Protein 4KSA (pdb70)

GO terms:
  GO:0042802 identical protein binding (F, IPI)

Structure (mmCIF, N/CA/C/O backbone):
data_4KSA
#
_entry.id   4KSA
#
_cell.length_a   141.505
_cell.length_b   159.765
_cell.length_c   108.622
_cell.angle_alpha   90.000
_cell.angle_beta   90.000
_cell.angle_gamma   90.000
#
_symmetry.space_group_name_H-M   'P 21 21 2'
#
loop_
_entity.id
_entity.type
_entity.pdbx_description
1 polymer 'Malonyl-CoA decarboxylase'
2 non-polymer 'MAGNESIUM ION'
3 water water
#
loop_
_atom_site.group_PDB
_atom_site.id
_atom_site.type_symbol
_atom_site.label_atom_id
_atom_site.label_alt_id
_atom_site.label_comp_id
_atom_site.label_asym_id
_atom_site.label_entity_id
_atom_site.label_seq_id
_atom_site.pdbx_PDB_ins_code
_atom_site.Cartn_x
_atom_site.Cartn_y
_atom_site.Cartn_z
_atom_site.occupancy
_atom_site.B_iso_or_equiv
_atom_site.auth_seq_id
_atom_site.auth_comp_id
_atom_site.auth_asym_id
_atom_site.auth_atom_id
_atom_site.pdbx_PDB_model_num
ATOM 1 N N . THR A 1 2 ? -6.151 -56.686 55.944 1.00 101.51 8 THR A N 1
ATOM 2 C CA . THR A 1 2 ? -5.235 -55.532 55.700 1.00 101.47 8 THR A CA 1
ATOM 3 C C . THR A 1 2 ? -4.625 -55.075 57.033 1.00 101.48 8 THR A C 1
ATOM 4 O O . THR A 1 2 ? -4.844 -53.941 57.475 1.00 101.99 8 THR A O 1
ATOM 8 N N . THR A 1 3 ? -3.874 -55.967 57.677 1.00 99.95 9 THR A N 1
ATOM 9 C CA . THR A 1 3 ? -3.231 -55.650 58.950 1.00 98.98 9 THR A CA 1
ATOM 10 C C . THR A 1 3 ? -1.824 -56.220 58.988 1.00 97.69 9 THR A C 1
ATOM 11 O O . THR A 1 3 ? -0.922 -55.636 59.580 1.00 97.42 9 THR A O 1
ATOM 15 N N . ALA A 1 4 ? -1.639 -57.371 58.360 1.00 97.22 10 ALA A N 1
ATOM 16 C CA . ALA A 1 4 ? -0.324 -57.993 58.315 1.00 96.39 10 ALA A CA 1
ATOM 17 C C . ALA A 1 4 ? 0.416 -57.383 57.129 1.00 95.00 10 ALA A C 1
ATOM 18 O O . ALA A 1 4 ? 1.624 -57.147 57.186 1.00 94.08 10 ALA A O 1
ATOM 20 N N . ASP A 1 5 ? -0.338 -57.116 56.064 1.00 93.99 11 ASP A N 1
ATOM 21 C CA . ASP A 1 5 ? 0.202 -56.536 54.839 1.00 92.68 11 ASP A CA 1
ATOM 22 C C . ASP A 1 5 ? 0.093 -55.011 54.854 1.00 89.79 11 ASP A C 1
ATOM 23 O O . ASP A 1 5 ? 0.864 -54.314 54.188 1.00 89.00 11 ASP A O 1
ATOM 28 N N . ARG A 1 6 ? -0.874 -54.509 55.619 1.00 86.17 12 ARG A N 1
ATOM 29 C CA . ARG A 1 6 ? -1.111 -53.075 55.769 1.00 81.63 12 ARG A CA 1
ATOM 30 C C . ARG A 1 6 ? 0.018 -52.473 56.600 1.00 78.86 12 ARG A C 1
ATOM 31 O O . ARG A 1 6 ? 0.572 -51.430 56.262 1.00 77.81 12 ARG A O 1
ATOM 39 N N . ALA A 1 7 ? 0.359 -53.148 57.689 1.00 76.42 13 ALA A N 1
ATOM 40 C CA . ALA A 1 7 ? 1.419 -52.685 58.570 1.00 74.78 13 ALA A CA 1
ATOM 41 C C . ALA A 1 7 ? 2.768 -52.711 57.863 1.00 73.70 13 ALA A C 1
ATOM 42 O O . ALA A 1 7 ? 3.704 -52.012 58.260 1.00 72.41 13 ALA A O 1
ATOM 44 N N . SER A 1 8 ? 2.867 -53.527 56.819 1.00 72.65 14 SER A N 1
ATOM 45 C CA . SER A 1 8 ? 4.105 -53.631 56.057 1.00 72.31 14 SER A CA 1
ATOM 46 C C . SER A 1 8 ? 4.139 -52.511 55.026 1.00 70.17 14 SER A C 1
ATOM 47 O O . SER A 1 8 ? 5.189 -51.918 54.773 1.00 67.16 14 SER A O 1
ATOM 50 N N . GLU A 1 9 ? 2.979 -52.232 54.436 1.00 70.22 15 GLU A N 1
ATOM 51 C CA . GLU A 1 9 ? 2.853 -51.150 53.467 1.00 70.43 15 GLU A CA 1
ATOM 52 C C . GLU A 1 9 ? 3.270 -49.906 54.242 1.00 68.99 15 GLU A C 1
ATOM 53 O O . GLU A 1 9 ? 4.221 -49.214 53.868 1.00 68.45 15 GLU A O 1
ATOM 59 N N . PHE A 1 10 ? 2.566 -49.654 55.346 1.00 67.36 16 PHE A N 1
ATOM 60 C CA . PHE A 1 10 ? 2.842 -48.505 56.189 1.00 66.24 16 PHE A CA 1
ATOM 61 C C . PHE A 1 10 ? 4.301 -48.406 56.616 1.00 65.70 16 PHE A C 1
ATOM 62 O O . PHE A 1 10 ? 4.963 -47.417 56.314 1.00 67.27 16 PHE A O 1
ATOM 70 N N . LEU A 1 11 ? 4.807 -49.416 57.320 1.00 63.85 17 LEU A N 1
ATOM 71 C CA . LEU A 1 11 ? 6.202 -49.395 57.763 1.00 62.69 17 LEU A CA 1
ATOM 72 C C . LEU A 1 11 ? 7.193 -49.153 56.618 1.00 61.05 17 LEU A C 1
ATOM 73 O O . LEU A 1 11 ? 8.135 -48.370 56.761 1.00 59.70 17 LEU A O 1
ATOM 78 N N . GLY A 1 12 ? 6.984 -49.819 55.486 1.00 60.02 18 GLY A N 1
ATOM 79 C CA . GLY A 1 12 ? 7.875 -49.628 54.358 1.00 56.91 18 GLY A CA 1
ATOM 80 C C . GLY A 1 12 ? 7.914 -48.162 53.983 1.00 56.31 18 GLY A C 1
ATOM 81 O O . GLY A 1 12 ? 8.996 -47.584 53.795 1.00 53.50 18 GLY A O 1
ATOM 82 N N . GLY A 1 13 ? 6.724 -47.561 53.895 1.00 54.86 19 GLY A N 1
ATOM 83 C CA . GLY A 1 13 ? 6.608 -46.152 53.548 1.00 54.25 19 GLY A CA 1
ATOM 84 C C . GLY A 1 13 ? 7.362 -45.212 54.476 1.00 55.43 19 GLY A C 1
ATOM 85 O O . GLY A 1 13 ? 8.246 -44.472 54.037 1.00 54.90 19 GLY A O 1
ATOM 86 N N . LEU A 1 14 ? 7.009 -45.241 55.760 1.00 55.58 20 LEU A N 1
ATOM 87 C CA . LEU A 1 14 ? 7.650 -44.401 56.764 1.00 56.75 20 LEU A CA 1
ATOM 88 C C . LEU A 1 14 ? 9.154 -44.571 56.723 1.00 57.80 20 LEU A C 1
ATOM 89 O O . LEU A 1 14 ? 9.897 -43.602 56.823 1.00 57.47 20 LEU A O 1
ATOM 94 N N . PHE A 1 15 ? 9.600 -45.813 56.585 1.00 60.25 21 PHE A N 1
ATOM 95 C CA . PHE A 1 15 ? 11.024 -46.088 56.534 1.00 62.70 21 PHE A CA 1
ATOM 96 C C . PHE A 1 15 ? 11.670 -45.393 55.345 1.00 64.43 21 PHE A C 1
ATOM 97 O O . P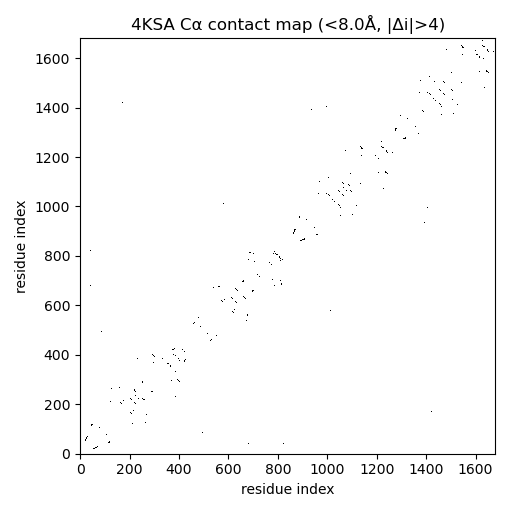HE A 1 15 ? 12.781 -44.886 55.464 1.00 65.99 21 PHE A O 1
ATOM 105 N N . ASN A 1 16 ? 10.974 -45.349 54.210 1.00 65.48 22 ASN A N 1
ATOM 106 C CA . ASN A 1 16 ? 11.504 -44.696 53.010 1.00 66.30 22 ASN A CA 1
ATOM 107 C C . ASN A 1 16 ? 11.721 -43.207 53.251 1.00 65.10 22 ASN A C 1
ATOM 108 O O . ASN A 1 16 ? 12.649 -42.607 52.718 1.00 64.21 22 ASN A O 1
ATOM 113 N N . SER A 1 17 ? 10.848 -42.612 54.051 1.00 64.78 23 SER A N 1
ATOM 114 C CA . SER A 1 17 ? 10.967 -41.203 54.392 1.00 65.39 23 SER A CA 1
ATOM 115 C C . SER A 1 17 ? 12.218 -41.010 55.261 1.00 66.26 23 SER A C 1
ATOM 116 O O . SER A 1 17 ? 13.042 -40.136 54.998 1.00 65.54 23 SER A O 1
ATOM 119 N N . LEU A 1 18 ? 12.350 -41.845 56.292 1.00 67.86 24 LEU A N 1
ATOM 120 C CA . LEU A 1 18 ? 13.485 -41.796 57.218 1.00 69.06 24 LEU A CA 1
ATOM 121 C C . LEU A 1 18 ? 14.795 -42.147 56.509 1.00 68.93 24 LEU A C 1
ATOM 122 O O . LEU A 1 18 ? 15.884 -41.949 57.058 1.00 68.53 24 LEU A O 1
ATOM 127 N N . THR A 1 19 ? 14.686 -42.688 55.301 1.00 68.82 25 THR A N 1
ATOM 128 C CA . THR A 1 19 ? 15.867 -43.059 54.543 1.00 70.73 25 THR A CA 1
ATOM 129 C C . THR A 1 19 ? 16.357 -41.859 53.763 1.00 72.33 25 THR A C 1
ATOM 130 O O . THR A 1 19 ? 17.528 -41.494 53.862 1.00 72.34 25 THR A O 1
ATOM 134 N N . GLU A 1 20 ? 15.472 -41.240 52.986 1.00 75.04 26 GLU A N 1
ATOM 135 C CA . GLU A 1 20 ? 15.886 -40.067 52.232 1.00 78.22 26 GLU A CA 1
ATOM 136 C C . GLU A 1 20 ? 16.279 -38.962 53.201 1.00 78.12 26 GLU A C 1
ATOM 137 O O . GLU A 1 20 ? 17.225 -38.218 52.943 1.00 79.44 26 GLU A O 1
ATOM 143 N N . ARG A 1 21 ? 15.573 -38.861 54.324 1.00 77.75 27 ARG A N 1
ATOM 144 C CA . ARG A 1 21 ? 15.920 -37.854 55.326 1.00 78.41 27 ARG A CA 1
ATOM 145 C C . ARG A 1 21 ? 17.368 -38.116 55.747 1.00 79.81 27 ARG A C 1
ATOM 146 O O . ARG A 1 21 ? 18.185 -37.194 55.832 1.00 80.23 27 ARG A O 1
ATOM 154 N N . GLY A 1 22 ? 17.671 -39.393 55.992 1.00 80.68 28 GLY A N 1
ATOM 155 C CA . GLY A 1 22 ? 19.006 -39.797 56.403 1.00 80.45 28 GLY A CA 1
ATOM 156 C C . GLY A 1 22 ? 20.013 -39.835 55.269 1.00 80.16 28 GLY A C 1
ATOM 157 O O . GLY A 1 22 ? 21.200 -40.066 55.493 1.00 80.65 28 GLY A O 1
ATOM 158 N N . ARG A 1 23 ? 19.537 -39.621 54.049 1.00 79.65 29 ARG A N 1
ATOM 159 C CA . ARG A 1 23 ? 20.402 -39.613 52.880 1.00 79.56 29 ARG A CA 1
ATOM 160 C C . ARG A 1 23 ? 20.796 -38.172 52.562 1.00 79.05 29 ARG A C 1
ATOM 161 O O . ARG A 1 23 ? 20.466 -37.252 53.315 1.00 78.44 29 ARG A O 1
ATOM 169 N N . SER A 1 31 ? 33.858 -29.292 63.474 1.00 91.17 37 SER A N 1
ATOM 170 C CA . SER A 1 31 ? 34.530 -30.549 63.759 1.00 91.59 37 SER A CA 1
ATOM 171 C C . SER A 1 31 ? 36.043 -30.379 63.909 1.00 91.71 37 SER A C 1
ATOM 172 O O . SER A 1 31 ? 36.813 -30.768 63.027 1.00 92.02 37 SER A O 1
ATOM 175 N N . GLN A 1 32 ? 36.464 -29.796 65.029 1.00 91.56 38 GLN A N 1
ATOM 176 C CA . GLN A 1 32 ? 37.888 -29.589 65.301 1.00 91.81 38 GLN A CA 1
ATOM 177 C C . GLN A 1 32 ? 38.344 -30.626 66.339 1.00 90.97 38 GLN A C 1
ATOM 178 O O . GLN A 1 32 ? 37.510 -31.256 66.993 1.00 90.32 38 GLN A O 1
ATOM 184 N N . PRO A 1 33 ? 39.671 -30.822 66.495 1.00 90.23 39 PRO A N 1
ATOM 185 C CA . PRO A 1 33 ? 40.219 -31.787 67.457 1.00 89.50 39 PRO A CA 1
ATOM 186 C C . PRO A 1 33 ? 40.174 -31.289 68.900 1.00 88.39 39 PRO A C 1
ATOM 187 O O . PRO A 1 33 ? 40.634 -30.191 69.208 1.00 87.83 39 PRO A O 1
ATOM 199 N N . SER A 1 35 ? 40.649 -32.225 73.251 1.00 79.58 41 SER A N 1
ATOM 200 C CA . SER A 1 35 ? 41.406 -33.016 74.193 1.00 76.94 41 SER A CA 1
ATOM 201 C C . SER A 1 35 ? 40.408 -33.797 75.029 1.00 75.19 41 SER A C 1
ATOM 202 O O . SER A 1 35 ? 39.236 -33.439 75.102 1.00 74.97 41 SER A O 1
ATOM 205 N N . GLY A 1 36 ? 40.869 -34.864 75.661 1.00 73.35 42 GLY A N 1
ATOM 206 C CA . GLY A 1 36 ? 39.975 -35.646 76.481 1.00 71.93 42 GLY A CA 1
ATOM 207 C C . GLY A 1 36 ? 39.219 -34.762 77.455 1.00 72.08 42 GLY A C 1
ATOM 208 O O . GLY A 1 36 ? 38.018 -34.952 77.669 1.00 71.82 42 GLY A O 1
ATOM 209 N N . ASP A 1 37 ? 39.914 -33.783 78.034 1.00 71.13 43 ASP A N 1
ATOM 210 C CA . ASP A 1 37 ? 39.310 -32.877 79.009 1.00 70.10 43 ASP A CA 1
ATOM 211 C C . ASP A 1 37 ? 38.172 -32.037 78.439 1.00 67.70 43 ASP A C 1
ATOM 212 O O . ASP A 1 37 ? 37.094 -31.947 79.038 1.00 67.59 43 ASP A O 1
ATOM 217 N N . GLU A 1 38 ? 38.405 -31.418 77.288 1.00 63.69 44 GLU A N 1
ATOM 218 C CA . GLU A 1 38 ? 37.368 -30.616 76.662 1.00 61.61 44 GLU A CA 1
ATOM 219 C C . GLU A 1 38 ? 36.119 -31.474 76.422 1.00 59.22 44 GLU A C 1
ATOM 220 O O . GLU A 1 38 ? 35.009 -31.072 76.784 1.00 57.96 44 GLU A O 1
ATOM 226 N N . LEU A 1 39 ? 36.312 -32.653 75.817 1.00 55.84 45 LEU A N 1
ATOM 227 C CA . LEU A 1 39 ? 35.215 -33.585 75.527 1.00 51.08 45 LEU A CA 1
ATOM 228 C C . LEU A 1 39 ? 34.455 -33.929 76.804 1.00 50.56 45 LEU A C 1
ATOM 229 O O . LEU A 1 39 ? 33.225 -34.011 76.808 1.00 51.79 45 LEU A O 1
ATOM 234 N N . ILE A 1 40 ? 35.184 -34.127 77.893 1.00 47.96 46 ILE A N 1
ATOM 235 C CA . ILE A 1 40 ? 34.543 -34.440 79.154 1.00 46.72 46 ILE A CA 1
ATOM 236 C C . ILE A 1 40 ? 33.770 -33.210 79.639 1.00 46.93 46 ILE A C 1
ATOM 237 O O . ILE A 1 40 ? 32.638 -33.321 80.107 1.00 46.39 46 ILE A O 1
ATOM 242 N N . ALA A 1 41 ? 34.379 -32.037 79.529 1.00 46.36 47 ALA A N 1
ATOM 243 C CA . ALA A 1 41 ? 33.711 -30.814 79.952 1.00 46.26 47 ALA A CA 1
ATOM 244 C C . ALA A 1 41 ? 32.405 -30.671 79.184 1.00 46.80 47 ALA A C 1
ATOM 245 O O . ALA A 1 41 ? 31.357 -30.379 79.757 1.00 45.62 47 ALA A O 1
ATOM 247 N N . LEU A 1 42 ? 32.490 -30.884 77.873 1.00 47.97 48 LEU A N 1
ATOM 248 C CA . LEU A 1 42 ? 31.342 -30.795 76.973 1.00 46.45 48 LEU A CA 1
ATOM 249 C C . LEU A 1 42 ? 30.223 -31.740 77.412 1.00 45.11 48 LEU A C 1
ATOM 250 O O . LEU A 1 42 ? 29.065 -31.353 77.486 1.00 42.02 48 LEU A O 1
ATOM 255 N N . SER A 1 43 ? 30.582 -32.983 77.700 1.00 45.10 49 SER A N 1
ATOM 256 C CA . SER A 1 43 ? 29.604 -33.959 78.154 1.00 48.80 49 SER A CA 1
ATOM 257 C C . SER A 1 43 ? 28.823 -33.369 79.336 1.00 49.81 49 SER A C 1
ATOM 258 O O . SER A 1 43 ? 27.626 -33.612 79.489 1.00 51.67 49 SER A O 1
ATOM 261 N N . GLU A 1 44 ? 29.516 -32.595 80.165 1.00 50.21 50 GLU A N 1
ATOM 262 C CA . GLU A 1 44 ? 28.916 -31.971 81.337 1.00 49.69 50 GLU A CA 1
ATOM 263 C C . GLU A 1 44 ? 27.912 -30.874 80.969 1.00 49.51 50 GLU A C 1
ATOM 264 O O . GLU A 1 44 ? 26.870 -30.741 81.617 1.00 48.15 50 GLU A O 1
ATOM 270 N N . THR A 1 45 ? 28.237 -30.088 79.945 1.00 47.58 51 THR A N 1
ATOM 271 C CA . THR A 1 45 ? 27.344 -29.039 79.489 1.00 49.04 51 THR A CA 1
ATOM 272 C C . THR A 1 45 ? 26.102 -29.752 78.941 1.00 50.42 51 THR A C 1
ATOM 273 O O . THR A 1 45 ? 24.986 -29.514 79.399 1.00 52.98 51 THR A O 1
ATOM 277 N N . LEU A 1 46 ? 26.312 -30.636 77.969 1.00 50.33 52 LEU A N 1
ATOM 278 C CA . LEU A 1 46 ? 25.232 -31.399 77.352 1.00 48.81 52 LEU A CA 1
ATOM 279 C C . LEU A 1 46 ? 24.311 -32.032 78.388 1.00 47.77 52 LEU A C 1
ATOM 280 O O . LEU A 1 46 ? 23.091 -31.907 78.312 1.00 46.89 52 LEU A O 1
ATOM 285 N N . LEU A 1 47 ? 24.894 -32.714 79.363 1.00 47.52 53 LEU A N 1
ATOM 286 C CA . LEU A 1 47 ? 24.100 -33.354 80.400 1.00 48.17 53 LEU A CA 1
ATOM 287 C C . LEU A 1 47 ? 23.187 -32.401 81.173 1.00 50.30 53 LEU A C 1
ATOM 288 O O . LEU A 1 47 ? 22.091 -32.780 81.572 1.00 49.48 53 LEU A O 1
ATOM 293 N N . SER A 1 48 ? 23.637 -31.166 81.380 1.00 53.65 54 SER A N 1
ATOM 294 C CA . SER A 1 48 ? 22.866 -30.183 82.145 1.00 56.01 54 SER A CA 1
ATOM 295 C C . SER A 1 48 ? 21.938 -29.343 81.281 1.00 57.50 54 SER A C 1
ATOM 296 O O . SER A 1 48 ? 21.034 -28.676 81.792 1.00 58.43 54 SER A O 1
ATOM 299 N N . ARG A 1 49 ? 22.171 -29.366 79.975 1.00 58.03 55 ARG A N 1
ATOM 300 C CA . ARG A 1 49 ? 21.358 -28.598 79.053 1.00 58.24 55 ARG A CA 1
ATOM 301 C C . ARG A 1 49 ? 19.864 -28.898 79.179 1.00 59.22 55 ARG A C 1
ATOM 302 O O . ARG A 1 49 ? 19.469 -29.996 79.586 1.00 59.23 55 ARG A O 1
ATOM 310 N N . ARG A 1 50 ? 19.042 -27.912 78.826 1.00 60.39 56 ARG A N 1
ATOM 311 C CA . ARG A 1 50 ? 17.592 -28.051 78.883 1.00 62.21 56 ARG A CA 1
ATOM 312 C C . ARG A 1 50 ? 16.917 -27.817 77.525 1.00 61.79 56 ARG A C 1
ATOM 313 O O . ARG A 1 50 ? 15.902 -28.439 77.209 1.00 62.06 56 ARG A O 1
ATOM 321 N N . GLY A 1 51 ? 17.485 -26.925 76.724 1.00 60.81 57 GLY A N 1
ATOM 322 C CA . GLY A 1 51 ? 16.910 -26.641 75.427 1.00 60.95 57 GLY A CA 1
ATOM 323 C C . GLY A 1 51 ? 17.248 -27.678 74.375 1.00 60.64 57 GLY A C 1
ATOM 324 O O . GLY A 1 51 ? 18.396 -28.077 74.238 1.00 61.32 57 GLY A O 1
ATOM 325 N N . GLU A 1 52 ? 16.242 -28.104 73.621 1.00 60.57 58 GLU A N 1
ATOM 326 C CA . GLU A 1 52 ? 16.425 -29.095 72.569 1.00 60.68 58 GLU A CA 1
ATOM 327 C C . GLU A 1 52 ? 17.414 -28.657 71.490 1.00 60.65 58 GLU A C 1
ATOM 328 O O . GLU A 1 52 ? 18.257 -29.444 71.041 1.00 58.82 58 GLU A O 1
ATOM 334 N N . ALA A 1 53 ? 17.310 -27.400 71.075 1.00 60.39 59 ALA A N 1
ATOM 335 C CA . ALA A 1 53 ? 18.183 -26.879 70.034 1.00 59.29 59 ALA A CA 1
ATOM 336 C C . ALA A 1 53 ? 19.656 -26.913 70.432 1.00 58.35 59 ALA A C 1
ATOM 337 O O . ALA A 1 53 ? 20.521 -27.304 69.633 1.00 59.04 59 ALA A O 1
ATOM 339 N N . SER A 1 54 ? 19.945 -26.505 71.663 1.00 55.52 60 SER A N 1
ATOM 340 C CA . SER A 1 54 ? 21.323 -26.496 72.132 1.00 53.43 60 SER A CA 1
ATOM 341 C C . SER A 1 54 ? 21.775 -27.916 72.465 1.00 51.75 60 SER A C 1
ATOM 342 O O . SER A 1 54 ? 22.944 -28.267 72.299 1.00 52.10 60 SER A O 1
ATOM 345 N N . GLY A 1 55 ? 20.846 -28.739 72.924 1.00 49.50 61 GLY A N 1
ATOM 346 C CA . GLY A 1 55 ? 21.204 -30.104 73.237 1.00 48.00 61 GLY A CA 1
ATOM 347 C C . GLY A 1 55 ? 21.827 -30.704 71.998 1.00 47.85 61 GLY A C 1
ATOM 348 O O . GLY A 1 55 ? 22.996 -31.092 71.999 1.00 48.95 61 GLY A O 1
ATOM 349 N N . VAL A 1 56 ? 21.041 -30.754 70.927 1.00 46.03 62 VAL A N 1
ATOM 350 C CA . VAL A 1 56 ? 21.484 -31.298 69.652 1.00 42.47 62 VAL A CA 1
ATOM 351 C C . VAL A 1 56 ? 22.803 -30.676 69.208 1.00 42.34 62 VAL A C 1
ATOM 352 O O . VAL A 1 56 ? 23.742 -31.374 68.842 1.00 41.83 62 VAL A O 1
ATOM 356 N N . ALA A 1 57 ? 22.873 -29.354 69.231 1.00 43.82 63 ALA A N 1
ATOM 357 C CA . ALA A 1 57 ? 24.088 -28.673 68.804 1.00 44.74 63 ALA A CA 1
ATOM 358 C C . ALA A 1 57 ? 25.309 -29.174 69.592 1.00 46.02 63 ALA A C 1
ATOM 359 O O . ALA A 1 57 ? 26.361 -29.488 69.013 1.00 43.58 63 ALA A O 1
ATOM 361 N N . LEU A 1 58 ? 25.156 -29.250 70.913 1.00 46.49 64 LEU A N 1
ATOM 362 C CA . LEU A 1 58 ? 26.231 -29.698 71.781 1.00 49.86 64 LEU A CA 1
ATOM 363 C C . LEU A 1 58 ? 26.634 -31.129 71.464 1.00 51.48 64 LEU A C 1
ATOM 364 O O . LEU A 1 58 ? 27.821 -31.418 71.235 1.00 51.81 64 LEU A O 1
ATOM 369 N N . ALA A 1 59 ? 25.640 -32.017 71.451 1.00 51.48 65 ALA A N 1
ATOM 370 C CA . ALA A 1 59 ? 25.863 -33.422 71.154 1.00 49.69 65 ALA A CA 1
ATOM 371 C C . ALA A 1 59 ? 26.537 -33.535 69.789 1.00 47.81 65 ALA A C 1
ATOM 372 O O . ALA A 1 59 ? 27.555 -34.209 69.627 1.00 47.53 65 ALA A O 1
ATOM 374 N N . ALA A 1 60 ? 25.976 -32.864 68.803 1.00 47.08 66 ALA A N 1
ATOM 375 C CA . ALA A 1 60 ? 26.563 -32.916 67.481 1.00 48.77 66 ALA A CA 1
ATOM 376 C C . ALA A 1 60 ? 28.028 -32.495 67.594 1.00 50.26 66 ALA A C 1
ATOM 377 O O . ALA A 1 60 ? 28.904 -33.066 66.946 1.00 50.53 66 ALA A O 1
ATOM 379 N N . SER A 1 61 ? 28.280 -31.511 68.454 1.00 52.36 67 SER A N 1
ATOM 380 C CA . SER A 1 61 ? 29.614 -30.977 68.667 1.00 53.11 67 SER A CA 1
ATOM 381 C C . SER A 1 61 ? 30.525 -32.017 69.322 1.00 53.74 67 SER A C 1
ATOM 382 O O . SER A 1 61 ? 31.637 -32.257 68.847 1.00 54.07 67 SER A O 1
ATOM 385 N N . LEU A 1 62 ? 30.047 -32.636 70.403 1.00 53.20 68 LEU A N 1
ATOM 386 C CA . LEU A 1 62 ? 30.816 -33.648 71.133 1.00 51.49 68 LEU A CA 1
ATOM 387 C C . LEU A 1 62 ? 31.218 -34.828 70.243 1.00 50.52 68 LEU A C 1
ATOM 388 O O . LEU A 1 62 ? 32.360 -35.293 70.293 1.00 50.43 68 LEU A O 1
ATOM 393 N N . LEU A 1 63 ? 30.281 -35.308 69.431 1.00 48.55 69 LEU A N 1
ATOM 394 C CA . LEU A 1 63 ? 30.551 -36.426 68.539 1.00 46.30 69 LEU A CA 1
ATOM 395 C C . LEU A 1 63 ? 31.618 -36.077 67.524 1.00 46.69 69 LEU A C 1
ATOM 396 O O . LEU A 1 63 ? 32.511 -36.892 67.248 1.00 48.03 69 LEU A O 1
ATOM 401 N N . ALA A 1 64 ? 31.529 -34.875 66.962 1.00 45.21 70 ALA A N 1
ATOM 402 C CA . ALA A 1 64 ? 32.510 -34.433 65.974 1.00 44.61 70 ALA A CA 1
ATOM 403 C C . ALA A 1 64 ? 33.885 -34.326 66.637 1.00 44.88 70 ALA A C 1
ATOM 404 O O . ALA A 1 64 ? 34.907 -34.713 66.059 1.00 43.68 70 ALA A O 1
ATOM 406 N N . GLY A 1 65 ? 33.892 -33.800 67.859 1.00 44.94 71 GLY A N 1
ATOM 407 C CA . GLY A 1 65 ? 35.123 -33.649 68.599 1.00 44.70 71 GLY A CA 1
ATOM 408 C C . GLY A 1 65 ? 35.757 -34.992 68.861 1.00 45.10 71 GLY A C 1
ATOM 409 O O . GLY A 1 65 ? 36.958 -35.168 68.654 1.00 47.67 71 GLY A O 1
ATOM 410 N N . TYR A 1 66 ? 34.948 -35.940 69.318 1.00 44.21 72 TYR A N 1
ATOM 411 C CA . TYR A 1 66 ? 35.429 -37.281 69.597 1.00 43.99 72 TYR A CA 1
ATOM 412 C C . TYR A 1 66 ? 36.058 -37.892 68.355 1.00 45.77 72 TYR A C 1
ATOM 413 O O . TYR A 1 66 ? 37.162 -38.429 68.402 1.00 47.46 72 TYR A O 1
ATOM 422 N N . GLU A 1 67 ? 35.349 -37.795 67.242 1.00 49.45 73 GLU A N 1
ATOM 423 C CA . GLU A 1 67 ? 35.804 -38.346 65.972 1.00 53.77 73 GLU A CA 1
ATOM 424 C C . GLU A 1 67 ? 37.202 -37.839 65.601 1.00 55.19 73 GLU A C 1
ATOM 425 O O . GLU A 1 67 ? 38.093 -38.616 65.234 1.00 54.77 73 GLU A O 1
ATOM 431 N N . ALA A 1 68 ? 37.387 -36.531 65.719 1.00 55.97 74 ALA A N 1
ATOM 432 C CA . ALA A 1 68 ? 38.645 -35.897 65.375 1.00 57.88 74 ALA A CA 1
ATOM 433 C C . ALA A 1 68 ? 39.726 -36.002 66.448 1.00 59.90 74 ALA A C 1
ATOM 434 O O . ALA A 1 68 ? 40.901 -35.751 66.177 1.00 61.40 74 ALA A O 1
ATOM 436 N N . ALA A 1 69 ? 39.342 -36.370 67.662 1.00 60.02 75 ALA A N 1
ATOM 437 C CA . ALA A 1 69 ? 40.314 -36.465 68.745 1.00 60.84 75 ALA A CA 1
ATOM 438 C C . ALA A 1 69 ? 41.433 -37.487 68.524 1.00 60.33 75 ALA A C 1
ATOM 439 O O . ALA A 1 69 ? 41.313 -38.408 67.721 1.00 59.13 75 ALA A O 1
ATOM 441 N N . ASP A 1 70 ? 42.525 -37.294 69.258 1.00 61.59 76 ASP A N 1
ATOM 442 C CA . ASP A 1 70 ? 43.696 -38.160 69.202 1.00 63.31 76 ASP A CA 1
ATOM 443 C C . ASP A 1 70 ? 43.258 -39.497 69.799 1.00 63.52 76 ASP A C 1
ATOM 444 O O . ASP A 1 70 ? 42.276 -39.551 70.533 1.00 63.94 76 ASP A O 1
ATOM 449 N N . GLU A 1 71 ? 43.969 -40.576 69.487 1.00 63.39 77 GLU A N 1
ATOM 450 C CA . GLU A 1 71 ? 43.603 -41.875 70.026 1.00 63.85 77 GLU A CA 1
ATOM 451 C C . GLU A 1 71 ? 43.697 -41.849 71.548 1.00 63.95 77 GLU A C 1
ATOM 452 O O . GLU A 1 71 ? 42.921 -42.502 72.248 1.00 63.52 77 GLU A O 1
ATOM 458 N N . ASP A 1 72 ? 44.665 -41.094 72.050 1.00 63.33 78 ASP A N 1
ATOM 459 C CA . ASP A 1 72 ? 44.861 -40.953 73.477 1.00 62.31 78 ASP A CA 1
ATOM 460 C C . ASP A 1 72 ? 43.687 -40.165 74.033 1.00 61.18 78 ASP A C 1
ATOM 461 O O . ASP A 1 72 ? 43.157 -40.499 75.087 1.00 62.93 78 ASP A O 1
ATOM 466 N N . ASP A 1 73 ? 43.277 -39.113 73.330 1.00 58.10 79 ASP A N 1
ATOM 467 C CA . ASP A 1 73 ? 42.166 -38.306 73.818 1.00 57.30 79 ASP A CA 1
ATOM 468 C C . ASP A 1 73 ? 40.840 -39.065 73.752 1.00 55.98 79 ASP A C 1
ATOM 469 O O . ASP A 1 73 ? 39.980 -38.883 74.613 1.00 57.29 79 ASP A O 1
ATOM 474 N N . LYS A 1 74 ? 40.667 -39.915 72.741 1.00 52.99 80 LYS A N 1
ATOM 475 C CA . LYS A 1 74 ? 39.447 -40.716 72.650 1.00 48.92 80 LYS A CA 1
ATOM 476 C C . LYS A 1 74 ? 39.425 -41.586 73.891 1.00 46.54 80 LYS A C 1
ATOM 477 O O . LYS A 1 74 ? 38.497 -41.546 74.696 1.00 44.77 80 LYS A O 1
ATOM 483 N N . LEU A 1 75 ? 40.495 -42.350 74.035 1.00 45.43 81 LEU A N 1
ATOM 484 C CA . LEU A 1 75 ? 40.649 -43.269 75.135 1.00 46.60 81 LEU A CA 1
ATOM 485 C C . LEU A 1 75 ? 40.433 -42.622 76.500 1.00 45.56 81 LEU A C 1
ATOM 486 O O . LEU A 1 75 ? 39.787 -43.206 77.368 1.00 44.96 81 LEU A O 1
ATOM 491 N N . ALA A 1 76 ? 40.952 -41.417 76.700 1.00 45.00 82 ALA A N 1
ATOM 492 C CA . ALA A 1 76 ? 40.785 -40.770 77.996 1.00 42.82 82 ALA A CA 1
ATOM 493 C C . ALA A 1 76 ? 39.307 -40.545 78.239 1.00 42.30 82 ALA A C 1
ATOM 494 O O . ALA A 1 76 ? 38.811 -40.797 79.338 1.00 41.98 82 ALA A O 1
ATOM 496 N N . PHE A 1 77 ? 38.607 -40.092 77.199 1.00 42.26 83 PHE A N 1
ATOM 497 C CA . PHE A 1 77 ? 37.174 -39.824 77.287 1.00 43.13 83 PHE A CA 1
ATOM 498 C C . PHE A 1 77 ? 36.367 -41.082 77.627 1.00 42.63 83 PHE A C 1
ATOM 499 O O . PHE A 1 77 ? 35.461 -41.054 78.474 1.00 40.22 83 PHE A O 1
ATOM 507 N N . LEU A 1 78 ? 36.695 -42.185 76.965 1.00 41.94 84 LEU A N 1
ATOM 508 C CA . LEU A 1 78 ? 36.005 -43.429 77.233 1.00 40.68 84 LEU A CA 1
ATOM 509 C C . LEU A 1 78 ? 36.231 -43.771 78.695 1.00 41.78 84 LEU A C 1
ATOM 510 O O . LEU A 1 78 ? 35.296 -44.158 79.384 1.00 42.68 84 LEU A O 1
ATOM 515 N N . ASP A 1 79 ? 37.467 -43.618 79.178 1.00 43.67 85 ASP A N 1
ATOM 516 C CA . ASP A 1 79 ? 37.766 -43.913 80.579 1.00 43.45 85 ASP A CA 1
ATOM 517 C C . ASP A 1 79 ? 36.977 -42.973 81.475 1.00 43.05 85 ASP A C 1
ATOM 518 O O . ASP A 1 79 ? 36.499 -43.367 82.527 1.00 42.73 85 ASP A O 1
ATOM 523 N N . ALA A 1 80 ? 36.835 -41.727 81.038 1.00 43.95 86 ALA A N 1
ATOM 524 C CA . ALA A 1 80 ? 36.078 -40.725 81.779 1.00 43.48 86 ALA A CA 1
ATOM 525 C C . ALA A 1 80 ? 34.628 -41.205 81.930 1.00 45.20 86 ALA A C 1
ATOM 526 O O . ALA A 1 80 ? 33.986 -40.930 82.949 1.00 46.69 86 ALA A O 1
ATOM 528 N N . LEU A 1 81 ? 34.109 -41.913 80.925 1.00 43.20 87 LEU A N 1
ATOM 529 C CA . LEU A 1 81 ? 32.744 -42.398 81.018 1.00 43.40 87 LEU A CA 1
ATOM 530 C C . LEU A 1 81 ? 32.654 -43.394 82.157 1.00 43.96 87 LEU A C 1
ATOM 531 O O . LEU A 1 81 ? 31.611 -43.519 82.795 1.00 43.99 87 LEU A O 1
ATOM 536 N N . ALA A 1 82 ? 33.753 -44.088 82.431 1.00 44.98 88 ALA A N 1
ATOM 537 C CA . ALA A 1 82 ? 33.743 -45.086 83.491 1.00 47.84 88 ALA A CA 1
ATOM 538 C C . ALA A 1 82 ? 33.850 -44.525 84.901 1.00 50.68 88 ALA A C 1
ATOM 539 O O . ALA A 1 82 ? 33.066 -44.919 85.777 1.00 51.78 88 ALA A O 1
ATOM 541 N N . GLU A 1 83 ? 34.791 -43.608 85.133 1.00 53.14 89 GLU A N 1
ATOM 542 C CA . GLU A 1 83 ? 34.953 -43.063 86.475 1.00 57.11 89 GLU A CA 1
ATOM 543 C C . GLU A 1 83 ? 34.142 -41.811 86.796 1.00 55.83 89 GLU A C 1
ATOM 544 O O . GLU A 1 83 ? 33.576 -41.702 87.884 1.00 55.89 89 GLU A O 1
ATOM 550 N N . GLN A 1 84 ? 34.058 -40.872 85.867 1.00 53.37 90 GLN A N 1
ATOM 551 C CA . GLN A 1 84 ? 33.306 -39.664 86.155 1.00 53.18 90 GLN A CA 1
ATOM 552 C C . GLN A 1 84 ? 31.798 -39.716 85.904 1.00 51.94 90 GLN A C 1
ATOM 553 O O . GLN A 1 84 ? 31.016 -39.157 86.674 1.00 52.98 90 GLN A O 1
ATOM 559 N N . PHE A 1 85 ? 31.380 -40.413 84.855 1.00 48.91 91 PHE A N 1
ATOM 560 C CA . PHE A 1 85 ? 29.971 -40.469 84.526 1.00 45.38 91 PHE A CA 1
ATOM 561 C C . PHE A 1 85 ? 29.187 -41.683 84.986 1.00 44.98 91 PHE A C 1
ATOM 562 O O . PHE A 1 85 ? 28.259 -42.133 84.313 1.00 44.09 91 PHE A O 1
ATOM 570 N N . GLY A 1 86 ? 29.551 -42.208 86.145 1.00 45.47 92 GLY A N 1
ATOM 571 C CA . GLY A 1 86 ? 28.823 -43.341 86.684 1.00 46.92 92 GLY A CA 1
ATOM 572 C C . GLY A 1 86 ? 27.708 -42.777 87.550 1.00 47.86 92 GLY A C 1
ATOM 573 O O . GLY A 1 86 ? 27.415 -41.575 87.476 1.00 48.30 92 GLY A O 1
ATOM 574 N N . PRO A 1 87 ? 27.059 -43.602 88.379 1.00 48.73 93 PRO A N 1
ATOM 575 C CA . PRO A 1 87 ? 25.982 -43.072 89.226 1.00 50.46 93 PRO A CA 1
ATOM 576 C C . PRO A 1 87 ? 26.544 -42.192 90.323 1.00 51.84 93 PRO A C 1
ATOM 577 O O . PRO A 1 87 ? 27.678 -42.396 90.744 1.00 52.85 93 PRO A O 1
ATOM 581 N N . ASP A 1 88 ? 25.782 -41.206 90.783 1.00 53.63 94 ASP A N 1
ATOM 582 C CA . ASP A 1 88 ? 26.275 -40.390 91.892 1.00 55.69 94 ASP A CA 1
ATOM 583 C C . ASP A 1 88 ? 26.262 -41.269 93.154 1.00 56.02 94 ASP A C 1
ATOM 584 O O . ASP A 1 88 ? 25.198 -41.567 93.711 1.00 55.15 94 ASP A O 1
ATOM 589 N N . LEU A 1 89 ? 27.455 -41.666 93.599 1.00 55.57 95 LEU A N 1
ATOM 590 C CA . LEU A 1 89 ? 27.630 -42.527 94.765 1.00 53.56 95 LEU A CA 1
ATOM 591 C C . LEU A 1 89 ? 27.040 -42.003 96.092 1.00 51.64 95 LEU A C 1
ATOM 592 O O . LEU A 1 89 ? 26.642 -42.790 96.956 1.00 48.68 95 LEU A O 1
ATOM 597 N N . ALA A 1 90 ? 26.986 -40.684 96.254 1.00 49.88 96 ALA A N 1
ATOM 598 C CA . ALA A 1 90 ? 26.445 -40.099 97.475 1.00 50.46 96 ALA A CA 1
ATOM 599 C C . ALA A 1 90 ? 24.967 -40.398 97.596 1.00 51.67 96 ALA A C 1
ATOM 600 O O . ALA A 1 90 ? 24.535 -41.108 98.514 1.00 51.53 96 ALA A O 1
ATOM 602 N N . GLU A 1 91 ? 24.188 -39.852 96.665 1.00 51.78 97 GLU A N 1
ATOM 603 C CA . GLU A 1 91 ? 22.756 -40.067 96.695 1.00 52.42 97 GLU A CA 1
ATOM 604 C C . GLU A 1 91 ? 22.374 -41.527 96.549 1.00 51.13 97 GLU A C 1
ATOM 605 O O . GLU A 1 91 ? 21.375 -41.968 97.103 1.00 52.55 97 GLU A O 1
ATOM 611 N N . LEU A 1 92 ? 23.163 -42.298 95.826 1.00 50.48 98 LEU A N 1
ATOM 612 C CA . LEU A 1 92 ? 22.831 -43.699 95.725 1.00 51.82 98 LEU A CA 1
ATOM 613 C C . LEU A 1 92 ? 22.791 -44.273 97.155 1.00 53.09 98 LEU A C 1
ATOM 614 O O . LEU A 1 92 ? 21.823 -44.936 97.547 1.00 53.44 98 LEU A O 1
ATOM 619 N N . ASN A 1 93 ? 23.823 -44.004 97.949 1.00 54.74 99 ASN A N 1
ATOM 620 C CA . ASN A 1 93 ? 23.842 -44.510 99.320 1.00 57.10 99 ASN A CA 1
ATOM 621 C C . ASN A 1 93 ? 22.686 -43.944 100.136 1.00 56.61 99 ASN A C 1
ATOM 622 O O . ASN A 1 93 ? 22.082 -44.647 100.949 1.00 57.07 99 ASN A O 1
ATOM 627 N N . THR A 1 94 ? 22.386 -42.668 99.916 1.00 54.38 100 THR A N 1
ATOM 628 C CA . THR A 1 94 ? 21.277 -42.016 100.593 1.00 51.54 100 THR A CA 1
ATOM 629 C C . THR A 1 94 ? 20.024 -42.849 100.333 1.00 51.14 100 THR A C 1
ATOM 630 O O . THR A 1 94 ? 19.296 -43.216 101.256 1.00 50.48 100 THR A O 1
ATOM 634 N N . ALA A 1 95 ? 19.791 -43.143 99.057 1.00 50.67 101 ALA A N 1
ATOM 635 C CA . ALA A 1 95 ? 18.627 -43.905 98.639 1.00 50.82 101 ALA A CA 1
ATOM 636 C C . ALA A 1 95 ? 18.646 -45.322 99.162 1.00 51.99 101 ALA A C 1
ATOM 637 O O . ALA A 1 95 ? 17.586 -45.919 99.362 1.00 51.20 101 ALA A O 1
ATOM 639 N N . ILE A 1 96 ? 19.842 -45.869 99.373 1.00 54.36 102 ILE A N 1
ATOM 640 C CA . ILE A 1 96 ? 19.954 -47.231 99.894 1.00 56.81 102 ILE A CA 1
ATOM 641 C C . ILE A 1 96 ? 19.512 -47.231 101.350 1.00 58.27 102 ILE A C 1
ATOM 642 O O . ILE A 1 96 ? 18.831 -48.153 101.809 1.00 59.15 102 ILE A O 1
ATOM 647 N N . GLU A 1 97 ? 19.906 -46.190 102.076 1.00 58.55 103 GLU A N 1
ATOM 648 C CA . GLU A 1 97 ? 19.553 -46.094 103.480 1.00 58.92 103 GLU A CA 1
ATOM 649 C C . GLU A 1 97 ? 18.052 -45.801 103.647 1.00 58.19 103 GLU A C 1
ATOM 650 O O . GLU A 1 97 ? 17.423 -46.292 104.595 1.00 59.53 103 GLU A O 1
ATOM 656 N N . ALA A 1 98 ? 17.478 -45.018 102.730 1.00 55.08 104 ALA A N 1
ATOM 657 C CA . ALA A 1 98 ? 16.048 -44.709 102.787 1.00 51.95 104 ALA A CA 1
ATOM 658 C C . ALA A 1 98 ? 15.242 -46.005 102.622 1.00 51.40 104 ALA A C 1
ATOM 659 O O . ALA A 1 98 ? 14.291 -46.265 103.366 1.00 52.77 104 ALA A O 1
ATOM 661 N N . PHE A 1 99 ? 15.637 -46.824 101.653 1.00 49.96 105 PHE A N 1
ATOM 662 C CA . PHE A 1 99 ? 14.966 -48.092 101.391 1.00 48.35 105 PHE A CA 1
ATOM 663 C C . PHE A 1 99 ? 15.212 -49.161 102.471 1.00 49.17 105 PHE A C 1
ATOM 664 O O . PHE A 1 99 ? 14.360 -50.028 102.707 1.00 49.59 105 PHE A O 1
ATOM 672 N N . ARG A 1 100 ? 16.372 -49.119 103.122 1.00 50.09 106 ARG A N 1
ATOM 673 C CA . ARG A 1 100 ? 16.670 -50.102 104.160 1.00 49.88 106 ARG A CA 1
ATOM 674 C C . ARG A 1 100 ? 15.839 -49.736 105.398 1.00 49.93 106 ARG A C 1
ATOM 675 O O . ARG A 1 100 ? 15.423 -50.615 106.170 1.00 49.19 106 ARG A O 1
ATOM 683 N N . ALA A 1 101 ? 15.575 -48.434 105.544 1.00 47.70 107 ALA A N 1
ATOM 684 C CA . ALA A 1 101 ? 14.771 -47.882 106.634 1.00 48.77 107 ALA A CA 1
ATOM 685 C C . ALA A 1 101 ? 13.273 -48.237 106.482 1.00 50.64 107 ALA A C 1
ATOM 686 O O . ALA A 1 101 ? 12.547 -48.439 107.462 1.00 49.63 107 ALA A O 1
ATOM 688 N N . ASP A 1 102 ? 12.826 -48.299 105.233 1.00 52.08 108 ASP A N 1
ATOM 689 C CA . ASP A 1 102 ? 11.447 -48.612 104.904 1.00 51.93 108 ASP A CA 1
ATOM 690 C C . ASP A 1 102 ? 11.397 -48.804 103.392 1.00 51.18 108 ASP A C 1
ATOM 691 O O . ASP A 1 102 ? 11.520 -47.837 102.636 1.00 50.79 108 ASP A O 1
ATOM 696 N N . ALA A 1 103 ? 11.228 -50.049 102.958 1.00 49.87 109 ALA A N 1
ATOM 697 C CA . ALA A 1 103 ? 11.169 -50.370 101.536 1.00 50.81 109 ALA A CA 1
ATOM 698 C C . ALA A 1 103 ? 9.847 -49.938 100.885 1.00 52.17 109 ALA A C 1
ATOM 699 O O . ALA A 1 103 ? 9.042 -50.775 100.467 1.00 52.26 109 ALA A O 1
ATOM 701 N N . SER A 1 104 ? 9.636 -48.629 100.801 1.00 51.88 110 SER A N 1
ATOM 702 C CA . SER A 1 104 ? 8.431 -48.082 100.212 1.00 53.22 110 SER A CA 1
ATOM 703 C C . SER A 1 104 ? 8.552 -47.979 98.694 1.00 56.50 110 SER A C 1
ATOM 704 O O . SER A 1 104 ? 9.650 -48.055 98.138 1.00 59.23 110 SER A O 1
ATOM 707 N N . ALA A 1 105 ? 7.424 -47.790 98.018 1.00 56.88 111 ALA A N 1
ATOM 708 C CA . ALA A 1 105 ? 7.419 -47.676 96.567 1.00 55.99 111 ALA A CA 1
ATOM 709 C C . ALA A 1 105 ? 8.248 -46.465 96.137 1.00 56.22 111 ALA A C 1
ATOM 710 O O . ALA A 1 105 ? 8.927 -46.488 95.111 1.00 56.39 111 ALA A O 1
ATOM 712 N N . GLU A 1 106 ? 8.198 -45.411 96.935 1.00 57.12 112 GLU A N 1
ATOM 713 C CA . GLU A 1 106 ? 8.939 -44.205 96.620 1.00 59.56 112 GLU A CA 1
ATOM 714 C C . GLU A 1 106 ? 10.432 -44.462 96.833 1.00 59.87 112 GLU A C 1
ATOM 715 O O . GLU A 1 106 ? 11.294 -43.804 96.229 1.00 59.22 112 GLU A O 1
ATOM 721 N N . ALA A 1 107 ? 10.724 -45.429 97.701 1.00 57.75 113 ALA A N 1
ATOM 722 C CA . ALA A 1 107 ? 12.096 -45.770 98.036 1.00 55.65 113 ALA A CA 1
ATOM 723 C C . ALA A 1 107 ? 12.773 -46.563 96.947 1.00 54.29 113 ALA A C 1
ATOM 724 O O . ALA A 1 107 ? 13.943 -46.326 96.637 1.00 53.52 113 ALA A O 1
ATOM 726 N N . THR A 1 108 ? 12.045 -47.516 96.376 1.00 52.66 114 THR A N 1
ATOM 727 C CA . THR A 1 108 ? 12.614 -48.342 95.324 1.00 51.90 114 THR A CA 1
ATOM 728 C C . THR A 1 108 ? 12.584 -47.564 94.023 1.00 50.54 114 THR A C 1
ATOM 729 O O . THR A 1 108 ? 13.339 -47.858 93.097 1.00 50.86 114 THR A O 1
ATOM 733 N N . GLY A 1 109 ? 11.714 -46.564 93.956 1.00 48.62 115 GLY A N 1
ATOM 734 C CA . GLY A 1 109 ? 11.637 -45.759 92.756 1.00 48.07 115 GLY A CA 1
ATOM 735 C C . GLY A 1 109 ? 12.885 -44.907 92.675 1.00 49.77 115 GLY A C 1
ATOM 736 O O . GLY A 1 109 ? 13.518 -44.807 91.629 1.00 50.71 115 GLY A O 1
ATOM 737 N N . GLU A 1 110 ? 13.240 -44.294 93.801 1.00 51.47 116 GLU A N 1
ATOM 738 C CA . GLU A 1 110 ? 14.416 -43.430 93.897 1.00 51.10 116 GLU A CA 1
ATOM 739 C C . GLU A 1 110 ? 15.708 -44.239 93.798 1.00 48.37 116 GLU A C 1
ATOM 740 O O . GLU A 1 110 ? 16.694 -43.787 93.210 1.00 45.75 116 GLU A O 1
ATOM 746 N N . LEU A 1 111 ? 15.704 -45.428 94.388 1.00 45.23 117 LEU A N 1
ATOM 747 C CA . LEU A 1 111 ? 16.866 -46.304 94.322 1.00 45.00 117 LEU A CA 1
ATOM 748 C C . LEU A 1 111 ? 17.187 -46.546 92.840 1.00 44.54 117 LEU A C 1
ATOM 749 O O . LEU A 1 111 ? 18.329 -46.375 92.402 1.00 45.54 117 LEU A O 1
ATOM 754 N N . LEU A 1 112 ? 16.163 -46.932 92.077 1.00 42.30 118 LEU A N 1
ATOM 755 C CA . LEU A 1 112 ? 16.290 -47.179 90.643 1.00 40.14 118 LEU A CA 1
ATOM 756 C C . LEU A 1 112 ? 16.798 -45.920 89.945 1.00 39.70 118 LEU A C 1
ATOM 757 O O . LEU A 1 112 ? 17.610 -45.994 89.041 1.00 41.45 118 LEU A O 1
ATOM 762 N N . ARG A 1 113 ? 16.320 -44.764 90.366 1.00 39.17 119 ARG A N 1
ATOM 763 C CA . ARG A 1 113 ? 16.770 -43.513 89.777 1.00 42.09 119 ARG A CA 1
ATOM 764 C C . ARG A 1 113 ? 18.243 -43.304 90.161 1.00 42.69 119 ARG A C 1
ATOM 765 O O . ARG A 1 113 ? 19.088 -43.011 89.322 1.00 41.38 119 ARG A O 1
ATOM 773 N N . ALA A 1 114 ? 18.540 -43.488 91.443 1.00 43.32 120 ALA A N 1
ATOM 774 C CA . ALA A 1 114 ? 19.877 -43.312 91.975 1.00 42.54 120 ALA A CA 1
ATOM 775 C C . ALA A 1 114 ? 20.938 -44.230 91.364 1.00 43.97 120 ALA A C 1
ATOM 776 O O . ALA A 1 114 ? 22.090 -43.826 91.217 1.00 43.69 120 ALA A O 1
ATOM 778 N N . ALA A 1 115 ? 20.563 -45.452 91.003 1.00 43.00 121 ALA A N 1
ATOM 779 C CA . ALA A 1 115 ? 21.542 -46.382 90.474 1.00 44.33 121 ALA A CA 1
ATOM 780 C C . ALA A 1 115 ? 21.950 -46.164 89.029 1.00 46.73 121 ALA A C 1
ATOM 781 O O . ALA A 1 115 ? 23.023 -46.587 88.618 1.00 47.33 121 ALA A O 1
ATOM 783 N N . GLU A 1 116 ? 21.104 -45.508 88.249 1.00 49.00 122 GLU A N 1
ATOM 784 C CA . GLU A 1 116 ? 21.418 -45.289 86.844 1.00 47.95 122 GLU A CA 1
ATOM 785 C C . GLU A 1 116 ? 22.551 -44.298 86.662 1.00 46.25 122 GLU A C 1
ATOM 786 O O . GLU A 1 116 ? 22.443 -43.137 87.054 1.00 46.65 122 GLU A O 1
ATOM 792 N N . PRO A 1 117 ? 23.660 -44.750 86.062 1.00 44.68 123 PRO A N 1
ATOM 793 C CA . PRO A 1 117 ? 24.824 -43.899 85.817 1.00 42.61 123 PRO A CA 1
ATOM 794 C C . PRO A 1 117 ? 24.511 -42.805 84.810 1.00 43.13 123 PRO A C 1
ATOM 795 O O . PRO A 1 117 ? 23.674 -42.977 83.914 1.00 44.61 123 PRO A O 1
ATOM 799 N N . ARG A 1 118 ? 25.198 -41.682 84.956 1.00 42.08 124 ARG A N 1
ATOM 800 C CA . ARG A 1 118 ? 25.011 -40.551 84.070 1.00 41.83 124 ARG A CA 1
ATOM 801 C C . ARG A 1 118 ? 25.390 -40.854 82.618 1.00 42.10 124 ARG A C 1
ATOM 802 O O . ARG A 1 118 ? 25.079 -40.067 81.716 1.00 42.96 124 ARG A O 1
ATOM 810 N N . ARG A 1 119 ? 26.070 -41.979 82.405 1.00 40.22 125 ARG A N 1
ATOM 811 C CA . ARG A 1 119 ? 26.494 -42.409 81.075 1.00 39.80 125 ARG A CA 1
ATOM 812 C C . ARG A 1 119 ? 25.284 -42.546 80.166 1.00 40.41 125 ARG A C 1
ATOM 813 O O . ARG A 1 119 ? 25.296 -42.133 79.009 1.00 41.89 125 ARG A O 1
ATOM 821 N N . GLN A 1 120 ? 24.246 -43.172 80.698 1.00 38.94 126 GLN A N 1
ATOM 822 C CA . GLN A 1 120 ? 23.030 -43.392 79.953 1.00 38.40 126 GLN A CA 1
ATOM 823 C C . GLN A 1 120 ? 22.418 -42.102 79.391 1.00 38.47 126 GLN A C 1
ATOM 824 O O . GLN A 1 120 ? 22.200 -41.978 78.182 1.00 38.76 126 GLN A O 1
ATOM 830 N N . GLU A 1 121 ? 22.135 -41.146 80.265 1.00 36.71 127 GLU A N 1
ATOM 831 C CA . GLU A 1 121 ? 21.549 -39.904 79.821 1.00 35.54 127 GLU A CA 1
ATOM 832 C C . GLU A 1 121 ? 22.446 -39.243 78.781 1.00 35.03 127 GLU A C 1
ATOM 833 O O . GLU A 1 121 ? 21.950 -38.620 77.841 1.00 35.46 127 GLU A O 1
ATOM 839 N N . LEU A 1 122 ? 23.762 -39.381 78.949 1.00 32.72 128 LEU A N 1
ATOM 840 C CA . LEU A 1 122 ? 24.723 -38.799 78.018 1.00 32.88 128 LEU A CA 1
ATOM 841 C C . LEU A 1 122 ? 24.649 -39.459 76.630 1.00 36.75 128 LEU A C 1
ATOM 842 O O . LEU A 1 122 ? 24.733 -38.774 75.591 1.00 36.17 128 LEU A O 1
ATOM 847 N N . ILE A 1 123 ? 24.524 -40.790 76.613 1.00 36.81 129 ILE A N 1
ATOM 848 C CA . ILE A 1 123 ? 24.427 -41.515 75.357 1.00 36.22 129 ILE A CA 1
ATOM 849 C C . ILE A 1 123 ? 23.076 -41.191 74.701 1.00 36.40 129 ILE A C 1
ATOM 850 O O . ILE A 1 123 ? 23.012 -40.910 73.492 1.00 33.36 129 ILE A O 1
ATOM 855 N N . ARG A 1 124 ? 22.005 -41.206 75.501 1.00 37.44 130 ARG A N 1
ATOM 856 C CA . ARG A 1 124 ? 20.664 -40.907 74.980 1.00 36.92 130 ARG A CA 1
ATOM 857 C C . ARG A 1 124 ? 20.628 -39.567 74.298 1.00 38.76 130 ARG A C 1
ATOM 858 O O . ARG A 1 124 ? 19.968 -39.411 73.269 1.00 42.12 130 ARG A O 1
ATOM 866 N N . ARG A 1 125 ? 21.339 -38.597 74.857 1.00 39.46 131 ARG A N 1
ATOM 867 C CA . ARG A 1 125 ? 21.360 -37.278 74.262 1.00 41.07 131 ARG A CA 1
ATOM 868 C C . ARG A 1 125 ? 22.224 -37.228 73.017 1.00 42.08 131 ARG A C 1
ATOM 869 O O . ARG A 1 125 ? 21.868 -36.568 72.047 1.00 46.37 131 ARG A O 1
ATOM 877 N N . LEU A 1 126 ? 23.352 -37.928 73.030 1.00 42.62 132 LEU A N 1
ATOM 878 C CA . LEU A 1 126 ? 24.249 -37.940 71.877 1.00 41.82 132 LEU A CA 1
ATOM 879 C C . LEU A 1 126 ? 23.583 -38.597 70.693 1.00 42.30 132 LEU A C 1
ATOM 880 O O . LEU A 1 126 ? 23.995 -38.412 69.558 1.00 41.93 132 LEU A O 1
ATOM 885 N N . ASN A 1 127 ? 22.542 -39.369 70.976 1.00 43.61 133 ASN A N 1
ATOM 886 C CA . ASN A 1 127 ? 21.815 -40.081 69.944 1.00 42.22 133 ASN A CA 1
ATOM 887 C C . ASN A 1 127 ? 20.888 -39.176 69.165 1.00 41.88 133 ASN A C 1
ATOM 888 O O . ASN A 1 127 ? 20.310 -39.589 68.167 1.00 43.45 133 ASN A O 1
ATOM 893 N N . HIS A 1 128 ? 20.753 -37.935 69.609 1.00 42.62 134 HIS A N 1
ATOM 894 C CA . HIS A 1 128 ? 19.883 -36.996 68.914 1.00 43.60 134 HIS A CA 1
ATOM 895 C C . HIS A 1 128 ? 20.653 -36.194 67.872 1.00 42.28 134 HIS A C 1
ATOM 896 O O . HIS A 1 128 ? 20.076 -35.498 67.047 1.00 43.26 134 HIS A O 1
ATOM 903 N N . ALA A 1 129 ? 21.967 -36.307 67.902 1.00 40.55 135 ALA A N 1
ATOM 904 C CA . ALA A 1 129 ? 22.775 -35.601 66.938 1.00 39.54 135 ALA A CA 1
ATOM 905 C C . ALA A 1 129 ? 22.614 -36.323 65.612 1.00 39.19 135 ALA A C 1
ATOM 906 O O . ALA A 1 129 ? 22.509 -37.547 65.570 1.00 40.93 135 ALA A O 1
ATOM 908 N N . PRO A 1 130 ? 22.550 -35.577 64.503 1.00 39.87 136 PRO A N 1
ATOM 909 C CA . PRO A 1 130 ? 22.405 -36.357 63.268 1.00 39.02 136 PRO A CA 1
ATOM 910 C C . PRO A 1 130 ? 23.613 -37.275 63.076 1.00 38.89 136 PRO A C 1
ATOM 911 O O . PRO A 1 130 ? 24.748 -36.880 63.320 1.00 38.86 136 PRO A O 1
ATOM 915 N N . GLY A 1 131 ? 23.356 -38.513 62.666 1.00 39.49 137 GLY A N 1
ATOM 916 C CA . GLY A 1 131 ? 24.431 -39.469 62.495 1.00 38.15 137 GLY A CA 1
ATOM 917 C C . GLY A 1 131 ? 24.832 -39.990 63.863 1.00 38.35 137 GLY A C 1
ATOM 918 O O . GLY A 1 131 ? 25.845 -40.677 64.020 1.00 35.83 137 GLY A O 1
ATOM 919 N N . GLY A 1 132 ? 24.010 -39.656 64.860 1.00 38.48 138 GLY A N 1
ATOM 920 C CA . GLY A 1 132 ? 24.270 -40.069 66.233 1.00 39.22 138 GLY A CA 1
ATOM 921 C C . GLY A 1 132 ? 24.420 -41.563 66.492 1.00 38.74 138 GLY A C 1
ATOM 922 O O . GLY A 1 132 ? 25.430 -42.010 67.041 1.00 34.92 138 GLY A O 1
ATOM 923 N N . THR A 1 133 ? 23.409 -42.335 66.099 1.00 38.99 139 THR A N 1
ATOM 924 C CA . THR A 1 133 ? 23.431 -43.772 66.313 1.00 38.75 139 THR A CA 1
ATOM 925 C C . THR A 1 133 ? 24.656 -44.422 65.697 1.00 39.52 139 THR A C 1
ATOM 926 O O . THR A 1 133 ? 25.317 -45.248 66.329 1.00 40.20 139 THR A O 1
ATOM 930 N N . ALA A 1 134 ? 24.962 -44.050 64.460 1.00 39.02 140 ALA A N 1
ATOM 931 C CA . ALA A 1 134 ? 26.113 -44.618 63.770 1.00 37.52 140 ALA A CA 1
ATOM 932 C C . ALA A 1 134 ? 27.388 -44.295 64.546 1.00 35.55 140 ALA A C 1
ATOM 933 O O . ALA A 1 134 ? 28.250 -45.146 64.735 1.00 35.01 140 ALA A O 1
ATOM 935 N N . ALA A 1 135 ? 27.497 -43.056 64.999 1.00 34.47 141 ALA A N 1
ATOM 936 C CA . ALA A 1 135 ? 28.661 -42.638 65.756 1.00 32.56 141 ALA A CA 1
ATOM 937 C C . ALA A 1 135 ? 28.727 -43.425 67.077 1.00 32.71 141 ALA A C 1
ATOM 938 O O . ALA A 1 135 ? 29.804 -43.846 67.501 1.00 31.99 141 ALA A O 1
ATOM 940 N N . LEU A 1 136 ? 27.579 -43.631 67.723 1.00 32.29 142 LEU A N 1
ATOM 941 C CA . LEU A 1 136 ? 27.562 -44.374 68.971 1.00 33.04 142 LEU A CA 1
ATOM 942 C C . LEU A 1 136 ? 27.974 -45.818 68.767 1.00 33.38 142 LEU A C 1
ATOM 943 O O . LEU A 1 136 ? 28.567 -46.424 69.651 1.00 36.12 142 LEU A O 1
ATOM 948 N N . VAL A 1 137 ? 27.659 -46.383 67.613 1.00 32.18 143 VAL A N 1
ATOM 949 C CA . VAL A 1 137 ? 28.036 -47.762 67.359 1.00 32.57 143 VAL A CA 1
ATOM 950 C C . VAL A 1 137 ? 29.545 -47.826 67.214 1.00 32.78 143 VAL A C 1
ATOM 951 O O . VAL A 1 137 ? 30.196 -48.741 67.736 1.00 31.79 143 VAL A O 1
ATOM 955 N N . LYS A 1 138 ? 30.096 -46.844 66.505 1.00 34.48 144 LYS A N 1
ATOM 956 C CA . LYS A 1 138 ? 31.532 -46.775 66.282 1.00 35.50 144 LYS A CA 1
ATOM 957 C C . LYS A 1 138 ? 32.225 -46.577 67.612 1.00 35.47 144 LYS A C 1
ATOM 958 O O . LYS A 1 138 ? 33.271 -47.158 67.856 1.00 35.04 144 LYS A O 1
ATOM 972 N N . ARG A 1 140 ? 31.026 -47.524 70.547 1.00 36.70 146 ARG A N 1
ATOM 973 C CA . ARG A 1 140 ? 30.896 -48.731 71.322 1.00 37.79 146 ARG A CA 1
ATOM 974 C C . ARG A 1 140 ? 31.941 -49.733 70.834 1.00 37.20 146 ARG A C 1
ATOM 975 O O . ARG A 1 140 ? 32.473 -50.527 71.600 1.00 38.08 146 ARG A O 1
ATOM 983 N N . GLU A 1 141 ? 32.236 -49.692 69.545 1.00 38.56 147 GLU A N 1
ATOM 984 C CA . GLU A 1 141 ? 33.244 -50.588 68.980 1.00 40.19 147 GLU A CA 1
ATOM 985 C C . GLU A 1 141 ? 34.586 -50.325 69.685 1.00 39.59 147 GLU A C 1
ATOM 986 O O . GLU A 1 141 ? 35.326 -51.256 70.002 1.00 36.51 147 GLU A O 1
ATOM 992 N N . ALA A 1 142 ? 34.869 -49.044 69.933 1.00 38.99 148 ALA A N 1
ATOM 993 C CA . ALA A 1 142 ? 36.083 -48.606 70.606 1.00 39.27 148 ALA A CA 1
ATOM 994 C C . ALA A 1 142 ? 36.150 -49.123 72.035 1.00 40.34 148 ALA A C 1
ATOM 995 O O . ALA A 1 142 ? 37.167 -49.669 72.452 1.00 40.04 148 ALA A O 1
ATOM 997 N N . VAL A 1 143 ? 35.076 -48.958 72.798 1.00 40.82 149 VAL A N 1
ATOM 998 C CA . VAL A 1 143 ? 35.134 -49.448 74.160 1.00 41.94 149 VAL A CA 1
ATOM 999 C C . VAL A 1 143 ? 35.262 -50.974 74.131 1.00 43.39 149 VAL A C 1
ATOM 1000 O O . VAL A 1 143 ? 35.919 -51.553 74.987 1.00 44.83 149 VAL A O 1
ATOM 1004 N N . LEU A 1 144 ? 34.660 -51.630 73.141 1.00 42.45 150 LEU A N 1
ATOM 1005 C CA . LEU A 1 144 ? 34.774 -53.084 73.071 1.00 40.75 150 LEU A CA 1
ATOM 1006 C C . LEU A 1 144 ? 36.218 -53.472 72.826 1.00 40.51 150 LEU A C 1
ATOM 1007 O O . LEU A 1 144 ? 36.705 -54.457 73.377 1.00 41.65 150 LEU A O 1
ATOM 1012 N N . ALA A 1 145 ? 36.906 -52.691 72.006 1.00 39.11 151 ALA A N 1
ATOM 1013 C CA . ALA A 1 145 ? 38.292 -52.970 71.681 1.00 39.03 151 ALA A CA 1
ATOM 1014 C C . ALA A 1 145 ? 39.212 -52.689 72.865 1.00 41.69 151 ALA A C 1
ATOM 1015 O O . ALA A 1 145 ? 40.339 -53.173 72.911 1.00 42.81 151 ALA A O 1
ATOM 1017 N N . ARG A 1 146 ? 38.731 -51.933 73.842 1.00 44.82 152 ARG A N 1
ATOM 1018 C CA . ARG A 1 146 ? 39.574 -51.605 74.977 1.00 47.08 152 ARG A CA 1
ATOM 1019 C C . ARG A 1 146 ? 39.302 -52.276 76.323 1.00 46.29 152 ARG A C 1
ATOM 1020 O O . ARG A 1 146 ? 39.965 -51.964 77.309 1.00 45.95 152 ARG A O 1
ATOM 1028 N N . ILE A 1 147 ? 38.370 -53.220 76.363 1.00 46.02 153 ILE A N 1
ATOM 1029 C CA . ILE A 1 147 ? 38.049 -53.898 77.617 1.00 48.16 153 ILE A CA 1
ATOM 1030 C C . ILE A 1 147 ? 39.210 -54.749 78.137 1.00 50.01 153 ILE A C 1
ATOM 1031 O O . ILE A 1 147 ? 39.326 -54.977 79.342 1.00 50.79 153 ILE A O 1
ATOM 1036 N N . ALA A 1 148 ? 40.063 -55.232 77.240 1.00 51.78 154 ALA A N 1
ATOM 1037 C CA . ALA A 1 148 ? 41.196 -56.054 77.668 1.00 53.06 154 ALA A CA 1
ATOM 1038 C C . ALA A 1 148 ? 42.184 -55.199 78.456 1.00 53.94 154 ALA A C 1
ATOM 1039 O O . ALA A 1 148 ? 42.434 -55.429 79.637 1.00 53.27 154 ALA A O 1
ATOM 1041 N N . ALA A 1 149 ? 42.734 -54.201 77.781 1.00 55.79 155 ALA A N 1
ATOM 1042 C CA . ALA A 1 149 ? 43.690 -53.295 78.389 1.00 57.06 155 ALA A CA 1
ATOM 1043 C C . ALA A 1 149 ? 43.034 -52.364 79.405 1.00 57.91 155 ALA A C 1
ATOM 1044 O O . ALA A 1 149 ? 43.727 -51.677 80.150 1.00 60.92 155 ALA A O 1
ATOM 1046 N N . HIS A 1 150 ? 41.706 -52.328 79.435 1.00 56.18 156 HIS A N 1
ATOM 1047 C CA . HIS A 1 150 ? 41.005 -51.459 80.369 1.00 55.24 156 HIS A CA 1
ATOM 1048 C C . HIS A 1 150 ? 39.716 -52.114 80.822 1.00 54.73 156 HIS A C 1
ATOM 1049 O O . HIS A 1 150 ? 38.631 -51.745 80.403 1.00 53.57 156 HIS A O 1
ATOM 1056 N N . PRO A 1 151 ? 39.822 -53.081 81.725 1.00 55.36 157 PRO A N 1
ATOM 1057 C CA . PRO A 1 151 ? 38.665 -53.811 82.246 1.00 56.02 157 PRO A CA 1
ATOM 1058 C C . PRO A 1 151 ? 37.546 -52.992 82.899 1.00 55.80 157 PRO A C 1
ATOM 1059 O O . PRO A 1 151 ? 36.450 -53.510 83.118 1.00 56.44 157 PRO A O 1
ATOM 1063 N N . GLN A 1 152 ? 37.806 -51.726 83.205 1.00 55.82 158 GLN A N 1
ATOM 1064 C CA . GLN A 1 152 ? 36.789 -50.894 83.848 1.00 57.29 158 GLN A CA 1
ATOM 1065 C C . GLN A 1 152 ? 35.731 -50.413 82.877 1.00 56.54 158 GLN A C 1
ATOM 1066 O O . GLN A 1 152 ? 34.626 -50.056 83.288 1.00 56.93 158 GLN A O 1
ATOM 1072 N N . LEU A 1 153 ? 36.074 -50.400 81.593 1.00 55.35 159 LEU A N 1
ATOM 1073 C CA . LEU A 1 153 ? 35.154 -49.965 80.553 1.00 54.45 159 LEU A CA 1
ATOM 1074 C C . LEU A 1 153 ? 34.041 -50.991 80.327 1.00 55.14 159 LEU A C 1
ATOM 1075 O O . LEU A 1 153 ? 33.128 -50.756 79.545 1.00 55.45 159 LEU A O 1
ATOM 1080 N N . ARG A 1 154 ? 34.118 -52.131 81.003 1.00 54.52 160 ARG A N 1
ATOM 1081 C CA . ARG A 1 154 ? 33.104 -53.154 80.837 1.00 54.84 160 ARG A CA 1
ATOM 1082 C C . ARG A 1 154 ? 31.748 -52.640 81.317 1.00 55.02 160 ARG A C 1
ATOM 1083 O O . ARG A 1 154 ? 30.702 -52.995 80.770 1.00 54.64 160 ARG A O 1
ATOM 1091 N N . HIS A 1 155 ? 31.773 -51.778 82.326 1.00 54.01 161 HIS A N 1
ATOM 1092 C CA . HIS A 1 155 ? 30.543 -51.237 82.875 1.00 53.77 161 HIS A CA 1
ATOM 1093 C C . HIS A 1 155 ? 30.022 -50.089 82.036 1.00 51.75 161 HIS A C 1
ATOM 1094 O O . HIS A 1 155 ? 28.926 -49.571 82.264 1.00 52.44 161 HIS A O 1
ATOM 1101 N N . VAL A 1 156 ? 30.814 -49.695 81.051 1.00 49.22 162 VAL A N 1
ATOM 1102 C CA . VAL A 1 156 ? 30.389 -48.658 80.134 1.00 47.85 162 VAL A CA 1
ATOM 1103 C C . VAL A 1 156 ? 29.662 -49.423 79.035 1.00 48.01 162 VAL A C 1
ATOM 1104 O O . VAL A 1 156 ? 28.613 -49.006 78.554 1.00 49.70 162 VAL A O 1
ATOM 1108 N N . ASP A 1 157 ? 30.218 -50.568 78.663 1.00 47.08 163 ASP A N 1
ATOM 1109 C CA . ASP A 1 157 ? 29.624 -51.377 77.626 1.00 47.81 163 ASP A CA 1
ATOM 1110 C C . ASP A 1 157 ? 28.234 -51.848 78.033 1.00 48.68 163 ASP A C 1
ATOM 1111 O O . ASP A 1 157 ? 27.346 -51.983 77.189 1.00 47.56 163 ASP A O 1
ATOM 1116 N N . ASP A 1 158 ? 28.047 -52.102 79.323 1.00 48.15 164 ASP A N 1
ATOM 1117 C CA . ASP A 1 158 ? 26.754 -52.565 79.801 1.00 48.77 164 ASP A CA 1
ATOM 1118 C C . ASP A 1 158 ? 25.676 -51.510 79.599 1.00 48.56 164 ASP A C 1
ATOM 1119 O O . ASP A 1 158 ? 24.512 -51.843 79.374 1.00 49.43 164 ASP A O 1
ATOM 1124 N N . ASP A 1 159 ? 26.050 -50.240 79.667 1.00 47.09 165 ASP A N 1
ATOM 1125 C CA . ASP A 1 159 ? 25.061 -49.193 79.472 1.00 49.41 165 ASP A CA 1
ATOM 1126 C C . ASP A 1 159 ? 24.714 -49.048 77.996 1.00 48.87 165 ASP A C 1
ATOM 1127 O O . ASP A 1 159 ? 23.566 -48.759 77.643 1.00 49.92 165 ASP A O 1
ATOM 1132 N N . PHE A 1 160 ? 25.706 -49.256 77.136 1.00 45.66 166 PHE A N 1
ATOM 1133 C CA . PHE A 1 160 ? 25.488 -49.169 75.702 1.00 43.27 166 PHE A CA 1
ATOM 1134 C C . PHE A 1 160 ? 24.508 -50.248 75.275 1.00 41.15 166 PHE A C 1
ATOM 1135 O O . PHE A 1 160 ? 23.601 -49.996 74.493 1.00 41.19 166 PHE A O 1
ATOM 1143 N N . VAL A 1 161 ? 24.703 -51.453 75.796 1.00 39.48 167 VAL A N 1
ATOM 1144 C CA . VAL A 1 161 ? 23.846 -52.577 75.465 1.00 37.67 167 VAL A CA 1
ATOM 1145 C C . VAL A 1 161 ? 22.408 -52.329 75.929 1.00 38.96 167 VAL A C 1
ATOM 1146 O O . VAL A 1 161 ? 21.467 -52.681 75.230 1.00 40.72 167 VAL A O 1
ATOM 1150 N N . HIS A 1 162 ? 22.221 -51.707 77.084 1.00 38.38 168 HIS A N 1
ATOM 1151 C CA . HIS A 1 162 ? 20.863 -51.454 77.533 1.00 39.21 168 HIS A CA 1
ATOM 1152 C C . HIS A 1 162 ? 20.128 -50.531 76.556 1.00 38.39 168 HIS A C 1
ATOM 1153 O O . HIS A 1 162 ? 18.970 -50.770 76.228 1.00 39.34 168 HIS A O 1
ATOM 1160 N N . LEU A 1 163 ? 20.797 -49.484 76.088 1.00 37.30 169 LEU A N 1
ATOM 1161 C CA . LEU A 1 163 ? 20.164 -48.547 75.159 1.00 37.50 169 LEU A CA 1
ATOM 1162 C C . LEU A 1 163 ? 20.030 -49.105 73.734 1.00 37.44 169 LEU A C 1
ATOM 1163 O O . LEU A 1 163 ? 18.941 -49.023 73.152 1.00 38.72 169 LEU A O 1
ATOM 1168 N N . PHE A 1 164 ? 21.112 -49.674 73.191 1.00 35.23 170 PHE A N 1
ATOM 1169 C CA . PHE A 1 164 ? 21.108 -50.268 71.850 1.00 35.24 170 PHE A CA 1
ATOM 1170 C C . PHE A 1 164 ? 20.017 -51.328 71.748 1.00 38.02 170 PHE A C 1
ATOM 1171 O O . PHE A 1 164 ? 19.317 -51.433 70.733 1.00 38.14 170 PHE A O 1
ATOM 1179 N N . THR A 1 165 ? 19.889 -52.130 72.798 1.00 39.09 171 THR A N 1
ATOM 1180 C CA . THR A 1 165 ? 18.880 -53.171 72.817 1.00 40.91 171 THR A CA 1
ATOM 1181 C C . THR A 1 165 ? 17.504 -52.552 72.625 1.00 43.66 171 THR A C 1
ATOM 1182 O O . THR A 1 165 ? 16.692 -53.042 71.829 1.00 44.94 171 THR A O 1
ATOM 1186 N N . SER A 1 166 ? 17.244 -51.462 73.341 1.00 44.53 172 SER A N 1
ATOM 1187 C CA . SER A 1 166 ? 15.959 -50.808 73.222 1.00 43.95 172 SER A CA 1
ATOM 1188 C C . SER A 1 166 ? 15.788 -50.102 71.881 1.00 43.76 172 SER A C 1
ATOM 1189 O O . SER A 1 166 ? 14.675 -50.008 71.369 1.00 46.17 172 SER A O 1
ATOM 1192 N N . TRP A 1 167 ? 16.877 -49.612 71.302 1.00 41.03 173 TRP A N 1
ATOM 1193 C CA . TRP A 1 167 ? 16.769 -48.919 70.026 1.00 41.25 173 TRP A CA 1
ATOM 1194 C C . TRP A 1 167 ? 16.656 -49.849 68.829 1.00 40.87 173 TRP A C 1
ATOM 1195 O O . TRP A 1 167 ? 15.871 -49.594 67.923 1.00 41.97 173 TRP A O 1
ATOM 1206 N N . PHE A 1 168 ? 17.460 -50.904 68.800 1.00 38.89 174 PHE A N 1
ATOM 1207 C CA . PHE A 1 168 ? 17.398 -51.815 67.678 1.00 36.34 174 PHE A CA 1
ATOM 1208 C C . PHE A 1 168 ? 16.393 -52.915 67.909 1.00 35.82 174 PHE A C 1
ATOM 1209 O O . PHE A 1 168 ? 16.758 -54.081 67.989 1.00 39.12 174 PHE A O 1
ATOM 1217 N N . ASN A 1 169 ? 15.125 -52.539 68.011 1.00 35.12 175 ASN A N 1
ATOM 1218 C CA . ASN A 1 169 ? 14.041 -53.497 68.201 1.00 36.19 175 ASN A CA 1
ATOM 1219 C C . ASN A 1 169 ? 13.902 -54.396 66.964 1.00 36.72 175 ASN A C 1
ATOM 1220 O O . ASN A 1 169 ? 13.901 -53.902 65.833 1.00 36.67 175 ASN A O 1
ATOM 1225 N N . ARG A 1 170 ? 13.776 -55.707 67.169 1.00 37.07 176 ARG A N 1
ATOM 1226 C CA . ARG A 1 170 ? 13.648 -56.632 66.036 1.00 37.08 176 ARG A CA 1
ATOM 1227 C C . ARG A 1 170 ? 12.438 -56.344 65.137 1.00 36.60 176 ARG A C 1
ATOM 1228 O O . ARG A 1 170 ? 12.458 -56.642 63.945 1.00 36.26 176 ARG A O 1
ATOM 1236 N N . GLY A 1 171 ? 11.393 -55.750 65.704 1.00 37.61 177 GLY A N 1
ATOM 1237 C CA . GLY A 1 171 ? 10.206 -55.427 64.926 1.00 37.44 177 GLY A CA 1
ATOM 1238 C C . GLY A 1 171 ? 10.430 -54.597 63.667 1.00 37.36 177 GLY A C 1
ATOM 1239 O O . GLY A 1 171 ? 9.680 -54.719 62.702 1.00 36.12 177 GLY A O 1
ATOM 1240 N N . PHE A 1 172 ? 11.447 -53.741 63.656 1.00 38.12 178 PHE A N 1
ATOM 1241 C CA . PHE A 1 172 ? 11.690 -52.923 62.470 1.00 37.40 178 PHE A CA 1
ATOM 1242 C C . PHE A 1 172 ? 12.801 -53.470 61.626 1.00 37.22 178 PHE A C 1
ATOM 1243 O O . PHE A 1 172 ? 13.253 -52.794 60.701 1.00 39.30 178 PHE A O 1
ATOM 1251 N N . LEU A 1 173 ? 13.262 -54.679 61.934 1.00 37.67 179 LEU A N 1
ATOM 1252 C CA . LEU A 1 173 ? 14.343 -55.265 61.142 1.00 36.69 179 LEU A CA 1
ATOM 1253 C C . LEU A 1 173 ? 13.720 -55.699 59.821 1.00 35.06 179 LEU A C 1
ATOM 1254 O O . LEU A 1 173 ? 12.661 -56.307 59.805 1.00 36.31 179 LEU A O 1
ATOM 1259 N N . VAL A 1 174 ? 14.364 -55.369 58.713 1.00 33.54 180 VAL A N 1
ATOM 1260 C CA . VAL A 1 174 ? 13.825 -55.710 57.409 1.00 32.89 180 VAL A CA 1
ATOM 1261 C C . VAL A 1 174 ? 14.838 -56.425 56.546 1.00 33.99 180 VAL A C 1
ATOM 1262 O O . VAL A 1 174 ? 15.998 -56.024 56.478 1.00 34.04 180 VAL A O 1
ATOM 1266 N N . LEU A 1 175 ? 14.385 -57.495 55.892 1.00 34.34 181 LEU A N 1
ATOM 1267 C CA . LEU A 1 175 ? 15.241 -58.282 55.024 1.00 32.39 181 LEU A CA 1
ATOM 1268 C C . LEU A 1 175 ? 15.140 -57.764 53.595 1.00 33.19 181 LEU A C 1
ATOM 1269 O O . LEU A 1 175 ? 14.066 -57.434 53.116 1.00 32.79 181 LEU A O 1
ATOM 1274 N N . GLN A 1 176 ? 16.268 -57.673 52.919 1.00 34.49 182 GLN A N 1
ATOM 1275 C CA . GLN A 1 176 ? 16.279 -57.191 51.554 1.00 39.16 182 GLN A CA 1
ATOM 1276 C C . GLN A 1 176 ? 17.230 -58.045 50.741 1.00 40.80 182 GLN A C 1
ATOM 1277 O O . GLN A 1 176 ? 18.285 -58.445 51.232 1.00 42.62 182 GLN A O 1
ATOM 1283 N N . ARG A 1 177 ? 16.865 -58.344 49.502 1.00 40.37 183 ARG A N 1
ATOM 1284 C CA . ARG A 1 177 ? 17.766 -59.120 48.696 1.00 40.49 183 ARG A CA 1
ATOM 1285 C C . ARG A 1 177 ? 18.784 -58.112 48.233 1.00 39.17 183 ARG A C 1
ATOM 1286 O O . ARG A 1 177 ? 18.448 -56.949 48.025 1.00 40.82 183 ARG A O 1
ATOM 1294 N N . ILE A 1 178 ? 20.026 -58.546 48.095 1.00 36.20 184 ILE A N 1
ATOM 1295 C CA . ILE A 1 178 ? 21.079 -57.660 47.654 1.00 34.80 184 ILE A CA 1
ATOM 1296 C C . ILE A 1 178 ? 21.567 -58.139 46.298 1.00 37.33 184 ILE A C 1
ATOM 1297 O O . ILE A 1 178 ? 22.018 -59.280 46.139 1.00 39.11 184 ILE A O 1
ATOM 1302 N N . ASP A 1 179 ? 21.449 -57.269 45.309 1.00 36.03 185 ASP A N 1
ATOM 1303 C CA . ASP A 1 179 ? 21.862 -57.611 43.972 1.00 36.26 185 ASP A CA 1
ATOM 1304 C C . ASP A 1 179 ? 22.247 -56.345 43.227 1.00 36.79 185 ASP A C 1
ATOM 1305 O O . ASP A 1 179 ? 22.422 -55.289 43.840 1.00 37.31 185 ASP A O 1
ATOM 1310 N N . TRP A 1 180 ? 22.376 -56.469 41.911 1.00 35.53 186 TRP A N 1
ATOM 1311 C CA . TRP A 1 180 ? 22.767 -55.375 41.041 1.00 36.18 186 TRP A CA 1
ATOM 1312 C C . TRP A 1 180 ? 21.727 -54.248 40.981 1.00 35.58 186 TRP A C 1
ATOM 1313 O O . TRP A 1 180 ? 22.030 -53.136 40.513 1.00 34.85 186 TRP A O 1
ATOM 1324 N N . THR A 1 181 ? 20.507 -54.516 41.441 1.00 32.43 187 THR A N 1
ATOM 1325 C CA . THR A 1 181 ? 19.516 -53.455 41.446 1.00 33.66 187 THR A CA 1
ATOM 1326 C C . THR A 1 181 ? 19.538 -52.756 42.788 1.00 34.62 187 THR A C 1
ATOM 1327 O O . THR A 1 181 ? 18.746 -51.833 43.021 1.00 37.49 187 THR A O 1
ATOM 1331 N N . THR A 1 182 ? 20.425 -53.199 43.677 1.00 33.35 188 THR A N 1
ATOM 1332 C CA . THR A 1 182 ? 20.550 -52.568 44.987 1.00 32.55 188 THR A CA 1
ATOM 1333 C C . THR A 1 182 ? 21.289 -51.249 44.785 1.00 30.10 188 THR A C 1
ATOM 1334 O O . THR A 1 182 ? 22.103 -51.135 43.878 1.00 29.36 188 THR A O 1
ATOM 1338 N N . PRO A 1 183 ? 20.991 -50.229 45.610 1.00 30.79 189 PRO A N 1
ATOM 1339 C CA . PRO A 1 183 ? 21.666 -48.928 45.485 1.00 31.37 189 PRO A CA 1
ATOM 1340 C C . PRO A 1 183 ? 23.186 -49.044 45.623 1.00 31.52 189 PRO A C 1
ATOM 1341 O O . PRO A 1 183 ? 23.683 -49.736 46.504 1.00 31.55 189 PRO A O 1
ATOM 1345 N N . ALA A 1 184 ? 23.912 -48.360 44.750 1.00 33.53 190 ALA A N 1
ATOM 1346 C CA . ALA A 1 184 ? 25.372 -48.366 44.774 1.00 36.45 190 ALA A CA 1
ATOM 1347 C C . ALA A 1 184 ? 25.966 -48.088 46.162 1.00 39.09 190 ALA A C 1
ATOM 1348 O O . ALA A 1 184 ? 26.851 -48.819 46.619 1.00 40.41 190 ALA A O 1
ATOM 1350 N N . ASN A 1 185 ? 25.495 -47.032 46.831 1.00 38.99 191 ASN A N 1
ATOM 1351 C CA . ASN A 1 185 ? 26.027 -46.709 48.147 1.00 37.26 191 ASN A CA 1
ATOM 1352 C C . ASN A 1 185 ? 25.953 -47.905 49.098 1.00 37.12 191 ASN A C 1
ATOM 1353 O O . ASN A 1 185 ? 26.839 -48.104 49.927 1.00 36.36 191 ASN A O 1
ATOM 1358 N N . ILE A 1 186 ? 24.907 -48.713 48.977 1.00 36.62 192 ILE A N 1
ATOM 1359 C CA . ILE A 1 186 ? 24.815 -49.893 49.829 1.00 36.51 192 ILE A CA 1
ATOM 1360 C C . ILE A 1 186 ? 25.780 -50.942 49.274 1.00 38.67 192 ILE A C 1
ATOM 1361 O O . ILE A 1 186 ? 26.476 -51.607 50.028 1.00 38.73 192 ILE A O 1
ATOM 1366 N N . LEU A 1 187 ? 25.838 -51.077 47.952 1.00 40.01 193 LEU A N 1
ATOM 1367 C CA . LEU A 1 187 ? 26.741 -52.052 47.359 1.00 42.19 193 LEU A CA 1
ATOM 1368 C C . LEU A 1 187 ? 28.189 -51.736 47.681 1.00 42.96 193 LEU A C 1
ATOM 1369 O O . LEU A 1 187 ? 29.008 -52.637 47.813 1.00 43.57 193 LEU A O 1
ATOM 1374 N N . GLU A 1 188 ? 28.494 -50.455 47.819 1.00 44.55 194 GLU A N 1
ATOM 1375 C CA . GLU A 1 188 ? 29.852 -50.021 48.124 1.00 47.14 194 GLU A CA 1
ATOM 1376 C C . GLU A 1 188 ? 30.264 -50.576 49.482 1.00 47.85 194 GLU A C 1
ATOM 1377 O O . GLU A 1 188 ? 31.355 -51.120 49.637 1.00 47.83 194 GLU A O 1
ATOM 1383 N N . LYS A 1 189 ? 29.381 -50.445 50.466 1.00 48.51 195 LYS A N 1
ATOM 1384 C CA . LYS A 1 189 ? 29.658 -50.960 51.795 1.00 48.22 195 LYS A CA 1
ATOM 1385 C C . LYS A 1 189 ? 29.843 -52.471 51.708 1.00 51.74 195 LYS A C 1
ATOM 1386 O O . LYS A 1 189 ? 30.732 -53.020 52.342 1.00 53.03 195 LYS A O 1
ATOM 1392 N N . ILE A 1 190 ? 29.004 -53.136 50.917 1.00 55.96 196 ILE A N 1
ATOM 1393 C CA . ILE A 1 190 ? 29.076 -54.589 50.754 1.00 59.88 196 ILE A CA 1
ATOM 1394 C C . ILE A 1 190 ? 30.438 -55.034 50.218 1.00 62.54 196 ILE A C 1
ATOM 1395 O O . ILE A 1 190 ? 30.930 -56.101 50.564 1.00 62.65 196 ILE A O 1
ATOM 1400 N N . ILE A 1 191 ? 31.047 -54.214 49.373 1.00 66.56 197 ILE A N 1
ATOM 1401 C CA . ILE A 1 191 ? 32.349 -54.550 48.812 1.00 70.72 197 ILE A CA 1
ATOM 1402 C C . ILE A 1 191 ? 33.398 -54.589 49.920 1.00 73.59 197 ILE A C 1
ATOM 1403 O O . ILE A 1 191 ? 34.497 -55.084 49.724 1.00 75.78 197 ILE A O 1
ATOM 1408 N N . ARG A 1 192 ? 33.054 -54.075 51.092 1.00 76.87 198 ARG A N 1
ATOM 1409 C CA . ARG A 1 192 ? 33.982 -54.069 52.211 1.00 79.55 198 ARG A CA 1
ATOM 1410 C C . ARG A 1 192 ? 33.652 -55.156 53.232 1.00 80.78 198 ARG A C 1
ATOM 1411 O O . ARG A 1 192 ? 34.544 -55.673 53.897 1.00 81.36 198 ARG A O 1
ATOM 1419 N N . TYR A 1 193 ? 32.371 -55.509 53.329 1.00 82.70 199 TYR A N 1
ATOM 1420 C CA . TYR A 1 193 ? 31.886 -56.529 54.267 1.00 84.68 199 TYR A CA 1
ATOM 1421 C C . TYR A 1 193 ? 31.896 -57.961 53.697 1.00 87.99 199 TYR A C 1
ATOM 1422 O O . TYR A 1 193 ? 31.567 -58.913 54.412 1.00 87.95 199 TYR A O 1
ATOM 1431 N N . GLU A 1 194 ? 32.244 -58.118 52.422 1.00 91.38 200 GLU A N 1
ATOM 1432 C CA . GLU A 1 194 ? 32.256 -59.444 51.807 1.00 95.13 200 GLU A CA 1
ATOM 1433 C C . GLU A 1 194 ? 33.209 -60.382 52.546 1.00 97.50 200 GLU A C 1
ATOM 1434 O O . GLU A 1 194 ? 34.380 -60.045 52.756 1.00 97.92 200 GLU A O 1
ATOM 1440 N N . GLN A 1 195 ? 32.695 -61.555 52.927 1.00 99.49 201 GLN A N 1
ATOM 1441 C CA . GLN A 1 195 ? 33.469 -62.568 53.657 1.00 101.26 201 GLN A CA 1
ATOM 1442 C C . GLN A 1 195 ? 34.181 -63.579 52.756 1.00 102.02 201 GLN A C 1
ATOM 1443 O O . GLN A 1 195 ? 35.376 -63.454 52.487 1.00 101.29 201 GLN A O 1
ATOM 1449 N N . VAL A 1 196 ? 33.445 -64.587 52.305 1.00 103.55 202 VAL A N 1
ATOM 1450 C CA . VAL A 1 196 ? 34.010 -65.603 51.424 1.00 105.05 202 VAL A CA 1
ATOM 1451 C C . VAL A 1 196 ? 34.663 -64.982 50.186 1.00 106.36 202 VAL A C 1
ATOM 1452 O O . VAL A 1 196 ? 35.855 -64.668 50.195 1.00 106.93 202 VAL A O 1
ATOM 1456 N N . HIS A 1 197 ? 33.872 -64.801 49.130 1.00 107.26 203 HIS A N 1
ATOM 1457 C CA . HIS A 1 197 ? 34.350 -64.239 47.863 1.00 108.02 203 HIS A CA 1
ATOM 1458 C C . HIS A 1 197 ? 35.338 -63.081 47.997 1.00 108.12 203 HIS A C 1
ATOM 1459 O O . HIS A 1 197 ? 35.339 -62.360 48.997 1.00 108.39 203 HIS A O 1
ATOM 1466 N N . THR A 1 198 ? 36.178 -62.919 46.976 1.00 108.26 204 THR A N 1
ATOM 1467 C CA . THR A 1 198 ? 37.178 -61.850 46.937 1.00 108.14 204 THR A CA 1
ATOM 1468 C C . THR A 1 198 ? 36.656 -60.737 46.036 1.00 107.61 204 THR A C 1
ATOM 1469 O O . THR A 1 198 ? 36.256 -60.988 44.899 1.00 107.00 204 THR A O 1
ATOM 1473 N N . ILE A 1 199 ? 36.660 -59.506 46.535 1.00 107.60 205 ILE A N 1
ATOM 1474 C CA . ILE A 1 199 ? 36.162 -58.398 45.734 1.00 108.05 205 ILE A CA 1
ATOM 1475 C C . ILE A 1 199 ? 37.039 -57.146 45.805 1.00 107.87 205 ILE A C 1
ATOM 1476 O O . ILE A 1 199 ? 37.425 -56.698 46.891 1.00 107.22 205 ILE A O 1
ATOM 1481 N N . HIS A 1 200 ? 37.353 -56.610 44.622 1.00 107.80 206 HIS A N 1
ATOM 1482 C CA . HIS A 1 200 ? 38.181 -55.411 44.454 1.00 106.95 206 HIS A CA 1
ATOM 1483 C C . HIS A 1 200 ? 37.342 -54.206 44.027 1.00 104.84 206 HIS A C 1
ATOM 1484 O O . HIS A 1 200 ? 36.967 -53.384 44.861 1.00 103.77 206 HIS A O 1
ATOM 1491 N N . ASP A 1 201 ? 37.069 -54.082 42.731 1.00 103.02 207 ASP A N 1
ATOM 1492 C CA . ASP A 1 201 ? 36.245 -52.974 42.264 1.00 101.45 207 ASP A CA 1
ATOM 1493 C C . ASP A 1 201 ? 34.820 -53.462 42.019 1.00 100.56 207 ASP A C 1
ATOM 1494 O O . ASP A 1 201 ? 34.390 -54.465 42.591 1.00 99.64 207 ASP A O 1
ATOM 1499 N N . TRP A 1 202 ? 34.088 -52.761 41.165 1.00 99.90 208 TRP A N 1
ATOM 1500 C CA . TRP A 1 202 ? 32.713 -53.136 40.885 1.00 99.34 208 TRP A CA 1
ATOM 1501 C C . TRP A 1 202 ? 32.538 -54.332 39.948 1.00 99.20 208 TRP A C 1
ATOM 1502 O O . TRP A 1 202 ? 31.491 -54.982 39.950 1.00 98.68 208 TRP A O 1
ATOM 1513 N N . ASP A 1 203 ? 33.567 -54.627 39.161 1.00 99.17 209 ASP A N 1
ATOM 1514 C CA . ASP A 1 203 ? 33.525 -55.755 38.237 1.00 98.96 209 ASP A CA 1
ATOM 1515 C C . ASP A 1 203 ? 33.464 -57.056 39.035 1.00 98.23 209 ASP A C 1
ATOM 1516 O O . ASP A 1 203 ? 32.839 -58.030 38.611 1.00 98.25 209 ASP A O 1
ATOM 1521 N N . ASP A 1 204 ? 34.118 -57.058 40.193 1.00 96.80 210 ASP A N 1
ATOM 1522 C CA . ASP A 1 204 ? 34.143 -58.221 41.075 1.00 95.36 210 ASP A CA 1
ATOM 1523 C C . ASP A 1 204 ? 32.773 -58.420 41.704 1.00 93.97 210 ASP A C 1
ATOM 1524 O O . ASP A 1 204 ? 32.189 -59.501 41.625 1.00 94.49 210 ASP A O 1
ATOM 1529 N N . LEU A 1 205 ? 32.279 -57.362 42.340 1.00 91.64 211 LEU A N 1
ATOM 1530 C CA . LEU A 1 205 ? 30.983 -57.382 43.007 1.00 88.87 211 LEU A CA 1
ATOM 1531 C C . LEU A 1 205 ? 29.892 -57.744 41.997 1.00 87.07 211 LEU A C 1
ATOM 1532 O O . LEU A 1 205 ? 29.090 -58.649 42.245 1.00 85.45 211 LEU A O 1
ATOM 1537 N N . ARG A 1 206 ? 29.868 -57.047 40.859 1.00 85.66 212 ARG A N 1
ATOM 1538 C CA . ARG A 1 206 ? 28.866 -57.330 39.831 1.00 84.18 212 ARG A CA 1
ATOM 1539 C C . ARG A 1 206 ? 28.997 -58.781 39.389 1.00 82.64 212 ARG A C 1
ATOM 1540 O O . ARG A 1 206 ? 27.994 -59.476 39.190 1.00 81.82 212 ARG A O 1
ATOM 1548 N N . ALA A 1 207 ? 30.243 -59.227 39.241 1.00 80.17 213 ALA A N 1
ATOM 1549 C CA . ALA A 1 207 ? 30.520 -60.597 38.842 1.00 77.55 213 ALA A CA 1
ATOM 1550 C C . ALA A 1 207 ? 30.033 -61.536 39.944 1.00 76.39 213 ALA A C 1
ATOM 1551 O O . ALA A 1 207 ? 29.229 -62.435 39.697 1.00 76.59 213 ALA A O 1
ATOM 1553 N N . ARG A 1 208 ? 30.513 -61.309 41.164 1.00 73.57 214 ARG A N 1
ATOM 1554 C CA . ARG A 1 208 ? 30.136 -62.133 42.302 1.00 70.96 214 ARG A CA 1
ATOM 1555 C C . ARG A 1 208 ? 28.628 -62.219 42.531 1.00 68.75 214 ARG A C 1
ATOM 1556 O O . ARG A 1 208 ? 28.156 -63.181 43.127 1.00 69.33 214 ARG A O 1
ATOM 1564 N N . LEU A 1 209 ? 27.868 -61.233 42.059 1.00 66.04 215 LEU A N 1
ATOM 1565 C CA . LEU A 1 209 ? 26.416 -61.258 42.247 1.00 63.98 215 LEU A CA 1
ATOM 1566 C C . LEU A 1 209 ? 25.643 -61.701 41.018 1.00 63.90 215 LEU A C 1
ATOM 1567 O O . LEU A 1 209 ? 24.456 -61.989 41.109 1.00 64.23 215 LEU A O 1
ATOM 1572 N N . ALA A 1 210 ? 26.313 -61.743 39.874 1.00 64.15 216 ALA A N 1
ATOM 1573 C CA . ALA A 1 210 ? 25.684 -62.139 38.614 1.00 65.19 216 ALA A CA 1
ATOM 1574 C C . ALA A 1 210 ? 25.118 -63.569 38.548 1.00 66.59 216 ALA A C 1
ATOM 1575 O O . ALA A 1 210 ? 23.941 -63.762 38.235 1.00 67.15 216 ALA A O 1
ATOM 1577 N N . PRO A 1 211 ? 25.944 -64.586 38.850 1.00 67.51 217 PRO A N 1
ATOM 1578 C CA . PRO A 1 211 ? 25.492 -65.984 38.807 1.00 66.99 217 PRO A CA 1
ATOM 1579 C C . PRO A 1 211 ? 24.081 -66.189 39.309 1.00 66.45 217 PRO A C 1
ATOM 1580 O O . PRO A 1 211 ? 23.729 -65.757 40.400 1.00 65.99 217 PRO A O 1
ATOM 1584 N N . PRO A 1 212 ? 23.251 -66.863 38.509 1.00 67.30 218 PRO A N 1
ATOM 1585 C CA . PRO A 1 212 ? 21.857 -67.134 38.863 1.00 66.91 218 PRO A CA 1
ATOM 1586 C C . PRO A 1 212 ? 21.699 -68.194 39.943 1.00 66.47 218 PRO A C 1
ATOM 1587 O O . PRO A 1 212 ? 20.579 -68.493 40.363 1.00 67.60 218 PRO A O 1
ATOM 1591 N N . ASP A 1 213 ? 22.814 -68.767 40.389 1.00 65.59 219 ASP A N 1
ATOM 1592 C CA . ASP A 1 213 ? 22.759 -69.778 41.435 1.00 65.59 219 ASP A CA 1
ATOM 1593 C C . ASP A 1 213 ? 23.339 -69.237 42.746 1.00 64.55 219 ASP A C 1
ATOM 1594 O O . ASP A 1 213 ? 23.631 -69.990 43.679 1.00 64.49 219 ASP A O 1
ATOM 1599 N N . ARG A 1 214 ? 23.490 -67.914 42.802 1.00 63.20 220 ARG A N 1
ATOM 1600 C CA . ARG A 1 214 ? 23.998 -67.210 43.982 1.00 60.69 220 ARG A CA 1
ATOM 1601 C C . ARG A 1 214 ? 22.981 -66.137 44.376 1.00 59.38 220 ARG A C 1
ATOM 1602 O O . ARG A 1 214 ? 22.384 -65.508 43.513 1.00 58.59 220 ARG A O 1
ATOM 1610 N N . ARG A 1 215 ? 22.780 -65.951 45.680 1.00 58.93 221 ARG A N 1
ATOM 1611 C CA . ARG A 1 215 ? 21.837 -64.964 46.206 1.00 58.47 221 ARG A CA 1
ATOM 1612 C C . ARG A 1 215 ? 22.226 -64.552 47.609 1.00 57.90 221 ARG A C 1
ATOM 1613 O O . ARG A 1 215 ? 22.328 -65.405 48.479 1.00 60.51 221 ARG A O 1
ATOM 1621 N N . CYS A 1 216 ? 22.439 -63.264 47.851 1.00 56.80 222 CYS A N 1
ATOM 1622 C CA . CYS A 1 216 ? 22.754 -62.829 49.212 1.00 55.99 222 CYS A CA 1
ATOM 1623 C C . CYS A 1 216 ? 21.706 -61.856 49.698 1.00 52.98 222 CYS A C 1
ATOM 1624 O O . CYS A 1 216 ? 21.121 -61.100 48.922 1.00 53.99 222 CYS A O 1
ATOM 1627 N N . TYR A 1 217 ? 21.461 -61.898 50.995 1.00 49.49 223 TYR A N 1
ATOM 1628 C CA . TYR A 1 217 ? 20.463 -61.057 51.604 1.00 46.51 223 TYR A CA 1
ATOM 1629 C C . TYR A 1 217 ? 21.060 -60.150 52.666 1.00 46.67 223 TYR A C 1
ATOM 1630 O O . TYR A 1 217 ? 22.210 -60.328 53.102 1.00 45.60 223 TYR A O 1
ATOM 1639 N N . GLY A 1 218 ? 20.277 -59.153 53.062 1.00 44.14 224 GLY A N 1
ATOM 1640 C CA . GLY A 1 218 ? 20.734 -58.232 54.072 1.00 40.15 224 GLY A CA 1
ATOM 1641 C C . GLY A 1 218 ? 19.615 -57.899 55.023 1.00 39.51 224 GLY A C 1
ATOM 1642 O O . GLY A 1 218 ? 18.443 -57.935 54.648 1.00 39.17 224 GLY A O 1
ATOM 1643 N N . PHE A 1 219 ? 19.977 -57.608 56.269 1.00 38.55 225 PHE A N 1
ATOM 1644 C CA . PHE A 1 219 ? 19.000 -57.208 57.273 1.00 38.49 225 PHE A CA 1
ATOM 1645 C C . PHE A 1 219 ? 19.257 -55.741 57.581 1.00 37.62 225 PHE A C 1
ATOM 1646 O O . PHE A 1 219 ? 20.377 -55.344 57.906 1.00 38.58 225 PHE A O 1
ATOM 1654 N N . PHE A 1 220 ? 18.217 -54.934 57.435 1.00 34.37 226 PHE A N 1
ATOM 1655 C CA . PHE A 1 220 ? 18.335 -53.510 57.647 1.00 32.43 226 PHE A CA 1
ATOM 1656 C C . PHE A 1 220 ? 17.435 -53.072 58.769 1.00 33.11 226 PHE A C 1
ATOM 1657 O O . PHE A 1 220 ? 16.365 -53.636 58.974 1.00 35.35 226 PHE A O 1
ATOM 1665 N N . HIS A 1 221 ? 17.885 -52.073 59.515 1.00 33.02 227 HIS A N 1
ATOM 1666 C CA . HIS A 1 221 ? 17.077 -51.506 60.578 1.00 31.20 227 HIS A CA 1
ATOM 1667 C C . HIS A 1 221 ? 17.111 -49.987 60.369 1.00 30.08 227 HIS A C 1
ATOM 1668 O O . HIS A 1 221 ? 18.140 -49.415 60.031 1.00 25.26 227 HIS A O 1
ATOM 1675 N N . PRO A 1 222 ? 15.966 -49.323 60.538 1.00 31.90 228 PRO A N 1
ATOM 1676 C CA . PRO A 1 222 ? 15.908 -47.868 60.356 1.00 31.76 228 PRO A CA 1
ATOM 1677 C C . PRO A 1 222 ? 16.905 -47.047 61.192 1.00 33.79 228 PRO A C 1
ATOM 1678 O O . PRO A 1 222 ? 17.235 -45.930 60.805 1.00 35.06 228 PRO A O 1
ATOM 1682 N N . ARG A 1 223 ? 17.387 -47.586 62.321 1.00 34.94 229 ARG A N 1
ATOM 1683 C CA . ARG A 1 223 ? 18.341 -46.858 63.172 1.00 34.82 229 ARG A CA 1
ATOM 1684 C C . ARG A 1 223 ? 19.642 -46.566 62.454 1.00 33.53 229 ARG A C 1
ATOM 1685 O O . ARG A 1 223 ? 20.279 -45.563 62.730 1.00 35.74 229 ARG A O 1
ATOM 1693 N N . LEU A 1 224 ? 20.046 -47.463 61.564 1.00 33.18 230 LEU A N 1
ATOM 1694 C CA . LEU A 1 224 ? 21.265 -47.303 60.802 1.00 34.98 230 LEU A CA 1
ATOM 1695 C C . LEU A 1 224 ? 20.906 -47.403 59.338 1.00 38.07 230 LEU A C 1
ATOM 1696 O O . LEU A 1 224 ? 21.053 -48.449 58.706 1.00 38.31 230 LEU A O 1
ATOM 1701 N N . VAL A 1 225 ? 20.417 -46.288 58.822 1.00 40.02 231 VAL A N 1
ATOM 1702 C CA . VAL A 1 225 ? 20.004 -46.158 57.443 1.00 40.96 231 VAL A CA 1
ATOM 1703 C C . VAL A 1 225 ? 21.038 -46.620 56.422 1.00 39.52 231 VAL A C 1
ATOM 1704 O O . VAL A 1 225 ? 22.214 -46.311 56.545 1.00 36.32 231 VAL A O 1
ATOM 1708 N N . ASP A 1 226 ? 20.559 -47.363 55.424 1.00 39.20 232 ASP A N 1
ATOM 1709 C CA . ASP A 1 226 ? 21.373 -47.894 54.345 1.00 40.32 232 ASP A CA 1
ATOM 1710 C C . ASP A 1 226 ? 22.448 -48.843 54.805 1.00 38.32 232 ASP A C 1
ATOM 1711 O O . ASP A 1 226 ? 23.346 -49.165 54.051 1.00 40.98 232 ASP A O 1
ATOM 1716 N N . GLU A 1 227 ? 22.360 -49.316 56.033 1.00 37.22 233 GLU A N 1
ATOM 1717 C CA . GLU A 1 227 ? 23.409 -50.177 56.537 1.00 36.81 233 GLU A CA 1
ATOM 1718 C C . GLU A 1 227 ? 23.007 -51.647 56.744 1.00 36.44 233 GLU A C 1
ATOM 1719 O O . GLU A 1 227 ? 22.145 -51.961 57.574 1.00 33.78 233 GLU A O 1
ATOM 1725 N N . PRO A 1 228 ? 23.613 -52.570 55.968 1.00 37.00 234 PRO A N 1
ATOM 1726 C CA . PRO A 1 228 ? 23.277 -53.996 56.125 1.00 38.43 234 PRO A CA 1
ATOM 1727 C C . PRO A 1 228 ? 23.929 -54.572 57.402 1.00 38.69 234 PRO A C 1
ATOM 1728 O O . PRO A 1 228 ? 25.140 -54.760 57.459 1.00 38.91 234 PRO A O 1
ATOM 1732 N N . LEU A 1 229 ? 23.116 -54.825 58.425 1.00 37.75 235 LEU A N 1
ATOM 1733 C CA . LEU A 1 229 ? 23.612 -55.336 59.694 1.00 38.15 235 LEU A CA 1
ATOM 1734 C C . LEU A 1 229 ? 24.090 -56.788 59.605 1.00 41.07 235 LEU A C 1
ATOM 1735 O O . LEU A 1 229 ? 25.212 -57.127 60.016 1.00 41.16 235 LEU A O 1
ATOM 1740 N N . ILE A 1 230 ? 23.223 -57.640 59.079 1.00 40.87 236 ILE A N 1
ATOM 1741 C CA . ILE A 1 230 ? 23.530 -59.042 58.908 1.00 39.95 236 ILE A CA 1
ATOM 1742 C C . ILE A 1 230 ? 23.458 -59.322 57.425 1.00 40.90 236 ILE A C 1
ATOM 1743 O O . ILE A 1 230 ? 22.434 -59.060 56.793 1.00 40.50 236 ILE A O 1
ATOM 1748 N N . PHE A 1 231 ? 24.555 -59.852 56.887 1.00 41.69 237 PHE A N 1
ATOM 1749 C CA . PHE A 1 231 ? 24.695 -60.192 55.468 1.00 40.93 237 PHE A CA 1
ATOM 1750 C C . PHE A 1 231 ? 24.716 -61.717 55.309 1.00 41.94 237 PHE A C 1
ATOM 1751 O O . PHE A 1 231 ? 25.611 -62.384 55.825 1.00 42.11 237 PHE A O 1
ATOM 1759 N N . VAL A 1 232 ? 23.732 -62.257 54.591 1.00 42.06 238 VAL A N 1
ATOM 1760 C CA . VAL A 1 232 ? 23.617 -63.697 54.375 1.00 42.25 238 VAL A CA 1
ATOM 1761 C C . VAL A 1 232 ? 23.863 -64.131 52.926 1.00 42.69 238 VAL A C 1
ATOM 1762 O O . VAL A 1 232 ? 23.146 -63.732 52.023 1.00 43.62 238 VAL A O 1
ATOM 1766 N N . GLU A 1 233 ? 24.876 -64.960 52.709 1.00 45.27 239 GLU A N 1
ATOM 1767 C CA . GLU A 1 233 ? 25.198 -65.443 51.365 1.00 47.38 239 GLU A CA 1
ATOM 1768 C C . GLU A 1 233 ? 24.672 -66.865 51.132 1.00 48.05 239 GLU A C 1
ATOM 1769 O O . GLU A 1 233 ? 24.850 -67.754 51.960 1.00 47.58 239 GLU A O 1
ATOM 1775 N N . VAL A 1 234 ? 24.014 -67.068 49.998 1.00 50.31 240 VAL A N 1
ATOM 1776 C CA . VAL A 1 234 ? 23.427 -68.366 49.673 1.00 51.90 240 VAL A CA 1
ATOM 1777 C C . VAL A 1 234 ? 23.828 -68.881 48.292 1.00 53.73 240 VAL A C 1
ATOM 1778 O O . VAL A 1 234 ? 24.142 -68.104 47.391 1.00 54.43 240 VAL A O 1
ATOM 1782 N N . ALA A 1 235 ? 23.820 -70.204 48.140 1.00 56.43 241 ALA A N 1
ATOM 1783 C CA . ALA A 1 235 ? 24.139 -70.855 46.866 1.00 55.91 241 ALA A CA 1
ATOM 1784 C C . ALA A 1 235 ? 22.979 -71.770 46.466 1.00 55.10 241 ALA A C 1
ATOM 1785 O O . ALA A 1 235 ? 22.509 -72.566 47.277 1.00 52.43 241 ALA A O 1
ATOM 1787 N N . LEU A 1 236 ? 22.502 -71.625 45.230 1.00 56.32 242 LEU A N 1
ATOM 1788 C CA . LEU A 1 236 ? 21.417 -72.464 44.722 1.00 59.03 242 LEU A CA 1
ATOM 1789 C C . LEU A 1 236 ? 22.012 -73.747 44.147 1.00 60.94 242 LEU A C 1
ATOM 1790 O O . LEU A 1 236 ? 22.865 -73.701 43.251 1.00 60.57 242 LEU A O 1
ATOM 1795 N N . THR A 1 237 ? 21.565 -74.891 44.660 1.00 62.28 243 THR A N 1
ATOM 1796 C CA . THR A 1 237 ? 22.110 -76.170 44.207 1.00 64.77 243 THR A CA 1
ATOM 1797 C C . THR A 1 237 ? 21.117 -77.336 44.151 1.00 67.44 243 THR A C 1
ATOM 1798 O O . THR A 1 237 ? 19.920 -77.187 44.430 1.00 66.83 243 THR A O 1
ATOM 1802 N N . LYS A 1 238 ? 21.644 -78.509 43.800 1.00 70.30 244 LYS A N 1
ATOM 1803 C CA . LYS A 1 238 ? 20.845 -79.732 43.697 1.00 71.71 244 LYS A CA 1
ATOM 1804 C C . LYS A 1 238 ? 21.279 -80.809 44.706 1.00 71.86 244 LYS A C 1
ATOM 1805 O O . LYS A 1 238 ? 20.946 -81.985 44.552 1.00 73.29 244 LYS A O 1
ATOM 1811 N N . ASP A 1 239 ? 22.000 -80.397 45.749 1.00 71.95 245 ASP A N 1
ATOM 1812 C CA . ASP A 1 239 ? 22.489 -81.318 46.775 1.00 70.23 245 ASP A CA 1
ATOM 1813 C C . ASP A 1 239 ? 23.126 -80.527 47.917 1.00 68.42 245 ASP A C 1
ATOM 1814 O O . ASP A 1 239 ? 23.763 -79.505 47.682 1.00 67.82 245 ASP A O 1
ATOM 1819 N N . SER A 1 240 ? 22.975 -81.022 49.140 1.00 65.98 246 SER A N 1
ATOM 1820 C CA . SER A 1 240 ? 23.546 -80.391 50.327 1.00 65.10 246 SER A CA 1
ATOM 1821 C C . SER A 1 240 ? 25.040 -80.744 50.465 1.00 64.65 246 SER A C 1
ATOM 1822 O O . SER A 1 240 ? 25.380 -81.748 51.075 1.00 65.82 246 SER A O 1
ATOM 1825 N N . PRO A 1 241 ? 25.950 -79.902 49.941 1.00 63.47 247 PRO A N 1
ATOM 1826 C CA . PRO A 1 241 ? 27.396 -80.167 50.016 1.00 62.38 247 PRO A CA 1
ATOM 1827 C C . PRO A 1 241 ? 28.056 -80.477 51.359 1.00 61.10 247 PRO A C 1
ATOM 1828 O O . PRO A 1 241 ? 27.480 -80.312 52.439 1.00 60.08 247 PRO A O 1
ATOM 1832 N N . ALA A 1 242 ? 29.296 -80.930 51.264 1.00 60.03 248 ALA A N 1
ATOM 1833 C CA . ALA A 1 242 ? 30.056 -81.274 52.443 1.00 60.71 248 ALA A CA 1
ATOM 1834 C C . ALA A 1 242 ? 31.395 -80.544 52.413 1.00 61.38 248 ALA A C 1
ATOM 1835 O O . ALA A 1 242 ? 32.167 -80.615 53.366 1.00 62.82 248 ALA A O 1
ATOM 1837 N N . ALA A 1 243 ? 31.668 -79.837 51.322 1.00 61.36 249 ALA A N 1
ATOM 1838 C CA . ALA A 1 243 ? 32.914 -79.089 51.204 1.00 62.89 249 ALA A CA 1
ATOM 1839 C C . ALA A 1 243 ? 32.673 -77.773 50.462 1.00 63.58 249 ALA A C 1
ATOM 1840 O O . ALA A 1 243 ? 31.927 -77.740 49.485 1.00 62.42 249 ALA A O 1
ATOM 1842 N N . ILE A 1 244 ? 33.302 -76.696 50.935 1.00 64.47 250 ILE A N 1
ATOM 1843 C CA . ILE A 1 244 ? 33.136 -75.378 50.324 1.00 66.22 250 ILE A CA 1
ATOM 1844 C C . ILE A 1 244 ? 33.890 -75.173 49.023 1.00 67.41 250 ILE A C 1
ATOM 1845 O O . ILE A 1 244 ? 33.370 -74.551 48.097 1.00 66.94 250 ILE A O 1
ATOM 1850 N N . ALA A 1 245 ? 35.114 -75.687 48.954 1.00 69.56 251 ALA A N 1
ATOM 1851 C CA . ALA A 1 245 ? 35.939 -75.529 47.760 1.00 71.20 251 ALA A CA 1
ATOM 1852 C C . ALA A 1 245 ? 35.118 -75.487 46.472 1.00 72.40 251 ALA A C 1
ATOM 1853 O O . ALA A 1 245 ? 35.210 -74.526 45.706 1.00 72.07 251 ALA A O 1
ATOM 1855 N N . PRO A 1 246 ? 34.298 -76.522 46.215 1.00 73.90 252 PRO A N 1
ATOM 1856 C CA . PRO A 1 246 ? 33.496 -76.506 44.986 1.00 75.55 252 PRO A CA 1
ATOM 1857 C C . PRO A 1 246 ? 32.586 -75.272 44.845 1.00 77.18 252 PRO A C 1
ATOM 1858 O O . PRO A 1 246 ? 32.701 -74.528 43.866 1.00 78.25 252 PRO A O 1
ATOM 1862 N N . LEU A 1 247 ? 31.698 -75.046 45.812 1.00 77.82 253 LEU A N 1
ATOM 1863 C CA . LEU A 1 247 ? 30.809 -73.891 45.758 1.00 78.02 253 LEU A CA 1
ATOM 1864 C C . LEU A 1 247 ? 31.567 -72.632 45.365 1.00 79.89 253 LEU A C 1
ATOM 1865 O O . LEU A 1 247 ? 31.151 -71.889 44.483 1.00 80.45 253 LEU A O 1
ATOM 1870 N N . LEU A 1 248 ? 32.693 -72.401 46.021 1.00 82.46 254 LEU A N 1
ATOM 1871 C CA . LEU A 1 248 ? 33.487 -71.212 45.758 1.00 85.73 254 LEU A CA 1
ATOM 1872 C C . LEU A 1 248 ? 34.298 -71.256 44.467 1.00 87.62 254 LEU A C 1
ATOM 1873 O O . LEU A 1 248 ? 34.803 -70.225 44.029 1.00 87.78 254 LEU A O 1
ATOM 1878 N N . ASP A 1 249 ? 34.428 -72.433 43.856 1.00 90.42 255 ASP A N 1
ATOM 1879 C CA . ASP A 1 249 ? 35.210 -72.550 42.624 1.00 93.35 255 ASP A CA 1
ATOM 1880 C C . ASP A 1 249 ? 34.622 -71.751 41.469 1.00 94.78 255 ASP A C 1
ATOM 1881 O O . ASP A 1 249 ? 33.558 -72.085 40.939 1.00 94.15 255 ASP A O 1
ATOM 1886 N N . LEU A 1 250 ? 35.332 -70.694 41.084 1.00 96.22 256 LEU A N 1
ATOM 1887 C CA . LEU A 1 250 ? 34.892 -69.832 39.997 1.00 97.99 256 LEU A CA 1
ATOM 1888 C C . LEU A 1 250 ? 34.871 -70.585 38.683 1.00 98.54 256 LEU A C 1
ATOM 1889 O O . LEU A 1 250 ? 34.050 -70.300 37.809 1.00 98.72 256 LEU A O 1
ATOM 1894 N N . GLU A 1 251 ? 35.778 -71.545 38.541 1.00 98.95 257 GLU A N 1
ATOM 1895 C CA . GLU A 1 251 ? 35.820 -72.348 37.330 1.00 98.63 257 GLU A CA 1
ATOM 1896 C C . GLU A 1 251 ? 34.801 -73.484 37.414 1.00 97.34 257 GLU A C 1
ATOM 1897 O O . GLU A 1 251 ? 35.097 -74.621 37.053 1.00 97.97 257 GLU A O 1
ATOM 1903 N N . ARG A 1 252 ? 33.606 -73.170 37.912 1.00 95.54 258 ARG A N 1
ATOM 1904 C CA . ARG A 1 252 ? 32.525 -74.149 38.015 1.00 94.27 258 ARG A CA 1
ATOM 1905 C C . ARG A 1 252 ? 31.461 -73.693 37.022 1.00 93.91 258 ARG A C 1
ATOM 1906 O O . ARG A 1 252 ? 31.500 -72.558 36.545 1.00 93.80 258 ARG A O 1
ATOM 1914 N N . GLU A 1 253 ? 30.508 -74.560 36.711 1.00 92.84 259 GLU A N 1
ATOM 1915 C CA . GLU A 1 253 ? 29.454 -74.167 35.789 1.00 91.91 259 GLU A CA 1
ATOM 1916 C C . GLU A 1 253 ? 28.147 -73.979 36.552 1.00 91.64 259 GLU A C 1
ATOM 1917 O O . GLU A 1 253 ? 27.566 -74.943 37.063 1.00 90.90 259 GLU A O 1
ATOM 1923 N N . PRO A 1 254 ? 27.674 -72.720 36.642 1.00 91.12 260 PRO A N 1
ATOM 1924 C CA . PRO A 1 254 ? 26.437 -72.349 37.339 1.00 90.00 260 PRO A CA 1
ATOM 1925 C C . PRO A 1 254 ? 25.227 -73.099 36.815 1.00 88.71 260 PRO A C 1
ATOM 1926 O O . PRO A 1 254 ? 25.293 -73.748 35.775 1.00 89.54 260 PRO A O 1
ATOM 1930 N N . ILE A 1 255 ? 24.122 -73.011 37.542 1.00 87.05 261 ILE A N 1
ATOM 1931 C CA . ILE A 1 255 ? 22.900 -73.681 37.132 1.00 86.29 261 ILE A CA 1
ATOM 1932 C C . ILE A 1 255 ? 21.752 -72.689 37.222 1.00 86.00 261 ILE A C 1
ATOM 1933 O O . ILE A 1 255 ? 21.790 -71.768 38.030 1.00 86.58 261 ILE A O 1
ATOM 1938 N N . ALA A 1 256 ? 20.741 -72.859 36.380 1.00 85.41 262 ALA A N 1
ATOM 1939 C CA . ALA A 1 256 ? 19.603 -71.960 36.407 1.00 84.42 262 ALA A CA 1
ATOM 1940 C C . ALA A 1 256 ? 18.969 -72.101 37.779 1.00 84.29 262 ALA A C 1
ATOM 1941 O O . ALA A 1 256 ? 18.826 -73.209 38.292 1.00 84.30 262 ALA A O 1
ATOM 1943 N N . ALA A 1 257 ? 18.603 -70.969 38.370 1.00 83.93 263 ALA A N 1
ATOM 1944 C CA . ALA A 1 257 ? 18.003 -70.936 39.698 1.00 82.85 263 ALA A CA 1
ATOM 1945 C C . ALA A 1 257 ? 16.728 -71.758 39.782 1.00 81.76 263 ALA A C 1
ATOM 1946 O O . ALA A 1 257 ? 16.369 -72.264 40.848 1.00 80.73 263 ALA A O 1
ATOM 1948 N N . SER A 1 258 ? 16.039 -71.883 38.655 1.00 81.22 264 SER A N 1
ATOM 1949 C CA . SER A 1 258 ? 14.800 -72.643 38.616 1.00 80.77 264 SER A CA 1
ATOM 1950 C C . SER A 1 258 ? 15.086 -74.139 38.695 1.00 80.73 264 SER A C 1
ATOM 1951 O O . SER A 1 258 ? 14.250 -74.909 39.164 1.00 80.84 264 SER A O 1
ATOM 1954 N N . ASP A 1 259 ? 16.275 -74.538 38.243 1.00 80.40 265 ASP A N 1
ATOM 1955 C CA . ASP A 1 259 ? 16.698 -75.943 38.259 1.00 79.72 265 ASP A CA 1
ATOM 1956 C C . ASP A 1 259 ? 17.106 -76.416 39.653 1.00 78.27 265 ASP A C 1
ATOM 1957 O O . ASP A 1 259 ? 16.992 -77.596 39.982 1.00 77.88 265 ASP A O 1
ATOM 1962 N N . ALA A 1 260 ? 17.594 -75.491 40.469 1.00 76.32 266 ALA A N 1
ATOM 1963 C CA . ALA A 1 260 ? 18.035 -75.832 41.812 1.00 74.26 266 ALA A CA 1
ATOM 1964 C C . ALA A 1 260 ? 16.910 -76.363 42.690 1.00 71.62 266 ALA A C 1
ATOM 1965 O O . ALA A 1 260 ? 15.742 -76.045 42.478 1.00 70.65 266 ALA A O 1
ATOM 1967 N N . THR A 1 261 ? 17.284 -77.177 43.673 1.00 69.51 267 THR A N 1
ATOM 1968 C CA . THR A 1 261 ? 16.338 -77.763 44.618 1.00 68.17 267 THR A CA 1
ATOM 1969 C C . THR A 1 261 ? 16.761 -77.453 46.037 1.00 67.26 267 THR A C 1
ATOM 1970 O O . THR A 1 261 ? 15.946 -77.489 46.968 1.00 67.26 267 THR A O 1
ATOM 1974 N N . THR A 1 262 ? 18.052 -77.176 46.195 1.00 65.85 268 THR A N 1
ATOM 1975 C CA . THR A 1 262 ? 18.626 -76.877 47.503 1.00 64.21 268 THR A CA 1
ATOM 1976 C C . THR A 1 262 ? 19.132 -75.445 47.633 1.00 61.44 268 THR A C 1
ATOM 1977 O O . THR A 1 262 ? 19.713 -74.868 46.701 1.00 60.47 268 THR A O 1
ATOM 1981 N N . ALA A 1 263 ? 18.905 -74.888 48.813 1.00 57.41 269 ALA A N 1
ATOM 1982 C CA . ALA A 1 263 ? 19.367 -73.553 49.132 1.00 53.99 269 ALA A CA 1
ATOM 1983 C C . ALA A 1 263 ? 20.439 -73.758 50.199 1.00 51.60 269 ALA A C 1
ATOM 1984 O O . ALA A 1 263 ? 20.152 -74.295 51.275 1.00 49.86 269 ALA A O 1
ATOM 1986 N N . VAL A 1 264 ? 21.674 -73.365 49.909 1.00 48.11 270 VAL A N 1
ATOM 1987 C CA . VAL A 1 264 ? 22.705 -73.543 50.906 1.00 48.43 270 VAL A CA 1
ATOM 1988 C C . VAL A 1 264 ? 23.422 -72.275 51.438 1.00 48.87 270 VAL A C 1
ATOM 1989 O O . VAL A 1 264 ? 24.182 -71.587 50.742 1.00 47.66 270 VAL A O 1
ATOM 1993 N N . PHE A 1 265 ? 23.143 -71.978 52.701 1.00 47.76 271 PHE A N 1
ATOM 1994 C CA . PHE A 1 265 ? 23.731 -70.847 53.388 1.00 46.49 271 PHE A CA 1
ATOM 1995 C C . PHE A 1 265 ? 25.183 -71.201 53.576 1.00 46.72 271 PHE A C 1
ATOM 1996 O O . PHE A 1 265 ? 25.492 -72.248 54.131 1.00 48.60 271 PHE A O 1
ATOM 2004 N N . TYR A 1 266 ? 26.087 -70.355 53.117 1.00 45.83 272 TYR A N 1
ATOM 2005 C CA . TYR A 1 266 ? 27.480 -70.698 53.284 1.00 47.78 272 TYR A CA 1
ATOM 2006 C C . TYR A 1 266 ? 28.282 -69.563 53.873 1.00 48.70 272 TYR A C 1
ATOM 2007 O O . TYR A 1 266 ? 29.504 -69.656 54.017 1.00 48.85 272 TYR A O 1
ATOM 2016 N N . SER A 1 267 ? 27.573 -68.493 54.225 1.00 50.45 273 SER A N 1
ATOM 2017 C CA . SER A 1 267 ? 28.184 -67.308 54.834 1.00 50.36 273 SER A CA 1
ATOM 2018 C C . SER A 1 267 ? 27.155 -66.451 55.539 1.00 48.39 273 SER A C 1
ATOM 2019 O O . SER A 1 267 ? 26.182 -66.030 54.928 1.00 48.58 273 SER A O 1
ATOM 2022 N N . ILE A 1 268 ? 27.361 -66.206 56.826 1.00 46.65 274 ILE A N 1
ATOM 2023 C CA . ILE A 1 268 ? 26.448 -65.362 57.593 1.00 46.56 274 ILE A CA 1
ATOM 2024 C C . ILE A 1 268 ? 27.317 -64.434 58.409 1.00 45.12 274 ILE A C 1
ATOM 2025 O O . ILE A 1 268 ? 28.110 -64.910 59.211 1.00 46.90 274 ILE A O 1
ATOM 2030 N N . SER A 1 269 ? 27.184 -63.123 58.216 1.00 42.66 275 SER A N 1
ATOM 2031 C CA . SER A 1 269 ? 28.038 -62.188 58.946 1.00 41.86 275 SER A CA 1
ATOM 2032 C C . SER A 1 269 ? 27.387 -60.970 59.568 1.00 41.31 275 SER A C 1
ATOM 2033 O O . SER A 1 269 ? 26.461 -60.400 58.999 1.00 42.50 275 SER A O 1
ATOM 2036 N N . ASN A 1 270 ? 27.871 -60.597 60.757 1.00 41.45 276 ASN A N 1
ATOM 2037 C CA . ASN A 1 270 ? 27.390 -59.416 61.475 1.00 41.31 276 ASN A CA 1
ATOM 2038 C C . ASN A 1 270 ? 28.345 -58.315 61.040 1.00 41.18 276 ASN A C 1
ATOM 2039 O O . ASN A 1 270 ? 29.530 -58.394 61.336 1.00 43.26 276 ASN A O 1
ATOM 2044 N N . THR A 1 271 ? 27.844 -57.277 60.371 1.00 38.48 277 THR A N 1
ATOM 2045 C CA . THR A 1 271 ? 28.735 -56.252 59.836 1.00 36.31 277 THR A CA 1
ATOM 2046 C C . THR A 1 271 ? 29.210 -55.123 60.704 1.00 35.40 277 THR A C 1
ATOM 2047 O O . THR A 1 271 ? 30.178 -54.456 60.362 1.00 37.08 277 THR A O 1
ATOM 2051 N N . GLN A 1 272 ? 28.543 -54.893 61.817 1.00 36.17 278 GLN A N 1
ATOM 2052 C CA . GLN A 1 272 ? 28.933 -53.796 62.685 1.00 37.49 278 GLN A CA 1
ATOM 2053 C C . GLN A 1 272 ? 29.546 -54.266 63.990 1.00 38.23 278 GLN A C 1
ATOM 2054 O O . GLN A 1 272 ? 28.839 -54.723 64.888 1.00 39.18 278 GLN A O 1
ATOM 2060 N N . GLN A 1 273 ? 30.867 -54.145 64.085 1.00 41.07 279 GLN A N 1
ATOM 2061 C CA . GLN A 1 273 ? 31.611 -54.508 65.287 1.00 42.34 279 GLN A CA 1
ATOM 2062 C C . GLN A 1 273 ? 30.920 -54.001 66.560 1.00 42.29 279 GLN A C 1
ATOM 2063 O O . GLN A 1 273 ? 30.787 -54.749 67.534 1.00 41.33 279 GLN A O 1
ATOM 2069 N N . GLY A 1 274 ? 30.477 -52.737 66.531 1.00 39.88 280 GLY A N 1
ATOM 2070 C CA . GLY A 1 274 ? 29.802 -52.130 67.662 1.00 36.60 280 GLY A CA 1
ATOM 2071 C C . GLY A 1 274 ? 28.427 -52.695 67.980 1.00 37.91 280 GLY A C 1
ATOM 2072 O O . GLY A 1 274 ? 27.783 -52.264 68.945 1.00 36.37 280 GLY A O 1
ATOM 2073 N N . LEU A 1 275 ? 27.958 -53.645 67.174 1.00 37.30 281 LEU A N 1
ATOM 2074 C CA . LEU A 1 275 ? 26.654 -54.237 67.426 1.00 38.75 281 LEU A CA 1
ATOM 2075 C C . LEU A 1 275 ? 26.803 -55.623 68.009 1.00 40.10 281 LEU A C 1
ATOM 2076 O O . LEU A 1 275 ? 25.820 -56.263 68.364 1.00 40.71 281 LEU A O 1
ATOM 2081 N N . ALA A 1 276 ? 28.045 -56.078 68.127 1.00 41.62 282 ALA A N 1
ATOM 2082 C CA . ALA A 1 276 ? 28.318 -57.388 68.704 1.00 41.99 282 ALA A CA 1
ATOM 2083 C C . ALA A 1 276 ? 27.553 -57.574 70.007 1.00 43.23 282 ALA A C 1
ATOM 2084 O O . ALA A 1 276 ? 27.545 -56.696 70.873 1.00 43.33 282 ALA A O 1
ATOM 2086 N N . GLY A 1 277 ? 26.892 -58.716 70.135 1.00 44.43 283 GLY A N 1
ATOM 2087 C CA . GLY A 1 277 ? 26.156 -58.988 71.351 1.00 46.47 283 GLY A CA 1
ATOM 2088 C C . GLY A 1 277 ? 24.761 -58.412 71.422 1.00 48.14 283 GLY A C 1
ATOM 2089 O O . GLY A 1 277 ? 24.117 -58.493 72.470 1.00 49.18 283 GLY A O 1
ATOM 2090 N N . ILE A 1 278 ? 24.291 -57.811 70.334 1.00 48.69 284 ILE A N 1
ATOM 2091 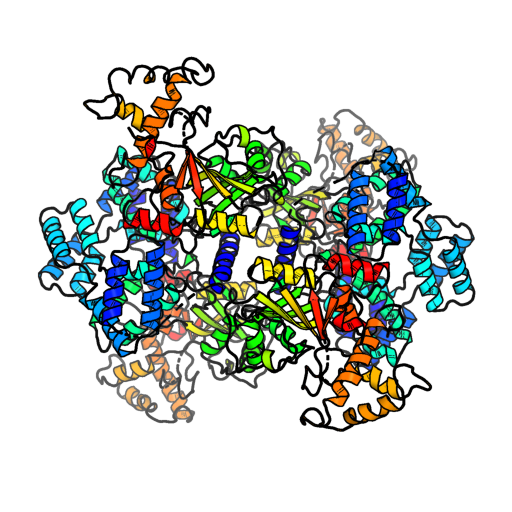C CA . ILE A 1 278 ? 22.943 -57.260 70.324 1.00 50.23 284 ILE A CA 1
ATOM 2092 C C . ILE A 1 278 ? 22.112 -58.247 69.529 1.00 52.12 284 ILE A C 1
ATOM 2093 O O . ILE A 1 278 ? 22.486 -58.606 68.412 1.00 53.62 284 ILE A O 1
ATOM 2098 N N . SER A 1 279 ? 21.005 -58.697 70.118 1.00 53.19 285 SER A N 1
ATOM 2099 C CA . SER A 1 279 ? 20.115 -59.665 69.483 1.00 53.31 285 SER A CA 1
ATOM 2100 C C . SER A 1 279 ? 19.131 -59.041 68.514 1.00 52.52 285 SER A C 1
ATOM 2101 O O . SER A 1 279 ? 18.578 -57.983 68.774 1.00 51.96 285 SER A O 1
ATOM 2104 N N . PHE A 1 280 ? 18.914 -59.720 67.395 1.00 52.34 286 PHE A N 1
ATOM 2105 C CA . PHE A 1 280 ? 17.981 -59.255 66.384 1.00 51.70 286 PHE A CA 1
ATOM 2106 C C . PHE A 1 280 ? 16.908 -60.304 66.197 1.00 50.24 286 PHE A C 1
ATOM 2107 O O . PHE A 1 280 ? 16.208 -60.335 65.190 1.00 51.45 286 PHE A O 1
ATOM 2115 N N . GLY A 1 281 ? 16.772 -61.155 67.201 1.00 48.92 287 GLY A N 1
ATOM 2116 C CA . GLY A 1 281 ? 15.789 -62.206 67.130 1.00 47.58 287 GLY A CA 1
ATOM 2117 C C . GLY A 1 281 ? 16.448 -63.515 66.751 1.00 47.23 287 GLY A C 1
ATOM 2118 O O . GLY A 1 281 ? 17.562 -63.565 66.215 1.00 45.00 287 GLY A O 1
ATOM 2119 N N . ASN A 1 282 ? 15.725 -64.591 67.011 1.00 47.03 288 ASN A N 1
ATOM 2120 C CA . ASN A 1 282 ? 16.218 -65.915 66.726 1.00 45.28 288 ASN A CA 1
ATOM 2121 C C . ASN A 1 282 ? 15.688 -66.462 65.423 1.00 45.16 288 ASN A C 1
ATOM 2122 O O . ASN A 1 282 ? 16.180 -67.469 64.912 1.00 46.31 288 ASN A O 1
ATOM 2127 N N . PHE A 1 283 ? 14.714 -65.769 64.854 1.00 43.33 289 PHE A N 1
ATOM 2128 C CA . PHE A 1 283 ? 14.113 -66.243 63.623 1.00 41.16 289 PHE A CA 1
ATOM 2129 C C . PHE A 1 283 ? 14.539 -65.477 62.389 1.00 41.33 289 PHE A C 1
ATOM 2130 O O . PHE A 1 283 ? 13.725 -65.100 61.550 1.00 41.93 289 PHE A O 1
ATOM 2138 N N . LEU A 1 284 ? 15.844 -65.276 62.280 1.00 41.23 290 LEU A N 1
ATOM 2139 C CA . LEU A 1 284 ? 16.402 -64.571 61.147 1.00 41.45 290 LEU A CA 1
ATOM 2140 C C . LEU A 1 284 ? 16.435 -65.460 59.927 1.00 40.76 290 LEU A C 1
ATOM 2141 O O . LEU A 1 284 ? 15.913 -65.097 58.881 1.00 43.45 290 LEU A O 1
ATOM 2146 N N . ILE A 1 285 ? 17.053 -66.626 60.053 1.00 40.44 291 ILE A N 1
ATOM 2147 C CA . ILE A 1 285 ? 17.141 -67.543 58.925 1.00 40.16 291 ILE A CA 1
ATOM 2148 C C . ILE A 1 285 ? 15.739 -67.960 58.453 1.00 40.29 291 ILE A C 1
ATOM 2149 O O . ILE A 1 285 ? 15.505 -68.222 57.270 1.00 36.56 291 ILE A O 1
ATOM 2154 N N . LYS A 1 286 ? 14.803 -67.991 59.387 1.00 41.26 292 LYS A N 1
ATOM 2155 C CA . LYS A 1 286 ? 13.430 -68.329 59.065 1.00 45.41 292 LYS A CA 1
ATOM 2156 C C . LYS A 1 286 ? 12.977 -67.399 57.935 1.00 47.48 292 LYS A C 1
ATOM 2157 O O . LYS A 1 286 ? 12.502 -67.840 56.884 1.00 49.42 292 LYS A O 1
ATOM 2163 N N . GLN A 1 287 ? 13.156 -66.103 58.147 1.00 47.32 293 GLN A N 1
ATOM 2164 C CA . GLN A 1 287 ? 12.762 -65.132 57.152 1.00 47.72 293 GLN A CA 1
ATOM 2165 C C . GLN A 1 287 ? 13.468 -65.321 55.815 1.00 47.57 293 GLN A C 1
ATOM 2166 O O . GLN A 1 287 ? 12.836 -65.251 54.766 1.00 48.26 293 GLN A O 1
ATOM 2172 N N . VAL A 1 288 ? 14.774 -65.559 55.843 1.00 46.87 294 VAL A N 1
ATOM 2173 C CA . VAL A 1 288 ? 15.518 -65.756 54.606 1.00 46.33 294 VAL A CA 1
ATOM 2174 C C . VAL A 1 288 ? 15.028 -66.997 53.872 1.00 48.48 294 VAL A C 1
ATOM 2175 O O . VAL A 1 288 ? 15.027 -67.032 52.642 1.00 49.33 294 VAL A O 1
ATOM 2179 N N . VAL A 1 289 ? 14.601 -68.017 54.612 1.00 50.32 295 VAL A N 1
ATOM 2180 C CA . VAL A 1 289 ? 14.123 -69.239 53.964 1.00 51.51 295 VAL A CA 1
ATOM 2181 C C . VAL A 1 289 ? 12.757 -69.013 53.340 1.00 52.92 295 VAL A C 1
ATOM 2182 O O . VAL A 1 289 ? 12.540 -69.361 52.177 1.00 51.63 295 VAL A O 1
ATOM 2186 N N . GLU A 1 290 ? 11.843 -68.427 54.113 1.00 55.19 296 GLU A N 1
ATOM 2187 C CA . GLU A 1 290 ? 10.499 -68.152 53.616 1.00 56.58 296 GLU A CA 1
ATOM 2188 C C . GLU A 1 290 ? 10.608 -67.270 52.378 1.00 57.02 296 GLU A C 1
ATOM 2189 O O . GLU A 1 290 ? 9.786 -67.374 51.467 1.00 58.74 296 GLU A O 1
ATOM 2195 N N . GLU A 1 291 ? 11.634 -66.425 52.322 1.00 57.21 297 GLU A N 1
ATOM 2196 C CA . GLU A 1 291 ? 11.811 -65.560 51.162 1.00 58.79 297 GLU A CA 1
ATOM 2197 C C . GLU A 1 291 ? 12.212 -66.359 49.929 1.00 59.34 297 GLU A C 1
ATOM 2198 O O . GLU A 1 291 ? 11.569 -66.262 48.888 1.00 60.08 297 GLU A O 1
ATOM 2204 N N . ILE A 1 292 ? 13.276 -67.143 50.044 1.00 59.88 298 ILE A N 1
ATOM 2205 C CA . ILE A 1 292 ? 13.738 -67.950 48.923 1.00 59.14 298 ILE A CA 1
ATOM 2206 C C . ILE A 1 292 ? 12.596 -68.835 48.422 1.00 59.92 298 ILE A C 1
ATOM 2207 O O . ILE A 1 292 ? 12.347 -68.919 47.220 1.00 59.21 298 ILE A O 1
ATOM 2212 N N . LYS A 1 293 ? 11.884 -69.469 49.346 1.00 60.23 299 LYS A N 1
ATOM 2213 C CA . LYS A 1 293 ? 10.799 -70.355 48.968 1.00 62.70 299 LYS A CA 1
ATOM 2214 C C . LYS A 1 293 ? 9.735 -69.681 48.113 1.00 64.72 299 LYS A C 1
ATOM 2215 O O . LYS A 1 293 ? 9.284 -70.245 47.114 1.00 65.15 299 LYS A O 1
ATOM 2221 N N . ARG A 1 294 ? 9.326 -68.474 48.484 1.00 66.69 300 ARG A N 1
ATOM 2222 C CA . ARG A 1 294 ? 8.293 -67.813 47.704 1.00 67.21 300 ARG A CA 1
ATOM 2223 C C . ARG A 1 294 ? 8.801 -67.356 46.340 1.00 65.76 300 ARG A C 1
ATOM 2224 O O . ARG A 1 294 ? 8.030 -67.262 45.386 1.00 65.93 300 ARG A O 1
ATOM 2232 N N . GLU A 1 295 ? 10.090 -67.067 46.235 1.00 64.34 301 GLU A N 1
ATOM 2233 C CA . GLU A 1 295 ? 10.625 -66.665 44.943 1.00 64.34 301 GLU A CA 1
ATOM 2234 C C . GLU A 1 295 ? 10.858 -67.908 44.075 1.00 65.77 301 GLU A C 1
ATOM 2235 O O . GLU A 1 295 ? 10.509 -67.916 42.891 1.00 66.34 301 GLU A O 1
ATOM 2241 N N . LEU A 1 296 ? 11.457 -68.947 44.665 1.00 66.02 302 LEU A N 1
ATOM 2242 C CA . LEU A 1 296 ? 11.754 -70.198 43.953 1.00 65.80 302 LEU A CA 1
ATOM 2243 C C . LEU A 1 296 ? 11.173 -71.404 44.688 1.00 67.30 302 LEU A C 1
ATOM 2244 O O . LEU A 1 296 ? 11.885 -72.091 45.422 1.00 67.09 302 LEU A O 1
ATOM 2249 N N . PRO A 1 297 ? 9.875 -71.684 44.491 1.00 69.66 303 PRO A N 1
ATOM 2250 C CA . PRO A 1 297 ? 9.213 -72.821 45.153 1.00 70.19 303 PRO A CA 1
ATOM 2251 C C . PRO A 1 297 ? 9.818 -74.160 44.761 1.00 70.26 303 PRO A C 1
ATOM 2252 O O . PRO A 1 297 ? 9.447 -75.202 45.304 1.00 69.07 303 PRO A O 1
ATOM 2256 N N . ASN A 1 298 ? 10.751 -74.104 43.810 1.00 70.74 304 ASN A N 1
ATOM 2257 C CA . ASN A 1 298 ? 11.461 -75.271 43.294 1.00 71.51 304 ASN A CA 1
ATOM 2258 C C . ASN A 1 298 ? 12.623 -75.691 44.197 1.00 71.78 304 ASN A C 1
ATOM 2259 O O . ASN A 1 298 ? 13.501 -76.449 43.775 1.00 71.51 304 ASN A O 1
ATOM 2264 N N . VAL A 1 299 ? 12.618 -75.196 45.435 1.00 72.37 305 VAL A N 1
ATOM 2265 C CA . VAL A 1 299 ? 13.660 -75.490 46.419 1.00 71.15 305 VAL A CA 1
ATOM 2266 C C . VAL A 1 299 ? 13.020 -76.067 47.678 1.00 71.26 305 VAL A C 1
ATOM 2267 O O . VAL A 1 299 ? 12.325 -75.357 48.398 1.00 70.38 305 VAL A O 1
ATOM 2271 N N . GLN A 1 300 ? 13.264 -77.353 47.940 1.00 72.32 306 GLN A N 1
ATOM 2272 C CA . GLN A 1 300 ? 12.677 -78.043 49.100 1.00 73.00 306 GLN A CA 1
ATOM 2273 C C . GLN A 1 300 ? 13.572 -78.147 50.330 1.00 71.59 306 GLN A C 1
ATOM 2274 O O . GLN A 1 300 ? 13.089 -78.106 51.461 1.00 69.82 306 GLN A O 1
ATOM 2280 N N . THR A 1 301 ? 14.872 -78.313 50.114 1.00 71.00 307 THR A N 1
ATOM 2281 C CA . THR A 1 301 ? 15.792 -78.444 51.240 1.00 70.43 307 THR A CA 1
ATOM 2282 C C . THR A 1 301 ? 16.571 -77.169 51.578 1.00 66.93 307 THR A C 1
ATOM 2283 O O . THR A 1 301 ? 17.176 -76.528 50.703 1.00 64.87 307 THR A O 1
ATOM 2287 N N . PHE A 1 302 ? 16.544 -76.816 52.861 1.00 62.58 308 PHE A N 1
ATOM 2288 C CA . PHE A 1 302 ? 17.244 -75.638 53.349 1.00 59.48 308 PHE A CA 1
ATOM 2289 C C . PHE A 1 302 ? 18.314 -76.052 54.351 1.00 56.53 308 PHE A C 1
ATOM 2290 O O . PHE A 1 302 ? 18.031 -76.380 55.507 1.00 55.98 308 PHE A O 1
ATOM 2298 N N . VAL A 1 303 ? 19.554 -76.022 53.878 1.00 53.49 309 VAL A N 1
ATOM 2299 C CA . VAL A 1 303 ? 20.700 -76.460 54.664 1.00 53.07 309 VAL A CA 1
ATOM 2300 C C . VAL A 1 303 ? 21.877 -75.492 54.611 1.00 52.69 309 VAL A C 1
ATOM 2301 O O . VAL A 1 303 ? 22.007 -74.725 53.663 1.00 55.27 309 VAL A O 1
ATOM 2305 N N . THR A 1 304 ? 22.755 -75.544 55.607 1.00 51.34 310 THR A N 1
ATOM 2306 C CA . THR A 1 304 ? 23.926 -74.664 55.601 1.00 52.57 310 THR A CA 1
ATOM 2307 C C . THR A 1 304 ? 25.203 -75.471 55.389 1.00 51.26 310 THR A C 1
ATOM 2308 O O . THR A 1 304 ? 25.161 -76.686 55.273 1.00 53.12 310 THR A O 1
ATOM 2312 N N . LEU A 1 305 ? 26.329 -74.778 55.313 1.00 50.04 311 LEU A N 1
ATOM 2313 C CA . LEU A 1 305 ? 27.641 -75.408 55.183 1.00 49.24 311 LEU A CA 1
ATOM 2314 C C . LEU A 1 305 ? 28.497 -74.511 56.063 1.00 49.72 311 LEU A C 1
ATOM 2315 O O . LEU A 1 305 ? 29.306 -73.707 55.590 1.00 50.77 311 LEU A O 1
ATOM 2320 N N . SER A 1 306 ? 28.277 -74.659 57.360 1.00 48.51 312 SER A N 1
ATOM 2321 C CA . SER A 1 306 ? 28.935 -73.866 58.376 1.00 49.78 312 SER A CA 1
ATOM 2322 C C . SER A 1 306 ? 30.341 -74.276 58.798 1.00 49.90 312 SER A C 1
ATOM 2323 O O . SER A 1 306 ? 30.827 -75.359 58.473 1.00 50.21 312 SER A O 1
ATOM 2326 N N . PRO A 1 307 ? 31.036 -73.367 59.487 1.00 49.43 313 PRO A N 1
ATOM 2327 C CA . PRO A 1 307 ? 32.386 -73.613 59.987 1.00 48.89 313 PRO A CA 1
ATOM 2328 C C . PRO A 1 307 ? 32.205 -73.996 61.451 1.00 48.71 313 PRO A C 1
ATOM 2329 O O . PRO A 1 307 ? 31.093 -73.919 61.977 1.00 46.44 313 PRO A O 1
ATOM 2333 N N . VAL A 1 308 ? 33.278 -74.424 62.103 1.00 49.01 314 VAL A N 1
ATOM 2334 C CA . VAL A 1 308 ? 33.185 -74.804 63.505 1.00 49.53 314 VAL A CA 1
ATOM 2335 C C . VAL A 1 308 ? 34.349 -74.149 64.204 1.00 52.52 314 VAL A C 1
ATOM 2336 O O . VAL A 1 308 ? 35.237 -74.822 64.717 1.00 52.37 314 VAL A O 1
ATOM 2340 N N . PRO A 1 309 ? 34.362 -72.807 64.229 1.00 56.58 315 PRO A N 1
ATOM 2341 C CA . PRO A 1 309 ? 35.457 -72.092 64.884 1.00 56.59 315 PRO A CA 1
ATOM 2342 C C . PRO A 1 309 ? 35.455 -72.479 66.350 1.00 56.56 315 PRO A C 1
ATOM 2343 O O . PRO A 1 309 ? 34.399 -72.626 66.958 1.00 56.77 315 PRO A O 1
ATOM 2347 N N . GLY A 1 310 ? 36.625 -72.687 66.922 1.00 56.94 316 GLY A N 1
ATOM 2348 C CA . GLY A 1 310 ? 36.630 -73.052 68.321 1.00 57.70 316 GLY A CA 1
ATOM 2349 C C . GLY A 1 310 ? 36.624 -74.540 68.588 1.00 57.38 316 GLY A C 1
ATOM 2350 O O . GLY A 1 310 ? 36.654 -74.941 69.753 1.00 57.47 316 GLY A O 1
ATOM 2351 N N . PHE A 1 311 ? 36.556 -75.361 67.536 1.00 56.90 317 PHE A N 1
ATOM 2352 C CA . PHE A 1 311 ? 36.607 -76.816 67.724 1.00 55.23 317 PHE A CA 1
ATOM 2353 C C . PHE A 1 311 ? 38.066 -77.134 68.002 1.00 54.74 317 PHE A C 1
ATOM 2354 O O . PHE A 1 311 ? 38.380 -77.858 68.945 1.00 53.75 317 PHE A O 1
ATOM 2362 N N . ALA A 1 312 ? 38.951 -76.570 67.183 1.00 54.43 318 ALA A N 1
ATOM 2363 C CA . ALA A 1 312 ? 40.381 -76.784 67.352 1.00 56.45 318 ALA A CA 1
ATOM 2364 C C . ALA A 1 312 ? 40.824 -76.393 68.760 1.00 57.96 318 ALA A C 1
ATOM 2365 O O . ALA A 1 312 ? 41.521 -77.152 69.447 1.00 58.04 318 ALA A O 1
ATOM 2367 N N . LYS A 1 313 ? 40.412 -75.205 69.187 1.00 59.37 319 LYS A N 1
ATOM 2368 C CA . LYS A 1 313 ? 40.776 -74.712 70.504 1.00 60.34 319 LYS A CA 1
ATOM 2369 C C . LYS A 1 313 ? 40.295 -75.678 71.574 1.00 58.83 319 LYS A C 1
ATOM 2370 O O . LYS A 1 313 ? 41.021 -75.996 72.519 1.00 58.93 319 LYS A O 1
ATOM 2376 N N . TRP A 1 314 ? 39.066 -76.147 71.419 1.00 57.29 320 TRP A N 1
ATOM 2377 C CA . TRP A 1 314 ? 38.485 -77.071 72.378 1.00 56.93 320 TRP A CA 1
ATOM 2378 C C . TRP A 1 314 ? 39.249 -78.386 72.430 1.00 58.48 320 TRP A C 1
ATOM 2379 O O . TRP A 1 314 ? 39.530 -78.891 73.511 1.00 57.52 320 TRP A O 1
ATOM 2390 N N . LEU A 1 315 ? 39.568 -78.936 71.255 1.00 60.97 321 LEU A N 1
ATOM 2391 C CA . LEU A 1 315 ? 40.291 -80.208 71.142 1.00 62.33 321 LEU A CA 1
ATOM 2392 C C . LEU A 1 315 ? 41.640 -80.130 71.829 1.00 63.28 321 LEU A C 1
ATOM 2393 O O . LEU A 1 315 ? 42.078 -81.088 72.457 1.00 62.77 321 LEU A O 1
ATOM 2398 N N . LYS A 1 316 ? 42.290 -78.978 71.680 1.00 65.66 322 LYS A N 1
ATOM 2399 C CA . LYS A 1 316 ? 43.587 -78.692 72.293 1.00 66.70 322 LYS A CA 1
ATOM 2400 C C . LYS A 1 316 ? 43.442 -78.863 73.796 1.00 67.48 322 LYS A C 1
ATOM 2401 O O . LYS A 1 316 ? 44.168 -79.619 74.426 1.00 68.88 322 LYS A O 1
ATOM 2407 N N . ARG A 1 317 ? 42.483 -78.144 74.358 1.00 68.10 323 ARG A N 1
ATOM 2408 C CA . ARG A 1 317 ? 42.204 -78.191 75.782 1.00 68.12 323 ARG A CA 1
ATOM 2409 C C . ARG A 1 317 ? 41.911 -79.618 76.250 1.00 66.64 323 ARG A C 1
ATOM 2410 O O . ARG A 1 317 ? 42.269 -80.004 77.357 1.00 66.29 323 ARG A O 1
ATOM 2418 N N . GLU A 1 318 ? 41.260 -80.398 75.400 1.00 65.55 324 GLU A N 1
ATOM 2419 C CA . GLU A 1 318 ? 40.898 -81.763 75.753 1.00 65.31 324 GLU A CA 1
ATOM 2420 C C . GLU A 1 318 ? 42.120 -82.672 75.770 1.00 65.76 324 GLU A C 1
ATOM 2421 O O . GLU A 1 318 ? 42.198 -83.623 76.550 1.00 65.34 324 GLU A O 1
ATOM 2427 N N . ARG A 1 319 ? 43.071 -82.378 74.896 1.00 65.92 325 ARG A N 1
ATOM 2428 C CA . ARG A 1 319 ? 44.284 -83.163 74.820 1.00 65.82 325 ARG A CA 1
ATOM 2429 C C . ARG A 1 319 ? 45.178 -82.811 75.995 1.00 67.67 325 ARG A C 1
ATOM 2430 O O . ARG A 1 319 ? 45.567 -83.695 76.772 1.00 68.74 325 ARG A O 1
ATOM 2438 N N . ASP A 1 320 ? 45.481 -81.519 76.135 1.00 68.97 326 ASP A N 1
ATOM 2439 C CA . ASP A 1 320 ? 46.330 -81.025 77.222 1.00 69.34 326 ASP A CA 1
ATOM 2440 C C . ASP A 1 320 ? 45.802 -81.433 78.591 1.00 70.45 326 ASP A C 1
ATOM 2441 O O . ASP A 1 320 ? 46.507 -81.343 79.599 1.00 70.82 326 ASP A O 1
ATOM 2446 N N . ASN A 1 321 ? 44.552 -81.877 78.620 1.00 71.35 327 ASN A N 1
ATOM 2447 C CA . ASN A 1 321 ? 43.948 -82.333 79.856 1.00 71.85 327 ASN A CA 1
ATOM 2448 C C . ASN A 1 321 ? 44.386 -83.778 80.000 1.00 73.13 327 ASN A C 1
ATOM 2449 O O . ASN A 1 321 ? 43.920 -84.651 79.274 1.00 74.16 327 ASN A O 1
ATOM 2454 N N . PRO A 1 322 ? 45.296 -84.052 80.938 1.00 74.57 328 PRO A N 1
ATOM 2455 C CA . PRO A 1 322 ? 45.796 -85.412 81.163 1.00 74.77 328 PRO A CA 1
ATOM 2456 C C . PRO A 1 322 ? 44.700 -86.383 81.609 1.00 75.02 328 PRO A C 1
ATOM 2457 O O . PRO A 1 322 ? 44.852 -87.604 81.514 1.00 75.22 328 PRO A O 1
ATOM 2461 N N . ASP A 1 323 ? 43.590 -85.824 82.080 1.00 74.97 329 ASP A N 1
ATOM 2462 C CA . ASP A 1 323 ? 42.469 -86.615 82.562 1.00 74.36 329 ASP A CA 1
ATOM 2463 C C . ASP A 1 323 ? 41.258 -86.539 81.653 1.00 73.50 329 ASP A C 1
ATOM 2464 O O . ASP A 1 323 ? 40.152 -86.853 82.084 1.00 73.41 329 ASP A O 1
ATOM 2469 N N . SER A 1 324 ? 41.460 -86.124 80.407 1.00 72.65 330 SER A N 1
ATOM 2470 C CA . SER A 1 324 ? 40.365 -86.010 79.448 1.00 73.91 330 SER A CA 1
ATOM 2471 C C . SER A 1 324 ? 39.252 -87.045 79.637 1.00 76.17 330 SER A C 1
ATOM 2472 O O . SER A 1 324 ? 39.503 -88.233 79.836 1.00 76.15 330 SER A O 1
ATOM 2475 N N . THR A 1 325 ? 38.014 -86.573 79.559 1.00 78.93 331 THR A N 1
ATOM 2476 C CA . THR A 1 325 ? 36.844 -87.427 79.733 1.00 80.41 331 THR A CA 1
ATOM 2477 C C . THR A 1 325 ? 36.833 -88.607 78.759 1.00 79.02 331 THR A C 1
ATOM 2478 O O . THR A 1 325 ? 36.606 -89.739 79.167 1.00 78.36 331 THR A O 1
ATOM 2482 N N . LEU A 1 326 ? 37.055 -88.346 77.473 1.00 77.83 332 LEU A N 1
ATOM 2483 C CA . LEU A 1 326 ? 37.054 -89.433 76.508 1.00 78.47 332 LEU A CA 1
ATOM 2484 C C . LEU A 1 326 ? 38.172 -89.354 75.484 1.00 77.73 332 LEU A C 1
ATOM 2485 O O . LEU A 1 326 ? 37.979 -88.966 74.332 1.00 76.87 332 LEU A O 1
ATOM 2490 N N . LEU A 1 327 ? 39.351 -89.734 75.948 1.00 77.58 333 LEU A N 1
ATOM 2491 C CA . LEU A 1 327 ? 40.552 -89.802 75.145 1.00 76.01 333 LEU A CA 1
ATOM 2492 C C . LEU A 1 327 ? 41.355 -90.929 75.766 1.00 76.14 333 LEU A C 1
ATOM 2493 O O . LEU A 1 327 ? 42.047 -90.731 76.770 1.00 77.02 333 LEU A O 1
ATOM 2498 N N . ASP A 1 328 ? 41.220 -92.122 75.194 1.00 75.52 334 ASP A N 1
ATOM 2499 C CA . ASP A 1 328 ? 41.958 -93.279 75.680 1.00 73.84 334 ASP A CA 1
ATOM 2500 C C . ASP A 1 328 ? 43.343 -93.279 75.024 1.00 72.36 334 ASP A C 1
ATOM 2501 O O . ASP A 1 328 ? 43.657 -92.401 74.210 1.00 71.30 334 ASP A O 1
ATOM 2506 N N . ALA A 1 329 ? 44.174 -94.249 75.384 1.00 70.53 335 ALA A N 1
ATOM 2507 C CA . ALA A 1 329 ? 45.516 -94.329 74.822 1.00 68.90 335 ALA A CA 1
ATOM 2508 C C . ALA A 1 329 ? 45.519 -94.297 73.279 1.00 66.77 335 ALA A C 1
ATOM 2509 O O . ALA A 1 329 ? 46.344 -93.619 72.664 1.00 64.50 335 ALA A O 1
ATOM 2511 N N . SER A 1 330 ? 44.588 -95.024 72.665 1.00 65.39 336 SER A N 1
ATOM 2512 C CA . SER A 1 330 ? 44.477 -95.083 71.205 1.00 64.90 336 SER A CA 1
ATOM 2513 C C . SER A 1 330 ? 44.261 -93.689 70.620 1.00 64.34 336 SER A C 1
ATOM 2514 O O . SER A 1 330 ? 45.082 -93.180 69.839 1.00 61.75 336 SER A O 1
ATOM 2517 N N . ALA A 1 331 ? 43.133 -93.092 71.006 1.00 63.60 337 ALA A N 1
ATOM 2518 C CA . ALA A 1 331 ? 42.750 -91.758 70.563 1.00 62.69 337 ALA A CA 1
ATOM 2519 C C . ALA A 1 331 ? 43.931 -90.815 70.633 1.00 61.94 337 ALA A C 1
ATOM 2520 O O . ALA A 1 331 ? 44.326 -90.218 69.640 1.00 62.25 337 ALA A O 1
ATOM 2522 N N . ARG A 1 332 ? 44.493 -90.681 71.821 1.00 62.24 338 ARG A N 1
ATOM 2523 C CA . ARG A 1 332 ? 45.634 -89.810 72.005 1.00 63.99 338 ARG A CA 1
ATOM 2524 C C . ARG A 1 332 ? 46.709 -90.130 70.974 1.00 65.52 338 ARG A C 1
ATOM 2525 O O . ARG A 1 332 ? 47.270 -89.228 70.343 1.00 65.88 338 ARG A O 1
ATOM 2533 N N . THR A 1 333 ? 46.973 -91.418 70.785 1.00 66.95 339 THR A N 1
ATOM 2534 C CA . THR A 1 333 ? 47.984 -91.855 69.832 1.00 68.11 339 THR A CA 1
ATOM 2535 C C . THR A 1 333 ? 47.667 -91.421 68.402 1.00 67.16 339 THR A C 1
ATOM 2536 O O . THR A 1 333 ? 48.527 -90.871 67.717 1.00 66.18 339 THR A O 1
ATOM 2540 N N . ALA A 1 334 ? 46.434 -91.669 67.960 1.00 66.76 340 ALA A N 1
ATOM 2541 C CA . ALA A 1 334 ? 45.989 -91.295 66.609 1.00 66.60 340 ALA A CA 1
ATOM 2542 C C . ALA A 1 334 ? 45.972 -89.775 66.376 1.00 65.54 340 ALA A C 1
ATOM 2543 O O . ALA A 1 334 ? 46.454 -89.274 65.362 1.00 64.01 340 ALA A O 1
ATOM 2545 N N . LEU A 1 335 ? 45.404 -89.050 67.328 1.00 65.86 341 LEU A N 1
ATOM 2546 C CA . LEU A 1 335 ? 45.322 -87.601 67.246 1.00 67.13 341 LEU A CA 1
ATOM 2547 C C . LEU A 1 335 ? 46.655 -86.944 66.902 1.00 68.24 341 LEU A C 1
ATOM 2548 O O . LEU A 1 335 ? 46.681 -85.915 66.227 1.00 66.78 341 LEU A O 1
ATOM 2553 N N . GLU A 1 336 ? 47.755 -87.533 67.369 1.00 71.61 342 GLU A N 1
ATOM 2554 C CA . GLU A 1 336 ? 49.090 -86.984 67.111 1.00 75.28 342 GLU A CA 1
ATOM 2555 C C . GLU A 1 336 ? 49.294 -86.710 65.628 1.00 76.29 342 GLU A C 1
ATOM 2556 O O . GLU A 1 336 ? 50.195 -85.964 65.238 1.00 75.82 342 GLU A O 1
ATOM 2562 N N . ALA A 1 337 ? 48.452 -87.330 64.808 1.00 78.22 343 ALA A N 1
ATOM 2563 C CA . ALA A 1 337 ? 48.512 -87.160 63.364 1.00 80.14 343 ALA A CA 1
ATOM 2564 C C . ALA A 1 337 ? 48.163 -85.718 62.998 1.00 81.78 343 ALA A C 1
ATOM 2565 O O . ALA A 1 337 ? 48.762 -85.130 62.096 1.00 81.53 343 ALA A O 1
ATOM 2567 N N . LEU A 1 338 ? 47.195 -85.151 63.711 1.00 83.38 344 LEU A N 1
ATOM 2568 C CA . LEU A 1 338 ? 46.765 -83.783 63.463 1.00 85.20 344 LEU A CA 1
ATOM 2569 C C . LEU A 1 338 ? 47.916 -82.795 63.585 1.00 86.91 344 LEU A C 1
ATOM 2570 O O . LEU A 1 338 ? 47.857 -81.696 63.040 1.00 86.87 344 LEU A O 1
ATOM 2575 N N . ASP A 1 339 ? 48.968 -83.198 64.290 1.00 89.56 345 ASP A N 1
ATOM 2576 C CA . ASP A 1 339 ? 50.131 -82.340 64.495 1.00 92.25 345 ASP A CA 1
ATOM 2577 C C . ASP A 1 339 ? 51.219 -82.528 63.434 1.00 93.34 345 ASP A C 1
ATOM 2578 O O . ASP A 1 339 ? 52.390 -82.724 63.766 1.00 94.09 345 ASP A O 1
ATOM 2583 N N . THR A 1 340 ? 50.835 -82.464 62.163 1.00 93.99 346 THR A N 1
ATOM 2584 C CA . THR A 1 340 ? 51.787 -82.626 61.069 1.00 94.69 346 THR A CA 1
ATOM 2585 C C . THR A 1 340 ? 51.424 -81.705 59.911 1.00 95.51 346 THR A C 1
ATOM 2586 O O . THR A 1 340 ? 50.266 -81.334 59.746 1.00 96.12 346 THR A O 1
ATOM 2590 N N . PRO A 1 341 ? 52.415 -81.347 59.079 1.00 96.16 347 PRO A N 1
ATOM 2591 C CA . PRO A 1 341 ? 52.264 -80.466 57.917 1.00 95.20 347 PRO A CA 1
ATOM 2592 C C . PRO A 1 341 ? 50.947 -80.567 57.161 1.00 93.89 347 PRO A C 1
ATOM 2593 O O . PRO A 1 341 ? 50.095 -79.687 57.269 1.00 94.57 347 PRO A O 1
ATOM 2597 N N . ASN A 1 342 ? 50.782 -81.634 56.389 1.00 91.52 348 ASN A N 1
ATOM 2598 C CA . ASN A 1 342 ? 49.567 -81.789 55.607 1.00 89.51 348 ASN A CA 1
ATOM 2599 C C . ASN A 1 342 ? 48.972 -83.175 55.731 1.00 87.72 348 ASN A C 1
ATOM 2600 O O . ASN A 1 342 ? 48.685 -83.811 54.720 1.00 88.15 348 ASN A O 1
ATOM 2605 N N . TRP A 1 343 ? 48.772 -83.647 56.956 1.00 85.44 349 TRP A N 1
ATOM 2606 C CA . TRP A 1 343 ? 48.206 -84.977 57.145 1.00 83.56 349 TRP A CA 1
ATOM 2607 C C . TRP A 1 343 ? 47.034 -85.242 56.200 1.00 83.89 349 TRP A C 1
ATOM 2608 O O . TRP A 1 343 ? 46.849 -86.366 55.734 1.00 84.41 349 TRP A O 1
ATOM 2619 N N . PHE A 1 344 ? 46.251 -84.206 55.911 1.00 84.16 350 PHE A N 1
ATOM 2620 C CA . PHE A 1 344 ? 45.105 -84.350 55.019 1.00 84.54 350 PHE A CA 1
ATOM 2621 C C . PHE A 1 344 ? 45.510 -84.785 53.606 1.00 84.25 350 PHE A C 1
ATOM 2622 O O . PHE A 1 344 ? 44.681 -85.270 52.834 1.00 83.68 350 PHE A O 1
ATOM 2630 N N . ASP A 1 345 ? 46.785 -84.622 53.270 1.00 83.94 351 ASP A N 1
ATOM 2631 C CA . ASP A 1 345 ? 47.262 -85.021 51.957 1.00 84.39 351 ASP A CA 1
ATOM 2632 C C . ASP A 1 345 ? 47.633 -86.511 51.887 1.00 84.43 351 ASP A C 1
ATOM 2633 O O . ASP A 1 345 ? 48.305 -86.949 50.958 1.00 84.61 351 ASP A O 1
ATOM 2638 N N . ASP A 1 346 ? 47.190 -87.287 52.871 1.00 84.57 352 ASP A N 1
ATOM 2639 C CA . ASP A 1 346 ? 47.457 -88.721 52.895 1.00 84.32 352 ASP A CA 1
ATOM 2640 C C . ASP A 1 346 ? 46.173 -89.492 53.178 1.00 83.70 352 ASP A C 1
ATOM 2641 O O . ASP A 1 346 ? 45.859 -89.777 54.329 1.00 82.94 352 ASP A O 1
ATOM 2646 N N . ALA A 1 347 ? 45.442 -89.828 52.120 1.00 83.39 353 ALA A N 1
ATOM 2647 C CA . ALA A 1 347 ? 44.189 -90.566 52.232 1.00 83.17 353 ALA A CA 1
ATOM 2648 C C . ALA A 1 347 ? 44.181 -91.509 53.423 1.00 83.40 353 ALA A C 1
ATOM 2649 O O . ALA A 1 347 ? 43.190 -91.610 54.139 1.00 83.76 353 ALA A O 1
ATOM 2651 N N . ASP A 1 348 ? 45.296 -92.195 53.636 1.00 83.96 354 ASP A N 1
ATOM 2652 C CA . ASP A 1 348 ? 45.404 -93.139 54.733 1.00 84.47 354 ASP A CA 1
ATOM 2653 C C . ASP A 1 348 ? 45.331 -92.480 56.096 1.00 83.75 354 ASP A C 1
ATOM 2654 O O . ASP A 1 348 ? 44.601 -92.944 56.969 1.00 84.20 354 ASP A O 1
ATOM 2659 N N . THR A 1 349 ? 46.088 -91.403 56.284 1.00 83.36 355 THR A N 1
ATOM 2660 C CA . THR A 1 349 ? 46.090 -90.688 57.564 1.00 82.72 355 THR A CA 1
ATOM 2661 C C . THR A 1 349 ? 44.712 -90.092 57.834 1.00 82.24 355 THR A C 1
ATOM 2662 O O . THR A 1 349 ? 44.253 -90.036 58.975 1.00 82.22 355 THR A O 1
ATOM 2666 N N . ALA A 1 350 ? 44.062 -89.652 56.763 1.00 81.73 356 ALA A N 1
ATOM 2667 C CA . ALA A 1 350 ? 42.740 -89.052 56.834 1.00 81.94 356 ALA A CA 1
ATOM 2668 C C . ALA A 1 350 ? 41.695 -90.030 57.351 1.00 82.33 356 ALA A C 1
ATOM 2669 O O . ALA A 1 350 ? 41.108 -89.822 58.415 1.00 82.46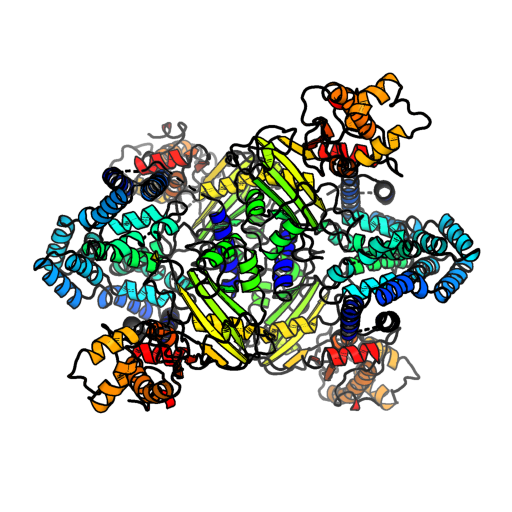 356 ALA A O 1
ATOM 2671 N N . ASP A 1 351 ? 41.464 -91.094 56.590 1.00 82.75 357 ASP A N 1
ATOM 2672 C CA . ASP A 1 351 ? 40.478 -92.099 56.960 1.00 83.02 357 ASP A CA 1
ATOM 2673 C C . ASP A 1 351 ? 40.724 -92.675 58.334 1.00 81.69 357 ASP A C 1
ATOM 2674 O O . ASP A 1 351 ? 39.810 -93.190 58.971 1.00 82.18 357 ASP A O 1
ATOM 2679 N N . ARG A 1 352 ? 41.964 -92.591 58.790 1.00 80.26 358 ARG A N 1
ATOM 2680 C CA . ARG A 1 352 ? 42.314 -93.108 60.100 1.00 79.46 358 ARG A CA 1
ATOM 2681 C C . ARG A 1 352 ? 41.781 -92.146 61.165 1.00 77.51 358 ARG A C 1
ATOM 2682 O O . ARG A 1 352 ? 41.260 -92.566 62.204 1.00 76.94 358 ARG A O 1
ATOM 2690 N N . LEU A 1 353 ? 41.920 -90.851 60.882 1.00 74.76 359 LEU A N 1
ATOM 2691 C CA . LEU A 1 353 ? 41.481 -89.775 61.771 1.00 70.51 359 LEU A CA 1
ATOM 2692 C C . LEU A 1 353 ? 39.973 -89.564 61.804 1.00 68.38 359 LEU A C 1
ATOM 2693 O O . LEU A 1 353 ? 39.384 -89.423 62.878 1.00 66.83 359 LEU A O 1
ATOM 2698 N N . LYS A 1 354 ? 39.365 -89.531 60.617 1.00 66.56 360 LYS A N 1
ATOM 2699 C CA . LYS A 1 354 ? 37.926 -89.300 60.466 1.00 65.06 360 LYS A CA 1
ATOM 2700 C C . LYS A 1 354 ? 37.031 -89.908 61.550 1.00 64.68 360 LYS A C 1
ATOM 2701 O O . LYS A 1 354 ? 36.156 -89.235 62.080 1.00 64.73 360 LYS A O 1
ATOM 2707 N N . PRO A 1 355 ? 37.229 -91.189 61.893 1.00 65.02 361 PRO A N 1
ATOM 2708 C CA . PRO A 1 355 ? 36.370 -91.766 62.932 1.00 64.29 361 PRO A CA 1
ATOM 2709 C C . PRO A 1 355 ? 36.584 -91.162 64.317 1.00 63.25 361 PRO A C 1
ATOM 2710 O O . PRO A 1 355 ? 35.620 -90.847 65.012 1.00 64.01 361 PRO A O 1
ATOM 2714 N N . ILE A 1 356 ? 37.836 -91.001 64.727 1.00 61.63 362 ILE A N 1
ATOM 2715 C CA . ILE A 1 356 ? 38.087 -90.435 66.041 1.00 61.37 362 ILE A CA 1
ATOM 2716 C C . ILE A 1 356 ? 37.654 -88.966 66.128 1.00 60.16 362 ILE A C 1
ATOM 2717 O O . ILE A 1 356 ? 37.003 -88.565 67.098 1.00 59.61 362 ILE A O 1
ATOM 2722 N N . VAL A 1 357 ? 37.994 -88.165 65.121 1.00 58.11 363 VAL A N 1
ATOM 2723 C CA . VAL A 1 357 ? 37.618 -86.757 65.143 1.00 56.30 363 VAL A CA 1
ATOM 2724 C C . VAL A 1 357 ? 36.105 -86.558 65.143 1.00 57.11 363 VAL A C 1
ATOM 2725 O O . VAL A 1 357 ? 35.558 -85.951 66.065 1.00 57.31 363 VAL A O 1
ATOM 2729 N N . LEU A 1 358 ? 35.424 -87.071 64.126 1.00 57.14 364 LEU A N 1
ATOM 2730 C CA . LEU A 1 358 ? 33.974 -86.928 64.052 1.00 58.47 364 LEU A CA 1
ATOM 2731 C C . LEU A 1 358 ? 33.298 -87.295 65.361 1.00 59.81 364 LEU A C 1
ATOM 2732 O O . LEU A 1 358 ? 32.290 -86.710 65.733 1.00 61.83 364 LEU A O 1
ATOM 2737 N N . GLN A 1 359 ? 33.850 -88.270 66.065 1.00 61.64 365 GLN A N 1
ATOM 2738 C CA . GLN A 1 359 ? 33.255 -88.687 67.320 1.00 62.82 365 GLN A CA 1
ATOM 2739 C C . GLN A 1 359 ? 33.539 -87.684 68.432 1.00 61.98 365 GLN A C 1
ATOM 2740 O O . GLN A 1 359 ? 32.739 -87.524 69.348 1.00 62.81 365 GLN A O 1
ATOM 2746 N N . LEU A 1 360 ? 34.687 -87.023 68.363 1.00 60.65 366 LEU A N 1
ATOM 2747 C CA . LEU A 1 360 ? 35.029 -86.022 69.360 1.00 59.53 366 LEU A CA 1
ATOM 2748 C C . LEU A 1 360 ? 34.166 -84.794 69.073 1.00 59.68 366 LEU A C 1
ATOM 2749 O O . LEU A 1 360 ? 33.644 -84.146 69.994 1.00 60.38 366 LEU A O 1
ATOM 2754 N N . ALA A 1 361 ? 34.007 -84.491 67.787 1.00 57.27 367 ALA A N 1
ATOM 2755 C CA . ALA A 1 361 ? 33.201 -83.357 67.371 1.00 55.19 367 ALA A CA 1
ATOM 2756 C C . ALA A 1 361 ? 31.792 -83.493 67.938 1.00 54.76 367 ALA A C 1
ATOM 2757 O O . ALA A 1 361 ? 31.218 -82.524 68.426 1.00 55.57 367 ALA A O 1
ATOM 2759 N N . ALA A 1 362 ? 31.241 -84.700 67.887 1.00 53.23 368 ALA A N 1
ATOM 2760 C CA . ALA A 1 362 ? 29.898 -84.941 68.401 1.00 52.24 368 ALA A CA 1
ATOM 2761 C C . ALA A 1 362 ? 29.762 -84.594 69.890 1.00 51.40 368 ALA A C 1
ATOM 2762 O O . ALA A 1 362 ? 28.769 -84.006 70.307 1.00 50.39 368 ALA A O 1
ATOM 2764 N N . ALA A 1 363 ? 30.750 -84.959 70.698 1.00 51.42 369 ALA A N 1
ATOM 2765 C CA . ALA A 1 363 ? 30.679 -84.648 72.119 1.00 51.96 369 ALA A CA 1
ATOM 2766 C C . ALA A 1 363 ? 30.813 -83.134 72.248 1.00 52.85 369 ALA A C 1
ATOM 2767 O O . ALA A 1 363 ? 30.180 -82.515 73.102 1.00 53.33 369 ALA A O 1
ATOM 2769 N N . TYR A 1 364 ? 31.643 -82.546 71.391 1.00 51.98 370 TYR A N 1
ATOM 2770 C CA . TYR A 1 364 ? 31.832 -81.101 71.383 1.00 51.51 370 TYR A CA 1
ATOM 2771 C C . TYR A 1 364 ? 30.451 -80.447 71.198 1.00 50.27 370 TYR A C 1
ATOM 2772 O O . TYR A 1 364 ? 29.929 -79.768 72.082 1.00 49.44 370 TYR A O 1
ATOM 2781 N N . PHE A 1 365 ? 29.860 -80.688 70.041 1.00 47.85 371 PHE A N 1
ATOM 2782 C CA . PHE A 1 365 ? 28.563 -80.145 69.720 1.00 48.30 371 PHE A CA 1
ATOM 2783 C C . PHE A 1 365 ? 27.461 -80.512 70.692 1.00 49.97 371 PHE A C 1
ATOM 2784 O O . PHE A 1 365 ? 26.724 -79.640 71.147 1.00 52.02 371 PHE A O 1
ATOM 2792 N N . LEU A 1 366 ? 27.336 -81.792 71.019 1.00 51.05 372 LEU A N 1
ATOM 2793 C CA . LEU A 1 366 ? 26.266 -82.215 71.911 1.00 53.31 372 LEU A CA 1
ATOM 2794 C C . LEU A 1 366 ? 26.515 -82.126 73.406 1.00 55.71 372 LEU A C 1
ATOM 2795 O O . LEU A 1 366 ? 25.558 -82.060 74.181 1.00 57.29 372 LEU A O 1
ATOM 2800 N N . GLN A 1 367 ? 27.777 -82.106 73.824 1.00 57.71 373 GLN A N 1
ATOM 2801 C CA . GLN A 1 367 ? 28.087 -82.063 75.253 1.00 60.07 373 GLN A CA 1
ATOM 2802 C C . GLN A 1 367 ? 28.810 -80.815 75.754 1.00 61.21 373 GLN A C 1
ATOM 2803 O O . GLN A 1 367 ? 28.567 -80.369 76.870 1.00 61.15 373 GLN A O 1
ATOM 2809 N N . ALA A 1 368 ? 29.694 -80.253 74.939 1.00 63.49 374 ALA A N 1
ATOM 2810 C CA . ALA A 1 368 ? 30.446 -79.059 75.334 1.00 66.57 374 ALA A CA 1
ATOM 2811 C C . ALA A 1 368 ? 29.574 -77.806 75.483 1.00 69.09 374 ALA A C 1
ATOM 2812 O O . ALA A 1 368 ? 28.996 -77.315 74.508 1.00 69.67 374 ALA A O 1
ATOM 2814 N N . LYS A 1 369 ? 29.484 -77.290 76.704 1.00 70.60 375 LYS A N 1
ATOM 2815 C CA . LYS A 1 369 ? 28.694 -76.093 76.954 1.00 73.81 375 LYS A CA 1
ATOM 2816 C C . LYS A 1 369 ? 29.588 -74.862 77.129 1.00 75.58 375 LYS A C 1
ATOM 2817 O O . LYS A 1 369 ? 30.812 -74.977 77.195 1.00 75.49 375 LYS A O 1
ATOM 2823 N N . GLY A 1 370 ? 28.969 -73.687 77.173 1.00 77.37 376 GLY A N 1
ATOM 2824 C CA . GLY A 1 370 ? 29.719 -72.461 77.357 1.00 80.14 376 GLY A CA 1
ATOM 2825 C C . GLY A 1 370 ? 29.754 -72.107 78.836 1.00 83.17 376 GLY A C 1
ATOM 2826 O O . GLY A 1 370 ? 29.241 -72.868 79.665 1.00 82.55 376 GLY A O 1
ATOM 2827 N N . PRO A 1 371 ? 30.356 -70.961 79.205 1.00 85.10 377 PRO A N 1
ATOM 2828 C CA . PRO A 1 371 ? 30.436 -70.537 80.607 1.00 85.62 377 PRO A CA 1
ATOM 2829 C C . PRO A 1 371 ? 29.060 -70.403 81.253 1.00 86.62 377 PRO A C 1
ATOM 2830 O O . PRO A 1 371 ? 28.958 -70.176 82.458 1.00 86.69 377 PRO A O 1
ATOM 2834 N N . ASN A 1 372 ? 28.009 -70.533 80.441 1.00 87.55 378 ASN A N 1
ATOM 2835 C CA . ASN A 1 372 ? 26.629 -70.450 80.926 1.00 87.74 378 ASN A CA 1
ATOM 2836 C C . ASN A 1 372 ? 26.014 -71.845 80.940 1.00 86.25 378 ASN A C 1
ATOM 2837 O O . ASN A 1 372 ? 25.887 -72.479 81.989 1.00 87.08 378 ASN A O 1
ATOM 2842 N N . GLY A 1 373 ? 25.640 -72.318 79.762 1.00 83.68 379 GLY A N 1
ATOM 2843 C CA . GLY A 1 373 ? 25.053 -73.635 79.648 1.00 79.57 379 GLY A CA 1
ATOM 2844 C C . GLY A 1 373 ? 24.649 -73.810 78.207 1.00 77.32 379 GLY A C 1
ATOM 2845 O O . GLY A 1 373 ? 23.975 -74.773 77.843 1.00 77.22 379 GLY A O 1
ATOM 2846 N N . ARG A 1 374 ? 25.071 -72.860 77.381 1.00 74.78 380 ARG A N 1
ATOM 2847 C CA . ARG A 1 374 ? 24.739 -72.889 75.969 1.00 73.31 380 ARG A CA 1
ATOM 2848 C C . ARG A 1 374 ? 25.796 -73.625 75.162 1.00 70.83 380 ARG A C 1
ATOM 2849 O O . ARG A 1 374 ? 26.968 -73.673 75.542 1.00 69.49 380 ARG A O 1
ATOM 2857 N N . PRO A 1 375 ? 25.391 -74.224 74.034 1.00 68.21 381 PRO A N 1
ATOM 2858 C CA . PRO A 1 375 ? 26.401 -74.920 73.245 1.00 67.03 381 PRO A CA 1
ATOM 2859 C C . PRO A 1 375 ? 27.617 -74.011 73.057 1.00 65.42 381 PRO A C 1
ATOM 2860 O O . PRO A 1 375 ? 27.502 -72.869 72.623 1.00 66.04 381 PRO A O 1
ATOM 2864 N N . LEU A 1 376 ? 28.777 -74.539 73.415 1.00 63.55 382 LEU A N 1
ATOM 2865 C CA . LEU A 1 376 ? 30.041 -73.827 73.342 1.00 60.81 382 LEU A CA 1
ATOM 2866 C C . LEU A 1 376 ? 30.384 -73.233 71.974 1.00 58.91 382 LEU A C 1
ATOM 2867 O O . LEU A 1 376 ? 30.890 -72.112 71.899 1.00 60.36 382 LEU A O 1
ATOM 2872 N N . ASP A 1 377 ? 30.129 -73.962 70.892 1.00 56.01 383 ASP A N 1
ATOM 2873 C CA . ASP A 1 377 ? 30.460 -73.428 69.571 1.00 54.83 383 ASP A CA 1
ATOM 2874 C C . ASP A 1 377 ? 29.530 -72.294 69.181 1.00 54.08 383 ASP A C 1
ATOM 2875 O O . ASP A 1 377 ? 28.314 -72.470 69.086 1.00 55.81 383 ASP A O 1
ATOM 2880 N N . PRO A 1 378 ? 30.097 -71.107 68.947 1.00 51.13 384 PRO A N 1
ATOM 2881 C CA . PRO A 1 378 ? 29.340 -69.913 68.559 1.00 49.78 384 PRO A CA 1
ATOM 2882 C C . PRO A 1 378 ? 28.445 -70.052 67.308 1.00 46.98 384 PRO A C 1
ATOM 2883 O O . PRO A 1 378 ? 27.348 -69.495 67.272 1.00 47.29 384 PRO A O 1
ATOM 2887 N N . VAL A 1 379 ? 28.902 -70.781 66.290 1.00 43.03 385 VAL A N 1
ATOM 2888 C CA . VAL A 1 379 ? 28.102 -70.942 65.077 1.00 39.90 385 VAL A CA 1
ATOM 2889 C C . VAL A 1 379 ? 26.947 -71.915 65.307 1.00 41.94 385 VAL A C 1
ATOM 2890 O O . VAL A 1 379 ? 25.913 -71.853 64.638 1.00 42.24 385 VAL A O 1
ATOM 2894 N N . ALA A 1 380 ? 27.115 -72.810 66.265 1.00 41.98 386 ALA A N 1
ATOM 2895 C CA . ALA A 1 380 ? 26.062 -73.753 66.554 1.00 44.04 386 ALA A CA 1
ATOM 2896 C C . ALA A 1 380 ? 25.004 -73.040 67.400 1.00 45.13 386 ALA A C 1
ATOM 2897 O O . ALA A 1 380 ? 23.799 -73.255 67.227 1.00 45.86 386 ALA A O 1
ATOM 2899 N N . ARG A 1 381 ? 25.451 -72.185 68.314 1.00 43.62 387 ARG A N 1
ATOM 2900 C CA . ARG A 1 381 ? 24.514 -71.464 69.153 1.00 43.35 387 ARG A CA 1
ATOM 2901 C C . ARG A 1 381 ? 23.570 -70.681 68.243 1.00 43.19 387 ARG A C 1
ATOM 2902 O O . ARG A 1 381 ? 22.364 -70.596 68.495 1.00 41.06 387 ARG A O 1
ATOM 2910 N N . PHE A 1 382 ? 24.137 -70.123 67.173 1.00 42.47 388 PHE A N 1
ATOM 2911 C CA . PHE A 1 382 ? 23.381 -69.340 66.199 1.00 42.21 388 PHE A CA 1
ATOM 2912 C C . PHE A 1 382 ? 22.344 -70.184 65.457 1.00 41.43 388 PHE A C 1
ATOM 2913 O O . PHE A 1 382 ? 21.149 -70.044 65.696 1.00 43.57 388 PHE A O 1
ATOM 2921 N N . HIS A 1 383 ? 22.805 -71.048 64.557 1.00 39.82 389 HIS A N 1
ATOM 2922 C CA . HIS A 1 383 ? 21.917 -71.915 63.786 1.00 39.02 389 HIS A CA 1
ATOM 2923 C C . HIS A 1 383 ? 20.960 -72.744 64.660 1.00 39.40 389 HIS A C 1
ATOM 2924 O O . HIS A 1 383 ? 19.783 -72.903 64.323 1.00 37.75 389 HIS A O 1
ATOM 2931 N N . LEU A 1 384 ? 21.437 -73.260 65.788 1.00 40.29 390 LEU A N 1
ATOM 2932 C CA . LEU A 1 384 ? 20.534 -74.034 66.630 1.00 42.92 390 LEU A CA 1
ATOM 2933 C C . LEU A 1 384 ? 19.453 -73.122 67.181 1.00 45.61 390 LEU A C 1
ATOM 2934 O O . LEU A 1 384 ? 18.283 -73.508 67.244 1.00 48.18 390 LEU A O 1
ATOM 2939 N N . GLY A 1 385 ? 19.848 -71.909 67.569 1.00 47.03 391 GLY A N 1
ATOM 2940 C CA . GLY A 1 385 ? 18.902 -70.934 68.089 1.00 44.73 391 GLY A CA 1
ATOM 2941 C C . GLY A 1 385 ? 17.923 -70.498 67.007 1.00 44.71 391 GLY A C 1
ATOM 2942 O O . GLY A 1 385 ? 16.780 -70.145 67.296 1.00 42.88 391 GLY A O 1
ATOM 2943 N N . ASN A 1 386 ? 18.364 -70.518 65.756 1.00 43.67 392 ASN A N 1
ATOM 2944 C CA . ASN A 1 386 ? 17.482 -70.145 64.670 1.00 47.57 392 ASN A CA 1
ATOM 2945 C C . ASN A 1 386 ? 16.586 -71.316 64.325 1.00 49.68 392 ASN A C 1
ATOM 2946 O O . ASN A 1 386 ? 16.070 -71.418 63.215 1.00 51.05 392 ASN A O 1
ATOM 2951 N N . GLY A 1 387 ? 16.415 -72.211 65.290 1.00 51.17 393 GLY A N 1
ATOM 2952 C CA . GLY A 1 387 ? 15.568 -73.373 65.091 1.00 52.36 393 GLY A CA 1
ATOM 2953 C C . GLY A 1 387 ? 16.093 -74.483 64.196 1.00 52.68 393 GLY A C 1
ATOM 2954 O O . GLY A 1 387 ? 15.337 -75.373 63.818 1.00 53.28 393 GLY A O 1
ATOM 2955 N N . ALA A 1 388 ? 17.374 -74.451 63.847 1.00 52.68 394 ALA A N 1
ATOM 2956 C CA . ALA A 1 388 ? 17.915 -75.496 62.994 1.00 50.87 394 ALA A CA 1
ATOM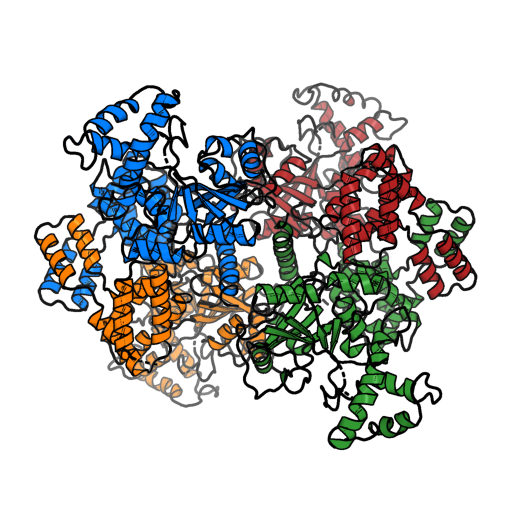 2957 C C . ALA A 1 388 ? 18.246 -76.752 63.781 1.00 51.17 394 ALA A C 1
ATOM 2958 O O . ALA A 1 388 ? 18.185 -76.769 65.019 1.00 47.58 394 ALA A O 1
ATOM 2960 N N . ARG A 1 389 ? 18.590 -77.790 63.018 1.00 53.57 395 ARG A N 1
ATOM 2961 C CA . ARG A 1 389 ? 18.951 -79.125 63.500 1.00 54.13 395 ARG A CA 1
ATOM 2962 C C . ARG A 1 389 ? 20.369 -79.433 63.034 1.00 54.19 395 ARG A C 1
ATOM 2963 O O . ARG A 1 389 ? 20.708 -79.161 61.883 1.00 52.82 395 ARG A O 1
ATOM 2971 N N . LEU A 1 390 ? 21.205 -79.974 63.921 1.00 54.11 396 LEU A N 1
ATOM 2972 C CA . LEU A 1 390 ? 22.567 -80.345 63.531 1.00 54.00 396 LEU A CA 1
ATOM 2973 C C . LEU A 1 390 ? 22.402 -81.622 62.691 1.00 53.76 396 LEU A C 1
ATOM 2974 O O . LEU A 1 390 ? 22.109 -82.682 63.227 1.00 53.18 396 LEU A O 1
ATOM 2979 N N . ASP A 1 391 ? 22.601 -81.509 61.382 1.00 52.90 397 ASP A N 1
ATOM 2980 C CA . ASP A 1 391 ? 22.367 -82.621 60.473 1.00 53.86 397 ASP A CA 1
ATOM 2981 C C . ASP A 1 391 ? 23.534 -83.502 60.001 1.00 55.39 397 ASP A C 1
ATOM 2982 O O . ASP A 1 391 ? 23.346 -84.697 59.786 1.00 57.19 397 ASP A O 1
ATOM 2987 N N . ARG A 1 392 ? 24.723 -82.946 59.821 1.00 54.54 398 ARG A N 1
ATOM 2988 C CA . ARG A 1 392 ? 25.842 -83.763 59.380 1.00 53.97 398 ARG A CA 1
ATOM 2989 C C . ARG A 1 392 ? 27.191 -83.128 59.646 1.00 53.93 398 ARG A C 1
ATOM 2990 O O . ARG A 1 392 ? 27.334 -81.923 59.553 1.00 54.19 398 ARG A O 1
ATOM 2998 N N . LEU A 1 393 ? 28.181 -83.956 59.963 1.00 55.03 399 LEU A N 1
ATOM 2999 C CA . LEU A 1 393 ? 29.534 -83.483 60.234 1.00 55.68 399 LEU A CA 1
ATOM 3000 C C . LEU A 1 393 ? 30.373 -83.761 58.996 1.00 56.34 399 LEU A C 1
ATOM 3001 O O . LEU A 1 393 ? 30.459 -84.894 58.551 1.00 58.86 399 LEU A O 1
ATOM 3006 N N . ASN A 1 394 ? 30.994 -82.733 58.435 1.00 57.38 400 ASN A N 1
ATOM 3007 C CA . ASN A 1 394 ? 31.772 -82.916 57.222 1.00 58.47 400 ASN A CA 1
ATOM 3008 C C . ASN A 1 394 ? 33.269 -82.932 57.430 1.00 60.52 400 ASN A C 1
ATOM 3009 O O . ASN A 1 394 ? 33.923 -81.897 57.317 1.00 61.60 400 ASN A O 1
ATOM 3014 N N . PHE A 1 395 ? 33.817 -84.111 57.710 1.00 62.29 401 PHE A N 1
ATOM 3015 C CA . PHE A 1 395 ? 35.254 -84.243 57.910 1.00 61.89 401 PHE A CA 1
ATOM 3016 C C . PHE A 1 395 ? 35.970 -83.688 56.676 1.00 61.60 401 PHE A C 1
ATOM 3017 O O . PHE A 1 395 ? 35.574 -83.966 55.543 1.00 61.43 401 PHE A O 1
ATOM 3025 N N . LEU A 1 396 ? 37.011 -82.893 56.905 1.00 61.23 402 LEU A N 1
ATOM 3026 C CA . LEU A 1 396 ? 37.790 -82.302 55.820 1.00 59.93 402 LEU A CA 1
ATOM 3027 C C . LEU A 1 396 ? 36.971 -81.550 54.773 1.00 59.52 402 LEU A C 1
ATOM 3028 O O . LEU A 1 396 ? 37.214 -81.671 53.577 1.00 57.09 402 LEU A O 1
ATOM 3033 N N . GLY A 1 397 ? 36.001 -80.767 55.229 1.00 60.67 403 GLY A N 1
ATOM 3034 C CA . GLY A 1 397 ? 35.196 -79.995 54.305 1.00 63.60 403 GLY A CA 1
ATOM 3035 C C . GLY A 1 397 ? 35.961 -78.768 53.830 1.00 65.59 403 GLY A C 1
ATOM 3036 O O . GLY A 1 397 ? 35.791 -78.315 52.696 1.00 66.30 403 GLY A O 1
ATOM 3037 N N . ASP A 1 398 ? 36.816 -78.229 54.692 1.00 66.19 404 ASP A N 1
ATOM 3038 C CA . ASP A 1 398 ? 37.594 -77.052 54.337 1.00 69.51 404 ASP A CA 1
ATOM 3039 C C . ASP A 1 398 ? 39.069 -77.219 54.692 1.00 71.47 404 ASP A C 1
ATOM 3040 O O . ASP A 1 398 ? 39.456 -77.123 55.857 1.00 70.76 404 ASP A O 1
ATOM 3045 N N . ARG A 1 399 ? 39.900 -77.474 53.691 1.00 73.75 405 ARG A N 1
ATOM 3046 C CA . ARG A 1 399 ? 41.314 -77.645 53.975 1.00 77.00 405 ARG A CA 1
ATOM 3047 C C . ARG A 1 399 ? 42.105 -76.374 53.756 1.00 77.26 405 ARG A C 1
ATOM 3048 O O . ARG A 1 399 ? 43.337 -76.396 53.670 1.00 78.41 405 ARG A O 1
ATOM 3056 N N . SER A 1 400 ? 41.389 -75.261 53.673 1.00 76.92 406 SER A N 1
ATOM 3057 C CA . SER A 1 400 ? 42.034 -73.972 53.501 1.00 76.26 406 SER A CA 1
ATOM 3058 C C . SER A 1 400 ? 42.871 -73.816 54.755 1.00 76.12 406 SER A C 1
ATOM 3059 O O . SER A 1 400 ? 42.461 -74.243 55.834 1.00 76.75 406 SER A O 1
ATOM 3062 N N . PRO A 1 401 ? 44.062 -73.226 54.637 1.00 75.49 407 PRO A N 1
ATOM 3063 C CA . PRO A 1 401 ? 44.869 -73.072 55.847 1.00 75.39 407 PRO A CA 1
ATOM 3064 C C . PRO A 1 401 ? 44.070 -72.525 57.036 1.00 75.76 407 PRO A C 1
ATOM 3065 O O . PRO A 1 401 ? 44.354 -72.857 58.188 1.00 75.81 407 PRO A O 1
ATOM 3069 N N . ASN A 1 402 ? 43.059 -71.707 56.756 1.00 76.04 408 ASN A N 1
ATOM 3070 C CA . ASN A 1 402 ? 42.233 -71.139 57.819 1.00 76.28 408 ASN A CA 1
ATOM 3071 C C . ASN A 1 402 ? 41.408 -72.190 58.538 1.00 75.63 408 ASN A C 1
ATOM 3072 O O . ASN A 1 402 ? 41.565 -72.401 59.741 1.00 75.21 408 ASN A O 1
ATOM 3077 N N . GLY A 1 403 ? 40.514 -72.834 57.795 1.00 75.63 409 GLY A N 1
ATOM 3078 C CA . GLY A 1 403 ? 39.661 -73.855 58.375 1.00 76.55 409 GLY A CA 1
ATOM 3079 C C . GLY A 1 403 ? 40.439 -74.883 59.170 1.00 77.78 409 GLY A C 1
ATOM 3080 O O . GLY A 1 403 ? 39.935 -75.455 60.140 1.00 77.86 409 GLY A O 1
ATOM 3089 N N . ARG A 1 405 ? 43.165 -74.364 61.058 1.00 75.40 411 ARG A N 1
ATOM 3090 C CA . ARG A 1 405 ? 43.524 -73.874 62.389 1.00 73.64 411 ARG A CA 1
ATOM 3091 C C . ARG A 1 405 ? 42.280 -73.689 63.237 1.00 71.63 411 ARG A C 1
ATOM 3092 O O . ARG A 1 405 ? 42.329 -73.713 64.466 1.00 71.44 411 ARG A O 1
ATOM 3100 N N . GLN A 1 406 ? 41.157 -73.516 62.557 1.00 69.85 412 GLN A N 1
ATOM 3101 C CA . GLN A 1 406 ? 39.879 -73.301 63.205 1.00 68.02 412 GLN A CA 1
ATOM 3102 C C . GLN A 1 406 ? 39.238 -74.585 63.749 1.00 67.26 412 GLN A C 1
ATOM 3103 O O . GLN A 1 406 ? 38.791 -74.629 64.899 1.00 66.83 412 GLN A O 1
ATOM 3109 N N . SER A 1 407 ? 39.214 -75.632 62.928 1.00 65.66 413 SER A N 1
ATOM 3110 C CA . SER A 1 407 ? 38.603 -76.897 63.322 1.00 63.87 413 SER A CA 1
ATOM 3111 C C . SER A 1 407 ? 39.186 -78.099 62.587 1.00 63.77 413 SER A C 1
ATOM 3112 O O . SER A 1 407 ? 38.498 -79.099 62.402 1.00 64.39 413 SER A O 1
ATOM 3115 N N . HIS A 1 408 ? 40.441 -78.008 62.163 1.00 62.99 414 HIS A N 1
ATOM 3116 C CA . HIS A 1 408 ? 41.085 -79.108 61.449 1.00 60.29 414 HIS A CA 1
ATOM 3117 C C . HIS A 1 408 ? 40.272 -79.522 60.214 1.00 59.56 414 HIS A C 1
ATOM 3118 O O . HIS A 1 408 ? 40.073 -80.710 59.956 1.00 58.99 414 HIS A O 1
ATOM 3125 N N . GLY A 1 409 ? 39.801 -78.525 59.461 1.00 58.46 415 GLY A N 1
ATOM 3126 C CA . GLY A 1 409 ? 39.029 -78.774 58.252 1.00 56.65 415 GLY A CA 1
ATOM 3127 C C . GLY A 1 409 ? 37.586 -79.217 58.448 1.00 56.02 415 GLY A C 1
ATOM 3128 O O . GLY A 1 409 ? 36.840 -79.365 57.481 1.00 54.94 415 GLY A O 1
ATOM 3129 N N . LEU A 1 410 ? 37.183 -79.413 59.697 1.00 55.18 416 LEU A N 1
ATOM 3130 C CA . LEU A 1 410 ? 35.839 -79.868 60.002 1.00 55.42 416 LEU A CA 1
ATOM 3131 C C . LEU A 1 410 ? 34.754 -78.815 59.794 1.00 57.15 416 LEU A C 1
ATOM 3132 O O . LEU A 1 410 ? 34.803 -77.732 60.371 1.00 57.47 416 LEU A O 1
ATOM 3145 N N . VAL A 1 412 ? 30.231 -78.437 58.895 1.00 53.30 418 VAL A N 1
ATOM 3146 C CA . VAL A 1 412 ? 28.976 -79.119 59.145 1.00 50.66 418 VAL A CA 1
ATOM 3147 C C . VAL A 1 412 ? 27.841 -78.492 58.362 1.00 50.02 418 VAL A C 1
ATOM 3148 O O . VAL A 1 412 ? 27.996 -77.447 57.736 1.00 50.57 418 VAL A O 1
ATOM 3152 N N . ASN A 1 413 ? 26.699 -79.163 58.383 1.00 48.42 419 ASN A N 1
ATOM 3153 C CA . ASN A 1 413 ? 25.515 -78.672 57.718 1.00 45.71 419 ASN A CA 1
ATOM 3154 C C . ASN A 1 413 ? 24.481 -78.634 58.815 1.00 45.76 419 ASN A C 1
ATOM 3155 O O . ASN A 1 413 ? 24.378 -79.573 59.606 1.00 45.91 419 ASN A O 1
ATOM 3160 N N . TYR A 1 414 ? 23.747 -77.534 58.904 1.00 44.66 420 TYR A N 1
ATOM 3161 C CA . TYR A 1 414 ? 22.674 -77.450 59.880 1.00 43.98 420 TYR A CA 1
ATOM 3162 C C . TYR A 1 414 ? 21.487 -77.566 58.933 1.00 44.21 420 TYR A C 1
ATOM 3163 O O . TYR A 1 414 ? 21.561 -77.123 57.788 1.00 44.32 420 TYR A O 1
ATOM 3172 N N . LEU A 1 415 ? 20.415 -78.203 59.380 1.00 45.60 421 LEU A N 1
ATOM 3173 C CA . LEU A 1 415 ? 19.263 -78.410 58.520 1.00 46.33 421 LEU A CA 1
ATOM 3174 C C . LEU A 1 415 ? 18.094 -77.550 58.967 1.00 46.94 421 LEU A C 1
ATOM 3175 O O . LEU A 1 415 ? 17.622 -77.653 60.107 1.00 45.52 421 LEU A O 1
ATOM 3180 N N . TYR A 1 416 ? 17.651 -76.678 58.066 1.00 47.50 422 TYR A N 1
ATOM 3181 C CA . TYR A 1 416 ? 16.527 -75.802 58.364 1.00 48.88 422 TYR A CA 1
ATOM 3182 C C . TYR A 1 416 ? 15.294 -76.374 57.704 1.00 49.32 422 TYR A C 1
ATOM 3183 O O . TYR A 1 416 ? 15.229 -76.508 56.479 1.00 49.11 422 TYR A O 1
ATOM 3192 N N . ALA A 1 417 ? 14.329 -76.738 58.535 1.00 50.51 423 ALA A N 1
ATOM 3193 C CA . ALA A 1 417 ? 13.076 -77.299 58.059 1.00 53.39 423 ALA A CA 1
ATOM 3194 C C . ALA A 1 417 ? 11.998 -76.329 58.479 1.00 55.15 423 ALA A C 1
ATOM 3195 O O . ALA A 1 417 ? 11.661 -76.230 59.664 1.00 54.21 423 ALA A O 1
ATOM 3197 N N . LEU A 1 418 ? 11.471 -75.614 57.494 1.00 56.89 424 LEU A N 1
ATOM 3198 C CA . LEU A 1 418 ? 10.445 -74.610 57.709 1.00 59.41 424 LEU A CA 1
ATOM 3199 C C . LEU A 1 418 ? 9.160 -75.167 58.320 1.00 62.20 424 LEU A C 1
ATOM 3200 O O . LEU A 1 418 ? 8.066 -74.700 58.007 1.00 64.26 424 LEU A O 1
ATOM 3205 N N . GLY A 1 419 ? 9.306 -76.165 59.189 1.00 63.25 425 GLY A N 1
ATOM 3206 C CA . GLY A 1 419 ? 8.171 -76.774 59.856 1.00 63.68 425 GLY A CA 1
ATOM 3207 C C . GLY A 1 419 ? 8.495 -77.072 61.312 1.00 65.16 425 GLY A C 1
ATOM 3208 O O . GLY A 1 419 ? 7.601 -77.275 62.144 1.00 64.66 425 GLY A O 1
ATOM 3209 N N . ASP A 1 420 ? 9.786 -77.107 61.626 1.00 65.69 426 ASP A N 1
ATOM 3210 C CA . ASP A 1 420 ? 10.214 -77.373 62.988 1.00 66.86 426 ASP A CA 1
ATOM 3211 C C . ASP A 1 420 ? 11.138 -76.299 63.562 1.00 65.29 426 ASP A C 1
ATOM 3212 O O . ASP A 1 420 ? 11.635 -76.450 64.681 1.00 65.16 426 ASP A O 1
ATOM 3217 N N . ILE A 1 421 ? 11.358 -75.219 62.808 1.00 62.69 427 ILE A N 1
ATOM 3218 C CA . ILE A 1 421 ? 12.207 -74.128 63.277 1.00 60.31 427 ILE A CA 1
ATOM 3219 C C . ILE A 1 421 ? 11.766 -73.719 64.676 1.00 60.83 427 ILE A C 1
ATOM 3220 O O . ILE A 1 421 ? 12.564 -73.689 65.609 1.00 61.21 427 ILE A O 1
ATOM 3225 N N . GLU A 1 422 ? 10.485 -73.409 64.827 1.00 61.07 428 GLU A N 1
ATOM 3226 C CA . GLU A 1 422 ? 9.976 -72.997 66.127 1.00 61.11 428 GLU A CA 1
ATOM 3227 C C . GLU A 1 422 ? 10.105 -74.094 67.161 1.00 60.24 428 GLU A C 1
ATOM 3228 O O . GLU A 1 422 ? 10.499 -73.836 68.298 1.00 59.82 428 GLU A O 1
ATOM 3234 N N . ALA A 1 423 ? 9.780 -75.319 66.762 1.00 59.03 429 ALA A N 1
ATOM 3235 C CA . ALA A 1 423 ? 9.867 -76.460 67.665 1.00 57.87 429 ALA A CA 1
ATOM 3236 C C . ALA A 1 423 ? 11.281 -76.583 68.261 1.00 56.64 429 ALA A C 1
ATOM 3237 O O . ALA A 1 423 ? 11.466 -76.604 69.491 1.00 54.93 429 ALA A O 1
ATOM 3239 N N . ASN A 1 424 ? 12.275 -76.658 67.381 1.00 54.28 430 ASN A N 1
ATOM 3240 C CA . ASN A 1 424 ? 13.656 -76.785 67.814 1.00 53.41 430 ASN A CA 1
ATOM 3241 C C . ASN A 1 424 ? 14.123 -75.606 68.665 1.00 53.70 430 ASN A C 1
ATOM 3242 O O . ASN A 1 424 ? 14.759 -75.806 69.707 1.00 54.61 430 ASN A O 1
ATOM 3247 N N . HIS A 1 425 ? 13.807 -74.386 68.229 1.00 51.29 431 HIS A N 1
ATOM 3248 C CA . HIS A 1 425 ? 14.198 -73.207 68.980 1.00 49.67 431 HIS A CA 1
ATOM 3249 C C . HIS A 1 425 ? 13.683 -73.314 70.401 1.00 49.37 431 HIS A C 1
ATOM 3250 O O . HIS A 1 425 ? 14.439 -73.118 71.348 1.00 50.27 431 HIS A O 1
ATOM 3257 N N . GLU A 1 426 ? 12.395 -73.617 70.542 1.00 50.03 432 GLU A N 1
ATOM 3258 C CA . GLU A 1 426 ? 11.762 -73.745 71.857 1.00 51.83 432 GLU A CA 1
ATOM 3259 C C . GLU A 1 426 ? 12.437 -74.808 72.728 1.00 53.90 432 GLU A C 1
ATOM 3260 O O . GLU A 1 426 ? 12.591 -74.629 73.947 1.00 52.38 432 GLU A O 1
ATOM 3266 N N . ALA A 1 427 ? 12.836 -75.910 72.090 1.00 56.09 433 ALA A N 1
ATOM 3267 C CA . ALA A 1 427 ? 13.500 -77.019 72.766 1.00 56.50 433 ALA A CA 1
ATOM 3268 C C . ALA A 1 427 ? 14.860 -76.599 73.310 1.00 57.36 433 ALA A C 1
ATOM 3269 O O . ALA A 1 427 ? 15.189 -76.880 74.467 1.00 57.96 433 ALA A O 1
ATOM 3271 N N . LEU A 1 428 ? 15.643 -75.921 72.474 1.00 56.31 434 LEU A N 1
ATOM 3272 C CA . LEU A 1 428 ? 16.973 -75.473 72.872 1.00 56.53 434 LEU A CA 1
ATOM 3273 C C . LEU A 1 428 ? 16.951 -74.397 73.941 1.00 56.63 434 LEU A C 1
ATOM 3274 O O . LEU A 1 428 ? 17.806 -74.381 74.823 1.00 57.58 434 LEU A O 1
ATOM 3279 N N . PHE A 1 429 ? 15.969 -73.507 73.873 1.00 56.70 435 PHE A N 1
ATOM 3280 C CA . PHE A 1 429 ? 15.875 -72.416 74.831 1.00 57.44 435 PHE A CA 1
ATOM 3281 C C . PHE A 1 429 ? 15.116 -72.738 76.097 1.00 58.81 435 PHE A C 1
ATOM 3282 O O . PHE A 1 429 ? 15.477 -72.277 77.175 1.00 59.65 435 PHE A O 1
ATOM 3290 N N . GLU A 1 430 ? 14.051 -73.517 75.965 1.00 61.15 436 GLU A N 1
ATOM 3291 C CA . GLU A 1 430 ? 13.240 -73.887 77.118 1.00 62.25 436 GLU A CA 1
ATOM 3292 C C . GLU A 1 430 ? 13.843 -75.052 77.905 1.00 63.79 436 GLU A C 1
ATOM 3293 O O . GLU A 1 430 ? 14.066 -74.938 79.111 1.00 63.42 436 GLU A O 1
ATOM 3299 N N . ARG A 1 431 ? 14.121 -76.157 77.208 1.00 65.50 437 ARG A N 1
ATOM 3300 C CA . ARG A 1 431 ? 14.667 -77.374 77.821 1.00 64.85 437 ARG A CA 1
ATOM 3301 C C . ARG A 1 431 ? 16.173 -77.559 77.695 1.00 63.41 437 ARG A C 1
ATOM 3302 O O . ARG A 1 431 ? 16.761 -78.322 78.449 1.00 63.45 437 ARG A O 1
ATOM 3310 N N . GLY A 1 432 ? 16.791 -76.873 76.743 1.00 62.94 438 GLY A N 1
ATOM 3311 C CA . GLY A 1 432 ? 18.224 -77.004 76.557 1.00 61.86 438 GLY A CA 1
ATOM 3312 C C . GLY A 1 432 ? 18.543 -78.188 75.667 1.00 61.83 438 GLY A C 1
ATOM 3313 O O . GLY A 1 432 ? 19.699 -78.576 75.523 1.00 62.03 438 GLY A O 1
ATOM 3314 N N . GLN A 1 433 ? 17.502 -78.750 75.062 1.00 61.66 439 GLN A N 1
ATOM 3315 C CA . GLN A 1 433 ? 17.618 -79.906 74.176 1.00 62.38 439 GLN A CA 1
ATOM 3316 C C . GLN A 1 433 ? 18.181 -79.558 72.801 1.00 60.28 439 GLN A C 1
ATOM 3317 O O . GLN A 1 433 ? 17.559 -78.821 72.048 1.00 61.22 439 GLN A O 1
ATOM 3323 N N . ILE A 1 434 ? 19.341 -80.099 72.457 1.00 57.76 440 ILE A N 1
ATOM 3324 C CA . ILE A 1 434 ? 19.910 -79.801 71.153 1.00 56.80 440 ILE A CA 1
ATOM 3325 C C . ILE A 1 434 ? 19.243 -80.614 70.053 1.00 56.78 440 ILE A C 1
ATOM 3326 O O . ILE A 1 434 ? 19.014 -81.808 70.211 1.00 58.18 440 ILE A O 1
ATOM 3331 N N . ALA A 1 435 ? 18.921 -79.965 68.940 1.00 55.62 441 ALA A N 1
ATOM 3332 C CA . ALA A 1 435 ? 18.277 -80.667 67.849 1.00 55.54 441 ALA A CA 1
ATOM 3333 C C . ALA A 1 435 ? 19.330 -81.194 66.893 1.00 57.64 441 ALA A C 1
ATOM 3334 O O . ALA A 1 435 ? 19.810 -80.489 65.994 1.00 57.31 441 ALA A O 1
ATOM 3336 N N . ALA A 1 436 ? 19.685 -82.456 67.108 1.00 59.48 442 ALA A N 1
ATOM 3337 C CA . ALA A 1 436 ? 20.679 -83.140 66.297 1.00 59.77 442 ALA A CA 1
ATOM 3338 C C . ALA A 1 436 ? 20.042 -84.349 65.645 1.00 60.32 442 ALA A C 1
ATOM 3339 O O . ALA A 1 436 ? 19.026 -84.851 66.124 1.00 60.80 442 ALA A O 1
ATOM 3341 N N . ALA A 1 437 ? 20.638 -84.805 64.548 1.00 60.92 443 ALA A N 1
ATOM 3342 C CA . ALA A 1 437 ? 20.157 -85.976 63.823 1.00 62.18 443 ALA A CA 1
ATOM 3343 C C . ALA A 1 437 ? 20.799 -87.214 64.453 1.00 65.03 443 ALA A C 1
ATOM 3344 O O . ALA A 1 437 ? 21.893 -87.125 65.013 1.00 64.54 443 ALA A O 1
ATOM 3346 N N . SER A 1 438 ? 20.127 -88.364 64.365 1.00 67.60 444 SER A N 1
ATOM 3347 C CA . SER A 1 438 ? 20.668 -89.612 64.929 1.00 67.63 444 SER A CA 1
ATOM 3348 C C . SER A 1 438 ? 22.072 -89.877 64.395 1.00 67.54 444 SER A C 1
ATOM 3349 O O . SER A 1 438 ? 22.991 -90.174 65.155 1.00 66.75 444 SER A O 1
ATOM 3352 N N . ALA A 1 439 ? 22.232 -89.752 63.084 1.00 68.30 445 ALA A N 1
ATOM 3353 C CA . ALA A 1 439 ? 23.519 -89.972 62.450 1.00 70.45 445 ALA A CA 1
ATOM 3354 C C . ALA A 1 439 ? 24.681 -89.314 63.206 1.00 72.10 445 ALA A C 1
ATOM 3355 O O . ALA A 1 439 ? 25.838 -89.704 63.037 1.00 73.97 445 ALA A O 1
ATOM 3357 N N . VAL A 1 440 ? 24.383 -88.322 64.040 1.00 72.32 446 VAL A N 1
ATOM 3358 C CA . VAL A 1 440 ? 25.434 -87.632 64.784 1.00 72.65 446 VAL A CA 1
ATOM 3359 C C . VAL A 1 440 ? 25.285 -87.824 66.289 1.00 73.42 446 VAL A C 1
ATOM 3360 O O . VAL A 1 440 ? 26.270 -87.878 67.025 1.00 72.34 446 VAL A O 1
ATOM 3364 N N . ARG A 1 441 ? 24.039 -87.936 66.730 1.00 76.01 447 ARG A N 1
ATOM 3365 C CA . ARG A 1 441 ? 23.712 -88.112 68.137 1.00 78.21 447 ARG A CA 1
ATOM 3366 C C . ARG A 1 441 ? 24.083 -89.523 68.577 1.00 79.04 447 ARG A C 1
ATOM 3367 O O . ARG A 1 441 ? 24.402 -89.750 69.741 1.00 79.75 447 ARG A O 1
ATOM 3375 N N . LYS A 1 442 ? 24.042 -90.474 67.647 1.00 79.72 448 LYS A N 1
ATOM 3376 C CA . LYS A 1 442 ? 24.404 -91.847 67.983 1.00 80.15 448 LYS A CA 1
ATOM 3377 C C . LYS A 1 442 ? 25.872 -92.076 67.641 1.00 80.15 448 LYS A C 1
ATOM 3378 O O . LYS A 1 442 ? 26.296 -93.195 67.380 1.00 81.17 448 LYS A O 1
ATOM 3384 N N . LEU A 1 443 ? 26.644 -90.998 67.669 1.00 79.74 449 LEU A N 1
ATOM 3385 C CA . LEU A 1 443 ? 28.059 -91.057 67.356 1.00 79.83 449 LEU A CA 1
ATOM 3386 C C . LEU A 1 443 ? 28.847 -90.580 68.564 1.00 80.71 449 LEU A C 1
ATOM 3387 O O . LEU A 1 443 ? 30.072 -90.468 68.520 1.00 80.18 449 LEU A O 1
ATOM 3392 N N . VAL A 1 444 ? 28.130 -90.304 69.647 1.00 82.10 450 VAL A N 1
ATOM 3393 C CA . VAL A 1 444 ? 28.765 -89.832 70.869 1.00 84.80 450 VAL A CA 1
ATOM 3394 C C . VAL A 1 444 ? 28.888 -90.965 71.861 1.00 86.85 450 VAL A C 1
ATOM 3395 O O . VAL A 1 444 ? 28.014 -91.829 71.942 1.00 86.78 450 VAL A O 1
ATOM 3399 N N . PRO A 1 445 ? 29.978 -90.972 72.642 1.00 89.40 451 PRO A N 1
ATOM 3400 C CA . PRO A 1 445 ? 30.214 -92.015 73.650 1.00 90.32 451 PRO A CA 1
ATOM 3401 C C . PRO A 1 445 ? 29.140 -92.036 74.744 1.00 90.61 451 PRO A C 1
ATOM 3402 O O . PRO A 1 445 ? 28.523 -93.107 74.935 1.00 90.73 451 PRO A O 1
ATOM 3406 N N . PRO B 1 33 ? -14.646 -66.119 79.760 1.00 93.66 39 PRO B N 1
ATOM 3407 C CA . PRO B 1 33 ? -13.650 -65.019 79.720 1.00 93.63 39 PRO B CA 1
ATOM 3408 C C . PRO B 1 33 ? -12.398 -65.391 80.502 1.00 92.98 39 PRO B C 1
ATOM 3409 O O . PRO B 1 33 ? -12.085 -66.576 80.650 1.00 93.22 39 PRO B O 1
ATOM 3421 N N . SER B 1 35 ? -10.125 -64.261 84.144 1.00 85.31 41 SER B N 1
ATOM 3422 C CA . SER B 1 35 ? -10.076 -63.516 85.400 1.00 83.07 41 SER B CA 1
ATOM 3423 C C . SER B 1 35 ? -8.737 -62.841 85.648 1.00 82.66 41 SER B C 1
ATOM 3424 O O . SER B 1 35 ? -7.702 -63.270 85.141 1.00 82.43 41 SER B O 1
ATOM 3427 N N . GLY B 1 36 ? -8.764 -61.786 86.451 1.00 82.30 42 GLY B N 1
ATOM 3428 C CA . GLY B 1 36 ? -7.543 -61.075 86.766 1.00 81.75 42 GLY B CA 1
ATOM 3429 C C . GLY B 1 36 ? -6.464 -62.018 87.263 1.00 80.90 42 GLY B C 1
ATOM 3430 O O . GLY B 1 36 ? -5.293 -61.874 86.918 1.00 81.60 42 GLY B O 1
ATOM 3431 N N . ASP B 1 37 ? -6.857 -62.996 88.068 1.00 79.56 43 ASP B N 1
ATOM 3432 C CA . ASP B 1 37 ? -5.903 -63.951 88.604 1.00 77.66 43 ASP B CA 1
ATOM 3433 C C . ASP B 1 37 ? -5.235 -64.781 87.520 1.00 75.51 43 ASP B C 1
ATOM 3434 O O . ASP B 1 37 ? -4.037 -65.039 87.591 1.00 75.79 43 ASP B O 1
ATOM 3439 N N . GLU B 1 38 ? -6.002 -65.201 86.520 1.00 72.91 44 GLU B N 1
ATOM 3440 C CA . GLU B 1 38 ? -5.440 -66.000 85.432 1.00 70.68 44 GLU B CA 1
ATOM 3441 C C . GLU B 1 38 ? -4.492 -65.158 84.579 1.00 66.84 44 GLU B C 1
ATOM 3442 O O . GLU B 1 38 ? -3.593 -65.678 83.921 1.00 65.27 44 GLU B O 1
ATOM 3448 N N . LEU B 1 39 ? -4.708 -63.849 84.600 1.00 62.57 45 LEU B N 1
ATOM 3449 C CA . LEU B 1 39 ? -3.872 -62.919 83.863 1.00 59.38 45 LEU B CA 1
ATOM 3450 C C . LEU B 1 39 ? -2.546 -62.779 84.601 1.00 58.80 45 LEU B C 1
ATOM 3451 O O . LEU B 1 39 ? -1.476 -62.837 83.997 1.00 60.03 45 LEU B O 1
ATOM 3456 N N . ILE B 1 40 ? -2.629 -62.591 85.914 1.00 57.37 46 ILE B N 1
ATOM 3457 C CA . ILE B 1 40 ? -1.450 -62.453 86.753 1.00 55.64 46 ILE B CA 1
ATOM 3458 C C . ILE B 1 40 ? -0.632 -63.732 86.710 1.00 56.06 46 ILE B C 1
ATOM 3459 O O . ILE B 1 40 ? 0.576 -63.721 86.904 1.00 55.91 46 ILE B O 1
ATOM 3464 N N . ALA B 1 41 ? -1.310 -64.841 86.450 1.00 57.28 47 ALA B N 1
ATOM 3465 C CA . ALA B 1 41 ? -0.660 -66.144 86.356 1.00 58.67 47 ALA B CA 1
ATOM 3466 C C . ALA B 1 41 ? 0.131 -66.208 85.055 1.00 59.05 47 ALA B C 1
ATOM 3467 O O . ALA B 1 41 ? 1.281 -66.658 85.025 1.00 60.23 47 ALA B O 1
ATOM 3469 N N . LEU B 1 42 ? -0.510 -65.757 83.979 1.00 58.12 48 LEU B N 1
ATOM 3470 C CA . LEU B 1 42 ? 0.092 -65.754 82.656 1.00 55.76 48 LEU B CA 1
ATOM 3471 C C . LEU B 1 42 ? 1.338 -64.869 82.639 1.00 54.39 48 LEU B C 1
ATOM 3472 O O . LEU B 1 42 ? 2.398 -65.294 82.171 1.00 51.38 48 LEU B O 1
ATOM 3477 N N . SER B 1 43 ? 1.200 -63.652 83.167 1.00 52.61 49 SER B N 1
ATOM 3478 C CA . SER B 1 43 ? 2.298 -62.701 83.230 1.00 53.43 49 SER B CA 1
ATOM 3479 C C . SER B 1 43 ? 3.533 -63.370 83.811 1.00 54.66 49 SER B C 1
ATOM 3480 O O . SER B 1 43 ? 4.641 -63.252 83.263 1.00 54.14 49 SER B O 1
ATOM 3483 N N . GLU B 1 44 ? 3.328 -64.068 84.927 1.00 54.83 50 GLU B N 1
ATOM 3484 C CA . GLU B 1 44 ? 4.399 -64.789 85.604 1.00 54.79 50 GLU B CA 1
ATOM 3485 C C . GLU B 1 44 ? 5.010 -65.831 84.668 1.00 53.39 50 GLU B C 1
ATOM 3486 O O . GLU B 1 44 ? 6.225 -66.037 84.663 1.00 54.93 50 GLU B O 1
ATOM 3492 N N . THR B 1 45 ? 4.177 -66.480 83.865 1.00 51.08 51 THR B N 1
ATOM 3493 C CA . THR B 1 45 ? 4.679 -67.476 82.920 1.00 50.57 51 THR B CA 1
ATOM 3494 C C . THR B 1 45 ? 5.464 -66.820 81.780 1.00 49.91 51 THR B C 1
ATOM 3495 O O . THR B 1 45 ? 6.389 -67.414 81.234 1.00 48.71 51 THR B O 1
ATOM 3499 N N . LEU B 1 46 ? 5.071 -65.597 81.428 1.00 50.26 52 LEU B N 1
ATOM 3500 C CA . LEU B 1 46 ? 5.717 -64.833 80.359 1.00 49.65 52 LEU B CA 1
ATOM 3501 C C . LEU B 1 46 ? 7.077 -64.298 80.829 1.00 49.09 52 LEU B C 1
ATOM 3502 O O . LEU B 1 46 ? 8.045 -64.263 80.061 1.00 47.27 52 LEU B O 1
ATOM 3507 N N . LEU B 1 47 ? 7.140 -63.882 82.091 1.00 46.62 53 LEU B N 1
ATOM 3508 C CA . LEU B 1 47 ? 8.376 -63.355 82.638 1.00 44.80 53 LEU B CA 1
ATOM 3509 C C . LEU B 1 47 ? 9.481 -64.405 82.689 1.00 47.17 53 LEU B C 1
ATOM 3510 O O . LEU B 1 47 ? 10.648 -64.092 82.476 1.00 48.54 53 LEU B O 1
ATOM 3515 N N . SER B 1 48 ? 9.119 -65.655 82.949 1.00 48.76 54 SER B N 1
ATOM 3516 C CA . SER B 1 48 ? 10.113 -66.714 83.022 1.00 48.26 54 SER B CA 1
ATOM 3517 C C . SER B 1 48 ? 10.309 -67.461 81.720 1.00 49.19 54 SER B C 1
ATOM 3518 O O . SER B 1 48 ? 11.128 -68.368 81.637 1.00 52.09 54 SER B O 1
ATOM 3521 N N . ARG B 1 49 ? 9.574 -67.077 80.691 1.00 50.15 55 ARG B N 1
ATOM 3522 C CA . ARG B 1 49 ? 9.697 -67.743 79.398 1.00 51.55 55 ARG B CA 1
ATOM 3523 C C . ARG B 1 49 ? 11.055 -67.476 78.751 1.00 51.75 55 ARG B C 1
ATOM 3524 O O . ARG B 1 49 ? 11.531 -66.343 78.765 1.00 53.60 55 ARG B O 1
ATOM 3532 N N . ARG B 1 50 ? 11.670 -68.505 78.173 1.00 50.97 56 ARG B N 1
ATOM 3533 C CA . ARG B 1 50 ? 12.968 -68.337 77.526 1.00 50.88 56 ARG B CA 1
ATOM 3534 C C . ARG B 1 50 ? 12.878 -68.410 76.012 1.00 50.19 56 ARG B C 1
ATOM 3535 O O . ARG B 1 50 ? 13.680 -67.786 75.303 1.00 49.50 56 ARG B O 1
ATOM 3543 N N . GLY B 1 51 ? 11.894 -69.167 75.524 1.00 48.86 57 GLY B N 1
ATOM 3544 C CA . GLY B 1 51 ? 11.687 -69.306 74.091 1.00 45.69 57 GLY B CA 1
ATOM 3545 C C . GLY B 1 51 ? 11.036 -68.070 73.494 1.00 44.04 57 GLY B C 1
ATOM 3546 O O . GLY B 1 51 ? 10.122 -67.486 74.073 1.00 41.76 57 GLY B O 1
ATOM 3547 N N . GLU B 1 52 ? 11.507 -67.668 72.325 1.00 43.60 58 GLU B N 1
ATOM 3548 C CA . GLU B 1 52 ? 10.974 -66.488 71.676 1.00 44.96 58 GLU B CA 1
ATOM 3549 C C . GLU B 1 52 ? 9.563 -66.724 71.140 1.00 45.63 58 GLU B C 1
ATOM 3550 O O . GLU B 1 52 ? 8.632 -66.017 71.509 1.00 45.23 58 GLU B O 1
ATOM 3556 N N . ALA B 1 53 ? 9.411 -67.732 70.285 1.00 46.56 59 ALA B N 1
ATOM 3557 C CA . ALA B 1 53 ? 8.126 -68.075 69.683 1.00 45.32 59 ALA B CA 1
ATOM 3558 C C . ALA B 1 53 ? 7.012 -68.235 70.701 1.00 46.81 59 ALA B C 1
ATOM 3559 O O . ALA B 1 53 ? 5.903 -67.721 70.505 1.00 50.22 59 ALA B O 1
ATOM 3561 N N . SER B 1 54 ? 7.288 -68.948 71.787 1.00 45.17 60 SER B N 1
ATOM 3562 C CA . SER B 1 54 ? 6.265 -69.147 72.795 1.00 45.09 60 SER B CA 1
ATOM 3563 C C . SER B 1 54 ? 6.162 -67.875 73.619 1.00 44.73 60 SER B C 1
ATOM 3564 O O . SER B 1 54 ? 5.150 -67.610 74.284 1.00 45.18 60 SER B O 1
ATOM 3567 N N . GLY B 1 55 ? 7.217 -67.077 73.560 1.00 42.56 61 GLY B N 1
ATOM 3568 C CA . GLY B 1 55 ? 7.214 -65.843 74.310 1.00 42.77 61 GLY B CA 1
ATOM 3569 C C . GLY B 1 55 ? 6.194 -64.880 73.749 1.00 42.68 61 GLY B C 1
ATOM 3570 O O . GLY B 1 55 ? 5.405 -64.302 74.498 1.00 43.16 61 GLY B O 1
ATOM 3571 N N . VAL B 1 56 ? 6.195 -64.707 72.431 1.00 41.79 62 VAL B N 1
ATOM 3572 C CA . VAL B 1 56 ? 5.256 -63.788 71.825 1.00 43.02 62 VAL B CA 1
ATOM 3573 C C . VAL B 1 56 ? 3.856 -64.383 71.836 1.00 44.83 62 VAL B C 1
ATOM 3574 O O . VAL B 1 56 ? 2.876 -63.642 71.848 1.00 45.20 62 VAL B O 1
ATOM 3578 N N . ALA B 1 57 ? 3.755 -65.711 71.858 1.00 45.48 63 ALA B N 1
ATOM 3579 C CA . ALA B 1 57 ? 2.439 -66.362 71.894 1.00 45.36 63 ALA B CA 1
ATOM 3580 C C . ALA B 1 57 ? 1.730 -66.076 73.221 1.00 45.45 63 ALA B C 1
ATOM 3581 O O . ALA B 1 57 ? 0.539 -65.758 73.246 1.00 44.02 63 ALA B O 1
ATOM 3583 N N . LEU B 1 58 ? 2.460 -66.196 74.328 1.00 45.96 64 LEU B N 1
ATOM 3584 C CA . LEU B 1 58 ? 1.876 -65.920 75.635 1.00 46.25 64 LEU B CA 1
ATOM 3585 C C . LEU B 1 58 ? 1.515 -64.449 75.711 1.00 47.14 64 LEU B C 1
ATOM 3586 O O . LEU B 1 58 ? 0.475 -64.079 76.247 1.00 48.14 64 LEU B O 1
ATOM 3591 N N . ALA B 1 59 ? 2.392 -63.610 75.173 1.00 48.18 65 ALA B N 1
ATOM 3592 C CA . ALA B 1 59 ? 2.175 -62.170 75.166 1.00 48.49 65 ALA B CA 1
ATOM 3593 C C . ALA B 1 59 ? 0.885 -61.790 74.422 1.00 47.44 65 ALA B C 1
ATOM 3594 O O . ALA B 1 59 ? 0.106 -60.958 74.892 1.00 46.05 65 ALA B O 1
ATOM 3596 N N . ALA B 1 60 ? 0.671 -62.400 73.262 1.00 46.24 66 ALA B N 1
ATOM 3597 C CA . ALA B 1 60 ? -0.525 -62.134 72.471 1.00 47.85 66 ALA B CA 1
ATOM 3598 C C . ALA B 1 60 ? -1.744 -62.574 73.281 1.00 50.00 66 ALA B C 1
ATOM 3599 O O . ALA B 1 60 ? -2.767 -61.869 73.350 1.00 49.01 66 ALA B O 1
ATOM 3601 N N . SER B 1 61 ? -1.602 -63.741 73.906 1.00 51.42 67 SER B N 1
ATOM 3602 C CA . SER B 1 61 ? -2.655 -64.335 74.707 1.00 52.99 67 SER B CA 1
ATOM 3603 C C . SER B 1 61 ? -2.972 -63.581 75.977 1.00 54.11 67 SER B C 1
ATOM 3604 O O . SER B 1 61 ? -4.043 -63.778 76.555 1.00 56.15 67 SER B O 1
ATOM 3607 N N . LEU B 1 62 ? -2.054 -62.731 76.428 1.00 53.00 68 LEU B N 1
ATOM 3608 C CA . LEU B 1 62 ? -2.311 -61.957 77.633 1.00 51.82 68 LEU B CA 1
ATOM 3609 C C . LEU B 1 62 ? -3.035 -60.687 77.195 1.00 51.52 68 LEU B C 1
ATOM 3610 O O . LEU B 1 62 ? -4.070 -60.317 77.753 1.00 50.17 68 LEU B O 1
ATOM 3615 N N . LEU B 1 63 ? -2.487 -60.030 76.177 1.00 52.03 69 LEU B N 1
ATOM 3616 C CA . LEU B 1 63 ? -3.084 -58.813 75.654 1.00 50.89 69 LEU B CA 1
ATOM 3617 C C . LEU B 1 63 ? -4.547 -59.066 75.359 1.00 51.64 69 LEU B C 1
ATOM 3618 O O . LEU B 1 63 ? -5.406 -58.285 75.757 1.00 52.71 69 LEU B O 1
ATOM 3623 N N . ALA B 1 64 ? -4.820 -60.168 74.665 1.00 51.53 70 ALA B N 1
ATOM 3624 C CA . ALA B 1 64 ? -6.183 -60.549 74.309 1.00 51.51 70 ALA B CA 1
ATOM 3625 C C . ALA B 1 64 ? -7.029 -60.850 75.550 1.00 52.34 70 ALA B C 1
ATOM 3626 O O . ALA B 1 64 ? -8.217 -60.519 75.602 1.00 52.52 70 ALA B O 1
ATOM 3628 N N . GLY B 1 65 ? -6.419 -61.483 76.546 1.00 53.52 71 GLY B N 1
ATOM 3629 C CA . GLY B 1 65 ? -7.143 -61.783 77.767 1.00 53.05 71 GLY B CA 1
ATOM 3630 C C . GLY B 1 65 ? -7.512 -60.492 78.474 1.00 53.15 71 GLY B C 1
ATOM 3631 O O . GLY B 1 65 ? -8.678 -60.240 78.756 1.00 53.62 71 GLY B O 1
ATOM 3632 N N . TYR B 1 66 ? -6.517 -59.659 78.747 1.00 53.72 72 TYR B N 1
ATOM 3633 C CA . TYR B 1 66 ? -6.770 -58.399 79.417 1.00 55.02 72 TYR B CA 1
ATOM 3634 C C . TYR B 1 66 ? -7.832 -57.630 78.675 1.00 57.97 72 TYR B C 1
ATOM 3635 O O . TYR B 1 66 ? -8.843 -57.240 79.249 1.00 59.76 72 TYR B O 1
ATOM 3644 N N . GLU B 1 67 ? -7.589 -57.417 77.390 1.00 61.71 73 GLU B N 1
ATOM 3645 C CA . GLU B 1 67 ? -8.503 -56.688 76.517 1.00 65.88 73 GLU B CA 1
ATOM 3646 C C . GLU B 1 67 ? -9.984 -57.040 76.725 1.00 67.89 73 GLU B C 1
ATOM 3647 O O . GLU B 1 67 ? -10.803 -56.177 77.063 1.00 68.08 73 GLU B O 1
ATOM 3653 N N . ALA B 1 68 ? -10.328 -58.306 76.530 1.00 68.71 74 ALA B N 1
ATOM 3654 C CA . ALA B 1 68 ? -11.710 -58.725 76.685 1.00 70.60 74 ALA B CA 1
ATOM 3655 C C . ALA B 1 68 ? -11.976 -59.400 78.015 1.00 72.00 74 ALA B C 1
ATOM 3656 O O . ALA B 1 68 ? -12.077 -60.622 78.089 1.00 72.75 74 ALA B O 1
ATOM 3658 N N . ALA B 1 69 ? -12.099 -58.604 79.069 1.00 73.50 75 ALA B N 1
ATOM 3659 C CA . ALA B 1 69 ? -12.364 -59.156 80.389 1.00 75.04 75 ALA B CA 1
ATOM 3660 C C . ALA B 1 69 ? -13.104 -58.127 81.222 1.00 76.41 75 ALA B C 1
ATOM 3661 O O . ALA B 1 69 ? -12.955 -56.926 81.010 1.00 76.50 75 ALA B O 1
ATOM 3663 N N . ASP B 1 70 ? -13.906 -58.601 82.168 1.00 78.35 76 ASP B N 1
ATOM 3664 C CA . ASP B 1 70 ? -14.673 -57.705 83.021 1.00 80.63 76 ASP B CA 1
ATOM 3665 C C . ASP B 1 70 ? -13.805 -56.602 83.592 1.00 81.23 76 ASP B C 1
ATOM 3666 O O . ASP B 1 70 ? -12.606 -56.777 83.760 1.00 82.20 76 ASP B O 1
ATOM 3671 N N . GLU B 1 71 ? -14.420 -55.467 83.894 1.00 82.29 77 GLU B N 1
ATOM 3672 C CA . GLU B 1 71 ? -13.698 -54.341 84.461 1.00 83.71 77 GLU B CA 1
ATOM 3673 C C . GLU B 1 71 ? -12.990 -54.746 85.745 1.00 83.55 77 GLU B C 1
ATOM 3674 O O . GLU B 1 71 ? -11.864 -54.329 85.998 1.00 83.76 77 GLU B O 1
ATOM 3680 N N . ASP B 1 72 ? -13.658 -55.560 86.554 1.00 83.81 78 ASP B N 1
ATOM 3681 C CA . ASP B 1 72 ? -13.094 -55.996 87.823 1.00 83.70 78 ASP B CA 1
ATOM 3682 C C . ASP B 1 72 ? -11.804 -56.792 87.669 1.00 82.01 78 ASP B C 1
ATOM 3683 O O . ASP B 1 72 ? -10.844 -56.559 88.406 1.00 81.11 78 ASP B O 1
ATOM 3688 N N . ASP B 1 73 ? -11.768 -57.730 86.728 1.00 79.88 79 ASP B N 1
ATOM 3689 C CA . ASP B 1 73 ? -10.550 -58.503 86.531 1.00 78.52 79 ASP B CA 1
ATOM 3690 C C . ASP B 1 73 ? -9.463 -57.528 86.087 1.00 77.56 79 ASP B C 1
ATOM 3691 O O . ASP B 1 73 ? -8.312 -57.621 86.515 1.00 76.87 79 ASP B O 1
ATOM 3696 N N . LYS B 1 74 ? -9.844 -56.585 85.232 1.00 75.60 80 LYS B N 1
ATOM 3697 C CA . LYS B 1 74 ? -8.912 -55.587 84.737 1.00 74.28 80 LYS B CA 1
ATOM 3698 C C . LYS B 1 74 ? -8.203 -54.880 85.886 1.00 73.86 80 LYS B C 1
ATOM 3699 O O . LYS B 1 74 ? -6.976 -54.887 85.965 1.00 75.11 80 LYS B O 1
ATOM 3705 N N . LEU B 1 75 ? -8.975 -54.258 86.772 1.00 72.44 81 LEU B N 1
ATOM 3706 C CA . LEU B 1 75 ? -8.395 -53.536 87.901 1.00 70.38 81 LEU B CA 1
ATOM 3707 C C . LEU B 1 75 ? -7.528 -54.467 88.718 1.00 68.73 81 LEU B C 1
ATOM 3708 O O . LEU B 1 75 ? -6.570 -54.032 89.354 1.00 69.18 81 LEU B O 1
ATOM 3713 N N . ALA B 1 76 ? -7.873 -55.750 88.709 1.00 66.26 82 ALA B N 1
ATOM 3714 C CA . ALA B 1 76 ? -7.109 -56.732 89.462 1.00 64.10 82 ALA B CA 1
ATOM 3715 C C . ALA B 1 76 ? -5.710 -56.733 88.890 1.00 62.81 82 ALA B C 1
ATOM 3716 O O . ALA B 1 76 ? -4.738 -56.402 89.564 1.00 62.16 82 ALA B O 1
ATOM 3718 N N . PHE B 1 77 ? -5.632 -57.095 87.620 1.00 61.43 83 PHE B N 1
ATOM 3719 C CA . PHE B 1 77 ? -4.375 -57.152 86.913 1.00 59.33 83 PHE B CA 1
ATOM 3720 C C . PHE B 1 77 ? -3.585 -55.864 87.051 1.00 58.98 83 PHE B C 1
ATOM 3721 O O . PHE B 1 77 ? -2.394 -55.904 87.343 1.00 60.49 83 PHE B O 1
ATOM 3729 N N . LEU B 1 78 ? -4.228 -54.720 86.850 1.00 57.87 84 LEU B N 1
ATOM 3730 C CA . LEU B 1 78 ? -3.491 -53.457 86.949 1.00 59.01 84 LEU B CA 1
ATOM 3731 C C . LEU B 1 78 ? -2.990 -53.178 88.363 1.00 59.43 84 LEU B C 1
ATOM 3732 O O . LEU B 1 78 ? -1.917 -52.597 88.544 1.00 59.48 84 LEU B O 1
ATOM 3737 N N . ASP B 1 79 ? -3.762 -53.586 89.366 1.00 59.21 85 ASP B N 1
ATOM 3738 C CA . ASP B 1 79 ? -3.340 -53.372 90.737 1.00 58.06 85 ASP B CA 1
ATOM 3739 C C . ASP B 1 79 ? -2.209 -54.354 91.038 1.00 56.95 85 ASP B C 1
ATOM 3740 O O . ASP B 1 79 ? -1.248 -54.010 91.732 1.00 56.84 85 ASP B O 1
ATOM 3745 N N . ALA B 1 80 ? -2.312 -55.570 90.506 1.00 54.40 86 ALA B N 1
ATOM 3746 C CA . ALA B 1 80 ? -1.264 -56.565 90.711 1.00 54.06 86 ALA B CA 1
ATOM 3747 C C . ALA B 1 80 ? 0.034 -55.986 90.155 1.00 54.39 86 ALA B C 1
ATOM 3748 O O . ALA B 1 80 ? 1.118 -56.181 90.704 1.00 55.82 86 ALA B O 1
ATOM 3750 N N . LEU B 1 81 ? -0.094 -55.262 89.055 1.00 53.63 87 LEU B N 1
ATOM 3751 C CA . LEU B 1 81 ? 1.046 -54.639 88.417 1.00 52.37 87 LEU B CA 1
ATOM 3752 C C . LEU B 1 81 ? 1.768 -53.675 89.354 1.00 53.36 87 LEU B C 1
ATOM 3753 O O . LEU B 1 81 ? 2.986 -53.552 89.308 1.00 54.05 87 LEU B O 1
ATOM 3758 N N . ALA B 1 82 ? 1.020 -52.984 90.202 1.00 55.15 88 ALA B N 1
ATOM 3759 C CA . ALA B 1 82 ? 1.632 -52.061 91.147 1.00 57.62 88 ALA B CA 1
ATOM 3760 C C . ALA B 1 82 ? 2.116 -52.844 92.367 1.00 59.75 88 ALA B C 1
ATOM 3761 O O . ALA B 1 82 ? 3.099 -52.466 93.011 1.00 61.05 88 ALA B O 1
ATOM 3763 N N . GLU B 1 83 ? 1.425 -53.947 92.658 1.00 60.92 89 GLU B N 1
ATOM 3764 C CA . GLU B 1 83 ? 1.735 -54.796 93.801 1.00 61.11 89 GLU B CA 1
ATOM 3765 C C . GLU B 1 83 ? 2.742 -55.910 93.558 1.00 59.75 89 GLU B C 1
ATOM 3766 O O . GLU B 1 83 ? 3.924 -55.769 93.877 1.00 61.12 89 GLU B O 1
ATOM 3772 N N . GLN B 1 84 ? 2.272 -57.020 93.004 1.00 56.78 90 GLN B N 1
ATOM 3773 C CA . GLN B 1 84 ? 3.130 -58.170 92.763 1.00 53.88 90 GLN B CA 1
ATOM 3774 C C . GLN B 1 84 ? 4.189 -58.023 91.695 1.00 52.42 90 GLN B C 1
ATOM 3775 O O . GLN B 1 84 ? 4.854 -59.001 91.382 1.00 52.44 90 GLN B O 1
ATOM 3781 N N . PHE B 1 85 ? 4.352 -56.845 91.111 1.00 50.59 91 PHE B N 1
ATOM 3782 C CA . PHE B 1 85 ? 5.337 -56.731 90.047 1.00 49.12 91 PHE B CA 1
ATOM 3783 C C . PHE B 1 85 ? 6.298 -55.561 90.143 1.00 49.39 91 PHE B C 1
ATOM 3784 O O . PHE B 1 85 ? 6.769 -55.033 89.130 1.00 49.38 91 PHE B O 1
ATOM 3792 N N . GLY B 1 86 ? 6.588 -55.160 91.373 1.00 48.35 92 GLY B N 1
ATOM 3793 C CA . GLY B 1 86 ? 7.553 -54.106 91.576 1.00 48.05 92 GLY B CA 1
ATOM 3794 C C . GLY B 1 86 ? 8.889 -54.827 91.549 1.00 48.28 92 GLY B C 1
ATOM 3795 O O . GLY B 1 86 ? 8.975 -55.956 91.058 1.00 45.98 92 GLY B O 1
ATOM 3796 N N . PRO B 1 87 ? 9.959 -54.217 92.060 1.00 50.24 93 PRO B N 1
ATOM 3797 C CA . PRO B 1 87 ? 11.222 -54.963 92.011 1.00 52.48 93 PRO B CA 1
ATOM 3798 C C . PRO B 1 87 ? 11.144 -56.228 92.865 1.00 54.75 93 PRO B C 1
ATOM 3799 O O . PRO B 1 87 ? 10.214 -56.390 93.658 1.00 56.71 93 PRO B O 1
ATOM 3803 N N . ASP B 1 88 ? 12.089 -57.140 92.678 1.00 56.84 94 ASP B N 1
ATOM 3804 C CA . ASP B 1 88 ? 12.110 -58.369 93.464 1.00 58.90 94 ASP B CA 1
ATOM 3805 C C . ASP B 1 88 ? 12.957 -58.078 94.701 1.00 58.94 94 ASP B C 1
ATOM 3806 O O . ASP B 1 88 ? 14.183 -58.090 94.638 1.00 58.20 94 ASP B O 1
ATOM 3811 N N . LEU B 1 89 ? 12.291 -57.808 95.821 1.00 59.87 95 LEU B N 1
ATOM 3812 C CA . LEU B 1 89 ? 12.968 -57.475 97.070 1.00 60.29 95 LEU B CA 1
ATOM 3813 C C . LEU B 1 89 ? 14.160 -58.355 97.392 1.00 61.04 95 LEU B C 1
ATOM 3814 O O . LEU B 1 89 ? 15.247 -57.840 97.661 1.00 61.23 95 LEU B O 1
ATOM 3819 N N . ALA B 1 90 ? 13.971 -59.669 97.353 1.00 62.19 96 ALA B N 1
ATOM 3820 C CA . ALA B 1 90 ? 15.070 -60.601 97.608 1.00 63.48 96 ALA B CA 1
ATOM 3821 C C . ALA B 1 90 ? 16.313 -60.146 96.835 1.00 63.64 96 ALA B C 1
ATOM 3822 O O . ALA B 1 90 ? 17.286 -59.661 97.422 1.00 64.59 96 ALA B O 1
ATOM 3824 N N . GLU B 1 91 ? 16.274 -60.292 95.516 1.00 62.93 97 GLU B N 1
ATOM 3825 C CA . GLU B 1 91 ? 17.399 -59.882 94.687 1.00 63.82 97 GLU B CA 1
ATOM 3826 C C . GLU B 1 91 ? 17.903 -58.457 94.999 1.00 63.16 97 GLU B C 1
ATOM 3827 O O . GLU B 1 91 ? 19.111 -58.223 95.037 1.00 63.54 97 GLU B O 1
ATOM 3833 N N . LEU B 1 92 ? 16.994 -57.511 95.236 1.00 61.35 98 LEU B N 1
ATOM 3834 C CA . LEU B 1 92 ? 17.399 -56.134 95.523 1.00 60.41 98 LEU B CA 1
ATOM 3835 C C . LEU B 1 92 ? 18.200 -56.030 96.827 1.00 61.33 98 LEU B C 1
ATOM 3836 O O . LEU B 1 92 ? 19.136 -55.237 96.937 1.00 57.98 98 LEU B O 1
ATOM 3841 N N . ASN B 1 93 ? 17.820 -56.825 97.820 1.00 63.63 99 ASN B N 1
ATOM 3842 C CA . ASN B 1 93 ? 18.525 -56.811 99.094 1.00 65.71 99 ASN B CA 1
ATOM 3843 C C . ASN B 1 93 ? 19.887 -57.462 98.948 1.00 66.11 99 ASN B C 1
ATOM 3844 O O . ASN B 1 93 ? 20.897 -56.942 99.438 1.00 66.31 99 ASN B O 1
ATOM 3849 N N . THR B 1 94 ? 19.911 -58.601 98.268 1.00 65.12 100 THR B N 1
ATOM 3850 C CA . THR B 1 94 ? 21.156 -59.302 98.038 1.00 65.15 100 THR B CA 1
ATOM 3851 C C . THR B 1 94 ? 22.098 -58.318 97.356 1.00 66.15 100 THR B C 1
ATOM 3852 O O . THR B 1 94 ? 23.264 -58.182 97.729 1.00 67.93 100 THR B O 1
ATOM 3856 N N . ALA B 1 95 ? 21.571 -57.619 96.358 1.00 66.17 101 ALA B N 1
ATOM 3857 C CA . ALA B 1 95 ? 22.348 -56.634 95.619 1.00 66.29 101 ALA B CA 1
ATOM 3858 C C . ALA B 1 95 ? 22.745 -55.458 96.514 1.00 65.53 101 ALA B C 1
ATOM 3859 O O . ALA B 1 95 ? 23.716 -54.751 96.226 1.00 65.49 101 ALA B O 1
ATOM 3861 N N . ILE B 1 96 ? 21.996 -55.243 97.591 1.00 64.61 102 ILE B N 1
ATOM 3862 C CA . ILE B 1 96 ? 22.312 -54.143 98.494 1.00 64.49 102 ILE B CA 1
ATOM 3863 C C . ILE B 1 96 ? 23.441 -54.553 99.408 1.00 62.87 102 ILE B C 1
ATOM 3864 O O . ILE B 1 96 ? 24.350 -53.775 99.661 1.00 63.12 102 ILE B O 1
ATOM 3869 N N . GLU B 1 97 ? 23.377 -55.775 99.915 1.00 62.39 103 GLU B N 1
ATOM 3870 C CA . GLU B 1 97 ? 24.428 -56.261 100.786 1.00 62.80 103 GLU B CA 1
ATOM 3871 C C . GLU B 1 97 ? 25.759 -56.108 100.077 1.00 62.36 103 GLU B C 1
ATOM 3872 O O . GLU B 1 97 ? 26.650 -55.407 100.561 1.00 61.89 103 GLU B O 1
ATOM 3878 N N . ALA B 1 98 ? 25.877 -56.747 98.917 1.00 61.35 104 ALA B N 1
ATOM 3879 C CA . ALA B 1 98 ? 27.095 -56.681 98.126 1.00 59.31 104 ALA B CA 1
ATOM 3880 C C . ALA B 1 98 ? 27.614 -55.247 97.976 1.00 59.46 104 ALA B C 1
ATOM 3881 O O . ALA B 1 98 ? 28.803 -54.989 98.163 1.00 59.48 104 ALA B O 1
ATOM 3883 N N . PHE B 1 99 ? 26.734 -54.309 97.645 1.00 58.86 105 PHE B N 1
ATOM 3884 C CA . PHE B 1 99 ? 27.169 -52.930 97.467 1.00 59.08 105 PHE B CA 1
ATOM 3885 C C . PHE B 1 99 ? 27.672 -52.306 98.767 1.00 60.28 105 PHE B C 1
ATOM 3886 O O . PHE B 1 99 ? 28.553 -51.447 98.759 1.00 58.36 105 PHE B O 1
ATOM 3894 N N . ARG B 1 100 ? 27.101 -52.731 99.886 1.00 63.62 106 ARG B N 1
ATOM 3895 C CA . ARG B 1 100 ? 27.519 -52.213 101.184 1.00 66.66 106 ARG B CA 1
ATOM 3896 C C . ARG B 1 100 ? 28.857 -52.878 101.571 1.00 67.34 106 ARG B C 1
ATOM 3897 O O . ARG B 1 100 ? 29.721 -52.266 102.216 1.00 66.20 106 ARG B O 1
ATOM 3905 N N . ALA B 1 101 ? 29.014 -54.130 101.147 1.00 66.82 107 ALA B N 1
ATOM 3906 C CA . ALA B 1 101 ? 30.211 -54.906 101.416 1.00 67.75 107 ALA B CA 1
ATOM 3907 C C . ALA B 1 101 ? 31.325 -54.598 100.418 1.00 70.01 107 ALA B C 1
ATOM 3908 O O . ALA B 1 101 ? 32.484 -54.931 100.660 1.00 72.06 107 ALA B O 1
ATOM 3910 N N . ASP B 1 102 ? 30.982 -53.966 99.299 1.00 71.19 108 ASP B N 1
ATOM 3911 C CA . ASP B 1 102 ? 31.974 -53.624 98.278 1.00 70.49 108 ASP B CA 1
ATOM 3912 C C . ASP B 1 102 ? 31.374 -52.712 97.190 1.00 69.08 108 ASP B C 1
ATOM 3913 O O . ASP B 1 102 ? 30.837 -53.194 96.188 1.00 67.69 108 ASP B O 1
ATOM 3918 N N . ALA B 1 103 ? 31.479 -51.398 97.395 1.00 66.34 109 ALA B N 1
ATOM 3919 C CA . ALA B 1 103 ? 30.939 -50.412 96.459 1.00 64.92 109 ALA B CA 1
ATOM 3920 C C . ALA B 1 103 ? 31.623 -50.403 95.084 1.00 64.24 109 ALA B C 1
ATOM 3921 O O . ALA B 1 103 ? 31.941 -49.345 94.539 1.00 63.57 109 ALA B O 1
ATOM 3923 N N . SER B 1 104 ? 31.823 -51.591 94.525 1.00 63.59 110 SER B N 1
ATOM 3924 C CA . SER B 1 104 ? 32.446 -51.756 93.216 1.00 63.04 110 SER B CA 1
ATOM 3925 C C . SER B 1 104 ? 31.462 -51.427 92.101 1.00 63.41 110 SER B C 1
ATOM 3926 O O . SER B 1 104 ? 30.253 -51.497 92.296 1.00 64.02 110 SER B O 1
ATOM 3929 N N . ALA B 1 105 ? 31.991 -51.093 90.928 1.00 63.74 111 ALA B N 1
ATOM 3930 C CA . ALA B 1 105 ? 31.161 -50.775 89.770 1.00 63.71 111 ALA B CA 1
ATOM 3931 C C . ALA B 1 105 ? 30.306 -51.986 89.393 1.00 63.57 111 ALA B C 1
ATOM 3932 O O . ALA B 1 105 ? 29.159 -51.847 88.974 1.00 64.32 111 ALA B O 1
ATOM 3934 N N . GLU B 1 106 ? 30.874 -53.172 89.550 1.00 63.87 112 GLU B N 1
ATOM 3935 C CA . GLU B 1 106 ? 30.173 -54.405 89.234 1.00 65.64 112 GLU B CA 1
ATOM 3936 C C . GLU B 1 106 ? 29.030 -54.648 90.227 1.00 65.44 112 GLU B C 1
ATOM 3937 O O . GLU B 1 106 ? 28.072 -55.370 89.931 1.00 63.21 112 GLU B O 1
ATOM 3943 N N . ALA B 1 107 ? 29.147 -54.051 91.412 1.00 65.07 113 ALA B N 1
ATOM 3944 C CA . ALA B 1 107 ? 28.128 -54.197 92.452 1.00 64.38 113 ALA B CA 1
ATOM 3945 C C . ALA B 1 107 ? 27.052 -53.133 92.237 1.00 64.35 113 ALA B C 1
ATOM 3946 O O . ALA B 1 107 ? 25.863 -53.353 92.517 1.00 62.71 113 ALA B O 1
ATOM 3948 N N . THR B 1 108 ? 27.495 -51.978 91.743 1.00 63.67 114 THR B N 1
ATOM 3949 C CA . THR B 1 108 ? 26.619 -50.858 91.440 1.00 62.78 114 THR B CA 1
ATOM 3950 C C . THR B 1 108 ? 25.703 -51.302 90.301 1.00 63.10 114 THR B C 1
ATOM 3951 O O . THR B 1 108 ? 24.496 -51.460 90.488 1.00 63.23 114 THR B O 1
ATOM 3955 N N . GLY B 1 109 ? 26.289 -51.527 89.130 1.00 61.82 115 GLY B N 1
ATOM 3956 C CA . GLY B 1 109 ? 25.508 -51.956 87.991 1.00 60.32 115 GLY B CA 1
ATOM 3957 C C . GLY B 1 109 ? 24.539 -53.074 88.324 1.00 59.98 115 GLY B C 1
ATOM 3958 O O . GLY B 1 109 ? 23.470 -53.179 87.725 1.00 60.72 115 GLY B O 1
ATOM 3959 N N . GLU B 1 110 ? 24.903 -53.917 89.279 1.00 59.01 116 GLU B N 1
ATOM 3960 C CA . GLU B 1 110 ? 24.044 -55.027 89.668 1.00 58.42 116 GLU B CA 1
ATOM 3961 C C . GLU B 1 110 ? 22.847 -54.567 90.507 1.00 56.75 116 GLU B C 1
ATOM 3962 O O . GLU B 1 110 ? 21.780 -55.185 90.491 1.00 55.77 116 GLU B O 1
ATOM 3968 N N . LEU B 1 111 ? 23.037 -53.478 91.239 1.00 53.39 117 LEU B N 1
ATOM 3969 C CA . LEU B 1 111 ? 21.989 -52.912 92.069 1.00 50.58 117 LEU B CA 1
ATOM 3970 C C . LEU B 1 111 ? 20.927 -52.323 91.129 1.00 50.14 117 LEU B C 1
ATOM 3971 O O . LEU B 1 111 ? 19.720 -52.556 91.291 1.00 48.35 117 LEU B O 1
ATOM 3976 N N . LEU B 1 112 ? 21.401 -51.577 90.133 1.00 48.70 118 LEU B N 1
ATOM 3977 C CA . LEU B 1 112 ? 20.540 -50.942 89.144 1.00 48.40 118 LEU B CA 1
ATOM 3978 C C . LEU B 1 112 ? 19.670 -52.024 88.523 1.00 49.46 118 LEU B C 1
ATOM 3979 O O . LEU B 1 112 ? 18.461 -51.870 88.419 1.00 49.54 118 LEU B O 1
ATOM 3984 N N . ARG B 1 113 ? 20.285 -53.129 88.124 1.00 50.92 119 ARG B N 1
ATOM 3985 C CA . ARG B 1 113 ? 19.528 -54.225 87.538 1.00 53.74 119 ARG B CA 1
ATOM 3986 C C . ARG B 1 113 ? 18.392 -54.677 88.452 1.00 53.10 119 ARG B C 1
ATOM 3987 O O . ARG B 1 113 ? 17.246 -54.807 88.012 1.00 54.01 119 ARG B O 1
ATOM 3995 N N . ALA B 1 114 ? 18.702 -54.897 89.727 1.00 52.30 120 ALA B N 1
ATOM 3996 C CA . ALA B 1 114 ? 17.693 -55.362 90.678 1.00 49.93 120 ALA B CA 1
ATOM 3997 C C . ALA B 1 114 ? 16.663 -54.322 91.136 1.00 47.62 120 ALA B C 1
ATOM 3998 O O . ALA B 1 114 ? 15.655 -54.675 91.726 1.00 47.12 120 ALA B O 1
ATOM 4000 N N . ALA B 1 115 ? 16.912 -53.046 90.875 1.00 46.02 121 ALA B N 1
ATOM 4001 C CA . ALA B 1 115 ? 15.964 -52.003 91.279 1.00 45.65 121 ALA B CA 1
ATOM 4002 C C . ALA B 1 115 ? 14.836 -51.838 90.238 1.00 46.22 121 ALA B C 1
ATOM 4003 O O . ALA B 1 115 ? 13.813 -51.193 90.500 1.00 45.01 121 ALA B O 1
ATOM 4005 N N . GLU B 1 116 ? 15.033 -52.430 89.062 1.00 45.75 122 GLU B N 1
ATOM 4006 C CA . GLU B 1 116 ? 14.053 -52.357 87.996 1.00 45.45 122 GLU B CA 1
ATOM 4007 C C . GLU B 1 116 ? 12.822 -53.206 88.347 1.00 44.55 122 GLU B C 1
ATOM 4008 O O . GLU B 1 116 ? 12.950 -54.401 88.619 1.00 44.43 122 GLU B O 1
ATOM 4014 N N . PRO B 1 117 ? 11.614 -52.595 88.342 1.00 41.63 123 PRO B N 1
ATOM 4015 C CA . PRO B 1 117 ? 10.363 -53.292 88.660 1.00 39.80 123 PRO B CA 1
ATOM 4016 C C . PRO B 1 117 ? 10.135 -54.370 87.621 1.00 40.41 123 PRO B C 1
ATOM 4017 O O . PRO B 1 117 ? 10.395 -54.138 86.442 1.00 40.66 123 PRO B O 1
ATOM 4021 N N . ARG B 1 118 ? 9.658 -55.542 88.022 1.00 39.39 124 ARG B N 1
ATOM 4022 C CA . ARG B 1 118 ? 9.427 -56.577 87.019 1.00 40.75 124 ARG B CA 1
ATOM 4023 C C . ARG B 1 118 ? 8.495 -56.104 85.893 1.00 40.10 124 ARG B C 1
ATOM 4024 O O . ARG B 1 118 ? 8.594 -56.592 84.761 1.00 37.98 124 ARG B O 1
ATOM 4032 N N . ARG B 1 119 ? 7.614 -55.148 86.215 1.00 39.42 125 ARG B N 1
ATOM 4033 C CA . ARG B 1 119 ? 6.667 -54.553 85.259 1.00 38.37 125 ARG B CA 1
ATOM 4034 C C . ARG B 1 119 ? 7.339 -54.261 83.909 1.00 37.91 125 ARG B C 1
ATOM 4035 O O . ARG B 1 119 ? 6.887 -54.684 82.841 1.00 36.93 125 ARG B O 1
ATOM 4043 N N . GLN B 1 120 ? 8.427 -53.518 83.960 1.00 35.62 126 GLN B N 1
ATOM 4044 C CA . GLN B 1 120 ? 9.108 -53.192 82.745 1.00 36.90 126 GLN B CA 1
ATOM 4045 C C . GLN B 1 120 ? 9.385 -54.355 81.828 1.00 37.96 126 GLN B C 1
ATOM 4046 O O . GLN B 1 120 ? 9.148 -54.239 80.628 1.00 40.57 126 GLN B O 1
ATOM 4052 N N . GLU B 1 121 ? 9.890 -55.466 82.364 1.00 38.27 127 GLU B N 1
ATOM 4053 C CA . GLU B 1 121 ? 10.189 -56.643 81.528 1.00 35.86 127 GLU B CA 1
ATOM 4054 C C . GLU B 1 121 ? 8.848 -57.161 81.007 1.00 34.27 127 GLU B C 1
ATOM 4055 O O . GLU B 1 121 ? 8.743 -57.597 79.851 1.00 31.44 127 GLU B O 1
ATOM 4061 N N . LEU B 1 122 ? 7.825 -57.106 81.867 1.00 32.10 128 LEU B N 1
ATOM 4062 C CA . LEU B 1 122 ? 6.494 -57.566 81.478 1.00 33.72 128 LEU B CA 1
ATOM 4063 C C . LEU B 1 122 ? 6.040 -56.766 80.249 1.00 36.50 128 LEU B C 1
ATOM 4064 O O . LEU B 1 122 ? 5.749 -57.345 79.203 1.00 36.30 128 LEU B O 1
ATOM 4069 N N . ILE B 1 123 ? 6.012 -55.439 80.381 1.00 37.00 129 ILE B N 1
ATOM 4070 C CA . ILE B 1 123 ? 5.611 -54.562 79.296 1.00 38.11 129 ILE B CA 1
ATOM 4071 C C . ILE B 1 123 ? 6.464 -54.883 78.074 1.00 38.32 129 ILE B C 1
ATOM 4072 O O . ILE B 1 123 ? 5.958 -55.260 77.019 1.00 40.68 129 ILE B O 1
ATOM 4077 N N . ARG B 1 124 ? 7.768 -54.728 78.229 1.00 37.85 130 ARG B N 1
ATOM 4078 C CA . ARG B 1 124 ? 8.694 -54.986 77.145 1.00 37.41 130 ARG B CA 1
ATOM 4079 C C . ARG B 1 124 ? 8.396 -56.287 76.430 1.00 35.42 130 ARG B C 1
ATOM 4080 O O . ARG B 1 124 ? 8.556 -56.381 75.226 1.00 34.88 130 ARG B O 1
ATOM 4088 N N . ARG B 1 125 ? 7.960 -57.294 77.169 1.00 36.13 131 ARG B N 1
ATOM 4089 C CA . ARG B 1 125 ? 7.659 -58.571 76.544 1.00 37.40 131 ARG B CA 1
ATOM 4090 C C . ARG B 1 125 ? 6.326 -58.538 75.791 1.00 37.93 131 ARG B C 1
ATOM 4091 O O . ARG B 1 125 ? 6.237 -58.982 74.643 1.00 36.70 131 ARG B O 1
ATOM 4099 N N . LEU B 1 126 ? 5.300 -57.993 76.430 1.00 39.24 132 LEU B N 1
ATOM 4100 C CA . LEU B 1 126 ? 3.997 -57.900 75.810 1.00 42.04 132 LEU B CA 1
ATOM 4101 C C . LEU B 1 126 ? 4.125 -57.142 74.495 1.00 44.18 132 LEU B C 1
ATOM 4102 O O . LEU B 1 126 ? 3.405 -57.423 73.540 1.00 45.45 132 LEU B O 1
ATOM 4107 N N . ASN B 1 127 ? 5.064 -56.205 74.432 1.00 44.02 133 ASN B N 1
ATOM 4108 C CA . ASN B 1 127 ? 5.246 -55.418 73.224 1.00 45.79 133 ASN B CA 1
ATOM 4109 C C . ASN B 1 127 ? 5.771 -56.187 72.005 1.00 47.97 133 ASN B C 1
ATOM 4110 O O . ASN B 1 127 ? 5.876 -55.621 70.918 1.00 49.99 133 ASN B O 1
ATOM 4115 N N . HIS B 1 128 ? 6.115 -57.461 72.170 1.00 49.45 134 HIS B N 1
ATOM 4116 C CA . HIS B 1 128 ? 6.601 -58.247 71.031 1.00 49.68 134 HIS B CA 1
ATOM 4117 C C . HIS B 1 128 ? 5.424 -58.915 70.355 1.00 49.19 134 HIS B C 1
ATOM 4118 O O . HIS B 1 128 ? 5.550 -59.493 69.278 1.00 49.90 134 HIS B O 1
ATOM 4125 N N . ALA B 1 129 ? 4.272 -58.849 71.007 1.00 47.75 135 ALA B N 1
ATOM 4126 C CA . ALA B 1 129 ? 3.080 -59.447 70.453 1.00 46.41 135 ALA B CA 1
ATOM 4127 C C . ALA B 1 129 ? 2.645 -58.593 69.274 1.00 46.01 135 ALA B C 1
ATOM 4128 O O . ALA B 1 129 ? 2.851 -57.379 69.269 1.00 46.24 135 ALA B O 1
ATOM 4130 N N . PRO B 1 130 ? 2.068 -59.219 68.241 1.00 45.29 136 PRO B N 1
ATOM 4131 C CA . PRO B 1 130 ? 1.614 -58.445 67.078 1.00 44.11 136 PRO B CA 1
ATOM 4132 C C . PRO B 1 130 ? 0.575 -57.444 67.554 1.00 42.93 136 PRO B C 1
ATOM 4133 O O . PRO B 1 130 ? -0.397 -57.838 68.186 1.00 44.12 136 PRO B O 1
ATOM 4137 N N . GLY B 1 131 ? 0.800 -56.157 67.283 1.00 42.34 137 GLY B N 1
ATOM 4138 C CA . GLY B 1 131 ? -0.122 -55.116 67.718 1.00 39.25 137 GLY B CA 1
ATOM 4139 C C . GLY B 1 131 ? 0.013 -54.759 69.193 1.00 39.33 137 GLY B C 1
ATOM 4140 O O . GLY B 1 131 ? -0.867 -54.121 69.767 1.00 39.95 137 GLY B O 1
ATOM 4141 N N . GLY B 1 132 ? 1.118 -55.168 69.815 1.00 38.70 138 GLY B N 1
ATOM 4142 C CA . GLY B 1 132 ? 1.333 -54.889 71.230 1.00 36.42 138 GLY B CA 1
ATOM 4143 C C . GLY B 1 132 ? 1.462 -53.421 71.603 1.00 35.95 138 GLY B C 1
ATOM 4144 O O . GLY B 1 132 ? 0.844 -52.973 72.568 1.00 38.25 138 GLY B O 1
ATOM 4145 N N . THR B 1 133 ? 2.275 -52.669 70.870 1.00 33.64 139 THR B N 1
ATOM 4146 C CA . THR B 1 133 ? 2.431 -51.251 71.154 1.00 34.39 139 THR B CA 1
ATOM 4147 C C . THR B 1 133 ? 1.057 -50.559 71.255 1.00 36.24 139 THR B C 1
ATOM 4148 O O . THR B 1 133 ? 0.829 -49.751 72.153 1.00 36.41 139 THR B O 1
ATOM 4152 N N . ALA B 1 134 ? 0.150 -50.868 70.325 1.00 35.59 140 ALA B N 1
ATOM 4153 C CA . ALA B 1 134 ? -1.187 -50.277 70.346 1.00 33.87 140 ALA B CA 1
ATOM 4154 C C . ALA B 1 134 ? -1.968 -50.771 71.566 1.00 32.79 140 ALA B C 1
ATOM 4155 O O . ALA B 1 134 ? -2.662 -50.000 72.218 1.00 32.33 140 ALA B O 1
ATOM 4157 N N . ALA B 1 135 ? -1.847 -52.062 71.861 1.00 32.90 141 ALA B N 1
ATOM 4158 C CA . ALA B 1 135 ? -2.524 -52.664 73.003 1.00 33.62 141 ALA B CA 1
ATOM 4159 C C . ALA B 1 135 ? -1.938 -52.079 74.278 1.00 35.60 141 ALA B C 1
ATOM 4160 O O . ALA B 1 135 ? -2.654 -51.824 75.251 1.00 36.97 141 ALA B O 1
ATOM 4162 N N . LEU B 1 136 ? -0.629 -51.857 74.267 1.00 35.61 142 LEU B N 1
ATOM 4163 C CA . LEU B 1 136 ? 0.040 -51.318 75.430 1.00 36.36 142 LEU B CA 1
ATOM 4164 C C . LEU B 1 136 ? -0.366 -49.862 75.665 1.00 38.22 142 LEU B C 1
ATOM 4165 O O . LEU B 1 136 ? -0.578 -49.445 76.802 1.00 39.76 142 LEU B O 1
ATOM 4170 N N . VAL B 1 137 ? -0.485 -49.095 74.588 1.00 38.73 143 VAL B N 1
ATOM 4171 C CA . VAL B 1 137 ? -0.880 -47.696 74.691 1.00 39.23 143 VAL B CA 1
ATOM 4172 C C . VAL B 1 137 ? -2.290 -47.595 75.267 1.00 40.46 143 VAL B C 1
ATOM 4173 O O . VAL B 1 137 ? -2.599 -46.677 76.027 1.00 36.83 143 VAL B O 1
ATOM 4177 N N . LYS B 1 138 ? -3.138 -48.549 74.897 1.00 43.27 144 LYS B N 1
ATOM 4178 C CA . LYS B 1 138 ? -4.507 -48.553 75.376 1.00 47.99 144 LYS B CA 1
ATOM 4179 C C . LYS B 1 138 ? -4.518 -48.890 76.857 1.00 49.35 144 LYS B C 1
ATOM 4180 O O . LYS B 1 138 ? -5.273 -48.294 77.629 1.00 50.08 144 LYS B O 1
ATOM 4194 N N . ARG B 1 140 ? -2.246 -48.240 79.061 1.00 51.27 146 ARG B N 1
ATOM 4195 C CA . ARG B 1 140 ? -1.769 -47.060 79.790 1.00 51.55 146 ARG B CA 1
ATOM 4196 C C . ARG B 1 140 ? -2.958 -46.133 80.014 1.00 52.76 146 ARG B C 1
ATOM 4197 O O . ARG B 1 140 ? -3.056 -45.467 81.038 1.00 53.59 146 ARG B O 1
ATOM 4205 N N . GLU B 1 141 ? -3.857 -46.078 79.036 1.00 54.03 147 GLU B N 1
ATOM 4206 C CA . GLU B 1 141 ? -5.040 -45.243 79.157 1.00 54.44 147 GLU B CA 1
ATOM 4207 C C . GLU B 1 141 ? -5.875 -45.785 80.305 1.00 53.41 147 GLU B C 1
ATOM 4208 O O . GLU B 1 141 ? -6.437 -45.027 81.095 1.00 52.40 147 GLU B O 1
ATOM 4214 N N . ALA B 1 142 ? -5.952 -47.107 80.386 1.00 51.52 148 ALA B N 1
ATOM 4215 C CA . ALA B 1 142 ? -6.710 -47.741 81.444 1.00 53.46 148 ALA B CA 1
ATOM 4216 C C . ALA B 1 142 ? -6.156 -47.320 82.804 1.00 54.74 148 ALA B C 1
ATOM 4217 O O . ALA B 1 142 ? -6.920 -46.950 83.694 1.00 55.70 148 ALA B O 1
ATOM 4219 N N . VAL B 1 143 ? -4.833 -47.362 82.970 1.00 52.61 149 VAL B N 1
ATOM 4220 C CA . VAL B 1 143 ? -4.270 -46.985 84.251 1.00 50.77 149 VAL B CA 1
ATOM 4221 C C . VAL B 1 143 ? -4.438 -45.489 84.467 1.00 49.35 149 VAL B C 1
ATOM 4222 O O . VAL B 1 143 ? -5.026 -45.065 85.456 1.00 47.33 149 VAL B O 1
ATOM 4226 N N . LEU B 1 144 ? -3.953 -44.690 83.529 1.00 49.95 150 LEU B N 1
ATOM 4227 C CA . LEU B 1 144 ? -4.073 -43.245 83.651 1.00 51.47 150 LEU B CA 1
ATOM 4228 C C . LEU B 1 144 ? -5.460 -42.871 84.142 1.00 53.55 150 LEU B C 1
ATOM 4229 O O . LEU B 1 144 ? -5.599 -42.098 85.082 1.00 54.46 150 LEU B O 1
ATOM 4234 N N . ALA B 1 145 ? -6.485 -43.444 83.515 1.00 55.47 151 ALA B N 1
ATOM 4235 C CA . ALA B 1 145 ? -7.873 -43.166 83.881 1.00 55.86 151 ALA B CA 1
ATOM 4236 C C . ALA B 1 145 ? -8.231 -43.584 85.311 1.00 57.06 151 ALA B C 1
ATOM 4237 O O . ALA B 1 145 ? -8.954 -42.866 86.004 1.00 56.74 151 ALA B O 1
ATOM 4239 N N . ARG B 1 146 ? -7.724 -44.736 85.751 1.00 57.07 152 ARG B N 1
ATOM 4240 C CA . ARG B 1 146 ? -8.010 -45.230 87.096 1.00 57.16 152 ARG B CA 1
ATOM 4241 C C . ARG B 1 146 ? -7.110 -44.663 88.205 1.00 56.11 152 ARG B C 1
ATOM 4242 O O . ARG B 1 146 ? -7.268 -45.007 89.370 1.00 55.69 152 ARG B O 1
ATOM 4250 N N . ILE B 1 147 ? -6.182 -43.783 87.864 1.00 55.17 153 ILE B N 1
ATOM 4251 C CA . ILE B 1 147 ? -5.299 -43.255 88.891 1.00 54.22 153 ILE B CA 1
ATOM 4252 C C . ILE B 1 147 ? -6.012 -42.504 90.007 1.00 54.62 153 ILE B C 1
ATOM 4253 O O . ILE B 1 147 ? -5.862 -42.862 91.170 1.00 55.46 153 ILE B O 1
ATOM 4258 N N . ALA B 1 148 ? -6.783 -41.473 89.675 1.00 55.98 154 ALA B N 1
ATOM 4259 C CA . ALA B 1 148 ? -7.494 -40.693 90.699 1.00 57.05 154 ALA B CA 1
ATOM 4260 C C . ALA B 1 148 ? -8.222 -41.566 91.733 1.00 58.37 154 ALA B C 1
ATOM 4261 O O . ALA B 1 148 ? -8.256 -41.223 92.918 1.00 59.85 154 ALA B O 1
ATOM 4263 N N . ALA B 1 149 ? -8.806 -42.679 91.284 1.00 58.25 155 ALA B N 1
ATOM 4264 C CA . ALA B 1 149 ? -9.518 -43.597 92.170 1.00 57.06 155 ALA B CA 1
ATOM 4265 C C . ALA B 1 149 ? -8.577 -44.613 92.806 1.00 57.69 155 ALA B C 1
ATOM 4266 O O . ALA B 1 149 ? -8.952 -45.317 93.740 1.00 58.17 155 ALA B O 1
ATOM 4268 N N . HIS B 1 150 ? -7.361 -44.705 92.280 1.00 58.42 156 HIS B N 1
ATOM 4269 C CA . HIS B 1 150 ? -6.374 -45.654 92.788 1.00 59.02 156 HIS B CA 1
ATOM 4270 C C . HIS B 1 150 ? -4.945 -45.158 92.554 1.00 57.38 156 HIS B C 1
ATOM 4271 O O . HIS B 1 150 ? -4.261 -45.607 91.625 1.00 58.06 156 HIS B O 1
ATOM 4278 N N . PRO B 1 151 ? -4.462 -44.252 93.418 1.00 54.61 157 PRO B N 1
ATOM 4279 C CA . PRO B 1 151 ? -3.113 -43.702 93.285 1.00 53.67 157 PRO B CA 1
ATOM 4280 C C . PRO B 1 151 ? -1.933 -44.689 93.260 1.00 53.11 157 PRO B C 1
ATOM 4281 O O . PRO B 1 151 ? -0.841 -44.305 92.836 1.00 51.44 157 PRO B O 1
ATOM 4285 N N . GLN B 1 152 ? -2.129 -45.937 93.703 1.00 52.58 158 GLN B N 1
ATOM 4286 C CA . GLN B 1 152 ? -1.022 -46.904 93.666 1.00 53.11 158 GLN B CA 1
ATOM 4287 C C . GLN B 1 152 ? -0.677 -47.255 92.213 1.00 53.23 158 GLN B C 1
ATOM 4288 O O . GLN B 1 152 ? 0.369 -47.825 91.934 1.00 51.65 158 GLN B O 1
ATOM 4294 N N . LEU B 1 153 ? -1.566 -46.906 91.289 1.00 54.20 159 LEU B N 1
ATOM 4295 C CA . LEU B 1 153 ? -1.342 -47.188 89.883 1.00 53.91 159 LEU B CA 1
ATOM 4296 C C . LEU B 1 153 ? -0.354 -46.179 89.295 1.00 56.12 159 LEU B C 1
ATOM 4297 O O . LEU B 1 153 ? 0.333 -46.470 88.302 1.00 56.62 159 LEU B O 1
ATOM 4302 N N . ARG B 1 154 ? -0.259 -44.998 89.903 1.00 56.08 160 ARG B N 1
ATOM 4303 C CA . ARG B 1 154 ? 0.664 -44.010 89.372 1.00 56.75 160 ARG B CA 1
ATOM 4304 C C . ARG B 1 154 ? 2.038 -44.649 89.170 1.00 57.49 160 ARG B C 1
ATOM 4305 O O . ARG B 1 154 ? 2.791 -44.270 88.274 1.00 57.18 160 ARG B O 1
ATOM 4313 N N . HIS B 1 155 ? 2.352 -45.639 89.997 1.00 58.76 161 HIS B N 1
ATOM 4314 C CA . HIS B 1 155 ? 3.634 -46.323 89.903 1.00 59.47 161 HIS B CA 1
ATOM 4315 C C . HIS B 1 155 ? 3.729 -47.143 88.623 1.00 58.74 161 HIS B C 1
ATOM 4316 O O . HIS B 1 155 ? 4.797 -47.228 88.003 1.00 59.54 161 HIS B O 1
ATOM 4323 N N . VAL B 1 156 ? 2.618 -47.745 88.217 1.00 56.13 162 VAL B N 1
ATOM 4324 C CA . VAL B 1 156 ? 2.623 -48.520 86.987 1.00 55.23 162 VAL B CA 1
ATOM 4325 C C . VAL B 1 156 ? 2.874 -47.543 85.840 1.00 54.61 162 VAL B C 1
ATOM 4326 O O . VAL B 1 156 ? 3.698 -47.783 84.968 1.00 51.68 162 VAL B O 1
ATOM 4330 N N . ASP B 1 157 ? 2.160 -46.426 85.876 1.00 55.96 163 ASP B N 1
ATOM 4331 C CA . ASP B 1 157 ? 2.286 -45.384 84.869 1.00 56.76 163 ASP B CA 1
ATOM 4332 C C . ASP B 1 157 ? 3.750 -45.046 84.635 1.00 56.53 163 ASP B C 1
ATOM 4333 O O . ASP B 1 157 ? 4.214 -44.991 83.494 1.00 57.65 163 ASP B O 1
ATOM 4338 N N . ASP B 1 158 ? 4.463 -44.819 85.731 1.00 55.66 164 ASP B N 1
ATOM 4339 C CA . ASP B 1 158 ? 5.878 -44.465 85.709 1.00 55.74 164 ASP B CA 1
ATOM 4340 C C . ASP B 1 158 ? 6.790 -45.343 84.854 1.00 52.61 164 ASP B C 1
ATOM 4341 O O . ASP B 1 158 ? 7.752 -44.846 84.285 1.00 52.78 164 ASP B O 1
ATOM 4346 N N . ASP B 1 159 ? 6.511 -46.636 84.766 1.00 50.12 165 ASP B N 1
ATOM 4347 C CA . ASP B 1 159 ? 7.354 -47.511 83.956 1.00 49.92 165 ASP B CA 1
ATOM 4348 C C . ASP B 1 159 ? 6.866 -47.535 82.514 1.00 48.96 165 ASP B C 1
ATOM 4349 O O . ASP B 1 159 ? 7.609 -47.868 81.594 1.00 49.82 165 ASP B O 1
ATOM 4354 N N . PHE B 1 160 ? 5.603 -47.168 82.328 1.00 47.04 166 PHE B N 1
ATOM 4355 C CA . PHE B 1 160 ? 5.010 -47.090 81.010 1.00 42.68 166 PHE B CA 1
ATOM 4356 C C . PHE B 1 160 ? 5.658 -45.885 80.361 1.00 41.21 166 PHE B C 1
ATOM 4357 O O . PHE B 1 160 ? 6.089 -45.944 79.222 1.00 43.11 166 PHE B O 1
ATOM 4365 N N . VAL B 1 161 ? 5.719 -44.787 81.097 1.00 38.67 167 VAL B N 1
ATOM 4366 C CA . VAL B 1 161 ? 6.317 -43.574 80.577 1.00 39.30 167 VAL B CA 1
ATOM 4367 C C . VAL B 1 161 ? 7.813 -43.769 80.341 1.00 41.37 167 VAL B C 1
ATOM 4368 O O . VAL B 1 161 ? 8.386 -43.168 79.421 1.00 41.36 167 VAL B O 1
ATOM 4372 N N . HIS B 1 162 ? 8.455 -44.611 81.148 1.00 41.54 168 HIS B N 1
ATOM 4373 C CA . HIS B 1 162 ? 9.887 -44.828 80.951 1.00 43.72 168 HIS B CA 1
ATOM 4374 C C . HIS B 1 162 ? 10.120 -45.491 79.605 1.00 42.39 168 HIS B C 1
ATOM 4375 O O . HIS B 1 162 ? 10.926 -45.014 78.808 1.00 42.77 168 HIS B O 1
ATOM 4382 N N . LEU B 1 163 ? 9.407 -46.589 79.370 1.00 41.53 169 LEU B N 1
ATOM 4383 C CA . LEU B 1 163 ? 9.498 -47.352 78.130 1.00 41.30 169 LEU B CA 1
ATOM 4384 C C . LEU B 1 163 ? 8.997 -46.595 76.893 1.00 40.31 169 LEU B C 1
ATOM 4385 O O . LEU B 1 163 ? 9.641 -46.649 75.850 1.00 40.38 169 LEU B O 1
ATOM 4390 N N . PHE B 1 164 ? 7.864 -45.896 76.996 1.00 38.95 170 PHE B N 1
ATOM 4391 C CA . PHE B 1 164 ? 7.322 -45.167 75.838 1.00 39.36 170 PHE B CA 1
ATOM 4392 C C . PHE B 1 164 ? 8.230 -44.045 75.353 1.00 40.27 170 PHE B C 1
ATOM 4393 O O . PHE B 1 164 ? 8.265 -43.723 74.164 1.00 40.59 170 PHE B O 1
ATOM 4401 N N . THR B 1 165 ? 8.958 -43.444 76.281 1.00 40.96 171 THR B N 1
ATOM 4402 C CA . THR B 1 165 ? 9.854 -42.363 75.933 1.00 40.10 171 THR B CA 1
ATOM 4403 C C . THR B 1 165 ? 10.938 -42.955 75.059 1.00 40.91 171 THR B C 1
ATOM 4404 O O . THR B 1 165 ? 11.338 -42.373 74.031 1.00 41.59 171 THR B O 1
ATOM 4408 N N . SER B 1 166 ? 11.393 -44.137 75.456 1.00 39.88 172 SER B N 1
ATOM 4409 C CA . SER B 1 166 ? 12.432 -44.818 74.711 1.00 39.80 172 SER B CA 1
ATOM 4410 C C . SER B 1 166 ? 11.930 -45.211 73.329 1.00 40.27 172 SER B C 1
ATOM 4411 O O . SER B 1 166 ? 12.566 -44.891 72.323 1.00 41.15 172 SER B O 1
ATOM 4414 N N . TRP B 1 167 ? 10.777 -45.883 73.293 1.00 38.63 173 TRP B N 1
ATOM 4415 C CA . TRP B 1 167 ? 10.170 -46.372 72.056 1.00 37.05 173 TRP B CA 1
ATOM 4416 C C . TRP B 1 167 ? 9.707 -45.350 71.031 1.00 36.76 173 TRP B C 1
ATOM 4417 O O . TRP B 1 167 ? 9.923 -45.525 69.832 1.00 36.75 173 TRP B O 1
ATOM 4428 N N . PHE B 1 168 ? 9.029 -44.309 71.492 1.00 35.71 174 PHE B N 1
ATOM 4429 C CA . PHE B 1 168 ? 8.554 -43.290 70.583 1.00 34.33 174 PHE B CA 1
ATOM 4430 C C . PHE B 1 168 ? 9.645 -42.266 70.360 1.00 34.56 174 PHE B C 1
ATOM 4431 O O . PHE B 1 168 ? 9.502 -41.107 70.718 1.00 37.59 174 PHE B O 1
ATOM 4439 N N . ASN B 1 169 ? 10.747 -42.709 69.768 1.00 35.10 175 ASN B N 1
ATOM 4440 C CA . ASN B 1 169 ? 11.874 -41.835 69.493 1.00 35.96 175 ASN B CA 1
ATOM 4441 C C . ASN B 1 169 ? 11.479 -40.765 68.473 1.00 37.90 175 ASN B C 1
ATOM 4442 O O . ASN B 1 169 ? 10.969 -41.061 67.379 1.00 37.94 175 ASN B O 1
ATOM 4447 N N . ARG B 1 170 ? 11.717 -39.512 68.831 1.00 38.51 176 ARG B N 1
ATOM 4448 C CA . ARG B 1 170 ? 11.333 -38.409 67.963 1.00 40.53 176 ARG B CA 1
ATOM 4449 C C . ARG B 1 170 ? 11.965 -38.451 66.576 1.00 39.52 176 ARG B C 1
ATOM 4450 O O . ARG B 1 170 ? 11.409 -37.932 65.611 1.00 40.53 176 ARG B O 1
ATOM 4458 N N . GLY B 1 171 ? 13.117 -39.083 66.461 1.00 39.61 177 GLY B N 1
ATOM 4459 C CA . GLY B 1 171 ? 13.754 -39.141 65.164 1.00 39.44 177 GLY B CA 1
ATOM 4460 C C . GLY B 1 171 ? 12.985 -39.934 64.125 1.00 40.80 177 GLY B C 1
ATOM 4461 O O . GLY B 1 171 ? 13.260 -39.807 62.937 1.00 43.03 177 GLY B O 1
ATOM 4462 N N . PHE B 1 172 ? 12.023 -40.750 64.546 1.00 41.21 178 PHE B N 1
ATOM 4463 C CA . PHE B 1 172 ? 11.266 -41.550 63.587 1.00 40.83 178 PHE B CA 1
ATOM 4464 C C . PHE B 1 172 ? 9.898 -40.979 63.294 1.00 41.12 178 PHE B C 1
ATOM 4465 O O . PHE B 1 172 ? 9.093 -41.590 62.598 1.00 39.94 178 PHE B O 1
ATOM 4473 N N . LEU B 1 173 ? 9.637 -39.803 63.843 1.00 42.25 179 LEU B N 1
ATOM 4474 C CA . LEU B 1 173 ? 8.370 -39.129 63.647 1.00 42.31 179 LEU B CA 1
ATOM 4475 C C . LEU B 1 173 ? 8.384 -38.619 62.214 1.00 42.63 179 LEU B C 1
ATOM 4476 O O . LEU B 1 173 ? 9.363 -38.040 61.768 1.00 44.30 179 LEU B O 1
ATOM 4481 N N . VAL B 1 174 ? 7.306 -38.841 61.482 1.00 43.96 180 VAL B N 1
ATOM 4482 C CA . VAL B 1 174 ? 7.261 -38.414 60.098 1.00 44.76 180 VAL B CA 1
ATOM 4483 C C . VAL B 1 174 ? 6.082 -37.508 59.799 1.00 46.58 180 VAL B C 1
ATOM 4484 O O . VAL B 1 174 ? 4.936 -37.818 60.133 1.00 47.32 180 VAL B O 1
ATOM 4488 N N . LEU B 1 175 ? 6.372 -36.377 59.165 1.00 48.30 181 LEU B N 1
ATOM 4489 C CA . LEU B 1 175 ? 5.330 -35.435 58.797 1.00 48.30 181 LEU B CA 1
ATOM 4490 C C . LEU B 1 175 ? 4.695 -35.879 57.477 1.00 48.61 181 LEU B C 1
ATOM 4491 O O . LEU B 1 175 ? 5.395 -36.199 56.504 1.00 45.49 181 LEU B O 1
ATOM 4496 N N . GLN B 1 176 ? 3.366 -35.918 57.470 1.00 48.28 182 GLN B N 1
ATOM 4497 C CA . GLN B 1 176 ? 2.626 -36.276 56.287 1.00 49.09 182 GLN B CA 1
ATOM 4498 C C . GLN B 1 176 ? 1.383 -35.431 56.080 1.00 49.34 182 GLN B C 1
ATOM 4499 O O . GLN B 1 176 ? 0.585 -35.210 57.001 1.00 46.83 182 GLN B O 1
ATOM 4505 N N . ARG B 1 177 ? 1.245 -34.957 54.845 1.00 51.19 183 ARG B N 1
ATOM 4506 C CA . ARG B 1 177 ? 0.109 -34.153 54.417 1.00 54.50 183 ARG B CA 1
ATOM 4507 C C . ARG B 1 177 ? -1.115 -35.061 54.461 1.00 54.50 183 ARG B C 1
ATOM 4508 O O . ARG B 1 177 ? -1.059 -36.194 54.004 1.00 55.39 183 ARG B O 1
ATOM 4516 N N . ILE B 1 178 ? -2.211 -34.572 55.022 1.00 54.07 184 ILE B N 1
ATOM 4517 C CA . ILE B 1 178 ? -3.420 -35.366 55.123 1.00 54.06 184 ILE B CA 1
ATOM 4518 C C . ILE B 1 178 ? -4.555 -34.675 54.386 1.00 56.16 184 ILE B C 1
ATOM 4519 O O . ILE B 1 178 ? -5.241 -33.811 54.949 1.00 58.94 184 ILE B O 1
ATOM 4524 N N . ASP B 1 179 ? -4.771 -35.054 53.133 1.00 54.57 185 ASP B N 1
ATOM 4525 C CA . ASP B 1 179 ? -5.841 -34.442 52.360 1.00 51.94 185 ASP B CA 1
ATOM 4526 C C . ASP B 1 179 ? -6.907 -35.466 52.023 1.00 49.11 185 ASP B C 1
ATOM 4527 O O . ASP B 1 179 ? -7.022 -36.492 52.684 1.00 48.99 185 ASP B O 1
ATOM 4532 N N . TRP B 1 180 ? -7.670 -35.193 50.977 1.00 47.49 186 TRP B N 1
ATOM 4533 C CA . TRP B 1 180 ? -8.762 -36.072 50.594 1.00 45.44 186 TRP B CA 1
ATOM 4534 C C . TRP B 1 180 ? -8.328 -37.366 49.902 1.00 44.05 186 TRP B C 1
ATOM 4535 O O . TRP B 1 180 ? -9.134 -38.281 49.716 1.00 40.64 186 TRP B O 1
ATOM 4546 N N . THR B 1 181 ? -7.053 -37.451 49.539 1.00 43.48 187 THR B N 1
ATOM 4547 C CA . THR B 1 181 ? -6.538 -38.659 48.903 1.00 43.80 187 THR B CA 1
ATOM 4548 C C . THR B 1 181 ? -5.899 -39.561 49.963 1.00 42.02 187 THR B C 1
ATOM 4549 O O . THR B 1 181 ? -5.175 -40.489 49.654 1.00 43.56 187 THR B O 1
ATOM 4553 N N . THR B 1 182 ? -6.185 -39.275 51.217 1.00 41.42 188 THR B N 1
ATOM 4554 C CA . THR B 1 182 ? -5.655 -40.034 52.329 1.00 42.36 188 THR B CA 1
ATOM 4555 C C . THR B 1 182 ? -6.541 -41.242 52.621 1.00 42.50 188 THR B C 1
ATOM 4556 O O . THR B 1 182 ? -7.764 -41.165 52.520 1.00 41.60 188 THR B O 1
ATOM 4560 N N . PRO B 1 183 ? -5.927 -42.380 52.992 1.00 42.52 189 PRO B N 1
ATOM 4561 C CA . PRO B 1 183 ? -6.659 -43.612 53.311 1.00 41.09 189 PRO B CA 1
ATOM 4562 C C . PRO B 1 183 ? -7.811 -43.327 54.259 1.00 42.15 189 PRO B C 1
ATOM 4563 O O . PRO B 1 183 ? -7.664 -42.581 55.221 1.00 43.90 189 PRO B O 1
ATOM 4567 N N . ALA B 1 184 ? -8.963 -43.915 53.976 1.00 44.38 190 ALA B N 1
ATOM 4568 C CA . ALA B 1 184 ? -10.153 -43.680 54.782 1.00 47.52 190 ALA B CA 1
ATOM 4569 C C . ALA B 1 184 ? -10.029 -43.982 56.267 1.00 48.61 190 ALA B C 1
ATOM 4570 O O . ALA B 1 184 ? -10.479 -43.183 57.108 1.00 48.90 190 ALA B O 1
ATOM 4572 N N . ASN B 1 185 ? -9.435 -45.126 56.594 1.00 48.72 191 ASN B N 1
ATOM 4573 C CA . ASN B 1 185 ? -9.304 -45.518 57.994 1.00 50.56 191 ASN B CA 1
ATOM 4574 C C . ASN B 1 185 ? -8.517 -44.483 58.805 1.00 49.37 191 ASN B C 1
ATOM 4575 O O . ASN B 1 185 ? -8.638 -44.394 60.023 1.00 47.34 191 ASN B O 1
ATOM 4580 N N . ILE B 1 186 ? -7.720 -43.688 58.119 1.00 47.84 192 ILE B N 1
ATOM 4581 C CA . ILE B 1 186 ? -6.959 -42.676 58.806 1.00 47.81 192 ILE B CA 1
ATOM 4582 C C . ILE B 1 186 ? -7.802 -41.416 58.945 1.00 50.51 192 ILE B C 1
ATOM 4583 O O . ILE B 1 186 ? -7.842 -40.802 60.015 1.00 52.13 192 ILE B O 1
ATOM 4588 N N . LEU B 1 187 ? -8.476 -41.024 57.865 1.00 51.01 193 LEU B N 1
ATOM 4589 C CA . LEU B 1 187 ? -9.294 -39.819 57.904 1.00 50.36 193 LEU B CA 1
ATOM 4590 C C . LEU B 1 187 ? -10.351 -40.004 58.974 1.00 51.03 193 LEU B C 1
ATOM 4591 O O . LEU B 1 187 ? -10.721 -39.062 59.676 1.00 51.30 193 LEU B O 1
ATOM 4596 N N . GLU B 1 188 ? -10.821 -41.235 59.110 1.00 51.57 194 GLU B N 1
ATOM 4597 C CA . GLU B 1 188 ? -11.830 -41.548 60.107 1.00 53.23 194 GLU B CA 1
ATOM 4598 C C . GLU B 1 188 ? -11.292 -41.114 61.461 1.00 54.66 194 GLU B C 1
ATOM 4599 O O . GLU B 1 188 ? -11.949 -40.393 62.216 1.00 54.94 194 GLU B O 1
ATOM 4605 N N . LYS B 1 189 ? -10.073 -41.554 61.748 1.00 55.05 195 LYS B N 1
ATOM 4606 C CA . LYS B 1 189 ? -9.409 -41.220 62.992 1.00 54.30 195 LYS B CA 1
ATOM 4607 C C . LYS B 1 189 ? -9.278 -39.714 63.165 1.00 56.51 195 LYS B C 1
ATOM 4608 O O . LYS B 1 189 ? -9.471 -39.214 64.272 1.00 57.54 195 LYS B O 1
ATOM 4614 N N . ILE B 1 190 ? -8.944 -38.988 62.091 1.00 57.39 196 ILE B N 1
ATOM 4615 C CA . ILE B 1 190 ? -8.816 -37.526 62.177 1.00 57.44 196 ILE B CA 1
ATOM 4616 C C . ILE B 1 190 ? -10.139 -36.947 62.669 1.00 58.77 196 ILE B C 1
ATOM 4617 O O . ILE B 1 190 ? -10.165 -36.004 63.464 1.00 58.29 196 ILE B O 1
ATOM 4622 N N . ILE B 1 191 ? -11.237 -37.520 62.187 1.00 59.88 197 ILE B N 1
ATOM 4623 C CA . ILE B 1 191 ? -12.562 -37.084 62.601 1.00 61.25 197 ILE B CA 1
ATOM 4624 C C . ILE B 1 191 ? -12.718 -37.372 64.090 1.00 62.01 197 ILE B C 1
ATOM 4625 O O . ILE B 1 191 ? -12.849 -36.458 64.897 1.00 62.99 197 ILE B O 1
ATOM 4630 N N . ARG B 1 192 ? -12.675 -38.647 64.442 1.00 62.13 198 ARG B N 1
ATOM 4631 C CA . ARG B 1 192 ? -12.810 -39.073 65.823 1.00 64.73 198 ARG B CA 1
ATOM 4632 C C . ARG B 1 192 ? -11.934 -38.305 66.833 1.00 65.67 198 ARG B C 1
ATOM 4633 O O . ARG B 1 192 ? -12.363 -38.032 67.961 1.00 64.28 198 ARG B O 1
ATOM 4641 N N . TYR B 1 193 ? -10.721 -37.937 66.426 1.00 67.25 199 TYR B N 1
ATOM 4642 C CA . TYR B 1 193 ? -9.796 -37.252 67.329 1.00 69.14 199 TYR B CA 1
ATOM 4643 C C . TYR B 1 193 ? -9.767 -35.727 67.344 1.00 71.11 199 TYR B C 1
ATOM 4644 O O . TYR B 1 193 ? -9.020 -35.142 68.127 1.00 72.62 199 TYR B O 1
ATOM 4653 N N . GLU B 1 194 ? -10.538 -35.061 66.498 1.00 73.34 200 GLU B N 1
ATOM 4654 C CA . GLU B 1 194 ? -10.504 -33.603 66.533 1.00 76.18 200 GLU B CA 1
ATOM 4655 C C . GLU B 1 194 ? -10.714 -33.188 67.988 1.00 77.73 200 GLU B C 1
ATOM 4656 O O . GLU B 1 194 ? -11.521 -33.800 68.700 1.00 77.38 200 GLU B O 1
ATOM 4662 N N . GLN B 1 195 ? -9.982 -32.168 68.433 1.00 79.33 201 GLN B N 1
ATOM 4663 C CA . GLN B 1 195 ? -10.106 -31.701 69.810 1.00 82.21 201 GLN B CA 1
ATOM 4664 C C . GLN B 1 195 ? -10.085 -30.174 69.959 1.00 83.41 201 GLN B C 1
ATOM 4665 O O . GLN B 1 195 ? -10.027 -29.660 71.078 1.00 83.19 201 GLN B O 1
ATOM 4671 N N . VAL B 1 196 ? -10.146 -29.454 68.839 1.00 84.71 202 VAL B N 1
ATOM 4672 C CA . VAL B 1 196 ? -10.127 -27.986 68.854 1.00 85.38 202 VAL B CA 1
ATOM 4673 C C . VAL B 1 196 ? -11.453 -27.393 68.341 1.00 85.44 202 VAL B C 1
ATOM 4674 O O . VAL B 1 196 ? -12.031 -26.502 68.969 1.00 85.40 202 VAL B O 1
ATOM 4678 N N . HIS B 1 197 ? -11.918 -27.889 67.195 1.00 85.51 203 HIS B N 1
ATOM 4679 C CA . HIS B 1 197 ? -13.176 -27.444 66.585 1.00 85.00 203 HIS B CA 1
ATOM 4680 C C . HIS B 1 197 ? -13.854 -28.656 65.948 1.00 85.11 203 HIS B C 1
ATOM 4681 O O . HIS B 1 197 ? -13.723 -28.903 64.747 1.00 85.08 203 HIS B O 1
ATOM 4688 N N . THR B 1 198 ? -14.570 -29.410 66.772 1.00 84.45 204 THR B N 1
ATOM 4689 C CA . THR B 1 198 ? -15.259 -30.616 66.342 1.00 84.15 204 THR B CA 1
ATOM 4690 C C . THR B 1 198 ? -15.698 -30.697 64.874 1.00 84.26 204 THR B C 1
ATOM 4691 O O . THR B 1 198 ? -16.180 -29.725 64.295 1.00 84.22 204 THR B O 1
ATOM 4695 N N . ILE B 1 199 ? -15.502 -31.876 64.285 1.00 84.40 205 ILE B N 1
ATOM 4696 C CA . ILE B 1 199 ? -15.891 -32.177 62.905 1.00 83.97 205 ILE B CA 1
ATOM 4697 C C . ILE B 1 199 ? -17.090 -33.089 63.119 1.00 84.46 205 ILE B C 1
ATOM 4698 O O . ILE B 1 199 ? -17.042 -33.948 64.001 1.00 85.25 205 ILE B O 1
ATOM 4703 N N . HIS B 1 200 ? -18.158 -32.923 62.339 1.00 84.71 206 HIS B N 1
ATOM 4704 C CA . HIS B 1 200 ? -19.347 -33.755 62.543 1.00 84.76 206 HIS B CA 1
ATOM 4705 C C . HIS B 1 200 ? -19.542 -34.946 61.595 1.00 83.91 206 HIS B C 1
ATOM 4706 O O . HIS B 1 200 ? -19.943 -36.033 62.022 1.00 83.79 206 HIS B O 1
ATOM 4713 N N . ASP B 1 201 ? -19.261 -34.752 60.316 1.00 83.06 207 ASP B N 1
ATOM 4714 C CA . ASP B 1 201 ? -19.393 -35.835 59.352 1.00 82.91 207 ASP B CA 1
ATOM 4715 C C . ASP B 1 201 ? -18.251 -35.722 58.357 1.00 81.68 207 ASP B C 1
ATOM 4716 O O . ASP B 1 201 ? -17.446 -34.799 58.440 1.00 81.46 207 ASP B O 1
ATOM 4721 N N . TRP B 1 202 ? -18.188 -36.650 57.411 1.00 80.25 208 TRP B N 1
ATOM 4722 C CA . TRP B 1 202 ? -17.123 -36.648 56.417 1.00 79.74 208 TRP B CA 1
ATOM 4723 C C . TRP B 1 202 ? -17.111 -35.465 55.462 1.00 80.66 208 TRP B C 1
ATOM 4724 O O . TRP B 1 202 ? -16.048 -34.996 55.040 1.00 80.78 208 TRP B O 1
ATOM 4735 N N . ASP B 1 203 ? -18.297 -34.997 55.109 1.00 81.03 209 ASP B N 1
ATOM 4736 C CA . ASP B 1 203 ? -18.435 -33.870 54.201 1.00 81.32 209 ASP B CA 1
ATOM 4737 C C . ASP B 1 203 ? -17.808 -32.649 54.868 1.00 80.04 209 ASP B C 1
ATOM 4738 O O . ASP B 1 203 ? -17.011 -31.927 54.263 1.00 79.98 209 ASP B O 1
ATOM 4743 N N . ASP B 1 204 ? -18.161 -32.443 56.131 1.00 78.47 210 ASP B N 1
ATOM 4744 C CA . ASP B 1 204 ? -17.625 -31.344 56.918 1.00 78.14 210 ASP B CA 1
ATOM 4745 C C . ASP B 1 204 ? -16.093 -31.507 56.919 1.00 77.42 210 ASP B C 1
ATOM 4746 O O . ASP B 1 204 ? -15.340 -30.538 56.784 1.00 76.28 210 ASP B O 1
ATOM 4751 N N . LEU B 1 205 ? -15.646 -32.754 57.061 1.00 76.37 211 LEU B N 1
ATOM 4752 C CA . LEU B 1 205 ? -14.223 -33.081 57.056 1.00 74.18 211 LEU B CA 1
ATOM 4753 C C . LEU B 1 205 ? -13.650 -32.747 55.686 1.00 74.67 211 LEU B C 1
ATOM 4754 O O . LEU B 1 205 ? -12.676 -32.002 55.579 1.00 74.45 211 LEU B O 1
ATOM 4759 N N . ARG B 1 206 ? -14.262 -33.306 54.642 1.00 74.71 212 ARG B N 1
ATOM 4760 C CA . ARG B 1 206 ? -13.822 -33.073 53.269 1.00 74.70 212 ARG B CA 1
ATOM 4761 C C . ARG B 1 206 ? -13.536 -31.585 53.112 1.00 76.12 212 ARG B C 1
ATOM 4762 O O . ARG B 1 206 ? -12.584 -31.185 52.433 1.00 75.65 212 ARG B O 1
ATOM 4770 N N . ALA B 1 207 ? -14.374 -30.783 53.770 1.00 77.39 213 ALA B N 1
ATOM 4771 C CA . ALA B 1 207 ? -14.281 -29.328 53.750 1.00 77.93 213 ALA B CA 1
ATOM 4772 C C . ALA B 1 207 ? -12.918 -28.779 54.187 1.00 78.92 213 ALA B C 1
ATOM 4773 O O . ALA B 1 207 ? -12.423 -27.814 53.594 1.00 79.33 213 ALA B O 1
ATOM 4775 N N . ARG B 1 208 ? -12.313 -29.377 55.216 1.00 79.07 214 ARG B N 1
ATOM 4776 C CA . ARG B 1 208 ? -11.010 -28.910 55.700 1.00 78.55 214 ARG B CA 1
ATOM 4777 C C . ARG B 1 208 ? -9.824 -29.541 54.972 1.00 79.09 214 ARG B C 1
ATOM 4778 O O . ARG B 1 208 ? -8.676 -29.174 55.219 1.00 80.42 214 ARG B O 1
ATOM 4786 N N . LEU B 1 209 ? -10.096 -30.475 54.065 1.00 78.37 215 LEU B N 1
ATOM 4787 C CA . LEU B 1 209 ? -9.028 -31.151 53.346 1.00 77.15 215 LEU B CA 1
ATOM 4788 C C . LEU B 1 209 ? -8.980 -30.865 51.856 1.00 77.35 215 LEU B C 1
ATOM 4789 O O . LEU B 1 209 ? -7.897 -30.733 51.288 1.00 76.80 215 LEU B O 1
ATOM 4794 N N . ALA B 1 210 ? -10.148 -30.779 51.225 1.00 77.72 216 ALA B N 1
ATOM 4795 C CA . ALA B 1 210 ? -10.223 -30.555 49.782 1.00 78.55 216 ALA B CA 1
ATOM 4796 C C . ALA B 1 210 ? -10.028 -29.108 49.309 1.00 79.00 216 ALA B C 1
ATOM 4797 O O . ALA B 1 210 ? -9.172 -28.845 48.462 1.00 78.43 216 ALA B O 1
ATOM 4799 N N . PRO B 1 211 ? -10.823 -28.154 49.836 1.00 79.61 217 PRO B N 1
ATOM 4800 C CA . PRO B 1 211 ? -10.683 -26.752 49.423 1.00 79.92 217 PRO B CA 1
ATOM 4801 C C . PRO B 1 211 ? -9.216 -26.320 49.345 1.00 80.36 217 PRO B C 1
ATOM 4802 O O . PRO B 1 211 ? -8.495 -26.388 50.340 1.00 80.92 217 PRO B O 1
ATOM 4806 N N . PRO B 1 212 ? -8.761 -25.859 48.164 1.00 80.80 218 PRO B N 1
ATOM 4807 C CA . PRO B 1 212 ? -7.376 -25.414 47.940 1.00 81.47 218 PRO B CA 1
ATOM 4808 C C . PRO B 1 212 ? -6.864 -24.355 48.925 1.00 81.45 218 PRO B C 1
ATOM 4809 O O . PRO B 1 212 ? -5.653 -24.171 49.077 1.00 81.22 218 PRO B O 1
ATOM 4813 N N . ASP B 1 213 ? -7.792 -23.669 49.587 1.00 81.49 219 ASP B N 1
ATOM 4814 C CA . ASP B 1 213 ? -7.464 -22.631 50.564 1.00 81.99 219 ASP B CA 1
ATOM 4815 C C . ASP B 1 213 ? -7.190 -23.279 51.918 1.00 81.92 219 ASP B C 1
ATOM 4816 O O . ASP B 1 213 ? -6.893 -22.598 52.902 1.00 81.90 219 ASP B O 1
ATOM 4821 N N . ARG B 1 214 ? -7.292 -24.605 51.951 1.00 80.94 220 ARG B N 1
ATOM 4822 C CA . ARG B 1 214 ? -7.102 -25.371 53.176 1.00 78.79 220 ARG B CA 1
ATOM 4823 C C . ARG B 1 214 ? -5.963 -26.401 53.071 1.00 77.37 220 ARG B C 1
ATOM 4824 O O . ARG B 1 214 ? -5.536 -26.779 51.972 1.00 76.93 220 ARG B O 1
ATOM 4832 N N . 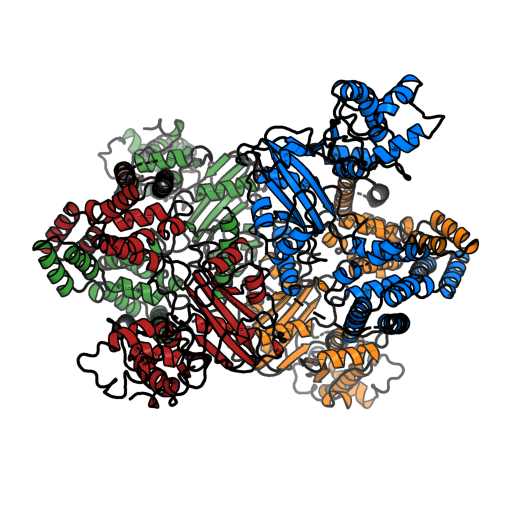ARG B 1 215 ? -5.472 -26.837 54.228 1.00 74.26 221 ARG B N 1
ATOM 4833 C CA . ARG B 1 215 ? -4.424 -27.846 54.295 1.00 72.06 221 ARG B CA 1
ATOM 4834 C C . ARG B 1 215 ? -4.405 -28.510 55.665 1.00 71.00 221 ARG B C 1
ATOM 4835 O O . ARG B 1 215 ? -4.971 -27.984 56.631 1.00 71.49 221 ARG B O 1
ATOM 4843 N N . CYS B 1 216 ? -3.770 -29.677 55.740 1.00 67.90 222 CYS B N 1
ATOM 4844 C CA . CYS B 1 216 ? -3.715 -30.436 56.979 1.00 65.01 222 CYS B CA 1
ATOM 4845 C C . CYS B 1 216 ? -2.522 -31.376 57.010 1.00 63.23 222 CYS B C 1
ATOM 4846 O O . CYS B 1 216 ? -2.213 -32.041 56.020 1.00 61.87 222 CYS B O 1
ATOM 4849 N N . TYR B 1 217 ? -1.852 -31.423 58.158 1.00 62.09 223 TYR B N 1
ATOM 4850 C CA . TYR B 1 217 ? -0.677 -32.271 58.329 1.00 59.45 223 TYR B CA 1
ATOM 4851 C C . TYR B 1 217 ? -0.771 -33.122 59.582 1.00 57.74 223 TYR B C 1
ATOM 4852 O O . TYR B 1 217 ? -1.311 -32.688 60.606 1.00 56.63 223 TYR B O 1
ATOM 4861 N N . GLY B 1 218 ? -0.246 -34.341 59.493 1.00 54.91 224 GLY B N 1
ATOM 4862 C CA . GLY B 1 218 ? -0.268 -35.235 60.635 1.00 50.29 224 GLY B CA 1
ATOM 4863 C C . GLY B 1 218 ? 1.125 -35.780 60.823 1.00 47.69 224 GLY B C 1
ATOM 4864 O O . GLY B 1 218 ? 1.900 -35.836 59.869 1.00 48.00 224 GLY B O 1
ATOM 4865 N N . PHE B 1 219 ? 1.457 -36.154 62.053 1.00 45.27 225 PHE B N 1
ATOM 4866 C CA . PHE B 1 219 ? 2.766 -36.728 62.364 1.00 41.76 225 PHE B CA 1
ATOM 4867 C C . PHE B 1 219 ? 2.573 -38.210 62.690 1.00 40.12 225 PHE B C 1
ATOM 4868 O O . PHE B 1 219 ? 1.808 -38.560 63.596 1.00 38.88 225 PHE B O 1
ATOM 4876 N N . PHE B 1 220 ? 3.259 -39.076 61.949 1.00 36.97 226 PHE B N 1
ATOM 4877 C CA . PHE B 1 220 ? 3.151 -40.520 62.156 1.00 34.99 226 PHE B CA 1
ATOM 4878 C C . PHE B 1 220 ? 4.446 -41.120 62.666 1.00 33.40 226 PHE B C 1
ATOM 4879 O O . PHE B 1 220 ? 5.530 -40.647 62.344 1.00 33.39 226 PHE B O 1
ATOM 4887 N N . HIS B 1 221 ? 4.328 -42.177 63.454 1.00 31.79 227 HIS B N 1
ATOM 4888 C CA . HIS B 1 221 ? 5.496 -42.863 63.992 1.00 31.82 227 HIS B CA 1
ATOM 4889 C C . HIS B 1 221 ? 5.386 -44.369 63.675 1.00 31.61 227 HIS B C 1
ATOM 4890 O O . HIS B 1 221 ? 4.311 -44.968 63.760 1.00 30.93 227 HIS B O 1
ATOM 4897 N N . PRO B 1 222 ? 6.497 -45.002 63.293 1.00 31.99 228 PRO B N 1
ATOM 4898 C CA . PRO B 1 222 ? 6.419 -46.433 62.986 1.00 32.78 228 PRO B CA 1
ATOM 4899 C C . PRO B 1 222 ? 5.851 -47.348 64.083 1.00 35.62 228 PRO B C 1
ATOM 4900 O O . PRO B 1 222 ? 5.423 -48.460 63.796 1.00 37.50 228 PRO B O 1
ATOM 4904 N N . ARG B 1 223 ? 5.842 -46.896 65.331 1.00 36.48 229 ARG B N 1
ATOM 4905 C CA . ARG B 1 223 ? 5.331 -47.726 66.417 1.00 38.99 229 ARG B CA 1
ATOM 4906 C C . ARG B 1 223 ? 3.816 -47.920 66.401 1.00 39.78 229 ARG B C 1
ATOM 4907 O O . ARG B 1 223 ? 3.308 -48.864 67.002 1.00 39.80 229 ARG B O 1
ATOM 4915 N N . LEU B 1 224 ? 3.098 -47.027 65.725 1.00 39.60 230 LEU B N 1
ATOM 4916 C CA . LEU B 1 224 ? 1.644 -47.105 65.645 1.00 39.99 230 LEU B CA 1
ATOM 4917 C C . LEU B 1 224 ? 1.219 -46.820 64.213 1.00 42.62 230 LEU B C 1
ATOM 4918 O O . LEU B 1 224 ? 1.130 -45.669 63.787 1.00 43.91 230 LEU B O 1
ATOM 4923 N N . VAL B 1 225 ? 0.962 -47.882 63.463 1.00 45.66 231 VAL B N 1
ATOM 4924 C CA . VAL B 1 225 ? 0.577 -47.745 62.063 1.00 47.78 231 VAL B CA 1
ATOM 4925 C C . VAL B 1 225 ? -0.725 -46.991 61.888 1.00 48.48 231 VAL B C 1
ATOM 4926 O O . VAL B 1 225 ? -1.625 -47.089 62.724 1.00 49.42 231 VAL B O 1
ATOM 4930 N N . ASP B 1 226 ? -0.804 -46.242 60.787 1.00 48.84 232 ASP B N 1
ATOM 4931 C CA . ASP B 1 226 ? -1.979 -45.446 60.415 1.00 48.56 232 ASP B CA 1
ATOM 4932 C C . ASP B 1 226 ? -2.528 -44.588 61.531 1.00 47.80 232 ASP B C 1
ATOM 4933 O O . ASP B 1 226 ? -3.619 -44.042 61.412 1.00 49.33 232 ASP B O 1
ATOM 4938 N N . GLU B 1 227 ? -1.787 -44.465 62.617 1.00 46.71 233 GLU B N 1
ATOM 4939 C CA . GLU B 1 227 ? -2.285 -43.668 63.711 1.00 47.21 233 GLU B CA 1
ATOM 4940 C C . GLU B 1 227 ? -1.618 -42.297 63.716 1.00 46.78 233 GLU B C 1
ATOM 4941 O O . GLU B 1 227 ? -0.418 -42.169 63.962 1.00 45.50 233 GLU B O 1
ATOM 4947 N N . PRO B 1 228 ? -2.393 -41.247 63.415 1.00 46.42 234 PRO B N 1
ATOM 4948 C CA . PRO B 1 228 ? -1.839 -39.888 63.405 1.00 47.05 234 PRO B CA 1
ATOM 4949 C C . PRO B 1 228 ? -1.642 -39.381 64.856 1.00 47.18 234 PRO B C 1
ATOM 4950 O O . PRO B 1 228 ? -2.599 -38.982 65.517 1.00 47.51 234 PRO B O 1
ATOM 4954 N N . LEU B 1 229 ? -0.409 -39.412 65.355 1.00 47.06 235 LEU B N 1
ATOM 4955 C CA . LEU B 1 229 ? -0.124 -38.969 66.722 1.00 46.43 235 LEU B CA 1
ATOM 4956 C C . LEU B 1 229 ? -0.503 -37.519 66.959 1.00 49.07 235 LEU B C 1
ATOM 4957 O O . LEU B 1 229 ? -1.193 -37.186 67.922 1.00 50.21 235 LEU B O 1
ATOM 4962 N N . ILE B 1 230 ? -0.022 -36.654 66.083 1.00 51.53 236 ILE B N 1
ATOM 4963 C CA . ILE B 1 230 ? -0.314 -35.235 66.168 1.00 53.41 236 ILE B CA 1
ATOM 4964 C C . ILE B 1 230 ? -0.749 -34.827 64.777 1.00 54.52 236 ILE B C 1
ATOM 4965 O O . ILE B 1 230 ? -0.162 -35.263 63.787 1.00 55.29 236 ILE B O 1
ATOM 4970 N N . PHE B 1 231 ? -1.786 -34.013 64.684 1.00 56.10 237 PHE B N 1
ATOM 4971 C CA . PHE B 1 231 ? -2.195 -33.536 63.375 1.00 57.56 237 PHE B CA 1
ATOM 4972 C C . PHE B 1 231 ? -2.654 -32.091 63.489 1.00 58.62 237 PHE B C 1
ATOM 4973 O O . PHE B 1 231 ? -3.345 -31.692 64.426 1.00 57.63 237 PHE B O 1
ATOM 4981 N N . VAL B 1 232 ? -2.209 -31.305 62.525 1.00 60.23 238 VAL B N 1
ATOM 4982 C CA . VAL B 1 232 ? -2.480 -29.892 62.486 1.00 61.61 238 VAL B CA 1
ATOM 4983 C C . VAL B 1 232 ? -3.404 -29.478 61.352 1.00 63.56 238 VAL B C 1
ATOM 4984 O O . VAL B 1 232 ? -3.328 -30.001 60.238 1.00 64.02 238 VAL B O 1
ATOM 4988 N N . GLU B 1 233 ? -4.284 -28.532 61.651 1.00 65.84 239 GLU B N 1
ATOM 4989 C CA . GLU B 1 233 ? -5.207 -28.002 60.661 1.00 68.56 239 GLU B CA 1
ATOM 4990 C C . GLU B 1 233 ? -4.892 -26.531 60.410 1.00 69.67 239 GLU B C 1
ATOM 4991 O O . GLU B 1 233 ? -5.086 -25.686 61.282 1.00 69.39 239 GLU B O 1
ATOM 4997 N N . VAL B 1 234 ? -4.376 -26.258 59.212 1.00 71.21 240 VAL B N 1
ATOM 4998 C CA . VAL B 1 234 ? -3.995 -24.918 58.785 1.00 73.85 240 VAL B CA 1
ATOM 4999 C C . VAL B 1 234 ? -4.955 -24.370 57.729 1.00 75.60 240 VAL B C 1
ATOM 5000 O O . VAL B 1 234 ? -5.376 -25.094 56.821 1.00 76.41 240 VAL B O 1
ATOM 5004 N N . ALA B 1 235 ? -5.291 -23.086 57.859 1.00 77.29 241 ALA B N 1
ATOM 5005 C CA . ALA B 1 235 ? -6.193 -22.398 56.931 1.00 77.68 241 ALA B CA 1
ATOM 5006 C C . ALA B 1 235 ? -5.413 -21.340 56.152 1.00 78.42 241 ALA B C 1
ATOM 5007 O O . ALA B 1 235 ? -5.246 -20.224 56.630 1.00 79.60 241 ALA B O 1
ATOM 5009 N N . LEU B 1 236 ? -4.924 -21.702 54.965 1.00 80.03 242 LEU B N 1
ATOM 5010 C CA . LEU B 1 236 ? -4.166 -20.783 54.114 1.00 81.70 242 LEU B CA 1
ATOM 5011 C C . LEU B 1 236 ? -4.978 -19.527 53.794 1.00 83.95 242 LEU B C 1
ATOM 5012 O O . LEU B 1 236 ? -6.068 -19.604 53.223 1.00 83.94 242 LEU B O 1
ATOM 5017 N N . THR B 1 237 ? -4.438 -18.368 54.155 1.00 86.21 243 THR B N 1
ATOM 5018 C CA . THR B 1 237 ? -5.139 -17.117 53.911 1.00 87.97 243 THR B CA 1
ATOM 5019 C C . THR B 1 237 ? -4.218 -15.985 53.457 1.00 89.48 243 THR B C 1
ATOM 5020 O O . THR B 1 237 ? -3.328 -16.173 52.624 1.00 88.77 243 THR B O 1
ATOM 5024 N N . LYS B 1 238 ? -4.455 -14.802 54.012 1.00 91.07 244 LYS B N 1
ATOM 5025 C CA . LYS B 1 238 ? -3.670 -13.625 53.686 1.00 92.55 244 LYS B CA 1
ATOM 5026 C C . LYS B 1 238 ? -3.963 -12.543 54.721 1.00 93.02 244 LYS B C 1
ATOM 5027 O O . LYS B 1 238 ? -4.266 -11.401 54.383 1.00 93.57 244 LYS B O 1
ATOM 5033 N N . ASP B 1 239 ? -3.874 -12.935 55.992 1.00 93.23 245 ASP B N 1
ATOM 5034 C CA . ASP B 1 239 ? -4.101 -12.046 57.137 1.00 91.93 245 ASP B CA 1
ATOM 5035 C C . ASP B 1 239 ? -3.859 -12.822 58.445 1.00 90.91 245 ASP B C 1
ATOM 5036 O O . ASP B 1 239 ? -3.111 -13.803 58.458 1.00 91.79 245 ASP B O 1
ATOM 5041 N N . SER B 1 240 ? -4.482 -12.390 59.538 1.00 88.45 246 SER B N 1
ATOM 5042 C CA . SER B 1 240 ? -4.307 -13.058 60.823 1.00 85.59 246 SER B CA 1
ATOM 5043 C C . SER B 1 240 ? -5.568 -12.920 61.669 1.00 84.79 246 SER B C 1
ATOM 5044 O O . SER B 1 240 ? -5.615 -12.115 62.597 1.00 84.27 246 SER B O 1
ATOM 5047 N N . PRO B 1 241 ? -6.602 -13.725 61.365 1.00 84.58 247 PRO B N 1
ATOM 5048 C CA . PRO B 1 241 ? -7.903 -13.753 62.047 1.00 84.55 247 PRO B CA 1
ATOM 5049 C C . PRO B 1 241 ? -7.898 -13.731 63.575 1.00 84.69 247 PRO B C 1
ATOM 5050 O O . PRO B 1 241 ? -6.882 -13.984 64.218 1.00 84.98 247 PRO B O 1
ATOM 5054 N N . ALA B 1 242 ? -9.056 -13.431 64.149 1.00 84.74 248 ALA B N 1
ATOM 5055 C CA . ALA B 1 242 ? -9.203 -13.352 65.591 1.00 84.91 248 ALA B CA 1
ATOM 5056 C C . ALA B 1 242 ? -10.455 -14.087 66.008 1.00 85.93 248 ALA B C 1
ATOM 5057 O O . ALA B 1 242 ? -10.870 -14.028 67.167 1.00 85.57 248 ALA B O 1
ATOM 5059 N N . ALA B 1 243 ? -11.067 -14.767 65.047 1.00 87.63 249 ALA B N 1
ATOM 5060 C CA . ALA B 1 243 ? -12.284 -15.526 65.304 1.00 89.29 249 ALA B CA 1
ATOM 5061 C C . ALA B 1 243 ? -12.332 -16.748 64.400 1.00 90.41 249 ALA B C 1
ATOM 5062 O O . ALA B 1 243 ? -11.889 -16.699 63.247 1.00 89.90 249 ALA B O 1
ATOM 5064 N N . ILE B 1 244 ? -12.873 -17.842 64.927 1.00 91.63 250 ILE B N 1
ATOM 5065 C CA . ILE B 1 244 ? -12.967 -19.084 64.170 1.00 92.97 250 ILE B CA 1
ATOM 5066 C C . ILE B 1 244 ? -14.177 -19.135 63.237 1.00 93.72 250 ILE B C 1
ATOM 5067 O O . ILE B 1 244 ? -14.118 -19.751 62.169 1.00 94.50 250 ILE B O 1
ATOM 5072 N N . ALA B 1 245 ? -15.265 -18.480 63.636 1.00 93.44 251 ALA B N 1
ATOM 5073 C CA . ALA B 1 245 ? -16.481 -18.457 62.835 1.00 92.58 251 ALA B CA 1
ATOM 5074 C C . ALA B 1 245 ? -16.203 -18.300 61.327 1.00 93.01 251 ALA B C 1
ATOM 5075 O O . ALA B 1 245 ? -16.644 -19.129 60.525 1.00 92.02 251 ALA B O 1
ATOM 5077 N N . PRO B 1 246 ? -15.457 -17.247 60.926 1.00 93.58 252 PRO B N 1
ATOM 5078 C CA . PRO B 1 246 ? -15.122 -16.982 59.519 1.00 94.21 252 PRO B CA 1
ATOM 5079 C C . PRO B 1 246 ? -14.129 -17.953 58.878 1.00 94.99 252 PRO B C 1
ATOM 5080 O O . PRO B 1 246 ? -13.717 -17.764 57.732 1.00 94.88 252 PRO B O 1
ATOM 5084 N N . LEU B 1 247 ? -13.736 -18.980 59.621 1.00 96.00 253 LEU B N 1
ATOM 5085 C CA . LEU B 1 247 ? -12.797 -19.971 59.111 1.00 96.22 253 LEU B CA 1
ATOM 5086 C C . LEU B 1 247 ? -13.519 -21.275 58.830 1.00 96.74 253 LEU B C 1
ATOM 5087 O O . LEU B 1 247 ? -13.438 -21.812 57.728 1.00 96.37 253 LEU B O 1
ATOM 5092 N N . LEU B 1 248 ? -14.231 -21.766 59.840 1.00 97.93 254 LEU B N 1
ATOM 5093 C CA . LEU B 1 248 ? -14.965 -23.025 59.758 1.00 100.31 254 LEU B CA 1
ATOM 5094 C C . LEU B 1 248 ? -16.298 -22.928 59.026 1.00 102.09 254 LEU B C 1
ATOM 5095 O O . LEU B 1 248 ? -17.016 -23.927 58.904 1.00 102.04 254 LEU B O 1
ATOM 5100 N N . ASP B 1 249 ? -16.628 -21.737 58.537 1.00 104.36 255 ASP B N 1
ATOM 5101 C CA . ASP B 1 249 ? -17.898 -21.524 57.845 1.00 106.17 255 ASP B CA 1
ATOM 5102 C C . ASP B 1 249 ? -17.953 -22.103 56.421 1.00 106.49 255 ASP B C 1
ATOM 5103 O O . ASP B 1 249 ? -17.172 -21.720 55.540 1.00 105.66 255 ASP B O 1
ATOM 5108 N N . LEU B 1 250 ? -18.888 -23.031 56.219 1.00 107.03 256 LEU B N 1
ATOM 5109 C CA . LEU B 1 250 ? -19.092 -23.697 54.933 1.00 107.90 256 LEU B CA 1
ATOM 5110 C C . LEU B 1 250 ? -19.363 -22.697 53.811 1.00 108.87 256 LEU B C 1
ATOM 5111 O O . LEU B 1 250 ? -18.917 -22.885 52.678 1.00 108.77 256 LEU B O 1
ATOM 5116 N N . GLU B 1 251 ? -20.108 -21.642 54.121 1.00 109.96 257 GLU B N 1
ATOM 5117 C CA . GLU B 1 251 ? -20.383 -20.613 53.128 1.00 111.09 257 GLU B CA 1
ATOM 5118 C C . GLU B 1 251 ? -19.155 -19.708 53.138 1.00 110.81 257 GLU B C 1
ATOM 5119 O O . GLU B 1 251 ? -18.954 -18.910 54.061 1.00 110.43 257 GLU B O 1
ATOM 5125 N N . ARG B 1 252 ? -18.328 -19.843 52.110 1.00 110.00 258 ARG B N 1
ATOM 5126 C CA . ARG B 1 252 ? -17.108 -19.064 52.027 1.00 109.99 258 ARG B CA 1
ATOM 5127 C C . ARG B 1 252 ? -16.522 -19.192 50.631 1.00 109.75 258 ARG B C 1
ATOM 5128 O O . ARG B 1 252 ? -16.809 -20.151 49.920 1.00 109.37 258 ARG B O 1
ATOM 5136 N N . GLU B 1 253 ? -15.706 -18.218 50.244 1.00 110.14 259 GLU B N 1
ATOM 5137 C CA . GLU B 1 253 ? -15.062 -18.232 48.937 1.00 110.97 259 GLU B CA 1
ATOM 5138 C C . GLU B 1 253 ? -13.636 -18.766 49.056 1.00 110.97 259 GLU B C 1
ATOM 5139 O O . GLU B 1 253 ? -12.831 -18.257 49.843 1.00 110.85 259 GLU B O 1
ATOM 5145 N N . PRO B 1 254 ? -13.304 -19.805 48.271 1.00 110.57 260 PRO B N 1
ATOM 5146 C CA . PRO B 1 254 ? -11.961 -20.387 48.312 1.00 109.90 260 PRO B CA 1
ATOM 5147 C C . PRO B 1 254 ? -10.913 -19.398 47.814 1.00 108.92 260 PRO B C 1
ATOM 5148 O O . PRO B 1 254 ? -11.240 -18.284 47.408 1.00 109.29 260 PRO B O 1
ATOM 5152 N N . ILE B 1 255 ? -9.651 -19.805 47.869 1.00 107.20 261 ILE B N 1
ATOM 5153 C CA . ILE B 1 255 ? -8.559 -18.963 47.414 1.00 105.73 261 ILE B CA 1
ATOM 5154 C C . ILE B 1 255 ? -7.443 -19.875 46.916 1.00 105.63 261 ILE B C 1
ATOM 5155 O O . ILE B 1 255 ? -7.124 -20.874 47.553 1.00 106.00 261 ILE B O 1
ATOM 5160 N N . ALA B 1 256 ? -6.858 -19.541 45.773 1.00 105.61 262 ALA B N 1
ATOM 5161 C CA . ALA B 1 256 ? -5.780 -20.352 45.214 1.00 105.38 262 ALA B CA 1
ATOM 5162 C C . ALA B 1 256 ? -4.585 -20.387 46.159 1.00 105.00 262 ALA B C 1
ATOM 5163 O O . ALA B 1 256 ? -4.393 -19.476 46.966 1.00 104.75 262 ALA B O 1
ATOM 5165 N N . ALA B 1 257 ? -3.784 -21.442 46.052 1.00 104.38 263 ALA B N 1
ATOM 5166 C CA . ALA B 1 257 ? -2.606 -21.595 46.902 1.00 103.85 263 ALA B CA 1
ATOM 5167 C C . ALA B 1 257 ? -1.731 -20.339 46.874 1.00 103.50 263 ALA B C 1
ATOM 5168 O O . ALA B 1 257 ? -1.516 -19.695 47.904 1.00 102.66 263 ALA B O 1
ATOM 5170 N N . SER B 1 258 ? -1.238 -19.996 45.687 1.00 103.33 264 SER B N 1
ATOM 5171 C CA . SER B 1 258 ? -0.383 -18.824 45.510 1.00 102.85 264 SER B CA 1
ATOM 5172 C C . SER B 1 258 ? -1.072 -17.507 45.868 1.00 102.03 264 SER B C 1
ATOM 5173 O O . SER B 1 258 ? -0.414 -16.476 45.982 1.00 102.07 264 SER B O 1
ATOM 5176 N N . ASP B 1 259 ? -2.390 -17.540 46.041 1.00 101.02 265 ASP B N 1
ATOM 5177 C CA . ASP B 1 259 ? -3.147 -16.340 46.393 1.00 99.98 265 ASP B CA 1
ATOM 5178 C C . ASP B 1 259 ? -3.126 -16.086 47.897 1.00 98.84 265 ASP B C 1
ATOM 5179 O O . ASP B 1 259 ? -3.911 -15.282 48.411 1.00 99.17 265 ASP B O 1
ATOM 5184 N N . ALA B 1 260 ? -2.232 -16.772 48.601 1.00 96.93 266 ALA B N 1
ATOM 5185 C CA . ALA B 1 260 ? -2.130 -16.619 50.045 1.00 94.41 266 ALA B CA 1
ATOM 5186 C C . ALA B 1 260 ? -0.754 -16.113 50.456 1.00 92.73 266 ALA B C 1
ATOM 5187 O O . ALA B 1 260 ? 0.254 -16.450 49.842 1.00 91.04 266 ALA B O 1
ATOM 5189 N N . THR B 1 261 ? -0.723 -15.293 51.496 1.00 91.89 267 THR B N 1
ATOM 5190 C CA . THR B 1 261 ? 0.531 -14.747 51.996 1.00 92.24 267 THR B CA 1
ATOM 5191 C C . THR B 1 261 ? 0.811 -15.327 53.379 1.00 92.03 267 THR B C 1
ATOM 5192 O O . THR B 1 261 ? 1.967 -15.439 53.808 1.00 91.52 267 THR B O 1
ATOM 5196 N N . THR B 1 262 ? -0.264 -15.701 54.068 1.00 90.84 268 THR B N 1
ATOM 5197 C CA . THR B 1 262 ? -0.161 -16.253 55.409 1.00 89.59 268 THR B CA 1
ATOM 5198 C C . THR B 1 262 ? -0.577 -17.732 55.500 1.00 88.70 268 THR B C 1
ATOM 5199 O O . THR B 1 262 ? -0.835 -18.396 54.488 1.00 88.71 268 THR B O 1
ATOM 5203 N N . ALA B 1 263 ? -0.627 -18.222 56.738 1.00 86.20 269 ALA B N 1
ATOM 5204 C CA . ALA B 1 263 ? -1.023 -19.585 57.067 1.00 82.30 269 ALA B CA 1
ATOM 5205 C C . ALA B 1 263 ? -1.577 -19.490 58.482 1.00 79.95 269 ALA B C 1
ATOM 5206 O O . ALA B 1 263 ? -0.930 -18.950 59.375 1.00 79.35 269 ALA B O 1
ATOM 5208 N N . VAL B 1 264 ? -2.773 -20.012 58.693 1.00 77.95 270 VAL B N 1
ATOM 5209 C CA . VAL B 1 264 ? -3.381 -19.928 60.010 1.00 76.86 270 VAL B CA 1
ATOM 5210 C C . VAL B 1 264 ? -3.683 -21.266 60.678 1.00 75.96 270 VAL B C 1
ATOM 5211 O O . VAL B 1 264 ? -4.643 -21.946 60.311 1.00 76.08 270 VAL B O 1
ATOM 5215 N N . PHE B 1 265 ? -2.871 -21.628 61.671 1.00 73.88 271 PHE B N 1
ATOM 5216 C CA . PHE B 1 265 ? -3.054 -22.880 62.416 1.00 71.40 271 PHE B CA 1
ATOM 5217 C C . PHE B 1 265 ? -4.266 -22.744 63.344 1.00 69.31 271 PHE B C 1
ATOM 5218 O O . PHE B 1 265 ? -4.129 -22.239 64.453 1.00 70.36 271 PHE B O 1
ATOM 5226 N N . TYR B 1 266 ? -5.444 -23.189 62.909 1.00 66.78 272 TYR B N 1
ATOM 5227 C CA . TYR B 1 266 ? -6.628 -23.069 63.759 1.00 65.77 272 TYR B CA 1
ATOM 5228 C C . TYR B 1 266 ? -6.909 -24.263 64.661 1.00 64.28 272 TYR B C 1
ATOM 5229 O O . TYR B 1 266 ? -7.571 -24.120 65.688 1.00 64.97 272 TYR B O 1
ATOM 5238 N N . SER B 1 267 ? -6.406 -25.437 64.293 1.00 63.07 273 SER B N 1
ATOM 5239 C CA . SER B 1 267 ? -6.618 -26.622 65.122 1.00 61.74 273 SER B CA 1
ATOM 5240 C C . SER B 1 267 ? -5.414 -27.553 65.217 1.00 59.63 273 SER B C 1
ATOM 5241 O O . SER B 1 267 ? -4.848 -27.947 64.202 1.00 59.18 273 SER B O 1
ATOM 5244 N N . ILE B 1 268 ? -5.035 -27.899 66.445 1.00 57.78 274 ILE B N 1
ATOM 5245 C CA . ILE B 1 268 ? -3.918 -28.811 66.699 1.00 55.35 274 ILE B CA 1
ATOM 5246 C C . ILE B 1 268 ? -4.349 -29.864 67.715 1.00 53.55 274 ILE B C 1
ATOM 5247 O O . ILE B 1 268 ? -4.797 -29.536 68.809 1.00 52.52 274 ILE B O 1
ATOM 5252 N N . SER B 1 269 ? -4.228 -31.132 67.346 1.00 52.80 275 SER B N 1
ATOM 5253 C CA . SER B 1 269 ? -4.648 -32.201 68.238 1.00 52.75 275 SER B CA 1
ATOM 5254 C C . SER B 1 269 ? -3.574 -33.235 68.521 1.00 51.42 275 SER B C 1
ATOM 5255 O O . SER B 1 269 ? -2.772 -33.581 67.648 1.00 50.98 275 SER B O 1
ATOM 5258 N N . ASN B 1 270 ? -3.585 -33.725 69.760 1.00 50.68 276 ASN B N 1
ATOM 5259 C CA . ASN B 1 270 ? -2.670 -34.756 70.231 1.00 48.77 276 ASN B CA 1
ATOM 5260 C C . ASN B 1 270 ? -3.613 -35.926 70.427 1.00 46.84 276 ASN B C 1
ATOM 5261 O O . ASN B 1 270 ? -4.340 -35.969 71.397 1.00 48.94 276 ASN B O 1
ATOM 5266 N N . THR B 1 271 ? -3.581 -36.876 69.503 1.00 45.72 277 THR B N 1
ATOM 5267 C CA . THR B 1 271 ? -4.496 -38.019 69.480 1.00 44.93 277 THR B CA 1
ATOM 5268 C C . THR B 1 271 ? -4.520 -39.182 70.466 1.00 44.88 277 THR B C 1
ATOM 5269 O O . THR B 1 271 ? -5.599 -39.690 70.792 1.00 43.72 277 THR B O 1
ATOM 5273 N N . GLN B 1 272 ? -3.362 -39.638 70.927 1.00 44.15 278 GLN B N 1
ATOM 5274 C CA . GLN B 1 272 ? -3.366 -40.796 71.801 1.00 42.12 278 GLN B CA 1
ATOM 5275 C C . GLN B 1 272 ? -3.415 -40.505 73.295 1.00 43.28 278 GLN B C 1
ATOM 5276 O O . GLN B 1 272 ? -2.448 -40.013 73.875 1.00 40.74 278 GLN B O 1
ATOM 5282 N N . GLN B 1 273 ? -4.550 -40.824 73.915 1.00 45.35 279 GLN B N 1
ATOM 5283 C CA . GLN B 1 273 ? -4.719 -40.613 75.347 1.00 47.03 279 GLN B CA 1
ATOM 5284 C C . GLN B 1 273 ? -3.545 -41.248 76.075 1.00 46.76 279 GLN B C 1
ATOM 5285 O O . GLN B 1 273 ? -2.916 -40.619 76.938 1.00 44.36 279 GLN B O 1
ATOM 5291 N N . GLY B 1 274 ? -3.264 -42.499 75.706 1.00 44.76 280 GLY B N 1
ATOM 5292 C CA . GLY B 1 274 ? -2.184 -43.247 76.315 1.00 43.82 280 GLY B CA 1
ATOM 5293 C C . GLY B 1 274 ? -0.789 -42.683 76.110 1.00 43.56 280 GLY B C 1
ATOM 5294 O O . GLY B 1 274 ? 0.149 -43.134 76.763 1.00 42.17 280 GLY B O 1
ATOM 5295 N N . LEU B 1 275 ? -0.642 -41.714 75.211 1.00 43.19 281 LEU B N 1
ATOM 5296 C CA . LEU B 1 275 ? 0.662 -41.116 74.946 1.00 45.02 281 LEU B CA 1
ATOM 5297 C C . LEU B 1 275 ? 0.776 -39.755 75.633 1.00 45.94 281 LEU B C 1
ATOM 5298 O O . LEU B 1 275 ? 1.649 -38.935 75.320 1.00 45.71 281 LEU B O 1
ATOM 5303 N N . ALA B 1 276 ? -0.121 -39.532 76.581 1.00 46.67 282 ALA B N 1
ATOM 5304 C CA . ALA B 1 276 ? -0.154 -38.282 77.313 1.00 48.12 282 ALA B CA 1
ATOM 5305 C C . ALA B 1 276 ? 1.112 -38.171 78.125 1.00 48.34 282 ALA B C 1
ATOM 5306 O O . ALA B 1 276 ? 1.494 -39.116 78.813 1.00 50.35 282 ALA B O 1
ATOM 5308 N N . GLY B 1 277 ? 1.769 -37.024 78.032 1.00 47.85 283 GLY B N 1
ATOM 5309 C CA . GLY B 1 277 ? 2.980 -36.815 78.795 1.00 47.19 283 GLY B CA 1
ATOM 5310 C C . GLY B 1 277 ? 4.252 -37.263 78.124 1.00 48.56 283 GLY B C 1
ATOM 5311 O O . GLY B 1 277 ? 5.325 -37.198 78.735 1.00 50.95 283 GLY B O 1
ATOM 5312 N N . ILE B 1 278 ? 4.151 -37.751 76.892 1.00 47.07 284 ILE B N 1
ATOM 5313 C CA . ILE B 1 278 ? 5.343 -38.156 76.165 1.00 46.23 284 ILE B CA 1
ATOM 5314 C C . ILE B 1 278 ? 5.616 -37.065 75.142 1.00 47.05 284 ILE B C 1
ATOM 5315 O O . ILE B 1 278 ? 4.719 -36.680 74.389 1.00 46.32 284 ILE B O 1
ATOM 5320 N N . SER B 1 279 ? 6.839 -36.550 75.118 1.00 47.66 285 SER B N 1
ATOM 5321 C CA . SER B 1 279 ? 7.161 -35.500 74.169 1.00 49.82 285 SER B CA 1
ATOM 5322 C C . SER B 1 279 ? 7.493 -36.045 72.789 1.00 51.27 285 SER B C 1
ATOM 5323 O O . SER B 1 279 ? 8.143 -37.085 72.668 1.00 52.54 285 SER B O 1
ATOM 5326 N N . PHE B 1 280 ? 7.047 -35.341 71.749 1.00 51.31 286 PHE B N 1
ATOM 5327 C CA . PHE B 1 280 ? 7.327 -35.760 70.380 1.00 52.03 286 PHE B CA 1
ATOM 5328 C C . PHE B 1 280 ? 8.266 -34.765 69.764 1.00 52.45 286 PHE B C 1
ATOM 5329 O O . PHE B 1 280 ? 8.482 -34.761 68.559 1.00 53.69 286 PHE B O 1
ATOM 5337 N N . GLY B 1 281 ? 8.828 -33.918 70.615 1.00 53.68 287 GLY B N 1
ATOM 5338 C CA . GLY B 1 281 ? 9.734 -32.892 70.146 1.00 53.37 287 GLY B CA 1
ATOM 5339 C C . GLY B 1 281 ? 9.158 -31.529 70.481 1.00 52.83 287 GLY B C 1
ATOM 5340 O O . GLY B 1 281 ? 8.076 -31.414 71.063 1.00 52.59 287 GLY B O 1
ATOM 5341 N N . ASN B 1 282 ? 9.893 -30.490 70.113 1.00 52.86 288 ASN B N 1
ATOM 5342 C CA . ASN B 1 282 ? 9.482 -29.126 70.376 1.00 51.92 288 ASN B CA 1
ATOM 5343 C C . ASN B 1 282 ? 9.578 -28.339 69.103 1.00 50.82 288 ASN B C 1
ATOM 5344 O O . ASN B 1 282 ? 9.472 -27.124 69.111 1.00 52.50 288 ASN B O 1
ATOM 5349 N N . PHE B 1 283 ? 9.808 -29.037 68.001 1.00 49.86 289 PHE B N 1
ATOM 5350 C CA . PHE B 1 283 ? 9.883 -28.365 66.725 1.00 48.72 289 PHE B CA 1
ATOM 5351 C C . PHE B 1 283 ? 8.921 -28.964 65.726 1.00 47.23 289 PHE B C 1
ATOM 5352 O O . PHE B 1 283 ? 9.215 -29.082 64.546 1.00 46.27 289 PHE B O 1
ATOM 5360 N N . LEU B 1 284 ? 7.744 -29.321 66.219 1.00 47.96 290 LEU B N 1
ATOM 5361 C CA . LEU B 1 284 ? 6.724 -29.878 65.361 1.00 50.55 290 LEU B CA 1
ATOM 5362 C C . LEU B 1 284 ? 6.262 -28.787 64.398 1.00 52.01 290 LEU B C 1
ATOM 5363 O O . LEU B 1 284 ? 6.278 -28.991 63.180 1.00 53.19 290 LEU B O 1
ATOM 5368 N N . ILE B 1 285 ? 5.886 -27.621 64.932 1.00 51.43 291 ILE B N 1
ATOM 5369 C CA . ILE B 1 285 ? 5.426 -26.526 64.086 1.00 50.52 291 ILE B CA 1
ATOM 5370 C C . ILE B 1 285 ? 6.493 -26.037 63.116 1.00 51.36 291 ILE B C 1
ATOM 5371 O O . ILE B 1 285 ? 6.200 -25.758 61.956 1.00 50.90 291 ILE B O 1
ATOM 5376 N N . LYS B 1 286 ? 7.729 -25.931 63.584 1.00 52.76 292 LYS B N 1
ATOM 5377 C CA . LYS B 1 286 ? 8.817 -25.485 62.716 1.00 55.68 292 LYS B CA 1
ATOM 5378 C C . LYS B 1 286 ? 8.904 -26.363 61.460 1.00 56.49 292 LYS B C 1
ATOM 5379 O O . LYS B 1 286 ? 9.374 -25.923 60.408 1.00 56.93 292 LYS B O 1
ATOM 5385 N N . GLN B 1 287 ? 8.450 -27.609 61.579 1.00 57.14 293 GLN B N 1
ATOM 5386 C CA . GLN B 1 287 ? 8.467 -28.548 60.460 1.00 56.41 293 GLN B CA 1
ATOM 5387 C C . GLN B 1 287 ? 7.323 -28.272 59.495 1.00 54.95 293 GLN B C 1
ATOM 5388 O O . GLN B 1 287 ? 7.509 -28.297 58.283 1.00 53.61 293 GLN B O 1
ATOM 5394 N N . VAL B 1 288 ? 6.140 -28.019 60.043 1.00 53.73 294 VAL B N 1
ATOM 5395 C CA . VAL B 1 288 ? 4.980 -27.726 59.217 1.00 54.91 294 VAL B CA 1
ATOM 5396 C C . VAL B 1 288 ? 5.181 -26.450 58.392 1.00 57.35 294 VAL B C 1
ATOM 5397 O O . VAL B 1 288 ? 5.028 -26.483 57.166 1.00 56.39 294 VAL B O 1
ATOM 5401 N N . VAL B 1 289 ? 5.528 -25.335 59.049 1.00 59.49 295 VAL B N 1
ATOM 5402 C CA . VAL B 1 289 ? 5.731 -24.083 58.315 1.00 62.56 295 VAL B CA 1
ATOM 5403 C C . VAL B 1 289 ? 6.828 -24.288 57.276 1.00 65.19 295 VAL B C 1
ATOM 5404 O O . VAL B 1 289 ? 6.744 -23.752 56.174 1.00 65.33 295 VAL B O 1
ATOM 5408 N N . GLU B 1 290 ? 7.849 -25.070 57.617 1.00 67.84 296 GLU B N 1
ATOM 5409 C CA . GLU B 1 290 ? 8.923 -25.332 56.666 1.00 71.60 296 GLU B CA 1
ATOM 5410 C C . GLU B 1 290 ? 8.380 -26.070 55.445 1.00 73.28 296 GLU B C 1
ATOM 5411 O O . GLU B 1 290 ? 8.921 -25.942 54.343 1.00 74.13 296 GLU B O 1
ATOM 5417 N N . GLU B 1 291 ? 7.313 -26.844 55.647 1.00 74.07 297 GLU B N 1
ATOM 5418 C CA . GLU B 1 291 ? 6.700 -27.598 54.561 1.00 75.26 297 GLU B CA 1
ATOM 5419 C C . GLU B 1 291 ? 5.731 -26.729 53.774 1.00 74.58 297 GLU B C 1
ATOM 5420 O O . GLU B 1 291 ? 5.698 -26.794 52.547 1.00 74.72 297 GLU B O 1
ATOM 5426 N N . ILE B 1 292 ? 4.943 -25.916 54.470 1.00 73.74 298 ILE B N 1
ATOM 5427 C CA . ILE B 1 292 ? 3.995 -25.048 53.782 1.00 73.36 298 ILE B CA 1
ATOM 5428 C C . ILE B 1 292 ? 4.705 -24.090 52.818 1.00 74.79 298 ILE B C 1
ATOM 5429 O O . ILE B 1 292 ? 4.303 -23.949 51.658 1.00 73.88 298 ILE B O 1
ATOM 5434 N N . LYS B 1 293 ? 5.774 -23.460 53.299 1.00 76.19 299 LYS B N 1
ATOM 5435 C CA . LYS B 1 293 ? 6.547 -22.510 52.507 1.00 78.55 299 LYS B CA 1
ATOM 5436 C C . LYS B 1 293 ? 7.340 -23.127 51.345 1.00 80.30 299 LYS B C 1
ATOM 5437 O O . LYS B 1 293 ? 7.528 -22.482 50.317 1.00 80.35 299 LYS B O 1
ATOM 5443 N N . ARG B 1 294 ? 7.823 -24.357 51.500 1.00 82.78 300 ARG B N 1
ATOM 5444 C CA . ARG B 1 294 ? 8.577 -24.997 50.419 1.00 84.67 300 ARG B CA 1
ATOM 5445 C C . ARG B 1 294 ? 7.634 -25.324 49.264 1.00 84.54 300 ARG B C 1
ATOM 5446 O O . ARG B 1 294 ? 8.060 -25.517 48.122 1.00 83.33 300 ARG B O 1
ATOM 5454 N N . GLU B 1 295 ? 6.347 -25.387 49.579 1.00 84.80 301 GLU B N 1
ATOM 5455 C CA . GLU B 1 295 ? 5.330 -25.676 48.584 1.00 85.72 301 GLU B CA 1
ATOM 5456 C C . GLU B 1 295 ? 4.772 -24.353 48.056 1.00 86.24 301 GLU B C 1
ATOM 5457 O O . GLU B 1 295 ? 4.719 -24.122 46.840 1.00 86.35 301 GLU B O 1
ATOM 5463 N N . LEU B 1 296 ? 4.361 -23.491 48.987 1.00 85.42 302 LEU B N 1
ATOM 5464 C CA . LEU B 1 296 ? 3.801 -22.182 48.665 1.00 83.81 302 LEU B CA 1
ATOM 5465 C C . LEU B 1 296 ? 4.739 -21.080 49.153 1.00 84.68 302 LEU B C 1
ATOM 5466 O O . LEU B 1 296 ? 4.452 -20.418 50.156 1.00 84.38 302 LEU B O 1
ATOM 5471 N N . PRO B 1 297 ? 5.867 -20.859 48.446 1.00 85.64 303 PRO B N 1
ATOM 5472 C CA . PRO B 1 297 ? 6.837 -19.826 48.836 1.00 86.17 303 PRO B CA 1
ATOM 5473 C C . PRO B 1 297 ? 6.226 -18.434 48.824 1.00 86.74 303 PRO B C 1
ATOM 5474 O O . PRO B 1 297 ? 6.920 -17.435 48.992 1.00 86.49 303 PRO B O 1
ATOM 5478 N N . ASN B 1 298 ? 4.915 -18.388 48.624 1.00 87.69 304 ASN B N 1
ATOM 5479 C CA . ASN B 1 298 ? 4.178 -17.137 48.608 1.00 88.48 304 ASN B CA 1
ATOM 5480 C C . ASN B 1 298 ? 3.672 -16.859 50.014 1.00 88.88 304 ASN B C 1
ATOM 5481 O O . ASN B 1 298 ? 2.993 -15.866 50.259 1.00 90.35 304 ASN B O 1
ATOM 5486 N N . VAL B 1 299 ? 3.989 -17.750 50.941 1.00 88.78 305 VAL B N 1
ATOM 5487 C CA . VAL B 1 299 ? 3.554 -17.553 52.313 1.00 89.05 305 VAL B CA 1
ATOM 5488 C C . VAL B 1 299 ? 4.765 -17.102 53.116 1.00 89.35 305 VAL B C 1
ATOM 5489 O O . VAL B 1 299 ? 5.790 -17.793 53.163 1.00 89.13 305 VAL B O 1
ATOM 5493 N N . GLN B 1 300 ? 4.653 -15.929 53.730 1.00 88.91 306 GLN B N 1
ATOM 5494 C CA . GLN B 1 300 ? 5.749 -15.398 54.525 1.00 88.41 306 GLN B CA 1
ATOM 5495 C C . GLN B 1 300 ? 5.293 -14.875 55.879 1.00 87.14 306 GLN B C 1
ATOM 5496 O O . GLN B 1 300 ? 5.860 -13.921 56.407 1.00 87.43 306 GLN B O 1
ATOM 5502 N N . THR B 1 301 ? 4.270 -15.508 56.439 1.00 84.59 307 THR B N 1
ATOM 5503 C CA . THR B 1 301 ? 3.755 -15.117 57.742 1.00 82.03 307 THR B CA 1
ATOM 5504 C C . THR B 1 301 ? 2.858 -16.221 58.290 1.00 80.95 307 THR B C 1
ATOM 5505 O O . THR B 1 301 ? 1.712 -16.386 57.863 1.00 81.80 307 THR B O 1
ATOM 5509 N N . PHE B 1 302 ? 3.395 -16.974 59.244 1.00 78.14 308 PHE B N 1
ATOM 5510 C CA . PHE B 1 302 ? 2.678 -18.089 59.852 1.00 74.41 308 PHE B CA 1
ATOM 5511 C C . PHE B 1 302 ? 2.214 -17.756 61.257 1.00 72.41 308 PHE B C 1
ATOM 5512 O O . PHE B 1 302 ? 3.027 -17.510 62.146 1.00 72.65 308 PHE B O 1
ATOM 5520 N N . VAL B 1 303 ? 0.905 -17.749 61.457 1.00 70.40 309 VAL B N 1
ATOM 5521 C CA . VAL B 1 303 ? 0.359 -17.451 62.767 1.00 70.12 309 VAL B CA 1
ATOM 5522 C C . VAL B 1 303 ? -0.714 -18.460 63.145 1.00 69.49 309 VAL B C 1
ATOM 5523 O O . VAL B 1 303 ? -1.248 -19.167 62.288 1.00 68.51 309 VAL B O 1
ATOM 5527 N N . THR B 1 304 ? -1.024 -18.516 64.435 1.00 69.72 310 THR B N 1
ATOM 5528 C CA . THR B 1 304 ? -2.034 -19.429 64.942 1.00 71.04 310 THR B CA 1
ATOM 5529 C C . THR B 1 304 ? -3.165 -18.634 65.556 1.00 71.58 310 THR B C 1
ATOM 5530 O O . THR B 1 304 ? -3.000 -17.455 65.881 1.00 72.35 310 THR B O 1
ATOM 5534 N N . LEU B 1 305 ? -4.303 -19.301 65.725 1.00 71.69 311 LEU B N 1
ATOM 5535 C CA . LEU B 1 305 ? -5.495 -18.713 66.320 1.00 72.06 311 LEU B CA 1
ATOM 5536 C C . LEU B 1 305 ? -5.959 -19.762 67.317 1.00 72.25 311 LEU B C 1
ATOM 5537 O O . LEU B 1 305 ? -7.005 -20.386 67.159 1.00 73.72 311 LEU B O 1
ATOM 5542 N N . SER B 1 306 ? -5.145 -19.946 68.347 1.00 73.72 312 SER B N 1
ATOM 5543 C CA . SER B 1 306 ? -5.370 -20.952 69.386 1.00 74.78 312 SER B CA 1
ATOM 5544 C C . SER B 1 306 ? -6.314 -20.559 70.523 1.00 75.46 312 SER B C 1
ATOM 5545 O O . SER B 1 306 ? -6.586 -19.374 70.737 1.00 75.81 312 SER B O 1
ATOM 5548 N N . PRO B 1 307 ? -6.828 -21.564 71.263 1.00 75.61 313 PRO B N 1
ATOM 5549 C CA . PRO B 1 307 ? -7.740 -21.393 72.399 1.00 76.47 313 PRO B CA 1
ATOM 5550 C C . PRO B 1 307 ? -6.965 -21.240 73.707 1.00 77.75 313 PRO B C 1
ATOM 5551 O O . PRO B 1 307 ? -5.737 -21.138 73.697 1.00 79.16 313 PRO B O 1
ATOM 5555 N N . VAL B 1 308 ? -7.677 -21.234 74.831 1.00 78.62 314 VAL B N 1
ATOM 5556 C CA . VAL B 1 308 ? -7.028 -21.094 76.135 1.00 79.63 314 VAL B CA 1
ATOM 5557 C C . VAL B 1 308 ? -7.771 -21.896 77.212 1.00 81.02 314 VAL B C 1
ATOM 5558 O O . VAL B 1 308 ? -8.329 -21.327 78.146 1.00 80.81 314 VAL B O 1
ATOM 5562 N N . PRO B 1 309 ? -7.759 -23.237 77.106 1.00 83.00 315 PRO B N 1
ATOM 5563 C CA . PRO B 1 309 ? -8.426 -24.143 78.051 1.00 84.66 315 PRO B CA 1
ATOM 5564 C C . PRO B 1 309 ? -8.118 -23.917 79.526 1.00 86.98 315 PRO B C 1
ATOM 5565 O O . PRO B 1 309 ? -8.860 -24.364 80.392 1.00 87.36 315 PRO B O 1
ATOM 5569 N N . GLY B 1 310 ? -7.025 -23.222 79.814 1.00 90.30 316 GLY B N 1
ATOM 5570 C CA . GLY B 1 310 ? -6.670 -22.972 81.199 1.00 94.01 316 GLY B CA 1
ATOM 5571 C C . GLY B 1 310 ? -7.149 -21.631 81.720 1.00 96.76 316 GLY B C 1
ATOM 5572 O O . GLY B 1 310 ? -6.601 -21.115 82.690 1.00 96.30 316 GLY B O 1
ATOM 5573 N N . PHE B 1 311 ? -8.174 -21.066 81.087 1.00 100.44 317 PHE B N 1
ATOM 5574 C CA . PHE B 1 311 ? -8.710 -19.769 81.503 1.00 103.62 317 PHE B CA 1
ATOM 5575 C C . PHE B 1 311 ? -9.980 -19.942 82.329 1.00 105.06 317 PHE B C 1
ATOM 5576 O O . PHE B 1 311 ? -10.238 -19.175 83.259 1.00 104.88 317 PHE B O 1
ATOM 5584 N N . ALA B 1 312 ? -10.768 -20.955 81.981 1.00 106.90 318 ALA B N 1
ATOM 5585 C CA . ALA B 1 312 ? -12.002 -21.242 82.694 1.00 109.05 318 ALA B CA 1
ATOM 5586 C C . ALA B 1 312 ? -11.692 -21.420 84.170 1.00 110.56 318 ALA B C 1
ATOM 5587 O O . ALA B 1 312 ? -11.824 -20.486 84.959 1.00 110.83 318 ALA B O 1
ATOM 5589 N N . LYS B 1 313 ? -11.258 -22.624 84.527 1.00 112.42 319 LYS B N 1
ATOM 5590 C CA . LYS B 1 313 ? -10.929 -22.967 85.908 1.00 114.33 319 LYS B CA 1
ATOM 5591 C C . LYS B 1 313 ? -10.007 -21.958 86.596 1.00 115.28 319 LYS B C 1
ATOM 5592 O O . LYS B 1 313 ? -9.861 -21.982 87.820 1.00 115.26 319 LYS B O 1
ATOM 5598 N N . TRP B 1 314 ? -9.380 -21.080 85.819 1.00 116.60 320 TRP B N 1
ATOM 5599 C CA . TRP B 1 314 ? -8.475 -20.089 86.392 1.00 118.33 320 TRP B CA 1
ATOM 5600 C C . TRP B 1 314 ? -9.241 -18.912 86.961 1.00 119.39 320 TRP B C 1
ATOM 5601 O O . TRP B 1 314 ? -9.037 -18.518 88.107 1.00 119.61 320 TRP B O 1
ATOM 5612 N N . LEU B 1 315 ? -10.115 -18.342 86.143 1.00 120.54 321 LEU B N 1
ATOM 5613 C CA . LEU B 1 315 ? -10.916 -17.212 86.572 1.00 122.04 321 LEU B CA 1
ATOM 5614 C C . LEU B 1 315 ? -12.001 -17.666 87.548 1.00 123.45 321 LEU B C 1
ATOM 5615 O O . LEU B 1 315 ? -12.422 -16.897 88.413 1.00 124.04 321 LEU B O 1
ATOM 5620 N N . LYS B 1 316 ? -12.446 -18.915 87.407 1.00 124.52 322 LYS B N 1
ATOM 5621 C CA . LYS B 1 316 ? -13.488 -19.474 88.274 1.00 125.31 322 LYS B CA 1
ATOM 5622 C C . LYS B 1 316 ? -12.936 -19.776 89.662 1.00 126.46 322 LYS B C 1
ATOM 5623 O O . LYS B 1 316 ? -13.684 -19.893 90.634 1.00 126.32 322 LYS B O 1
ATOM 5629 N N . ARG B 1 317 ? -11.618 -19.916 89.743 1.00 128.21 323 ARG B N 1
ATOM 5630 C CA . ARG B 1 317 ? -10.955 -20.185 91.010 1.00 129.60 323 ARG B CA 1
ATOM 5631 C C . ARG B 1 317 ? -10.381 -18.855 91.478 1.00 130.68 323 ARG B C 1
ATOM 5632 O O . ARG B 1 317 ? -10.057 -18.679 92.652 1.00 130.69 323 ARG B O 1
ATOM 5640 N N . GLU B 1 318 ? -10.266 -17.924 90.536 1.00 132.13 324 GLU B N 1
ATOM 5641 C CA . GLU B 1 318 ? -9.736 -16.593 90.805 1.00 133.95 324 GLU B CA 1
ATOM 5642 C C . GLU B 1 318 ? -10.613 -15.813 91.780 1.00 135.44 324 GLU B C 1
ATOM 5643 O O . GLU B 1 318 ? -10.124 -15.264 92.769 1.00 135.91 324 GLU B O 1
ATOM 5649 N N . ARG B 1 319 ? -11.912 -15.775 91.494 1.00 136.68 325 ARG B N 1
ATOM 5650 C CA . ARG B 1 319 ? -12.867 -15.042 92.320 1.00 137.50 325 ARG B CA 1
ATOM 5651 C C . ARG B 1 319 ? -13.163 -15.704 93.669 1.00 138.13 325 ARG B C 1
ATOM 5652 O O . ARG B 1 319 ? -14.140 -15.362 94.337 1.00 138.58 325 ARG B O 1
ATOM 5660 N N . ASP B 1 320 ? -12.314 -16.650 94.061 1.00 138.63 326 ASP B N 1
ATOM 5661 C CA . ASP B 1 320 ? -12.454 -17.348 95.337 1.00 139.16 326 ASP B CA 1
ATOM 5662 C C . ASP B 1 320 ? -11.160 -17.091 96.100 1.00 139.98 326 ASP B C 1
ATOM 5663 O O . ASP B 1 320 ? -10.782 -17.852 96.991 1.00 139.52 326 ASP B O 1
ATOM 5668 N N . ASN B 1 321 ? -10.490 -16.003 95.729 1.00 141.29 327 ASN B N 1
ATOM 5669 C CA . ASN B 1 321 ? -9.221 -15.620 96.332 1.00 143.00 327 ASN B CA 1
ATOM 5670 C C . ASN B 1 321 ? -9.374 -14.836 97.630 1.00 144.39 327 ASN B C 1
ATOM 5671 O O . ASN B 1 321 ? -10.237 -13.961 97.741 1.00 144.45 327 ASN B O 1
ATOM 5676 N N . PRO B 1 322 ? -8.544 -15.156 98.640 1.00 145.74 328 PRO B N 1
ATOM 5677 C CA . PRO B 1 322 ? -8.607 -14.448 99.925 1.00 146.33 328 PRO B CA 1
ATOM 5678 C C . PRO B 1 322 ? -8.103 -13.031 99.660 1.00 146.54 328 PRO B C 1
ATOM 5679 O O . PRO B 1 322 ? -8.549 -12.062 100.273 1.00 146.44 328 PRO B O 1
ATOM 5683 N N . ASP B 1 323 ? -7.164 -12.952 98.721 1.00 146.89 329 ASP B N 1
ATOM 5684 C CA . ASP B 1 323 ? -6.541 -11.710 98.278 1.00 147.14 329 ASP B CA 1
ATOM 5685 C C . ASP B 1 323 ? -5.977 -11.964 96.878 1.00 147.43 329 ASP B C 1
ATOM 5686 O O . ASP B 1 323 ? -5.533 -13.072 96.575 1.00 147.04 329 ASP B O 1
ATOM 5691 N N . SER B 1 324 ? -6.001 -10.942 96.028 1.00 147.90 330 SER B N 1
ATOM 5692 C CA . SER B 1 324 ? -5.503 -11.071 94.662 1.00 148.26 330 SER B CA 1
ATOM 5693 C C . SER B 1 324 ? -5.332 -9.693 94.022 1.00 148.57 330 SER B C 1
ATOM 5694 O O . SER B 1 324 ? -6.315 -9.058 93.641 1.00 148.82 330 SER B O 1
ATOM 5697 N N . THR B 1 325 ? -4.085 -9.238 93.903 1.00 148.84 331 THR B N 1
ATOM 5698 C CA . THR B 1 325 ? -3.790 -7.928 93.319 1.00 149.18 331 THR B CA 1
ATOM 5699 C C . THR B 1 325 ? -4.468 -7.737 91.971 1.00 149.91 331 THR B C 1
ATOM 5700 O O . THR B 1 325 ? -4.900 -6.634 91.634 1.00 150.02 331 THR B O 1
ATOM 5704 N N . LEU B 1 326 ? -4.556 -8.817 91.204 1.00 150.87 332 LEU B N 1
ATOM 5705 C CA . LEU B 1 326 ? -5.170 -8.769 89.884 1.00 151.89 332 LEU B CA 1
ATOM 5706 C C . LEU B 1 326 ? -6.700 -8.811 89.952 1.00 152.59 332 LEU B C 1
ATOM 5707 O O . LEU B 1 326 ? -7.372 -8.949 88.927 1.00 152.99 332 LEU B O 1
ATOM 5712 N N . LEU B 1 327 ? -7.245 -8.688 91.159 1.00 153.15 333 LEU B N 1
ATOM 5713 C CA . LEU B 1 327 ? -8.694 -8.702 91.350 1.00 153.67 333 LEU B CA 1
ATOM 5714 C C . LEU B 1 327 ? -9.147 -7.827 92.514 1.00 153.88 333 LEU B C 1
ATOM 5715 O O . LEU B 1 327 ? -9.148 -8.258 93.670 1.00 153.73 333 LEU B O 1
ATOM 5720 N N . ASP B 1 328 ? -9.539 -6.597 92.196 1.00 154.05 334 ASP B N 1
ATOM 5721 C CA . ASP B 1 328 ? -10.004 -5.655 93.204 1.00 154.11 334 ASP B CA 1
ATOM 5722 C C . ASP B 1 328 ? -11.522 -5.477 93.141 1.00 154.25 334 ASP B C 1
ATOM 5723 O O . ASP B 1 328 ? -12.208 -6.164 92.380 1.00 154.31 334 ASP B O 1
ATOM 5728 N N . ALA B 1 329 ? -12.038 -4.558 93.953 1.00 154.13 335 ALA B N 1
ATOM 5729 C CA . ALA B 1 329 ? -13.470 -4.289 94.008 1.00 153.69 335 ALA B CA 1
ATOM 5730 C C . ALA B 1 329 ? -13.980 -3.710 92.699 1.00 153.63 335 ALA B C 1
ATOM 5731 O O . ALA B 1 329 ? -14.981 -4.173 92.156 1.00 153.49 335 ALA B O 1
ATOM 5733 N N . SER B 1 330 ? -13.285 -2.695 92.197 1.00 153.85 336 SER B N 1
ATOM 5734 C CA . SER B 1 330 ? -13.664 -2.036 90.951 1.00 154.10 336 SER B CA 1
ATOM 5735 C C . SER B 1 330 ? -13.596 -2.985 89.756 1.00 154.40 336 SER B C 1
ATOM 5736 O O . SER B 1 330 ? -14.127 -2.688 88.683 1.00 154.38 336 SER B O 1
ATOM 5739 N N . ALA B 1 331 ? -12.941 -4.125 89.948 1.00 154.64 337 ALA B N 1
ATOM 5740 C CA . ALA B 1 331 ? -12.797 -5.113 88.889 1.00 154.60 337 ALA B CA 1
ATOM 5741 C C . ALA B 1 331 ? -13.802 -6.245 89.048 1.00 154.67 337 ALA B C 1
ATOM 5742 O O . ALA B 1 331 ? -14.608 -6.498 88.154 1.00 154.57 337 ALA B O 1
ATOM 5744 N N . ARG B 1 332 ? -13.751 -6.920 90.192 1.00 154.97 338 ARG B N 1
ATOM 5745 C CA . ARG B 1 332 ? -14.648 -8.036 90.465 1.00 155.54 338 ARG B CA 1
ATOM 5746 C C . ARG B 1 332 ? -16.117 -7.704 90.212 1.00 156.00 338 ARG B C 1
ATOM 5747 O O . ARG B 1 332 ? -16.974 -8.586 90.261 1.00 155.91 338 ARG B O 1
ATOM 5755 N N . THR B 1 333 ? -16.407 -6.434 89.943 1.00 156.59 339 THR B N 1
ATOM 5756 C CA . THR B 1 333 ? -17.777 -6.005 89.678 1.00 156.91 339 THR B CA 1
ATOM 5757 C C . THR B 1 333 ? -18.062 -6.000 88.181 1.00 157.16 339 THR B C 1
ATOM 5758 O O . THR B 1 333 ? -18.979 -6.678 87.715 1.00 157.15 339 THR B O 1
ATOM 5762 N N . ALA B 1 334 ? -17.274 -5.238 87.429 1.00 157.48 340 ALA B N 1
ATOM 5763 C CA . ALA B 1 334 ? -17.449 -5.153 85.983 1.00 157.80 340 ALA B CA 1
ATOM 5764 C C . ALA B 1 334 ? -17.182 -6.510 85.342 1.00 158.10 340 ALA B C 1
ATOM 5765 O O . ALA B 1 334 ? -17.302 -6.666 84.127 1.00 158.39 340 ALA B O 1
ATOM 5767 N N . LEU B 1 335 ? -16.826 -7.485 86.175 1.00 158.14 341 LEU B N 1
ATOM 5768 C CA . LEU B 1 335 ? -16.523 -8.841 85.720 1.00 158.10 341 LEU B CA 1
ATOM 5769 C C . LEU B 1 335 ? -17.705 -9.765 86.028 1.00 157.96 341 LEU B C 1
ATOM 5770 O O . LEU B 1 335 ? -17.733 -10.927 85.617 1.00 157.77 341 LEU B O 1
ATOM 5775 N N . GLU B 1 336 ? -18.685 -9.234 86.752 1.00 157.68 342 GLU B N 1
ATOM 5776 C CA . GLU B 1 336 ? -19.869 -10.000 87.118 1.00 157.25 342 GLU B CA 1
ATOM 5777 C C . GLU B 1 336 ? -20.719 -10.318 85.895 1.00 157.12 342 GLU B C 1
ATOM 5778 O O . GLU B 1 336 ? -21.463 -11.296 85.882 1.00 157.07 342 GLU B O 1
ATOM 5784 N N . ALA B 1 337 ? -20.595 -9.487 84.866 1.00 157.08 343 ALA B N 1
ATOM 5785 C CA . ALA B 1 337 ? -21.360 -9.657 83.636 1.00 157.37 343 ALA B CA 1
ATOM 5786 C C . ALA B 1 337 ? -21.235 -11.052 83.019 1.00 157.72 343 ALA B C 1
ATOM 5787 O O . ALA B 1 337 ? -22.218 -11.611 82.526 1.00 157.92 343 ALA B O 1
ATOM 5789 N N . LEU B 1 338 ? -20.029 -11.612 83.053 1.00 157.79 344 LEU B N 1
ATOM 5790 C CA . LEU B 1 338 ? -19.770 -12.933 82.480 1.00 157.36 344 LEU B CA 1
ATOM 5791 C C . LEU B 1 338 ? -20.597 -14.046 83.115 1.00 156.93 344 LEU B C 1
ATOM 5792 O O . LEU B 1 338 ? -20.770 -15.111 82.524 1.00 156.81 344 LEU B O 1
ATOM 5797 N N . ASP B 1 339 ? -21.104 -13.797 84.318 1.00 156.57 345 ASP B N 1
ATOM 5798 C CA . ASP B 1 339 ? -21.900 -14.783 85.038 1.00 156.14 345 ASP B CA 1
ATOM 5799 C C . ASP B 1 339 ? -23.210 -15.133 84.331 1.00 156.12 345 ASP B C 1
ATOM 5800 O O . ASP B 1 339 ? -23.686 -16.268 84.419 1.00 156.04 345 ASP B O 1
ATOM 5805 N N . THR B 1 340 ? -23.787 -14.160 83.630 1.00 155.88 346 THR B N 1
ATOM 5806 C CA . THR B 1 340 ? -25.038 -14.373 82.907 1.00 155.60 346 THR B CA 1
ATOM 5807 C C . THR B 1 340 ? -24.863 -15.487 81.883 1.00 155.60 346 THR B C 1
ATOM 5808 O O . THR B 1 340 ? -23.741 -15.812 81.499 1.00 155.81 346 THR B O 1
ATOM 5812 N N . PRO B 1 341 ? -25.973 -16.093 81.429 1.00 155.58 347 PRO B N 1
ATOM 5813 C CA . PRO B 1 341 ? -25.886 -17.172 80.440 1.00 155.49 347 PRO B CA 1
ATOM 5814 C C . PRO B 1 341 ? -25.411 -16.688 79.064 1.00 155.37 347 PRO B C 1
ATOM 5815 O O . PRO B 1 341 ? -24.351 -17.094 78.588 1.00 155.31 347 PRO B O 1
ATOM 5819 N N . ASN B 1 342 ? -26.193 -15.818 78.432 1.00 155.22 348 ASN B N 1
ATOM 5820 C CA . ASN B 1 342 ? -25.838 -15.287 77.119 1.00 155.22 348 ASN B CA 1
ATOM 5821 C C . ASN B 1 342 ? -25.585 -13.785 77.174 1.00 155.44 348 ASN B C 1
ATOM 5822 O O . ASN B 1 342 ? -26.515 -12.985 77.107 1.00 155.64 348 ASN B O 1
ATOM 5827 N N . TRP B 1 343 ? -24.320 -13.407 77.296 1.00 155.87 349 TRP B N 1
ATOM 5828 C CA . TRP B 1 343 ? -23.944 -12.000 77.349 1.00 156.65 349 TRP B CA 1
ATOM 5829 C C . TRP B 1 343 ? -23.124 -11.666 76.112 1.00 157.11 349 TRP B C 1
ATOM 5830 O O . TRP B 1 343 ? -22.835 -10.500 75.842 1.00 157.11 349 TRP B O 1
ATOM 5841 N N . PHE B 1 344 ? -22.742 -12.704 75.374 1.00 157.74 350 PHE B N 1
ATOM 5842 C CA . PHE B 1 344 ? -21.931 -12.551 74.168 1.00 158.37 350 PHE B CA 1
ATOM 5843 C C . PHE B 1 344 ? -22.741 -12.133 72.940 1.00 158.77 350 PHE B C 1
ATOM 5844 O O . PHE B 1 344 ? -22.174 -11.883 71.870 1.00 159.08 350 PHE B O 1
ATOM 5852 N N . ASP B 1 345 ? -24.062 -12.051 73.096 1.00 158.54 351 ASP B N 1
ATOM 5853 C CA . ASP B 1 345 ? -24.942 -11.666 71.995 1.00 157.75 351 ASP B CA 1
ATOM 5854 C C . ASP B 1 345 ? -25.527 -10.260 72.131 1.00 157.14 351 ASP B C 1
ATOM 5855 O O . ASP B 1 345 ? -26.485 -9.916 71.437 1.00 157.11 351 ASP B O 1
ATOM 5860 N N . ASP B 1 346 ? -24.952 -9.451 73.020 1.00 156.30 352 ASP B N 1
ATOM 5861 C CA . ASP B 1 346 ? -25.420 -8.081 73.217 1.00 155.17 352 ASP B CA 1
ATOM 5862 C C . ASP B 1 346 ? -24.255 -7.092 73.214 1.00 154.35 352 ASP B C 1
ATOM 5863 O O . ASP B 1 346 ? -23.390 -7.125 74.089 1.00 154.04 352 ASP B O 1
ATOM 5868 N N . ALA B 1 347 ? -24.236 -6.221 72.209 1.00 153.66 353 ALA B N 1
ATOM 5869 C CA . ALA B 1 347 ? -23.181 -5.222 72.075 1.00 153.16 353 ALA B CA 1
ATOM 5870 C C . ALA B 1 347 ? -23.020 -4.428 73.367 1.00 152.96 353 ALA B C 1
ATOM 5871 O O . ALA B 1 347 ? -21.936 -3.920 73.659 1.00 153.10 353 ALA B O 1
ATOM 5873 N N . ASP B 1 348 ? -24.104 -4.325 74.135 1.00 152.43 354 ASP B N 1
ATOM 5874 C CA . ASP B 1 348 ? -24.087 -3.598 75.402 1.00 151.58 354 ASP B CA 1
ATOM 5875 C C . ASP B 1 348 ? -23.053 -4.194 76.354 1.00 150.43 354 ASP B C 1
ATOM 5876 O O . ASP B 1 348 ? -21.867 -4.269 76.029 1.00 150.04 354 ASP B O 1
ATOM 5881 N N . THR B 1 349 ? -23.510 -4.606 77.533 1.00 149.00 355 THR B N 1
ATOM 5882 C CA . THR B 1 349 ? -22.634 -5.199 78.532 1.00 147.50 355 THR B CA 1
ATOM 5883 C C . THR B 1 349 ? -21.728 -6.235 77.872 1.00 146.40 355 THR B C 1
ATOM 5884 O O . THR B 1 349 ? -22.082 -7.409 77.758 1.00 146.54 355 THR B O 1
ATOM 5888 N N . ALA B 1 350 ? -20.558 -5.784 77.430 1.00 144.85 356 ALA B N 1
ATOM 5889 C CA . ALA B 1 350 ? -19.598 -6.653 76.766 1.00 143.42 356 ALA B CA 1
ATOM 5890 C C . ALA B 1 350 ? -18.302 -5.899 76.527 1.00 142.42 356 ALA B C 1
ATOM 5891 O O . ALA B 1 350 ? -17.225 -6.490 76.476 1.00 142.39 356 ALA B O 1
ATOM 5893 N N . ASP B 1 351 ? -18.418 -4.584 76.385 1.00 141.54 357 ASP B N 1
ATOM 5894 C CA . ASP B 1 351 ? -17.265 -3.728 76.135 1.00 140.60 357 ASP B CA 1
ATOM 5895 C C . ASP B 1 351 ? -16.525 -3.364 77.423 1.00 140.39 357 ASP B C 1
ATOM 5896 O O . ASP B 1 351 ? -15.490 -2.695 77.383 1.00 139.66 357 ASP B O 1
ATOM 5901 N N . ARG B 1 352 ? -17.063 -3.800 78.562 1.00 140.32 358 ARG B N 1
ATOM 5902 C CA . ARG B 1 352 ? -16.439 -3.539 79.860 1.00 140.13 358 ARG B CA 1
ATOM 5903 C C . ARG B 1 352 ? -15.670 -4.802 80.246 1.00 139.91 358 ARG B C 1
ATOM 5904 O O . ARG B 1 352 ? -14.745 -4.772 81.063 1.00 140.05 358 ARG B O 1
ATOM 5912 N N . LEU B 1 353 ? -16.077 -5.913 79.643 1.00 138.97 359 LEU B N 1
ATOM 5913 C CA . LEU B 1 353 ? -15.457 -7.205 79.884 1.00 137.80 359 LEU B CA 1
ATOM 5914 C C . LEU B 1 353 ? -14.295 -7.383 78.917 1.00 137.34 359 LEU B C 1
ATOM 5915 O O . LEU B 1 353 ? -13.601 -8.397 78.942 1.00 137.92 359 LEU B O 1
ATOM 5920 N N . LYS B 1 354 ? -14.090 -6.385 78.065 1.00 136.47 360 LYS B N 1
ATOM 5921 C CA . LYS B 1 354 ? -13.027 -6.425 77.069 1.00 135.36 360 LYS B CA 1
ATOM 5922 C C . LYS B 1 354 ? -11.673 -6.000 77.646 1.00 135.06 360 LYS B C 1
ATOM 5923 O O . LYS B 1 354 ? -10.652 -6.621 77.356 1.00 135.30 360 LYS B O 1
ATOM 5929 N N . PRO B 1 355 ? -11.644 -4.937 78.471 1.00 134.59 361 PRO B N 1
ATOM 5930 C CA . PRO B 1 355 ? -10.369 -4.494 79.045 1.00 133.97 361 PRO B CA 1
ATOM 5931 C C . PRO B 1 355 ? -9.983 -5.214 80.336 1.00 133.23 361 PRO B C 1
ATOM 5932 O O . PRO B 1 355 ? -8.797 -5.350 80.649 1.00 132.71 361 PRO B O 1
ATOM 5936 N N . ILE B 1 356 ? -10.987 -5.671 81.081 1.00 132.34 362 ILE B N 1
ATOM 5937 C CA . ILE B 1 356 ? -10.750 -6.360 82.347 1.00 131.41 362 ILE B CA 1
ATOM 5938 C C . ILE B 1 356 ? -10.257 -7.792 82.150 1.00 130.72 362 ILE B C 1
ATOM 5939 O O . ILE B 1 356 ? -9.463 -8.299 82.942 1.00 130.54 362 ILE B O 1
ATOM 5944 N N . VAL B 1 357 ? -10.732 -8.440 81.093 1.00 129.91 363 VAL B N 1
ATOM 5945 C CA . VAL B 1 357 ? -10.328 -9.806 80.797 1.00 128.49 363 VAL B CA 1
ATOM 5946 C C . VAL B 1 357 ? -8.949 -9.845 80.148 1.00 128.25 363 VAL B C 1
ATOM 5947 O O . VAL B 1 357 ? -8.110 -10.659 80.521 1.00 128.37 363 VAL B O 1
ATOM 5951 N N . LEU B 1 358 ? -8.714 -8.964 79.181 1.00 128.02 364 LEU B N 1
ATOM 5952 C CA . LEU B 1 358 ? -7.427 -8.915 78.495 1.00 127.93 364 LEU B CA 1
ATOM 5953 C C . LEU B 1 358 ? -6.274 -8.712 79.472 1.00 127.73 364 LEU B C 1
ATOM 5954 O O . LEU B 1 358 ? -5.193 -9.268 79.288 1.00 127.93 364 LEU B O 1
ATOM 5959 N N . GLN B 1 359 ? -6.507 -7.917 80.510 1.00 127.54 365 GLN B N 1
ATOM 5960 C CA . GLN B 1 359 ? -5.476 -7.645 81.505 1.00 127.33 365 GLN B CA 1
ATOM 5961 C C . GLN B 1 359 ? -5.234 -8.844 82.419 1.00 126.91 365 GLN B C 1
ATOM 5962 O O . GLN B 1 359 ? -4.144 -8.994 82.973 1.00 126.49 365 GLN B O 1
ATOM 5968 N N . LEU B 1 360 ? -6.253 -9.689 82.575 1.00 126.62 366 LEU B N 1
ATOM 5969 C CA . LEU B 1 360 ? -6.148 -10.889 83.409 1.00 126.13 366 LEU B CA 1
ATOM 5970 C C . LEU B 1 360 ? -5.573 -12.042 82.592 1.00 125.69 366 LEU B C 1
ATOM 5971 O O . LEU B 1 360 ? -4.899 -12.921 83.128 1.00 125.43 366 LEU B O 1
ATOM 5976 N N . ALA B 1 361 ? -5.860 -12.037 81.294 1.00 125.17 367 ALA B N 1
ATOM 5977 C CA . ALA B 1 361 ? -5.357 -13.065 80.397 1.00 124.60 367 ALA B CA 1
ATOM 5978 C C . ALA B 1 361 ? -3.875 -12.790 80.198 1.00 124.37 367 ALA B C 1
ATOM 5979 O O . ALA B 1 361 ? -3.048 -13.696 80.297 1.00 124.72 367 ALA B O 1
ATOM 5981 N N . ALA B 1 362 ? -3.545 -11.529 79.927 1.00 123.61 368 ALA B N 1
ATOM 5982 C CA . ALA B 1 362 ? -2.157 -11.129 79.729 1.00 122.69 368 ALA B CA 1
ATOM 5983 C C . ALA B 1 362 ? -1.370 -11.425 81.003 1.00 122.10 368 ALA B C 1
ATOM 5984 O O . ALA B 1 362 ? -0.155 -11.635 80.963 1.00 122.53 368 ALA B O 1
ATOM 5986 N N . ALA B 1 363 ? -2.074 -11.441 82.133 1.00 120.83 369 ALA B N 1
ATOM 5987 C CA . ALA B 1 363 ? -1.456 -11.728 83.421 1.00 119.55 369 ALA B CA 1
ATOM 5988 C C . ALA B 1 363 ? -1.315 -13.241 83.543 1.00 118.92 369 ALA B C 1
ATOM 5989 O O . ALA B 1 363 ? -0.212 -13.762 83.707 1.00 119.02 369 ALA B O 1
ATOM 5991 N N . TYR B 1 364 ? -2.445 -13.937 83.456 1.00 117.65 370 TYR B N 1
ATOM 5992 C CA . TYR B 1 364 ? -2.479 -15.397 83.531 1.00 116.42 370 TYR B CA 1
ATOM 5993 C C . TYR B 1 364 ? -1.337 -15.987 82.707 1.00 115.87 370 TYR B C 1
ATOM 5994 O O . TYR B 1 364 ? -0.647 -16.905 83.150 1.00 115.70 370 TYR B O 1
ATOM 6003 N N . PHE B 1 365 ? -1.136 -15.442 81.512 1.00 115.09 371 PHE B N 1
ATOM 6004 C CA . PHE B 1 365 ? -0.078 -15.907 80.625 1.00 114.50 371 PHE B CA 1
ATOM 6005 C C . PHE B 1 365 ? 1.312 -15.587 81.185 1.00 113.51 371 PHE B C 1
ATOM 6006 O O . PHE B 1 365 ? 1.973 -16.456 81.752 1.00 113.53 371 PHE B O 1
ATOM 6014 N N . LEU B 1 366 ? 1.746 -14.340 81.040 1.00 112.48 372 LEU B N 1
ATOM 6015 C CA . LEU B 1 366 ? 3.060 -13.927 81.526 1.00 111.92 372 LEU B CA 1
ATOM 6016 C C . LEU B 1 366 ? 3.329 -14.216 83.007 1.00 111.49 372 LEU B C 1
ATOM 6017 O O . LEU B 1 366 ? 4.482 -14.332 83.416 1.00 110.89 372 LEU B O 1
ATOM 6022 N N . GLN B 1 367 ? 2.274 -14.335 83.807 1.00 111.65 373 GLN B N 1
ATOM 6023 C CA . GLN B 1 367 ? 2.434 -14.607 85.236 1.00 112.06 373 GLN B CA 1
ATOM 6024 C C . GLN B 1 367 ? 2.135 -16.044 85.633 1.00 111.95 373 GLN B C 1
ATOM 6025 O O . GLN B 1 367 ? 3.041 -16.855 85.786 1.00 111.89 373 GLN B O 1
ATOM 6031 N N . ALA B 1 368 ? 0.850 -16.335 85.818 1.00 111.92 374 ALA B N 1
ATOM 6032 C CA . ALA B 1 368 ? 0.391 -17.656 86.226 1.00 111.91 374 ALA B CA 1
ATOM 6033 C C . ALA B 1 368 ? 1.255 -18.803 85.714 1.00 111.84 374 ALA B C 1
ATOM 6034 O O . ALA B 1 368 ? 1.701 -18.806 84.565 1.00 111.50 374 ALA B O 1
ATOM 6036 N N . LYS B 1 369 ? 1.487 -19.771 86.595 1.00 111.78 375 LYS B N 1
ATOM 6037 C CA . LYS B 1 369 ? 2.278 -20.959 86.290 1.00 111.78 375 LYS B CA 1
ATOM 6038 C C . LYS B 1 369 ? 1.620 -22.161 86.965 1.00 112.27 375 LYS B C 1
ATOM 6039 O O . LYS B 1 369 ? 0.743 -22.002 87.814 1.00 111.82 375 LYS B O 1
ATOM 6045 N N . GLY B 1 370 ? 2.046 -23.360 86.580 1.00 113.09 376 GLY B N 1
ATOM 6046 C CA . GLY B 1 370 ? 1.500 -24.570 87.168 1.00 113.40 376 GLY B CA 1
ATOM 6047 C C . GLY B 1 370 ? 2.454 -25.063 88.238 1.00 113.92 376 GLY B C 1
ATOM 6048 O O . GLY B 1 370 ? 3.226 -24.260 88.766 1.00 113.84 376 GLY B O 1
ATOM 6049 N N . PRO B 1 371 ? 2.434 -26.366 88.585 1.00 114.27 377 PRO B N 1
ATOM 6050 C CA . PRO B 1 371 ? 3.335 -26.905 89.613 1.00 114.51 377 PRO B CA 1
ATOM 6051 C C . PRO B 1 371 ? 4.831 -26.718 89.310 1.00 114.71 377 PRO B C 1
ATOM 6052 O O . PRO B 1 371 ? 5.689 -27.027 90.141 1.00 114.60 377 PRO B O 1
ATOM 6056 N N . ASN B 1 372 ? 5.137 -26.204 88.122 1.00 114.85 378 ASN B N 1
ATOM 6057 C CA . ASN B 1 372 ? 6.518 -25.947 87.720 1.00 114.45 378 ASN B CA 1
ATOM 6058 C C . ASN B 1 372 ? 6.627 -24.525 87.177 1.00 113.30 378 ASN B C 1
ATOM 6059 O O . ASN B 1 372 ? 5.612 -23.866 86.940 1.00 113.92 378 ASN B O 1
ATOM 6064 N N . GLY B 1 373 ? 7.853 -24.049 86.986 1.00 111.09 379 GLY B N 1
ATOM 6065 C CA . GLY B 1 373 ? 8.042 -22.701 86.485 1.00 108.58 379 GLY B CA 1
ATOM 6066 C C . GLY B 1 373 ? 7.476 -22.470 85.096 1.00 106.84 379 GLY B C 1
ATOM 6067 O O . GLY B 1 373 ? 7.651 -21.393 84.524 1.00 107.67 379 GLY B O 1
ATOM 6068 N N . ARG B 1 374 ? 6.790 -23.471 84.550 1.00 104.28 380 ARG B N 1
ATOM 6069 C CA . ARG B 1 374 ? 6.215 -23.362 83.210 1.00 101.29 380 ARG B CA 1
ATOM 6070 C C . ARG B 1 374 ? 4.818 -22.732 83.232 1.00 98.43 380 ARG B C 1
ATOM 6071 O O . ARG B 1 374 ? 4.110 -22.800 84.237 1.00 97.73 380 ARG B O 1
ATOM 6079 N N . PRO B 1 375 ? 4.409 -22.100 82.119 1.00 95.88 381 PRO B N 1
ATOM 6080 C CA . PRO B 1 375 ? 3.086 -21.472 82.038 1.00 93.83 381 PRO B CA 1
ATOM 6081 C C . PRO B 1 375 ? 1.985 -22.485 82.323 1.00 92.00 381 PRO B C 1
ATOM 6082 O O . PRO B 1 375 ? 2.108 -23.655 81.975 1.00 91.64 381 PRO B O 1
ATOM 6086 N N . LEU B 1 376 ? 0.910 -22.029 82.954 1.00 90.70 382 LEU B N 1
ATOM 6087 C CA . LEU B 1 376 ? -0.194 -22.912 83.302 1.00 89.71 382 LEU B CA 1
ATOM 6088 C C . LEU B 1 376 ? -0.986 -23.383 82.086 1.00 89.05 382 LEU B C 1
ATOM 6089 O O . LEU B 1 376 ? -1.465 -24.516 82.049 1.00 89.35 382 LEU B O 1
ATOM 6094 N N . ASP B 1 377 ? -1.123 -22.518 81.088 1.00 87.70 383 ASP B N 1
ATOM 6095 C CA . ASP B 1 377 ? -1.870 -22.877 79.888 1.00 86.59 383 ASP B CA 1
ATOM 6096 C C . ASP B 1 377 ? -1.201 -23.999 79.096 1.00 85.43 383 ASP B C 1
ATOM 6097 O O . ASP B 1 377 ? -0.073 -23.847 78.615 1.00 85.53 383 ASP B O 1
ATOM 6102 N N . PRO B 1 378 ? -1.893 -25.140 78.944 1.00 83.76 384 PRO B N 1
ATOM 6103 C CA . PRO B 1 378 ? -1.342 -26.269 78.192 1.00 82.02 384 PRO B CA 1
ATOM 6104 C C . PRO B 1 378 ? -1.096 -25.938 76.714 1.00 80.55 384 PRO B C 1
ATOM 6105 O O . PRO B 1 378 ? -0.240 -26.551 76.075 1.00 80.39 384 PRO B O 1
ATOM 6109 N N . VAL B 1 379 ? -1.845 -24.972 76.179 1.00 78.57 385 VAL B N 1
ATOM 6110 C CA . VAL B 1 379 ? -1.700 -24.567 74.779 1.00 76.33 385 VAL B CA 1
ATOM 6111 C C . VAL B 1 379 ? -0.562 -23.562 74.602 1.00 74.26 385 VAL B C 1
ATOM 6112 O O . VAL B 1 379 ? 0.098 -23.528 73.559 1.00 72.90 385 VAL B O 1
ATOM 6116 N N . ALA B 1 380 ? -0.331 -22.748 75.626 1.00 72.49 386 ALA B N 1
ATOM 6117 C CA . ALA B 1 380 ? 0.737 -21.761 75.572 1.00 71.18 386 ALA B CA 1
ATOM 6118 C C . ALA B 1 380 ? 2.083 -22.447 75.746 1.00 70.07 386 ALA B C 1
ATOM 6119 O O . ALA B 1 380 ? 3.063 -22.084 75.094 1.00 69.05 386 ALA B O 1
ATOM 6121 N N . ARG B 1 381 ? 2.128 -23.441 76.628 1.00 68.87 387 ARG B N 1
ATOM 6122 C CA . ARG B 1 381 ? 3.364 -24.167 76.871 1.00 69.11 387 ARG B CA 1
ATOM 6123 C C . ARG B 1 381 ? 3.779 -24.915 75.609 1.00 67.98 387 ARG B C 1
ATOM 6124 O O . ARG B 1 381 ? 4.972 -25.116 75.354 1.00 69.17 387 ARG B O 1
ATOM 6132 N N . PHE B 1 382 ? 2.785 -25.312 74.819 1.00 65.27 388 PHE B N 1
ATOM 6133 C CA . PHE B 1 382 ? 3.013 -26.032 73.571 1.00 61.84 388 PHE B CA 1
ATOM 6134 C C . PHE B 1 382 ? 3.598 -25.089 72.520 1.00 61.18 388 PHE B C 1
ATOM 6135 O O . PHE B 1 382 ? 4.686 -25.319 71.979 1.00 59.73 388 PHE B O 1
ATOM 6143 N N . HIS B 1 383 ? 2.866 -24.018 72.241 1.00 60.85 389 HIS B N 1
ATOM 6144 C CA . HIS B 1 383 ? 3.291 -23.046 71.239 1.00 61.00 389 HIS B CA 1
ATOM 6145 C C . HIS B 1 383 ? 4.566 -22.277 71.609 1.00 60.79 389 HIS B C 1
ATOM 6146 O O . HIS B 1 383 ? 5.449 -22.071 70.761 1.00 59.05 389 HIS B O 1
ATOM 6153 N N . LEU B 1 384 ? 4.670 -21.852 72.865 1.00 60.79 390 LEU B N 1
ATOM 6154 C CA . LEU B 1 384 ? 5.870 -21.135 73.297 1.00 61.04 390 LEU B CA 1
ATOM 6155 C C . LEU B 1 384 ? 7.014 -22.147 73.269 1.00 60.93 390 LEU B C 1
ATOM 6156 O O . LEU B 1 384 ? 8.090 -21.876 72.734 1.00 59.71 390 LEU B O 1
ATOM 6161 N N . GLY B 1 385 ? 6.758 -23.323 73.838 1.00 60.95 391 GLY B N 1
ATOM 6162 C CA . GLY B 1 385 ? 7.757 -24.368 73.835 1.00 60.25 391 GLY B CA 1
ATOM 6163 C C . GLY B 1 385 ? 8.174 -24.661 72.405 1.00 60.05 391 GLY B C 1
ATOM 6164 O O . GLY B 1 385 ? 9.290 -25.129 72.156 1.00 58.48 391 GLY B O 1
ATOM 6165 N N . ASN B 1 386 ? 7.278 -24.373 71.463 1.00 59.19 392 ASN B N 1
ATOM 6166 C CA . ASN B 1 386 ? 7.552 -24.607 70.058 1.00 59.37 392 ASN B CA 1
ATOM 6167 C C . ASN B 1 386 ? 8.230 -23.442 69.352 1.00 60.67 392 ASN B C 1
ATOM 6168 O O . ASN B 1 386 ? 8.447 -23.486 68.141 1.00 61.25 392 ASN B O 1
ATOM 6173 N N . GLY B 1 387 ? 8.563 -22.398 70.101 1.00 62.88 393 GLY B N 1
ATOM 6174 C CA . GLY B 1 387 ? 9.247 -21.259 69.507 1.00 65.51 393 GLY B CA 1
ATOM 6175 C C . GLY B 1 387 ? 8.387 -20.087 69.072 1.00 67.02 393 GLY B C 1
ATOM 6176 O O . GLY B 1 387 ? 8.865 -19.190 68.383 1.00 67.16 393 GLY B O 1
ATOM 6177 N N . ALA B 1 388 ? 7.122 -20.086 69.468 1.00 69.49 394 ALA B N 1
ATOM 6178 C CA . ALA B 1 388 ? 6.221 -19.004 69.097 1.00 72.31 394 ALA B CA 1
ATOM 6179 C C . ALA B 1 388 ? 6.189 -17.919 70.165 1.00 74.67 394 ALA B C 1
ATOM 6180 O O . ALA B 1 388 ? 6.559 -18.142 71.325 1.00 74.24 394 ALA B O 1
ATOM 6182 N N . ARG B 1 389 ? 5.718 -16.746 69.755 1.00 77.09 395 ARG B N 1
ATOM 6183 C CA . ARG B 1 389 ? 5.615 -15.588 70.630 1.00 78.01 395 ARG B CA 1
ATOM 6184 C C . ARG B 1 389 ? 4.175 -15.092 70.688 1.00 77.50 395 ARG B C 1
ATOM 6185 O O . ARG B 1 389 ? 3.575 -14.813 69.655 1.00 77.46 395 ARG B O 1
ATOM 6193 N N . LEU B 1 390 ? 3.627 -15.002 71.897 1.00 77.43 396 LEU B N 1
ATOM 6194 C CA . LEU B 1 390 ? 2.266 -14.514 72.115 1.00 78.38 396 LEU B CA 1
ATOM 6195 C C . LEU B 1 390 ? 2.150 -13.148 71.438 1.00 80.39 396 LEU B C 1
ATOM 6196 O O . LEU B 1 390 ? 2.776 -12.187 71.875 1.00 80.20 396 LEU B O 1
ATOM 6201 N N . ASP B 1 391 ? 1.341 -13.060 70.384 1.00 83.34 397 ASP B N 1
ATOM 6202 C CA . ASP B 1 391 ? 1.212 -11.819 69.625 1.00 86.36 397 ASP B CA 1
ATOM 6203 C C . ASP B 1 391 ? -0.084 -11.017 69.786 1.00 88.08 397 ASP B C 1
ATOM 6204 O O . ASP B 1 391 ? -0.107 -9.824 69.480 1.00 88.49 397 ASP B O 1
ATOM 6209 N N . ARG B 1 392 ? -1.151 -11.652 70.264 1.00 89.95 398 ARG B N 1
ATOM 6210 C CA . ARG B 1 392 ? -2.429 -10.957 70.440 1.00 92.62 398 ARG B CA 1
ATOM 6211 C C . ARG B 1 392 ? -3.446 -11.803 71.207 1.00 94.83 398 ARG B C 1
ATOM 6212 O O . ARG B 1 392 ? -3.432 -13.032 71.121 1.00 95.70 398 ARG B O 1
ATOM 6220 N N . LEU B 1 393 ? -4.339 -11.145 71.942 1.00 96.68 399 LEU B N 1
ATOM 6221 C CA . LEU B 1 393 ? -5.353 -11.854 72.715 1.00 98.64 399 LEU B CA 1
ATOM 6222 C C . LEU B 1 393 ? -6.761 -11.637 72.160 1.00 100.27 399 LEU B C 1
ATOM 6223 O O . LEU B 1 393 ? -7.649 -11.199 72.889 1.00 100.91 399 LEU B O 1
ATOM 6228 N N . ASN B 1 394 ? -6.959 -11.952 70.880 1.00 102.23 400 ASN B N 1
ATOM 6229 C CA . ASN B 1 394 ? -8.255 -11.796 70.216 1.00 104.04 400 ASN B CA 1
ATOM 6230 C C . ASN B 1 394 ? -9.418 -12.058 71.172 1.00 105.70 400 ASN B C 1
ATOM 6231 O O . ASN B 1 394 ? -9.775 -13.208 71.430 1.00 105.43 400 ASN B O 1
ATOM 6236 N N . PHE B 1 395 ? -10.011 -10.982 71.681 1.00 107.81 401 PHE B N 1
ATOM 6237 C CA . PHE B 1 395 ? -11.127 -11.068 72.619 1.00 109.23 401 PHE B CA 1
ATOM 6238 C C . PHE B 1 395 ? -12.357 -11.754 72.020 1.00 109.38 401 PHE B C 1
ATOM 6239 O O . PHE B 1 395 ? -12.725 -11.501 70.869 1.00 109.16 401 PHE B O 1
ATOM 6247 N N . LEU B 1 396 ? -12.984 -12.620 72.814 1.00 109.18 402 LEU B N 1
ATOM 6248 C CA . LEU B 1 396 ? -14.168 -13.357 72.385 1.00 109.43 402 LEU B CA 1
ATOM 6249 C C . LEU B 1 396 ? -14.088 -13.821 70.940 1.00 109.84 402 LEU B C 1
ATOM 6250 O O . LEU B 1 396 ? -14.976 -13.526 70.144 1.00 109.45 402 LEU B O 1
ATOM 6255 N N . GLY B 1 397 ? -13.023 -14.552 70.615 1.00 110.63 403 GLY B N 1
ATOM 6256 C CA . GLY B 1 397 ? -12.833 -15.057 69.265 1.00 111.16 403 GLY B CA 1
ATOM 6257 C C . GLY B 1 397 ? -13.568 -16.357 68.972 1.00 111.75 403 GLY B C 1
ATOM 6258 O O . GLY B 1 397 ? -13.631 -16.795 67.819 1.00 111.04 403 GLY B O 1
ATOM 6259 N N . ASP B 1 398 ? -14.116 -16.984 70.009 1.00 112.88 404 ASP B N 1
ATOM 6260 C CA . ASP B 1 398 ? -14.857 -18.228 69.839 1.00 115.07 404 ASP B CA 1
ATOM 6261 C C . ASP B 1 398 ? -16.216 -18.107 70.510 1.00 116.32 404 ASP B C 1
ATOM 6262 O O . ASP B 1 398 ? -16.309 -17.799 71.698 1.00 115.78 404 ASP B O 1
ATOM 6267 N N . ARG B 1 399 ? -17.267 -18.355 69.735 1.00 117.91 405 ARG B N 1
ATOM 6268 C CA . ARG B 1 399 ? -18.631 -18.267 70.236 1.00 119.59 405 ARG B CA 1
ATOM 6269 C C . ARG B 1 399 ? -19.165 -19.648 70.593 1.00 120.75 405 ARG B C 1
ATOM 6270 O O . ARG B 1 399 ? -20.209 -19.770 71.233 1.00 121.42 405 ARG B O 1
ATOM 6278 N N . SER B 1 400 ? -18.444 -20.683 70.173 1.00 121.71 406 SER B N 1
ATOM 6279 C CA . SER B 1 400 ? -18.836 -22.062 70.450 1.00 122.29 406 SER B CA 1
ATOM 6280 C C . SER B 1 400 ? -19.193 -22.231 71.923 1.00 123.25 406 SER B C 1
ATOM 6281 O O . SER B 1 400 ? -18.641 -21.546 72.786 1.00 122.58 406 SER B O 1
ATOM 6284 N N . PRO B 1 401 ? -20.133 -23.142 72.231 1.00 124.62 407 PRO B N 1
ATOM 6285 C CA . PRO B 1 401 ? -20.531 -23.369 73.626 1.00 125.85 407 PRO B CA 1
ATOM 6286 C C . PRO B 1 401 ? -19.341 -23.860 74.448 1.00 127.15 407 PRO B C 1
ATOM 6287 O O . PRO B 1 401 ? -19.223 -23.560 75.640 1.00 127.33 407 PRO B O 1
ATOM 6291 N N . ASN B 1 402 ? -18.461 -24.613 73.793 1.00 128.22 408 ASN B N 1
ATOM 6292 C CA . ASN B 1 402 ? -17.259 -25.142 74.426 1.00 129.39 408 ASN B CA 1
ATOM 6293 C C . ASN B 1 402 ? -16.247 -24.009 74.622 1.00 130.24 408 ASN B C 1
ATOM 6294 O O . ASN B 1 402 ? -15.509 -23.985 75.611 1.00 130.49 408 ASN B O 1
ATOM 6299 N N . GLY B 1 403 ? -16.222 -23.074 73.675 1.00 130.64 409 GLY B N 1
ATOM 6300 C CA . GLY B 1 403 ? -15.307 -21.948 73.758 1.00 130.50 409 GLY B CA 1
ATOM 6301 C C . GLY B 1 403 ? -15.526 -21.133 75.018 1.00 130.79 409 GLY B C 1
ATOM 6302 O O . GLY B 1 403 ? -14.580 -20.830 75.745 1.00 130.70 409 GLY B O 1
ATOM 6311 N N . ARG B 1 405 ? -17.010 -22.137 77.600 1.00 128.53 411 ARG B N 1
ATOM 6312 C CA . ARG B 1 405 ? -16.736 -23.087 78.677 1.00 127.18 411 ARG B CA 1
ATOM 6313 C C . ARG B 1 405 ? -15.346 -22.956 79.281 1.00 126.06 411 ARG B C 1
ATOM 6314 O O . ARG B 1 405 ? -15.163 -23.161 80.481 1.00 126.38 411 ARG B O 1
ATOM 6322 N N . GLN B 1 406 ? -14.366 -22.628 78.448 1.00 124.35 412 GLN B N 1
ATOM 6323 C CA . GLN B 1 406 ? -12.993 -22.515 78.920 1.00 122.51 412 GLN B CA 1
ATOM 6324 C C . GLN B 1 406 ? -12.449 -21.094 78.917 1.00 120.75 412 GLN B C 1
ATOM 6325 O O . GLN B 1 406 ? -12.351 -20.449 79.962 1.00 121.04 412 GLN B O 1
ATOM 6331 N N . SER B 1 407 ? -12.092 -20.610 77.735 1.00 118.11 413 SER B N 1
ATOM 6332 C CA . SER B 1 407 ? -11.533 -19.277 77.605 1.00 116.47 413 SER B CA 1
ATOM 6333 C C . SER B 1 407 ? -12.595 -18.186 77.572 1.00 115.35 413 SER B C 1
ATOM 6334 O O . SER B 1 407 ? -12.284 -17.018 77.337 1.00 114.70 413 SER B O 1
ATOM 6337 N N . HIS B 1 408 ? -13.844 -18.567 77.820 1.00 113.91 414 HIS B N 1
ATOM 6338 C CA . HIS B 1 408 ? -14.945 -17.612 77.796 1.00 111.88 414 HIS B CA 1
ATOM 6339 C C . HIS B 1 408 ? -15.000 -16.951 76.425 1.00 110.46 414 HIS B C 1
ATOM 6340 O O . HIS B 1 408 ? -15.181 -15.738 76.315 1.00 110.04 414 HIS B O 1
ATOM 6347 N N . GLY B 1 409 ? -14.830 -17.755 75.382 1.00 108.75 415 GLY B N 1
ATOM 6348 C CA . GLY B 1 409 ? -14.872 -17.228 74.032 1.00 106.99 415 GLY B CA 1
ATOM 6349 C C . GLY B 1 409 ? -13.567 -16.604 73.583 1.00 105.98 415 GLY B C 1
ATOM 6350 O O . GLY B 1 409 ? -13.387 -16.340 72.396 1.00 105.63 415 GLY B O 1
ATOM 6351 N N . LEU B 1 410 ? -12.659 -16.376 74.531 1.00 105.00 416 LEU B N 1
ATOM 6352 C CA . LEU B 1 410 ? -11.356 -15.772 74.244 1.00 103.36 416 LEU B CA 1
ATOM 6353 C C . LEU B 1 410 ? -10.406 -16.696 73.487 1.00 101.92 416 LEU B C 1
ATOM 6354 O O . LEU B 1 410 ? -10.387 -17.906 73.693 1.00 101.44 416 LEU B O 1
ATOM 6367 N N . VAL B 1 412 ? -6.266 -16.620 71.490 1.00 93.47 418 VAL B N 1
ATOM 6368 C CA . VAL B 1 412 ? -5.021 -15.884 71.403 1.00 91.31 418 VAL B CA 1
ATOM 6369 C C . VAL B 1 412 ? -4.322 -16.268 70.119 1.00 88.91 418 VAL B C 1
ATOM 6370 O O . VAL B 1 412 ? -4.695 -17.241 69.472 1.00 89.94 418 VAL B O 1
ATOM 6374 N N . ASN B 1 413 ? -3.322 -15.489 69.737 1.00 85.22 419 ASN B N 1
ATOM 6375 C CA . ASN B 1 413 ? -2.557 -15.795 68.544 1.00 81.97 419 ASN B CA 1
ATOM 6376 C C . ASN B 1 413 ? -1.147 -16.098 69.000 1.00 79.84 419 ASN B C 1
ATOM 6377 O O . ASN B 1 413 ? -0.732 -15.689 70.087 1.00 79.83 419 ASN B O 1
ATOM 6382 N N . TYR B 1 414 ? -0.422 -16.831 68.168 1.00 75.93 420 TYR B N 1
ATOM 6383 C CA . TYR B 1 414 ? 0.957 -17.183 68.446 1.00 71.67 420 TYR B CA 1
ATOM 6384 C C . TYR B 1 414 ? 1.655 -17.002 67.109 1.00 71.50 420 TYR B C 1
ATOM 6385 O O . TYR B 1 414 ? 1.184 -17.489 66.084 1.00 70.82 420 TYR B O 1
ATOM 6394 N N . LEU B 1 415 ? 2.763 -16.276 67.105 1.00 71.73 421 LEU B N 1
ATOM 6395 C CA . LEU B 1 415 ? 3.452 -16.021 65.851 1.00 72.97 421 LEU B CA 1
ATOM 6396 C C . LEU B 1 415 ? 4.706 -16.846 65.677 1.00 73.44 421 LEU B C 1
ATOM 6397 O O . LEU B 1 415 ? 5.617 -16.787 66.509 1.00 74.38 421 LEU B O 1
ATOM 6402 N N . TYR B 1 416 ? 4.750 -17.622 64.598 1.00 72.50 422 TYR B N 1
ATOM 6403 C CA . TYR B 1 416 ? 5.922 -18.437 64.324 1.00 73.25 422 TYR B CA 1
ATOM 6404 C C . TYR B 1 416 ? 6.743 -17.727 63.267 1.00 75.68 422 TYR B C 1
ATOM 6405 O O . TYR B 1 416 ? 6.192 -17.116 62.352 1.00 76.51 422 TYR B O 1
ATOM 6414 N N . ALA B 1 417 ? 8.060 -17.792 63.410 1.00 77.84 423 ALA B N 1
ATOM 6415 C CA . ALA B 1 417 ? 8.952 -17.157 62.459 1.00 80.62 423 ALA B CA 1
ATOM 6416 C C . ALA B 1 417 ? 10.194 -18.018 62.292 1.00 82.85 423 ALA B C 1
ATOM 6417 O O . ALA B 1 417 ? 10.813 -18.413 63.281 1.00 83.73 423 ALA B O 1
ATOM 6419 N N . LEU B 1 418 ? 10.556 -18.319 61.047 1.00 84.22 424 LEU B N 1
ATOM 6420 C CA . LEU B 1 418 ? 11.742 -19.129 60.798 1.00 85.86 424 LEU B CA 1
ATOM 6421 C C . LEU B 1 418 ? 12.999 -18.308 61.061 1.00 87.16 424 LEU B C 1
ATOM 6422 O O . LEU B 1 418 ? 13.899 -18.231 60.221 1.00 88.11 424 LEU B O 1
ATOM 6427 N N . GLY B 1 419 ? 13.045 -17.691 62.237 1.00 87.53 425 GLY B N 1
ATOM 6428 C CA . GLY B 1 419 ? 14.185 -16.884 62.621 1.00 87.89 425 GLY B CA 1
ATOM 6429 C C . GLY B 1 419 ? 14.289 -16.824 64.132 1.00 88.95 425 GLY B C 1
ATOM 6430 O O . GLY B 1 419 ? 15.391 -16.808 64.688 1.00 89.48 425 GLY B O 1
ATOM 6431 N N . ASP B 1 420 ? 13.139 -16.812 64.803 1.00 88.58 426 ASP B N 1
ATOM 6432 C CA . ASP B 1 420 ? 13.110 -16.740 66.260 1.00 87.85 426 ASP B CA 1
ATOM 6433 C C . ASP B 1 420 ? 12.680 -18.039 66.939 1.00 86.68 426 ASP B C 1
ATOM 6434 O O . ASP B 1 420 ? 12.838 -18.178 68.153 1.00 87.25 426 ASP B O 1
ATOM 6439 N N . ILE B 1 421 ? 12.139 -18.986 66.176 1.00 83.93 427 ILE B N 1
ATOM 6440 C CA . ILE B 1 421 ? 11.687 -20.237 66.772 1.00 80.95 427 ILE B CA 1
ATOM 6441 C C . ILE B 1 421 ? 12.717 -20.848 67.716 1.00 79.84 427 ILE B C 1
ATOM 6442 O O . ILE B 1 421 ? 12.442 -21.038 68.901 1.00 78.86 427 ILE B O 1
ATOM 6447 N N . GLU B 1 422 ? 13.906 -21.142 67.205 1.00 78.99 428 GLU B N 1
ATOM 6448 C CA . GLU B 1 422 ? 14.939 -21.735 68.043 1.00 78.75 428 GLU B CA 1
ATOM 6449 C C . GLU B 1 422 ? 15.341 -20.819 69.188 1.00 76.76 428 GLU B C 1
ATOM 6450 O O . GLU B 1 422 ? 15.530 -21.278 70.315 1.00 75.80 428 GLU B O 1
ATOM 6456 N N . ALA B 1 423 ? 15.456 -19.526 68.897 1.00 74.53 429 ALA B N 1
ATOM 6457 C CA . ALA B 1 423 ? 15.840 -18.538 69.904 1.00 72.19 429 ALA B CA 1
ATOM 6458 C C . ALA B 1 423 ? 14.835 -18.427 71.057 1.00 70.90 429 ALA B C 1
ATOM 6459 O O . ALA B 1 423 ? 15.223 -18.288 72.227 1.00 69.98 429 ALA B O 1
ATOM 6461 N N . ASN B 1 424 ? 13.547 -18.482 70.725 1.00 68.87 430 ASN B N 1
ATOM 6462 C CA . ASN B 1 424 ? 12.498 -18.389 71.731 1.00 67.59 430 ASN B CA 1
ATOM 6463 C C . ASN B 1 424 ? 12.482 -19.655 72.563 1.00 67.27 430 ASN B C 1
ATOM 6464 O O . ASN B 1 424 ? 12.396 -19.607 73.797 1.00 67.83 430 ASN B O 1
ATOM 6469 N N . HIS B 1 425 ? 12.571 -20.791 71.878 1.00 65.20 431 HIS B N 1
ATOM 6470 C CA . HIS B 1 425 ? 12.558 -22.076 72.545 1.00 62.50 431 HIS B CA 1
ATOM 6471 C C . HIS B 1 425 ? 13.588 -22.124 73.672 1.00 61.76 431 HIS B C 1
ATOM 6472 O O . HIS B 1 425 ? 13.250 -22.405 74.826 1.00 60.51 431 HIS B O 1
ATOM 6479 N N . GLU B 1 426 ? 14.841 -21.846 73.319 1.00 62.20 432 GLU B N 1
ATOM 6480 C CA . GLU B 1 426 ? 15.955 -21.855 74.265 1.00 63.81 432 GLU B CA 1
ATOM 6481 C C . GLU B 1 426 ? 15.703 -20.978 75.484 1.00 64.42 432 GLU B C 1
ATOM 6482 O O . GLU B 1 426 ? 15.866 -21.424 76.628 1.00 64.24 432 GLU B O 1
ATOM 6488 N N . ALA B 1 427 ? 15.310 -19.731 75.228 1.00 64.39 433 ALA B N 1
ATOM 6489 C CA . ALA B 1 427 ? 15.037 -18.767 76.284 1.00 62.54 433 ALA B CA 1
ATOM 6490 C C . ALA B 1 427 ? 14.001 -19.308 77.253 1.00 61.87 433 ALA B C 1
ATOM 6491 O O . ALA B 1 427 ? 14.115 -19.119 78.465 1.00 62.35 433 ALA B O 1
ATOM 6493 N N . LEU B 1 428 ? 12.989 -19.984 76.727 1.00 61.34 434 LEU B N 1
ATOM 6494 C CA . LEU B 1 428 ? 11.950 -20.531 77.588 1.00 62.15 434 LEU B CA 1
ATOM 6495 C C . LEU B 1 428 ? 12.403 -21.754 78.383 1.00 64.25 434 LEU B C 1
ATOM 6496 O O . LEU B 1 428 ? 12.002 -21.925 79.537 1.00 65.24 434 LEU B O 1
ATOM 6501 N N . PHE B 1 429 ? 13.223 -22.605 77.766 1.00 64.98 435 PHE B N 1
ATOM 6502 C CA . PHE B 1 429 ? 13.705 -23.821 78.417 1.00 65.87 435 PHE B CA 1
ATOM 6503 C C . PHE B 1 429 ? 14.934 -23.613 79.292 1.00 67.47 435 PHE B C 1
ATOM 6504 O O . PHE B 1 429 ? 15.039 -24.195 80.379 1.00 65.45 435 PHE B O 1
ATOM 6512 N N . GLU B 1 430 ? 15.870 -22.798 78.813 1.00 69.50 436 GLU B N 1
ATOM 6513 C CA . GLU B 1 430 ? 17.079 -22.517 79.579 1.00 72.22 436 GLU B CA 1
ATOM 6514 C C . GLU B 1 430 ? 16.766 -21.573 80.752 1.00 73.03 436 GLU B C 1
ATOM 6515 O O . GLU B 1 430 ? 17.172 -21.828 81.885 1.00 71.70 436 GLU B O 1
ATOM 6521 N N . ARG B 1 431 ? 16.017 -20.502 80.478 1.00 74.61 437 ARG B N 1
ATOM 6522 C CA . ARG B 1 431 ? 15.691 -19.510 81.501 1.00 75.39 437 ARG B CA 1
ATOM 6523 C C . ARG B 1 431 ? 14.222 -19.240 81.843 1.00 75.99 437 ARG B C 1
ATOM 6524 O O . ARG B 1 431 ? 13.945 -18.395 82.689 1.00 75.99 437 ARG B O 1
ATOM 6532 N N . GLY B 1 432 ? 13.284 -19.937 81.207 1.00 76.81 438 GLY B N 1
ATOM 6533 C CA . GLY B 1 432 ? 11.873 -19.717 81.512 1.00 76.03 438 GLY B CA 1
ATOM 6534 C C . GLY B 1 432 ? 11.349 -18.366 81.053 1.00 75.47 438 GLY B C 1
ATOM 6535 O O . GLY B 1 432 ? 10.374 -17.844 81.585 1.00 74.15 438 GLY B O 1
ATOM 6536 N N . GLN B 1 433 ? 12.013 -17.818 80.044 1.00 76.34 439 GLN B N 1
ATOM 6537 C CA . GLN B 1 433 ? 11.693 -16.529 79.450 1.00 77.57 439 GLN B CA 1
ATOM 6538 C C . GLN B 1 433 ? 10.574 -16.646 78.417 1.00 77.53 439 GLN B C 1
ATOM 6539 O O . GLN B 1 433 ? 10.801 -17.067 77.280 1.00 78.04 439 GLN B O 1
ATOM 6545 N N . ILE B 1 434 ? 9.369 -16.258 78.824 1.00 77.88 440 ILE B N 1
ATOM 6546 C CA . ILE B 1 434 ? 8.186 -16.327 77.972 1.00 77.73 440 ILE B CA 1
ATOM 6547 C C . ILE B 1 434 ? 8.128 -15.286 76.862 1.00 79.68 440 ILE B C 1
ATOM 6548 O O . ILE B 1 434 ? 7.724 -14.151 77.089 1.00 80.15 440 ILE B O 1
ATOM 6553 N N . ALA B 1 435 ? 8.515 -15.685 75.656 1.00 82.43 441 ALA B N 1
ATOM 6554 C CA . ALA B 1 435 ? 8.492 -14.786 74.510 1.00 84.37 441 ALA B CA 1
ATOM 6555 C C . ALA B 1 435 ? 7.062 -14.343 74.206 1.00 86.64 441 ALA B C 1
ATOM 6556 O O . ALA B 1 435 ? 6.221 -15.147 73.800 1.00 86.80 441 ALA B O 1
ATOM 6558 N N . ALA B 1 436 ? 6.793 -13.059 74.422 1.00 89.06 442 ALA B N 1
ATOM 6559 C CA . ALA B 1 436 ? 5.479 -12.481 74.158 1.00 90.56 442 ALA B CA 1
ATOM 6560 C C . ALA B 1 436 ? 5.680 -11.170 73.410 1.00 92.10 442 ALA B C 1
ATOM 6561 O O . ALA B 1 436 ? 6.811 -10.770 73.137 1.00 91.70 442 ALA B O 1
ATOM 6563 N N . ALA B 1 437 ? 4.582 -10.507 73.073 1.00 94.90 443 ALA B N 1
ATOM 6564 C CA . ALA B 1 437 ? 4.654 -9.237 72.360 1.00 97.60 443 ALA B CA 1
ATOM 6565 C C . ALA B 1 437 ? 4.358 -8.082 73.316 1.00 99.12 443 ALA B C 1
ATOM 6566 O O . ALA B 1 437 ? 3.579 -8.231 74.262 1.00 99.72 443 ALA B O 1
ATOM 6568 N N . SER B 1 438 ? 4.995 -6.940 73.068 1.00 100.28 444 SER B N 1
ATOM 6569 C CA . SER B 1 438 ? 4.811 -5.745 73.889 1.00 100.56 444 SER B CA 1
ATOM 6570 C C . SER B 1 438 ? 3.326 -5.451 74.073 1.00 100.44 444 SER B C 1
ATOM 6571 O O . SER B 1 438 ? 2.862 -5.157 75.181 1.00 99.17 444 SER B O 1
ATOM 6574 N N . ALA B 1 439 ? 2.591 -5.538 72.970 1.00 100.88 445 ALA B N 1
ATOM 6575 C CA . ALA B 1 439 ? 1.160 -5.295 72.976 1.00 102.69 445 ALA B CA 1
ATOM 6576 C C . ALA B 1 439 ? 0.454 -6.131 74.044 1.00 104.03 445 ALA B C 1
ATOM 6577 O O . ALA B 1 439 ? -0.624 -5.764 74.516 1.00 104.29 445 ALA B O 1
ATOM 6579 N N . VAL B 1 440 ? 1.071 -7.243 74.439 1.00 105.60 446 VAL B N 1
ATOM 6580 C CA . VAL B 1 440 ? 0.471 -8.138 75.429 1.00 106.90 446 VAL B CA 1
ATOM 6581 C C . VAL B 1 440 ? 1.087 -8.075 76.826 1.00 108.10 446 VAL B C 1
ATOM 6582 O O . VAL B 1 440 ? 0.454 -8.491 77.804 1.00 108.19 446 VAL B O 1
ATOM 6586 N N . ARG B 1 441 ? 2.313 -7.564 76.920 1.00 109.24 447 ARG B N 1
ATOM 6587 C CA . ARG B 1 441 ? 3.012 -7.468 78.202 1.00 110.30 447 ARG B CA 1
ATOM 6588 C C . ARG B 1 441 ? 2.422 -6.452 79.180 1.00 110.45 447 ARG B C 1
ATOM 6589 O O . ARG B 1 441 ? 2.092 -6.794 80.319 1.00 110.40 447 ARG B O 1
ATOM 6597 N N . LYS B 1 442 ? 2.302 -5.204 78.738 1.00 110.23 448 LYS B N 1
ATOM 6598 C CA . LYS B 1 442 ? 1.767 -4.143 79.579 1.00 109.38 448 LYS B CA 1
ATOM 6599 C C . LYS B 1 442 ? 0.436 -4.523 80.240 1.00 108.60 448 LYS B C 1
ATOM 6600 O O . LYS B 1 442 ? 0.294 -4.427 81.463 1.00 107.75 448 LYS B O 1
ATOM 6606 N N . LEU B 1 443 ? -0.527 -4.969 79.435 1.00 107.88 449 LEU B N 1
ATOM 6607 C CA . LEU B 1 443 ? -1.841 -5.363 79.946 1.00 107.53 449 LEU B CA 1
ATOM 6608 C C . LEU B 1 443 ? -1.737 -6.216 81.203 1.00 107.64 449 LEU B C 1
ATOM 6609 O O . LEU B 1 443 ? -2.380 -5.864 82.217 1.00 107.29 449 LEU B O 1
ATOM 6614 N N . ALA C 1 4 ? 13.939 -58.935 34.074 1.00 100.60 10 ALA C N 1
ATOM 6615 C CA . ALA C 1 4 ? 13.729 -59.311 35.503 1.00 101.69 10 ALA C CA 1
ATOM 6616 C C . ALA C 1 4 ? 12.318 -58.965 35.983 1.00 102.22 10 ALA C C 1
ATOM 6617 O O . ALA C 1 4 ? 11.427 -58.673 35.182 1.00 102.00 10 ALA C O 1
ATOM 6619 N N . ASP C 1 5 ? 12.120 -59.004 37.297 1.00 102.77 11 ASP C N 1
ATOM 6620 C CA . ASP C 1 5 ? 10.816 -58.696 37.880 1.00 103.29 11 ASP C CA 1
ATOM 6621 C C . ASP C 1 5 ? 10.790 -57.291 38.493 1.00 102.19 11 ASP C C 1
ATOM 6622 O O . ASP C 1 5 ? 9.732 -56.779 38.874 1.00 101.68 11 ASP C O 1
ATOM 6627 N N . ARG C 1 6 ? 11.971 -56.685 38.583 1.00 100.48 12 ARG C N 1
ATOM 6628 C CA . ARG C 1 6 ? 12.143 -55.332 39.111 1.00 97.56 12 ARG C CA 1
ATOM 6629 C C . ARG C 1 6 ? 11.142 -54.392 38.433 1.00 95.83 12 ARG C C 1
ATOM 6630 O O . ARG C 1 6 ? 10.820 -53.325 38.956 1.00 94.76 12 ARG C O 1
ATOM 6638 N N . ALA C 1 7 ? 10.653 -54.811 37.267 1.00 93.80 13 ALA C N 1
ATOM 6639 C CA . ALA C 1 7 ? 9.698 -54.033 36.485 1.00 91.98 13 ALA C CA 1
ATOM 6640 C C . ALA C 1 7 ? 8.425 -53.695 37.257 1.00 90.54 13 ALA C C 1
ATOM 6641 O O . ALA C 1 7 ? 7.744 -52.711 36.957 1.00 89.30 13 ALA C O 1
ATOM 6643 N N . SER C 1 8 ? 8.107 -54.514 38.251 1.00 89.46 14 SER C N 1
ATOM 6644 C CA . SER C 1 8 ? 6.919 -54.301 39.069 1.00 88.07 14 SER C CA 1
ATOM 6645 C C . SER C 1 8 ? 7.101 -53.089 39.985 1.00 86.19 14 SER C C 1
ATOM 6646 O O . SER C 1 8 ? 6.177 -52.297 40.165 1.00 85.48 14 SER C O 1
ATOM 6649 N N . GLU C 1 9 ? 8.298 -52.956 40.552 1.00 84.23 15 GLU C N 1
ATOM 6650 C CA . GLU C 1 9 ? 8.633 -51.859 41.463 1.00 82.86 15 GLU C CA 1
ATOM 6651 C C . GLU C 1 9 ? 8.824 -50.540 40.714 1.00 81.10 15 GLU C C 1
ATOM 6652 O O . GLU C 1 9 ? 8.355 -49.486 41.150 1.00 80.25 15 GLU C O 1
ATOM 6658 N N . PHE C 1 10 ? 9.529 -50.615 39.589 1.00 79.41 16 PHE C N 1
ATOM 6659 C CA . PHE C 1 10 ? 9.790 -49.460 38.741 1.00 76.23 16 PHE C CA 1
ATOM 6660 C C . PHE C 1 10 ? 8.472 -48.779 38.358 1.00 73.74 16 PHE C C 1
ATOM 6661 O O . PHE C 1 10 ? 8.307 -47.577 38.560 1.00 72.10 16 PHE C O 1
ATOM 6669 N N . LEU C 1 11 ? 7.544 -49.563 37.808 1.00 71.73 17 LEU C N 1
ATOM 6670 C CA . LEU C 1 11 ? 6.228 -49.068 37.396 1.00 69.90 17 LEU C CA 1
ATOM 6671 C C . LEU C 1 11 ? 5.420 -48.565 38.586 1.00 68.31 17 LEU C C 1
ATOM 6672 O O . LEU C 1 11 ? 4.660 -47.608 38.466 1.00 67.09 17 LEU C O 1
ATOM 6677 N N . GLY C 1 12 ? 5.575 -49.220 39.732 1.00 67.31 18 GLY C N 1
ATOM 6678 C CA . GLY C 1 12 ? 4.866 -48.785 40.918 1.00 65.88 18 GLY C CA 1
ATOM 6679 C C . GLY C 1 12 ? 5.371 -47.406 41.293 1.00 65.54 18 GLY C C 1
ATOM 6680 O O . GLY C 1 12 ? 4.587 -46.462 41.442 1.00 64.39 18 GLY C O 1
ATOM 6681 N N . GLY C 1 13 ? 6.691 -47.292 41.427 1.00 64.28 19 GLY C N 1
ATOM 6682 C CA . GLY C 1 13 ? 7.296 -46.023 41.775 1.00 66.43 19 GLY C CA 1
ATOM 6683 C C . GLY C 1 13 ? 6.914 -44.942 40.784 1.00 68.35 19 GLY C C 1
ATOM 6684 O O . GLY C 1 13 ? 6.509 -43.845 41.172 1.00 68.57 19 GLY C O 1
ATOM 6685 N N . LEU C 1 14 ? 7.036 -45.261 39.496 1.00 69.52 20 LEU C N 1
ATOM 6686 C CA . LEU C 1 14 ? 6.701 -44.332 38.418 1.00 69.75 20 LEU C CA 1
ATOM 6687 C C . LEU C 1 14 ? 5.229 -43.905 38.440 1.00 70.38 20 LEU C C 1
ATOM 6688 O O . LEU C 1 14 ? 4.926 -42.709 38.416 1.00 69.88 20 LEU C O 1
ATOM 6693 N N . PHE C 1 15 ? 4.313 -44.869 38.493 1.00 70.44 21 PHE C N 1
ATOM 6694 C CA . PHE C 1 15 ? 2.893 -44.529 38.503 1.00 70.56 21 PHE C CA 1
ATOM 6695 C C . PHE C 1 15 ? 2.518 -43.735 39.745 1.00 70.46 21 PHE C C 1
ATOM 6696 O O . PHE C 1 15 ? 1.479 -43.073 39.770 1.00 69.27 21 PHE C O 1
ATOM 6704 N N . ASN C 1 16 ? 3.359 -43.801 40.775 1.00 70.51 22 ASN C N 1
ATOM 6705 C CA . ASN C 1 16 ? 3.091 -43.057 41.998 1.00 70.79 22 ASN C CA 1
ATOM 6706 C C . ASN C 1 16 ? 3.483 -41.599 41.827 1.00 70.13 22 ASN C C 1
ATOM 6707 O O . ASN C 1 16 ? 2.861 -40.707 42.405 1.00 69.50 22 ASN C O 1
ATOM 6712 N N . SER C 1 17 ? 4.514 -41.355 41.026 1.00 70.30 23 SER C N 1
ATOM 6713 C CA . SER C 1 17 ? 4.947 -39.987 40.756 1.00 69.95 23 SER C CA 1
ATOM 6714 C C . SER C 1 17 ? 3.902 -39.371 39.832 1.00 70.15 23 SER C C 1
ATOM 6715 O O . SER C 1 17 ? 3.567 -38.189 39.940 1.00 70.74 23 SER C O 1
ATOM 6718 N N . LEU C 1 18 ? 3.377 -40.192 38.931 1.00 70.23 24 LEU C N 1
ATOM 6719 C CA . LEU C 1 18 ? 2.363 -39.737 38.000 1.00 70.88 24 LEU C CA 1
ATOM 6720 C C . LEU C 1 18 ? 1.077 -39.340 38.722 1.00 71.92 24 LEU C C 1
ATOM 6721 O O . LEU C 1 18 ? 0.566 -38.247 38.506 1.00 72.51 24 LEU C O 1
ATOM 6726 N N . THR C 1 19 ? 0.564 -40.204 39.593 1.00 74.15 25 THR C N 1
ATOM 6727 C CA . THR C 1 19 ? -0.675 -39.892 40.315 1.00 77.48 25 THR C CA 1
ATOM 6728 C C . THR C 1 19 ? -0.550 -38.676 41.233 1.00 78.68 25 THR C C 1
ATOM 6729 O O . THR C 1 19 ? -1.410 -37.796 41.225 1.00 78.28 25 THR C O 1
ATOM 6733 N N . GLU C 1 20 ? 0.513 -38.636 42.030 1.00 81.53 26 GLU C N 1
ATOM 6734 C CA . GLU C 1 20 ? 0.738 -37.525 42.944 1.00 84.81 26 GLU C CA 1
ATOM 6735 C C . GLU C 1 20 ? 0.816 -36.220 42.140 1.00 86.18 26 GLU C C 1
ATOM 6736 O O . GLU C 1 20 ? 0.365 -35.160 42.593 1.00 84.69 26 GLU C O 1
ATOM 6742 N N . ARG C 1 21 ? 1.387 -36.316 40.941 1.00 88.11 27 ARG C N 1
ATOM 6743 C CA . ARG C 1 21 ? 1.514 -35.176 40.042 1.00 89.60 27 ARG C CA 1
ATOM 6744 C C . ARG C 1 21 ? 0.126 -34.759 39.575 1.00 91.30 27 ARG C C 1
ATOM 6745 O O . ARG C 1 21 ? -0.203 -33.575 39.560 1.00 91.80 27 ARG C O 1
ATOM 6753 N N . GLY C 1 22 ? -0.676 -35.747 39.183 1.00 92.96 28 GLY C N 1
ATOM 6754 C CA . GLY C 1 22 ? -2.027 -35.485 38.712 1.00 94.29 28 GLY C CA 1
ATOM 6755 C C . GLY C 1 22 ? -2.884 -34.784 39.748 1.00 95.32 28 GLY C C 1
ATOM 6756 O O . GLY C 1 22 ? -3.517 -33.765 39.458 1.00 96.15 28 GLY C O 1
ATOM 6757 N N . ARG C 1 23 ? -2.897 -35.329 40.962 1.00 95.33 29 ARG C N 1
ATOM 6758 C CA . ARG C 1 23 ? -3.666 -34.760 42.065 1.00 95.83 29 ARG C CA 1
ATOM 6759 C C . ARG C 1 23 ? -3.249 -33.309 42.334 1.00 97.26 29 ARG C C 1
ATOM 6760 O O . ARG C 1 23 ? -3.800 -32.637 43.211 1.00 96.82 29 ARG C O 1
ATOM 6768 N N . SER C 1 24 ? -2.270 -32.840 41.566 1.00 98.78 30 SER C N 1
ATOM 6769 C CA . SER C 1 24 ? -1.749 -31.488 41.699 1.00 100.12 30 SER C CA 1
ATOM 6770 C C . SER C 1 24 ? -2.525 -30.453 40.874 1.00 100.87 30 SER C C 1
ATOM 6771 O O . SER C 1 24 ? -3.030 -29.473 41.427 1.00 101.50 30 SER C O 1
ATOM 6774 N N . LEU C 1 25 ? -2.630 -30.668 39.563 1.00 100.86 31 LEU C N 1
ATOM 6775 C CA . LEU C 1 25 ? -3.336 -29.718 38.700 1.00 100.91 31 LEU C CA 1
ATOM 6776 C C . LEU C 1 25 ? -4.725 -30.223 38.294 1.00 101.28 31 LEU C C 1
ATOM 6777 O O . LEU C 1 25 ? -5.637 -29.431 38.025 1.00 100.95 31 LEU C O 1
ATOM 6782 N N . SER C 1 31 ? -13.344 -21.695 30.129 1.00 98.66 37 SER C N 1
ATOM 6783 C CA . SER C 1 31 ? -13.942 -21.448 31.438 1.00 98.74 37 SER C CA 1
ATOM 6784 C C . SER C 1 31 ? -15.320 -20.799 31.277 1.00 98.85 37 SER C C 1
ATOM 6785 O O . SER C 1 31 ? -16.241 -21.060 32.054 1.00 98.36 37 SER C O 1
ATOM 6788 N N . GLN C 1 32 ? -15.455 -19.953 30.262 1.00 99.53 38 GLN C N 1
ATOM 6789 C CA . GLN C 1 32 ? -16.721 -19.280 29.975 1.00 99.46 38 GLN C CA 1
ATOM 6790 C C . GLN C 1 32 ? -17.332 -20.012 28.775 1.00 98.66 38 GLN C C 1
ATOM 6791 O O . GLN C 1 32 ? -16.671 -20.183 27.748 1.00 98.92 38 GLN C O 1
ATOM 6797 N N . PRO C 1 33 ? -18.604 -20.438 28.884 1.00 97.58 39 PRO C N 1
ATOM 6798 C CA . PRO C 1 33 ? -19.282 -21.158 27.798 1.00 95.44 39 PRO C CA 1
ATOM 6799 C C . PRO C 1 33 ? -18.995 -20.624 26.406 1.00 93.10 39 PRO C C 1
ATOM 6800 O O . PRO C 1 33 ? -19.067 -19.421 26.163 1.00 92.44 39 PRO C O 1
ATOM 6812 N N . SER C 1 35 ? -19.495 -21.146 21.992 1.00 83.40 41 SER C N 1
ATOM 6813 C CA . SER C 1 35 ? -20.457 -21.582 20.999 1.00 80.09 41 SER C CA 1
ATOM 6814 C C . SER C 1 35 ? -19.820 -22.648 20.132 1.00 77.82 41 SER C C 1
ATOM 6815 O O . SER C 1 35 ? -18.608 -22.839 20.161 1.00 77.00 41 SER C O 1
ATOM 6818 N N . GLY C 1 36 ? -20.645 -23.340 19.358 1.00 75.75 42 GLY C N 1
ATOM 6819 C CA . GLY C 1 36 ? -20.132 -24.376 18.488 1.00 73.75 42 GLY C CA 1
ATOM 6820 C C . GLY C 1 36 ? -19.185 -23.798 17.459 1.00 72.87 42 GLY C C 1
ATOM 6821 O O . GLY C 1 36 ? -18.225 -24.446 17.041 1.00 73.66 42 GLY C O 1
ATOM 6822 N N . ASP C 1 37 ? -19.446 -22.567 17.045 1.00 71.25 43 ASP C N 1
ATOM 6823 C CA . ASP C 1 37 ? -18.598 -21.933 16.051 1.00 69.86 43 ASP C CA 1
ATOM 6824 C C . ASP C 1 37 ? -17.213 -21.614 16.599 1.00 67.98 43 ASP C C 1
ATOM 6825 O O . ASP C 1 37 ? -16.210 -21.987 15.993 1.00 67.87 43 ASP C O 1
ATOM 6830 N N . GLU C 1 38 ? -17.159 -20.938 17.745 1.00 65.61 44 GLU C N 1
ATOM 6831 C CA . GLU C 1 38 ? -15.886 -20.587 18.370 1.00 63.23 44 GLU C CA 1
ATOM 6832 C C . GLU C 1 38 ? -15.035 -21.843 18.589 1.00 60.11 44 GLU C C 1
ATOM 6833 O O . GLU C 1 38 ? -13.834 -21.855 18.298 1.00 58.27 44 GLU C O 1
ATOM 6839 N N . LEU C 1 39 ? -15.669 -22.896 19.099 1.00 56.69 45 LEU C N 1
ATOM 6840 C CA . LEU C 1 39 ? -14.992 -24.157 19.342 1.00 53.54 45 LEU C CA 1
ATOM 6841 C C . LEU C 1 39 ? -14.333 -24.659 18.059 1.00 52.97 45 LEU C C 1
ATOM 6842 O O . LEU C 1 39 ? -13.196 -25.131 18.078 1.00 53.45 45 LEU C O 1
ATOM 6847 N N . ILE C 1 40 ? -15.042 -24.556 16.943 1.00 51.40 46 ILE C N 1
ATOM 6848 C CA . ILE C 1 40 ? -14.486 -24.986 15.669 1.00 51.03 46 ILE C CA 1
ATOM 6849 C C . ILE C 1 40 ? -13.332 -24.056 15.317 1.00 51.49 46 ILE C C 1
ATOM 6850 O O . ILE C 1 40 ? -12.258 -24.499 14.893 1.00 50.38 46 ILE C O 1
ATOM 6855 N N . ALA C 1 41 ? -13.558 -22.760 15.507 1.00 51.15 47 ALA C N 1
ATOM 6856 C CA . ALA C 1 41 ? -12.536 -21.768 15.219 1.00 51.19 47 ALA C CA 1
ATOM 6857 C C . ALA C 1 41 ? -11.285 -22.103 16.033 1.00 51.47 47 ALA C C 1
ATOM 6858 O O . ALA C 1 41 ? -10.166 -22.126 15.516 1.00 53.22 47 ALA C O 1
ATOM 6860 N N . LEU C 1 42 ? -11.487 -22.384 17.311 1.00 50.75 48 LEU C N 1
ATOM 6861 C CA . LEU C 1 42 ? -10.385 -22.718 18.191 1.00 48.18 48 LEU C CA 1
ATOM 6862 C C . LEU C 1 42 ? -9.659 -24.003 17.754 1.00 46.82 48 LEU C C 1
ATOM 6863 O O . LEU C 1 42 ? -8.432 -24.071 17.812 1.00 46.80 48 LEU C O 1
ATOM 6868 N N . SER C 1 43 ? -10.402 -25.014 17.314 1.00 43.74 49 SER C N 1
ATOM 6869 C CA . SER C 1 43 ? -9.771 -26.248 16.867 1.00 42.58 49 SER C CA 1
ATOM 6870 C C . SER C 1 43 ? -8.785 -25.943 15.749 1.00 42.61 49 SER C C 1
ATOM 6871 O O . SER C 1 43 ? -7.626 -26.353 15.790 1.00 40.83 49 SER C O 1
ATOM 6874 N N . GLU C 1 44 ? -9.254 -25.223 14.740 1.00 44.16 50 GLU C N 1
ATOM 6875 C CA . GLU C 1 44 ? -8.392 -24.885 13.619 1.00 45.05 50 GLU C CA 1
ATOM 6876 C C . GLU C 1 44 ? -7.115 -24.206 14.115 1.00 44.46 50 GLU C C 1
ATOM 6877 O O . GLU C 1 44 ? -6.022 -24.524 13.655 1.00 45.62 50 GLU C O 1
ATOM 6883 N N . THR C 1 45 ? -7.243 -23.287 15.061 1.00 42.36 51 THR C N 1
ATOM 6884 C CA . THR C 1 45 ? -6.066 -22.617 15.579 1.00 42.21 51 THR C CA 1
ATOM 6885 C C . THR C 1 45 ? -5.087 -23.607 16.195 1.00 42.12 51 THR C C 1
ATOM 6886 O O . THR C 1 45 ? -3.894 -23.552 15.917 1.00 42.76 51 THR C O 1
ATOM 6890 N N . LEU C 1 46 ? -5.599 -24.506 17.031 1.00 40.65 52 LEU C N 1
ATOM 6891 C CA . LEU C 1 46 ? -4.781 -25.513 17.678 1.00 38.23 52 LEU C CA 1
ATOM 6892 C C . LEU C 1 46 ? -4.130 -26.484 16.694 1.00 38.22 52 LEU C C 1
ATOM 6893 O O . LEU C 1 46 ? -3.036 -26.983 16.943 1.00 39.91 52 LEU C O 1
ATOM 6898 N N . LEU C 1 47 ? -4.781 -26.745 15.570 1.00 37.89 53 LEU C N 1
ATOM 6899 C CA . LEU C 1 47 ? -4.213 -27.671 14.588 1.00 38.87 53 LEU C CA 1
ATOM 6900 C C . LEU C 1 47 ? -3.067 -27.081 13.763 1.00 40.22 53 LEU C C 1
ATOM 6901 O O . LEU C 1 47 ? -2.327 -27.808 13.077 1.00 38.89 53 LEU C O 1
ATOM 6906 N N . SER C 1 48 ? -2.925 -25.764 13.826 1.00 40.40 54 SER C N 1
ATOM 6907 C CA . SER C 1 48 ? -1.907 -25.083 13.049 1.00 42.31 54 SER C CA 1
ATOM 6908 C C . SER C 1 48 ? -0.841 -24.477 13.943 1.00 43.23 54 SER C C 1
ATOM 6909 O O . SER C 1 48 ? 0.086 -23.824 13.467 1.00 44.63 54 SER C O 1
ATOM 6912 N N . ARG C 1 49 ? -0.986 -24.688 15.244 1.00 44.01 55 ARG C N 1
ATOM 6913 C CA . ARG C 1 49 ? -0.044 -24.166 16.212 1.00 44.41 55 ARG C CA 1
ATOM 6914 C C . ARG C 1 49 ? 1.265 -24.964 16.182 1.00 46.64 55 ARG C C 1
ATOM 6915 O O . ARG C 1 49 ? 1.257 -26.181 15.963 1.00 46.57 55 ARG C O 1
ATOM 6923 N N . ARG C 1 50 ? 2.392 -24.282 16.383 1.00 48.37 56 ARG C N 1
ATOM 6924 C CA . ARG C 1 50 ? 3.690 -24.962 16.390 1.00 49.02 56 ARG C CA 1
ATOM 6925 C C . ARG C 1 50 ? 4.287 -25.006 17.797 1.00 48.40 56 ARG C C 1
ATOM 6926 O O . ARG C 1 50 ? 4.816 -26.029 18.236 1.00 48.43 56 ARG C O 1
ATOM 6934 N N . GLY C 1 51 ? 4.192 -23.883 18.498 1.00 47.82 57 GLY C N 1
ATOM 6935 C CA . GLY C 1 51 ? 4.708 -23.807 19.846 1.00 47.49 57 GLY C CA 1
ATOM 6936 C C . GLY C 1 51 ? 4.047 -24.844 20.724 1.00 47.13 57 GLY C C 1
ATOM 6937 O O . GLY C 1 51 ? 2.890 -25.199 20.512 1.00 49.17 57 GLY C O 1
ATOM 6938 N N . GLU C 1 52 ? 4.787 -25.332 21.711 1.00 46.54 58 GLU C N 1
ATOM 6939 C CA . GLU C 1 52 ? 4.284 -26.332 22.631 1.00 46.88 58 GLU C CA 1
ATOM 6940 C C . GLU C 1 52 ? 3.550 -25.704 23.812 1.00 45.36 58 GLU C C 1
ATOM 6941 O O . GLU C 1 52 ? 2.596 -26.270 24.320 1.00 45.74 58 GLU C O 1
ATOM 6947 N N . ALA C 1 53 ? 3.992 -24.532 24.241 1.00 45.50 59 ALA C N 1
ATOM 6948 C CA . ALA C 1 53 ? 3.360 -23.851 25.357 1.00 45.25 59 ALA C CA 1
ATOM 6949 C C . ALA C 1 53 ? 1.996 -23.332 24.939 1.00 46.97 59 ALA C C 1
ATOM 6950 O O . ALA C 1 53 ? 1.004 -23.554 25.642 1.00 50.09 59 ALA C O 1
ATOM 6952 N N . SER C 1 54 ? 1.942 -22.638 23.803 1.00 45.91 60 SER C N 1
ATOM 6953 C CA . SER C 1 54 ? 0.683 -22.094 23.291 1.00 45.84 60 SER C CA 1
ATOM 6954 C C . SER C 1 54 ? -0.259 -23.242 22.867 1.00 45.69 60 SER C C 1
ATOM 6955 O O . SER C 1 54 ? -1.495 -23.096 22.848 1.00 44.81 60 SER C O 1
ATOM 6958 N N . GLY C 1 55 ? 0.335 -24.387 22.537 1.00 44.85 61 GLY C N 1
ATOM 6959 C CA . GLY C 1 55 ? -0.449 -25.541 22.151 1.00 42.24 61 GLY C CA 1
ATOM 6960 C C . GLY C 1 55 ? -1.286 -26.055 23.307 1.00 42.83 61 GLY C C 1
ATOM 6961 O O . GLY C 1 55 ? -2.497 -26.194 23.170 1.00 43.12 61 GLY C O 1
ATOM 6962 N N . VAL C 1 56 ? -0.661 -26.324 24.453 1.00 40.88 62 VAL C N 1
ATOM 6963 C CA . VAL C 1 56 ? -1.412 -26.844 25.589 1.00 40.45 62 VAL C CA 1
ATOM 6964 C C . VAL C 1 56 ? -2.382 -25.773 26.071 1.00 40.15 62 VAL C C 1
ATOM 6965 O O . VAL C 1 56 ? -3.457 -26.072 26.593 1.00 38.83 62 VAL C O 1
ATOM 6969 N N . ALA C 1 57 ? -1.985 -24.520 25.885 1.00 40.50 63 ALA C N 1
ATOM 6970 C CA . ALA C 1 57 ? -2.798 -23.382 26.290 1.00 40.26 63 ALA C CA 1
ATOM 6971 C C . ALA C 1 57 ? -4.081 -23.362 25.479 1.00 41.43 63 ALA C C 1
ATOM 6972 O O . ALA C 1 57 ? -5.161 -23.203 26.030 1.00 42.54 63 ALA C O 1
ATOM 6974 N N . LEU C 1 58 ? -3.966 -23.510 24.164 1.00 41.47 64 LEU C N 1
ATOM 6975 C CA . LEU C 1 58 ? -5.156 -23.516 23.325 1.00 41.97 64 LEU C CA 1
ATOM 6976 C C . LEU C 1 58 ? -5.982 -24.768 23.620 1.00 41.46 64 LEU C C 1
ATOM 6977 O O . LEU C 1 58 ? -7.217 -24.729 23.607 1.00 40.95 64 LEU C O 1
ATOM 6982 N N . ALA C 1 59 ? -5.291 -25.872 23.905 1.00 38.64 65 ALA C N 1
ATOM 6983 C CA . ALA C 1 59 ? -5.959 -27.123 24.187 1.00 36.50 65 ALA C CA 1
ATOM 6984 C C . ALA C 1 59 ? -6.788 -27.045 25.462 1.00 36.16 65 ALA C C 1
ATOM 6985 O O . ALA C 1 59 ? -7.970 -27.370 25.454 1.00 34.26 65 ALA C O 1
ATOM 6987 N N . ALA C 1 60 ? -6.166 -26.614 26.553 1.00 35.93 66 ALA C N 1
ATOM 6988 C CA . ALA C 1 60 ? -6.860 -26.509 27.832 1.00 37.55 66 ALA C CA 1
ATOM 6989 C C . ALA C 1 60 ? -8.090 -25.632 27.666 1.00 39.26 66 ALA C C 1
ATOM 6990 O O . ALA C 1 60 ? -9.180 -25.945 28.154 1.00 39.99 66 ALA C O 1
ATOM 6992 N N . SER C 1 61 ? -7.887 -24.526 26.966 1.00 39.76 67 SER C N 1
ATOM 6993 C CA . SER C 1 61 ? -8.926 -23.552 26.693 1.00 40.86 67 SER C CA 1
ATOM 6994 C C . SER C 1 61 ? -10.110 -24.201 25.969 1.00 41.92 67 SER C C 1
ATOM 6995 O O . SER C 1 61 ? -11.250 -24.107 26.427 1.00 43.57 67 SER C O 1
ATOM 6998 N N . LEU C 1 62 ? -9.829 -24.857 24.844 1.00 41.04 68 LEU C N 1
ATOM 6999 C CA . LEU C 1 62 ? -10.845 -25.546 24.056 1.00 39.71 68 LEU C CA 1
ATOM 7000 C C . LEU C 1 62 ? -11.622 -26.518 24.949 1.00 40.41 68 LEU C C 1
ATOM 7001 O O . LEU C 1 62 ? -12.849 -26.583 24.896 1.00 42.80 68 LEU C O 1
ATOM 7006 N N . LEU C 1 63 ? -10.904 -27.273 25.773 1.00 39.39 69 LEU C N 1
ATOM 7007 C CA . LEU C 1 63 ? -11.546 -28.235 26.654 1.00 39.36 69 LEU C CA 1
ATOM 7008 C C . LEU C 1 63 ? -12.410 -27.589 27.718 1.00 40.45 69 LEU C C 1
ATOM 7009 O O . LEU C 1 63 ? -13.397 -28.178 28.138 1.00 44.08 69 LEU C O 1
ATOM 7014 N N . ALA C 1 64 ? -12.043 -26.392 28.163 1.00 40.50 70 ALA C N 1
ATOM 7015 C CA . ALA C 1 64 ? -12.829 -25.696 29.179 1.00 41.22 70 ALA C CA 1
ATOM 7016 C C . ALA C 1 64 ? -14.050 -25.143 28.486 1.00 41.19 70 ALA C C 1
ATOM 7017 O O . ALA C 1 64 ? -15.166 -25.241 28.993 1.00 42.65 70 ALA C O 1
ATOM 7019 N N . GLY C 1 65 ? -13.827 -24.578 27.308 1.00 40.76 71 GLY C N 1
ATOM 7020 C CA . GLY C 1 65 ? -14.918 -24.010 26.542 1.00 42.27 71 GLY C CA 1
ATOM 7021 C C . GLY C 1 65 ? -15.963 -25.030 26.148 1.00 42.35 71 GLY C C 1
ATOM 7022 O O . GLY C 1 65 ? -17.136 -24.703 26.033 1.00 43.10 71 GLY C O 1
ATOM 7023 N N . TYR C 1 66 ? -15.543 -26.268 25.933 1.00 42.50 72 TYR C N 1
ATOM 7024 C CA . TYR C 1 66 ? -16.484 -27.294 25.548 1.00 43.51 72 TYR C CA 1
ATOM 7025 C C . TYR C 1 66 ? -17.251 -27.819 26.746 1.00 47.28 72 TYR C C 1
ATOM 7026 O O . TYR C 1 66 ? -18.458 -28.063 26.661 1.00 47.32 72 TYR C O 1
ATOM 7035 N N . GLU C 1 67 ? -16.551 -27.999 27.862 1.00 50.19 73 GLU C N 1
ATOM 7036 C CA . GLU C 1 67 ? -17.174 -28.493 29.079 1.00 52.87 73 GLU C CA 1
ATOM 7037 C C . GLU C 1 67 ? -18.260 -27.488 29.521 1.00 55.01 73 GLU C C 1
ATOM 7038 O O . GLU C 1 67 ? -19.316 -27.865 30.044 1.00 53.55 73 GLU C O 1
ATOM 7044 N N . ALA C 1 68 ? -18.005 -26.209 29.264 1.00 56.22 74 ALA C N 1
ATOM 7045 C CA . ALA C 1 68 ? -18.925 -25.145 29.629 1.00 57.98 74 ALA C CA 1
ATOM 7046 C C . ALA C 1 68 ? -20.074 -24.919 28.633 1.00 60.23 74 ALA C C 1
ATOM 7047 O O . ALA C 1 68 ? -21.184 -24.549 29.026 1.00 62.21 74 ALA C O 1
ATOM 7049 N N . ALA C 1 69 ? -19.812 -25.129 27.349 1.00 59.38 75 ALA C N 1
ATOM 7050 C CA . ALA C 1 69 ? -20.829 -24.903 26.336 1.00 59.16 75 ALA C CA 1
ATOM 7051 C C . ALA C 1 69 ? -22.186 -25.528 26.648 1.00 60.13 75 ALA C C 1
ATOM 7052 O O . ALA C 1 69 ? -22.279 -26.480 27.431 1.00 57.51 75 ALA C O 1
ATOM 7054 N N . ASP C 1 70 ? -23.233 -24.974 26.028 1.00 62.01 76 ASP C N 1
ATOM 7055 C CA . ASP C 1 70 ? -24.602 -25.473 26.190 1.00 64.52 76 ASP C CA 1
ATOM 7056 C C . ASP C 1 70 ? -24.708 -26.754 25.376 1.00 64.77 76 ASP C C 1
ATOM 7057 O O . ASP C 1 70 ? -24.072 -26.890 24.335 1.00 65.91 76 ASP C O 1
ATOM 7062 N N . GLU C 1 71 ? -25.513 -27.693 25.845 1.00 64.73 77 GLU C N 1
ATOM 7063 C CA . GLU C 1 71 ? -25.680 -28.963 25.154 1.00 63.93 77 GLU C CA 1
ATOM 7064 C C . GLU C 1 71 ? -25.786 -28.801 23.637 1.00 62.79 77 GLU C C 1
ATOM 7065 O O . GLU C 1 71 ? -25.357 -29.674 22.887 1.00 61.53 77 GLU C O 1
ATOM 7071 N N . ASP C 1 72 ? -26.348 -27.687 23.179 1.00 63.05 78 ASP C N 1
ATOM 7072 C CA . ASP C 1 72 ? -26.481 -27.470 21.744 1.00 63.71 78 ASP C CA 1
ATOM 7073 C C . ASP C 1 72 ? -25.137 -27.165 21.100 1.00 62.95 78 ASP C C 1
ATOM 7074 O O . ASP C 1 72 ? -24.783 -27.766 20.076 1.00 64.53 78 ASP C O 1
ATOM 7079 N N . ASP C 1 73 ? -24.394 -26.234 21.694 1.00 59.25 79 ASP C N 1
ATOM 7080 C CA . ASP C 1 73 ? -23.082 -25.868 21.185 1.00 55.39 79 ASP C CA 1
ATOM 7081 C C . ASP C 1 73 ? -22.167 -27.091 21.173 1.00 53.09 79 ASP C C 1
ATOM 7082 O O . ASP C 1 73 ? -21.364 -27.273 20.253 1.00 52.31 79 ASP C O 1
ATOM 7087 N N . LYS C 1 74 ? -22.285 -27.932 22.192 1.00 49.69 80 LYS C N 1
ATOM 7088 C CA . LYS C 1 74 ? -21.479 -29.137 22.243 1.00 47.40 80 LYS C CA 1
ATOM 7089 C C . LYS C 1 74 ? -21.731 -29.977 20.992 1.00 46.66 80 LYS C C 1
ATOM 7090 O O . LYS C 1 74 ? -20.790 -30.382 20.315 1.00 46.05 80 LYS C O 1
ATOM 7096 N N . LEU C 1 75 ? -23.003 -30.223 20.682 1.00 46.46 81 LEU C N 1
ATOM 7097 C CA . LEU C 1 75 ? -23.375 -31.034 19.517 1.00 47.06 81 LEU C CA 1
ATOM 7098 C C . LEU C 1 75 ? -22.994 -30.392 18.173 1.00 46.03 81 LEU C C 1
ATOM 7099 O O . LEU C 1 75 ? -22.707 -31.090 17.189 1.00 44.88 81 LEU C O 1
ATOM 7104 N N . ALA C 1 76 ? -22.994 -29.067 18.126 1.00 43.79 82 ALA C N 1
ATOM 7105 C CA . ALA C 1 76 ? -22.609 -28.378 16.909 1.00 42.85 82 ALA C CA 1
ATOM 7106 C C . ALA C 1 76 ? -21.175 -28.806 16.627 1.00 43.83 82 ALA C C 1
ATOM 7107 O O . ALA C 1 76 ? -20.813 -29.149 15.497 1.00 44.18 82 ALA C O 1
ATOM 7109 N N . PHE C 1 77 ? -20.373 -28.797 17.688 1.00 44.49 83 PHE C N 1
ATOM 7110 C CA . PHE C 1 77 ? -18.960 -29.151 17.623 1.00 44.44 83 PHE C CA 1
ATOM 7111 C C . PHE C 1 77 ? -18.719 -30.602 17.226 1.00 42.71 83 PHE C C 1
ATOM 7112 O O . PHE C 1 77 ? -17.947 -30.883 16.320 1.00 41.64 83 PHE C O 1
ATOM 7120 N N . LEU C 1 78 ? -19.380 -31.521 17.912 1.00 42.80 84 LEU C N 1
ATOM 7121 C CA . LEU C 1 78 ? -19.229 -32.934 17.607 1.00 43.76 84 LEU C CA 1
ATOM 7122 C C . LEU C 1 78 ? -19.575 -33.178 16.147 1.00 45.18 84 LEU C C 1
ATOM 7123 O O . LEU C 1 78 ? -18.909 -33.955 15.473 1.00 45.03 84 LEU C O 1
ATOM 7128 N N . ASP C 1 79 ? -20.616 -32.506 15.658 1.00 47.84 85 ASP C N 1
ATOM 7129 C CA . ASP C 1 79 ? -21.026 -32.656 14.266 1.00 48.89 85 ASP C CA 1
ATOM 7130 C C . ASP C 1 79 ? -19.907 -32.167 13.336 1.00 47.88 85 ASP C C 1
ATOM 7131 O O . ASP C 1 79 ? -19.609 -32.792 12.310 1.00 44.49 85 ASP C O 1
ATOM 7136 N N . ALA C 1 80 ? -19.290 -31.051 13.718 1.00 46.41 86 ALA C N 1
ATOM 7137 C CA . ALA C 1 80 ? -18.197 -30.464 12.957 1.00 44.34 86 ALA C CA 1
ATOM 7138 C C . ALA C 1 80 ? -17.004 -31.432 12.893 1.00 43.28 86 ALA C C 1
ATOM 7139 O O . ALA C 1 80 ? -16.240 -31.430 11.929 1.00 42.74 86 ALA C O 1
ATOM 7141 N N . LEU C 1 81 ? -16.837 -32.256 13.919 1.00 41.99 87 LEU C N 1
ATOM 7142 C CA . LEU C 1 81 ? -15.741 -33.212 13.903 1.00 43.61 87 LEU C CA 1
ATOM 7143 C C . LEU C 1 81 ? -16.042 -34.240 12.810 1.00 44.79 87 LEU C C 1
ATOM 7144 O O . LEU C 1 81 ? -15.168 -34.979 12.356 1.00 45.25 87 LEU C O 1
ATOM 7149 N N . ALA C 1 82 ? -17.294 -34.280 12.379 1.00 45.67 88 ALA C N 1
ATOM 7150 C CA . ALA C 1 82 ? -17.683 -35.219 11.344 1.00 45.66 88 ALA C CA 1
ATOM 7151 C C . ALA C 1 82 ? -17.562 -34.555 9.981 1.00 46.08 88 ALA C C 1
ATOM 7152 O O . ALA C 1 82 ? -16.981 -35.119 9.058 1.00 46.28 88 ALA C O 1
ATOM 7154 N N . GLU C 1 83 ? -18.090 -33.344 9.871 1.00 47.07 89 GLU C N 1
ATOM 7155 C CA . GLU C 1 83 ? -18.068 -32.634 8.616 1.00 49.59 89 GLU C CA 1
ATOM 7156 C C . GLU C 1 83 ? -16.827 -31.796 8.351 1.00 50.52 89 GLU C C 1
ATOM 7157 O O . GLU C 1 83 ? -16.273 -31.863 7.254 1.00 51.69 89 GLU C O 1
ATOM 7163 N N . GLN C 1 84 ? -16.354 -31.037 9.334 1.00 49.22 90 GLN C N 1
ATOM 7164 C CA . GLN C 1 84 ? -15.171 -30.209 9.106 1.00 48.60 90 GLN C CA 1
ATOM 7165 C C . GLN C 1 84 ? -13.783 -30.782 9.445 1.00 47.17 90 GLN C C 1
ATOM 7166 O O . GLN C 1 84 ? -12.766 -30.190 9.087 1.00 48.48 90 GLN C O 1
ATOM 7172 N N . PHE C 1 85 ? -13.716 -31.928 10.105 1.00 44.30 91 PHE C N 1
ATOM 7173 C CA . PHE C 1 85 ? -12.411 -32.467 10.457 1.00 42.94 91 PHE C CA 1
ATOM 7174 C C . PHE C 1 85 ? -12.166 -33.898 10.026 1.00 42.68 91 PHE C C 1
ATOM 7175 O O . PHE C 1 85 ? -11.538 -34.677 10.739 1.00 42.90 91 PHE C O 1
ATOM 7183 N N . GLY C 1 86 ? -12.680 -34.256 8.864 1.00 41.76 92 GLY C N 1
ATOM 7184 C CA . GLY C 1 86 ? -12.411 -35.582 8.360 1.00 42.33 92 GLY C CA 1
ATOM 7185 C C . GLY C 1 86 ? -11.165 -35.380 7.500 1.00 44.95 92 GLY C C 1
ATOM 7186 O O . GLY C 1 86 ? -10.488 -34.337 7.618 1.00 43.23 92 GLY C O 1
ATOM 7187 N N . PRO C 1 87 ? -10.816 -36.344 6.629 1.00 45.69 93 PRO C N 1
ATOM 7188 C CA . PRO C 1 87 ? -9.626 -36.142 5.806 1.00 46.30 93 PRO C CA 1
ATOM 7189 C C . PRO C 1 87 ? -9.911 -35.158 4.689 1.00 46.92 93 PRO C C 1
ATOM 7190 O O . PRO C 1 87 ? -11.064 -34.989 4.297 1.00 48.35 93 PRO C O 1
ATOM 7194 N N . ASP C 1 88 ? -8.863 -34.503 4.195 1.00 47.70 94 ASP C N 1
ATOM 7195 C CA . ASP C 1 88 ? -8.982 -33.549 3.087 1.00 48.80 94 ASP C CA 1
ATOM 7196 C C . ASP C 1 88 ? -9.283 -34.320 1.797 1.00 48.18 94 ASP C C 1
ATOM 7197 O O . ASP C 1 88 ? -8.420 -35.012 1.256 1.00 46.80 94 ASP C O 1
ATOM 7202 N N . LEU C 1 89 ? -10.510 -34.190 1.306 1.00 49.63 95 LEU C N 1
ATOM 7203 C CA . LEU C 1 89 ? -10.940 -34.898 0.098 1.00 52.22 95 LEU C CA 1
ATOM 7204 C C . LEU C 1 89 ? -10.057 -34.711 -1.141 1.00 52.62 95 LEU C C 1
ATOM 7205 O O . LEU C 1 89 ? -9.822 -35.664 -1.890 1.00 51.59 95 LEU C O 1
ATOM 7210 N N . ALA C 1 90 ? -9.581 -33.488 -1.371 1.00 53.59 96 ALA C N 1
ATOM 7211 C CA . ALA C 1 90 ? -8.727 -33.230 -2.528 1.00 53.30 96 ALA C CA 1
ATOM 7212 C C . ALA C 1 90 ? -7.490 -34.104 -2.402 1.00 54.51 96 ALA C C 1
ATOM 7213 O O . ALA C 1 90 ? -7.288 -35.028 -3.200 1.00 54.25 96 ALA C O 1
ATOM 7215 N N . GLU C 1 91 ? -6.680 -33.806 -1.383 1.00 54.74 97 GLU C N 1
ATOM 7216 C CA . GLU C 1 91 ? -5.450 -34.539 -1.108 1.00 54.91 97 GLU C CA 1
ATOM 7217 C C . GLU C 1 91 ? -5.651 -36.045 -1.255 1.00 53.38 97 GLU C C 1
ATOM 7218 O O . GLU C 1 91 ? -4.871 -36.727 -1.928 1.00 52.76 97 GLU C O 1
ATOM 7224 N N . LEU C 1 92 ? -6.693 -36.562 -0.611 1.00 50.49 98 LEU C N 1
ATOM 7225 C CA . LEU C 1 92 ? -6.957 -37.985 -0.658 1.00 50.44 98 LEU C CA 1
ATOM 7226 C C . LEU C 1 92 ? -7.154 -38.485 -2.085 1.00 51.89 98 LEU C C 1
ATOM 7227 O O . LEU C 1 92 ? -6.684 -39.564 -2.435 1.00 52.71 98 LEU C O 1
ATOM 7232 N N . ASN C 1 93 ? -7.846 -37.713 -2.914 1.00 53.43 99 ASN C N 1
ATOM 7233 C CA . ASN C 1 93 ? -8.054 -38.133 -4.296 1.00 54.73 99 ASN C CA 1
ATOM 7234 C C . ASN C 1 93 ? -6.728 -38.128 -5.052 1.00 54.18 99 ASN C C 1
ATOM 7235 O O . ASN C 1 93 ? -6.356 -39.122 -5.698 1.00 52.77 99 ASN C O 1
ATOM 7240 N N . THR C 1 94 ? -6.027 -37.003 -4.974 1.00 53.00 100 THR C N 1
ATOM 7241 C CA . THR C 1 94 ? -4.725 -36.878 -5.601 1.00 53.28 100 THR C CA 1
ATOM 7242 C C . THR C 1 94 ? -3.964 -38.152 -5.264 1.00 54.16 100 THR C C 1
ATOM 7243 O O . THR C 1 94 ? -3.487 -38.866 -6.142 1.00 54.10 100 THR C O 1
ATOM 7247 N N . ALA C 1 95 ? -3.875 -38.423 -3.965 1.00 55.67 101 ALA C N 1
ATOM 7248 C CA . ALA C 1 95 ? -3.169 -39.583 -3.448 1.00 55.73 101 ALA C CA 1
ATOM 7249 C C . ALA C 1 95 ? -3.704 -40.906 -3.986 1.00 56.53 101 ALA C C 1
ATOM 7250 O O . ALA C 1 95 ? -2.939 -41.855 -4.151 1.00 56.80 101 ALA C O 1
ATOM 7252 N N . ILE C 1 96 ? -5.007 -40.971 -4.251 1.00 57.55 102 ILE C N 1
ATOM 7253 C CA . ILE C 1 96 ? -5.623 -42.187 -4.792 1.00 59.59 102 ILE C CA 1
ATOM 7254 C C . ILE C 1 96 ? -5.185 -42.382 -6.249 1.00 60.10 102 ILE C C 1
ATOM 7255 O O . ILE C 1 96 ? -4.851 -43.495 -6.674 1.00 59.24 102 ILE C O 1
ATOM 7260 N N . GLU C 1 97 ? -5.198 -41.298 -7.018 1.00 59.34 103 GLU C N 1
ATOM 7261 C CA . GLU C 1 97 ? -4.814 -41.400 -8.413 1.00 59.25 103 GLU C CA 1
ATOM 7262 C C . GLU C 1 97 ? -3.372 -41.902 -8.511 1.00 58.01 103 GLU C C 1
ATOM 7263 O O . GLU C 1 97 ? -3.080 -42.825 -9.281 1.00 58.09 103 GLU C O 1
ATOM 7269 N N . ALA C 1 98 ? -2.485 -41.311 -7.712 1.00 55.09 104 ALA C N 1
ATOM 7270 C CA . ALA C 1 98 ? -1.075 -41.700 -7.688 1.00 53.14 104 ALA C CA 1
ATOM 7271 C C . ALA C 1 98 ? -0.907 -43.196 -7.420 1.00 52.83 104 ALA C C 1
ATOM 7272 O O . ALA C 1 98 ? -0.137 -43.887 -8.100 1.00 53.46 104 ALA C O 1
ATOM 7274 N N . PHE C 1 99 ? -1.621 -43.709 -6.429 1.00 51.10 105 PHE C N 1
ATOM 7275 C CA . PHE C 1 99 ? -1.503 -45.128 -6.145 1.00 50.54 105 PHE C CA 1
ATOM 7276 C C . PHE C 1 99 ? -2.000 -45.944 -7.322 1.00 51.40 105 PHE C C 1
ATOM 7277 O O . PHE C 1 99 ? -1.396 -46.944 -7.690 1.00 50.46 105 PHE C O 1
ATOM 7285 N N . ARG C 1 100 ? -3.116 -45.512 -7.902 1.00 54.27 106 ARG C N 1
ATOM 7286 C CA . ARG C 1 100 ? -3.705 -46.192 -9.047 1.00 55.43 106 ARG C CA 1
ATOM 7287 C C . ARG C 1 100 ? -2.732 -46.206 -10.236 1.00 56.60 106 ARG C C 1
ATOM 7288 O O . ARG C 1 100 ? -2.715 -47.158 -11.023 1.00 56.65 106 ARG C O 1
ATOM 7296 N N . ALA C 1 101 ? -1.926 -45.152 -10.358 1.00 56.37 107 ALA C N 1
ATOM 7297 C CA . ALA C 1 101 ? -0.950 -45.046 -11.438 1.00 57.01 107 ALA C CA 1
ATOM 7298 C C . ALA C 1 101 ? 0.277 -45.947 -11.190 1.00 59.47 107 ALA C C 1
ATOM 7299 O O . ALA C 1 101 ? 0.791 -46.596 -12.108 1.00 62.00 107 ALA C O 1
ATOM 7301 N N . ASP C 1 102 ? 0.739 -45.990 -9.944 1.00 59.81 108 ASP C N 1
ATOM 7302 C CA . ASP C 1 102 ? 1.896 -46.800 -9.583 1.00 58.78 108 ASP C CA 1
ATOM 7303 C C . ASP C 1 102 ? 1.812 -47.173 -8.099 1.00 58.25 108 ASP C C 1
ATOM 7304 O O . ASP C 1 102 ? 1.987 -46.315 -7.234 1.00 58.25 108 ASP C O 1
ATOM 7309 N N . ALA C 1 103 ? 1.538 -48.446 -7.809 1.00 57.30 109 ALA C N 1
ATOM 7310 C CA . ALA C 1 103 ? 1.443 -48.908 -6.425 1.00 56.52 109 ALA C CA 1
ATOM 7311 C C . ALA C 1 103 ? 2.821 -48.921 -5.759 1.00 56.60 109 ALA C C 1
ATOM 7312 O O . ALA C 1 103 ? 3.297 -49.966 -5.326 1.00 56.29 109 ALA C O 1
ATOM 7314 N N . SER C 1 104 ? 3.449 -47.751 -5.682 1.00 56.01 110 SER C N 1
ATOM 7315 C CA . SER C 1 104 ? 4.766 -47.613 -5.079 1.00 56.91 110 SER C CA 1
ATOM 7316 C C . SER C 1 104 ? 4.687 -47.336 -3.566 1.00 58.78 110 SER C C 1
ATOM 7317 O O . SER C 1 104 ? 3.602 -47.103 -3.021 1.00 59.86 110 SER C O 1
ATOM 7320 N N . ALA C 1 105 ? 5.840 -47.364 -2.894 1.00 58.34 111 ALA C N 1
ATOM 7321 C CA . ALA C 1 105 ? 5.910 -47.096 -1.460 1.00 56.85 111 ALA C CA 1
ATOM 7322 C C . ALA C 1 105 ? 5.563 -45.638 -1.211 1.00 57.34 111 ALA C C 1
ATOM 7323 O O . ALA C 1 105 ? 4.774 -45.329 -0.322 1.00 57.10 111 ALA C O 1
ATOM 7325 N N . GLU C 1 106 ? 6.143 -44.739 -2.001 1.00 59.13 112 GLU C N 1
ATOM 7326 C CA . GLU C 1 106 ? 5.859 -43.314 -1.839 1.00 60.08 112 GLU C CA 1
ATOM 7327 C C . GLU C 1 106 ? 4.350 -43.084 -1.899 1.00 59.45 112 GLU C C 1
ATOM 7328 O O . GLU C 1 106 ? 3.789 -42.393 -1.054 1.00 58.44 112 GLU C O 1
ATOM 7334 N N . ALA C 1 107 ? 3.698 -43.682 -2.894 1.00 58.29 113 ALA C N 1
ATOM 7335 C CA . ALA C 1 107 ? 2.255 -43.519 -3.082 1.00 57.85 113 ALA C CA 1
ATOM 7336 C C . ALA C 1 107 ? 1.390 -44.193 -2.018 1.00 55.87 113 ALA C C 1
ATOM 7337 O O . ALA C 1 107 ? 0.316 -43.693 -1.673 1.00 53.63 113 ALA C O 1
ATOM 7339 N N . THR C 1 108 ? 1.858 -45.327 -1.512 1.00 53.08 114 THR C N 1
ATOM 7340 C CA . THR C 1 108 ? 1.121 -46.062 -0.503 1.00 52.08 114 THR C CA 1
ATOM 7341 C C . THR C 1 108 ? 1.282 -45.407 0.870 1.00 52.31 114 THR C C 1
ATOM 7342 O O . THR C 1 108 ? 0.527 -45.684 1.794 1.00 53.71 114 THR C O 1
ATOM 7346 N N . GLY C 1 109 ? 2.265 -44.528 0.998 1.00 52.30 115 GLY C N 1
ATOM 7347 C CA . GLY C 1 109 ? 2.473 -43.846 2.259 1.00 51.08 115 GLY C CA 1
ATOM 7348 C C . GLY C 1 109 ? 1.679 -42.558 2.328 1.00 52.60 115 GLY C C 1
ATOM 7349 O O . GLY C 1 109 ? 1.102 -42.231 3.367 1.00 52.98 115 GLY C O 1
ATOM 7350 N N . GLU C 1 110 ? 1.656 -41.817 1.222 1.00 53.20 116 GLU C N 1
ATOM 7351 C CA . GLU C 1 110 ? 0.914 -40.565 1.150 1.00 53.27 116 GLU C CA 1
ATOM 7352 C C . GLU C 1 110 ? -0.569 -40.867 1.253 1.00 52.43 116 GLU C C 1
ATOM 7353 O O . GLU C 1 110 ? -1.348 -40.037 1.717 1.00 52.56 116 GLU C O 1
ATOM 7359 N N . LEU C 1 111 ? -0.951 -42.061 0.803 1.00 51.19 117 LEU C N 1
ATOM 7360 C CA . LEU C 1 111 ? -2.343 -42.490 0.845 1.00 49.51 117 LEU C CA 1
ATOM 7361 C C . LEU C 1 111 ? -2.718 -42.699 2.315 1.00 48.90 117 LEU C C 1
ATOM 7362 O O . LEU C 1 111 ? -3.779 -42.280 2.764 1.00 50.12 117 LEU C O 1
ATOM 7367 N N . LEU C 1 112 ? -1.834 -43.337 3.067 1.00 48.69 118 LEU C N 1
ATOM 7368 C CA . LEU C 1 112 ? -2.067 -43.545 4.488 1.00 46.77 118 LEU C CA 1
ATOM 7369 C C . LEU C 1 112 ? -2.164 -42.168 5.150 1.00 45.06 118 LEU C C 1
ATOM 7370 O O . LEU C 1 112 ? -3.012 -41.946 5.995 1.00 47.20 118 LEU C O 1
ATOM 7375 N N . ARG C 1 113 ? -1.310 -41.239 4.749 1.00 43.35 119 ARG C N 1
ATOM 7376 C CA . ARG C 1 113 ? -1.338 -39.905 5.326 1.00 45.10 119 ARG C CA 1
ATOM 7377 C C . ARG C 1 113 ? -2.619 -39.135 5.004 1.00 45.60 119 ARG C C 1
ATOM 7378 O O . ARG C 1 113 ? -3.292 -38.629 5.897 1.00 45.14 119 ARG C O 1
ATOM 7386 N N . ALA C 1 114 ? -2.956 -39.050 3.724 1.00 45.92 120 ALA C N 1
ATOM 7387 C CA . ALA C 1 114 ? -4.130 -38.305 3.289 1.00 45.71 120 ALA C CA 1
ATOM 7388 C C . ALA C 1 114 ? -5.481 -38.848 3.771 1.00 45.16 120 ALA C C 1
ATOM 7389 O O . ALA C 1 114 ? -6.446 -38.097 3.898 1.00 44.09 120 ALA C O 1
ATOM 7391 N N . ALA C 1 115 ? -5.546 -40.143 4.039 1.00 43.41 121 ALA C N 1
ATOM 7392 C CA . ALA C 1 115 ? -6.778 -40.755 4.492 1.00 43.99 121 ALA C CA 1
ATOM 7393 C C . ALA C 1 115 ? -7.037 -40.562 5.993 1.00 45.90 121 ALA C C 1
ATOM 7394 O O . ALA C 1 115 ? -8.116 -40.917 6.485 1.00 46.13 121 ALA C O 1
ATOM 7396 N N . GLU C 1 116 ? -6.056 -40.027 6.725 1.00 45.01 122 GLU C N 1
ATOM 7397 C CA . GLU C 1 116 ? -6.223 -39.804 8.161 1.00 44.24 122 GLU C CA 1
ATOM 7398 C C . GLU C 1 116 ? -7.033 -38.541 8.390 1.00 42.95 122 GLU C C 1
ATOM 7399 O O . GLU C 1 116 ? -6.636 -37.461 7.960 1.00 44.28 122 GLU C O 1
ATOM 7405 N N . PRO C 1 117 ? -8.182 -38.654 9.080 1.00 41.27 123 PRO C N 1
ATOM 7406 C CA . PRO C 1 117 ? -8.996 -37.457 9.320 1.00 38.99 123 PRO C CA 1
ATOM 7407 C C . PRO C 1 117 ? -8.283 -36.532 10.280 1.00 37.75 123 PRO C C 1
ATOM 7408 O O . PRO C 1 117 ? -7.615 -36.990 11.203 1.00 40.41 123 PRO C O 1
ATOM 7412 N N . ARG C 1 118 ? -8.412 -35.234 10.057 1.00 34.36 124 ARG C N 1
ATOM 7413 C CA . ARG C 1 118 ? -7.770 -34.272 10.921 1.00 33.22 124 ARG C CA 1
ATOM 7414 C C . ARG C 1 118 ? -8.116 -34.422 12.399 1.00 34.12 124 ARG C C 1
ATOM 7415 O O . ARG C 1 118 ? -7.331 -34.039 13.249 1.00 36.03 124 ARG C O 1
ATOM 7423 N N . ARG C 1 119 ? -9.288 -34.979 12.698 1.00 35.43 125 ARG C N 1
ATOM 7424 C CA . ARG C 1 119 ? -9.754 -35.177 14.074 1.00 35.30 125 ARG C CA 1
ATOM 7425 C C . ARG C 1 119 ? -8.682 -35.806 14.941 1.00 36.27 125 ARG C C 1
ATOM 7426 O O . ARG C 1 119 ? -8.484 -35.419 16.091 1.00 36.09 125 ARG C O 1
ATOM 7434 N N . GLN C 1 120 ? -8.033 -36.825 14.384 1.00 36.49 126 GLN C N 1
ATOM 7435 C CA . GLN C 1 120 ? -6.986 -37.551 15.075 1.00 35.89 126 GLN C CA 1
ATOM 7436 C C . GLN C 1 120 ? -5.911 -36.636 15.679 1.00 35.60 126 GLN C C 1
ATOM 7437 O O . GLN C 1 120 ? -5.582 -36.763 16.861 1.00 34.74 126 GLN C O 1
ATOM 7443 N N . GLU C 1 121 ? -5.383 -35.712 14.881 1.00 34.24 127 GLU C N 1
ATOM 7444 C CA . GLU C 1 121 ? -4.373 -34.783 15.368 1.00 34.09 127 GLU C CA 1
ATOM 7445 C C . GLU C 1 121 ? -5.010 -33.927 16.446 1.00 34.03 127 GLU C C 1
ATOM 7446 O O . GLU C 1 121 ? -4.396 -33.648 17.472 1.00 34.05 127 GLU C O 1
ATOM 7452 N N . LEU C 1 122 ? -6.244 -33.500 16.196 1.00 34.11 128 LEU C N 1
ATOM 7453 C CA . LEU C 1 122 ? -6.953 -32.637 17.136 1.00 34.63 128 LEU C CA 1
ATOM 7454 C C . LEU C 1 122 ? -7.110 -33.303 18.484 1.00 34.52 128 LEU C C 1
ATOM 7455 O O . LEU C 1 122 ? -6.934 -32.660 19.528 1.00 33.59 128 LEU C O 1
ATOM 7460 N N . ILE C 1 123 ? -7.438 -34.593 18.459 1.00 33.80 129 ILE C N 1
ATOM 7461 C CA . ILE C 1 123 ? -7.606 -35.323 19.697 1.00 33.73 129 ILE C CA 1
ATOM 7462 C C . ILE C 1 123 ? -6.246 -35.537 20.331 1.00 33.53 129 ILE C C 1
ATOM 7463 O O . ILE C 1 123 ? -6.099 -35.365 21.534 1.00 36.02 129 ILE C O 1
ATOM 7468 N N . ARG C 1 124 ? -5.250 -35.885 19.524 1.00 32.82 130 ARG C N 1
ATOM 7469 C CA . ARG C 1 124 ? -3.909 -36.113 20.040 1.00 31.79 130 ARG C CA 1
ATOM 7470 C C . ARG C 1 124 ? -3.390 -34.843 20.709 1.00 33.36 130 ARG C C 1
ATOM 7471 O O . ARG C 1 124 ? -2.678 -34.907 21.718 1.00 34.68 130 ARG C O 1
ATOM 7479 N N . ARG C 1 125 ? -3.768 -33.683 20.182 1.00 32.06 131 ARG C N 1
ATOM 7480 C CA . ARG C 1 125 ? -3.314 -32.441 20.788 1.00 32.49 131 ARG C CA 1
ATOM 7481 C C . ARG C 1 125 ? -4.119 -32.066 22.029 1.00 33.68 131 ARG C C 1
ATOM 7482 O O . ARG C 1 125 ? -3.551 -31.637 23.031 1.00 35.25 131 ARG C O 1
ATOM 7490 N N . LEU C 1 126 ? -5.436 -32.227 21.975 1.00 33.10 132 LEU C N 1
ATOM 7491 C CA . LEU C 1 126 ? -6.250 -31.904 23.137 1.00 31.86 132 LEU C CA 1
ATOM 7492 C C . LEU C 1 126 ? -5.757 -32.704 24.330 1.00 31.38 132 LEU C C 1
ATOM 7493 O O . LEU C 1 126 ? -5.862 -32.268 25.468 1.00 30.94 132 LEU C O 1
ATOM 7498 N N . ASN C 1 127 ? -5.197 -33.875 24.054 1.00 31.87 133 ASN C N 1
ATOM 7499 C CA . ASN C 1 127 ? -4.753 -34.745 25.115 1.00 32.98 133 ASN C CA 1
ATOM 7500 C C . ASN C 1 127 ? -3.538 -34.249 25.874 1.00 34.67 133 ASN C C 1
ATOM 7501 O O . ASN C 1 127 ? -3.173 -34.824 26.891 1.00 35.51 133 ASN C O 1
ATOM 7506 N N . HIS C 1 128 ? -2.914 -33.182 25.390 1.00 36.52 134 HIS C N 1
ATOM 7507 C CA . HIS C 1 128 ? -1.754 -32.638 26.079 1.00 38.72 134 HIS C CA 1
ATOM 7508 C C . HIS C 1 128 ? -2.178 -31.699 27.189 1.00 39.66 134 HIS C C 1
ATOM 7509 O O . HIS C 1 128 ? -1.380 -31.358 28.047 1.00 42.80 134 HIS C O 1
ATOM 7516 N N . ALA C 1 129 ? -3.425 -31.262 27.180 1.00 39.39 135 ALA C N 1
ATOM 7517 C CA . ALA C 1 129 ? -3.846 -30.350 28.218 1.00 39.82 135 ALA C CA 1
ATOM 7518 C C . ALA C 1 129 ? -3.973 -31.092 29.529 1.00 41.29 135 ALA C C 1
ATOM 7519 O O . ALA C 1 129 ? -4.359 -32.253 29.569 1.00 42.19 135 ALA C O 1
ATOM 7521 N N . PRO C 1 130 ? -3.615 -30.437 30.635 1.00 42.34 136 PRO C N 1
ATOM 7522 C CA . PRO C 1 130 ? -3.763 -31.169 31.896 1.00 39.60 136 PRO C CA 1
ATOM 7523 C C . PRO C 1 130 ? -5.229 -31.562 32.060 1.00 37.88 136 PRO C C 1
ATOM 7524 O O . PRO C 1 130 ? -6.116 -30.721 31.902 1.00 37.91 136 PRO C O 1
ATOM 7528 N N . GLY C 1 131 ? -5.473 -32.838 32.360 1.00 38.38 137 GLY C N 1
ATOM 7529 C CA . GLY C 1 131 ? -6.829 -33.343 32.552 1.00 34.64 137 GLY C CA 1
ATOM 7530 C C . GLY C 1 131 ? -7.483 -33.710 31.234 1.00 34.34 137 GLY C C 1
ATOM 7531 O O . GLY C 1 131 ? -8.633 -34.150 31.179 1.00 32.03 137 GLY C O 1
ATOM 7532 N N . GLY C 1 132 ? -6.719 -33.527 30.164 1.00 33.85 138 GLY C N 1
ATOM 7533 C CA . GLY C 1 132 ? -7.209 -33.793 28.824 1.00 34.83 138 GLY C CA 1
ATOM 7534 C C . GLY C 1 132 ? -7.835 -35.145 28.575 1.00 35.24 138 GLY C C 1
ATOM 7535 O O . GLY C 1 132 ? -8.933 -35.236 28.020 1.00 35.30 138 GLY C O 1
ATOM 7536 N N . THR C 1 133 ? -7.139 -36.202 28.980 1.00 34.18 139 THR C N 1
ATOM 7537 C CA . THR C 1 133 ? -7.656 -37.530 28.767 1.00 32.60 139 THR C CA 1
ATOM 7538 C C . THR C 1 133 ? -9.012 -37.741 29.400 1.00 34.90 139 THR C C 1
ATOM 7539 O O . THR C 1 133 ? -9.903 -38.333 28.798 1.00 36.26 139 THR C O 1
ATOM 7543 N N . ALA C 1 134 ? -9.171 -37.244 30.615 1.00 36.51 140 ALA C N 1
ATOM 7544 C CA . ALA C 1 134 ? -10.431 -37.392 31.317 1.00 35.35 140 ALA C CA 1
ATOM 7545 C C . ALA C 1 134 ? -11.523 -36.654 30.580 1.00 33.31 140 ALA C C 1
ATOM 7546 O O . ALA C 1 134 ? -12.640 -37.139 30.488 1.00 35.64 140 ALA C O 1
ATOM 7548 N N . ALA C 1 135 ? -11.201 -35.481 30.053 1.00 33.63 141 ALA C N 1
ATOM 7549 C CA . ALA C 1 135 ? -12.189 -34.676 29.321 1.00 33.00 141 ALA C CA 1
ATOM 7550 C C . ALA C 1 135 ? -12.516 -35.348 27.990 1.00 32.70 141 ALA C C 1
ATOM 7551 O O . ALA C 1 135 ? -13.651 -35.339 27.538 1.00 33.97 141 ALA C O 1
ATOM 7553 N N . LEU C 1 136 ? -11.501 -35.934 27.371 1.00 33.21 142 LEU C N 1
ATOM 7554 C CA . LEU C 1 136 ? -11.667 -36.600 26.107 1.00 33.43 142 LEU C CA 1
ATOM 7555 C C . LEU C 1 136 ? -12.622 -37.782 26.277 1.00 34.67 142 LEU C C 1
ATOM 7556 O O . LEU C 1 136 ? -13.468 -38.027 25.429 1.00 35.74 142 LEU C O 1
ATOM 7561 N N . VAL C 1 137 ? -12.495 -38.510 27.381 1.00 33.61 143 VAL C N 1
ATOM 7562 C CA . VAL C 1 137 ? -13.357 -39.651 27.620 1.00 34.41 143 VAL C CA 1
ATOM 7563 C C . VAL C 1 137 ? -14.814 -39.202 27.779 1.00 37.27 143 VAL C C 1
ATOM 7564 O O . VAL C 1 137 ? -15.732 -39.859 27.281 1.00 34.83 143 VAL C O 1
ATOM 7568 N N . LYS C 1 138 ? -15.022 -38.078 28.463 1.00 38.93 144 LYS C N 1
ATOM 7569 C CA . LYS C 1 138 ? -16.356 -37.510 28.621 1.00 39.03 144 LYS C CA 1
ATOM 7570 C C . LYS C 1 138 ? -16.881 -37.054 27.241 1.00 39.64 144 LYS C C 1
ATOM 7571 O O . LYS C 1 138 ? -18.084 -37.015 26.996 1.00 39.12 144 LYS C O 1
ATOM 7585 N N . ARG C 1 140 ? -16.090 -38.545 24.187 1.00 44.17 146 ARG C N 1
ATOM 7586 C CA . ARG C 1 140 ? -16.473 -39.727 23.436 1.00 44.44 146 ARG C CA 1
ATOM 7587 C C . ARG C 1 140 ? -17.806 -40.230 23.966 1.00 45.47 146 ARG C C 1
ATOM 7588 O O . ARG C 1 140 ? -18.559 -40.878 23.254 1.00 48.61 146 ARG C O 1
ATOM 7596 N N . GLU C 1 141 ? -18.081 -39.939 25.228 1.00 45.80 147 GLU C N 1
ATOM 7597 C CA . GLU C 1 141 ? -19.321 -40.356 25.846 1.00 44.65 147 GLU C CA 1
ATOM 7598 C C . GLU C 1 141 ? -20.446 -39.597 25.159 1.00 44.30 147 GLU C C 1
ATOM 7599 O O . GLU C 1 141 ? -21.476 -40.178 24.820 1.00 43.60 147 GLU C O 1
ATOM 7605 N N . ALA C 1 142 ? -20.243 -38.301 24.937 1.00 43.34 148 ALA C N 1
ATOM 7606 C CA . ALA C 1 142 ? -21.256 -37.488 24.278 1.00 43.59 148 ALA C CA 1
ATOM 7607 C C . ALA C 1 142 ? -21.493 -37.946 22.825 1.00 46.21 148 ALA C C 1
ATOM 7608 O O . ALA C 1 142 ? -22.645 -38.020 22.387 1.00 45.45 148 ALA C O 1
ATOM 7610 N N . VAL C 1 143 ? -20.432 -38.262 22.077 1.00 47.65 149 VAL C N 1
ATOM 7611 C CA . VAL C 1 143 ? -20.647 -38.691 20.703 1.00 49.98 149 VAL C CA 1
ATOM 7612 C C . VAL C 1 143 ? -21.331 -40.063 20.698 1.00 51.13 149 VAL C C 1
ATOM 7613 O O . VAL C 1 143 ? -22.221 -40.310 19.886 1.00 50.97 149 VAL C O 1
ATOM 7617 N N . LEU C 1 144 ? -20.938 -40.950 21.609 1.00 51.80 150 LEU C N 1
ATOM 7618 C CA . LEU C 1 144 ? -21.575 -42.266 21.675 1.00 53.82 150 LEU C CA 1
ATOM 7619 C C . LEU C 1 144 ? -23.086 -42.106 21.855 1.00 55.42 150 LEU C C 1
ATOM 7620 O O . LEU C 1 144 ? -23.877 -42.864 21.302 1.00 57.37 150 LEU C O 1
ATOM 7625 N N . ALA C 1 145 ? -23.478 -41.113 22.636 1.00 55.70 151 ALA C N 1
ATOM 7626 C CA . ALA C 1 145 ? -24.884 -40.859 22.887 1.00 57.05 151 ALA C CA 1
ATOM 7627 C C . ALA C 1 145 ? -25.528 -40.110 21.730 1.00 58.45 151 ALA C C 1
ATOM 7628 O O . ALA C 1 145 ? -26.741 -39.928 21.707 1.00 59.95 151 ALA C O 1
ATOM 7630 N N . ARG C 1 146 ? -24.723 -39.676 20.770 1.00 59.70 152 ARG C N 1
ATOM 7631 C CA . ARG C 1 146 ? -25.265 -38.924 19.649 1.00 61.30 152 ARG C CA 1
ATOM 7632 C C . ARG C 1 146 ? -25.404 -39.755 18.367 1.00 61.49 152 ARG C C 1
ATOM 7633 O O . ARG C 1 146 ? -26.057 -39.321 17.415 1.00 61.98 152 ARG C O 1
ATOM 7641 N N . ILE C 1 147 ? -24.816 -40.951 18.351 1.00 61.25 153 ILE C N 1
ATOM 7642 C CA . ILE C 1 147 ? -24.869 -41.819 17.171 1.00 60.76 153 ILE C CA 1
ATOM 7643 C C . ILE C 1 147 ? -26.306 -42.045 16.694 1.00 61.45 153 ILE C C 1
ATOM 7644 O O . ILE C 1 147 ? -26.595 -41.939 15.498 1.00 61.17 153 ILE C O 1
ATOM 7649 N N . ALA C 1 148 ? -27.198 -42.343 17.635 1.00 62.16 154 ALA C N 1
ATOM 7650 C CA . ALA C 1 148 ? -28.610 -42.571 17.334 1.00 61.94 154 ALA C CA 1
ATOM 7651 C C . ALA C 1 148 ? -29.188 -41.489 16.434 1.00 61.63 154 ALA C C 1
ATOM 7652 O O . ALA C 1 148 ? -29.509 -41.744 15.283 1.00 62.31 154 ALA C O 1
ATOM 7654 N N . ALA C 1 149 ? -29.315 -40.278 16.957 1.00 61.07 155 ALA C N 1
ATOM 7655 C CA . ALA C 1 149 ? -29.870 -39.185 16.175 1.00 62.54 155 ALA C CA 1
ATOM 7656 C C . ALA C 1 149 ? -28.938 -38.645 15.092 1.00 65.18 155 ALA C C 1
ATOM 7657 O O . ALA C 1 149 ? -29.335 -37.775 14.323 1.00 66.40 155 ALA C O 1
ATOM 7659 N N . HIS C 1 150 ? -27.707 -39.144 15.021 1.00 67.09 156 HIS C N 1
ATOM 7660 C CA . HIS C 1 150 ? -26.754 -38.673 14.009 1.00 68.58 156 HIS C CA 1
ATOM 7661 C C . HIS C 1 150 ? -25.715 -39.726 13.669 1.00 67.25 156 HIS C C 1
ATOM 7662 O O . HIS C 1 150 ? -24.540 -39.556 13.973 1.00 67.32 156 HIS C O 1
ATOM 7669 N N . PRO C 1 151 ? -26.127 -40.798 12.982 1.00 66.09 157 PRO C N 1
ATOM 7670 C CA . PRO C 1 151 ? -25.247 -41.905 12.585 1.00 64.52 157 PRO C CA 1
ATOM 7671 C C . PRO C 1 151 ? -23.860 -41.486 12.085 1.00 63.22 157 PRO C C 1
ATOM 7672 O O . PRO C 1 151 ? -22.898 -42.256 12.163 1.00 61.89 157 PRO C O 1
ATOM 7676 N N . GLN C 1 152 ? -23.764 -40.269 11.567 1.00 61.75 158 GLN C N 1
ATOM 7677 C CA . GLN C 1 152 ? -22.500 -39.766 11.062 1.00 60.72 158 GLN C CA 1
ATOM 7678 C C . GLN C 1 152 ? -21.405 -39.789 12.129 1.00 59.11 158 GLN C C 1
ATOM 7679 O O . GLN C 1 152 ? -20.253 -40.117 11.836 1.00 58.20 158 GLN C O 1
ATOM 7685 N N . LEU C 1 153 ? -21.754 -39.453 13.366 1.00 56.09 159 LEU C N 1
ATOM 7686 C CA . LEU C 1 153 ? -20.752 -39.447 14.424 1.00 54.94 159 LEU C CA 1
ATOM 7687 C C . LEU C 1 153 ? -20.192 -40.820 14.714 1.00 53.85 159 LEU C C 1
ATOM 7688 O O . LEU C 1 153 ? -19.344 -40.953 15.577 1.00 53.15 159 LEU C O 1
ATOM 7693 N N . ARG C 1 154 ? -20.646 -41.844 14.001 1.00 54.19 160 ARG C N 1
ATOM 7694 C CA . ARG C 1 154 ? -20.112 -43.183 14.244 1.00 56.50 160 ARG C CA 1
ATOM 7695 C C . ARG C 1 154 ? -18.672 -43.253 13.745 1.00 55.70 160 ARG C C 1
ATOM 7696 O O . ARG C 1 154 ? -17.870 -44.044 14.231 1.00 54.57 160 ARG C O 1
ATOM 7704 N N . HIS C 1 155 ? -18.340 -42.412 12.777 1.00 56.17 161 HIS C N 1
ATOM 7705 C CA . HIS C 1 155 ? -16.988 -42.403 12.242 1.00 56.91 161 HIS C CA 1
ATOM 7706 C C . HIS C 1 155 ? -16.105 -41.516 13.108 1.00 55.83 161 HIS C C 1
ATOM 7707 O O . HIS C 1 155 ? -14.883 -41.673 13.136 1.00 56.49 161 HIS C O 1
ATOM 7714 N N . VAL C 1 156 ? -16.732 -40.590 13.828 1.00 53.98 162 VAL C N 1
ATOM 7715 C CA . VAL C 1 156 ? -15.999 -39.734 14.743 1.00 50.51 162 VAL C CA 1
ATOM 7716 C C . VAL C 1 156 ? -15.634 -40.578 15.964 1.00 49.45 162 VAL C C 1
ATOM 7717 O O . VAL C 1 156 ? -14.595 -40.378 16.582 1.00 49.73 162 VAL C O 1
ATOM 7721 N N . ASP C 1 157 ? -16.489 -41.532 16.305 1.00 47.37 163 ASP C N 1
ATOM 7722 C CA . ASP C 1 157 ? -16.202 -42.378 17.442 1.00 48.26 163 ASP C CA 1
ATOM 7723 C C . ASP C 1 157 ? -15.121 -43.380 17.059 1.00 47.75 163 ASP C C 1
ATOM 7724 O O . ASP C 1 157 ? -14.313 -43.792 17.891 1.00 47.41 163 ASP C O 1
ATOM 7729 N N . ASP C 1 158 ? -15.101 -43.760 15.790 1.00 47.62 164 ASP C N 1
ATOM 7730 C CA . ASP C 1 158 ? -14.103 -44.697 15.295 1.00 46.66 164 ASP C CA 1
ATOM 7731 C C . ASP C 1 158 ? -12.687 -44.222 15.635 1.00 45.56 164 ASP C C 1
ATOM 7732 O O . ASP C 1 158 ? -11.871 -45.001 16.134 1.00 44.25 164 ASP C O 1
ATOM 7737 N N . ASP C 1 159 ? -12.410 -42.942 15.375 1.00 43.49 165 ASP C N 1
ATOM 7738 C CA . ASP C 1 159 ? -11.102 -42.353 15.643 1.00 41.73 165 ASP C CA 1
ATOM 7739 C C . ASP C 1 159 ? -10.749 -42.260 17.128 1.00 42.24 165 ASP C C 1
ATOM 7740 O O . ASP C 1 159 ? -9.583 -42.378 17.504 1.00 42.16 165 ASP C O 1
ATOM 7745 N N . PHE C 1 160 ? -11.755 -42.058 17.974 1.00 42.05 166 PHE C N 1
ATOM 7746 C CA . PHE C 1 160 ? -11.542 -42.013 19.409 1.00 39.42 166 PHE C CA 1
ATOM 7747 C C . PHE C 1 160 ? -11.100 -43.409 19.813 1.00 40.75 166 PHE C C 1
ATOM 7748 O O . PHE C 1 160 ? -10.165 -43.581 20.595 1.00 42.89 166 PHE C O 1
ATOM 7756 N N . VAL C 1 161 ? -11.768 -44.415 19.260 1.00 40.48 167 VAL C N 1
ATOM 7757 C CA . VAL C 1 161 ? -11.438 -45.791 19.583 1.00 39.18 167 VAL C CA 1
ATOM 7758 C C . VAL C 1 161 ? -9.998 -46.084 19.194 1.00 38.89 167 VAL C C 1
ATOM 7759 O O . VAL C 1 161 ? -9.245 -46.666 19.968 1.00 38.15 167 VAL C O 1
ATOM 7763 N N . HIS C 1 162 ? -9.616 -45.676 17.992 1.00 40.21 168 HIS C N 1
ATOM 7764 C CA . HIS C 1 162 ? -8.267 -45.929 17.520 1.00 42.15 168 HIS C CA 1
ATOM 7765 C C . HIS C 1 162 ? -7.274 -45.407 18.540 1.00 42.55 168 HIS C C 1
ATOM 7766 O O . HIS C 1 162 ? -6.511 -46.192 19.101 1.00 44.31 168 HIS C O 1
ATOM 7773 N N . LEU C 1 163 ? -7.297 -44.089 18.777 1.00 40.09 169 LEU C N 1
ATOM 7774 C CA . LEU C 1 163 ? -6.397 -43.437 19.730 1.00 36.62 169 LEU C CA 1
ATOM 7775 C C . LEU C 1 163 ? -6.477 -44.017 21.153 1.00 36.95 169 LEU C C 1
ATOM 7776 O O . LEU C 1 163 ? -5.444 -44.286 21.760 1.00 36.98 169 LEU C O 1
ATOM 7781 N N . PHE C 1 164 ? -7.691 -44.203 21.685 1.00 35.66 170 PHE C N 1
ATOM 7782 C CA . PHE C 1 164 ? -7.870 -44.744 23.033 1.00 32.48 170 PHE C CA 1
ATOM 7783 C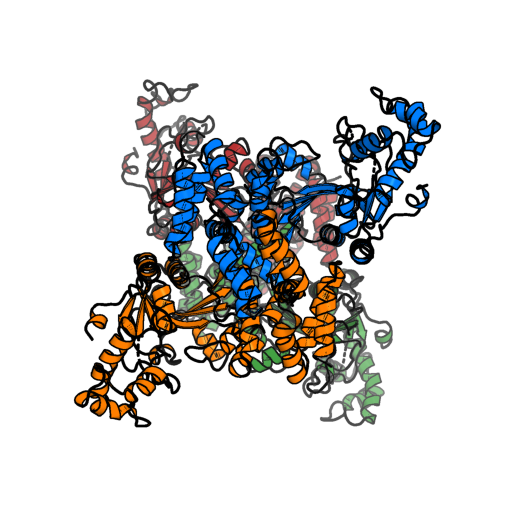 C . PHE C 1 164 ? -7.259 -46.124 23.173 1.00 33.73 170 PHE C C 1
ATOM 7784 O O . PHE C 1 164 ? -6.691 -46.470 24.215 1.00 35.55 170 PHE C O 1
ATOM 7792 N N . THR C 1 165 ? -7.394 -46.924 22.129 1.00 33.92 171 THR C N 1
ATOM 7793 C CA . THR C 1 165 ? -6.865 -48.273 22.154 1.00 35.93 171 THR C CA 1
ATOM 7794 C C . THR C 1 165 ? -5.369 -48.257 22.317 1.00 35.37 171 THR C C 1
ATOM 7795 O O . THR C 1 165 ? -4.794 -49.162 22.910 1.00 35.98 171 THR C O 1
ATOM 7799 N N . SER C 1 166 ? -4.746 -47.220 21.780 1.00 35.88 172 SER C N 1
ATOM 7800 C CA . SER C 1 166 ? -3.315 -47.071 21.877 1.00 38.00 172 SER C CA 1
ATOM 7801 C C . SER C 1 166 ? -2.862 -46.535 23.233 1.00 38.21 172 SER C C 1
ATOM 7802 O O . SER C 1 166 ? -1.819 -46.931 23.735 1.00 40.47 172 SER C O 1
ATOM 7805 N N . TRP C 1 167 ? -3.637 -45.633 23.824 1.00 39.00 173 TRP C N 1
ATOM 7806 C CA . TRP C 1 167 ? -3.254 -45.048 25.108 1.00 40.68 173 TRP C CA 1
ATOM 7807 C C . TRP C 1 167 ? -3.442 -46.029 26.245 1.00 40.95 173 TRP C C 1
ATOM 7808 O O . TRP C 1 167 ? -2.511 -46.301 27.000 1.00 44.05 173 TRP C O 1
ATOM 7819 N N . PHE C 1 168 ? -4.647 -46.567 26.362 1.00 40.92 174 PHE C N 1
ATOM 7820 C CA . PHE C 1 168 ? -4.932 -47.519 27.418 1.00 39.85 174 PHE C CA 1
ATOM 7821 C C . PHE C 1 168 ? -4.335 -48.902 27.186 1.00 39.84 174 PHE C C 1
ATOM 7822 O O . PHE C 1 168 ? -5.062 -49.887 27.112 1.00 40.75 174 PHE C O 1
ATOM 7830 N N . ASN C 1 169 ? -3.010 -48.967 27.069 1.00 39.88 175 ASN C N 1
ATOM 7831 C CA . ASN C 1 169 ? -2.321 -50.236 26.866 1.00 42.61 175 ASN C CA 1
ATOM 7832 C C . ASN C 1 169 ? -2.544 -51.135 28.088 1.00 44.14 175 ASN C C 1
ATOM 7833 O O . ASN C 1 169 ? -2.408 -50.679 29.230 1.00 44.28 175 ASN C O 1
ATOM 7838 N N . ARG C 1 170 ? -2.875 -52.407 27.845 1.00 45.80 176 ARG C N 1
ATOM 7839 C CA . ARG C 1 170 ? -3.163 -53.358 28.929 1.00 46.41 176 ARG C CA 1
ATOM 7840 C C . ARG C 1 170 ? -1.975 -53.660 29.823 1.00 44.77 176 ARG C C 1
ATOM 7841 O O . ARG C 1 170 ? -2.159 -54.151 30.929 1.00 44.17 176 ARG C O 1
ATOM 7849 N N . GLY C 1 171 ? -0.765 -53.370 29.350 1.00 43.30 177 GLY C N 1
ATOM 7850 C CA . GLY C 1 171 ? 0.408 -53.621 30.166 1.00 44.00 177 GLY C CA 1
ATOM 7851 C C . GLY C 1 171 ? 0.498 -52.742 31.415 1.00 44.78 177 GLY C C 1
ATOM 7852 O O . GLY C 1 171 ? 1.130 -53.124 32.408 1.00 44.25 177 GLY C O 1
ATOM 7853 N N . PHE C 1 172 ? -0.138 -51.570 31.371 1.00 44.57 178 PHE C N 1
ATOM 7854 C CA . PHE C 1 172 ? -0.131 -50.633 32.493 1.00 43.49 178 PHE C CA 1
ATOM 7855 C C . PHE C 1 172 ? -1.366 -50.733 33.383 1.00 42.72 178 PHE C C 1
ATOM 7856 O O . PHE C 1 172 ? -1.521 -49.965 34.329 1.00 41.13 178 PHE C O 1
ATOM 7864 N N . LEU C 1 173 ? -2.260 -51.663 33.086 1.00 43.69 179 LEU C N 1
ATOM 7865 C CA . LEU C 1 173 ? -3.441 -51.792 33.923 1.00 45.10 179 LEU C CA 1
ATOM 7866 C C . LEU C 1 173 ? -2.947 -52.388 35.240 1.00 46.96 179 LEU C C 1
ATOM 7867 O O . LEU C 1 173 ? -1.945 -53.122 35.259 1.00 48.67 179 LEU C O 1
ATOM 7872 N N . VAL C 1 174 ? -3.617 -52.063 36.343 1.00 45.84 180 VAL C N 1
ATOM 7873 C CA . VAL C 1 174 ? -3.200 -52.577 37.643 1.00 44.91 180 VAL C CA 1
ATOM 7874 C C . VAL C 1 174 ? -4.403 -52.841 38.538 1.00 46.76 180 VAL C C 1
ATOM 7875 O O . VAL C 1 174 ? -5.388 -52.091 38.524 1.00 46.01 180 VAL C O 1
ATOM 7879 N N . LEU C 1 175 ? -4.307 -53.916 39.321 1.00 48.20 181 LEU C N 1
ATOM 7880 C CA . LEU C 1 175 ? -5.384 -54.333 40.211 1.00 48.64 181 LEU C CA 1
ATOM 7881 C C . LEU C 1 175 ? -5.136 -53.921 41.648 1.00 47.79 181 LEU C C 1
ATOM 7882 O O . LEU C 1 175 ? -4.028 -54.033 42.147 1.00 45.94 181 LEU C O 1
ATOM 7887 N N . GLN C 1 176 ? -6.185 -53.447 42.304 1.00 49.71 182 GLN C N 1
ATOM 7888 C CA . GLN C 1 176 ? -6.100 -52.988 43.685 1.00 53.97 182 GLN C CA 1
ATOM 7889 C C . GLN C 1 176 ? -7.342 -53.389 44.467 1.00 54.86 182 GLN C C 1
ATOM 7890 O O . GLN C 1 176 ? -8.455 -53.282 43.954 1.00 55.37 182 GLN C O 1
ATOM 7896 N N . ARG C 1 177 ? -7.171 -53.849 45.705 1.00 55.68 183 ARG C N 1
ATOM 7897 C CA . ARG C 1 177 ? -8.344 -54.191 46.502 1.00 56.82 183 ARG C CA 1
ATOM 7898 C C . ARG C 1 177 ? -8.928 -52.868 46.969 1.00 55.90 183 ARG C C 1
ATOM 7899 O O . ARG C 1 177 ? -8.195 -51.977 47.373 1.00 57.74 183 ARG C O 1
ATOM 7907 N N . ILE C 1 178 ? -10.241 -52.721 46.890 1.00 55.43 184 ILE C N 1
ATOM 7908 C CA . ILE C 1 178 ? -10.865 -51.482 47.318 1.00 54.60 184 ILE C CA 1
ATOM 7909 C C . ILE C 1 178 ? -11.422 -51.683 48.713 1.00 55.52 184 ILE C C 1
ATOM 7910 O O . ILE C 1 178 ? -12.631 -51.815 48.892 1.00 55.96 184 ILE C O 1
ATOM 7915 N N . ASP C 1 179 ? -10.544 -51.729 49.708 1.00 56.35 185 ASP C N 1
ATOM 7916 C CA . ASP C 1 179 ? -11.010 -51.891 51.080 1.00 56.03 185 ASP C CA 1
ATOM 7917 C C . ASP C 1 179 ? -11.078 -50.544 51.799 1.00 54.41 185 ASP C C 1
ATOM 7918 O O . ASP C 1 179 ? -10.977 -49.478 51.175 1.00 54.19 185 ASP C O 1
ATOM 7923 N N . TRP C 1 180 ? -11.246 -50.593 53.112 1.00 52.03 186 TRP C N 1
ATOM 7924 C CA . TRP C 1 180 ? -11.368 -49.374 53.892 1.00 49.92 186 TRP C CA 1
ATOM 7925 C C . TRP C 1 180 ? -10.053 -48.567 54.034 1.00 48.81 186 TRP C C 1
ATOM 7926 O O . TRP C 1 180 ? -10.052 -47.444 54.569 1.00 47.56 186 TRP C O 1
ATOM 7937 N N . THR C 1 181 ? -8.938 -49.122 53.556 1.00 45.81 187 THR C N 1
ATOM 7938 C CA . THR C 1 181 ? -7.674 -48.394 53.633 1.00 43.85 187 THR C CA 1
ATOM 7939 C C . THR C 1 181 ? -7.412 -47.632 52.338 1.00 43.42 187 THR C C 1
ATOM 7940 O O . THR C 1 181 ? -6.401 -46.966 52.203 1.00 45.02 187 THR C O 1
ATOM 7944 N N . THR C 1 182 ? -8.328 -47.740 51.384 1.00 42.91 188 THR C N 1
ATOM 7945 C CA . THR C 1 182 ? -8.205 -47.053 50.100 1.00 40.93 188 THR C CA 1
ATOM 7946 C C . THR C 1 182 ? -8.379 -45.542 50.244 1.00 38.97 188 THR C C 1
ATOM 7947 O O . THR C 1 182 ? -9.129 -45.075 51.095 1.00 39.64 188 THR C O 1
ATOM 7951 N N . PRO C 1 183 ? -7.672 -44.754 49.418 1.00 38.74 189 PRO C N 1
ATOM 7952 C CA . PRO C 1 183 ? -7.793 -43.286 49.488 1.00 38.61 189 PRO C CA 1
ATOM 7953 C C . PRO C 1 183 ? -9.268 -42.856 49.402 1.00 39.32 189 PRO C C 1
ATOM 7954 O O . PRO C 1 183 ? -10.040 -43.423 48.635 1.00 42.38 189 PRO C O 1
ATOM 7958 N N . ALA C 1 184 ? -9.651 -41.865 50.192 1.00 39.54 190 ALA C N 1
ATOM 7959 C CA . ALA C 1 184 ? -11.025 -41.375 50.220 1.00 40.48 190 ALA C CA 1
ATOM 7960 C C . ALA C 1 184 ? -11.548 -40.836 48.899 1.00 41.64 190 ALA C C 1
ATOM 7961 O O . ALA C 1 184 ? -12.737 -40.978 48.591 1.00 43.68 190 ALA C O 1
ATOM 7963 N N . ASN C 1 185 ? -10.686 -40.203 48.117 1.00 41.23 191 ASN C N 1
ATOM 7964 C CA . ASN C 1 185 ? -11.155 -39.645 46.869 1.00 42.09 191 ASN C CA 1
ATOM 7965 C C . ASN C 1 185 ? -11.584 -40.770 45.918 1.00 43.28 191 ASN C C 1
ATOM 7966 O O . ASN C 1 185 ? -12.518 -40.615 45.126 1.00 41.79 191 ASN C O 1
ATOM 7971 N N . ILE C 1 186 ? -10.918 -41.912 46.025 1.00 43.00 192 ILE C N 1
ATOM 7972 C CA . ILE C 1 186 ? -11.252 -43.057 45.200 1.00 42.67 192 ILE C CA 1
ATOM 7973 C C . ILE C 1 186 ? -12.528 -43.731 45.709 1.00 45.77 192 ILE C C 1
ATOM 7974 O O . ILE C 1 186 ? -13.407 -44.076 44.925 1.00 47.34 192 ILE C O 1
ATOM 7979 N N . LEU C 1 187 ? -12.628 -43.935 47.021 1.00 46.93 193 LEU C N 1
ATOM 7980 C CA . LEU C 1 187 ? -13.810 -44.577 47.585 1.00 47.82 193 LEU C CA 1
ATOM 7981 C C . LEU C 1 187 ? -15.049 -43.748 47.281 1.00 49.61 193 LEU C C 1
ATOM 7982 O O . LEU C 1 187 ? -16.115 -44.288 46.976 1.00 50.76 193 LEU C O 1
ATOM 7987 N N . GLU C 1 188 ? -14.907 -42.430 47.352 1.00 50.61 194 GLU C N 1
ATOM 7988 C CA . GLU C 1 188 ? -16.021 -41.533 47.058 1.00 52.43 194 GLU C CA 1
ATOM 7989 C C . GLU C 1 188 ? -16.585 -41.899 45.677 1.00 53.61 194 GLU C C 1
ATOM 7990 O O . GLU C 1 188 ? -17.787 -41.777 45.430 1.00 55.09 194 GLU C O 1
ATOM 7996 N N . LYS C 1 189 ? -15.702 -42.333 44.779 1.00 52.48 195 LYS C N 1
ATOM 7997 C CA . LYS C 1 189 ? -16.101 -42.730 43.439 1.00 53.19 195 LYS C CA 1
ATOM 7998 C C . LYS C 1 189 ? -16.864 -44.046 43.515 1.00 55.15 195 LYS C C 1
ATOM 7999 O O . LYS C 1 189 ? -17.823 -44.257 42.772 1.00 53.98 195 LYS C O 1
ATOM 8005 N N . ILE C 1 190 ? -16.433 -44.927 44.416 1.00 56.88 196 ILE C N 1
ATOM 8006 C CA . ILE C 1 190 ? -17.082 -46.223 44.570 1.00 59.06 196 ILE C CA 1
ATOM 8007 C C . ILE C 1 190 ? -18.516 -46.046 45.057 1.00 61.89 196 ILE C C 1
ATOM 8008 O O . ILE C 1 190 ? -19.397 -46.844 44.723 1.00 63.44 196 ILE C O 1
ATOM 8013 N N . ILE C 1 191 ? -18.760 -45.009 45.847 1.00 63.12 197 ILE C N 1
ATOM 8014 C CA . ILE C 1 191 ? -20.111 -44.762 46.309 1.00 65.07 197 ILE C CA 1
ATOM 8015 C C . ILE C 1 191 ? -20.989 -44.610 45.072 1.00 67.41 197 ILE C C 1
ATOM 8016 O O . ILE C 1 191 ? -22.112 -45.115 45.031 1.00 69.61 197 ILE C O 1
ATOM 8021 N N . ARG C 1 192 ? -20.457 -43.936 44.053 1.00 68.43 198 ARG C N 1
ATOM 8022 C CA . ARG C 1 192 ? -21.196 -43.693 42.814 1.00 68.16 198 ARG C CA 1
ATOM 8023 C C . ARG C 1 192 ? -21.300 -44.897 41.875 1.00 66.91 198 ARG C C 1
ATOM 8024 O O . ARG C 1 192 ? -22.372 -45.168 41.346 1.00 66.50 198 ARG C O 1
ATOM 8032 N N . TYR C 1 193 ? -20.201 -45.620 41.675 1.00 66.77 199 TYR C N 1
ATOM 8033 C CA . TYR C 1 193 ? -20.190 -46.784 40.789 1.00 67.09 199 TYR C CA 1
ATOM 8034 C C . TYR C 1 193 ? -20.775 -48.047 41.419 1.00 69.33 199 TYR C C 1
ATOM 8035 O O . TYR C 1 193 ? -20.928 -49.061 40.733 1.00 70.35 199 TYR C O 1
ATOM 8044 N N . GLU C 1 194 ? -21.076 -48.005 42.715 1.00 71.17 200 GLU C N 1
ATOM 8045 C CA . GLU C 1 194 ? -21.645 -49.167 43.395 1.00 73.89 200 GLU C CA 1
ATOM 8046 C C . GLU C 1 194 ? -22.948 -49.553 42.695 1.00 75.63 200 GLU C C 1
ATOM 8047 O O . GLU C 1 194 ? -23.929 -48.796 42.701 1.00 75.81 200 GLU C O 1
ATOM 8053 N N . GLN C 1 195 ? -22.942 -50.739 42.091 1.00 76.95 201 GLN C N 1
ATOM 8054 C CA . GLN C 1 195 ? -24.085 -51.263 41.345 1.00 77.83 201 GLN C CA 1
ATOM 8055 C C . GLN C 1 195 ? -25.154 -51.958 42.193 1.00 79.73 201 GLN C C 1
ATOM 8056 O O . GLN C 1 195 ? -26.336 -51.596 42.157 1.00 80.08 201 GLN C O 1
ATOM 8062 N N . VAL C 1 196 ? -24.726 -52.958 42.955 1.00 81.35 202 VAL C N 1
ATOM 8063 C CA . VAL C 1 196 ? -25.623 -53.740 43.787 1.00 81.47 202 VAL C CA 1
ATOM 8064 C C . VAL C 1 196 ? -26.091 -53.035 45.054 1.00 82.85 202 VAL C C 1
ATOM 8065 O O . VAL C 1 196 ? -27.145 -52.393 45.069 1.00 83.03 202 VAL C O 1
ATOM 8069 N N . HIS C 1 197 ? -25.304 -53.166 46.116 1.00 83.62 203 HIS C N 1
ATOM 8070 C CA . HIS C 1 197 ? -25.638 -52.569 47.402 1.00 84.35 203 HIS C CA 1
ATOM 8071 C C . HIS C 1 197 ? -25.950 -51.086 47.302 1.00 85.60 203 HIS C C 1
ATOM 8072 O O . HIS C 1 197 ? -25.556 -50.413 46.352 1.00 85.90 203 HIS C O 1
ATOM 8079 N N . THR C 1 198 ? -26.658 -50.578 48.303 1.00 87.29 204 THR C N 1
ATOM 8080 C CA . THR C 1 198 ? -27.020 -49.170 48.337 1.00 88.52 204 THR C CA 1
ATOM 8081 C C . THR C 1 198 ? -26.028 -48.414 49.217 1.00 89.21 204 THR C C 1
ATOM 8082 O O . THR C 1 198 ? -25.621 -48.896 50.275 1.00 89.45 204 THR C O 1
ATOM 8086 N N . ILE C 1 199 ? -25.635 -47.229 48.770 1.00 89.78 205 ILE C N 1
ATOM 8087 C CA . ILE C 1 199 ? -24.682 -46.413 49.509 1.00 90.21 205 ILE C CA 1
ATOM 8088 C C . ILE C 1 199 ? -24.972 -44.938 49.251 1.00 90.65 205 ILE C C 1
ATOM 8089 O O . ILE C 1 199 ? -24.794 -44.450 48.135 1.00 91.20 205 ILE C O 1
ATOM 8094 N N . HIS C 1 200 ? -25.427 -44.223 50.272 1.00 91.08 206 HIS C N 1
ATOM 8095 C CA . HIS C 1 200 ? -25.711 -42.806 50.095 1.00 91.14 206 HIS C CA 1
ATOM 8096 C C . HIS C 1 200 ? -24.633 -41.942 50.727 1.00 89.66 206 HIS C C 1
ATOM 8097 O O . HIS C 1 200 ? -24.118 -41.021 50.091 1.00 89.06 206 HIS C O 1
ATOM 8104 N N . ASP C 1 201 ? -24.287 -42.251 51.975 1.00 88.09 207 ASP C N 1
ATOM 8105 C CA . ASP C 1 201 ? -23.251 -41.509 52.691 1.00 86.14 207 ASP C CA 1
ATOM 8106 C C . ASP C 1 201 ? -22.063 -42.411 53.037 1.00 83.72 207 ASP C C 1
ATOM 8107 O O . ASP C 1 201 ? -22.094 -43.617 52.781 1.00 82.47 207 ASP C O 1
ATOM 8112 N N . TRP C 1 202 ? -21.015 -41.828 53.612 1.00 82.00 208 TRP C N 1
ATOM 8113 C CA . TRP C 1 202 ? -19.822 -42.598 53.962 1.00 80.94 208 TRP C CA 1
ATOM 8114 C C . TRP C 1 202 ? -20.067 -43.719 54.959 1.00 82.44 208 TRP C C 1
ATOM 8115 O O . TRP C 1 202 ? -19.263 -44.640 55.066 1.00 82.59 208 TRP C O 1
ATOM 8126 N N . ASP C 1 203 ? -21.176 -43.647 55.685 1.00 84.47 209 ASP C N 1
ATOM 8127 C CA . ASP C 1 203 ? -21.512 -44.686 56.653 1.00 85.58 209 ASP C CA 1
ATOM 8128 C C . ASP C 1 203 ? -21.941 -45.953 55.898 1.00 85.61 209 ASP C C 1
ATOM 8129 O O . ASP C 1 203 ? -21.492 -47.063 56.209 1.00 84.09 209 ASP C O 1
ATOM 8134 N N . ASP C 1 204 ? -22.810 -45.769 54.904 1.00 85.70 210 ASP C N 1
ATOM 8135 C CA . ASP C 1 204 ? -23.308 -46.866 54.075 1.00 85.91 210 ASP C CA 1
ATOM 8136 C C . ASP C 1 204 ? -22.118 -47.561 53.426 1.00 85.08 210 ASP C C 1
ATOM 8137 O O . ASP C 1 204 ? -22.066 -48.795 53.321 1.00 83.89 210 ASP C O 1
ATOM 8142 N N . LEU C 1 205 ? -21.168 -46.739 52.989 1.00 83.56 211 LEU C N 1
ATOM 8143 C CA . LEU C 1 205 ? -19.968 -47.215 52.323 1.00 82.81 211 LEU C CA 1
ATOM 8144 C C . LEU C 1 205 ? -19.100 -48.073 53.239 1.00 82.24 211 LEU C C 1
ATOM 8145 O O . LEU C 1 205 ? -18.781 -49.220 52.911 1.00 81.82 211 LEU C O 1
ATOM 8150 N N . ARG C 1 206 ? -18.724 -47.516 54.386 1.00 82.38 212 ARG C N 1
ATOM 8151 C CA . ARG C 1 206 ? -17.894 -48.230 55.357 1.00 82.14 212 ARG C CA 1
ATOM 8152 C C . ARG C 1 206 ? -18.569 -49.555 55.686 1.00 81.58 212 ARG C C 1
ATOM 8153 O O . ARG C 1 206 ? -17.917 -50.609 55.745 1.00 80.37 212 ARG C O 1
ATOM 8161 N N . ALA C 1 207 ? -19.884 -49.484 55.884 1.00 80.57 213 ALA C N 1
ATOM 8162 C CA . ALA C 1 207 ? -20.680 -50.658 56.197 1.00 79.16 213 ALA C CA 1
ATOM 8163 C C . ALA C 1 207 ? -20.578 -51.644 55.050 1.00 78.26 213 ALA C C 1
ATOM 8164 O O . ALA C 1 207 ? -20.390 -52.839 55.271 1.00 78.72 213 ALA C O 1
ATOM 8166 N N . ARG C 1 208 ? -20.695 -51.134 53.826 1.00 77.19 214 ARG C N 1
ATOM 8167 C CA . ARG C 1 208 ? -20.618 -51.974 52.633 1.00 76.33 214 ARG C CA 1
ATOM 8168 C C . ARG C 1 208 ? -19.272 -52.680 52.523 1.00 76.41 214 ARG C C 1
ATOM 8169 O O . ARG C 1 208 ? -19.195 -53.836 52.093 1.00 76.11 214 ARG C O 1
ATOM 8177 N N . LEU C 1 209 ? -18.213 -51.985 52.924 1.00 76.38 215 LEU C N 1
ATOM 8178 C CA . LEU C 1 209 ? -16.870 -52.544 52.849 1.00 77.34 215 LEU C CA 1
ATOM 8179 C C . LEU C 1 209 ? -16.496 -53.337 54.093 1.00 77.42 215 LEU C C 1
ATOM 8180 O O . LEU C 1 209 ? -15.591 -54.176 54.057 1.00 76.98 215 LEU C O 1
ATOM 8185 N N . ALA C 1 210 ? -17.212 -53.076 55.183 1.00 77.87 216 ALA C N 1
ATOM 8186 C CA . ALA C 1 210 ? -16.966 -53.726 56.471 1.00 78.53 216 ALA C CA 1
ATOM 8187 C C . ALA C 1 210 ? -16.882 -55.262 56.502 1.00 78.00 216 ALA C C 1
ATOM 8188 O O . ALA C 1 210 ? -15.813 -55.822 56.771 1.00 77.69 216 ALA C O 1
ATOM 8190 N N . PRO C 1 211 ? -17.999 -55.961 56.219 1.00 77.61 217 PRO C N 1
ATOM 8191 C CA . PRO C 1 211 ? -18.019 -57.433 56.233 1.00 77.32 217 PRO C CA 1
ATOM 8192 C C . PRO C 1 211 ? -16.777 -58.142 55.695 1.00 77.77 217 PRO C C 1
ATOM 8193 O O . PRO C 1 211 ? -16.207 -57.741 54.683 1.00 78.68 217 PRO C O 1
ATOM 8197 N N . PRO C 1 212 ? -16.334 -59.203 56.388 1.00 77.90 218 PRO C N 1
ATOM 8198 C CA . PRO C 1 212 ? -15.158 -59.983 55.996 1.00 78.77 218 PRO C CA 1
ATOM 8199 C C . PRO C 1 212 ? -15.476 -61.106 55.014 1.00 80.30 218 PRO C C 1
ATOM 8200 O O . PRO C 1 212 ? -14.586 -61.874 54.634 1.00 80.29 218 PRO C O 1
ATOM 8204 N N . ASP C 1 213 ? -16.748 -61.206 54.622 1.00 81.96 219 ASP C N 1
ATOM 8205 C CA . ASP C 1 213 ? -17.188 -62.223 53.663 1.00 82.86 219 ASP C CA 1
ATOM 8206 C C . ASP C 1 213 ? -17.550 -61.528 52.346 1.00 82.49 219 ASP C C 1
ATOM 8207 O O . ASP C 1 213 ? -18.161 -62.117 51.450 1.00 81.97 219 ASP C O 1
ATOM 8212 N N . ARG C 1 214 ? -17.149 -60.259 52.258 1.00 81.28 220 ARG C N 1
ATOM 8213 C CA . ARG C 1 214 ? -17.359 -59.420 51.081 1.00 79.33 220 ARG C CA 1
ATOM 8214 C C . ARG C 1 214 ? -15.995 -58.850 50.663 1.00 78.94 220 ARG C C 1
ATOM 8215 O O . ARG C 1 214 ? -15.138 -58.583 51.507 1.00 79.86 220 ARG C O 1
ATOM 8223 N N . ARG C 1 215 ? -15.795 -58.698 49.357 1.00 76.65 221 ARG C N 1
ATOM 8224 C CA . ARG C 1 215 ? -14.560 -58.157 48.802 1.00 73.17 221 ARG C CA 1
ATOM 8225 C C . ARG C 1 215 ? -14.908 -57.448 47.507 1.00 72.48 221 ARG C C 1
ATOM 8226 O O . ARG C 1 215 ? -15.989 -57.658 46.945 1.00 73.00 221 ARG C O 1
ATOM 8234 N N . CYS C 1 216 ? -13.988 -56.603 47.049 1.00 70.24 222 CYS C N 1
ATOM 8235 C CA . CYS C 1 216 ? -14.135 -55.875 45.794 1.00 67.77 222 CYS C CA 1
ATOM 8236 C C . CYS C 1 216 ? -12.790 -55.327 45.355 1.00 65.85 222 CYS C C 1
ATOM 8237 O O . CYS C 1 216 ? -11.963 -54.935 46.174 1.00 65.10 222 CYS C O 1
ATOM 8240 N N . TYR C 1 217 ? -12.572 -55.334 44.047 1.00 63.87 223 TYR C N 1
ATOM 8241 C CA . TYR C 1 217 ? -11.324 -54.877 43.477 1.00 61.17 223 TYR C CA 1
ATOM 8242 C C . TYR C 1 217 ? -11.602 -53.898 42.356 1.00 59.05 223 TYR C C 1
ATOM 8243 O O . TYR C 1 217 ? -12.740 -53.730 41.921 1.00 58.46 223 TYR C O 1
ATOM 8252 N N . GLY C 1 218 ? -10.544 -53.238 41.906 1.00 57.35 224 GLY C N 1
ATOM 8253 C CA . GLY C 1 218 ? -10.669 -52.273 40.838 1.00 52.09 224 GLY C CA 1
ATOM 8254 C C . GLY C 1 218 ? -9.420 -52.303 39.995 1.00 49.85 224 GLY C C 1
ATOM 8255 O O . GLY C 1 218 ? -8.329 -52.611 40.481 1.00 48.35 224 GLY C O 1
ATOM 8256 N N . PHE C 1 219 ? -9.585 -52.015 38.713 1.00 48.42 225 PHE C N 1
ATOM 8257 C CA . PHE C 1 219 ? -8.461 -51.973 37.797 1.00 47.10 225 PHE C CA 1
ATOM 8258 C C . PHE C 1 219 ? -8.169 -50.501 37.487 1.00 46.48 225 PHE C C 1
ATOM 8259 O O . PHE C 1 219 ? -9.054 -49.734 37.075 1.00 47.66 225 PHE C O 1
ATOM 8267 N N . PHE C 1 220 ? -6.931 -50.093 37.707 1.00 43.31 226 PHE C N 1
ATOM 8268 C CA . PHE C 1 220 ? -6.575 -48.717 37.456 1.00 42.23 226 PHE C CA 1
ATOM 8269 C C . PHE C 1 220 ? -5.571 -48.632 36.330 1.00 42.23 226 PHE C C 1
ATOM 8270 O O . PHE C 1 220 ? -4.815 -49.576 36.092 1.00 42.25 226 PHE C O 1
ATOM 8278 N N . HIS C 1 221 ? -5.589 -47.501 35.627 1.00 41.97 227 HIS C N 1
ATOM 8279 C CA . HIS C 1 221 ? -4.651 -47.240 34.542 1.00 41.44 227 HIS C CA 1
ATOM 8280 C C . HIS C 1 221 ? -4.073 -45.827 34.720 1.00 41.10 227 HIS C C 1
ATOM 8281 O O . HIS C 1 221 ? -4.797 -44.889 35.063 1.00 41.52 227 HIS C O 1
ATOM 8288 N N . PRO C 1 222 ? -2.758 -45.664 34.514 1.00 39.80 228 PRO C N 1
ATOM 8289 C CA . PRO C 1 222 ? -2.142 -44.347 34.668 1.00 39.51 228 PRO C CA 1
ATOM 8290 C C . PRO C 1 222 ? -2.724 -43.230 33.795 1.00 42.10 228 PRO C C 1
ATOM 8291 O O . PRO C 1 222 ? -2.534 -42.051 34.103 1.00 43.45 228 PRO C O 1
ATOM 8295 N N . ARG C 1 223 ? -3.433 -43.577 32.718 1.00 42.28 229 ARG C N 1
ATOM 8296 C CA . ARG C 1 223 ? -4.022 -42.544 31.866 1.00 40.50 229 ARG C CA 1
ATOM 8297 C C . ARG C 1 223 ? -5.123 -41.808 32.603 1.00 40.14 229 ARG C C 1
ATOM 8298 O O . ARG C 1 223 ? -5.434 -40.669 32.258 1.00 42.50 229 ARG C O 1
ATOM 8306 N N . LEU C 1 224 ? -5.730 -42.455 33.594 1.00 39.40 230 LEU C N 1
ATOM 8307 C CA . LEU C 1 224 ? -6.787 -41.816 34.394 1.00 41.37 230 LEU C CA 1
ATOM 8308 C C . LEU C 1 224 ? -6.526 -42.082 35.874 1.00 42.65 230 LEU C C 1
ATOM 8309 O O . LEU C 1 224 ? -6.907 -43.114 36.405 1.00 44.62 230 LEU C O 1
ATOM 8314 N N . VAL C 1 225 ? -5.875 -41.132 36.525 1.00 43.09 231 VAL C N 1
ATOM 8315 C CA . VAL C 1 225 ? -5.498 -41.239 37.921 1.00 44.79 231 VAL C CA 1
ATOM 8316 C C . VAL C 1 225 ? -6.629 -41.392 38.928 1.00 45.06 231 VAL C C 1
ATOM 8317 O O . VAL C 1 225 ? -7.637 -40.688 38.868 1.00 46.14 231 VAL C O 1
ATOM 8321 N N . ASP C 1 226 ? -6.451 -42.326 39.857 1.00 43.71 232 ASP C N 1
ATOM 8322 C CA . ASP C 1 226 ? -7.443 -42.562 40.896 1.00 44.01 232 ASP C CA 1
ATOM 8323 C C . ASP C 1 226 ? -8.811 -42.943 40.356 1.00 43.30 232 ASP C C 1
ATOM 8324 O O . ASP C 1 226 ? -9.835 -42.755 41.022 1.00 42.13 232 ASP C O 1
ATOM 8329 N N . GLU C 1 227 ? -8.827 -43.489 39.148 1.00 42.84 233 GLU C N 1
ATOM 8330 C CA . GLU C 1 227 ? -10.079 -43.881 38.526 1.00 43.22 233 GLU C CA 1
ATOM 8331 C C . GLU C 1 227 ? -10.193 -45.398 38.382 1.00 42.70 233 GLU C C 1
ATOM 8332 O O . GLU C 1 227 ? -9.478 -46.016 37.591 1.00 41.93 233 GLU C O 1
ATOM 8338 N N . PRO C 1 228 ? -11.082 -46.022 39.174 1.00 42.71 234 PRO C N 1
ATOM 8339 C CA . PRO C 1 228 ? -11.237 -47.476 39.072 1.00 43.38 234 PRO C CA 1
ATOM 8340 C C . PRO C 1 228 ? -12.021 -47.708 37.779 1.00 44.96 234 PRO C C 1
ATOM 8341 O O . PRO C 1 228 ? -13.211 -47.395 37.699 1.00 46.02 234 PRO C O 1
ATOM 8345 N N . LEU C 1 229 ? -11.348 -48.228 36.759 1.00 44.85 235 LEU C N 1
ATOM 8346 C CA . LEU C 1 229 ? -11.979 -48.433 35.458 1.00 43.11 235 LEU C CA 1
ATOM 8347 C C . LEU C 1 229 ? -12.967 -49.583 35.419 1.00 45.28 235 LEU C C 1
ATOM 8348 O O . LEU C 1 229 ? -14.061 -49.455 34.862 1.00 44.03 235 LEU C O 1
ATOM 8353 N N . ILE C 1 230 ? -12.571 -50.705 36.011 1.00 47.34 236 ILE C N 1
ATOM 8354 C CA . ILE C 1 230 ? -13.417 -51.887 36.084 1.00 48.88 236 ILE C CA 1
ATOM 8355 C C . ILE C 1 230 ? -13.581 -52.241 37.568 1.00 49.97 236 ILE C C 1
ATOM 8356 O O . ILE C 1 230 ? -12.597 -52.426 38.281 1.00 50.44 236 ILE C O 1
ATOM 8361 N N . PHE C 1 231 ? -14.825 -52.319 38.029 1.00 51.04 237 PHE C N 1
ATOM 8362 C CA . PHE C 1 231 ? -15.117 -52.625 39.434 1.00 53.75 237 PHE C CA 1
ATOM 8363 C C . PHE C 1 231 ? -15.598 -54.087 39.625 1.00 56.22 237 PHE C C 1
ATOM 8364 O O . PHE C 1 231 ? -16.628 -54.493 39.078 1.00 55.77 237 PHE C O 1
ATOM 8372 N N . VAL C 1 232 ? -14.846 -54.857 40.411 1.00 57.92 238 VAL C N 1
ATOM 8373 C CA . VAL C 1 232 ? -15.129 -56.276 40.654 1.00 61.80 238 VAL C CA 1
ATOM 8374 C C . VAL C 1 232 ? -15.624 -56.665 42.071 1.00 65.27 238 VAL C C 1
ATOM 8375 O O . VAL C 1 232 ? -14.822 -56.953 42.959 1.00 65.14 238 VAL C O 1
ATOM 8379 N N . GLU C 1 233 ? -16.942 -56.697 42.271 1.00 69.45 239 GLU C N 1
ATOM 8380 C CA . GLU C 1 233 ? -17.513 -57.064 43.570 1.00 72.81 239 GLU C CA 1
ATOM 8381 C C . GLU C 1 233 ? -17.530 -58.579 43.745 1.00 74.85 239 GLU C C 1
ATOM 8382 O O . GLU C 1 233 ? -18.015 -59.311 42.883 1.00 75.64 239 GLU C O 1
ATOM 8388 N N . VAL C 1 234 ? -16.993 -59.037 44.871 1.00 77.50 240 VAL C N 1
ATOM 8389 C CA . VAL C 1 234 ? -16.917 -60.458 45.190 1.00 78.50 240 VAL C CA 1
ATOM 8390 C C . VAL C 1 234 ? -17.569 -60.734 46.540 1.00 80.47 240 VAL C C 1
ATOM 8391 O O . VAL C 1 234 ? -17.705 -59.835 47.375 1.00 79.96 240 VAL C O 1
ATOM 8395 N N . ALA C 1 235 ? -17.989 -61.981 46.731 1.00 83.09 241 ALA C N 1
ATOM 8396 C CA . ALA C 1 235 ? -18.610 -62.427 47.978 1.00 85.00 241 ALA C CA 1
ATOM 8397 C C . ALA C 1 235 ? -17.897 -63.703 48.414 1.00 86.00 241 ALA C C 1
ATOM 8398 O O . ALA C 1 235 ? -17.726 -64.629 47.622 1.00 86.11 241 ALA C O 1
ATOM 8400 N N . LEU C 1 236 ? -17.464 -63.744 49.669 1.00 87.87 242 LEU C N 1
ATOM 8401 C CA . LEU C 1 236 ? -16.761 -64.912 50.183 1.00 89.86 242 LEU C CA 1
ATOM 8402 C C . LEU C 1 236 ? -17.708 -65.898 50.852 1.00 91.46 242 LEU C C 1
ATOM 8403 O O . LEU C 1 236 ? -18.520 -65.531 51.714 1.00 91.55 242 LEU C O 1
ATOM 8408 N N . THR C 1 237 ? -17.597 -67.158 50.449 1.00 92.74 243 THR C N 1
ATOM 8409 C CA . THR C 1 237 ? -18.454 -68.188 51.000 1.00 93.93 243 THR C CA 1
ATOM 8410 C C . THR C 1 237 ? -17.914 -69.596 50.762 1.00 94.76 243 THR C C 1
ATOM 8411 O O . THR C 1 237 ? -16.933 -69.801 50.036 1.00 94.11 243 THR C O 1
ATOM 8415 N N . LYS C 1 238 ? -18.579 -70.556 51.395 1.00 95.81 244 LYS C N 1
ATOM 8416 C CA . LYS C 1 238 ? -18.227 -71.969 51.311 1.00 96.08 244 LYS C CA 1
ATOM 8417 C C . LYS C 1 238 ? -19.013 -72.722 50.212 1.00 95.35 244 LYS C C 1
ATOM 8418 O O . LYS C 1 238 ? -18.517 -73.693 49.639 1.00 95.05 244 LYS C O 1
ATOM 8424 N N . ASP C 1 239 ? -20.226 -72.258 49.911 1.00 94.28 245 ASP C N 1
ATOM 8425 C CA . ASP C 1 239 ? -21.072 -72.881 48.889 1.00 93.36 245 ASP C CA 1
ATOM 8426 C C . ASP C 1 239 ? -21.153 -72.015 47.635 1.00 91.63 245 ASP C C 1
ATOM 8427 O O . ASP C 1 239 ? -20.976 -70.802 47.701 1.00 92.36 245 ASP C O 1
ATOM 8432 N N . SER C 1 240 ? -21.434 -72.647 46.499 1.00 88.59 246 SER C N 1
ATOM 8433 C CA . SER C 1 240 ? -21.556 -71.955 45.223 1.00 85.81 246 SER C CA 1
ATOM 8434 C C . SER C 1 240 ? -23.044 -71.657 44.966 1.00 85.76 246 SER C C 1
ATOM 8435 O O . SER C 1 240 ? -23.766 -72.485 44.417 1.00 85.73 246 SER C O 1
ATOM 8438 N N . PRO C 1 241 ? -23.510 -70.449 45.340 1.00 85.39 247 PRO C N 1
ATOM 8439 C CA . PRO C 1 241 ? -24.899 -69.987 45.193 1.00 84.91 247 PRO C CA 1
ATOM 8440 C C . PRO C 1 241 ? -25.589 -70.113 43.836 1.00 84.62 247 PRO C C 1
ATOM 8441 O O . PRO C 1 241 ? -24.948 -70.171 42.789 1.00 84.59 247 PRO C O 1
ATOM 8445 N N . ALA C 1 242 ? -26.918 -70.140 43.885 1.00 84.54 248 ALA C N 1
ATOM 8446 C CA . ALA C 1 242 ? -27.762 -70.257 42.705 1.00 83.87 248 ALA C CA 1
ATOM 8447 C C . ALA C 1 242 ? -28.869 -69.219 42.772 1.00 84.31 248 ALA C C 1
ATOM 8448 O O . ALA C 1 242 ? -29.756 -69.182 41.921 1.00 84.60 248 ALA C O 1
ATOM 8450 N N . ALA C 1 243 ? -28.822 -68.387 43.801 1.00 84.87 249 ALA C N 1
ATOM 8451 C CA . ALA C 1 243 ? -29.812 -67.336 43.972 1.00 86.55 249 ALA C CA 1
ATOM 8452 C C . ALA C 1 243 ? -29.092 -66.139 44.557 1.00 87.96 249 ALA C C 1
ATOM 8453 O O . ALA C 1 243 ? -28.219 -66.291 45.414 1.00 88.28 249 ALA C O 1
ATOM 8455 N N . ILE C 1 244 ? -29.449 -64.950 44.086 1.00 89.90 250 ILE C N 1
ATOM 8456 C CA . ILE C 1 244 ? -28.816 -63.727 44.560 1.00 91.04 250 ILE C CA 1
ATOM 8457 C C . ILE C 1 244 ? -29.420 -63.257 45.879 1.00 91.86 250 ILE C C 1
ATOM 8458 O O . ILE C 1 244 ? -28.716 -62.715 46.736 1.00 92.21 250 ILE C O 1
ATOM 8463 N N . ALA C 1 245 ? -30.723 -63.474 46.032 1.00 92.70 251 ALA C N 1
ATOM 8464 C CA . ALA C 1 245 ? -31.440 -63.085 47.238 1.00 93.60 251 ALA C CA 1
ATOM 8465 C C . ALA C 1 245 ? -30.615 -63.295 48.517 1.00 95.12 251 ALA C C 1
ATOM 8466 O O . ALA C 1 245 ? -30.532 -62.397 49.358 1.00 95.15 251 ALA C O 1
ATOM 8468 N N . PRO C 1 246 ? -29.989 -64.481 48.676 1.00 96.09 252 PRO C N 1
ATOM 8469 C CA . PRO C 1 246 ? -29.176 -64.791 49.859 1.00 96.44 252 PRO C CA 1
ATOM 8470 C C . PRO C 1 246 ? -27.896 -63.972 50.044 1.00 96.93 252 PRO C C 1
ATOM 8471 O O . PRO C 1 246 ? -27.682 -63.400 51.113 1.00 97.99 252 PRO C O 1
ATOM 8475 N N . LEU C 1 247 ? -27.043 -63.916 49.023 1.00 96.47 253 LEU C N 1
ATOM 8476 C CA . LEU C 1 247 ? -25.794 -63.167 49.135 1.00 96.55 253 LEU C CA 1
ATOM 8477 C C . LEU C 1 247 ? -25.983 -61.723 49.598 1.00 97.63 253 LEU C C 1
ATOM 8478 O O . LEU C 1 247 ? -25.180 -61.196 50.368 1.00 96.73 253 LEU C O 1
ATOM 8483 N N . LEU C 1 248 ? -27.053 -61.090 49.134 1.00 99.39 254 LEU C N 1
ATOM 8484 C CA . LEU C 1 248 ? -27.346 -59.710 49.499 1.00 100.77 254 LEU C CA 1
ATOM 8485 C C . LEU C 1 248 ? -28.183 -59.627 50.770 1.00 102.33 254 LEU C C 1
ATOM 8486 O O . LEU C 1 248 ? -28.622 -58.544 51.158 1.00 102.84 254 LEU C O 1
ATOM 8491 N N . ASP C 1 249 ? -28.415 -60.767 51.414 1.00 103.96 255 ASP C N 1
ATOM 8492 C CA . ASP C 1 249 ? -29.215 -60.783 52.635 1.00 105.17 255 ASP C CA 1
ATOM 8493 C C . ASP C 1 249 ? -28.584 -59.850 53.659 1.00 105.53 255 ASP C C 1
ATOM 8494 O O . ASP C 1 249 ? -27.480 -60.099 54.144 1.00 105.41 255 ASP C O 1
ATOM 8499 N N . LEU C 1 250 ? -29.286 -58.771 53.982 1.00 105.89 256 LEU C N 1
ATOM 8500 C CA . LEU C 1 250 ? -28.774 -57.799 54.938 1.00 106.31 256 LEU C CA 1
ATOM 8501 C C . LEU C 1 250 ? -28.706 -58.329 56.373 1.00 106.84 256 LEU C C 1
ATOM 8502 O O . LEU C 1 250 ? -27.725 -58.093 57.083 1.00 107.15 256 LEU C O 1
ATOM 8507 N N . GLU C 1 251 ? -29.734 -59.060 56.792 1.00 106.95 257 GLU C N 1
ATOM 8508 C CA . GLU C 1 251 ? -29.770 -59.597 58.148 1.00 106.21 257 GLU C CA 1
ATOM 8509 C C . GLU C 1 251 ? -29.149 -60.982 58.345 1.00 105.86 257 GLU C C 1
ATOM 8510 O O . GLU C 1 251 ? -29.327 -61.579 59.408 1.00 106.36 257 GLU C O 1
ATOM 8516 N N . ARG C 1 252 ? -28.425 -61.499 57.352 1.00 104.89 258 ARG C N 1
ATOM 8517 C CA . ARG C 1 252 ? -27.803 -62.819 57.502 1.00 103.63 258 ARG C CA 1
ATOM 8518 C C . ARG C 1 252 ? -26.455 -62.705 58.215 1.00 103.69 258 ARG C C 1
ATOM 8519 O O . ARG C 1 252 ? -25.859 -61.625 58.267 1.00 103.71 258 ARG C O 1
ATOM 8527 N N . GLU C 1 253 ? -25.982 -63.819 58.767 1.00 103.65 259 GLU C N 1
ATOM 8528 C CA . GLU C 1 253 ? -24.707 -63.842 59.486 1.00 104.19 259 GLU C CA 1
ATOM 8529 C C . GLU C 1 253 ? -23.508 -64.111 58.580 1.00 103.00 259 GLU C C 1
ATOM 8530 O O . GLU C 1 253 ? -23.392 -65.189 57.986 1.00 103.28 259 GLU C O 1
ATOM 8536 N N . PRO C 1 254 ? -22.597 -63.127 58.464 1.00 101.47 260 PRO C N 1
ATOM 8537 C CA . PRO C 1 254 ? -21.406 -63.281 57.623 1.00 99.74 260 PRO C CA 1
ATOM 8538 C C . PRO C 1 254 ? -20.367 -64.184 58.282 1.00 97.97 260 PRO C C 1
ATOM 8539 O O . PRO C 1 254 ? -20.254 -64.221 59.507 1.00 96.72 260 PRO C O 1
ATOM 8543 N N . ILE C 1 255 ? -19.619 -64.915 57.462 1.00 96.48 261 ILE C N 1
ATOM 8544 C CA . ILE C 1 255 ? -18.591 -65.823 57.960 1.00 95.11 261 ILE C CA 1
ATOM 8545 C C . ILE C 1 255 ? -17.197 -65.176 57.951 1.00 94.32 261 ILE C C 1
ATOM 8546 O O . ILE C 1 255 ? -17.070 -63.958 57.827 1.00 93.62 261 ILE C O 1
ATOM 8551 N N . ALA C 1 256 ? -16.159 -65.998 58.089 1.00 93.07 262 ALA C N 1
ATOM 8552 C CA . ALA C 1 256 ? -14.786 -65.515 58.106 1.00 91.71 262 ALA C CA 1
ATOM 8553 C C . ALA C 1 256 ? -14.060 -65.951 56.844 1.00 91.99 262 ALA C C 1
ATOM 8554 O O . ALA C 1 256 ? -14.431 -66.938 56.218 1.00 91.34 262 ALA C O 1
ATOM 8556 N N . ALA C 1 257 ? -13.024 -65.202 56.481 1.00 92.88 263 ALA C N 1
ATOM 8557 C CA . ALA C 1 257 ? -12.237 -65.477 55.288 1.00 92.83 263 ALA C CA 1
ATOM 8558 C C . ALA C 1 257 ? -11.679 -66.885 55.276 1.00 93.25 263 ALA C C 1
ATOM 8559 O O . ALA C 1 257 ? -11.682 -67.555 54.245 1.00 91.85 263 ALA C O 1
ATOM 8561 N N . SER C 1 258 ? -11.180 -67.334 56.418 1.00 94.85 264 SER C N 1
ATOM 8562 C CA . SER C 1 258 ? -10.632 -68.679 56.483 1.00 97.18 264 SER C CA 1
ATOM 8563 C C . SER C 1 258 ? -11.803 -69.655 56.454 1.00 98.27 264 SER C C 1
ATOM 8564 O O . SER C 1 258 ? -11.618 -70.865 56.294 1.00 99.18 264 SER C O 1
ATOM 8567 N N . ASP C 1 259 ? -13.012 -69.113 56.601 1.00 98.77 265 ASP C N 1
ATOM 8568 C CA . ASP C 1 259 ? -14.236 -69.914 56.580 1.00 98.64 265 ASP C CA 1
ATOM 8569 C C . ASP C 1 259 ? -14.917 -69.887 55.213 1.00 97.74 265 ASP C C 1
ATOM 8570 O O . ASP C 1 259 ? -16.145 -69.838 55.129 1.00 97.95 265 ASP C O 1
ATOM 8575 N N . ALA C 1 260 ? -14.120 -69.913 54.149 1.00 96.25 266 ALA C N 1
ATOM 8576 C CA . ALA C 1 260 ? -14.657 -69.898 52.795 1.00 94.80 266 ALA C CA 1
ATOM 8577 C C . ALA C 1 260 ? -13.862 -70.851 51.921 1.00 94.10 266 ALA C C 1
ATOM 8578 O O . ALA C 1 260 ? -12.738 -71.226 52.254 1.00 93.97 266 ALA C O 1
ATOM 8580 N N . THR C 1 261 ? -14.456 -71.243 50.802 1.00 93.12 267 THR C N 1
ATOM 8581 C CA . THR C 1 261 ? -13.811 -72.161 49.875 1.00 91.97 267 THR C CA 1
ATOM 8582 C C . THR C 1 261 ? -14.169 -71.773 48.455 1.00 91.28 267 THR C C 1
ATOM 8583 O O . THR C 1 261 ? -13.509 -72.169 47.490 1.00 90.47 267 THR C O 1
ATOM 8587 N N . THR C 1 262 ? -15.226 -70.985 48.337 1.00 90.70 268 THR C N 1
ATOM 8588 C CA . THR C 1 262 ? -15.687 -70.549 47.034 1.00 90.91 268 THR C CA 1
ATOM 8589 C C . THR C 1 262 ? -15.900 -69.040 47.000 1.00 90.08 268 THR C C 1
ATOM 8590 O O . THR C 1 262 ? -16.731 -68.498 47.738 1.00 91.87 268 THR C O 1
ATOM 8594 N N . ALA C 1 263 ? -15.130 -68.364 46.152 1.00 86.96 269 ALA C N 1
ATOM 8595 C CA . ALA C 1 263 ? -15.259 -66.925 45.983 1.00 82.66 269 ALA C CA 1
ATOM 8596 C C . ALA C 1 263 ? -16.278 -66.754 44.857 1.00 80.08 269 ALA C C 1
ATOM 8597 O O . ALA C 1 263 ? -16.151 -67.369 43.798 1.00 78.65 269 ALA C O 1
ATOM 8599 N N . VAL C 1 264 ? -17.298 -65.938 45.084 1.00 77.41 270 VAL C N 1
ATOM 8600 C CA . VAL C 1 264 ? -18.315 -65.745 44.060 1.00 75.66 270 VAL C CA 1
ATOM 8601 C C . VAL C 1 264 ? -18.476 -64.293 43.577 1.00 75.04 270 VAL C C 1
ATOM 8602 O O . VAL C 1 264 ? -18.818 -63.383 44.346 1.00 75.47 270 VAL C O 1
ATOM 8606 N N . PHE C 1 265 ? -18.221 -64.102 42.282 1.00 72.51 271 PHE C N 1
ATOM 8607 C CA . PHE C 1 265 ? -18.315 -62.807 41.618 1.00 69.13 271 PHE C CA 1
ATOM 8608 C C . PHE C 1 265 ? -19.766 -62.439 41.347 1.00 67.57 271 PHE C C 1
ATOM 8609 O O . PHE C 1 265 ? -20.361 -62.931 40.388 1.00 68.29 271 PHE C O 1
ATOM 8617 N N . TYR C 1 266 ? -20.346 -61.568 42.164 1.00 65.30 272 TYR C N 1
ATOM 8618 C CA . TYR C 1 266 ? -21.731 -61.201 41.927 1.00 64.47 272 TYR C CA 1
ATOM 8619 C C . TYR C 1 266 ? -21.922 -59.949 41.091 1.00 64.28 272 TYR C C 1
ATOM 8620 O O . TYR C 1 266 ? -23.034 -59.645 40.677 1.00 64.34 272 TYR C O 1
ATOM 8629 N N . SER C 1 267 ? -20.838 -59.228 40.823 1.00 64.30 273 SER C N 1
ATOM 8630 C CA . SER C 1 267 ? -20.931 -58.021 39.993 1.00 63.43 273 SER C CA 1
ATOM 8631 C C . SER C 1 267 ? -19.586 -57.563 39.392 1.00 61.98 273 SER C C 1
ATOM 8632 O O . SER C 1 267 ? -18.561 -57.511 40.074 1.00 60.71 273 SER C O 1
ATOM 8635 N N . ILE C 1 268 ? -19.601 -57.265 38.097 1.00 59.37 274 ILE C N 1
ATOM 8636 C CA . ILE C 1 268 ? -18.414 -56.793 37.395 1.00 58.74 274 ILE C CA 1
ATOM 8637 C C . ILE C 1 268 ? -18.889 -55.658 36.489 1.00 58.80 274 ILE C C 1
ATOM 8638 O O . ILE C 1 268 ? -19.691 -55.876 35.577 1.00 59.59 274 ILE C O 1
ATOM 8643 N N . SER C 1 269 ? -18.421 -54.440 36.741 1.00 57.48 275 SER C N 1
ATOM 8644 C CA . SER C 1 269 ? -18.852 -53.328 35.915 1.00 57.06 275 SER C CA 1
ATOM 8645 C C . SER C 1 269 ? -17.747 -52.420 35.406 1.00 56.32 275 SER C C 1
ATOM 8646 O O . SER C 1 269 ? -16.719 -52.230 36.059 1.00 56.35 275 SER C O 1
ATOM 8649 N N . ASN C 1 270 ? -17.981 -51.903 34.200 1.00 55.48 276 ASN C N 1
ATOM 8650 C CA . ASN C 1 270 ? -17.102 -50.970 33.514 1.00 51.68 276 ASN C CA 1
ATOM 8651 C C . ASN C 1 270 ? -17.629 -49.666 34.075 1.00 49.46 276 ASN C C 1
ATOM 8652 O O . ASN C 1 270 ? -18.822 -49.418 34.004 1.00 47.97 276 ASN C O 1
ATOM 8657 N N . THR C 1 271 ? -16.770 -48.831 34.640 1.00 47.28 277 THR C N 1
ATOM 8658 C CA . THR C 1 271 ? -17.276 -47.611 35.253 1.00 46.48 277 THR C CA 1
ATOM 8659 C C . THR C 1 271 ? -17.296 -46.366 34.412 1.00 44.61 277 THR C C 1
ATOM 8660 O O . THR C 1 271 ? -17.985 -45.417 34.757 1.00 44.20 277 THR C O 1
ATOM 8664 N N . GLN C 1 272 ? -16.526 -46.340 33.335 1.00 44.51 278 GLN C N 1
ATOM 8665 C CA . GLN C 1 272 ? -16.471 -45.148 32.494 1.00 43.71 278 GLN C CA 1
ATOM 8666 C C . GLN C 1 272 ? -17.180 -45.335 31.165 1.00 45.02 278 GLN C C 1
ATOM 8667 O O . GLN C 1 272 ? -16.730 -46.086 30.297 1.00 43.59 278 GLN C O 1
ATOM 8673 N N . GLN C 1 273 ? -18.299 -44.634 31.026 1.00 47.59 279 GLN C N 1
ATOM 8674 C CA . GLN C 1 273 ? -19.124 -44.690 29.827 1.00 50.32 279 GLN C CA 1
ATOM 8675 C C . GLN C 1 273 ? -18.270 -44.544 28.564 1.00 49.18 279 GLN C C 1
ATOM 8676 O O . GLN C 1 273 ? -18.373 -45.353 27.641 1.00 49.20 279 GLN C O 1
ATOM 8682 N N . GLY C 1 274 ? -17.422 -43.516 28.541 1.00 46.95 280 GLY C N 1
ATOM 8683 C CA . GLY C 1 274 ? -16.562 -43.268 27.402 1.00 44.61 280 GLY C CA 1
ATOM 8684 C C . GLY C 1 274 ? -15.519 -44.329 27.080 1.00 44.05 280 GLY C C 1
ATOM 8685 O O . GLY C 1 274 ? -14.753 -44.170 26.131 1.00 45.26 280 GLY C O 1
ATOM 8686 N N . LEU C 1 275 ? -15.454 -45.404 27.851 1.00 42.21 281 LEU C N 1
ATOM 8687 C CA . LEU C 1 275 ? -14.479 -46.434 27.546 1.00 44.07 281 LEU C CA 1
ATOM 8688 C C . LEU C 1 275 ? -15.119 -47.694 26.988 1.00 43.78 281 LEU C C 1
ATOM 8689 O O . LEU C 1 275 ? -14.446 -48.711 26.784 1.00 42.15 281 LEU C O 1
ATOM 8694 N N . ALA C 1 276 ? -16.424 -47.607 26.739 1.00 45.05 282 ALA C N 1
ATOM 8695 C CA . ALA C 1 276 ? -17.207 -48.718 26.203 1.00 44.52 282 ALA C CA 1
ATOM 8696 C C . ALA C 1 276 ? -16.616 -49.193 24.905 1.00 44.39 282 ALA C C 1
ATOM 8697 O O . ALA C 1 276 ? -16.448 -48.414 23.978 1.00 44.53 282 ALA C O 1
ATOM 8699 N N . GLY C 1 277 ? -16.296 -50.478 24.839 1.00 46.65 283 GLY C N 1
ATOM 8700 C CA . GLY C 1 277 ? -15.723 -51.023 23.624 1.00 47.25 283 GLY C CA 1
ATOM 8701 C C . GLY C 1 277 ? -14.208 -51.005 23.603 1.00 48.74 283 GLY C C 1
ATOM 8702 O O . GLY C 1 277 ? -13.609 -51.418 22.616 1.00 51.91 283 GLY C O 1
ATOM 8703 N N . ILE C 1 278 ? -13.572 -50.518 24.660 1.00 48.70 284 ILE C N 1
ATOM 8704 C CA . ILE C 1 278 ? -12.117 -50.518 24.699 1.00 50.62 284 ILE C CA 1
ATOM 8705 C C . ILE C 1 278 ? -11.677 -51.729 25.514 1.00 52.69 284 ILE C C 1
ATOM 8706 O O . ILE C 1 278 ? -11.941 -51.806 26.709 1.00 54.89 284 ILE C O 1
ATOM 8711 N N . SER C 1 279 ? -11.014 -52.682 24.876 1.00 53.62 285 SER C N 1
ATOM 8712 C CA . SER C 1 279 ? -10.583 -53.869 25.590 1.00 55.36 285 SER C CA 1
ATOM 8713 C C . SER C 1 279 ? -9.432 -53.600 26.538 1.00 55.98 285 SER C C 1
ATOM 8714 O O . SER C 1 279 ? -8.545 -52.812 26.234 1.00 56.73 285 SER C O 1
ATOM 8717 N N . PHE C 1 280 ? -9.461 -54.261 27.689 1.00 57.13 286 PHE C N 1
ATOM 8718 C CA . PHE C 1 280 ? -8.408 -54.142 28.687 1.00 57.97 286 PHE C CA 1
ATOM 8719 C C . PHE C 1 280 ? -7.779 -55.509 28.887 1.00 59.92 286 PHE C C 1
ATOM 8720 O O . PHE C 1 280 ? -7.200 -55.793 29.940 1.00 61.80 286 PHE C O 1
ATOM 8728 N N . GLY C 1 281 ? -7.888 -56.352 27.863 1.00 60.54 287 GLY C N 1
ATOM 8729 C CA . GLY C 1 281 ? -7.337 -57.690 27.944 1.00 59.95 287 GLY C CA 1
ATOM 8730 C C . GLY C 1 281 ? -8.426 -58.674 28.299 1.00 59.99 287 GLY C C 1
ATOM 8731 O O . GLY C 1 281 ? -9.502 -58.285 28.747 1.00 60.09 287 GLY C O 1
ATOM 8732 N N . ASN C 1 282 ? -8.148 -59.956 28.120 1.00 60.57 288 ASN C N 1
ATOM 8733 C CA . ASN C 1 282 ? -9.138 -60.981 28.403 1.00 61.28 288 ASN C CA 1
ATOM 8734 C C . ASN C 1 282 ? -8.827 -61.837 29.612 1.00 63.29 288 ASN C C 1
ATOM 8735 O O . ASN C 1 282 ? -9.586 -62.758 29.942 1.00 64.60 288 ASN C O 1
ATOM 8740 N N . PHE C 1 283 ? -7.719 -61.543 30.281 1.00 63.70 289 PHE C N 1
ATOM 8741 C CA . PHE C 1 283 ? -7.362 -62.313 31.462 1.00 62.84 289 PHE C CA 1
ATOM 8742 C C . PHE C 1 283 ? -7.481 -61.472 32.717 1.00 62.50 289 PHE C C 1
ATOM 8743 O O . PHE C 1 283 ? -6.716 -61.628 33.663 1.00 61.81 289 PHE C O 1
ATOM 8751 N N . LEU C 1 284 ? -8.463 -60.575 32.709 1.00 62.60 290 LEU C N 1
ATOM 8752 C CA . LEU C 1 284 ? -8.704 -59.719 33.855 1.00 63.79 290 LEU C CA 1
ATOM 8753 C C . LEU C 1 284 ? -9.046 -60.610 35.029 1.00 64.22 290 LEU C C 1
ATOM 8754 O O . LEU C 1 284 ? -8.235 -60.763 35.935 1.00 66.26 290 LEU C O 1
ATOM 8759 N N . ILE C 1 285 ? -10.239 -61.206 34.997 1.00 64.56 291 ILE C N 1
ATOM 8760 C CA . ILE C 1 285 ? -10.705 -62.098 36.061 1.00 64.30 291 ILE C CA 1
ATOM 8761 C C . ILE C 1 285 ? -9.605 -63.025 36.579 1.00 64.02 291 ILE C C 1
ATOM 8762 O O . ILE C 1 285 ? -9.486 -63.239 37.784 1.00 62.73 291 ILE C O 1
ATOM 8767 N N . LYS C 1 286 ? -8.805 -63.579 35.674 1.00 64.07 292 LYS C N 1
ATOM 8768 C CA . LYS C 1 286 ? -7.714 -64.451 36.093 1.00 65.19 292 LYS C CA 1
ATOM 8769 C C . LYS C 1 286 ? -6.895 -63.767 37.185 1.00 67.44 292 LYS C C 1
ATOM 8770 O O . LYS C 1 286 ? -6.538 -64.389 38.184 1.00 69.14 292 LYS C O 1
ATOM 8776 N N . GLN C 1 287 ? -6.610 -62.480 36.995 1.00 68.82 293 GLN C N 1
ATOM 8777 C CA . GLN C 1 287 ? -5.841 -61.707 37.964 1.00 68.63 293 GLN C CA 1
ATOM 8778 C C . GLN C 1 287 ? -6.580 -61.550 39.285 1.00 69.04 293 GLN C C 1
ATOM 8779 O O . GLN C 1 287 ? -6.002 -61.737 40.354 1.00 68.77 293 GLN C O 1
ATOM 8785 N N . VAL C 1 288 ? -7.856 -61.195 39.219 1.00 69.75 294 VAL C N 1
ATOM 8786 C CA . VAL C 1 288 ? -8.633 -61.031 40.438 1.00 71.89 294 VAL C CA 1
ATOM 8787 C C . VAL C 1 288 ? -8.659 -62.342 41.216 1.00 74.23 294 VAL C C 1
ATOM 8788 O O . VAL C 1 288 ? -8.794 -62.338 42.443 1.00 75.99 294 VAL C O 1
ATOM 8792 N N . VAL C 1 289 ? -8.525 -63.464 40.508 1.00 75.51 295 VAL C N 1
ATOM 8793 C CA . VAL C 1 289 ? -8.538 -64.776 41.160 1.00 75.98 295 VAL C CA 1
ATOM 8794 C C . VAL C 1 289 ? -7.247 -65.040 41.934 1.00 76.50 295 VAL C C 1
ATOM 8795 O O . VAL C 1 289 ? -7.290 -65.514 43.073 1.00 76.67 295 VAL C O 1
ATOM 8799 N N . GLU C 1 290 ? -6.106 -64.723 41.331 1.00 76.61 296 GLU C N 1
ATOM 8800 C CA . GLU C 1 290 ? -4.830 -64.950 41.994 1.00 78.53 296 GLU C CA 1
ATOM 8801 C C . GLU C 1 290 ? -4.705 -64.103 43.255 1.00 79.23 296 GLU C C 1
ATOM 8802 O O . GLU C 1 290 ? -4.207 -64.570 44.276 1.00 79.08 296 GLU C O 1
ATOM 8808 N N . GLU C 1 291 ? -5.158 -62.856 43.175 1.00 80.39 297 GLU C N 1
ATOM 8809 C CA . GLU C 1 291 ? -5.126 -61.953 44.321 1.00 81.77 297 GLU C CA 1
ATOM 8810 C C . GLU C 1 291 ? -5.854 -62.616 45.494 1.00 82.15 297 GLU C C 1
ATOM 8811 O O . GLU C 1 291 ? -5.376 -62.599 46.629 1.00 82.78 297 GLU C O 1
ATOM 8817 N N . ILE C 1 292 ? -7.020 -63.190 45.209 1.00 82.12 298 ILE C N 1
ATOM 8818 C CA . ILE C 1 292 ? -7.816 -63.868 46.226 1.00 81.22 298 ILE C CA 1
ATOM 8819 C C . ILE C 1 292 ? -7.085 -65.128 46.696 1.00 81.60 298 ILE C C 1
ATOM 8820 O O . ILE C 1 292 ? -7.028 -65.409 47.890 1.00 80.68 298 ILE C O 1
ATOM 8825 N N . LYS C 1 293 ? -6.509 -65.873 45.758 1.00 82.19 299 LYS C N 1
ATOM 8826 C CA . LYS C 1 293 ? -5.782 -67.087 46.096 1.00 84.20 299 LYS C CA 1
ATOM 8827 C C . LYS C 1 293 ? -4.522 -66.801 46.924 1.00 86.37 299 LYS C C 1
ATOM 8828 O O . LYS C 1 293 ? -4.155 -67.582 47.808 1.00 86.96 299 LYS C O 1
ATOM 8834 N N . ARG C 1 294 ? -3.850 -65.690 46.639 1.00 87.80 300 ARG C N 1
ATOM 8835 C CA . ARG C 1 294 ? -2.636 -65.349 47.376 1.00 88.70 300 ARG C CA 1
ATOM 8836 C C . ARG C 1 294 ? -3.005 -64.945 48.802 1.00 88.63 300 ARG C C 1
ATOM 8837 O O . ARG C 1 294 ? -2.282 -65.244 49.754 1.00 89.28 300 ARG C O 1
ATOM 8845 N N . GLU C 1 295 ? -4.137 -64.270 48.947 1.00 88.01 301 GLU C N 1
ATOM 8846 C CA . GLU C 1 295 ? -4.585 -63.833 50.258 1.00 88.68 301 GLU C CA 1
ATOM 8847 C C . GLU C 1 295 ? -5.219 -64.975 51.053 1.00 89.38 301 GLU C C 1
ATOM 8848 O O . GLU C 1 295 ? -4.825 -65.249 52.185 1.00 89.62 301 GLU C O 1
ATOM 8854 N N . LEU C 1 296 ? -6.202 -65.638 50.453 1.00 89.18 302 LEU C N 1
ATOM 8855 C CA . LEU C 1 296 ? -6.905 -66.728 51.111 1.00 89.63 302 LEU C CA 1
ATOM 8856 C C . LEU C 1 296 ? -6.743 -68.022 50.307 1.00 90.74 302 LEU C C 1
ATOM 8857 O O . LEU C 1 296 ? -7.668 -68.457 49.615 1.00 90.75 302 LEU C O 1
ATOM 8862 N N . PRO C 1 297 ? -5.565 -68.665 50.406 1.00 91.48 303 PRO C N 1
ATOM 8863 C CA . PRO C 1 297 ? -5.277 -69.911 49.682 1.00 92.23 303 PRO C CA 1
ATOM 8864 C C . PRO C 1 297 ? -6.284 -71.036 49.895 1.00 92.53 303 PRO C C 1
ATOM 8865 O O . PRO C 1 297 ? -6.339 -71.981 49.109 1.00 92.49 303 PRO C O 1
ATOM 8869 N N . ASN C 1 298 ? -7.081 -70.940 50.952 1.00 92.67 304 ASN C N 1
ATOM 8870 C CA . ASN C 1 298 ? -8.079 -71.966 51.205 1.00 94.19 304 ASN C CA 1
ATOM 8871 C C . ASN C 1 298 ? -9.048 -72.047 50.026 1.00 94.66 304 ASN C C 1
ATOM 8872 O O . ASN C 1 298 ? -9.261 -73.121 49.457 1.00 95.11 304 ASN C O 1
ATOM 8877 N N . VAL C 1 299 ? -9.624 -70.903 49.663 1.00 94.52 305 VAL C N 1
ATOM 8878 C CA . VAL C 1 299 ? -10.573 -70.818 48.560 1.00 92.69 305 VAL C CA 1
ATOM 8879 C C . VAL C 1 299 ? -10.202 -71.769 47.431 1.00 92.44 305 VAL C C 1
ATOM 8880 O O . VAL C 1 299 ? -9.290 -71.497 46.654 1.00 92.44 305 VAL C O 1
ATOM 8884 N N . GLN C 1 300 ? -10.918 -72.888 47.356 1.00 91.97 306 GLN C N 1
ATOM 8885 C CA . GLN C 1 300 ? -10.678 -73.908 46.337 1.00 91.70 306 GLN C CA 1
ATOM 8886 C C . GLN C 1 300 ? -11.268 -73.584 44.970 1.00 90.49 306 GLN C C 1
ATOM 8887 O O . GLN C 1 300 ? -10.588 -73.710 43.950 1.00 89.96 306 GLN C O 1
ATOM 8893 N N . THR C 1 301 ? -12.534 -73.177 44.949 1.00 89.17 307 THR C N 1
ATOM 8894 C CA . THR C 1 301 ? -13.208 -72.857 43.691 1.00 87.88 307 THR C CA 1
ATOM 8895 C C . THR C 1 301 ? -13.622 -71.390 43.538 1.00 85.00 307 THR C C 1
ATOM 8896 O O . THR C 1 301 ? -13.878 -70.689 44.520 1.00 83.82 307 THR C O 1
ATOM 8900 N N . PHE C 1 302 ? -13.686 -70.944 42.286 1.00 81.99 308 PHE C N 1
ATOM 8901 C CA . PHE C 1 302 ? -14.058 -69.577 41.965 1.00 78.89 308 PHE C CA 1
ATOM 8902 C C . PHE C 1 302 ? -15.174 -69.541 40.938 1.00 76.82 308 PHE C C 1
ATOM 8903 O O . PHE C 1 302 ? -14.951 -69.772 39.757 1.00 75.78 308 PHE C O 1
ATOM 8911 N N . VAL C 1 303 ? -16.376 -69.235 41.399 1.00 76.67 309 VAL C N 1
ATOM 8912 C CA . VAL C 1 303 ? -17.546 -69.179 40.532 1.00 77.55 309 VAL C CA 1
ATOM 8913 C C . VAL C 1 303 ? -18.156 -67.784 40.540 1.00 78.10 309 VAL C C 1
ATOM 8914 O O . VAL C 1 303 ? -17.932 -67.010 41.475 1.00 78.61 309 VAL C O 1
ATOM 8918 N N . THR C 1 304 ? -18.933 -67.474 39.503 1.00 77.14 310 THR C N 1
ATOM 8919 C CA . THR C 1 304 ? -19.586 -66.178 39.397 1.00 76.62 310 THR C CA 1
ATOM 8920 C C . THR C 1 304 ? -21.090 -66.394 39.396 1.00 76.21 310 THR C C 1
ATOM 8921 O O . THR C 1 304 ? -21.563 -67.419 38.917 1.00 77.00 310 THR C O 1
ATOM 8925 N N . LEU C 1 305 ? -21.838 -65.442 39.947 1.00 76.00 311 LEU C N 1
ATOM 8926 C CA . LEU C 1 305 ? -23.298 -65.528 39.967 1.00 75.22 311 LEU C CA 1
ATOM 8927 C C . LEU C 1 305 ? -23.775 -64.361 39.110 1.00 74.15 311 LEU C C 1
ATOM 8928 O O . LEU C 1 305 ? -24.455 -63.451 39.583 1.00 72.92 311 LEU C O 1
ATOM 8933 N N . SER C 1 306 ? -23.399 -64.408 37.842 1.00 73.37 312 SER C N 1
ATOM 8934 C CA . SER C 1 306 ? -23.728 -63.368 36.887 1.00 74.28 312 SER C CA 1
ATOM 8935 C C . SER C 1 306 ? -25.146 -63.418 36.354 1.00 7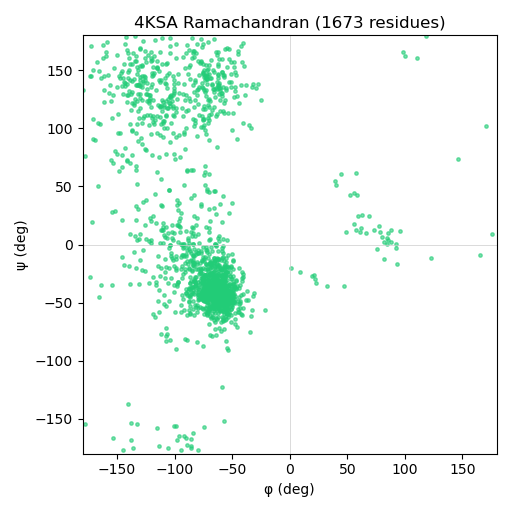3.71 312 SER C C 1
ATOM 8936 O O . SER C 1 306 ? -25.785 -64.457 36.373 1.00 74.67 312 SER C O 1
ATOM 8939 N N . PRO C 1 307 ? -25.661 -62.273 35.879 1.00 73.99 313 PRO C N 1
ATOM 8940 C CA . PRO C 1 307 ? -27.021 -62.216 35.329 1.00 74.17 313 PRO C CA 1
ATOM 8941 C C . PRO C 1 307 ? -27.035 -62.601 33.844 1.00 74.50 313 PRO C C 1
ATOM 8942 O O . PRO C 1 307 ? -26.007 -63.002 33.290 1.00 73.21 313 PRO C O 1
ATOM 8946 N N . VAL C 1 308 ? -28.195 -62.483 33.203 1.00 75.85 314 VAL C N 1
ATOM 8947 C CA . VAL C 1 308 ? -28.318 -62.829 31.787 1.00 78.55 314 VAL C CA 1
ATOM 8948 C C . VAL C 1 308 ? -29.194 -61.807 31.052 1.00 81.29 314 VAL C C 1
ATOM 8949 O O . VAL C 1 308 ? -30.313 -62.107 30.632 1.00 81.13 314 VAL C O 1
ATOM 8953 N N . PRO C 1 309 ? -28.681 -60.578 30.881 1.00 84.29 315 PRO C N 1
ATOM 8954 C CA . PRO C 1 309 ? -29.412 -59.505 30.200 1.00 85.86 315 PRO C CA 1
ATOM 8955 C C . PRO C 1 309 ? -29.474 -59.722 28.692 1.00 87.22 315 PRO C C 1
ATOM 8956 O O . PRO C 1 309 ? -28.444 -59.720 28.018 1.00 88.22 315 PRO C O 1
ATOM 8960 N N . GLY C 1 310 ? -30.678 -59.905 28.163 1.00 87.75 316 GLY C N 1
ATOM 8961 C CA . GLY C 1 310 ? -30.815 -60.109 26.735 1.00 89.09 316 GLY C CA 1
ATOM 8962 C C . GLY C 1 310 ? -31.513 -61.410 26.425 1.00 91.01 316 GLY C C 1
ATOM 8963 O O . GLY C 1 310 ? -31.903 -61.659 25.284 1.00 92.40 316 GLY C O 1
ATOM 8964 N N . PHE C 1 311 ? -31.666 -62.244 27.447 1.00 92.07 317 PHE C N 1
ATOM 8965 C CA . PHE C 1 311 ? -32.330 -63.532 27.299 1.00 93.05 317 PHE C CA 1
ATOM 8966 C C . PHE C 1 311 ? -33.831 -63.300 27.208 1.00 94.27 317 PHE C C 1
ATOM 8967 O O . PHE C 1 311 ? -34.506 -63.848 26.333 1.00 94.21 317 PHE C O 1
ATOM 8975 N N . ALA C 1 312 ? -34.346 -62.480 28.119 1.00 95.24 318 ALA C N 1
ATOM 8976 C CA . ALA C 1 312 ? -35.766 -62.172 28.147 1.00 96.55 318 ALA C CA 1
ATOM 8977 C C . ALA C 1 312 ? -36.192 -61.576 26.814 1.00 97.57 318 ALA C C 1
ATOM 8978 O O . ALA C 1 312 ? -37.198 -61.986 26.234 1.00 97.73 318 ALA C O 1
ATOM 8980 N N . LYS C 1 313 ? -35.419 -60.610 26.330 1.00 98.62 319 LYS C N 1
ATOM 8981 C CA . LYS C 1 313 ? -35.735 -59.967 25.067 1.00 100.58 319 LYS C CA 1
ATOM 8982 C C . LYS C 1 313 ? -35.395 -60.884 23.907 1.00 101.57 319 LYS C C 1
ATOM 8983 O O . LYS C 1 313 ? -35.620 -60.541 22.746 1.00 101.99 319 LYS C O 1
ATOM 8989 N N . TRP C 1 314 ? -34.839 -62.048 24.222 1.00 102.71 320 TRP C N 1
ATOM 8990 C CA . TRP C 1 314 ? -34.508 -63.020 23.190 1.00 104.50 320 TRP C CA 1
ATOM 8991 C C . TRP C 1 314 ? -35.661 -64.002 23.147 1.00 105.73 320 TRP C C 1
ATOM 8992 O O . TRP C 1 314 ? -35.989 -64.559 22.099 1.00 106.06 320 TRP C O 1
ATOM 9003 N N . LEU C 1 315 ? -36.268 -64.212 24.309 1.00 107.11 321 LEU C N 1
ATOM 9004 C CA . LEU C 1 315 ? -37.393 -65.124 24.429 1.00 108.87 321 LEU C CA 1
ATOM 9005 C C . LEU C 1 315 ? -38.593 -64.483 23.746 1.00 111.09 321 LEU C C 1
ATOM 9006 O O . LEU C 1 315 ? -39.534 -65.168 23.341 1.00 111.47 321 LEU C O 1
ATOM 9011 N N . LYS C 1 316 ? -38.542 -63.158 23.628 1.00 113.45 322 LYS C N 1
ATOM 9012 C CA . LYS C 1 316 ? -39.600 -62.384 22.983 1.00 115.59 322 LYS C CA 1
ATOM 9013 C C . LYS C 1 316 ? -39.550 -62.640 21.479 1.00 117.05 322 LYS C C 1
ATOM 9014 O O . LYS C 1 316 ? -40.515 -63.125 20.884 1.00 117.03 322 LYS C O 1
ATOM 9020 N N . ARG C 1 317 ? -38.407 -62.319 20.878 1.00 118.53 323 ARG C N 1
ATOM 9021 C CA . ARG C 1 317 ? -38.205 -62.496 19.444 1.00 119.90 323 ARG C CA 1
ATOM 9022 C C . ARG C 1 317 ? -38.366 -63.949 19.006 1.00 120.42 323 ARG C C 1
ATOM 9023 O O . ARG C 1 317 ? -38.953 -64.231 17.962 1.00 119.97 323 ARG C O 1
ATOM 9031 N N . GLU C 1 318 ? -37.850 -64.867 19.817 1.00 121.63 324 GLU C N 1
ATOM 9032 C CA . GLU C 1 318 ? -37.916 -66.290 19.511 1.00 122.71 324 GLU C CA 1
ATOM 9033 C C . GLU C 1 318 ? -39.327 -66.863 19.619 1.00 123.65 324 GLU C C 1
ATOM 9034 O O . GLU C 1 318 ? -39.652 -67.857 18.965 1.00 123.66 324 GLU C O 1
ATOM 9040 N N . ARG C 1 319 ? -40.165 -66.245 20.445 1.00 124.67 325 ARG C N 1
ATOM 9041 C CA . ARG C 1 319 ? -41.532 -66.721 20.613 1.00 125.48 325 ARG C CA 1
ATOM 9042 C C . ARG C 1 319 ? -42.434 -66.052 19.581 1.00 126.24 325 ARG C C 1
ATOM 9043 O O . ARG C 1 319 ? -43.276 -66.707 18.961 1.00 125.69 325 ARG C O 1
ATOM 9051 N N . ASP C 1 320 ? -42.241 -64.746 19.399 1.00 127.24 326 ASP C N 1
ATOM 9052 C CA . ASP C 1 320 ? -43.024 -63.963 18.445 1.00 128.08 326 ASP C CA 1
ATOM 9053 C C . ASP C 1 320 ? -43.019 -64.581 17.057 1.00 129.00 326 ASP C C 1
ATOM 9054 O O . ASP C 1 320 ? -43.888 -64.288 16.236 1.00 129.69 326 ASP C O 1
ATOM 9059 N N . ASN C 1 321 ? -42.033 -65.431 16.796 1.00 129.94 327 ASN C N 1
ATOM 9060 C CA . ASN C 1 321 ? -41.929 -66.098 15.508 1.00 130.77 327 ASN C CA 1
ATOM 9061 C C . ASN C 1 321 ? -42.509 -67.503 15.627 1.00 131.94 327 ASN C C 1
ATOM 9062 O O . ASN C 1 321 ? -41.804 -68.447 15.989 1.00 132.05 327 ASN C O 1
ATOM 9067 N N . PRO C 1 322 ? -43.808 -67.658 15.315 1.00 133.10 328 PRO C N 1
ATOM 9068 C CA . PRO C 1 322 ? -44.509 -68.946 15.384 1.00 133.60 328 PRO C CA 1
ATOM 9069 C C . PRO C 1 322 ? -43.898 -70.046 14.520 1.00 133.82 328 PRO C C 1
ATOM 9070 O O . PRO C 1 322 ? -44.452 -71.140 14.416 1.00 133.75 328 PRO C O 1
ATOM 9074 N N . ASP C 1 323 ? -42.762 -69.753 13.897 1.00 134.13 329 ASP C N 1
ATOM 9075 C CA . ASP C 1 323 ? -42.092 -70.738 13.064 1.00 134.67 329 ASP C CA 1
ATOM 9076 C C . ASP C 1 323 ? -40.724 -71.036 13.668 1.00 134.51 329 ASP C C 1
ATOM 9077 O O . ASP C 1 323 ? -39.718 -71.123 12.961 1.00 134.59 329 ASP C O 1
ATOM 9082 N N . SER C 1 324 ? -40.700 -71.188 14.989 1.00 134.03 330 SER C N 1
ATOM 9083 C CA . SER C 1 324 ? -39.469 -71.481 15.710 1.00 133.42 330 SER C CA 1
ATOM 9084 C C . SER C 1 324 ? -38.890 -72.819 15.268 1.00 133.19 330 SER C C 1
ATOM 9085 O O . SER C 1 324 ? -39.628 -73.751 14.947 1.00 133.30 330 SER C O 1
ATOM 9088 N N . THR C 1 325 ? -37.565 -72.906 15.250 1.00 132.92 331 THR C N 1
ATOM 9089 C CA . THR C 1 325 ? -36.886 -74.129 14.847 1.00 132.87 331 THR C CA 1
ATOM 9090 C C . THR C 1 325 ? -37.089 -75.241 15.873 1.00 132.76 331 THR C C 1
ATOM 9091 O O . THR C 1 325 ? -37.032 -76.424 15.538 1.00 132.38 331 THR C O 1
ATOM 9095 N N . LEU C 1 326 ? -37.328 -74.854 17.123 1.00 133.11 332 LEU C N 1
ATOM 9096 C CA . LEU C 1 326 ? -37.550 -75.810 18.205 1.00 133.29 332 LEU C CA 1
ATOM 9097 C C . LEU C 1 326 ? -38.370 -75.176 19.324 1.00 133.29 332 LEU C C 1
ATOM 9098 O O . LEU C 1 326 ? -37.852 -74.876 20.400 1.00 132.96 332 LEU C O 1
ATOM 9103 N N . LEU C 1 327 ? -39.656 -74.975 19.053 1.00 133.63 333 LEU C N 1
ATOM 9104 C CA . LEU C 1 327 ? -40.580 -74.379 20.013 1.00 133.46 333 LEU C CA 1
ATOM 9105 C C . LEU C 1 327 ? -42.004 -74.558 19.475 1.00 133.40 333 LEU C C 1
ATOM 9106 O O . LEU C 1 327 ? -42.514 -73.708 18.744 1.00 133.48 333 LEU C O 1
ATOM 9111 N N . ASP C 1 328 ? -42.635 -75.672 19.834 1.00 133.18 334 ASP C N 1
ATOM 9112 C CA . ASP C 1 328 ? -43.991 -75.961 19.380 1.00 133.30 334 ASP C CA 1
ATOM 9113 C C . ASP C 1 328 ? -45.064 -75.335 20.268 1.00 133.47 334 ASP C C 1
ATOM 9114 O O . ASP C 1 328 ? -44.766 -74.557 21.178 1.00 133.52 334 ASP C O 1
ATOM 9119 N N . ALA C 1 329 ? -46.317 -75.684 19.987 1.00 133.42 335 ALA C N 1
ATOM 9120 C CA . ALA C 1 329 ? -47.451 -75.180 20.749 1.00 133.10 335 ALA C CA 1
ATOM 9121 C C . ALA C 1 329 ? -47.416 -75.794 22.142 1.00 132.70 335 ALA C C 1
ATOM 9122 O O . ALA C 1 329 ? -47.678 -75.117 23.137 1.00 132.13 335 ALA C O 1
ATOM 9124 N N . SER C 1 330 ? -47.089 -77.082 22.200 1.00 132.75 336 SER C N 1
ATOM 9125 C CA . SER C 1 330 ? -47.008 -77.798 23.469 1.00 133.01 336 SER C CA 1
ATOM 9126 C C . SER C 1 330 ? -46.210 -76.949 24.448 1.00 132.83 336 SER C C 1
ATOM 9127 O O . SER C 1 330 ? -46.522 -76.887 25.639 1.00 132.85 336 SER C O 1
ATOM 9130 N N . ALA C 1 331 ? -45.181 -76.291 23.925 1.00 132.32 337 ALA C N 1
ATOM 9131 C CA . ALA C 1 331 ? -44.325 -75.434 24.731 1.00 131.73 337 ALA C CA 1
ATOM 9132 C C . ALA C 1 331 ? -44.912 -74.030 24.820 1.00 131.16 337 ALA C C 1
ATOM 9133 O O . ALA C 1 331 ? -45.224 -73.545 25.911 1.00 130.94 337 ALA C O 1
ATOM 9135 N N . ARG C 1 332 ? -45.067 -73.391 23.661 1.00 130.13 338 ARG C N 1
ATOM 9136 C CA . ARG C 1 332 ? -45.603 -72.035 23.572 1.00 129.16 338 ARG C CA 1
ATOM 9137 C C . ARG C 1 332 ? -46.792 -71.785 24.503 1.00 128.53 338 ARG C C 1
ATOM 9138 O O . ARG C 1 332 ? -47.073 -70.643 24.863 1.00 127.98 338 ARG C O 1
ATOM 9146 N N . THR C 1 333 ? -47.490 -72.850 24.885 1.00 127.90 339 THR C N 1
ATOM 9147 C CA . THR C 1 333 ? -48.637 -72.727 25.778 1.00 127.15 339 THR C CA 1
ATOM 9148 C C . THR C 1 333 ? -48.197 -72.340 27.186 1.00 126.94 339 THR C C 1
ATOM 9149 O O . THR C 1 333 ? -48.312 -71.181 27.587 1.00 126.37 339 THR C O 1
ATOM 9153 N N . ALA C 1 334 ? -47.695 -73.321 27.933 1.00 126.65 340 ALA C N 1
ATOM 9154 C CA . ALA C 1 334 ? -47.237 -73.092 29.299 1.00 126.31 340 ALA C CA 1
ATOM 9155 C C . ALA C 1 334 ? -46.154 -72.025 29.303 1.00 126.31 340 ALA C C 1
ATOM 9156 O O . ALA C 1 334 ? -45.948 -71.332 30.300 1.00 126.01 340 ALA C O 1
ATOM 9158 N N . LEU C 1 335 ? -45.467 -71.904 28.172 1.00 126.50 341 LEU C N 1
ATOM 9159 C CA . LEU C 1 335 ? -44.396 -70.929 28.010 1.00 126.98 341 LEU C CA 1
ATOM 9160 C C . LEU C 1 335 ? -44.846 -69.515 28.351 1.00 127.03 341 LEU C C 1
ATOM 9161 O O . LEU C 1 335 ? -44.259 -68.854 29.208 1.00 127.37 341 LEU C O 1
ATOM 9166 N N . GLU C 1 336 ? -45.895 -69.062 27.673 1.00 127.01 342 GLU C N 1
ATOM 9167 C CA . GLU C 1 336 ? -46.417 -67.715 27.866 1.00 126.89 342 GLU C CA 1
ATOM 9168 C C . GLU C 1 336 ? -47.086 -67.481 29.217 1.00 125.75 342 GLU C C 1
ATOM 9169 O O . GLU C 1 336 ? -47.879 -66.554 29.372 1.00 125.53 342 GLU C O 1
ATOM 9175 N N . ALA C 1 337 ? -46.766 -68.323 30.192 1.00 124.65 343 ALA C N 1
ATOM 9176 C CA . ALA C 1 337 ? -47.321 -68.165 31.529 1.00 123.89 343 ALA C CA 1
ATOM 9177 C C . ALA C 1 337 ? -46.569 -66.993 32.150 1.00 123.43 343 ALA C C 1
ATOM 9178 O O . ALA C 1 337 ? -47.028 -66.368 33.104 1.00 123.10 343 ALA C O 1
ATOM 9180 N N . LEU C 1 338 ? -45.404 -66.705 31.578 1.00 123.20 344 LEU C N 1
ATOM 9181 C CA . LEU C 1 338 ? -44.545 -65.622 32.038 1.00 122.93 344 LEU C CA 1
ATOM 9182 C C . LEU C 1 338 ? -45.248 -64.281 31.899 1.00 123.11 344 LEU C C 1
ATOM 9183 O O . LEU C 1 338 ? -44.932 -63.328 32.612 1.00 122.61 344 LEU C O 1
ATOM 9188 N N . ASP C 1 339 ? -46.199 -64.217 30.971 1.00 123.66 345 ASP C N 1
ATOM 9189 C CA . ASP C 1 339 ? -46.955 -62.996 30.711 1.00 123.84 345 ASP C CA 1
ATOM 9190 C C . ASP C 1 339 ? -47.937 -62.699 31.836 1.00 124.03 345 ASP C C 1
ATOM 9191 O O . ASP C 1 339 ? -49.110 -62.417 31.595 1.00 124.80 345 ASP C O 1
ATOM 9196 N N . THR C 1 340 ? -47.447 -62.764 33.068 1.00 123.93 346 THR C N 1
ATOM 9197 C CA . THR C 1 340 ? -48.270 -62.498 34.238 1.00 123.56 346 THR C CA 1
ATOM 9198 C C . THR C 1 340 ? -47.418 -61.815 35.304 1.00 123.36 346 THR C C 1
ATOM 9199 O O . THR C 1 340 ? -46.278 -62.215 35.547 1.00 123.49 346 THR C O 1
ATOM 9203 N N . PRO C 1 341 ? -47.958 -60.766 35.949 1.00 122.95 347 PRO C N 1
ATOM 9204 C CA . PRO C 1 341 ? -47.203 -60.061 36.986 1.00 122.03 347 PRO C CA 1
ATOM 9205 C C . PRO C 1 341 ? -46.490 -61.027 37.932 1.00 120.94 347 PRO C C 1
ATOM 9206 O O . PRO C 1 341 ? -45.266 -60.991 38.063 1.00 120.34 347 PRO C O 1
ATOM 9210 N N . ASN C 1 342 ? -47.265 -61.898 38.572 1.00 119.93 348 ASN C N 1
ATOM 9211 C CA . ASN C 1 342 ? -46.720 -62.871 39.513 1.00 118.97 348 ASN C CA 1
ATOM 9212 C C . ASN C 1 342 ? -46.996 -64.304 39.083 1.00 117.80 348 ASN C C 1
ATOM 9213 O O . ASN C 1 342 ? -48.135 -64.759 39.142 1.00 117.99 348 ASN C O 1
ATOM 9218 N N . TRP C 1 343 ? -45.955 -65.008 38.649 1.00 116.43 349 TRP C N 1
ATOM 9219 C CA . TRP C 1 343 ? -46.097 -66.401 38.242 1.00 115.11 349 TRP C CA 1
ATOM 9220 C C . TRP C 1 343 ? -45.061 -67.246 38.969 1.00 114.85 349 TRP C C 1
ATOM 9221 O O . TRP C 1 343 ? -45.215 -68.458 39.111 1.00 114.85 349 TRP C O 1
ATOM 9232 N N . PHE C 1 344 ? -44.001 -66.589 39.423 1.00 114.62 350 PHE C N 1
ATOM 9233 C CA . PHE C 1 344 ? -42.921 -67.250 40.146 1.00 114.56 350 PHE C CA 1
ATOM 9234 C C . PHE C 1 344 ? -43.386 -67.711 41.528 1.00 114.03 350 PHE C C 1
ATOM 9235 O O . PHE C 1 344 ? -42.727 -68.524 42.180 1.00 114.00 350 PHE C O 1
ATOM 9243 N N . ASP C 1 345 ? -44.525 -67.187 41.969 1.00 113.26 351 ASP C N 1
ATOM 9244 C CA . ASP C 1 345 ? -45.086 -67.542 43.267 1.00 112.46 351 ASP C CA 1
ATOM 9245 C C . ASP C 1 345 ? -45.702 -68.939 43.245 1.00 112.03 351 ASP C C 1
ATOM 9246 O O . ASP C 1 345 ? -45.287 -69.820 43.998 1.00 112.27 351 ASP C O 1
ATOM 9251 N N . ASP C 1 346 ? -46.697 -69.130 42.383 1.00 111.10 352 ASP C N 1
ATOM 9252 C CA . ASP C 1 346 ? -47.367 -70.418 42.252 1.00 110.00 352 ASP C CA 1
ATOM 9253 C C . ASP C 1 346 ? -46.304 -71.495 42.076 1.00 109.56 352 ASP C C 1
ATOM 9254 O O . ASP C 1 346 ? -45.787 -71.696 40.975 1.00 109.15 352 ASP C O 1
ATOM 9259 N N . ALA C 1 347 ? -45.974 -72.175 43.170 1.00 109.07 353 ALA C N 1
ATOM 9260 C CA . ALA C 1 347 ? -44.969 -73.229 43.140 1.00 108.52 353 ALA C CA 1
ATOM 9261 C C . ALA C 1 347 ? -45.255 -74.200 42.001 1.00 108.17 353 ALA C C 1
ATOM 9262 O O . ALA C 1 347 ? -44.341 -74.830 41.473 1.00 107.66 353 ALA C O 1
ATOM 9264 N N . ASP C 1 348 ? -46.527 -74.306 41.621 1.00 108.33 354 ASP C N 1
ATOM 9265 C CA . ASP C 1 348 ? -46.943 -75.195 40.538 1.00 108.58 354 ASP C CA 1
ATOM 9266 C C . ASP C 1 348 ? -46.484 -74.704 39.168 1.00 107.83 354 ASP C C 1
ATOM 9267 O O . ASP C 1 348 ? -45.789 -75.425 38.452 1.00 107.76 354 ASP C O 1
ATOM 9272 N N . THR C 1 349 ? -46.873 -73.484 38.804 1.00 106.65 355 THR C N 1
ATOM 9273 C CA . THR C 1 349 ? -46.488 -72.922 37.511 1.00 105.93 355 THR C CA 1
ATOM 9274 C C . THR C 1 349 ? -44.967 -72.767 37.455 1.00 105.66 355 THR C C 1
ATOM 9275 O O . THR C 1 349 ? -44.381 -72.642 36.377 1.00 105.99 355 THR C O 1
ATOM 9279 N N . ALA C 1 350 ? -44.333 -72.787 38.624 1.00 105.11 356 ALA C N 1
ATOM 9280 C CA . ALA C 1 350 ? -42.884 -72.651 38.715 1.00 104.56 356 ALA C CA 1
ATOM 9281 C C . ALA C 1 350 ? -42.171 -73.883 38.159 1.00 104.25 356 ALA C C 1
ATOM 9282 O O . ALA C 1 350 ? -41.414 -73.782 37.191 1.00 104.16 356 ALA C O 1
ATOM 9284 N N . ASP C 1 351 ? -42.421 -75.042 38.768 1.00 103.89 357 ASP C N 1
ATOM 9285 C CA . ASP C 1 351 ? -41.792 -76.293 38.340 1.00 103.89 357 ASP C CA 1
ATOM 9286 C C . ASP C 1 351 ? -42.170 -76.694 36.927 1.00 103.04 357 ASP C C 1
ATOM 9287 O O . ASP C 1 351 ? -41.519 -77.542 36.312 1.00 102.74 357 ASP C O 1
ATOM 9292 N N . ARG C 1 352 ? -43.233 -76.083 36.423 1.00 102.33 358 ARG C N 1
ATOM 9293 C CA . ARG C 1 352 ? -43.704 -76.347 35.075 1.00 101.32 358 ARG C CA 1
ATOM 9294 C C . ARG C 1 352 ? -42.729 -75.711 34.094 1.00 99.98 358 ARG C C 1
ATOM 9295 O O . ARG C 1 352 ? -42.194 -76.380 33.210 1.00 99.70 358 ARG C O 1
ATOM 9303 N N . LEU C 1 353 ? -42.489 -74.418 34.278 1.00 98.27 359 LEU C N 1
ATOM 9304 C CA . LEU C 1 353 ? -41.591 -73.661 33.415 1.00 97.04 359 LEU C CA 1
ATOM 9305 C C . LEU C 1 353 ? -40.119 -74.073 33.491 1.00 96.17 359 LEU C C 1
ATOM 9306 O O . LEU C 1 353 ? -39.433 -74.106 32.466 1.00 94.88 359 LEU C O 1
ATOM 9311 N N . LYS C 1 354 ? -39.639 -74.380 34.696 1.00 95.36 360 LYS C N 1
ATOM 9312 C CA . LYS C 1 354 ? -38.245 -74.782 34.899 1.00 94.56 360 LYS C CA 1
ATOM 9313 C C . LYS C 1 354 ? -37.649 -75.584 33.748 1.00 94.31 360 LYS C C 1
ATOM 9314 O O . LYS C 1 354 ? -36.672 -75.167 33.128 1.00 94.74 360 LYS C O 1
ATOM 9320 N N . PRO C 1 355 ? -38.227 -76.754 33.452 1.00 93.62 361 PRO C N 1
ATOM 9321 C CA . PRO C 1 355 ? -37.695 -77.566 32.360 1.00 93.36 361 PRO C CA 1
ATOM 9322 C C . PRO C 1 355 ? -37.703 -76.892 30.987 1.00 93.27 361 PRO C C 1
ATOM 9323 O O . PRO C 1 355 ? -36.737 -77.011 30.233 1.00 92.91 361 PRO C O 1
ATOM 9327 N N . ILE C 1 356 ? -38.780 -76.182 30.660 1.00 93.82 362 ILE C N 1
ATOM 9328 C CA . ILE C 1 356 ? -38.865 -75.524 29.354 1.00 94.21 362 ILE C CA 1
ATOM 9329 C C . ILE C 1 356 ? -37.952 -74.310 29.233 1.00 94.21 362 ILE C C 1
ATOM 9330 O O . ILE C 1 356 ? -37.317 -74.106 28.191 1.00 94.99 362 ILE C O 1
ATOM 9335 N N . VAL C 1 357 ? -37.891 -73.503 30.290 1.00 93.32 363 VAL C N 1
ATOM 9336 C CA . VAL C 1 357 ? -37.040 -72.318 30.283 1.00 91.57 363 VAL C CA 1
ATOM 9337 C C . VAL C 1 357 ? -35.576 -72.741 30.197 1.00 90.46 363 VAL C C 1
ATOM 9338 O O . VAL C 1 357 ? -34.875 -72.374 29.254 1.00 89.23 363 VAL C O 1
ATOM 9342 N N . LEU C 1 358 ? -35.124 -73.526 31.172 1.00 89.76 364 LEU C N 1
ATOM 9343 C CA . LEU C 1 358 ? -33.744 -73.995 31.185 1.00 89.56 364 LEU C CA 1
ATOM 9344 C C . LEU C 1 358 ? -33.372 -74.608 29.851 1.00 89.78 364 LEU C C 1
ATOM 9345 O O . LEU C 1 358 ? -32.212 -74.559 29.446 1.00 89.63 364 LEU C O 1
ATOM 9350 N N . GLN C 1 359 ? -34.360 -75.183 29.169 1.00 90.96 365 GLN C N 1
ATOM 9351 C CA . GLN C 1 359 ? -34.129 -75.819 27.876 1.00 91.57 365 GLN C CA 1
ATOM 9352 C C . GLN C 1 359 ? -33.865 -74.802 26.770 1.00 90.69 365 GLN C C 1
ATOM 9353 O O . GLN C 1 359 ? -33.001 -75.014 25.921 1.00 89.83 365 GLN C O 1
ATOM 9359 N N . LEU C 1 360 ? -34.611 -73.704 26.771 1.00 90.11 366 LEU C N 1
ATOM 9360 C CA . LEU C 1 360 ? -34.418 -72.676 25.755 1.00 90.42 366 LEU C CA 1
ATOM 9361 C C . LEU C 1 360 ? -33.215 -71.819 26.139 1.00 90.41 366 LEU C C 1
ATOM 9362 O O . LEU C 1 360 ? -32.464 -71.346 25.278 1.00 89.87 366 LEU C O 1
ATOM 9367 N N . ALA C 1 361 ? -33.042 -71.627 27.444 1.00 90.13 367 ALA C N 1
ATOM 9368 C CA . ALA C 1 361 ? -31.931 -70.847 27.969 1.00 89.23 367 ALA C CA 1
ATOM 9369 C C . ALA C 1 361 ? -30.618 -71.459 27.498 1.00 89.62 367 ALA C C 1
ATOM 9370 O O . ALA C 1 361 ? -29.716 -70.744 27.075 1.00 90.82 367 ALA C O 1
ATOM 9372 N N . ALA C 1 362 ? -30.514 -72.784 27.568 1.00 88.91 368 ALA C N 1
ATOM 9373 C CA . ALA C 1 362 ? -29.304 -73.473 27.131 1.00 88.59 368 ALA C CA 1
ATOM 9374 C C . ALA C 1 362 ? -29.027 -73.179 25.659 1.00 88.58 368 ALA C C 1
ATOM 9375 O O . ALA C 1 362 ? -27.875 -73.138 25.228 1.00 88.95 368 ALA C O 1
ATOM 9377 N N . ALA C 1 363 ? -30.092 -72.971 24.892 1.00 88.75 369 ALA C N 1
ATOM 9378 C CA . ALA C 1 363 ? -29.969 -72.677 23.470 1.00 88.95 369 ALA C CA 1
ATOM 9379 C C . ALA C 1 363 ? -29.463 -71.261 23.300 1.00 89.19 369 ALA C C 1
ATOM 9380 O O . ALA C 1 363 ? -28.577 -71.004 22.490 1.00 89.78 369 ALA C O 1
ATOM 9382 N N . TYR C 1 364 ? -30.042 -70.345 24.067 1.00 88.96 370 TYR C N 1
ATOM 9383 C CA . TYR C 1 364 ? -29.650 -68.943 24.028 1.00 88.83 370 TYR C CA 1
ATOM 9384 C C . TYR C 1 364 ? -28.132 -68.794 24.140 1.00 88.39 370 TYR C C 1
ATOM 9385 O O . TYR C 1 364 ? -27.534 -67.957 23.465 1.00 88.48 370 TYR C O 1
ATOM 9394 N N . PHE C 1 365 ? -27.510 -69.610 24.987 1.00 87.90 371 PHE C N 1
ATOM 9395 C CA . PHE C 1 365 ? -26.067 -69.541 25.169 1.00 88.42 371 PHE C CA 1
ATOM 9396 C C . PHE C 1 365 ? -25.269 -70.267 24.089 1.00 90.68 371 PHE C C 1
ATOM 9397 O O . PHE C 1 365 ? -24.819 -69.653 23.118 1.00 92.48 371 PHE C O 1
ATOM 9405 N N . LEU C 1 366 ? -25.095 -71.573 24.253 1.00 92.14 372 LEU C N 1
ATOM 9406 C CA . LEU C 1 366 ? -24.311 -72.354 23.301 1.00 93.83 372 LEU C CA 1
ATOM 9407 C C . LEU C 1 366 ? -24.751 -72.299 21.848 1.00 95.28 372 LEU C C 1
ATOM 9408 O O . LEU C 1 366 ? -23.923 -72.387 20.945 1.00 94.80 372 LEU C O 1
ATOM 9413 N N . GLN C 1 367 ? -26.049 -72.143 21.620 1.00 98.11 373 GLN C N 1
ATOM 9414 C CA . GLN C 1 367 ? -26.573 -72.123 20.262 1.00 100.87 373 GLN C CA 1
ATOM 9415 C C . GLN C 1 367 ? -26.660 -70.734 19.637 1.00 102.41 373 GLN C C 1
ATOM 9416 O O . GLN C 1 367 ? -26.092 -70.498 18.571 1.00 102.70 373 GLN C O 1
ATOM 9422 N N . ALA C 1 368 ? -27.368 -69.822 20.299 1.00 104.24 374 ALA C N 1
ATOM 9423 C CA . ALA C 1 368 ? -27.552 -68.456 19.799 1.00 105.96 374 ALA C CA 1
ATOM 9424 C C . ALA C 1 368 ? -26.251 -67.675 19.626 1.00 106.60 374 ALA C C 1
ATOM 9425 O O . ALA C 1 368 ? -25.397 -67.663 20.514 1.00 106.96 374 ALA C O 1
ATOM 9427 N N . LYS C 1 369 ? -26.116 -67.019 18.477 1.00 107.19 375 LYS C N 1
ATOM 9428 C CA . LYS C 1 369 ? -24.934 -66.224 18.179 1.00 108.08 375 LYS C CA 1
ATOM 9429 C C . LYS C 1 369 ? -25.348 -64.820 17.768 1.00 109.25 375 LYS C C 1
ATOM 9430 O O . LYS C 1 369 ? -26.338 -64.641 17.064 1.00 109.08 375 LYS C O 1
ATOM 9436 N N . GLY C 1 370 ? -24.592 -63.826 18.221 1.00 110.57 376 GLY C N 1
ATOM 9437 C CA . GLY C 1 370 ? -24.903 -62.450 17.882 1.00 112.10 376 GLY C CA 1
ATOM 9438 C C . GLY C 1 370 ? -24.528 -62.137 16.447 1.00 113.34 376 GLY C C 1
ATOM 9439 O O . GLY C 1 370 ? -24.441 -63.051 15.626 1.00 113.23 376 GLY C O 1
ATOM 9440 N N . PRO C 1 371 ? -24.295 -60.855 16.108 1.00 114.33 377 PRO C N 1
ATOM 9441 C CA . PRO C 1 371 ? -23.928 -60.493 14.733 1.00 114.27 377 PRO C CA 1
ATOM 9442 C C . PRO C 1 371 ? -22.669 -61.221 14.258 1.00 113.93 377 PRO C C 1
ATOM 9443 O O . PRO C 1 371 ? -22.750 -62.132 13.435 1.00 113.88 377 PRO C O 1
ATOM 9447 N N . ASN C 1 372 ? -21.510 -60.825 14.773 1.00 113.66 378 ASN C N 1
ATOM 9448 C CA . ASN C 1 372 ? -20.263 -61.475 14.387 1.00 113.17 378 ASN C CA 1
ATOM 9449 C C . ASN C 1 372 ? -20.206 -62.827 15.083 1.00 112.69 378 ASN C C 1
ATOM 9450 O O . ASN C 1 372 ? -21.052 -63.132 15.926 1.00 112.83 378 ASN C O 1
ATOM 9455 N N . GLY C 1 373 ? -19.210 -63.635 14.734 1.00 111.57 379 GLY C N 1
ATOM 9456 C CA . GLY C 1 373 ? -19.083 -64.946 15.346 1.00 110.75 379 GLY C CA 1
ATOM 9457 C C . GLY C 1 373 ? -18.837 -64.892 16.844 1.00 109.52 379 GLY C C 1
ATOM 9458 O O . GLY C 1 373 ? -17.689 -64.964 17.291 1.00 109.97 379 GLY C O 1
ATOM 9459 N N . ARG C 1 374 ? -19.910 -64.768 17.621 1.00 107.72 380 ARG C N 1
ATOM 9460 C CA . ARG C 1 374 ? -19.794 -64.707 19.074 1.00 105.96 380 ARG C CA 1
ATOM 9461 C C . ARG C 1 374 ? -21.146 -64.715 19.793 1.00 103.40 380 ARG C C 1
ATOM 9462 O O . ARG C 1 374 ? -22.128 -64.156 19.306 1.00 103.03 380 ARG C O 1
ATOM 9470 N N . PRO C 1 375 ? -21.204 -65.354 20.973 1.00 100.91 381 PRO C N 1
ATOM 9471 C CA . PRO C 1 375 ? -22.415 -65.462 21.792 1.00 99.34 381 PRO C CA 1
ATOM 9472 C C . PRO C 1 375 ? -23.236 -64.183 21.896 1.00 97.41 381 PRO C C 1
ATOM 9473 O O . PRO C 1 375 ? -22.694 -63.096 22.082 1.00 97.23 381 PRO C O 1
ATOM 9477 N N . LEU C 1 376 ? -24.553 -64.338 21.784 1.00 95.24 382 LEU C N 1
ATOM 9478 C CA . LEU C 1 376 ? -25.492 -63.223 21.830 1.00 93.14 382 LEU C CA 1
ATOM 9479 C C . LEU C 1 376 ? -25.528 -62.497 23.177 1.00 91.97 382 LEU C C 1
ATOM 9480 O O . LEU C 1 376 ? -25.604 -61.264 23.226 1.00 91.37 382 LEU C O 1
ATOM 9485 N N . ASP C 1 377 ? -25.485 -63.260 24.266 1.00 90.36 383 ASP C N 1
ATOM 9486 C CA . ASP C 1 377 ? -25.505 -62.676 25.608 1.00 87.72 383 ASP C CA 1
ATOM 9487 C C . ASP C 1 377 ? -24.201 -61.930 25.875 1.00 85.15 383 ASP C C 1
ATOM 9488 O O . ASP C 1 377 ? -23.110 -62.493 25.771 1.00 85.50 383 ASP C O 1
ATOM 9493 N N . PRO C 1 378 ? -24.299 -60.646 26.219 1.00 81.88 384 PRO C N 1
ATOM 9494 C CA . PRO C 1 378 ? -23.111 -59.845 26.495 1.00 79.00 384 PRO C CA 1
ATOM 9495 C C . PRO C 1 378 ? -22.267 -60.356 27.667 1.00 76.67 384 PRO C C 1
ATOM 9496 O O . PRO C 1 378 ? -21.040 -60.427 27.565 1.00 75.63 384 PRO C O 1
ATOM 9500 N N . VAL C 1 379 ? -22.923 -60.712 28.771 1.00 74.38 385 VAL C N 1
ATOM 9501 C CA . VAL C 1 379 ? -22.228 -61.210 29.963 1.00 71.88 385 VAL C CA 1
ATOM 9502 C C . VAL C 1 379 ? -21.531 -62.543 29.697 1.00 71.72 385 VAL C C 1
ATOM 9503 O O . VAL C 1 379 ? -20.544 -62.884 30.346 1.00 71.51 385 VAL C O 1
ATOM 9507 N N . ALA C 1 380 ? -22.057 -63.301 28.744 1.00 71.13 386 ALA C N 1
ATOM 9508 C CA . ALA C 1 380 ? -21.465 -64.576 28.383 1.00 69.64 386 ALA C CA 1
ATOM 9509 C C . ALA C 1 380 ? -20.186 -64.287 27.622 1.00 67.58 386 ALA C C 1
ATOM 9510 O O . ALA C 1 380 ? -19.139 -64.851 27.914 1.00 67.93 386 ALA C O 1
ATOM 9512 N N . ARG C 1 381 ? -20.287 -63.395 26.644 1.00 66.26 387 ARG C N 1
ATOM 9513 C CA . ARG C 1 381 ? -19.148 -62.996 25.823 1.00 65.36 387 ARG C CA 1
ATOM 9514 C C . ARG C 1 381 ? -17.957 -62.647 26.723 1.00 63.17 387 ARG C C 1
ATOM 9515 O O . ARG C 1 381 ? -16.827 -63.042 26.456 1.00 63.50 387 ARG C O 1
ATOM 9523 N N . PHE C 1 382 ? -18.235 -61.907 27.792 1.00 60.45 388 PHE C N 1
ATOM 9524 C CA . PHE C 1 382 ? -17.231 -61.477 28.755 1.00 58.98 388 PHE C CA 1
ATOM 9525 C C . PHE C 1 382 ? -16.578 -62.648 29.507 1.00 57.90 388 PHE C C 1
ATOM 9526 O O . PHE C 1 382 ? -15.449 -63.038 29.209 1.00 56.25 388 PHE C O 1
ATOM 9534 N N . HIS C 1 383 ? -17.297 -63.183 30.491 1.00 57.67 389 HIS C N 1
ATOM 9535 C CA . HIS C 1 383 ? -16.841 -64.316 31.294 1.00 58.77 389 HIS C CA 1
ATOM 9536 C C . HIS C 1 383 ? -16.294 -65.492 30.459 1.00 60.44 389 HIS C C 1
ATOM 9537 O O . HIS C 1 383 ? -15.329 -66.147 30.860 1.00 59.08 389 HIS C O 1
ATOM 9544 N N . LEU C 1 384 ? -16.914 -65.771 29.311 1.00 61.84 390 LEU 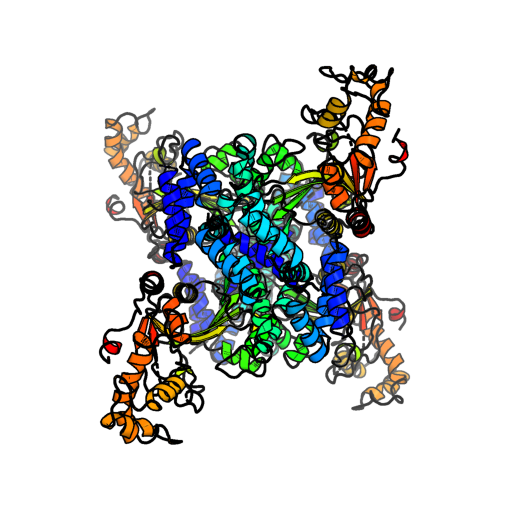C N 1
ATOM 9545 C CA . LEU C 1 384 ? -16.428 -66.838 28.434 1.00 63.41 390 LEU C CA 1
ATOM 9546 C C . LEU C 1 384 ? -15.119 -66.385 27.804 1.00 64.75 390 LEU C C 1
ATOM 9547 O O . LEU C 1 384 ? -14.165 -67.160 27.693 1.00 64.57 390 LEU C O 1
ATOM 9552 N N . GLY C 1 385 ? -15.082 -65.113 27.402 1.00 66.82 391 GLY C N 1
ATOM 9553 C CA . GLY C 1 385 ? -13.885 -64.546 26.800 1.00 66.28 391 GLY C CA 1
ATOM 9554 C C . GLY C 1 385 ? -12.761 -64.650 27.803 1.00 66.28 391 GLY C C 1
ATOM 9555 O O . GLY C 1 385 ? -11.599 -64.839 27.439 1.00 65.35 391 GLY C O 1
ATOM 9556 N N . ASN C 1 386 ? -13.133 -64.543 29.076 1.00 66.65 392 ASN C N 1
ATOM 9557 C CA . ASN C 1 386 ? -12.195 -64.632 30.187 1.00 68.30 392 ASN C CA 1
ATOM 9558 C C . ASN C 1 386 ? -11.893 -66.080 30.597 1.00 68.78 392 ASN C C 1
ATOM 9559 O O . ASN C 1 386 ? -11.533 -66.351 31.745 1.00 68.58 392 ASN C O 1
ATOM 9564 N N . GLY C 1 387 ? -12.060 -67.006 29.656 1.00 68.81 393 GLY C N 1
ATOM 9565 C CA . GLY C 1 387 ? -11.761 -68.405 29.920 1.00 68.46 393 GLY C CA 1
ATOM 9566 C C . GLY C 1 387 ? -12.611 -69.168 30.919 1.00 67.66 393 GLY C C 1
ATOM 9567 O O . GLY C 1 387 ? -12.266 -70.288 31.295 1.00 66.84 393 GLY C O 1
ATOM 9568 N N . ALA C 1 388 ? -13.713 -68.579 31.364 1.00 67.75 394 ALA C N 1
ATOM 9569 C CA . ALA C 1 388 ? -14.582 -69.269 32.311 1.00 68.00 394 ALA C CA 1
ATOM 9570 C C . ALA C 1 388 ? -15.416 -70.303 31.566 1.00 68.59 394 ALA C C 1
ATOM 9571 O O . ALA C 1 388 ? -15.344 -70.421 30.333 1.00 67.69 394 ALA C O 1
ATOM 9573 N N . ARG C 1 389 ? -16.210 -71.048 32.325 1.00 68.66 395 ARG C N 1
ATOM 9574 C CA . ARG C 1 389 ? -17.066 -72.070 31.752 1.00 68.89 395 ARG C CA 1
ATOM 9575 C C . ARG C 1 389 ? -18.499 -71.935 32.245 1.00 67.74 395 ARG C C 1
ATOM 9576 O O . ARG C 1 389 ? -18.743 -71.701 33.432 1.00 67.00 395 ARG C O 1
ATOM 9584 N N . LEU C 1 390 ? -19.438 -72.079 31.318 1.00 65.72 396 LEU C N 1
ATOM 9585 C CA . LEU C 1 390 ? -20.854 -72.004 31.637 1.00 65.16 396 LEU C CA 1
ATOM 9586 C C . LEU C 1 390 ? -21.163 -73.255 32.445 1.00 66.05 396 LEU C C 1
ATOM 9587 O O . LEU C 1 390 ? -21.529 -74.273 31.884 1.00 67.31 396 LEU C O 1
ATOM 9592 N N . ASP C 1 391 ? -21.026 -73.175 33.764 1.00 67.26 397 ASP C N 1
ATOM 9593 C CA . ASP C 1 391 ? -21.225 -74.342 34.617 1.00 68.36 397 ASP C CA 1
ATOM 9594 C C . ASP C 1 391 ? -22.637 -74.740 35.024 1.00 68.85 397 ASP C C 1
ATOM 9595 O O . ASP C 1 391 ? -23.015 -75.895 34.852 1.00 70.06 397 ASP C O 1
ATOM 9600 N N . ARG C 1 392 ? -23.414 -73.809 35.566 1.00 68.92 398 ARG C N 1
ATOM 9601 C CA . ARG C 1 392 ? -24.769 -74.128 36.016 1.00 69.33 398 ARG C CA 1
ATOM 9602 C C . ARG C 1 392 ? -25.815 -73.054 35.727 1.00 70.54 398 ARG C C 1
ATOM 9603 O O . ARG C 1 392 ? -25.506 -71.867 35.737 1.00 71.65 398 ARG C O 1
ATOM 9611 N N . LEU C 1 393 ? -27.056 -73.475 35.490 1.00 71.07 399 LEU C N 1
ATOM 9612 C CA . LEU C 1 393 ? -28.144 -72.541 35.202 1.00 71.35 399 LEU C CA 1
ATOM 9613 C C . LEU C 1 393 ? -29.130 -72.460 36.359 1.00 72.64 399 LEU C C 1
ATOM 9614 O O . LEU C 1 393 ? -30.007 -73.309 36.507 1.00 73.30 399 LEU C O 1
ATOM 9619 N N . ASN C 1 394 ? -29.002 -71.422 37.171 1.00 73.86 400 ASN C N 1
ATOM 9620 C CA . ASN C 1 394 ? -29.881 -71.267 38.312 1.00 76.22 400 ASN C CA 1
ATOM 9621 C C . ASN C 1 394 ? -31.199 -70.634 37.907 1.00 77.06 400 ASN C C 1
ATOM 9622 O O . ASN C 1 394 ? -31.247 -69.447 37.612 1.00 78.54 400 ASN C O 1
ATOM 9627 N N . PHE C 1 395 ? -32.262 -71.435 37.882 1.00 77.54 401 PHE C N 1
ATOM 9628 C CA . PHE C 1 395 ? -33.596 -70.958 37.522 1.00 77.01 401 PHE C CA 1
ATOM 9629 C C . PHE C 1 395 ? -34.075 -70.102 38.693 1.00 77.18 401 PHE C C 1
ATOM 9630 O O . PHE C 1 395 ? -33.753 -70.398 39.841 1.00 76.63 401 PHE C O 1
ATOM 9638 N N . LEU C 1 396 ? -34.830 -69.044 38.398 1.00 77.86 402 LEU C N 1
ATOM 9639 C CA . LEU C 1 396 ? -35.342 -68.113 39.411 1.00 78.96 402 LEU C CA 1
ATOM 9640 C C . LEU C 1 396 ? -34.353 -67.755 40.532 1.00 79.88 402 LEU C C 1
ATOM 9641 O O . LEU C 1 396 ? -34.688 -67.839 41.713 1.00 78.99 402 LEU C O 1
ATOM 9646 N N . GLY C 1 397 ? -33.144 -67.345 40.160 1.00 81.46 403 GLY C N 1
ATOM 9647 C CA . GLY C 1 397 ? -32.148 -66.974 41.150 1.00 84.07 403 GLY C CA 1
ATOM 9648 C C . GLY C 1 397 ? -32.270 -65.506 41.518 1.00 86.06 403 GLY C C 1
ATOM 9649 O O . GLY C 1 397 ? -31.737 -65.053 42.535 1.00 85.82 403 GLY C O 1
ATOM 9650 N N . ASP C 1 398 ? -32.979 -64.765 40.671 1.00 87.90 404 ASP C N 1
ATOM 9651 C CA . ASP C 1 398 ? -33.214 -63.342 40.870 1.00 90.74 404 ASP C CA 1
ATOM 9652 C C . ASP C 1 398 ? -34.676 -63.093 40.541 1.00 93.33 404 ASP C C 1
ATOM 9653 O O . ASP C 1 398 ? -35.040 -62.972 39.369 1.00 93.91 404 ASP C O 1
ATOM 9658 N N . ARG C 1 399 ? -35.520 -63.045 41.566 1.00 95.95 405 ARG C N 1
ATOM 9659 C CA . ARG C 1 399 ? -36.939 -62.799 41.342 1.00 98.60 405 ARG C CA 1
ATOM 9660 C C . ARG C 1 399 ? -37.244 -61.318 41.534 1.00 99.98 405 ARG C C 1
ATOM 9661 O O . ARG C 1 399 ? -38.395 -60.935 41.763 1.00 100.58 405 ARG C O 1
ATOM 9669 N N . SER C 1 400 ? -36.204 -60.488 41.443 1.00 100.50 406 SER C N 1
ATOM 9670 C CA . SER C 1 400 ? -36.367 -59.043 41.590 1.00 100.45 406 SER C CA 1
ATOM 9671 C C . SER C 1 400 ? -37.158 -58.551 40.382 1.00 100.20 406 SER C C 1
ATOM 9672 O O . SER C 1 400 ? -36.982 -59.056 39.271 1.00 100.28 406 SER C O 1
ATOM 9675 N N . PRO C 1 401 ? -38.045 -57.563 40.581 1.00 99.61 407 PRO C N 1
ATOM 9676 C CA . PRO C 1 401 ? -38.827 -57.056 39.450 1.00 98.79 407 PRO C CA 1
ATOM 9677 C C . PRO C 1 401 ? -37.915 -56.603 38.314 1.00 98.35 407 PRO C C 1
ATOM 9678 O O . PRO C 1 401 ? -38.371 -56.355 37.197 1.00 97.40 407 PRO C O 1
ATOM 9682 N N . ASN C 1 402 ? -36.621 -56.508 38.617 1.00 98.08 408 ASN C N 1
ATOM 9683 C CA . ASN C 1 402 ? -35.617 -56.109 37.641 1.00 97.93 408 ASN C CA 1
ATOM 9684 C C . ASN C 1 402 ? -35.206 -57.319 36.816 1.00 98.14 408 ASN C C 1
ATOM 9685 O O . ASN C 1 402 ? -35.373 -57.341 35.594 1.00 97.97 408 ASN C O 1
ATOM 9690 N N . GLY C 1 403 ? -34.666 -58.324 37.496 1.00 98.38 409 GLY C N 1
ATOM 9691 C CA . GLY C 1 403 ? -34.235 -59.523 36.807 1.00 99.53 409 GLY C CA 1
ATOM 9692 C C . GLY C 1 403 ? -35.377 -60.288 36.171 1.00 100.14 409 GLY C C 1
ATOM 9693 O O . GLY C 1 403 ? -35.180 -61.019 35.203 1.00 99.36 409 GLY C O 1
ATOM 9702 N N . ARG C 1 405 ? -37.762 -59.143 34.415 1.00 101.49 411 ARG C N 1
ATOM 9703 C CA . ARG C 1 405 ? -38.017 -58.643 33.068 1.00 100.12 411 ARG C CA 1
ATOM 9704 C C . ARG C 1 405 ? -36.747 -58.714 32.242 1.00 98.90 411 ARG C C 1
ATOM 9705 O O . ARG C 1 405 ? -36.788 -58.716 31.012 1.00 99.13 411 ARG C O 1
ATOM 9713 N N . GLN C 1 406 ? -35.621 -58.794 32.938 1.00 96.81 412 GLN C N 1
ATOM 9714 C CA . GLN C 1 406 ? -34.313 -58.866 32.308 1.00 94.51 412 GLN C CA 1
ATOM 9715 C C . GLN C 1 406 ? -34.040 -60.245 31.689 1.00 93.49 412 GLN C C 1
ATOM 9716 O O . GLN C 1 406 ? -33.625 -60.348 30.536 1.00 93.41 412 GLN C O 1
ATOM 9722 N N . SER C 1 407 ? -34.286 -61.301 32.461 1.00 92.13 413 SER C N 1
ATOM 9723 C CA . SER C 1 407 ? -34.057 -62.666 32.001 1.00 89.82 413 SER C CA 1
ATOM 9724 C C . SER C 1 407 ? -35.091 -63.616 32.591 1.00 89.05 413 SER C C 1
ATOM 9725 O O . SER C 1 407 ? -34.870 -64.825 32.651 1.00 89.12 413 SER C O 1
ATOM 9728 N N . HIS C 1 408 ? -36.220 -63.061 33.021 1.00 87.76 414 HIS C N 1
ATOM 9729 C CA . HIS C 1 408 ? -37.295 -63.845 33.621 1.00 85.84 414 HIS C CA 1
ATOM 9730 C C . HIS C 1 408 ? -36.820 -64.508 34.916 1.00 83.78 414 HIS C C 1
ATOM 9731 O O . HIS C 1 408 ? -37.355 -65.533 35.331 1.00 82.75 414 HIS C O 1
ATOM 9738 N N . GLY C 1 409 ? -35.809 -63.909 35.544 1.00 81.58 415 GLY C N 1
ATOM 9739 C CA . GLY C 1 409 ? -35.279 -64.435 36.791 1.00 79.34 415 GLY C CA 1
ATOM 9740 C C . GLY C 1 409 ? -34.107 -65.385 36.622 1.00 77.62 415 GLY C C 1
ATOM 9741 O O . GLY C 1 409 ? -33.369 -65.651 37.566 1.00 76.98 415 GLY C O 1
ATOM 9742 N N . LEU C 1 410 ? -33.932 -65.892 35.411 1.00 75.65 416 LEU C N 1
ATOM 9743 C CA . LEU C 1 410 ? -32.861 -66.826 35.110 1.00 74.94 416 LEU C CA 1
ATOM 9744 C C . LEU C 1 410 ? -31.463 -66.236 35.320 1.00 75.09 416 LEU C C 1
ATOM 9745 O O . LEU C 1 410 ? -31.138 -65.181 34.784 1.00 75.41 416 LEU C O 1
ATOM 9758 N N . VAL C 1 412 ? -27.174 -67.549 35.687 1.00 72.91 418 VAL C N 1
ATOM 9759 C CA . VAL C 1 412 ? -26.286 -68.681 35.466 1.00 70.84 418 VAL C CA 1
ATOM 9760 C C . VAL C 1 412 ? -25.018 -68.568 36.292 1.00 69.48 418 VAL C C 1
ATOM 9761 O O . VAL C 1 412 ? -24.800 -67.561 36.952 1.00 67.92 418 VAL C O 1
ATOM 9765 N N . ASN C 1 413 ? -24.190 -69.611 36.249 1.00 69.30 419 ASN C N 1
ATOM 9766 C CA . ASN C 1 413 ? -22.943 -69.657 37.009 1.00 69.41 419 ASN C CA 1
ATOM 9767 C C . ASN C 1 413 ? -21.739 -70.061 36.172 1.00 69.41 419 ASN C C 1
ATOM 9768 O O . ASN C 1 413 ? -21.619 -71.217 35.772 1.00 70.45 419 ASN C O 1
ATOM 9773 N N . TYR C 1 414 ? -20.847 -69.111 35.911 1.00 67.94 420 TYR C N 1
ATOM 9774 C CA . TYR C 1 414 ? -19.639 -69.403 35.155 1.00 66.05 420 TYR C CA 1
ATOM 9775 C C . TYR C 1 414 ? -18.620 -69.840 36.195 1.00 67.29 420 TYR C C 1
ATOM 9776 O O . TYR C 1 414 ? -18.640 -69.363 37.332 1.00 67.87 420 TYR C O 1
ATOM 9785 N N . LEU C 1 415 ? -17.734 -70.751 35.823 1.00 67.88 421 LEU C N 1
ATOM 9786 C CA . LEU C 1 415 ? -16.741 -71.209 36.771 1.00 70.41 421 LEU C CA 1
ATOM 9787 C C . LEU C 1 415 ? -15.341 -71.007 36.217 1.00 72.45 421 LEU C C 1
ATOM 9788 O O . LEU C 1 415 ? -15.018 -71.485 35.130 1.00 73.42 421 LEU C O 1
ATOM 9793 N N . TYR C 1 416 ? -14.512 -70.283 36.963 1.00 74.22 422 TYR C N 1
ATOM 9794 C CA . TYR C 1 416 ? -13.142 -70.042 36.533 1.00 76.25 422 TYR C CA 1
ATOM 9795 C C . TYR C 1 416 ? -12.233 -71.057 37.198 1.00 79.19 422 TYR C C 1
ATOM 9796 O O . TYR C 1 416 ? -12.290 -71.250 38.416 1.00 79.96 422 TYR C O 1
ATOM 9805 N N . ALA C 1 417 ? -11.400 -71.707 36.392 1.00 81.83 423 ALA C N 1
ATOM 9806 C CA . ALA C 1 417 ? -10.466 -72.701 36.902 1.00 84.22 423 ALA C CA 1
ATOM 9807 C C . ALA C 1 417 ? -9.060 -72.285 36.517 1.00 85.64 423 ALA C C 1
ATOM 9808 O O . ALA C 1 417 ? -8.661 -72.455 35.366 1.00 86.86 423 ALA C O 1
ATOM 9810 N N . LEU C 1 418 ? -8.317 -71.737 37.479 1.00 86.78 424 LEU C N 1
ATOM 9811 C CA . LEU C 1 418 ? -6.947 -71.278 37.246 1.00 87.95 424 LEU C CA 1
ATOM 9812 C C . LEU C 1 418 ? -6.206 -72.111 36.203 1.00 88.40 424 LEU C C 1
ATOM 9813 O O . LEU C 1 418 ? -5.528 -71.571 35.323 1.00 87.78 424 LEU C O 1
ATOM 9818 N N . GLY C 1 419 ? -6.344 -73.428 36.301 1.00 89.18 425 GLY C N 1
ATOM 9819 C CA . GLY C 1 419 ? -5.668 -74.305 35.364 1.00 90.27 425 GLY C CA 1
ATOM 9820 C C . GLY C 1 419 ? -6.001 -74.078 33.901 1.00 90.72 425 GLY C C 1
ATOM 9821 O O . GLY C 1 419 ? -5.149 -73.650 33.114 1.00 91.85 425 GLY C O 1
ATOM 9822 N N . ASP C 1 420 ? -7.252 -74.350 33.543 1.00 90.09 426 ASP C N 1
ATOM 9823 C CA . ASP C 1 420 ? -7.720 -74.228 32.166 1.00 89.31 426 ASP C CA 1
ATOM 9824 C C . ASP C 1 420 ? -8.433 -72.926 31.769 1.00 87.34 426 ASP C C 1
ATOM 9825 O O . ASP C 1 420 ? -9.366 -72.946 30.962 1.00 86.80 426 ASP C O 1
ATOM 9830 N N . ILE C 1 421 ? -8.006 -71.797 32.325 1.00 84.73 427 ILE C N 1
ATOM 9831 C CA . ILE C 1 421 ? -8.617 -70.525 31.959 1.00 81.12 427 ILE C CA 1
ATOM 9832 C C . ILE C 1 421 ? -8.154 -70.176 30.555 1.00 79.89 427 ILE C C 1
ATOM 9833 O O . ILE C 1 421 ? -8.962 -70.014 29.642 1.00 79.59 427 ILE C O 1
ATOM 9838 N N . GLU C 1 422 ? -6.840 -70.075 30.387 1.00 78.45 428 GLU C N 1
ATOM 9839 C CA . GLU C 1 422 ? -6.272 -69.726 29.095 1.00 77.49 428 GLU C CA 1
ATOM 9840 C C . GLU C 1 422 ? -6.719 -70.711 28.028 1.00 75.33 428 GLU C C 1
ATOM 9841 O O . GLU C 1 422 ? -6.983 -70.334 26.887 1.00 73.80 428 GLU C O 1
ATOM 9847 N N . ALA C 1 423 ? -6.814 -71.975 28.418 1.00 74.57 429 ALA C N 1
ATOM 9848 C CA . ALA C 1 423 ? -7.237 -73.033 27.509 1.00 72.92 429 ALA C CA 1
ATOM 9849 C C . ALA C 1 423 ? -8.587 -72.714 26.860 1.00 70.52 429 ALA C C 1
ATOM 9850 O O . ALA C 1 423 ? -8.694 -72.635 25.634 1.00 68.95 429 ALA C O 1
ATOM 9852 N N . ASN C 1 424 ? -9.613 -72.530 27.685 1.00 67.99 430 ASN C N 1
ATOM 9853 C CA . ASN C 1 424 ? -10.938 -72.219 27.169 1.00 67.29 430 ASN C CA 1
ATOM 9854 C C . ASN C 1 424 ? -10.869 -70.999 26.267 1.00 66.81 430 ASN C C 1
ATOM 9855 O O . ASN C 1 424 ? -11.439 -70.988 25.172 1.00 67.43 430 ASN C O 1
ATOM 9860 N N . HIS C 1 425 ? -10.160 -69.974 26.732 1.00 65.55 431 HIS C N 1
ATOM 9861 C CA . HIS C 1 425 ? -10.015 -68.731 25.979 1.00 63.01 431 HIS C CA 1
ATOM 9862 C C . HIS C 1 425 ? -9.559 -68.960 24.541 1.00 61.90 431 HIS C C 1
ATOM 9863 O O . HIS C 1 425 ? -10.216 -68.507 23.609 1.00 60.75 431 HIS C O 1
ATOM 9870 N N . GLU C 1 426 ? -8.430 -69.645 24.365 1.00 61.39 432 GLU C N 1
ATOM 9871 C CA . GLU C 1 426 ? -7.912 -69.914 23.028 1.00 61.44 432 GLU C CA 1
ATOM 9872 C C . GLU C 1 426 ? -8.942 -70.665 22.197 1.00 60.10 432 GLU C C 1
ATOM 9873 O O . GLU C 1 426 ? -9.099 -70.419 20.998 1.00 57.72 432 GLU C O 1
ATOM 9879 N N . ALA C 1 427 ? -9.634 -71.586 22.856 1.00 59.50 433 ALA C N 1
ATOM 9880 C CA . ALA C 1 427 ? -10.661 -72.386 22.214 1.00 60.61 433 ALA C CA 1
ATOM 9881 C C . ALA C 1 427 ? -11.720 -71.477 21.614 1.00 60.50 433 ALA C C 1
ATOM 9882 O O . ALA C 1 427 ? -12.045 -71.567 20.424 1.00 60.16 433 ALA C O 1
ATOM 9884 N N . LEU C 1 428 ? -12.247 -70.603 22.461 1.00 60.89 434 LEU C N 1
ATOM 9885 C CA . LEU C 1 428 ? -13.279 -69.648 22.081 1.00 62.41 434 LEU C CA 1
ATOM 9886 C C . LEU C 1 428 ? -12.859 -68.692 20.960 1.00 63.12 434 LEU C C 1
ATOM 9887 O O . LEU C 1 428 ? -13.636 -68.415 20.045 1.00 63.16 434 LEU C O 1
ATOM 9892 N N . PHE C 1 429 ? -11.635 -68.186 21.027 1.00 64.42 435 PHE C N 1
ATOM 9893 C CA . PHE C 1 429 ? -11.173 -67.238 20.022 1.00 67.01 435 PHE C CA 1
ATOM 9894 C C . PHE C 1 429 ? -10.620 -67.859 18.751 1.00 67.88 435 PHE C C 1
ATOM 9895 O O . PHE C 1 429 ? -10.818 -67.316 17.663 1.00 67.46 435 PHE C O 1
ATOM 9903 N N . GLU C 1 430 ? -9.925 -68.984 18.874 1.00 69.58 436 GLU C N 1
ATOM 9904 C CA . GLU C 1 430 ? -9.365 -69.634 17.691 1.00 72.46 436 GLU C CA 1
ATOM 9905 C C . GLU C 1 430 ? -10.403 -70.413 16.870 1.00 73.59 436 GLU C C 1
ATOM 9906 O O . GLU C 1 430 ? -10.453 -70.295 15.640 1.00 72.11 436 GLU C O 1
ATOM 9912 N N . ARG C 1 431 ? -11.237 -71.193 17.556 1.00 75.90 437 ARG C N 1
ATOM 9913 C CA . ARG C 1 431 ? -12.272 -71.983 16.893 1.00 77.10 437 ARG C CA 1
ATOM 9914 C C . ARG C 1 431 ? -13.685 -71.452 17.107 1.00 76.13 437 ARG C C 1
ATOM 9915 O O . ARG C 1 431 ? -14.255 -70.811 16.222 1.00 76.30 437 ARG C O 1
ATOM 9923 N N . GLY C 1 432 ? -14.249 -71.739 18.275 1.00 73.76 438 GLY C N 1
ATOM 9924 C CA . GLY C 1 432 ? -15.592 -71.289 18.570 1.00 72.61 438 GLY C CA 1
ATOM 9925 C C . GLY C 1 432 ? -16.133 -72.021 19.773 1.00 73.14 438 GLY C C 1
ATOM 9926 O O . GLY C 1 432 ? -17.183 -71.681 20.310 1.00 72.11 438 GLY C O 1
ATOM 9927 N N . GLN C 1 433 ? -15.396 -73.032 20.208 1.00 74.52 439 GLN C N 1
ATOM 9928 C CA . GLN C 1 433 ? -15.808 -73.836 21.346 1.00 76.69 439 GLN C CA 1
ATOM 9929 C C . GLN C 1 433 ? -16.222 -73.037 22.577 1.00 76.47 439 GLN C C 1
ATOM 9930 O O . GLN C 1 433 ? -15.401 -72.383 23.215 1.00 77.81 439 GLN C O 1
ATOM 9936 N N . ILE C 1 434 ? -17.508 -73.115 22.903 1.00 75.90 440 ILE C N 1
ATOM 9937 C CA . ILE C 1 434 ? -18.075 -72.420 24.048 1.00 76.01 440 ILE C CA 1
ATOM 9938 C C . ILE C 1 434 ? -18.038 -73.296 25.301 1.00 76.65 440 ILE C C 1
ATOM 9939 O O . ILE C 1 434 ? -19.032 -73.922 25.660 1.00 77.07 440 ILE C O 1
ATOM 9944 N N . ALA C 1 435 ? -16.890 -73.322 25.969 1.00 76.81 441 ALA C N 1
ATOM 9945 C CA . ALA C 1 435 ? -16.716 -74.116 27.178 1.00 77.98 441 ALA C CA 1
ATOM 9946 C C . ALA C 1 435 ? -17.922 -74.077 28.124 1.00 79.37 441 ALA C C 1
ATOM 9947 O O . ALA C 1 435 ? -18.148 -73.088 28.832 1.00 79.22 441 ALA C O 1
ATOM 9949 N N . ALA C 1 436 ? -18.682 -75.172 28.135 1.00 80.63 442 ALA C N 1
ATOM 9950 C CA . ALA C 1 436 ? -19.865 -75.299 28.981 1.00 81.59 442 ALA C CA 1
ATOM 9951 C C . ALA C 1 436 ? -19.890 -76.654 29.678 1.00 83.09 442 ALA C C 1
ATOM 9952 O O . ALA C 1 436 ? -19.256 -77.611 29.224 1.00 83.62 442 ALA C O 1
ATOM 9954 N N . ALA C 1 437 ? -20.626 -76.732 30.784 1.00 83.97 443 ALA C N 1
ATOM 9955 C CA . ALA C 1 437 ? -20.745 -77.975 31.537 1.00 84.89 443 ALA C CA 1
ATOM 9956 C C . ALA C 1 437 ? -21.571 -78.977 30.741 1.00 86.15 443 ALA C C 1
ATOM 9957 O O . ALA C 1 437 ? -22.403 -78.602 29.904 1.00 87.24 443 ALA C O 1
ATOM 9959 N N . SER C 1 438 ? -21.344 -80.258 30.998 1.00 86.12 444 SER C N 1
ATOM 9960 C CA . SER C 1 438 ? -22.080 -81.287 30.284 1.00 85.41 444 SER C CA 1
ATOM 9961 C C . SER C 1 438 ? -23.538 -81.265 30.727 1.00 85.39 444 SER C C 1
ATOM 9962 O O . SER C 1 438 ? -24.441 -81.472 29.924 1.00 84.53 444 SER C O 1
ATOM 9965 N N . ALA C 1 439 ? -23.754 -80.992 32.009 1.00 85.81 445 ALA C N 1
ATOM 9966 C CA . ALA C 1 439 ? -25.097 -80.947 32.575 1.00 86.86 445 ALA C CA 1
ATOM 9967 C C . ALA C 1 439 ? -25.974 -79.871 31.939 1.00 88.01 445 ALA C C 1
ATOM 9968 O O . ALA C 1 439 ? -27.204 -79.960 31.982 1.00 89.48 445 ALA C O 1
ATOM 9970 N N . VAL C 1 440 ? -25.354 -78.853 31.351 1.00 88.18 446 VAL C N 1
ATOM 9971 C CA . VAL C 1 440 ? -26.117 -77.778 30.729 1.00 87.98 446 VAL C CA 1
ATOM 9972 C C . VAL C 1 440 ? -26.263 -77.971 29.229 1.00 88.36 446 VAL C C 1
ATOM 9973 O O . VAL C 1 440 ? -27.275 -77.587 28.643 1.00 88.31 446 VAL C O 1
ATOM 9977 N N . ARG C 1 441 ? -25.250 -78.573 28.616 1.00 88.65 447 ARG C N 1
ATOM 9978 C CA . ARG C 1 441 ? -25.242 -78.793 27.175 1.00 89.22 447 ARG C CA 1
ATOM 9979 C C . ARG C 1 441 ? -26.209 -79.872 26.685 1.00 90.02 447 ARG C C 1
ATOM 9980 O O . ARG C 1 441 ? -26.581 -79.898 25.505 1.00 89.57 447 ARG C O 1
ATOM 9988 N N . LYS C 1 442 ? -26.609 -80.758 27.595 1.00 90.60 448 LYS C N 1
ATOM 9989 C CA . LYS C 1 442 ? -27.528 -81.841 27.273 1.00 90.91 448 LYS C CA 1
ATOM 9990 C C . LYS C 1 442 ? -28.978 -81.384 27.385 1.00 92.11 448 LYS C C 1
ATOM 9991 O O . LYS C 1 442 ? -29.836 -82.116 27.881 1.00 92.54 448 LYS C O 1
ATOM 9997 N N . LEU C 1 443 ? -29.241 -80.165 26.924 1.00 93.08 449 LEU C N 1
ATOM 9998 C CA . LEU C 1 443 ? -30.584 -79.593 26.950 1.00 94.46 449 LEU C CA 1
ATOM 9999 C C . LEU C 1 443 ? -30.880 -78.967 25.584 1.00 95.79 449 LEU C C 1
ATOM 10000 O O . LEU C 1 443 ? -31.756 -78.109 25.453 1.00 95.89 449 LEU C O 1
ATOM 10005 N N . VAL C 1 444 ? -30.138 -79.421 24.576 1.00 97.57 450 VAL C N 1
ATOM 10006 C CA . VAL C 1 444 ? -30.252 -78.949 23.194 1.00 99.70 450 VAL C CA 1
ATOM 10007 C C . VAL C 1 444 ? -31.690 -78.888 22.657 1.00 100.81 450 VAL C C 1
ATOM 10008 O O . VAL C 1 444 ? -32.637 -79.097 23.447 1.00 102.07 450 VAL C O 1
ATOM 10012 N N . PRO D 1 33 ? 19.597 -71.651 15.232 1.00 102.30 39 PRO D N 1
ATOM 10013 C CA . PRO D 1 33 ? 18.549 -70.662 15.556 1.00 102.65 39 PRO D CA 1
ATOM 10014 C C . PRO D 1 33 ? 17.501 -70.663 14.453 1.00 102.79 39 PRO D C 1
ATOM 10015 O O . PRO D 1 33 ? 17.321 -71.667 13.765 1.00 102.85 39 PRO D O 1
ATOM 10027 N N . SER D 1 35 ? 15.798 -68.964 10.871 1.00 96.04 41 SER D N 1
ATOM 10028 C CA . SER D 1 35 ? 16.189 -68.281 9.642 1.00 93.52 41 SER D CA 1
ATOM 10029 C C . SER D 1 35 ? 15.199 -67.184 9.301 1.00 91.73 41 SER D C 1
ATOM 10030 O O . SER D 1 35 ? 14.091 -67.145 9.833 1.00 91.28 41 SER D O 1
ATOM 10033 N N . GLY D 1 36 ? 15.605 -66.304 8.393 1.00 89.64 42 GLY D N 1
ATOM 10034 C CA . GLY D 1 36 ? 14.733 -65.226 7.980 1.00 87.95 42 GLY D CA 1
ATOM 10035 C C . GLY D 1 36 ? 13.395 -65.788 7.544 1.00 86.45 42 GLY D C 1
ATOM 10036 O O . GLY D 1 36 ? 12.344 -65.220 7.834 1.00 86.66 42 GLY D O 1
ATOM 10037 N N . ASP D 1 37 ? 13.432 -66.917 6.848 1.00 84.58 43 ASP D N 1
ATOM 10038 C CA . ASP D 1 37 ? 12.214 -67.553 6.380 1.00 82.27 43 ASP D CA 1
ATOM 10039 C C . ASP D 1 37 ? 11.308 -67.929 7.538 1.00 80.90 43 ASP D C 1
ATOM 10040 O O . ASP D 1 37 ? 10.116 -67.622 7.529 1.00 81.00 43 ASP D O 1
ATOM 10045 N N . GLU D 1 38 ? 11.879 -68.588 8.540 1.00 78.74 44 GLU D N 1
ATOM 10046 C CA . GLU D 1 38 ? 11.110 -69.024 9.702 1.00 76.72 44 GLU D CA 1
ATOM 10047 C C . GLU D 1 38 ? 10.509 -67.853 10.489 1.00 74.01 44 GLU D C 1
ATOM 10048 O O . GLU D 1 38 ? 9.379 -67.936 10.982 1.00 71.99 44 GLU D O 1
ATOM 10054 N N . LEU D 1 39 ? 11.267 -66.764 10.602 1.00 71.08 45 LEU D N 1
ATOM 10055 C CA . LEU D 1 39 ? 10.794 -65.575 11.298 1.00 68.36 45 LEU D CA 1
ATOM 10056 C C . LEU D 1 39 ? 9.617 -64.983 10.512 1.00 67.92 45 LEU D C 1
ATOM 10057 O O . LEU D 1 39 ? 8.569 -64.655 11.082 1.00 67.71 45 LEU D O 1
ATOM 10062 N N . ILE D 1 40 ? 9.798 -64.851 9.200 1.00 66.28 46 ILE D N 1
ATOM 10063 C CA . ILE D 1 40 ? 8.752 -64.329 8.322 1.00 65.35 46 ILE D CA 1
ATOM 10064 C C . ILE D 1 40 ? 7.472 -65.146 8.479 1.00 64.50 46 ILE D C 1
ATOM 10065 O O . ILE D 1 40 ? 6.368 -64.605 8.487 1.00 63.75 46 ILE D O 1
ATOM 10070 N N . ALA D 1 41 ? 7.631 -66.457 8.596 1.00 63.96 47 ALA D N 1
ATOM 10071 C CA . ALA D 1 41 ? 6.490 -67.339 8.746 1.00 64.16 47 ALA D CA 1
ATOM 10072 C C . ALA D 1 41 ? 5.808 -67.084 10.077 1.00 64.44 47 ALA D C 1
ATOM 10073 O O . ALA D 1 41 ? 4.603 -66.825 10.116 1.00 64.61 47 ALA D O 1
ATOM 10075 N N . LEU D 1 42 ? 6.575 -67.153 11.165 1.00 64.08 48 LEU D N 1
ATOM 10076 C CA . LEU D 1 42 ? 6.015 -66.923 12.500 1.00 63.76 48 LEU D CA 1
ATOM 10077 C C . LEU D 1 42 ? 5.334 -65.548 12.584 1.00 63.01 48 LEU D C 1
ATOM 10078 O O . LEU D 1 42 ? 4.345 -65.375 13.302 1.00 61.21 48 LEU D O 1
ATOM 10083 N N . SER D 1 43 ? 5.864 -64.574 11.848 1.00 61.62 49 SER D N 1
ATOM 10084 C CA . SER D 1 43 ? 5.264 -63.253 11.839 1.00 62.25 49 SER D CA 1
ATOM 10085 C C . SER D 1 43 ? 3.859 -63.450 11.312 1.00 62.49 49 SER D C 1
ATOM 10086 O O . SER D 1 43 ? 2.876 -63.105 11.963 1.00 62.58 49 SER D O 1
ATOM 10089 N N . GLU D 1 44 ? 3.778 -64.026 10.121 1.00 62.66 50 GLU D N 1
ATOM 10090 C CA . GLU D 1 44 ? 2.498 -64.281 9.488 1.00 62.31 50 GLU D CA 1
ATOM 10091 C C . GLU D 1 44 ? 1.515 -64.955 10.439 1.00 61.71 50 GLU D C 1
ATOM 10092 O O . GLU D 1 44 ? 0.342 -64.598 10.493 1.00 62.36 50 GLU D O 1
ATOM 10098 N N . THR D 1 45 ? 1.995 -65.930 11.194 1.00 61.23 51 THR D N 1
ATOM 10099 C CA . THR D 1 45 ? 1.129 -66.628 12.126 1.00 61.17 51 THR D CA 1
ATOM 10100 C C . THR D 1 45 ? 0.593 -65.637 13.154 1.00 61.52 51 THR D C 1
ATOM 10101 O O . THR D 1 45 ? -0.621 -65.509 13.335 1.00 63.04 51 THR D O 1
ATOM 10105 N N . LEU D 1 46 ? 1.509 -64.942 13.824 1.00 60.85 52 LEU D N 1
ATOM 10106 C CA . LEU D 1 46 ? 1.151 -63.963 14.848 1.00 59.77 52 LEU D CA 1
ATOM 10107 C C . LEU D 1 46 ? 0.086 -62.994 14.336 1.00 59.24 52 LEU D C 1
ATOM 10108 O O . LEU D 1 46 ? -0.881 -62.691 15.042 1.00 58.89 52 LEU D O 1
ATOM 10113 N N . LEU D 1 47 ? 0.269 -62.514 13.111 1.00 56.94 53 LEU D N 1
ATOM 10114 C CA . LEU D 1 47 ? -0.678 -61.592 12.519 1.00 56.82 53 LEU D CA 1
ATOM 10115 C C . LEU D 1 47 ? -2.074 -62.160 12.414 1.00 58.90 53 LEU D C 1
ATOM 10116 O O . LEU D 1 47 ? -3.045 -61.432 12.603 1.00 61.33 53 LEU D O 1
ATOM 10121 N N . SER D 1 48 ? -2.188 -63.454 12.128 1.00 60.57 54 SER D N 1
ATOM 10122 C CA . SER D 1 48 ? -3.507 -64.077 11.997 1.00 61.55 54 SER D CA 1
ATOM 10123 C C . SER D 1 48 ? -3.979 -64.796 13.251 1.00 62.02 54 SER D C 1
ATOM 10124 O O . SER D 1 48 ? -4.902 -65.605 13.200 1.00 62.09 54 SER D O 1
ATOM 10127 N N . ARG D 1 49 ? -3.345 -64.506 14.379 1.00 63.55 55 ARG D N 1
ATOM 10128 C CA . ARG D 1 49 ? -3.738 -65.126 15.632 1.00 64.29 55 ARG D CA 1
ATOM 10129 C C . ARG D 1 49 ? -4.961 -64.401 16.169 1.00 64.47 55 ARG D C 1
ATOM 10130 O O . ARG D 1 49 ? -5.210 -63.248 15.816 1.00 65.12 55 ARG D O 1
ATOM 10138 N N . ARG D 1 50 ? -5.728 -65.067 17.021 1.00 64.61 56 ARG D N 1
ATOM 10139 C CA . ARG D 1 50 ? -6.914 -64.447 17.584 1.00 65.85 56 ARG D CA 1
ATOM 10140 C C . ARG D 1 50 ? -6.995 -64.579 19.096 1.00 66.19 56 ARG D C 1
ATOM 10141 O O . ARG D 1 50 ? -7.791 -63.904 19.748 1.00 66.96 56 ARG D O 1
ATOM 10149 N N . GLY D 1 51 ? -6.158 -65.442 19.655 1.00 66.02 57 GLY D N 1
ATOM 10150 C CA . GLY D 1 51 ? -6.156 -65.636 21.090 1.00 65.26 57 GLY D CA 1
ATOM 10151 C C . GLY D 1 51 ? -5.022 -64.884 21.750 1.00 64.84 57 GLY D C 1
ATOM 10152 O O . GLY D 1 51 ? -3.884 -64.927 21.289 1.00 63.70 57 GLY D O 1
ATOM 10153 N N . GLU D 1 52 ? -5.338 -64.202 22.843 1.00 65.52 58 GLU D N 1
ATOM 10154 C CA . GLU D 1 52 ? -4.357 -63.413 23.573 1.00 66.95 58 GLU D CA 1
ATOM 10155 C C . GLU D 1 52 ? -3.162 -64.241 24.054 1.00 67.36 58 GLU D C 1
ATOM 10156 O O . GLU D 1 52 ? -2.030 -64.008 23.614 1.00 68.36 58 GLU D O 1
ATOM 10162 N N . ALA D 1 53 ? -3.410 -65.212 24.935 1.00 66.31 59 ALA D N 1
ATOM 10163 C CA . ALA D 1 53 ? -2.338 -66.059 25.468 1.00 64.60 59 ALA D CA 1
ATOM 10164 C C . ALA D 1 53 ? -1.468 -66.681 24.377 1.00 63.14 59 ALA D C 1
ATOM 10165 O O . ALA D 1 53 ? -0.254 -66.746 24.513 1.00 63.75 59 ALA D O 1
ATOM 10167 N N . SER D 1 54 ? -2.088 -67.137 23.299 1.00 61.70 60 SER D N 1
ATOM 10168 C CA . SER D 1 54 ? -1.346 -67.740 22.209 1.00 62.81 60 SER D CA 1
ATOM 10169 C C . SER D 1 54 ? -0.626 -66.677 21.386 1.00 63.06 60 SER D C 1
ATOM 10170 O O . SER D 1 54 ? 0.422 -66.934 20.773 1.00 61.96 60 SER D O 1
ATOM 10173 N N . GLY D 1 55 ? -1.208 -65.482 21.366 1.00 62.38 61 GLY D N 1
ATOM 10174 C CA . GLY D 1 55 ? -0.622 -64.393 20.616 1.00 60.66 61 GLY D CA 1
ATOM 10175 C C . GLY D 1 55 ? 0.634 -63.886 21.281 1.00 59.84 61 GLY D C 1
ATOM 10176 O O . GLY D 1 55 ? 1.649 -63.665 20.612 1.00 60.91 61 GLY D O 1
ATOM 10177 N N . VAL D 1 56 ? 0.571 -63.698 22.597 1.00 57.60 62 VAL D N 1
ATOM 10178 C CA . VAL D 1 56 ? 1.723 -63.206 23.344 1.00 56.64 62 VAL D CA 1
ATOM 10179 C C . VAL D 1 56 ? 2.861 -64.222 23.282 1.00 56.25 62 VAL D C 1
ATOM 10180 O O . VAL D 1 56 ? 4.032 -63.855 23.191 1.00 54.88 62 VAL D O 1
ATOM 10184 N N . ALA D 1 57 ? 2.503 -65.501 23.309 1.00 57.44 63 ALA D N 1
ATOM 10185 C CA . ALA D 1 57 ? 3.479 -66.583 23.244 1.00 57.10 63 ALA D CA 1
ATOM 10186 C C . ALA D 1 57 ? 4.237 -66.510 21.924 1.00 57.00 63 ALA D C 1
ATOM 10187 O O . ALA D 1 57 ? 5.471 -66.583 21.891 1.00 54.94 63 ALA D O 1
ATOM 10189 N N . LEU D 1 58 ? 3.485 -66.367 20.836 1.00 56.88 64 LEU D N 1
ATOM 10190 C CA . LEU D 1 58 ? 4.084 -66.277 19.511 1.00 58.34 64 LEU D CA 1
ATOM 10191 C C . LEU D 1 58 ? 4.942 -65.023 19.376 1.00 58.88 64 LEU D C 1
ATOM 10192 O O . LEU D 1 58 ? 5.979 -65.039 18.719 1.00 59.36 64 LEU D O 1
ATOM 10197 N N . ALA D 1 59 ? 4.507 -63.934 19.998 1.00 58.55 65 ALA D N 1
ATOM 10198 C CA . ALA D 1 59 ? 5.268 -62.693 19.936 1.00 59.18 65 ALA D CA 1
ATOM 10199 C C . ALA D 1 59 ? 6.580 -62.837 20.717 1.00 59.03 65 ALA D C 1
ATOM 10200 O O . ALA D 1 59 ? 7.643 -62.380 20.275 1.00 58.46 65 ALA D O 1
ATOM 10202 N N . ALA D 1 60 ? 6.504 -63.479 21.878 1.00 58.57 66 ALA D N 1
ATOM 10203 C CA . ALA D 1 60 ? 7.687 -63.662 22.704 1.00 58.17 66 ALA D CA 1
ATOM 10204 C C . ALA D 1 60 ? 8.690 -64.582 22.032 1.00 57.97 66 ALA D C 1
ATOM 10205 O O . ALA D 1 60 ? 9.896 -64.440 22.240 1.00 57.04 66 ALA D O 1
ATOM 10207 N N . SER D 1 61 ? 8.189 -65.510 21.219 1.00 58.76 67 SER D N 1
ATOM 10208 C CA . SER D 1 61 ? 9.044 -66.466 20.521 1.00 59.90 67 SER D CA 1
ATOM 10209 C C . SER D 1 61 ? 9.732 -65.839 19.324 1.00 59.29 67 SER D C 1
ATOM 10210 O O . SER D 1 61 ? 10.910 -66.096 19.064 1.00 58.85 67 SER D O 1
ATOM 10213 N N . LEU D 1 62 ? 8.986 -65.027 18.586 1.00 58.39 68 LEU D N 1
ATOM 10214 C CA . LEU D 1 62 ? 9.535 -64.362 17.417 1.00 57.75 68 LEU D CA 1
ATOM 10215 C C . LEU D 1 62 ? 10.636 -63.398 17.858 1.00 57.93 68 LEU D C 1
ATOM 10216 O O . LEU D 1 62 ? 11.707 -63.350 17.243 1.00 59.16 68 LEU D O 1
ATOM 10221 N N . LEU D 1 63 ? 10.379 -62.628 18.916 1.00 56.25 69 LEU D N 1
ATOM 10222 C CA . LEU D 1 63 ? 11.380 -61.683 19.404 1.00 55.76 69 LEU D CA 1
ATOM 10223 C C . LEU D 1 63 ? 12.607 -62.453 19.826 1.00 55.00 69 LEU D C 1
ATOM 10224 O O . LEU D 1 63 ? 13.731 -62.105 19.456 1.00 54.71 69 LEU D O 1
ATOM 10229 N N . ALA D 1 64 ? 12.379 -63.508 20.602 1.00 54.89 70 ALA D N 1
ATOM 10230 C CA . ALA D 1 64 ? 13.464 -64.361 21.077 1.00 54.92 70 ALA D CA 1
ATOM 10231 C C . ALA D 1 64 ? 14.276 -64.881 19.883 1.00 54.45 70 ALA D C 1
ATOM 10232 O O . ALA D 1 64 ? 15.502 -64.827 19.896 1.00 53.41 70 ALA D O 1
ATOM 10234 N N . GLY D 1 65 ? 13.577 -65.375 18.862 1.00 54.28 71 GLY D N 1
ATOM 10235 C CA . GLY D 1 65 ? 14.231 -65.886 17.677 1.00 55.15 71 GLY D CA 1
ATOM 10236 C C . GLY D 1 65 ? 14.965 -64.823 16.877 1.00 58.53 71 GLY D C 1
ATOM 10237 O O . GLY D 1 65 ? 16.032 -65.089 16.311 1.00 59.67 71 GLY D O 1
ATOM 10238 N N . TYR D 1 66 ? 14.412 -63.615 16.809 1.00 60.53 72 TYR D N 1
ATOM 10239 C CA . TYR D 1 66 ? 15.073 -62.554 16.054 1.00 61.77 72 TYR D CA 1
ATOM 10240 C C . TYR D 1 66 ? 16.436 -62.238 16.670 1.00 63.33 72 TYR D C 1
ATOM 10241 O O . TYR D 1 66 ? 17.424 -62.043 15.959 1.00 61.93 72 TYR D O 1
ATOM 10250 N N . GLU D 1 67 ? 16.467 -62.208 18.000 1.00 66.73 73 GLU D N 1
ATOM 10251 C CA . GLU D 1 67 ? 17.669 -61.910 18.775 1.00 69.68 73 GLU D CA 1
ATOM 10252 C C . GLU D 1 67 ? 18.747 -62.965 18.528 1.00 71.94 73 GLU D C 1
ATOM 10253 O O . GLU D 1 67 ? 19.938 -62.642 18.457 1.00 71.92 73 GLU D O 1
ATOM 10259 N N . ALA D 1 68 ? 18.313 -64.219 18.389 1.00 73.76 74 ALA D N 1
ATOM 10260 C CA . ALA D 1 68 ? 19.202 -65.351 18.146 1.00 76.09 74 ALA D CA 1
ATOM 10261 C C . ALA D 1 68 ? 19.589 -65.450 16.673 1.00 79.51 74 ALA D C 1
ATOM 10262 O O . ALA D 1 68 ? 20.598 -66.067 16.324 1.00 80.25 74 ALA D O 1
ATOM 10264 N N . ALA D 1 69 ? 18.777 -64.844 15.813 1.00 82.68 75 ALA D N 1
ATOM 10265 C CA . ALA D 1 69 ? 19.015 -64.854 14.375 1.00 86.03 75 ALA D CA 1
ATOM 10266 C C . ALA D 1 69 ? 20.408 -64.344 14.012 1.00 88.36 75 ALA D C 1
ATOM 10267 O O . ALA D 1 69 ? 21.114 -63.788 14.853 1.00 88.35 75 ALA D O 1
ATOM 10269 N N . ASP D 1 70 ? 20.794 -64.532 12.753 1.00 90.83 76 ASP D N 1
ATOM 10270 C CA . ASP D 1 70 ? 22.098 -64.083 12.278 1.00 93.64 76 ASP D CA 1
ATOM 10271 C C . ASP D 1 70 ? 21.979 -62.749 11.550 1.00 94.66 76 ASP D C 1
ATOM 10272 O O . ASP D 1 70 ? 20.893 -62.370 11.116 1.00 94.68 76 ASP D O 1
ATOM 10277 N N . GLU D 1 71 ? 23.098 -62.041 11.417 1.00 96.05 77 GLU D N 1
ATOM 10278 C CA . GLU D 1 71 ? 23.101 -60.751 10.734 1.00 97.71 77 GLU D CA 1
ATOM 10279 C C . GLU D 1 71 ? 22.453 -60.857 9.362 1.00 98.25 77 GLU D C 1
ATOM 10280 O O . GLU D 1 71 ? 21.918 -59.873 8.844 1.00 98.80 77 GLU D O 1
ATOM 10286 N N . ASP D 1 72 ? 22.511 -62.050 8.775 1.00 97.94 78 ASP D N 1
ATOM 10287 C CA . ASP D 1 72 ? 21.917 -62.282 7.466 1.00 97.16 78 ASP D CA 1
ATOM 10288 C C . ASP D 1 72 ? 20.434 -62.591 7.625 1.00 95.30 78 ASP D C 1
ATOM 10289 O O . ASP D 1 72 ? 19.591 -61.999 6.943 1.00 95.33 78 ASP D O 1
ATOM 10294 N N . ASP D 1 73 ? 20.113 -63.507 8.532 1.00 92.33 79 ASP D N 1
ATOM 10295 C CA . ASP D 1 73 ? 18.722 -63.856 8.778 1.00 89.29 79 ASP D CA 1
ATOM 10296 C C . ASP D 1 73 ? 17.973 -62.618 9.292 1.00 87.06 79 ASP D C 1
ATOM 10297 O O . ASP D 1 73 ? 16.790 -62.431 8.996 1.00 86.29 79 ASP D O 1
ATOM 10302 N N . LYS D 1 74 ? 18.668 -61.773 10.054 1.00 83.80 80 LYS D N 1
ATOM 10303 C CA . LYS D 1 74 ? 18.068 -60.558 10.599 1.00 80.59 80 LYS D CA 1
ATOM 10304 C C . LYS D 1 74 ? 17.708 -59.584 9.494 1.00 78.15 80 LYS D C 1
ATOM 10305 O O . LYS D 1 74 ? 16.599 -59.054 9.472 1.00 77.88 80 LYS D O 1
ATOM 10311 N N . LEU D 1 75 ? 18.656 -59.337 8.592 1.00 75.34 81 LEU D N 1
ATOM 10312 C CA . LEU D 1 75 ? 18.436 -58.423 7.472 1.00 73.09 81 LEU D CA 1
ATOM 10313 C C . LEU D 1 75 ? 17.337 -59.003 6.582 1.00 72.27 81 LEU D C 1
ATOM 10314 O O . LEU D 1 75 ? 16.634 -58.275 5.878 1.00 71.86 81 LEU D O 1
ATOM 10319 N N . ALA D 1 76 ? 17.200 -60.325 6.625 1.00 70.65 82 ALA D N 1
ATOM 10320 C CA . ALA D 1 76 ? 16.191 -61.018 5.845 1.00 68.76 82 ALA D CA 1
ATOM 10321 C C . ALA D 1 76 ? 14.806 -60.668 6.383 1.00 68.66 82 ALA D C 1
ATOM 10322 O O . ALA D 1 76 ? 13.880 -60.378 5.615 1.00 68.48 82 ALA D O 1
ATOM 10324 N N . PHE D 1 77 ? 14.674 -60.689 7.709 1.00 67.20 83 PHE D N 1
ATOM 10325 C CA . PHE D 1 77 ? 13.400 -60.389 8.357 1.00 65.50 83 PHE D CA 1
ATOM 10326 C C . PHE D 1 77 ? 13.053 -58.915 8.292 1.00 63.74 83 PHE D C 1
ATOM 10327 O O . PHE D 1 77 ? 11.896 -58.561 8.095 1.00 62.90 83 PHE D O 1
ATOM 10335 N N . LEU D 1 78 ? 14.048 -58.055 8.466 1.00 63.27 84 LEU D N 1
ATOM 10336 C CA . LEU D 1 78 ? 13.793 -56.624 8.403 1.00 63.38 84 LEU D CA 1
ATOM 10337 C C . LEU D 1 78 ? 13.404 -56.287 6.974 1.00 64.46 84 LEU D C 1
ATOM 10338 O O . LEU D 1 78 ? 12.588 -55.403 6.731 1.00 64.52 84 LEU D O 1
ATOM 10343 N N . ASP D 1 79 ? 13.976 -57.015 6.023 1.00 66.27 85 ASP D N 1
ATOM 10344 C CA . ASP D 1 79 ? 13.653 -56.774 4.631 1.00 66.89 85 ASP D CA 1
ATOM 10345 C C . ASP D 1 79 ? 12.261 -57.294 4.294 1.00 65.21 85 ASP D C 1
ATOM 10346 O O . ASP D 1 79 ? 11.478 -56.603 3.646 1.00 63.47 85 ASP D O 1
ATOM 10351 N N . ALA D 1 80 ? 11.950 -58.509 4.732 1.00 64.41 86 ALA D N 1
ATOM 10352 C CA . ALA D 1 80 ? 10.637 -59.079 4.458 1.00 64.95 86 ALA D CA 1
ATOM 10353 C C . ALA D 1 80 ? 9.593 -58.169 5.065 1.00 65.30 86 ALA D C 1
ATOM 10354 O O . ALA D 1 80 ? 8.407 -58.284 4.777 1.00 67.36 86 ALA D O 1
ATOM 10356 N N . LEU D 1 81 ? 10.051 -57.263 5.917 1.00 65.23 87 LEU D N 1
ATOM 10357 C CA . LEU D 1 81 ? 9.172 -56.322 6.583 1.00 65.11 87 LEU D CA 1
ATOM 10358 C C . LEU D 1 81 ? 8.902 -55.141 5.657 1.00 65.77 87 LEU D C 1
ATOM 10359 O O . LEU D 1 81 ? 7.829 -54.541 5.691 1.00 66.52 87 LEU D O 1
ATOM 10364 N N . ALA D 1 82 ? 9.877 -54.815 4.819 1.00 66.62 88 ALA D N 1
ATOM 10365 C CA . ALA D 1 82 ? 9.735 -53.700 3.894 1.00 67.86 88 ALA D CA 1
ATOM 10366 C C . ALA D 1 82 ? 9.017 -54.093 2.614 1.00 68.81 88 ALA D C 1
ATOM 10367 O O . ALA D 1 82 ? 8.581 -53.231 1.861 1.00 69.86 88 ALA D O 1
ATOM 10369 N N . GLU D 1 83 ? 8.893 -55.390 2.362 1.00 70.26 89 GLU D N 1
ATOM 10370 C CA . GLU D 1 83 ? 8.239 -55.847 1.145 1.00 71.59 89 GLU D CA 1
ATOM 10371 C C . GLU D 1 83 ? 6.961 -56.652 1.377 1.00 69.94 89 GLU D C 1
ATOM 10372 O O . GLU D 1 83 ? 5.866 -56.243 0.977 1.00 70.05 89 GLU D O 1
ATOM 10378 N N . GLN D 1 84 ? 7.086 -57.793 2.031 1.00 66.21 90 GLN D N 1
ATOM 10379 C CA . GLN D 1 84 ? 5.915 -58.607 2.247 1.00 63.86 90 GLN D CA 1
ATOM 10380 C C . GLN D 1 84 ? 4.907 -57.986 3.185 1.00 61.65 90 GLN D C 1
ATOM 10381 O O . GLN D 1 84 ? 3.710 -58.154 2.999 1.00 62.62 90 GLN D O 1
ATOM 10387 N N . PHE D 1 85 ? 5.388 -57.246 4.175 1.00 59.33 91 PHE D N 1
ATOM 10388 C CA . PHE D 1 85 ? 4.508 -56.652 5.178 1.00 56.17 91 PHE D CA 1
ATOM 10389 C C . PHE D 1 85 ? 4.040 -55.205 5.052 1.00 54.65 91 PHE D C 1
ATOM 10390 O O . PHE D 1 85 ? 3.781 -54.542 6.056 1.00 54.38 91 PHE D O 1
ATOM 10398 N N . GLY D 1 86 ? 3.920 -54.719 3.826 1.00 52.37 92 GLY D N 1
ATOM 10399 C CA . GLY D 1 86 ? 3.430 -53.372 3.638 1.00 51.65 92 GLY D CA 1
ATOM 10400 C C . GLY D 1 86 ? 1.918 -53.492 3.622 1.00 53.14 92 GLY D C 1
ATOM 10401 O O . GLY D 1 86 ? 1.388 -54.548 3.982 1.00 52.38 92 GLY D O 1
ATOM 10402 N N . PRO D 1 87 ? 1.183 -52.445 3.213 1.00 54.00 93 PRO D N 1
ATOM 10403 C CA . PRO D 1 87 ? -0.279 -52.571 3.200 1.00 55.40 93 PRO D CA 1
ATOM 10404 C C . PRO D 1 87 ? -0.733 -53.711 2.301 1.00 56.38 93 PRO D C 1
ATOM 10405 O O . PRO D 1 87 ? -0.072 -54.031 1.318 1.00 57.57 93 PRO D O 1
ATOM 10409 N N . ASP D 1 88 ? -1.850 -54.334 2.656 1.00 58.10 94 ASP D N 1
ATOM 10410 C CA . ASP D 1 88 ? -2.399 -55.431 1.875 1.00 59.17 94 ASP D CA 1
ATOM 10411 C C . ASP D 1 88 ? -3.071 -54.816 0.651 1.00 60.31 94 ASP D C 1
ATOM 10412 O O . ASP D 1 88 ? -4.101 -54.138 0.754 1.00 60.26 94 ASP D O 1
ATOM 10417 N N . LEU D 1 89 ? -2.478 -55.050 -0.515 1.00 60.20 95 LEU D N 1
ATOM 10418 C CA . LEU D 1 89 ? -2.990 -54.476 -1.755 1.00 59.41 95 LEU D CA 1
ATOM 10419 C C . LEU D 1 89 ? -4.377 -54.944 -2.199 1.00 60.35 95 LEU D C 1
ATOM 10420 O O . LEU D 1 89 ? -5.183 -54.143 -2.672 1.00 59.21 95 LEU D O 1
ATOM 10425 N N . ALA D 1 90 ? -4.657 -56.233 -2.056 1.00 61.98 96 ALA D N 1
ATOM 10426 C CA . ALA D 1 90 ? -5.962 -56.750 -2.439 1.00 63.40 96 ALA D CA 1
ATOM 10427 C C . ALA D 1 90 ? -7.032 -55.936 -1.715 1.00 64.75 96 ALA D C 1
ATOM 10428 O O . ALA D 1 90 ? -7.932 -55.371 -2.344 1.00 66.30 96 ALA D O 1
ATOM 10430 N N . GLU D 1 91 ? -6.913 -55.864 -0.391 1.00 64.41 97 GLU D N 1
ATOM 10431 C CA . GLU D 1 91 ? -7.863 -55.132 0.433 1.00 63.83 97 GLU D CA 1
ATOM 10432 C C . GLU D 1 91 ? -7.787 -53.614 0.199 1.00 62.17 97 GLU D C 1
ATOM 10433 O O . GLU D 1 91 ? -8.788 -52.905 0.321 1.00 61.34 97 GLU D O 1
ATOM 10439 N N . LEU D 1 92 ? -6.611 -53.107 -0.144 1.00 59.86 98 LEU D N 1
ATOM 10440 C CA . LEU D 1 92 ? -6.497 -51.679 -0.391 1.00 58.70 98 LEU D CA 1
ATOM 10441 C C . LEU D 1 92 ? -7.277 -51.370 -1.664 1.00 59.67 98 LEU D C 1
ATOM 10442 O O . LEU D 1 92 ? -8.012 -50.385 -1.728 1.00 59.35 98 LEU D O 1
ATOM 10447 N N . ASN D 1 93 ? -7.111 -52.226 -2.673 1.00 60.76 99 ASN D N 1
ATOM 10448 C CA . ASN D 1 93 ? -7.775 -52.050 -3.965 1.00 61.72 99 ASN D CA 1
ATOM 10449 C C . ASN D 1 93 ? -9.293 -52.017 -3.843 1.00 62.43 99 ASN D C 1
ATOM 10450 O O . ASN D 1 93 ? -9.970 -51.150 -4.413 1.00 61.66 99 ASN D O 1
ATOM 10455 N N . THR D 1 94 ? -9.833 -52.968 -3.099 1.00 62.27 100 THR D N 1
ATOM 10456 C CA . THR D 1 94 ? -11.264 -53.004 -2.908 1.00 62.96 100 THR D CA 1
ATOM 10457 C C . THR D 1 94 ? -11.686 -51.681 -2.263 1.00 63.59 100 THR D C 1
ATOM 10458 O O . THR D 1 94 ? -12.583 -50.994 -2.756 1.00 65.60 100 THR D O 1
ATOM 10462 N N . ALA D 1 95 ? -11.017 -51.323 -1.169 1.00 62.80 101 ALA D N 1
ATOM 10463 C CA . ALA D 1 95 ? -11.329 -50.099 -0.444 1.00 62.06 101 ALA D CA 1
ATOM 10464 C C . ALA D 1 95 ? -11.317 -48.872 -1.336 1.00 61.70 101 ALA D C 1
ATOM 10465 O O . ALA D 1 95 ? -12.116 -47.958 -1.137 1.00 61.37 101 ALA D O 1
ATOM 10467 N N . ILE D 1 96 ? -10.409 -48.855 -2.312 1.00 62.00 102 ILE D N 1
ATOM 10468 C CA . ILE D 1 96 ? -10.300 -47.734 -3.248 1.00 61.27 102 ILE D CA 1
ATOM 10469 C C . ILE D 1 96 ? -11.438 -47.790 -4.267 1.00 61.71 102 ILE D C 1
ATOM 10470 O O . ILE D 1 96 ? -12.056 -46.769 -4.581 1.00 60.40 102 ILE D O 1
ATOM 10475 N N . GLU D 1 97 ? -11.716 -48.979 -4.793 1.00 62.16 103 GLU D N 1
ATOM 10476 C CA . GLU D 1 97 ? -12.795 -49.096 -5.759 1.00 63.53 103 GLU D CA 1
ATOM 10477 C C . GLU D 1 97 ? -14.102 -48.703 -5.085 1.00 63.49 103 GLU D C 1
ATOM 10478 O O . GLU D 1 97 ? -14.941 -48.037 -5.687 1.00 64.60 103 GLU D O 1
ATOM 10484 N N . ALA D 1 98 ? -14.256 -49.097 -3.824 1.00 62.80 104 ALA D N 1
ATOM 10485 C CA . ALA D 1 98 ? -15.445 -48.768 -3.043 1.00 60.56 104 ALA D CA 1
ATOM 10486 C C . ALA D 1 98 ? -15.564 -47.247 -2.853 1.00 60.50 104 ALA D C 1
ATOM 10487 O O . ALA D 1 98 ? -16.652 -46.672 -2.979 1.00 59.44 104 ALA D O 1
ATOM 10489 N N . PHE D 1 99 ? -14.439 -46.602 -2.551 1.00 61.06 105 PHE D N 1
ATOM 10490 C CA . PHE D 1 99 ? -14.410 -45.154 -2.347 1.00 61.21 105 PHE D CA 1
ATOM 10491 C C . PHE D 1 99 ? -14.688 -44.433 -3.655 1.00 62.65 105 PHE D C 1
ATOM 10492 O O . PHE D 1 99 ? -15.444 -43.475 -3.688 1.00 62.65 105 PHE D O 1
ATOM 10500 N N . ARG D 1 100 ? -14.072 -44.885 -4.738 1.00 66.30 106 ARG D N 1
ATOM 10501 C CA . ARG D 1 100 ? -14.314 -44.254 -6.031 1.00 69.34 106 ARG D CA 1
ATOM 10502 C C . ARG D 1 100 ? -15.817 -44.287 -6.350 1.00 68.92 106 ARG D C 1
ATOM 10503 O O . ARG D 1 100 ? -16.407 -43.270 -6.759 1.00 66.79 106 ARG D O 1
ATOM 10511 N N . ALA D 1 101 ? -16.414 -45.463 -6.153 1.00 67.97 107 ALA D N 1
ATOM 10512 C CA . ALA D 1 101 ? -17.834 -45.685 -6.384 1.00 68.84 107 ALA D CA 1
ATOM 10513 C C . ALA D 1 101 ? -18.666 -44.758 -5.504 1.00 71.41 107 ALA D C 1
ATOM 10514 O O . ALA D 1 101 ? -19.511 -44.011 -5.991 1.00 72.45 107 ALA D O 1
ATOM 10516 N N . ASP D 1 102 ? -18.423 -44.805 -4.200 1.00 73.69 108 ASP D N 1
ATOM 10517 C CA . ASP D 1 102 ? -19.158 -43.955 -3.275 1.00 74.27 108 ASP D CA 1
ATOM 10518 C C . ASP D 1 102 ? -18.216 -43.394 -2.210 1.00 72.78 108 ASP D C 1
ATOM 10519 O O . ASP D 1 102 ? -17.836 -44.108 -1.280 1.00 73.16 108 ASP D O 1
ATOM 10524 N N . ALA D 1 103 ? -17.846 -42.120 -2.354 1.00 69.77 109 ALA D N 1
ATOM 10525 C CA . ALA D 1 103 ? -16.927 -41.458 -1.423 1.00 66.56 109 ALA D CA 1
ATOM 10526 C C . ALA D 1 103 ? -17.576 -41.168 -0.067 1.00 65.10 109 ALA D C 1
ATOM 10527 O O . ALA D 1 103 ? -17.440 -40.076 0.494 1.00 63.70 109 ALA D O 1
ATOM 10529 N N . SER D 1 104 ? -18.268 -42.173 0.459 1.00 63.60 110 SER D N 1
ATOM 10530 C CA . SER D 1 104 ? -18.963 -42.060 1.733 1.00 62.73 110 SER D CA 1
ATOM 10531 C C . SER D 1 104 ? -18.009 -42.161 2.908 1.00 62.83 110 SER D C 1
ATOM 10532 O O . SER D 1 104 ? -16.925 -42.734 2.788 1.00 62.44 110 SER D O 1
ATOM 10535 N N . ALA D 1 105 ? -18.435 -41.607 4.043 1.00 62.06 111 ALA D N 1
ATOM 10536 C CA . ALA D 1 105 ? -17.654 -41.620 5.273 1.00 59.91 111 ALA D CA 1
ATOM 10537 C C . ALA D 1 105 ? -17.165 -43.026 5.605 1.00 59.92 111 ALA D C 1
ATOM 10538 O O . ALA D 1 105 ? -16.017 -43.213 6.014 1.00 60.79 111 ALA D O 1
ATOM 10540 N N . GLU D 1 106 ? -18.033 -44.014 5.426 1.00 59.72 112 GLU D N 1
ATOM 10541 C CA . GLU D 1 106 ? -17.677 -45.395 5.717 1.00 61.31 112 GLU D CA 1
ATOM 10542 C C . GLU D 1 106 ? -16.575 -45.834 4.766 1.00 60.70 112 GLU D C 1
ATOM 10543 O O . GLU D 1 106 ? -15.654 -46.555 5.156 1.00 61.04 112 GLU D O 1
ATOM 10549 N N . ALA D 1 107 ? -16.672 -45.379 3.518 1.00 59.88 113 ALA D N 1
ATOM 10550 C CA . ALA D 1 107 ? -15.690 -45.709 2.487 1.00 57.91 113 ALA D CA 1
ATOM 10551 C C . ALA D 1 107 ? -14.345 -45.062 2.782 1.00 56.60 113 ALA D C 1
ATOM 10552 O O . ALA D 1 107 ? -13.302 -45.678 2.586 1.00 56.53 113 ALA D O 1
ATOM 10554 N N . THR D 1 108 ? -14.383 -43.815 3.241 1.00 55.58 114 THR D N 1
ATOM 10555 C CA . THR D 1 108 ? -13.182 -43.069 3.581 1.00 55.57 114 THR D CA 1
ATOM 10556 C C . THR D 1 108 ? -12.527 -43.743 4.776 1.00 56.27 114 THR D C 1
ATOM 10557 O O . THR D 1 108 ? -11.323 -43.967 4.795 1.00 56.03 114 THR D O 1
ATOM 10561 N N . GLY D 1 109 ? -13.334 -44.061 5.781 1.00 57.31 115 GLY D N 1
ATOM 10562 C CA . GLY D 1 109 ? -12.808 -44.732 6.951 1.00 58.19 115 GLY D CA 1
ATOM 10563 C C . GLY D 1 109 ? -12.204 -46.078 6.589 1.00 59.28 115 GLY D C 1
ATOM 10564 O O . GLY D 1 109 ? -11.161 -46.466 7.120 1.00 59.25 115 GLY D O 1
ATOM 10565 N N . GLU D 1 110 ? -12.854 -46.793 5.676 1.00 59.82 116 GLU D N 1
ATOM 10566 C CA . GLU D 1 110 ? -12.365 -48.098 5.243 1.00 60.33 116 GLU D CA 1
ATOM 10567 C C . GLU D 1 110 ? -11.034 -47.989 4.498 1.00 58.31 116 GLU D C 1
ATOM 10568 O O . GLU D 1 110 ? -10.169 -48.866 4.596 1.00 58.26 116 GLU D O 1
ATOM 10574 N N . LEU D 1 111 ? -10.884 -46.902 3.753 1.00 54.89 117 LEU D N 1
ATOM 10575 C CA . LEU D 1 111 ? -9.684 -46.649 2.982 1.00 53.12 117 LEU D CA 1
ATOM 10576 C C . LEU D 1 111 ? -8.491 -46.447 3.919 1.00 53.61 117 LEU D C 1
ATOM 10577 O O . LEU D 1 111 ? -7.390 -46.931 3.652 1.00 53.96 117 LEU D O 1
ATOM 10582 N N . LEU D 1 112 ? -8.711 -45.737 5.021 1.00 53.31 118 LEU D N 1
ATOM 10583 C CA . LEU D 1 112 ? -7.642 -45.501 5.988 1.00 51.87 118 LEU D CA 1
ATOM 10584 C C . LEU D 1 112 ? -7.171 -46.826 6.563 1.00 51.90 118 LEU D C 1
ATOM 10585 O O . LEU D 1 112 ? -5.982 -47.122 6.536 1.00 52.70 118 LEU D O 1
ATOM 10590 N N . ARG D 1 113 ? -8.101 -47.629 7.073 1.00 52.44 119 ARG D N 1
ATOM 10591 C CA . ARG D 1 113 ? -7.737 -48.915 7.651 1.00 53.71 119 ARG D CA 1
ATOM 10592 C C . ARG D 1 113 ? -6.914 -49.760 6.709 1.00 53.26 119 ARG D C 1
ATOM 10593 O O . ARG D 1 113 ? -5.867 -50.261 7.093 1.00 52.96 119 ARG D O 1
ATOM 10601 N N . ALA D 1 114 ? -7.385 -49.910 5.473 1.00 54.23 120 ALA D N 1
ATOM 10602 C CA . ALA D 1 114 ? -6.688 -50.717 4.467 1.00 52.38 120 ALA D CA 1
ATOM 10603 C C . ALA D 1 114 ? -5.376 -50.115 3.967 1.00 50.90 120 ALA D C 1
ATOM 10604 O O . ALA D 1 114 ? -4.561 -50.810 3.370 1.00 51.36 120 ALA D O 1
ATOM 10606 N N . ALA D 1 115 ? -5.171 -48.827 4.200 1.00 50.75 121 ALA D N 1
ATOM 10607 C CA . ALA D 1 115 ? -3.940 -48.172 3.779 1.00 51.98 121 ALA D CA 1
ATOM 10608 C C . ALA D 1 115 ? -2.838 -48.367 4.832 1.00 53.98 121 ALA D C 1
ATOM 10609 O O . ALA D 1 115 ? -1.757 -47.783 4.724 1.00 55.61 121 ALA D O 1
ATOM 10611 N N . GLU D 1 116 ? -3.109 -49.188 5.844 1.00 54.29 122 GLU D N 1
ATOM 10612 C CA . GLU D 1 116 ? -2.128 -49.442 6.895 1.00 55.26 122 GLU D CA 1
ATOM 10613 C C . GLU D 1 116 ? -1.228 -50.635 6.618 1.00 55.25 122 GLU D C 1
ATOM 10614 O O . GLU D 1 116 ? -1.706 -51.755 6.412 1.00 54.49 122 GLU D O 1
ATOM 10620 N N . PRO D 1 117 ? 0.097 -50.410 6.634 1.00 54.80 123 PRO D N 1
ATOM 10621 C CA . PRO D 1 117 ? 1.064 -51.484 6.389 1.00 53.80 123 PRO D CA 1
ATOM 10622 C C . PRO D 1 117 ? 0.800 -52.561 7.429 1.00 53.35 123 PRO D C 1
ATOM 10623 O O . PRO D 1 117 ? 0.408 -52.250 8.551 1.00 54.59 123 PRO D O 1
ATOM 10627 N N . ARG D 1 118 ? 0.994 -53.822 7.070 1.00 52.62 124 ARG D N 1
ATOM 10628 C CA . ARG D 1 118 ? 0.744 -54.892 8.025 1.00 51.70 124 ARG D CA 1
ATOM 10629 C C . ARG D 1 118 ? 1.795 -54.835 9.136 1.00 50.25 124 ARG D C 1
ATOM 10630 O O . ARG D 1 118 ? 1.586 -55.367 10.222 1.00 49.16 124 ARG D O 1
ATOM 10638 N N . ARG D 1 119 ? 2.912 -54.164 8.850 1.00 50.10 125 ARG D N 1
ATOM 10639 C CA . ARG D 1 119 ? 4.007 -53.984 9.803 1.00 48.93 125 ARG D CA 1
ATOM 10640 C C . ARG D 1 119 ? 3.490 -53.462 11.132 1.00 50.05 125 ARG D C 1
ATOM 10641 O O . ARG D 1 119 ? 3.828 -53.990 12.186 1.00 51.68 125 ARG D O 1
ATOM 10649 N N . GLN D 1 120 ? 2.690 -52.402 11.068 1.00 49.78 126 GLN D N 1
ATOM 10650 C CA . GLN D 1 120 ? 2.132 -51.777 12.256 1.00 50.12 126 GLN D CA 1
ATOM 10651 C C . GLN D 1 120 ? 1.388 -52.729 13.185 1.00 50.69 126 GLN D C 1
ATOM 10652 O O . GLN D 1 120 ? 1.550 -52.660 14.397 1.00 52.70 126 GLN D O 1
ATOM 10658 N N . GLU D 1 121 ? 0.563 -53.609 12.640 1.00 49.99 127 GLU D N 1
ATOM 10659 C CA . GLU D 1 121 ? -0.157 -54.527 13.498 1.00 47.94 127 GLU D CA 1
ATOM 10660 C C . GLU D 1 121 ? 0.858 -55.534 14.022 1.00 46.13 127 GLU D C 1
ATOM 10661 O O . GLU D 1 121 ? 0.767 -55.989 15.167 1.00 44.30 127 GLU D O 1
ATOM 10667 N N . LEU D 1 122 ? 1.845 -55.865 13.196 1.00 41.65 128 LEU D N 1
ATOM 10668 C CA . LEU D 1 122 ? 2.850 -56.814 13.632 1.00 40.48 128 LEU D CA 1
ATOM 10669 C C . LEU D 1 122 ? 3.606 -56.239 14.832 1.00 41.93 128 LEU D C 1
ATOM 10670 O O . LEU D 1 122 ? 3.763 -56.906 15.862 1.00 42.79 128 LEU D O 1
ATOM 10675 N N . ILE D 1 123 ? 4.065 -54.997 14.695 1.00 42.27 129 ILE D N 1
ATOM 10676 C CA . ILE D 1 123 ? 4.801 -54.330 15.753 1.00 41.96 129 ILE D CA 1
ATOM 10677 C C . ILE D 1 123 ? 3.957 -54.223 17.014 1.00 42.61 129 ILE D C 1
ATOM 10678 O O . ILE D 1 123 ? 4.429 -54.532 18.099 1.00 45.13 129 ILE D O 1
ATOM 10683 N N . ARG D 1 124 ? 2.711 -53.789 16.878 1.00 41.69 130 ARG D N 1
ATOM 10684 C CA . ARG D 1 124 ? 1.846 -53.657 18.033 1.00 42.53 130 ARG D CA 1
ATOM 10685 C C . ARG D 1 124 ? 1.737 -54.953 18.813 1.00 45.16 130 ARG D C 1
ATOM 10686 O O . ARG D 1 124 ? 1.688 -54.937 20.045 1.00 49.25 130 ARG D O 1
ATOM 10694 N N . ARG D 1 125 ? 1.710 -56.078 18.105 1.00 46.73 131 ARG D N 1
ATOM 10695 C CA . ARG D 1 125 ? 1.586 -57.386 18.752 1.00 46.55 131 ARG D CA 1
ATOM 10696 C C . ARG D 1 125 ? 2.850 -57.846 19.449 1.00 45.68 131 ARG D C 1
ATOM 10697 O O . ARG D 1 125 ? 2.794 -58.356 20.564 1.00 45.42 131 ARG D O 1
ATOM 10705 N N . LEU D 1 126 ? 3.996 -57.676 18.808 1.00 45.17 132 LEU D N 1
ATOM 10706 C CA . LEU D 1 126 ? 5.231 -58.081 19.460 1.00 45.40 132 LEU D CA 1
ATOM 10707 C C . LEU D 1 126 ? 5.347 -57.283 20.755 1.00 46.89 132 LEU D C 1
ATOM 10708 O O . LEU D 1 126 ? 5.970 -57.724 21.723 1.00 48.71 132 LEU D O 1
ATOM 10713 N N . ASN D 1 127 ? 4.731 -56.105 20.778 1.00 47.42 133 ASN D N 1
ATOM 10714 C CA . ASN D 1 127 ? 4.828 -55.261 21.949 1.00 47.88 133 ASN D CA 1
ATOM 10715 C C . ASN D 1 127 ? 4.152 -55.856 23.164 1.00 48.40 133 ASN D C 1
ATOM 10716 O O . ASN D 1 127 ? 4.342 -55.371 24.277 1.00 48.80 133 ASN D O 1
ATOM 10721 N N . HIS D 1 128 ? 3.373 -56.910 22.958 1.00 48.88 134 HIS D N 1
ATOM 10722 C CA . HIS D 1 128 ? 2.678 -57.548 24.066 1.00 49.59 134 HIS D CA 1
ATOM 10723 C C . HIS D 1 128 ? 3.531 -58.589 24.752 1.00 48.83 134 HIS D C 1
ATOM 10724 O O . HIS D 1 128 ? 3.228 -59.033 25.853 1.00 47.03 134 HIS D O 1
ATOM 10731 N N . ALA D 1 129 ? 4.617 -58.970 24.098 1.00 48.66 135 ALA D N 1
ATOM 10732 C CA . ALA D 1 129 ? 5.509 -59.946 24.681 1.00 50.72 135 ALA D CA 1
ATOM 10733 C C . ALA D 1 129 ? 6.271 -59.251 25.798 1.00 51.61 135 ALA D C 1
ATOM 10734 O O . ALA D 1 129 ? 6.564 -58.063 25.714 1.00 52.99 135 ALA D O 1
ATOM 10736 N N . PRO D 1 130 ? 6.568 -59.967 26.884 1.00 53.06 136 PRO D N 1
ATOM 10737 C CA . PRO D 1 130 ? 7.313 -59.239 27.912 1.00 52.42 136 PRO D CA 1
ATOM 10738 C C . PRO D 1 130 ? 8.694 -58.811 27.392 1.00 50.84 136 PRO D C 1
ATOM 10739 O O . PRO D 1 130 ? 9.393 -59.589 26.746 1.00 48.48 136 PRO D O 1
ATOM 10743 N N . GLY D 1 131 ? 9.049 -57.552 27.655 1.00 50.67 137 GLY D N 1
ATOM 10744 C CA . GLY D 1 131 ? 10.319 -57.001 27.209 1.00 48.66 137 GLY D CA 1
ATOM 10745 C C . GLY D 1 131 ? 10.277 -56.578 25.751 1.00 49.14 137 GLY D C 1
ATOM 10746 O O . GLY D 1 131 ? 11.296 -56.191 25.166 1.00 49.82 137 GLY D O 1
ATOM 10747 N N . GLY D 1 132 ? 9.085 -56.649 25.164 1.00 47.44 138 GLY D N 1
ATOM 10748 C CA . GLY D 1 132 ? 8.915 -56.298 23.771 1.00 44.35 138 GLY D CA 1
ATOM 10749 C C . GLY D 1 132 ? 9.300 -54.869 23.456 1.00 44.25 138 GLY D C 1
ATOM 10750 O O . GLY D 1 132 ? 10.028 -54.607 22.501 1.00 45.89 138 GLY D O 1
ATOM 10751 N N . THR D 1 133 ? 8.810 -53.923 24.239 1.00 42.44 139 THR D N 1
ATOM 10752 C CA . THR D 1 133 ? 9.143 -52.543 23.967 1.00 41.31 139 THR D CA 1
ATOM 10753 C C . THR D 1 133 ? 10.660 -52.407 23.838 1.00 41.42 139 THR D C 1
ATOM 10754 O O . THR D 1 133 ? 11.156 -51.878 22.843 1.00 39.76 139 THR D O 1
ATOM 10758 N N . ALA D 1 134 ? 11.396 -52.905 24.828 1.00 42.16 140 ALA D N 1
ATOM 10759 C CA . ALA D 1 134 ? 12.855 -52.838 24.773 1.00 43.71 140 ALA D CA 1
ATOM 10760 C C . ALA D 1 134 ? 13.339 -53.555 23.508 1.00 44.50 140 ALA D C 1
ATOM 10761 O O . ALA D 1 134 ? 14.176 -53.033 22.765 1.00 44.80 140 ALA D O 1
ATOM 10763 N N . ALA D 1 135 ? 12.806 -54.757 23.280 1.00 44.69 141 ALA D N 1
ATOM 10764 C CA . ALA D 1 135 ? 13.159 -55.553 22.107 1.00 43.79 141 ALA D CA 1
ATOM 10765 C C . ALA D 1 135 ? 12.879 -54.721 20.867 1.00 43.07 141 ALA D C 1
ATOM 10766 O O . ALA D 1 135 ? 13.760 -54.536 20.027 1.00 42.33 141 ALA D O 1
ATOM 10768 N N . LEU D 1 136 ? 11.652 -54.208 20.774 1.00 43.47 142 LEU D N 1
ATOM 10769 C CA . LEU D 1 136 ? 11.236 -53.392 19.638 1.00 44.43 142 LEU D CA 1
ATOM 10770 C C . LEU D 1 136 ? 12.162 -52.202 19.408 1.00 44.44 142 LEU D C 1
ATOM 10771 O O . LEU D 1 136 ? 12.496 -51.892 18.268 1.00 45.12 142 LEU D O 1
ATOM 10776 N N . VAL D 1 137 ? 12.595 -51.553 20.487 1.00 45.04 143 VAL D N 1
ATOM 10777 C CA . VAL D 1 137 ? 13.500 -50.414 20.374 1.00 44.51 143 VAL D CA 1
ATOM 10778 C C . VAL D 1 137 ? 14.870 -50.854 19.869 1.00 45.71 143 VAL D C 1
ATOM 10779 O O . VAL D 1 137 ? 15.579 -50.082 19.222 1.00 44.92 143 VAL D O 1
ATOM 10783 N N . LYS D 1 138 ? 15.250 -52.092 20.157 1.00 48.00 144 LYS D N 1
ATOM 10784 C CA . LYS D 1 138 ? 16.537 -52.574 19.674 1.00 52.67 144 LYS D CA 1
ATOM 10785 C C . LYS D 1 138 ? 16.427 -52.916 18.190 1.00 54.70 144 LYS D C 1
ATOM 10786 O O . LYS D 1 138 ? 17.394 -52.767 17.437 1.00 55.83 144 LYS D O 1
ATOM 10800 N N . ARG D 1 140 ? 14.516 -51.352 16.035 1.00 53.75 146 ARG D N 1
ATOM 10801 C CA . ARG D 1 140 ? 14.554 -50.096 15.299 1.00 52.91 146 ARG D CA 1
ATOM 10802 C C . ARG D 1 140 ? 15.976 -49.576 15.184 1.00 54.98 146 ARG D C 1
ATOM 10803 O O . ARG D 1 140 ? 16.311 -48.877 14.229 1.00 55.16 146 ARG D O 1
ATOM 10811 N N . GLU D 1 141 ? 16.807 -49.889 16.175 1.00 57.62 147 GLU D N 1
ATOM 10812 C CA . GLU D 1 141 ? 18.197 -49.463 16.144 1.00 58.89 147 GLU D CA 1
ATOM 10813 C C . GLU D 1 141 ? 18.801 -50.170 14.939 1.00 59.14 147 GLU D C 1
ATOM 10814 O O . GLU D 1 141 ? 19.583 -49.581 14.181 1.00 58.50 147 GLU D O 1
ATOM 10820 N N . ALA D 1 142 ? 18.399 -51.432 14.772 1.00 58.21 148 ALA D N 1
ATOM 10821 C CA . ALA D 1 142 ? 18.865 -52.296 13.694 1.00 58.75 148 ALA D CA 1
ATOM 10822 C C . ALA D 1 142 ? 18.485 -51.827 12.292 1.00 60.11 148 ALA D C 1
ATOM 10823 O O . ALA D 1 142 ? 19.248 -52.026 11.347 1.00 60.50 148 ALA D O 1
ATOM 10825 N N . VAL D 1 143 ? 17.309 -51.224 12.138 1.00 60.93 149 VAL D N 1
ATOM 10826 C CA . VAL D 1 143 ? 16.922 -50.736 10.820 1.00 61.83 149 VAL D CA 1
ATOM 10827 C C . VAL D 1 143 ? 17.589 -49.374 10.605 1.00 62.09 149 VAL D C 1
ATOM 10828 O O . VAL D 1 143 ? 18.064 -49.077 9.506 1.00 64.29 149 VAL D O 1
ATOM 10832 N N . LEU D 1 144 ? 17.648 -48.555 11.653 1.00 60.39 150 LEU D N 1
ATOM 10833 C CA . LEU D 1 144 ? 18.293 -47.248 11.549 1.00 60.37 150 LEU D CA 1
ATOM 10834 C C . LEU D 1 144 ? 19.773 -47.453 11.211 1.00 61.36 150 LEU D C 1
ATOM 10835 O O . LEU D 1 144 ? 20.434 -46.570 10.651 1.00 61.32 150 LEU D O 1
ATOM 10840 N N . ALA D 1 145 ? 20.278 -48.638 11.542 1.00 60.45 151 ALA D N 1
ATOM 10841 C CA . ALA D 1 145 ? 21.664 -48.968 11.292 1.00 60.27 151 ALA D CA 1
ATOM 10842 C C . ALA D 1 145 ? 21.898 -49.427 9.865 1.00 61.65 151 ALA D C 1
ATOM 10843 O O . ALA D 1 145 ? 22.940 -49.135 9.282 1.00 62.80 151 ALA D O 1
ATOM 10845 N N . ARG D 1 146 ? 20.929 -50.139 9.300 1.00 61.15 152 ARG D N 1
ATOM 10846 C CA . ARG D 1 146 ? 21.073 -50.660 7.948 1.00 61.74 152 ARG D CA 1
ATOM 10847 C C . ARG D 1 146 ? 20.556 -49.738 6.842 1.00 59.84 152 ARG D C 1
ATOM 10848 O O . ARG D 1 146 ? 20.952 -49.859 5.678 1.00 57.60 152 ARG D O 1
ATOM 10856 N N . ILE D 1 147 ? 19.682 -48.813 7.210 1.00 57.71 153 ILE D N 1
ATOM 10857 C CA . ILE D 1 147 ? 19.099 -47.902 6.240 1.00 56.85 153 ILE D CA 1
ATOM 10858 C C . ILE D 1 147 ? 20.014 -47.422 5.112 1.00 56.08 153 ILE D C 1
ATOM 10859 O O . ILE D 1 147 ? 19.582 -47.331 3.968 1.00 56.83 153 ILE D O 1
ATOM 10864 N N . ALA D 1 148 ? 21.271 -47.130 5.408 1.00 56.70 154 ALA D N 1
ATOM 10865 C CA . ALA D 1 148 ? 22.180 -46.654 4.366 1.00 57.30 154 ALA D CA 1
ATOM 10866 C C . ALA D 1 148 ? 22.454 -47.712 3.290 1.00 58.15 154 ALA D C 1
ATOM 10867 O O . ALA D 1 148 ? 22.417 -47.410 2.097 1.00 59.71 154 ALA D O 1
ATOM 10869 N N . ALA D 1 149 ? 22.718 -48.948 3.707 1.00 57.58 155 ALA D N 1
ATOM 10870 C CA . ALA D 1 149 ? 22.994 -50.025 2.764 1.00 58.23 155 ALA D CA 1
ATOM 10871 C C . ALA D 1 149 ? 21.713 -50.612 2.157 1.00 59.97 155 ALA D C 1
ATOM 10872 O O . ALA D 1 149 ? 21.759 -51.314 1.142 1.00 61.19 155 ALA D O 1
ATOM 10874 N N . HIS D 1 150 ? 20.575 -50.333 2.788 1.00 59.98 156 HIS D N 1
ATOM 10875 C CA . HIS D 1 150 ? 19.287 -50.831 2.322 1.00 59.35 156 HIS D CA 1
ATOM 10876 C C . HIS D 1 150 ? 18.222 -49.750 2.508 1.00 58.77 156 HIS D C 1
ATOM 10877 O O . HIS D 1 150 ? 17.341 -49.869 3.362 1.00 58.34 156 HIS D O 1
ATOM 10884 N N . PRO D 1 151 ? 18.270 -48.692 1.683 1.00 57.42 157 PRO D N 1
ATOM 10885 C CA . PRO D 1 151 ? 17.319 -47.576 1.751 1.00 56.86 157 PRO D CA 1
ATOM 10886 C C . PRO D 1 151 ? 15.839 -47.933 1.796 1.00 57.47 157 PRO D C 1
ATOM 10887 O O . PRO D 1 151 ? 15.014 -47.074 2.094 1.00 56.98 157 PRO D O 1
ATOM 10891 N N . GLN D 1 152 ? 15.489 -49.183 1.506 1.00 58.07 158 GLN D N 1
ATOM 10892 C CA . GLN D 1 152 ? 14.082 -49.551 1.546 1.00 59.37 158 GLN D CA 1
ATOM 10893 C C . GLN D 1 152 ? 13.626 -49.734 2.989 1.00 59.56 158 GLN D C 1
ATOM 10894 O O . GLN D 1 152 ? 12.461 -49.515 3.306 1.00 59.99 158 GLN D O 1
ATOM 10900 N N . LEU D 1 153 ? 14.546 -50.131 3.863 1.00 59.52 159 LEU D N 1
ATOM 10901 C CA . LEU D 1 153 ? 14.212 -50.333 5.266 1.00 59.38 159 LEU D CA 1
ATOM 10902 C C . LEU D 1 153 ? 13.634 -49.061 5.861 1.00 60.15 159 LEU D C 1
ATOM 10903 O O . LEU D 1 153 ? 12.967 -49.096 6.897 1.00 60.26 159 LEU D O 1
ATOM 10908 N N . ARG D 1 154 ? 13.880 -47.940 5.190 1.00 60.09 160 ARG D N 1
ATOM 10909 C CA . ARG D 1 154 ? 13.381 -46.648 5.639 1.00 60.51 160 ARG D CA 1
ATOM 10910 C C . ARG D 1 154 ? 11.860 -46.598 5.775 1.00 60.08 160 ARG D C 1
ATOM 10911 O O . ARG D 1 154 ? 11.327 -45.782 6.518 1.00 60.41 160 ARG D O 1
ATOM 10919 N N . HIS D 1 155 ? 11.160 -47.465 5.053 1.00 59.28 161 HIS D N 1
ATOM 10920 C CA . HIS D 1 155 ? 9.708 -47.483 5.106 1.00 59.01 161 HIS D CA 1
ATOM 10921 C C . HIS D 1 155 ? 9.217 -48.190 6.360 1.00 59.01 161 HIS D C 1
ATOM 10922 O O . HIS D 1 155 ? 8.111 -47.929 6.843 1.00 58.64 161 HIS D O 1
ATOM 10929 N N . VAL D 1 156 ? 10.047 -49.088 6.877 1.00 58.33 162 VAL D N 1
ATOM 10930 C CA . VAL D 1 156 ? 9.740 -49.820 8.100 1.00 58.20 162 VAL D CA 1
ATOM 10931 C C . VAL D 1 156 ? 9.908 -48.853 9.280 1.00 58.77 162 VAL D C 1
ATOM 10932 O O . VAL D 1 156 ? 9.089 -48.824 10.207 1.00 56.39 162 VAL D O 1
ATOM 10936 N N . ASP D 1 157 ? 10.981 -48.063 9.216 1.00 59.22 163 ASP D N 1
ATOM 10937 C CA . ASP D 1 157 ? 11.323 -47.087 10.244 1.00 59.75 163 ASP D CA 1
ATOM 10938 C C . ASP D 1 157 ? 10.222 -46.074 10.507 1.00 59.26 163 ASP D C 1
ATOM 10939 O O . ASP D 1 157 ? 10.011 -45.648 11.641 1.00 60.41 163 ASP D O 1
ATOM 10944 N N . ASP D 1 158 ? 9.534 -45.666 9.455 1.00 58.97 164 ASP D N 1
ATOM 10945 C CA . ASP D 1 158 ? 8.456 -44.704 9.603 1.00 58.32 164 ASP D CA 1
ATOM 10946 C C . ASP D 1 158 ? 7.356 -45.241 10.509 1.00 56.89 164 ASP D C 1
ATOM 10947 O O . ASP D 1 158 ? 6.818 -44.516 11.334 1.00 58.08 164 ASP D O 1
ATOM 10952 N N . ASP D 1 159 ? 7.030 -46.515 10.366 1.00 55.42 165 ASP D N 1
ATOM 10953 C CA . ASP D 1 159 ? 5.986 -47.103 11.190 1.00 56.30 165 ASP D CA 1
ATOM 10954 C C . ASP D 1 159 ? 6.385 -47.252 12.659 1.00 53.88 165 ASP D C 1
ATOM 10955 O O . ASP D 1 159 ? 5.539 -47.142 13.545 1.00 53.84 165 ASP D O 1
ATOM 10960 N N . PHE D 1 160 ? 7.660 -47.501 12.935 1.00 51.97 166 PHE D N 1
ATOM 10961 C CA . PHE D 1 160 ? 8.078 -47.596 14.330 1.00 49.36 166 PHE D CA 1
ATOM 10962 C C . PHE D 1 160 ? 7.853 -46.216 14.927 1.00 48.21 166 PHE D C 1
ATOM 10963 O O . PHE D 1 160 ? 7.300 -46.073 16.026 1.00 49.12 166 PHE D O 1
ATOM 10971 N N . VAL D 1 161 ? 8.271 -45.197 14.183 1.00 44.88 167 VAL D N 1
ATOM 10972 C CA . VAL D 1 161 ? 8.123 -43.828 14.638 1.00 42.83 167 VAL D CA 1
ATOM 10973 C C . VAL D 1 161 ? 6.673 -43.499 14.922 1.00 42.97 167 VAL D C 1
ATOM 10974 O O . VAL D 1 161 ? 6.360 -42.825 15.898 1.00 42.90 167 VAL D O 1
ATOM 10978 N N . HIS D 1 162 ? 5.777 -43.990 14.081 1.00 43.92 168 HIS D N 1
ATOM 10979 C CA . HIS D 1 162 ? 4.376 -43.696 14.297 1.00 45.20 168 HIS D CA 1
ATOM 10980 C C . HIS D 1 162 ? 3.907 -44.278 15.626 1.00 44.49 168 HIS D C 1
ATOM 10981 O O . HIS D 1 162 ? 3.239 -43.599 16.401 1.00 45.67 168 HIS D O 1
ATOM 10988 N N . LEU D 1 163 ? 4.263 -45.533 15.877 1.00 44.51 169 LEU D N 1
ATOM 10989 C CA . LEU D 1 163 ? 3.881 -46.214 17.107 1.00 44.46 169 LEU D CA 1
ATOM 10990 C C . LEU D 1 163 ? 4.621 -45.627 18.294 1.00 43.81 169 LEU D C 1
ATOM 10991 O O . LEU D 1 163 ? 3.993 -45.211 19.267 1.00 44.21 169 LEU D O 1
ATOM 10996 N N . PHE D 1 164 ? 5.951 -45.592 18.207 1.00 42.79 170 PHE D N 1
ATOM 10997 C CA . PHE D 1 164 ? 6.776 -45.045 19.276 1.00 40.14 170 PHE D CA 1
ATOM 10998 C C . PHE D 1 164 ? 6.307 -43.661 19.705 1.00 40.85 170 PHE D C 1
ATOM 10999 O O . PHE D 1 164 ? 6.265 -43.355 20.900 1.00 41.12 170 PHE D O 1
ATOM 11007 N N . THR D 1 165 ? 5.950 -42.826 18.737 1.00 40.03 171 THR D N 1
ATOM 11008 C CA . THR D 1 165 ? 5.487 -41.495 19.059 1.00 40.99 171 THR D CA 1
ATOM 11009 C C . THR D 1 165 ? 4.241 -41.599 19.915 1.00 42.05 171 THR D C 1
ATOM 11010 O O . THR D 1 165 ? 4.012 -40.786 20.815 1.00 43.57 171 THR D O 1
ATOM 11014 N N . SER D 1 166 ? 3.438 -42.618 19.668 1.00 42.09 172 SER D N 1
ATOM 11015 C CA . SER D 1 166 ? 2.242 -42.763 20.460 1.00 43.36 172 SER D CA 1
ATOM 11016 C C . SER D 1 166 ? 2.507 -43.447 21.794 1.00 41.46 172 SER D C 1
ATOM 11017 O O . SER D 1 166 ? 1.900 -43.105 22.789 1.00 42.66 172 SER D O 1
ATOM 11020 N N . TRP D 1 167 ? 3.423 -44.401 21.824 1.00 41.58 173 TRP D N 1
ATOM 11021 C CA . TRP D 1 167 ? 3.732 -45.114 23.065 1.00 42.41 173 TRP D CA 1
ATOM 11022 C C . TRP D 1 167 ? 4.499 -44.271 24.094 1.00 41.24 173 TRP D C 1
ATOM 11023 O O . TRP D 1 167 ? 4.168 -44.255 25.286 1.00 39.37 173 TRP D O 1
ATOM 11034 N N . PHE D 1 168 ? 5.520 -43.566 23.620 1.00 38.66 174 PHE D N 1
ATOM 11035 C CA . PHE D 1 168 ? 6.318 -42.723 24.488 1.00 35.63 174 PHE D CA 1
ATOM 11036 C C . PHE D 1 168 ? 5.689 -41.338 24.684 1.00 35.64 174 PHE D C 1
ATOM 11037 O O . PHE D 1 168 ? 6.255 -40.321 24.282 1.00 39.04 174 PHE D O 1
ATOM 11045 N N . ASN D 1 169 ? 4.514 -41.297 25.297 1.00 33.88 175 ASN D N 1
ATOM 11046 C CA . ASN D 1 169 ? 3.852 -40.028 25.535 1.00 35.96 175 ASN D CA 1
ATOM 11047 C C . ASN D 1 169 ? 4.658 -39.225 26.543 1.00 37.17 175 ASN D C 1
ATOM 11048 O O . ASN D 1 169 ? 5.146 -39.768 27.529 1.00 38.22 175 ASN D O 1
ATOM 11053 N N . ARG D 1 170 ? 4.805 -37.930 26.298 1.00 39.87 176 ARG D N 1
ATOM 11054 C CA . ARG D 1 170 ? 5.574 -37.093 27.208 1.00 42.75 176 ARG D CA 1
ATOM 11055 C C . ARG D 1 170 ? 4.899 -36.912 28.572 1.00 41.95 176 ARG D C 1
ATOM 11056 O O . ARG D 1 170 ? 5.542 -36.544 29.561 1.00 41.75 176 ARG D O 1
ATOM 11064 N N . GLY D 1 171 ? 3.607 -37.205 28.626 1.00 41.40 177 GLY D N 1
ATOM 11065 C CA . GLY D 1 171 ? 2.875 -37.085 29.871 1.00 40.12 177 GLY D CA 1
ATOM 11066 C C . GLY D 1 171 ? 3.368 -38.025 30.962 1.00 40.60 177 GLY D C 1
ATOM 11067 O O . GLY D 1 171 ? 3.193 -37.718 32.149 1.00 39.52 177 GLY D O 1
ATOM 11068 N N . PHE D 1 172 ? 3.961 -39.166 30.584 1.00 40.13 178 PHE D N 1
ATOM 11069 C CA . PHE D 1 172 ? 4.469 -40.117 31.578 1.00 40.51 178 PHE D CA 1
ATOM 11070 C C . PHE D 1 172 ? 5.980 -40.038 31.733 1.00 40.52 178 PHE D C 1
ATOM 11071 O O . PHE D 1 172 ? 6.590 -40.886 32.361 1.00 41.61 178 PHE D O 1
ATOM 11079 N N . LEU D 1 173 ? 6.595 -39.024 31.148 1.00 41.35 179 LEU D N 1
ATOM 11080 C CA . LEU D 1 173 ? 8.028 -38.868 31.288 1.00 39.80 179 LEU D CA 1
ATOM 11081 C C . LEU D 1 173 ? 8.237 -38.389 32.733 1.00 39.48 179 LEU D C 1
ATOM 11082 O O . LEU D 1 173 ? 7.620 -37.424 33.179 1.00 41.10 179 LEU D O 1
ATOM 11087 N N . VAL D 1 174 ? 9.094 -39.062 33.477 1.00 38.61 180 VAL D N 1
ATOM 11088 C CA . VAL D 1 174 ? 9.277 -38.686 34.870 1.00 38.74 180 VAL D CA 1
ATOM 11089 C C . VAL D 1 174 ? 10.703 -38.328 35.223 1.00 39.99 180 VAL D C 1
ATOM 11090 O O . VAL D 1 174 ? 11.634 -39.092 34.936 1.00 40.16 180 VAL D O 1
ATOM 11094 N N . LEU D 1 175 ? 10.867 -37.162 35.848 1.00 40.39 181 LEU D N 1
ATOM 11095 C CA . LEU D 1 175 ? 12.180 -36.699 36.277 1.00 41.50 181 LEU D CA 1
ATOM 11096 C C . LEU D 1 175 ? 12.549 -37.389 37.596 1.00 42.37 181 LEU D C 1
ATOM 11097 O O . LEU D 1 175 ? 11.748 -37.449 38.527 1.00 42.14 181 LEU D O 1
ATOM 11102 N N . GLN D 1 176 ? 13.766 -37.899 37.682 1.00 42.38 182 GLN D N 1
ATOM 11103 C CA . GLN D 1 176 ? 14.182 -38.611 38.878 1.00 44.32 182 GLN D CA 1
ATOM 11104 C C . GLN D 1 176 ? 15.634 -38.234 39.146 1.00 43.47 182 GLN D C 1
ATOM 11105 O O . GLN D 1 176 ? 16.487 -38.411 38.275 1.00 40.66 182 GLN D O 1
ATOM 11111 N N . ARG D 1 177 ? 15.902 -37.689 40.335 1.00 43.17 183 ARG D N 1
ATOM 11112 C CA . ARG D 1 177 ? 17.259 -37.324 40.735 1.00 42.49 183 ARG D CA 1
ATOM 11113 C C . ARG D 1 177 ? 18.068 -38.612 40.706 1.00 41.73 183 ARG D C 1
ATOM 11114 O O . ARG D 1 177 ? 17.619 -39.645 41.189 1.00 42.29 183 ARG D O 1
ATOM 11122 N N . ILE D 1 178 ? 19.256 -38.561 40.130 1.00 40.90 184 ILE D N 1
ATOM 11123 C CA . ILE D 1 178 ? 20.080 -39.746 40.034 1.00 39.79 184 ILE D CA 1
ATOM 11124 C C . ILE D 1 178 ? 21.382 -39.504 40.723 1.00 42.62 184 ILE D C 1
ATOM 11125 O O . ILE D 1 178 ? 22.185 -38.700 40.250 1.00 45.53 184 ILE D O 1
ATOM 11130 N N . ASP D 1 179 ? 21.601 -40.193 41.842 1.00 43.64 185 ASP D N 1
ATOM 11131 C CA . ASP D 1 179 ? 22.847 -40.032 42.584 1.00 41.97 185 ASP D CA 1
ATOM 11132 C C . ASP D 1 179 ? 23.518 -41.343 43.007 1.00 42.26 185 ASP D C 1
ATOM 11133 O O . ASP D 1 179 ? 23.337 -42.390 42.367 1.00 41.93 185 ASP D O 1
ATOM 11138 N N . TRP D 1 180 ? 24.312 -41.292 44.070 1.00 42.26 186 TRP D N 1
ATOM 11139 C CA . TRP D 1 180 ? 25.024 -42.484 44.510 1.00 41.28 186 TRP D CA 1
ATOM 11140 C C . TRP D 1 180 ? 24.112 -43.507 45.212 1.00 40.14 186 TRP D C 1
ATOM 11141 O O . TRP D 1 180 ? 24.510 -44.664 45.438 1.00 38.68 186 TRP D O 1
ATOM 11152 N N . THR D 1 181 ? 22.891 -43.084 45.546 1.00 37.15 187 THR D N 1
ATOM 11153 C CA . THR D 1 181 ? 21.940 -43.984 46.187 1.00 37.04 187 THR D CA 1
ATOM 11154 C C . THR D 1 181 ? 21.093 -44.668 45.108 1.00 37.79 187 THR D C 1
ATOM 11155 O O . THR D 1 181 ? 20.228 -45.504 45.408 1.00 40.62 187 THR D O 1
ATOM 11159 N N . THR D 1 182 ? 21.346 -44.303 43.856 1.00 35.29 188 THR D N 1
ATOM 11160 C CA . THR D 1 182 ? 20.635 -44.873 42.735 1.00 35.07 188 THR D CA 1
ATOM 11161 C C . THR D 1 182 ? 21.090 -46.303 42.515 1.00 34.96 188 THR D C 1
ATOM 11162 O O . THR D 1 182 ? 22.259 -46.607 42.689 1.00 36.60 188 THR D O 1
ATOM 11166 N N . PRO D 1 183 ? 20.168 -47.205 42.140 1.00 34.94 189 PRO D N 1
ATOM 11167 C CA . PRO D 1 183 ? 20.543 -48.605 41.902 1.00 35.35 189 PRO D CA 1
ATOM 11168 C C . PRO D 1 183 ? 21.734 -48.712 40.951 1.00 38.13 189 PRO D C 1
ATOM 11169 O O . PRO D 1 183 ? 21.888 -47.883 40.044 1.00 40.75 189 PRO D O 1
ATOM 11173 N N . ALA D 1 184 ? 22.570 -49.728 41.163 1.00 38.58 190 ALA D N 1
ATOM 11174 C CA . ALA D 1 184 ? 23.758 -49.939 40.349 1.00 38.48 190 ALA D CA 1
ATOM 11175 C C . ALA D 1 184 ? 23.476 -50.271 38.905 1.00 39.51 190 ALA D C 1
ATOM 11176 O O . ALA D 1 184 ? 24.190 -49.793 38.032 1.00 41.95 190 ALA D O 1
ATOM 11178 N N . ASN D 1 185 ? 22.470 -51.098 38.630 1.00 38.75 191 ASN D N 1
ATOM 11179 C CA . ASN D 1 185 ? 22.180 -51.432 37.234 1.00 38.29 191 ASN D CA 1
ATOM 11180 C C . ASN D 1 185 ? 21.908 -50.146 36.441 1.00 39.51 191 ASN D C 1
ATOM 11181 O O . ASN D 1 185 ? 22.312 -50.023 35.289 1.00 41.27 191 ASN D O 1
ATOM 11186 N N . ILE D 1 186 ? 21.238 -49.181 37.065 1.00 38.71 192 ILE D N 1
ATOM 11187 C CA . ILE D 1 186 ? 20.940 -47.926 36.400 1.00 39.30 192 ILE D CA 1
ATOM 11188 C C . ILE D 1 186 ? 22.210 -47.111 36.242 1.00 42.19 192 ILE D C 1
ATOM 11189 O O . ILE D 1 186 ? 22.475 -46.568 35.175 1.00 42.22 192 ILE D O 1
ATOM 11194 N N . LEU D 1 187 ? 23.001 -47.016 37.306 1.00 45.82 193 LEU D N 1
ATOM 11195 C CA . LEU D 1 187 ? 24.246 -46.254 37.220 1.00 47.85 193 LEU D CA 1
ATOM 11196 C C . LEU D 1 187 ? 25.137 -46.839 36.120 1.00 49.19 193 LEU D C 1
ATOM 11197 O O . LEU D 1 187 ? 25.746 -46.098 35.352 1.00 51.38 193 LEU D O 1
ATOM 11202 N N . GLU D 1 188 ? 25.193 -48.163 36.024 1.00 50.53 194 GLU D N 1
ATOM 11203 C CA . GLU D 1 188 ? 26.008 -48.801 35.002 1.00 52.97 194 GLU D CA 1
ATOM 11204 C C . GLU D 1 188 ? 25.613 -48.283 33.629 1.00 53.66 194 GLU D C 1
ATOM 11205 O O . GLU D 1 188 ? 26.459 -48.069 32.768 1.00 54.37 194 GLU D O 1
ATOM 11211 N N . LYS D 1 189 ? 24.319 -48.075 33.431 1.00 53.89 195 LYS D N 1
ATOM 11212 C CA . LYS D 1 189 ? 23.826 -47.580 32.153 1.00 53.90 195 LYS D CA 1
ATOM 11213 C C . LYS D 1 189 ? 24.305 -46.158 31.851 1.00 54.73 195 LYS D C 1
ATOM 11214 O O . LYS D 1 189 ? 24.423 -45.785 30.687 1.00 55.12 195 LYS D O 1
ATOM 11220 N N . ILE D 1 190 ? 24.582 -45.360 32.883 1.00 55.77 196 ILE D N 1
ATOM 11221 C CA . ILE D 1 190 ? 25.031 -43.986 32.653 1.00 55.94 196 ILE D CA 1
ATOM 11222 C C . ILE D 1 190 ? 26.478 -43.921 32.190 1.00 58.08 196 ILE D C 1
ATOM 11223 O O . ILE D 1 190 ? 26.851 -43.022 31.429 1.00 58.75 196 ILE D O 1
ATOM 11228 N N . ILE D 1 191 ? 27.297 -44.864 32.640 1.00 58.70 197 ILE D N 1
ATOM 11229 C CA . ILE D 1 191 ? 28.682 -44.874 32.211 1.00 60.37 197 ILE D CA 1
ATOM 11230 C C . ILE D 1 191 ? 28.716 -45.297 30.745 1.00 61.86 197 ILE D C 1
ATOM 11231 O O . ILE D 1 191 ? 29.585 -44.873 29.981 1.00 63.13 197 ILE D O 1
ATOM 11236 N N . ARG D 1 192 ? 27.752 -46.121 30.352 1.00 62.86 198 ARG D N 1
ATOM 11237 C CA . ARG D 1 192 ? 27.685 -46.609 28.982 1.00 64.65 198 ARG D CA 1
ATOM 11238 C C . ARG D 1 192 ? 27.027 -45.652 27.997 1.00 64.19 198 ARG D C 1
ATOM 11239 O O . ARG D 1 192 ? 27.396 -45.632 26.826 1.00 64.53 198 ARG D O 1
ATOM 11247 N N . TYR D 1 193 ? 26.053 -44.867 28.446 1.00 63.16 199 TYR D N 1
ATOM 11248 C CA . TYR D 1 193 ? 25.404 -43.941 27.528 1.00 63.75 199 TYR D CA 1
ATOM 11249 C C . TYR D 1 193 ? 25.886 -42.498 27.660 1.00 65.18 199 TYR D C 1
ATOM 11250 O O . TYR D 1 193 ? 25.340 -41.614 26.998 1.00 66.73 199 TYR D O 1
ATOM 11259 N N . GLU D 1 194 ? 26.882 -42.235 28.507 1.00 65.88 200 GLU D N 1
ATOM 11260 C CA . GLU D 1 194 ? 27.360 -40.854 28.652 1.00 67.06 200 GLU D CA 1
ATOM 11261 C C . GLU D 1 194 ? 28.050 -40.439 27.347 1.00 68.92 200 GLU D C 1
ATOM 11262 O O . GLU D 1 194 ? 29.120 -40.950 27.001 1.00 70.23 200 GLU D O 1
ATOM 11268 N N . GLN D 1 195 ? 27.440 -39.497 26.632 1.00 69.74 201 GLN D N 1
ATOM 11269 C CA . GLN D 1 195 ? 27.980 -39.089 25.345 1.00 71.94 201 GLN D CA 1
ATOM 11270 C C . GLN D 1 195 ? 28.639 -37.726 25.144 1.00 70.84 201 GLN D C 1
ATOM 11271 O O . GLN D 1 195 ? 28.948 -37.377 24.012 1.00 70.40 201 GLN D O 1
ATOM 11277 N N . VAL D 1 196 ? 28.867 -36.952 26.196 1.00 70.20 202 VAL D N 1
ATOM 11278 C CA . VAL D 1 196 ? 29.513 -35.663 25.980 1.00 70.22 202 VAL D CA 1
ATOM 11279 C C . VAL D 1 196 ? 30.945 -35.657 26.510 1.00 70.05 202 VAL D C 1
ATOM 11280 O O . VAL D 1 196 ? 31.879 -35.281 25.797 1.00 70.09 202 VAL D O 1
ATOM 11284 N N . HIS D 1 197 ? 31.111 -36.075 27.760 1.00 69.71 203 HIS D N 1
ATOM 11285 C CA . HIS D 1 197 ? 32.424 -36.139 28.392 1.00 67.83 203 HIS D CA 1
ATOM 11286 C C . HIS D 1 197 ? 32.580 -37.537 28.961 1.00 67.60 203 HIS D C 1
ATOM 11287 O O . HIS D 1 197 ? 32.264 -37.783 30.116 1.00 67.95 203 HIS D O 1
ATOM 11294 N N . THR D 1 198 ? 33.057 -38.450 28.123 1.00 68.75 204 THR D N 1
ATOM 11295 C CA . THR D 1 198 ? 33.242 -39.850 28.494 1.00 70.23 204 THR D CA 1
ATOM 11296 C C . THR D 1 198 ? 33.545 -40.119 29.976 1.00 71.40 204 THR D C 1
ATOM 11297 O O . THR D 1 198 ? 34.358 -39.432 30.595 1.00 71.64 204 THR D O 1
ATOM 11301 N N . ILE D 1 199 ? 32.862 -41.115 30.539 1.00 72.28 205 ILE D N 1
ATOM 11302 C CA . ILE D 1 199 ? 33.056 -41.504 31.931 1.00 73.06 205 ILE D CA 1
ATOM 11303 C C . ILE D 1 199 ? 33.763 -42.850 31.893 1.00 75.05 205 ILE D C 1
ATOM 11304 O O . ILE D 1 199 ? 33.147 -43.877 31.583 1.00 73.69 205 ILE D O 1
ATOM 11309 N N . HIS D 1 200 ? 35.056 -42.834 32.214 1.00 77.81 206 HIS D N 1
ATOM 11310 C CA . HIS D 1 200 ? 35.894 -44.033 32.187 1.00 80.51 206 HIS D CA 1
ATOM 11311 C C . HIS D 1 200 ? 35.438 -45.195 33.062 1.00 80.55 206 HIS D C 1
ATOM 11312 O O . HIS D 1 200 ? 35.095 -46.271 32.556 1.00 79.91 206 HIS D O 1
ATOM 11319 N N . ASP D 1 201 ? 35.445 -44.990 34.373 1.00 80.76 207 ASP D N 1
ATOM 11320 C CA . ASP D 1 201 ? 35.010 -46.042 35.281 1.00 80.91 207 ASP D CA 1
ATOM 11321 C C . ASP D 1 201 ? 34.107 -45.518 36.389 1.00 79.17 207 ASP D C 1
ATOM 11322 O O . ASP D 1 201 ? 33.737 -44.338 36.410 1.00 77.67 207 ASP D O 1
ATOM 11327 N N . TRP D 1 202 ? 33.763 -46.420 37.304 1.00 77.02 208 TRP D N 1
ATOM 11328 C CA . TRP D 1 202 ? 32.887 -46.123 38.426 1.00 75.39 208 TRP D CA 1
ATOM 11329 C C . TRP D 1 202 ? 33.351 -45.026 39.375 1.00 76.22 208 TRP D C 1
ATOM 11330 O O . TRP D 1 202 ? 32.549 -44.434 40.101 1.00 76.54 208 TRP D O 1
ATOM 11341 N N . ASP D 1 203 ? 34.645 -44.750 39.367 1.00 76.33 209 ASP D N 1
ATOM 11342 C CA . ASP D 1 203 ? 35.197 -43.733 40.240 1.00 76.12 209 ASP D CA 1
ATOM 11343 C C . ASP D 1 203 ? 34.943 -42.359 39.620 1.00 74.55 209 ASP D C 1
ATOM 11344 O O . ASP D 1 203 ? 34.629 -41.382 40.316 1.00 71.69 209 ASP D O 1
ATOM 11349 N N . ASP D 1 204 ? 35.061 -42.305 38.298 1.00 73.73 210 ASP D N 1
ATOM 11350 C CA . ASP D 1 204 ? 34.795 -41.085 37.558 1.00 73.49 210 ASP D CA 1
ATOM 11351 C C . ASP D 1 204 ? 33.321 -40.825 37.794 1.00 72.13 210 ASP D C 1
ATOM 11352 O O . ASP D 1 204 ? 32.905 -39.697 38.068 1.00 72.75 210 ASP D O 1
ATOM 11357 N N . LEU D 1 205 ? 32.540 -41.897 37.696 1.00 69.06 211 LEU D N 1
ATOM 11358 C CA . LEU D 1 205 ? 31.101 -41.836 37.903 1.00 66.07 211 LEU D CA 1
ATOM 11359 C C . LEU D 1 205 ? 30.766 -41.233 39.251 1.00 64.44 211 LEU D C 1
ATOM 11360 O O . LEU D 1 205 ? 30.153 -40.169 39.322 1.00 64.10 211 LEU D O 1
ATOM 11365 N N . ARG D 1 206 ? 31.168 -41.925 40.315 1.00 63.55 212 ARG D N 1
ATOM 11366 C CA . ARG D 1 206 ? 30.917 -41.475 41.685 1.00 62.92 212 ARG D CA 1
ATOM 11367 C C . ARG D 1 206 ? 31.327 -40.016 41.803 1.00 62.00 212 ARG D C 1
ATOM 11368 O O . ARG D 1 206 ? 30.687 -39.218 42.501 1.00 58.66 212 ARG D O 1
ATOM 11376 N N . ALA D 1 207 ? 32.407 -39.685 41.101 1.00 62.98 213 ALA D N 1
ATOM 11377 C CA . ALA D 1 207 ? 32.945 -38.332 41.089 1.00 64.60 213 ALA D CA 1
ATOM 11378 C C . ALA D 1 207 ? 31.915 -37.307 40.595 1.00 65.76 213 ALA D C 1
ATOM 11379 O O . ALA D 1 207 ? 31.904 -36.164 41.059 1.00 65.36 213 ALA D O 1
ATOM 11381 N N . ARG D 1 208 ? 31.045 -37.728 39.671 1.00 66.92 214 ARG D N 1
ATOM 11382 C CA . ARG D 1 208 ? 30.029 -36.846 39.095 1.00 67.19 214 ARG D CA 1
ATOM 11383 C C . ARG D 1 208 ? 28.670 -36.761 39.784 1.00 68.02 214 ARG D C 1
ATOM 11384 O O . ARG D 1 208 ? 27.845 -35.925 39.414 1.00 69.13 214 ARG D O 1
ATOM 11392 N N . LEU D 1 209 ? 28.405 -37.607 40.773 1.00 68.27 215 LEU D N 1
ATOM 11393 C CA . LEU D 1 209 ? 27.117 -37.510 41.452 1.00 68.14 215 LEU D CA 1
ATOM 11394 C C . LEU D 1 209 ? 27.206 -37.594 42.970 1.00 67.20 215 LEU D C 1
ATOM 11395 O O . LEU D 1 209 ? 26.215 -37.368 43.664 1.00 66.46 215 LEU D O 1
ATOM 11400 N N . ALA D 1 210 ? 28.400 -37.879 43.485 1.00 66.50 216 ALA D N 1
ATOM 11401 C CA . ALA D 1 210 ? 28.594 -37.998 44.931 1.00 65.39 216 ALA D CA 1
ATOM 11402 C C . ALA D 1 210 ? 28.866 -36.671 45.655 1.00 63.61 216 ALA D C 1
ATOM 11403 O O . ALA D 1 210 ? 28.334 -36.438 46.738 1.00 61.46 216 ALA D O 1
ATOM 11405 N N . PRO D 1 211 ? 29.713 -35.796 45.076 1.00 62.26 217 PRO D N 1
ATOM 11406 C CA . PRO D 1 211 ? 30.007 -34.514 45.718 1.00 61.26 217 PRO D CA 1
ATOM 11407 C C . PRO D 1 211 ? 28.723 -33.735 45.953 1.00 61.55 217 PRO D C 1
ATOM 11408 O O . PRO D 1 211 ? 27.798 -33.800 45.151 1.00 62.68 217 PRO D O 1
ATOM 11412 N N . PRO D 1 212 ? 28.641 -32.994 47.064 1.00 62.02 218 PRO D N 1
ATOM 11413 C CA . PRO D 1 212 ? 27.421 -32.222 47.332 1.00 62.55 218 PRO D CA 1
ATOM 11414 C C . PRO D 1 212 ? 27.201 -31.079 46.333 1.00 62.15 218 PRO D C 1
ATOM 11415 O O . PRO D 1 212 ? 26.098 -30.536 46.233 1.00 61.11 218 PRO D O 1
ATOM 11419 N N . ASP D 1 213 ? 28.257 -30.733 45.596 1.00 61.68 219 ASP D N 1
ATOM 11420 C CA . ASP D 1 213 ? 28.214 -29.652 44.610 1.00 62.00 219 ASP D CA 1
ATOM 11421 C C . ASP D 1 213 ? 28.003 -30.183 43.189 1.00 61.25 219 ASP D C 1
ATOM 11422 O O . ASP D 1 213 ? 28.269 -29.480 42.204 1.00 61.30 219 ASP D O 1
ATOM 11427 N N . ARG D 1 214 ? 27.550 -31.429 43.084 1.00 58.19 220 ARG D N 1
ATOM 11428 C CA . ARG D 1 214 ? 27.306 -32.033 41.785 1.00 54.64 220 ARG D CA 1
ATOM 11429 C C . ARG D 1 214 ? 25.876 -32.595 41.792 1.00 51.79 220 ARG D C 1
ATOM 11430 O O . ARG D 1 214 ? 25.383 -33.050 42.821 1.00 49.93 220 ARG D O 1
ATOM 11438 N N . ARG D 1 215 ? 25.204 -32.527 40.649 1.00 49.28 221 ARG D N 1
ATOM 11439 C CA . ARG D 1 215 ? 23.827 -32.995 40.551 1.00 47.66 221 ARG D CA 1
ATOM 11440 C C . ARG D 1 215 ? 23.546 -33.720 39.258 1.00 46.94 221 ARG D C 1
ATOM 11441 O O . ARG D 1 215 ? 24.049 -33.350 38.208 1.00 42.74 221 ARG D O 1
ATOM 11449 N N . CYS D 1 216 ? 22.727 -34.759 39.346 1.00 49.54 222 CYS D N 1
ATOM 11450 C CA . CYS D 1 216 ? 22.357 -35.518 38.162 1.00 51.36 222 CYS D CA 1
ATOM 11451 C C . CYS D 1 216 ? 20.873 -35.851 38.133 1.00 49.91 222 CYS D C 1
ATOM 11452 O O . CYS D 1 216 ? 20.258 -36.154 39.157 1.00 48.85 222 CYS D O 1
ATOM 11455 N N . TYR D 1 217 ? 20.291 -35.767 36.946 1.00 49.44 223 TYR D N 1
ATOM 11456 C CA . TYR D 1 217 ? 18.876 -36.049 36.801 1.00 48.97 223 TYR D CA 1
ATOM 11457 C C . TYR D 1 217 ? 18.632 -36.890 35.570 1.00 47.46 223 TYR D C 1
ATOM 11458 O O . TYR D 1 217 ? 19.427 -36.886 34.631 1.00 47.62 223 TYR D O 1
ATOM 11467 N N . GLY D 1 218 ? 17.531 -37.624 35.591 1.00 45.44 224 GLY D N 1
ATOM 11468 C CA . GLY D 1 218 ? 17.206 -38.489 34.481 1.00 41.90 224 GLY D CA 1
ATOM 11469 C C . GLY D 1 218 ? 15.717 -38.573 34.294 1.00 41.14 224 GLY D C 1
ATOM 11470 O O . GLY D 1 218 ? 14.931 -38.486 35.240 1.00 41.47 224 GLY D O 1
ATOM 11471 N N . PHE D 1 219 ? 15.324 -38.729 33.043 1.00 41.11 225 PHE D N 1
ATOM 11472 C CA . PHE D 1 219 ? 13.926 -38.832 32.692 1.00 38.27 225 PHE D CA 1
ATOM 11473 C C . PHE D 1 219 ? 13.633 -40.309 32.399 1.00 39.44 225 PHE D C 1
ATOM 11474 O O . PHE D 1 219 ? 14.335 -40.955 31.611 1.00 39.46 225 PHE D O 1
ATOM 11482 N N . PHE D 1 220 ? 12.621 -40.850 33.073 1.00 38.42 226 PHE D N 1
ATOM 11483 C CA . PHE D 1 220 ? 12.255 -42.250 32.894 1.00 38.46 226 PHE D CA 1
ATOM 11484 C C . PHE D 1 220 ? 10.827 -42.346 32.356 1.00 38.35 226 PHE D C 1
ATOM 11485 O O . PHE D 1 220 ? 10.008 -41.453 32.588 1.00 37.80 226 PHE D O 1
ATOM 11493 N N . HIS D 1 221 ? 10.546 -43.427 31.631 1.00 37.48 227 HIS D N 1
ATOM 11494 C CA . HIS D 1 221 ? 9.227 -43.667 31.052 1.00 36.34 227 HIS D CA 1
ATOM 11495 C C . HIS D 1 221 ? 8.798 -45.097 31.371 1.00 35.31 227 HIS D C 1
ATOM 11496 O O . HIS D 1 221 ? 9.599 -46.026 31.283 1.00 36.54 227 HIS D O 1
ATOM 11503 N N . PRO D 1 222 ? 7.535 -45.295 31.756 1.00 33.78 228 PRO D N 1
ATOM 11504 C CA . PRO D 1 222 ? 7.088 -46.649 32.075 1.00 34.64 228 PRO D CA 1
ATOM 11505 C C . PRO D 1 222 ? 7.213 -47.670 30.948 1.00 36.50 228 PRO D C 1
ATOM 11506 O O . PRO D 1 222 ? 7.077 -48.862 31.174 1.00 37.03 228 PRO D O 1
ATOM 11510 N N . ARG D 1 223 ? 7.481 -47.204 29.736 1.00 38.57 229 ARG D N 1
ATOM 11511 C CA . ARG D 1 223 ? 7.630 -48.098 28.606 1.00 37.38 229 ARG D CA 1
ATOM 11512 C C . ARG D 1 223 ? 8.939 -48.855 28.646 1.00 38.14 229 ARG D C 1
ATOM 11513 O O . ARG D 1 223 ? 8.993 -49.981 28.151 1.00 39.11 229 ARG D O 1
ATOM 11521 N N . LEU D 1 224 ? 9.992 -48.249 29.210 1.00 35.85 230 LEU D N 1
ATOM 11522 C CA . LEU D 1 224 ? 11.297 -48.918 29.328 1.00 36.37 230 LEU D CA 1
ATOM 11523 C C . LEU D 1 224 ? 11.768 -48.851 30.784 1.00 38.42 230 LEU D C 1
ATOM 11524 O O . LEU D 1 224 ? 12.148 -47.797 31.257 1.00 41.21 230 LEU D O 1
ATOM 11529 N N . VAL D 1 225 ? 11.759 -49.973 31.491 1.00 41.42 231 VAL D N 1
ATOM 11530 C CA . VAL D 1 225 ? 12.146 -49.970 32.900 1.00 45.90 231 VAL D CA 1
ATOM 11531 C C . VAL D 1 225 ? 13.637 -49.773 33.154 1.00 46.69 231 VAL D C 1
ATOM 11532 O O . VAL D 1 225 ? 14.476 -50.338 32.453 1.00 48.67 231 VAL D O 1
ATOM 11536 N N . ASP D 1 226 ? 13.952 -48.963 34.163 1.00 46.43 232 ASP D N 1
ATOM 11537 C CA . ASP D 1 226 ? 15.334 -48.666 34.541 1.00 48.56 232 ASP D CA 1
ATOM 11538 C C . ASP D 1 226 ? 16.146 -48.001 33.438 1.00 47.25 232 ASP D C 1
ATOM 11539 O O . ASP D 1 226 ? 17.360 -47.864 33.549 1.00 47.87 232 ASP D O 1
ATOM 11544 N N . GLU D 1 227 ? 15.481 -47.572 32.380 1.00 45.65 233 GLU D N 1
ATOM 11545 C CA . GLU D 1 227 ? 16.202 -46.972 31.285 1.00 45.27 233 GLU D CA 1
ATOM 11546 C C . GLU D 1 227 ? 16.086 -45.453 31.278 1.00 44.48 233 GLU D C 1
ATOM 11547 O O . GLU D 1 227 ? 15.050 -44.896 30.926 1.00 44.43 233 GLU D O 1
ATOM 11553 N N . PRO D 1 228 ? 17.148 -44.757 31.695 1.00 43.64 234 PRO D N 1
ATOM 11554 C CA . PRO D 1 228 ? 17.055 -43.293 31.683 1.00 42.49 234 PRO D CA 1
ATOM 11555 C C . PRO D 1 228 ? 17.068 -42.812 30.226 1.00 41.21 234 PRO D C 1
ATOM 11556 O O . PRO D 1 228 ? 18.103 -42.825 29.567 1.00 39.63 234 PRO D O 1
ATOM 11560 N N . LEU D 1 229 ? 15.908 -42.412 29.721 1.00 40.66 235 LEU D N 1
ATOM 11561 C CA . LEU D 1 229 ? 15.807 -41.954 28.345 1.00 40.45 235 LEU D CA 1
ATOM 11562 C C . LEU D 1 229 ? 16.724 -40.771 28.078 1.00 42.84 235 LEU D C 1
ATOM 11563 O O . LEU D 1 229 ? 17.438 -40.726 27.066 1.00 42.16 235 LEU D O 1
ATOM 11568 N N . ILE D 1 230 ? 16.702 -39.820 29.003 1.00 43.96 236 ILE D N 1
ATOM 11569 C CA . ILE D 1 230 ? 17.520 -38.637 28.898 1.00 44.05 236 ILE D CA 1
ATOM 11570 C C . ILE D 1 230 ? 18.053 -38.305 30.265 1.00 46.32 236 ILE D C 1
ATOM 11571 O O . ILE D 1 230 ? 17.291 -38.238 31.220 1.00 46.76 236 ILE D O 1
ATOM 11576 N N . PHE D 1 231 ? 19.359 -38.109 30.377 1.00 49.44 237 PHE D N 1
ATOM 11577 C CA . PHE D 1 231 ? 19.907 -37.710 31.665 1.00 51.26 237 PHE D CA 1
ATOM 11578 C C . PHE D 1 231 ? 20.818 -36.494 31.539 1.00 51.83 237 PHE D C 1
ATOM 11579 O O . PHE D 1 231 ? 21.565 -36.339 30.568 1.00 53.35 237 PHE D O 1
ATOM 11587 N N . VAL D 1 232 ? 20.719 -35.623 32.533 1.00 50.94 238 VAL D N 1
ATOM 11588 C CA . VAL D 1 232 ? 21.459 -34.376 32.576 1.00 49.66 238 VAL D CA 1
ATOM 11589 C C . VAL D 1 232 ? 22.444 -34.305 33.736 1.00 49.32 238 VAL D C 1
ATOM 11590 O O . VAL D 1 232 ? 22.105 -34.621 34.874 1.00 50.17 238 VAL D O 1
ATOM 11594 N N . GLU D 1 233 ? 23.663 -33.880 33.444 1.00 49.44 239 GLU D N 1
ATOM 11595 C CA . GLU D 1 233 ? 24.690 -33.730 34.468 1.00 50.55 239 GLU D CA 1
ATOM 11596 C C . GLU D 1 233 ? 24.885 -32.238 34.742 1.00 51.24 239 GLU D C 1
ATOM 11597 O O . GLU D 1 233 ? 25.252 -31.480 33.845 1.00 52.31 239 GLU D O 1
ATOM 11603 N N . VAL D 1 234 ? 24.611 -31.812 35.971 1.00 51.65 240 VAL D N 1
ATOM 11604 C CA . VAL D 1 234 ? 24.769 -30.412 36.326 1.00 52.91 240 VAL D CA 1
ATOM 11605 C C . VAL D 1 234 ? 25.851 -30.227 37.383 1.00 54.80 240 VAL D C 1
ATOM 11606 O O . VAL D 1 234 ? 26.118 -31.119 38.190 1.00 56.68 240 VAL D O 1
ATOM 11610 N N . ALA D 1 235 ? 26.465 -29.050 37.376 1.00 56.30 241 ALA D N 1
ATOM 11611 C CA . ALA D 1 235 ? 27.505 -28.710 38.337 1.00 56.04 241 ALA D CA 1
ATOM 11612 C C . ALA D 1 235 ? 27.077 -27.454 39.092 1.00 55.61 241 ALA D C 1
ATOM 11613 O O . ALA D 1 235 ? 26.813 -26.422 38.485 1.00 56.01 241 ALA D O 1
ATOM 11615 N N . LEU D 1 236 ? 26.985 -27.548 40.412 1.00 56.71 242 LEU D N 1
ATOM 11616 C CA . LEU D 1 236 ? 26.600 -26.391 41.221 1.00 58.09 242 LEU D CA 1
ATOM 11617 C C . LEU D 1 236 ? 27.836 -25.524 41.483 1.00 59.16 242 LEU D C 1
ATOM 11618 O O . LEU D 1 236 ? 28.799 -25.977 42.105 1.00 59.65 242 LEU D O 1
ATOM 11623 N N . THR D 1 237 ? 27.806 -24.280 41.002 1.00 60.06 243 THR D N 1
ATOM 11624 C CA . THR D 1 237 ? 28.943 -23.374 41.150 1.00 59.15 243 THR D CA 1
ATOM 11625 C C . THR D 1 237 ? 28.579 -21.942 41.520 1.00 60.69 243 THR D C 1
ATOM 11626 O O . THR D 1 237 ? 27.443 -21.638 41.891 1.00 60.70 243 THR D O 1
ATOM 11630 N N . LYS D 1 238 ? 29.570 -21.060 41.417 1.00 63.31 244 LYS D N 1
ATOM 11631 C CA . LYS D 1 238 ? 29.378 -19.647 41.741 1.00 65.40 244 LYS D CA 1
ATOM 11632 C C . LYS D 1 238 ? 29.529 -18.765 40.504 1.00 66.80 244 LYS D C 1
ATOM 11633 O O . LYS D 1 238 ? 29.070 -17.623 40.494 1.00 67.84 244 LYS D O 1
ATOM 11639 N N . ASP D 1 239 ? 30.165 -19.308 39.467 1.00 67.22 245 ASP D N 1
ATOM 11640 C CA . ASP D 1 239 ? 30.406 -18.586 38.217 1.00 67.80 245 ASP D CA 1
ATOM 11641 C C . ASP D 1 239 ? 29.906 -19.385 37.012 1.00 67.01 245 ASP D C 1
ATOM 11642 O O . ASP D 1 239 ? 29.491 -20.540 37.151 1.00 67.58 245 ASP D O 1
ATOM 11647 N N . SER D 1 240 ? 29.981 -18.768 35.831 1.00 64.20 246 SER D N 1
ATOM 11648 C CA . SER D 1 240 ? 29.562 -19.404 34.584 1.00 61.39 246 SER D CA 1
ATOM 11649 C C . SER D 1 240 ? 30.794 -19.897 33.818 1.00 60.55 246 SER D C 1
ATOM 11650 O O . SER D 1 240 ? 31.420 -19.138 33.081 1.00 60.51 246 SER D O 1
ATOM 11653 N N . PRO D 1 241 ? 31.147 -21.182 33.973 1.00 59.58 247 PRO D N 1
ATOM 11654 C CA . PRO D 1 241 ? 32.305 -21.806 33.314 1.00 60.22 247 PRO D CA 1
ATOM 11655 C C . PRO D 1 241 ? 32.519 -21.442 31.851 1.00 60.67 247 PRO D C 1
ATOM 11656 O O . PRO D 1 241 ? 31.684 -20.791 31.234 1.00 62.18 247 PRO D O 1
ATOM 11660 N N . ALA D 1 242 ? 33.660 -21.852 31.310 1.00 60.28 248 ALA D N 1
ATOM 11661 C CA . ALA D 1 242 ? 33.988 -21.576 29.922 1.00 60.40 248 ALA D CA 1
ATOM 11662 C C . ALA D 1 242 ? 34.774 -22.756 29.373 1.00 61.17 248 ALA D C 1
ATOM 11663 O O . ALA D 1 242 ? 35.020 -22.851 28.172 1.00 60.24 248 ALA D O 1
ATOM 11665 N N . ALA D 1 243 ? 35.178 -23.649 30.270 1.00 62.19 249 ALA D N 1
ATOM 11666 C CA . ALA D 1 243 ? 35.903 -24.855 29.885 1.00 63.91 249 ALA D CA 1
ATOM 11667 C C . ALA D 1 243 ? 35.492 -25.933 30.865 1.00 65.76 249 ALA D C 1
ATOM 11668 O O . ALA D 1 243 ? 35.282 -25.645 32.049 1.00 65.81 249 ALA D O 1
ATOM 11670 N N . ILE D 1 244 ? 35.370 -27.167 30.379 1.00 66.50 250 ILE D N 1
ATOM 11671 C CA . ILE D 1 244 ? 34.971 -28.282 31.240 1.00 67.59 250 ILE D CA 1
ATOM 11672 C C . ILE D 1 244 ? 36.051 -28.726 32.217 1.00 66.89 250 ILE D C 1
ATOM 11673 O O . ILE D 1 244 ? 35.795 -28.839 33.414 1.00 66.10 250 ILE D O 1
ATOM 11678 N N . ALA D 1 245 ? 37.245 -28.989 31.688 1.00 66.46 251 ALA D N 1
ATOM 11679 C CA . ALA D 1 245 ? 38.380 -29.448 32.485 1.00 65.89 251 ALA D CA 1
ATOM 11680 C C . ALA D 1 245 ? 38.240 -29.106 33.970 1.00 65.11 251 ALA D C 1
ATOM 11681 O O . ALA D 1 245 ? 38.290 -29.993 34.820 1.00 64.02 251 ALA D O 1
ATOM 11683 N N . PRO D 1 246 ? 38.053 -27.821 34.300 1.00 65.48 252 PRO D N 1
ATOM 11684 C CA . PRO D 1 246 ? 37.907 -27.424 35.705 1.00 68.74 252 PRO D CA 1
ATOM 11685 C C . PRO D 1 246 ? 36.765 -28.137 36.445 1.00 71.51 252 PRO D C 1
ATOM 11686 O O . PRO D 1 246 ? 36.878 -28.437 37.637 1.00 72.88 252 PRO D O 1
ATOM 11690 N N . LEU D 1 247 ? 35.669 -28.397 35.736 1.00 74.11 253 LEU D N 1
ATOM 11691 C CA . LEU D 1 247 ? 34.508 -29.068 36.313 1.00 75.68 253 LEU D CA 1
ATOM 11692 C C . LEU D 1 247 ? 34.797 -30.553 36.507 1.00 76.95 253 LEU D C 1
ATOM 11693 O O . LEU D 1 247 ? 34.474 -31.138 37.543 1.00 75.53 253 LEU D O 1
ATOM 11698 N N . LEU D 1 248 ? 35.419 -31.145 35.493 1.00 79.69 254 LEU D N 1
ATOM 11699 C CA . LEU D 1 248 ? 35.759 -32.562 35.489 1.00 82.16 254 LEU D CA 1
ATOM 11700 C C . LEU D 1 248 ? 36.871 -32.970 36.450 1.00 84.71 254 LEU D C 1
ATOM 11701 O O . LEU D 1 248 ? 36.615 -33.667 37.430 1.00 85.36 254 LEU D O 1
ATOM 11706 N N . ASP D 1 249 ? 38.099 -32.535 36.168 1.00 88.00 255 ASP D N 1
ATOM 11707 C CA . ASP D 1 249 ? 39.264 -32.883 36.987 1.00 90.02 255 ASP D CA 1
ATOM 11708 C C . ASP D 1 249 ? 38.937 -33.244 38.429 1.00 90.25 255 ASP D C 1
ATOM 11709 O O . ASP D 1 249 ? 38.322 -32.467 39.169 1.00 89.79 255 ASP D O 1
ATOM 11714 N N . LEU D 1 250 ? 39.375 -34.436 38.816 1.00 90.38 256 LEU D N 1
ATOM 11715 C CA . LEU D 1 250 ? 39.138 -34.961 40.149 1.00 91.47 256 LEU D CA 1
ATOM 11716 C C . LEU D 1 250 ? 40.061 -34.348 41.196 1.00 92.52 256 LEU D C 1
ATOM 11717 O O . LEU D 1 250 ? 40.470 -35.030 42.132 1.00 93.23 256 LEU D O 1
ATOM 11722 N N . GLU D 1 251 ? 40.393 -33.069 41.051 1.00 93.55 257 GLU D N 1
ATOM 11723 C CA . GLU D 1 251 ? 41.281 -32.432 42.017 1.00 93.51 257 GLU D CA 1
ATOM 11724 C C . GLU D 1 251 ? 40.627 -31.347 42.860 1.00 91.94 257 GLU D C 1
ATOM 11725 O O . GLU D 1 251 ? 40.624 -31.440 44.086 1.00 90.82 257 GLU D O 1
ATOM 11731 N N . ARG D 1 252 ? 40.072 -30.326 42.212 1.00 90.89 258 ARG D N 1
ATOM 11732 C CA . ARG D 1 252 ? 39.444 -29.225 42.938 1.00 89.91 258 ARG D CA 1
ATOM 11733 C C . ARG D 1 252 ? 38.565 -29.735 44.068 1.00 89.18 258 ARG D C 1
ATOM 11734 O O . ARG D 1 252 ? 38.254 -30.918 44.146 1.00 88.66 258 ARG D O 1
ATOM 11742 N N . GLU D 1 253 ? 38.177 -28.838 44.959 1.00 89.49 259 GLU D N 1
ATOM 11743 C CA . GLU D 1 253 ? 37.338 -29.229 46.071 1.00 90.57 259 GLU D CA 1
ATOM 11744 C C . GLU D 1 253 ? 35.928 -28.699 45.896 1.00 89.75 259 GLU D C 1
ATOM 11745 O O . GLU D 1 253 ? 35.725 -27.596 45.389 1.00 90.51 259 GLU D O 1
ATOM 11751 N N . PRO D 1 254 ? 34.929 -29.490 46.310 1.00 88.26 260 PRO D N 1
ATOM 11752 C CA . PRO D 1 254 ? 33.513 -29.131 46.208 1.00 86.49 260 PRO D CA 1
ATOM 11753 C C . PRO D 1 254 ? 33.120 -27.831 46.892 1.00 83.94 260 PRO D C 1
ATOM 11754 O O . PRO D 1 254 ? 33.913 -26.907 47.015 1.00 83.57 260 PRO D O 1
ATOM 11758 N N . ILE D 1 255 ? 31.871 -27.774 47.319 1.00 81.87 261 ILE D N 1
ATOM 11759 C CA . ILE D 1 255 ? 31.349 -26.613 47.995 1.00 80.95 261 ILE D CA 1
ATOM 11760 C C . ILE D 1 255 ? 29.904 -26.911 48.346 1.00 80.55 261 ILE D C 1
ATOM 11761 O O . ILE D 1 255 ? 29.144 -27.406 47.520 1.00 80.20 261 ILE D O 1
ATOM 11766 N N . ALA D 1 256 ? 29.532 -26.630 49.587 1.00 80.99 262 ALA D N 1
ATOM 11767 C CA . ALA D 1 256 ? 28.172 -26.872 50.037 1.00 81.51 262 ALA D CA 1
ATOM 11768 C C . ALA D 1 256 ? 27.174 -26.350 49.010 1.00 81.68 262 ALA D C 1
ATOM 11769 O O . ALA D 1 256 ? 27.411 -25.340 48.343 1.00 80.52 262 ALA D O 1
ATOM 11771 N N . ALA D 1 257 ? 26.059 -27.056 48.885 1.00 81.85 263 ALA D N 1
ATOM 11772 C CA . ALA D 1 257 ? 25.020 -26.670 47.948 1.00 82.52 263 ALA D CA 1
ATOM 11773 C C . ALA D 1 257 ? 24.554 -25.237 48.215 1.00 82.79 263 ALA D C 1
ATOM 11774 O O . ALA D 1 257 ? 24.526 -24.401 47.303 1.00 83.31 263 ALA D O 1
ATOM 11776 N N . SER D 1 258 ? 24.199 -24.956 49.467 1.00 81.39 264 SER D N 1
ATOM 11777 C CA . SER D 1 258 ? 23.719 -23.633 49.845 1.00 79.93 264 SER D CA 1
ATOM 11778 C C . SER D 1 258 ? 24.731 -22.527 49.543 1.00 78.17 264 SER D C 1
ATOM 11779 O O . SER D 1 258 ? 24.405 -21.342 49.619 1.00 76.86 264 SER D O 1
ATOM 11782 N N . ASP D 1 259 ? 25.954 -22.913 49.193 1.00 76.42 265 ASP D N 1
ATOM 11783 C CA . ASP D 1 259 ? 26.988 -21.936 48.877 1.00 75.39 265 ASP D CA 1
ATOM 11784 C C . ASP D 1 259 ? 26.940 -21.513 47.425 1.00 73.82 265 ASP D C 1
ATOM 11785 O O . ASP D 1 259 ? 27.148 -20.343 47.108 1.00 75.86 265 ASP D O 1
ATOM 11790 N N . ALA D 1 260 ? 26.665 -22.465 46.542 1.00 70.97 266 ALA D N 1
ATOM 11791 C CA . ALA D 1 260 ? 26.588 -22.176 45.120 1.00 66.42 266 ALA D CA 1
ATOM 11792 C C . ALA D 1 260 ? 25.451 -21.205 44.826 1.00 64.21 266 ALA D C 1
ATOM 11793 O O . ALA D 1 260 ? 24.550 -20.998 45.648 1.00 61.21 266 ALA D O 1
ATOM 11795 N N . THR D 1 261 ? 25.506 -20.612 43.640 1.00 62.42 267 THR D N 1
ATOM 11796 C CA . THR D 1 261 ? 24.504 -19.643 43.204 1.00 61.74 267 THR D CA 1
ATOM 11797 C C . THR D 1 261 ? 24.071 -19.973 41.782 1.00 60.44 267 THR D C 1
ATOM 11798 O O . THR D 1 261 ? 23.004 -19.555 41.321 1.00 56.99 267 THR D O 1
ATOM 11802 N N . THR D 1 262 ? 24.929 -20.736 41.107 1.00 60.03 268 THR D N 1
ATOM 11803 C CA . THR D 1 262 ? 24.732 -21.116 39.716 1.00 59.03 268 THR D CA 1
ATOM 11804 C C . THR D 1 262 ? 24.739 -22.606 39.432 1.00 57.73 268 THR D C 1
ATOM 11805 O O . THR D 1 262 ? 25.562 -23.349 39.962 1.00 58.20 268 THR D O 1
ATOM 11809 N N . ALA D 1 263 ? 23.822 -23.030 38.570 1.00 56.18 269 ALA D N 1
ATOM 11810 C CA . ALA D 1 263 ? 23.740 -24.424 38.162 1.00 54.83 269 ALA D CA 1
ATOM 11811 C C . ALA D 1 263 ? 24.266 -24.449 36.738 1.00 53.35 269 ALA D C 1
ATOM 11812 O O . ALA D 1 263 ? 23.916 -23.601 35.927 1.00 54.66 269 ALA D O 1
ATOM 11814 N N . VAL D 1 264 ? 25.118 -25.410 36.433 1.00 52.48 270 VAL D N 1
ATOM 11815 C CA . VAL D 1 264 ? 25.666 -25.491 35.101 1.00 51.74 270 VAL D CA 1
ATOM 11816 C C . VAL D 1 264 ? 25.473 -26.855 34.452 1.00 52.99 270 VAL D C 1
ATOM 11817 O O . VAL D 1 264 ? 26.085 -27.837 34.872 1.00 53.98 270 VAL D O 1
ATOM 11821 N N . PHE D 1 265 ? 24.616 -26.906 33.429 1.00 52.50 271 PHE D N 1
ATOM 11822 C CA . PHE D 1 265 ? 24.357 -28.140 32.679 1.00 52.12 271 PHE D CA 1
ATOM 11823 C C . PHE D 1 265 ? 25.573 -28.385 31.801 1.00 50.36 271 PHE D C 1
ATOM 11824 O O . PHE D 1 265 ? 25.729 -27.742 30.775 1.00 52.11 271 PHE D O 1
ATOM 11832 N N . TYR D 1 266 ? 26.437 -29.310 32.192 1.00 49.08 272 TYR D N 1
ATOM 11833 C CA . TYR D 1 266 ? 27.621 -29.544 31.393 1.00 48.47 272 TYR D CA 1
ATOM 11834 C C . TYR D 1 266 ? 27.545 -30.803 30.571 1.00 48.20 272 TYR D C 1
ATOM 11835 O O . TYR D 1 266 ? 28.465 -31.113 29.822 1.00 50.29 272 TYR D O 1
ATOM 11844 N N . SER D 1 267 ? 26.441 -31.528 30.692 1.00 48.68 273 SER D N 1
ATOM 11845 C CA . SER D 1 267 ? 26.257 -32.736 29.879 1.00 50.23 273 SER D CA 1
ATOM 11846 C C . SER D 1 267 ? 24.800 -33.152 29.691 1.00 48.85 273 SER D C 1
ATOM 11847 O O . SER D 1 267 ? 24.038 -33.239 30.650 1.00 47.43 273 SER D O 1
ATOM 11850 N N . ILE D 1 268 ? 24.423 -33.399 28.444 1.00 48.22 274 ILE D N 1
ATOM 11851 C CA . ILE D 1 268 ? 23.075 -33.840 28.127 1.00 48.83 274 ILE D CA 1
ATOM 11852 C C . ILE D 1 268 ? 23.200 -35.060 27.227 1.00 49.91 274 ILE D C 1
ATOM 11853 O O . ILE D 1 268 ? 23.865 -35.003 26.197 1.00 50.43 274 ILE D O 1
ATOM 11858 N N . SER D 1 269 ? 22.563 -36.163 27.603 1.00 51.24 275 SER D N 1
ATOM 11859 C CA . SER D 1 269 ? 22.673 -37.379 26.807 1.00 52.01 275 SER D CA 1
ATOM 11860 C C . SER D 1 269 ? 21.327 -38.040 26.510 1.00 52.62 275 SER D C 1
ATOM 11861 O O . SER D 1 269 ? 20.518 -38.265 27.420 1.00 53.71 275 SER D O 1
ATOM 11864 N N . ASN D 1 270 ? 21.092 -38.339 25.231 1.00 52.41 276 ASN D N 1
ATOM 11865 C CA . ASN D 1 270 ? 19.867 -39.015 24.794 1.00 50.28 276 ASN D CA 1
ATOM 11866 C C . ASN D 1 270 ? 20.356 -40.448 24.638 1.00 48.54 276 ASN D C 1
ATOM 11867 O O . ASN D 1 270 ? 21.135 -40.758 23.760 1.00 48.91 276 ASN D O 1
ATOM 11872 N N . THR D 1 271 ? 19.891 -41.319 25.512 1.00 47.65 277 THR D N 1
ATOM 11873 C CA . THR D 1 271 ? 20.370 -42.688 25.558 1.00 46.81 277 THR D CA 1
ATOM 11874 C C . THR D 1 271 ? 19.983 -43.766 24.549 1.00 47.98 277 THR D C 1
ATOM 11875 O O . THR D 1 271 ? 20.839 -44.549 24.136 1.00 49.31 277 THR D O 1
ATOM 11879 N N . GLN D 1 272 ? 18.717 -43.831 24.153 1.00 47.72 278 GLN D N 1
ATOM 11880 C CA . GLN D 1 272 ? 18.285 -44.884 23.238 1.00 46.83 278 GLN D CA 1
ATOM 11881 C C . GLN D 1 272 ? 18.384 -44.548 21.751 1.00 49.35 278 GLN D C 1
ATOM 11882 O O . GLN D 1 272 ? 17.698 -43.662 21.257 1.00 49.85 278 GLN D O 1
ATOM 11888 N N . GLN D 1 273 ? 19.247 -45.263 21.034 1.00 52.31 279 GLN D N 1
ATOM 11889 C CA . GLN D 1 273 ? 19.409 -45.037 19.602 1.00 51.93 279 GLN D CA 1
ATOM 11890 C C . GLN D 1 273 ? 18.078 -45.292 18.915 1.00 51.08 279 GLN D C 1
ATOM 11891 O O . GLN D 1 273 ? 17.645 -44.517 18.058 1.00 50.69 279 GLN D O 1
ATOM 11897 N N . GLY D 1 274 ? 17.428 -46.385 19.306 1.00 48.59 280 GLY D N 1
ATOM 11898 C CA . GLY D 1 274 ? 16.152 -46.731 18.720 1.00 45.42 280 GLY D CA 1
ATOM 11899 C C . GLY D 1 274 ? 15.093 -45.699 19.042 1.00 45.24 280 GLY D C 1
ATOM 11900 O O . GLY D 1 274 ? 13.942 -45.830 18.643 1.00 46.19 280 GLY D O 1
ATOM 11901 N N . LEU D 1 275 ? 15.461 -44.666 19.779 1.00 44.99 281 LEU D N 1
ATOM 11902 C CA . LEU D 1 275 ? 14.490 -43.643 20.119 1.00 44.92 281 LEU D CA 1
ATOM 11903 C C . LEU D 1 275 ? 14.813 -42.332 19.405 1.00 43.46 281 LEU D C 1
ATOM 11904 O O . LEU D 1 275 ? 14.235 -41.287 19.709 1.00 41.50 281 LEU D O 1
ATOM 11909 N N . ALA D 1 276 ? 15.725 -42.415 18.435 1.00 43.18 282 ALA D N 1
ATOM 11910 C CA . ALA D 1 276 ? 16.145 -41.251 17.649 1.00 45.16 282 ALA D CA 1
ATOM 11911 C C . ALA D 1 276 ? 14.957 -40.636 16.919 1.00 46.13 282 ALA D C 1
ATOM 11912 O O . ALA D 1 276 ? 14.191 -41.343 16.254 1.00 47.38 282 ALA D O 1
ATOM 11914 N N . GLY D 1 277 ? 14.803 -39.322 17.049 1.00 45.09 283 GLY D N 1
ATOM 11915 C CA . GLY D 1 277 ? 13.711 -38.648 16.377 1.00 44.54 283 GLY D CA 1
ATOM 11916 C C . GLY D 1 277 ? 12.367 -38.627 17.092 1.00 45.60 283 GLY D C 1
ATOM 11917 O O . GLY D 1 277 ? 11.369 -38.153 16.528 1.00 46.97 283 GLY D O 1
ATOM 11918 N N . ILE D 1 278 ? 12.300 -39.158 18.307 1.00 43.26 284 ILE D N 1
ATOM 11919 C CA . ILE D 1 278 ? 11.047 -39.104 19.027 1.00 42.45 284 ILE D CA 1
ATOM 11920 C C . ILE D 1 278 ? 11.189 -37.972 20.017 1.00 42.78 284 ILE D C 1
ATOM 11921 O O . ILE D 1 278 ? 12.066 -37.993 20.877 1.00 43.63 284 ILE D O 1
ATOM 11926 N N . SER D 1 279 ? 10.337 -36.972 19.888 1.00 42.43 285 SER D N 1
ATOM 11927 C CA . SER D 1 279 ? 10.404 -35.833 20.784 1.00 43.62 285 SER D CA 1
ATOM 11928 C C . SER D 1 279 ? 9.833 -36.206 22.147 1.00 43.19 285 SER D C 1
ATOM 11929 O O . SER D 1 279 ? 8.785 -36.850 22.227 1.00 42.69 285 SER D O 1
ATOM 11932 N N . PHE D 1 280 ? 10.538 -35.811 23.207 1.00 43.96 286 PHE D N 1
ATOM 11933 C CA . PHE D 1 280 ? 10.094 -36.065 24.574 1.00 45.04 286 PHE D CA 1
ATOM 11934 C C . PHE D 1 280 ? 9.591 -34.750 25.149 1.00 45.26 286 PHE D C 1
ATOM 11935 O O . PHE D 1 280 ? 9.350 -34.650 26.347 1.00 48.11 286 PHE D O 1
ATOM 11943 N N . GLY D 1 281 ? 9.447 -33.738 24.298 1.00 43.70 287 GLY D N 1
ATOM 11944 C CA . GLY D 1 281 ? 8.971 -32.449 24.768 1.00 43.48 287 GLY D CA 1
ATOM 11945 C C . GLY D 1 281 ? 10.062 -31.397 24.729 1.00 44.76 287 GLY D C 1
ATOM 11946 O O . GLY D 1 281 ? 11.260 -31.716 24.692 1.00 44.84 287 GLY D O 1
ATOM 11947 N N . ASN D 1 282 ? 9.662 -30.132 24.742 1.00 44.07 288 ASN D N 1
ATOM 11948 C CA . ASN D 1 282 ? 10.643 -29.056 24.687 1.00 44.46 288 ASN D CA 1
ATOM 11949 C C . ASN D 1 282 ? 10.872 -28.360 26.021 1.00 45.39 288 ASN D C 1
ATOM 11950 O O . ASN D 1 282 ? 11.693 -27.453 26.120 1.00 46.55 288 ASN D O 1
ATOM 11955 N N . PHE D 1 283 ? 10.161 -28.787 27.056 1.00 44.52 289 PHE D N 1
ATOM 11956 C CA . PHE D 1 283 ? 10.326 -28.157 28.345 1.00 43.41 289 PHE D CA 1
ATOM 11957 C C . PHE D 1 283 ? 10.995 -29.066 29.369 1.00 43.16 289 PHE D C 1
ATOM 11958 O O . PHE D 1 283 ? 10.739 -28.990 30.581 1.00 41.39 289 PHE D O 1
ATOM 11966 N N . LEU D 1 284 ? 11.890 -29.905 28.851 1.00 41.22 290 LEU D N 1
ATOM 11967 C CA . LEU D 1 284 ? 12.648 -30.827 29.672 1.00 39.89 290 LEU D CA 1
ATOM 11968 C C . LEU D 1 284 ? 13.582 -30.085 30.612 1.00 39.97 290 LEU D C 1
ATOM 11969 O O . LEU D 1 284 ? 13.553 -30.318 31.811 1.00 43.44 290 LEU D O 1
ATOM 11974 N N . ILE D 1 285 ? 14.401 -29.182 30.089 1.00 39.20 291 ILE D N 1
ATOM 11975 C CA . ILE D 1 285 ? 15.316 -28.444 30.959 1.00 38.38 291 ILE D CA 1
ATOM 11976 C C . ILE D 1 285 ? 14.577 -27.533 31.942 1.00 38.87 291 ILE D C 1
ATOM 11977 O O . ILE D 1 285 ? 15.046 -27.300 33.051 1.00 40.71 291 ILE D O 1
ATOM 11982 N N . LYS D 1 286 ? 13.415 -27.032 31.546 1.00 39.30 292 LYS D N 1
ATOM 11983 C CA . LYS D 1 286 ? 12.643 -26.159 32.418 1.00 40.96 292 LYS D CA 1
ATOM 11984 C C . LYS D 1 286 ? 12.305 -26.916 33.704 1.00 41.61 292 LYS D C 1
ATOM 11985 O O . LYS D 1 286 ? 12.239 -26.341 34.780 1.00 40.07 292 LYS D O 1
ATOM 11991 N N . GLN D 1 287 ? 12.118 -28.224 33.589 1.00 44.31 293 GLN D N 1
ATOM 11992 C CA . GLN D 1 287 ? 11.786 -29.043 34.747 1.00 44.52 293 GLN D CA 1
ATOM 11993 C C . GLN D 1 287 ? 12.986 -29.291 35.633 1.00 45.35 293 GLN D C 1
ATOM 11994 O O . GLN D 1 287 ? 12.866 -29.320 36.859 1.00 44.66 293 GLN D O 1
ATOM 12000 N N . VAL D 1 288 ? 14.146 -29.480 35.019 1.00 45.79 294 VAL D N 1
ATOM 12001 C CA . VAL D 1 288 ? 15.340 -29.682 35.808 1.00 46.63 294 VAL D CA 1
ATOM 12002 C C . VAL D 1 288 ? 15.672 -28.417 36.597 1.00 48.90 294 VAL D C 1
ATOM 12003 O O . VAL D 1 288 ? 16.209 -28.521 37.696 1.00 51.43 294 VAL D O 1
ATOM 12007 N N . VAL D 1 289 ? 15.366 -27.226 36.068 1.00 49.04 295 VAL D N 1
ATOM 12008 C CA . VAL D 1 289 ? 15.681 -26.023 36.837 1.00 49.16 295 VAL D CA 1
ATOM 12009 C C . VAL D 1 289 ? 14.623 -25.749 37.887 1.00 50.55 295 VAL D C 1
ATOM 12010 O O . VAL D 1 289 ? 14.920 -25.162 38.915 1.00 51.10 295 VAL D O 1
ATOM 12014 N N . GLU D 1 290 ? 13.389 -26.170 37.647 1.00 52.96 296 GLU D N 1
ATOM 12015 C CA . GLU D 1 290 ? 12.349 -25.957 38.644 1.00 55.16 296 GLU D CA 1
ATOM 12016 C C . GLU D 1 290 ? 12.674 -26.841 39.840 1.00 56.18 296 GLU D C 1
ATOM 12017 O O . GLU D 1 290 ? 12.377 -26.494 40.982 1.00 55.49 296 GLU D O 1
ATOM 12023 N N . GLU D 1 291 ? 13.299 -27.983 39.562 1.00 57.48 297 GLU D N 1
ATOM 12024 C CA . GLU D 1 291 ? 13.683 -28.933 40.599 1.00 59.74 297 GLU D CA 1
ATOM 12025 C C . GLU D 1 291 ? 14.829 -28.351 41.404 1.00 60.14 297 GLU D C 1
ATOM 12026 O O . GLU D 1 291 ? 14.715 -28.175 42.612 1.00 61.58 297 GLU D O 1
ATOM 12032 N N . ILE D 1 292 ? 15.934 -28.051 40.733 1.00 59.79 298 ILE D N 1
ATOM 12033 C CA . ILE D 1 292 ? 17.090 -27.467 41.402 1.00 58.68 298 ILE D CA 1
ATOM 12034 C C . ILE D 1 292 ? 16.733 -26.229 42.234 1.00 59.04 298 ILE D C 1
ATOM 12035 O O . ILE D 1 292 ? 17.319 -25.996 43.279 1.00 58.88 298 ILE D O 1
ATOM 12040 N N . LYS D 1 293 ? 15.760 -25.449 41.779 1.00 60.65 299 LYS D N 1
ATOM 12041 C CA . LYS D 1 293 ? 15.363 -24.243 42.490 1.00 63.38 299 LYS D CA 1
ATOM 12042 C C . LYS D 1 293 ? 14.548 -24.524 43.756 1.00 65.02 299 LYS D C 1
ATOM 12043 O O . LYS D 1 293 ? 14.690 -23.810 44.751 1.00 65.84 299 LYS D O 1
ATOM 12049 N N . ARG D 1 294 ? 13.682 -25.535 43.736 1.00 66.32 300 ARG D N 1
ATOM 12050 C CA . ARG D 1 294 ? 12.931 -25.825 44.952 1.00 67.58 300 ARG D CA 1
ATOM 12051 C C . ARG D 1 294 ? 13.876 -26.442 45.975 1.00 66.21 300 ARG D C 1
ATOM 12052 O O . ARG D 1 294 ? 13.742 -26.187 47.165 1.00 67.06 300 ARG D O 1
ATOM 12060 N N . GLU D 1 295 ? 14.839 -27.240 45.524 1.00 64.41 301 GLU D N 1
ATOM 12061 C CA . GLU D 1 295 ? 15.790 -27.819 46.464 1.00 64.39 301 GLU D CA 1
ATOM 12062 C C . GLU D 1 295 ? 16.760 -26.759 46.985 1.00 65.17 301 GLU D C 1
ATOM 12063 O O . GLU D 1 295 ? 16.824 -26.512 48.185 1.00 66.36 301 GLU D O 1
ATOM 12069 N N . LEU D 1 296 ? 17.525 -26.153 46.078 1.00 64.57 302 LEU D N 1
ATOM 12070 C CA . LEU D 1 296 ? 18.511 -25.134 46.436 1.00 63.12 302 LEU D CA 1
ATOM 12071 C C . LEU D 1 296 ? 18.036 -23.748 46.000 1.00 64.37 302 LEU D C 1
ATOM 12072 O O . LEU D 1 296 ? 18.510 -23.200 44.997 1.00 64.87 302 LEU D O 1
ATOM 12077 N N . PRO D 1 297 ? 17.107 -23.151 46.763 1.00 64.37 303 PRO D N 1
ATOM 12078 C CA . PRO D 1 297 ? 16.588 -21.827 46.415 1.00 64.06 303 PRO D CA 1
ATOM 12079 C C . PRO D 1 297 ? 17.688 -20.767 46.348 1.00 63.41 303 PRO D C 1
ATOM 12080 O O . PRO D 1 297 ? 17.430 -19.612 45.995 1.00 63.03 303 PRO D O 1
ATOM 12084 N N . ASN D 1 298 ? 18.912 -21.175 46.674 1.00 61.59 304 ASN D N 1
ATOM 12085 C CA . ASN D 1 298 ? 20.050 -20.272 46.632 1.00 60.76 304 ASN D CA 1
ATOM 12086 C C . ASN D 1 298 ? 20.662 -20.204 45.243 1.00 60.32 304 ASN D C 1
ATOM 12087 O O . ASN D 1 298 ? 21.561 -19.405 44.999 1.00 61.21 304 ASN D O 1
ATOM 12092 N N . VAL D 1 299 ? 20.193 -21.054 44.334 1.00 59.61 305 VAL D N 1
ATOM 12093 C CA . VAL D 1 299 ? 20.710 -21.037 42.969 1.00 58.35 305 VAL D CA 1
ATOM 12094 C C . VAL D 1 299 ? 19.723 -20.240 42.123 1.00 59.13 305 VAL D C 1
ATOM 12095 O O . VAL D 1 299 ? 18.550 -20.613 41.985 1.00 58.90 305 VAL D O 1
ATOM 12099 N N . GLN D 1 300 ? 20.213 -19.130 41.570 1.00 58.76 306 GLN D N 1
ATOM 12100 C CA . GLN D 1 300 ? 19.388 -18.226 40.787 1.00 58.21 306 GLN D CA 1
ATOM 12101 C C . GLN D 1 300 ? 19.848 -17.980 39.356 1.00 56.62 306 GLN D C 1
ATOM 12102 O O . GLN D 1 300 ? 19.248 -17.187 38.640 1.00 56.55 306 GLN D O 1
ATOM 12108 N N . THR D 1 301 ? 20.910 -18.651 38.936 1.00 53.98 307 THR D N 1
ATOM 12109 C CA . THR D 1 301 ? 21.392 -18.487 37.574 1.00 52.84 307 THR D CA 1
ATOM 12110 C C . THR D 1 301 ? 21.689 -19.869 36.965 1.00 52.54 307 THR D C 1
ATOM 12111 O O . THR D 1 301 ? 22.430 -20.681 37.529 1.00 52.67 307 THR D O 1
ATOM 12115 N N . PHE D 1 302 ? 21.084 -20.139 35.813 1.00 50.18 308 PHE D N 1
ATOM 12116 C CA . PHE D 1 302 ? 21.254 -21.425 35.157 1.00 48.60 308 PHE D CA 1
ATOM 12117 C C . PHE D 1 302 ? 21.824 -21.317 33.750 1.00 47.41 308 PHE D C 1
ATOM 12118 O O . PHE D 1 302 ? 21.288 -20.597 32.907 1.00 47.12 308 PHE D O 1
ATOM 12126 N N . VAL D 1 303 ? 22.905 -22.040 33.496 1.00 44.04 309 VAL D N 1
ATOM 12127 C CA . VAL D 1 303 ? 23.504 -22.040 32.174 1.00 45.94 309 VAL D CA 1
ATOM 12128 C C . VAL D 1 303 ? 24.027 -23.417 31.831 1.00 45.61 309 VAL D C 1
ATOM 12129 O O . VAL D 1 303 ? 24.048 -24.310 32.671 1.00 45.82 309 VAL D O 1
ATOM 12133 N N . THR D 1 304 ? 24.467 -23.577 30.590 1.00 46.08 310 THR D N 1
ATOM 12134 C CA . THR D 1 304 ? 25.031 -24.842 30.152 1.00 47.78 310 THR D CA 1
ATOM 12135 C C . THR D 1 304 ? 26.437 -24.567 29.626 1.00 49.80 310 THR D C 1
ATOM 12136 O O . THR D 1 304 ? 26.802 -23.424 29.378 1.00 52.11 310 THR D O 1
ATOM 12140 N N . LEU D 1 305 ? 27.232 -25.617 29.503 1.00 50.54 311 LEU D N 1
ATOM 12141 C CA . LEU D 1 305 ? 28.557 -25.523 28.917 1.00 52.56 311 LEU D CA 1
ATOM 12142 C C . LEU D 1 305 ? 28.409 -26.656 27.924 1.00 51.91 311 LEU D C 1
ATOM 12143 O O . LEU D 1 305 ? 28.661 -27.822 28.227 1.00 52.32 311 LEU D O 1
ATOM 12148 N N . SER D 1 306 ? 27.973 -26.293 26.732 1.00 52.24 312 SER D N 1
ATOM 12149 C CA . SER D 1 306 ? 27.677 -27.268 25.711 1.00 52.44 312 SER D CA 1
ATOM 12150 C C . SER D 1 306 ? 28.630 -27.409 24.532 1.00 52.95 312 SER D C 1
ATOM 12151 O O . SER D 1 306 ? 29.392 -26.490 24.201 1.00 52.24 312 SER D O 1
ATOM 12154 N N . PRO D 1 307 ? 28.612 -28.594 23.901 1.00 52.97 313 PRO D N 1
ATOM 12155 C CA . PRO D 1 307 ? 29.432 -28.949 22.743 1.00 54.59 313 PRO D CA 1
ATOM 12156 C C . PRO D 1 307 ? 28.819 -28.377 21.483 1.00 57.13 313 PRO D C 1
ATOM 12157 O O . PRO D 1 307 ? 27.811 -27.671 21.543 1.00 59.42 313 PRO D O 1
ATOM 12161 N N . VAL D 1 308 ? 29.426 -28.674 20.343 1.00 58.31 314 VAL D N 1
ATOM 12162 C CA . VAL D 1 308 ? 28.918 -28.184 19.070 1.00 61.67 314 VAL D CA 1
ATOM 12163 C C . VAL D 1 308 ? 29.256 -29.250 18.027 1.00 65.33 314 VAL D C 1
ATOM 12164 O O . VAL D 1 308 ? 29.994 -28.995 17.076 1.00 66.34 314 VAL D O 1
ATOM 12168 N N . PRO D 1 309 ? 28.688 -30.461 18.191 1.00 68.61 315 PRO D N 1
ATOM 12169 C CA . PRO D 1 309 ? 28.861 -31.652 17.345 1.00 71.39 315 PRO D CA 1
ATOM 12170 C C . PRO D 1 309 ? 28.494 -31.524 15.881 1.00 74.78 315 PRO D C 1
ATOM 12171 O O . PRO D 1 309 ? 27.889 -32.436 15.310 1.00 76.91 315 PRO D O 1
ATOM 12175 N N . GLY D 1 310 ? 28.864 -30.406 15.271 1.00 77.02 316 GLY D N 1
ATOM 12176 C CA . GLY D 1 310 ? 28.547 -30.202 13.874 1.00 79.22 316 GLY D CA 1
ATOM 12177 C C . GLY D 1 310 ? 29.233 -28.965 13.349 1.00 80.87 316 GLY D C 1
ATOM 12178 O O . GLY D 1 310 ? 28.828 -28.408 12.331 1.00 80.94 316 GLY D O 1
ATOM 12179 N N . PHE D 1 311 ? 30.273 -28.528 14.049 1.00 82.36 317 PHE D N 1
ATOM 12180 C CA . PHE D 1 311 ? 31.005 -27.349 13.628 1.00 83.75 317 PHE D CA 1
ATOM 12181 C C . PHE D 1 311 ? 32.203 -27.735 12.771 1.00 85.46 317 PHE D C 1
ATOM 12182 O O . PHE D 1 311 ? 32.466 -27.099 11.745 1.00 86.56 317 PHE D O 1
ATOM 12190 N N . ALA D 1 312 ? 32.935 -28.767 13.187 1.00 86.05 318 ALA D N 1
ATOM 12191 C CA . ALA D 1 312 ? 34.090 -29.208 12.414 1.00 86.11 318 ALA D CA 1
ATOM 12192 C C . ALA D 1 312 ? 33.547 -29.706 11.082 1.00 87.45 318 ALA D C 1
ATOM 12193 O O . ALA D 1 312 ? 34.109 -29.434 10.023 1.00 87.04 318 ALA D O 1
ATOM 12195 N N . LYS D 1 313 ? 32.424 -30.414 11.145 1.00 88.85 319 LYS D N 1
ATOM 12196 C CA . LYS D 1 313 ? 31.792 -30.961 9.950 1.00 89.79 319 LYS D CA 1
ATOM 12197 C C . LYS D 1 313 ? 31.282 -29.853 9.029 1.00 90.43 319 LYS D C 1
ATOM 12198 O O . LYS D 1 313 ? 31.123 -30.061 7.825 1.00 90.39 319 LYS D O 1
ATOM 12204 N N . TRP D 1 314 ? 31.031 -28.679 9.607 1.00 91.16 320 TRP D N 1
ATOM 12205 C CA . TRP D 1 314 ? 30.528 -27.519 8.866 1.00 92.03 320 TRP D CA 1
ATOM 12206 C C . TRP D 1 314 ? 31.662 -26.724 8.264 1.00 93.53 320 TRP D C 1
ATOM 12207 O O . TRP D 1 314 ? 31.713 -26.519 7.054 1.00 94.57 320 TRP D O 1
ATOM 12218 N N . LEU D 1 315 ? 32.556 -26.262 9.134 1.00 94.92 321 LEU D N 1
ATOM 12219 C CA . LEU D 1 315 ? 33.703 -25.463 8.730 1.00 96.87 321 LEU D CA 1
ATOM 12220 C C . LEU D 1 315 ? 34.488 -26.141 7.609 1.00 99.17 321 LEU D C 1
ATOM 12221 O O . LEU D 1 315 ? 34.863 -25.498 6.627 1.00 99.64 321 LEU D O 1
ATOM 12226 N N . LYS D 1 316 ? 34.723 -27.441 7.753 1.00 101.20 322 LYS D N 1
ATOM 12227 C CA . LYS D 1 316 ? 35.458 -28.203 6.749 1.00 102.88 322 LYS D CA 1
ATOM 12228 C C . LYS D 1 316 ? 34.748 -28.202 5.400 1.00 103.76 322 LYS D C 1
ATOM 12229 O O . LYS D 1 316 ? 35.381 -28.015 4.364 1.00 104.47 322 LYS D O 1
ATOM 12235 N N . ARG D 1 317 ? 33.437 -28.416 5.409 1.00 104.68 323 ARG D N 1
ATOM 12236 C CA . ARG D 1 317 ? 32.676 -28.408 4.167 1.00 105.52 323 ARG D CA 1
ATOM 12237 C C . ARG D 1 317 ? 32.689 -26.992 3.602 1.00 105.41 323 ARG D C 1
ATOM 12238 O O . ARG D 1 317 ? 32.585 -26.797 2.394 1.00 105.89 323 ARG D O 1
ATOM 12246 N N . GLU D 1 318 ? 32.829 -26.010 4.488 1.00 105.36 324 GLU D N 1
ATOM 12247 C CA . GLU D 1 318 ? 32.862 -24.602 4.101 1.00 106.18 324 GLU D CA 1
ATOM 12248 C C . GLU D 1 318 ? 34.269 -24.182 3.667 1.00 108.32 324 GLU D C 1
ATOM 12249 O O . GLU D 1 318 ? 34.465 -23.080 3.149 1.00 108.61 324 GLU D O 1
ATOM 12255 N N . ARG D 1 319 ? 35.246 -25.059 3.887 1.00 110.58 325 ARG D N 1
ATOM 12256 C CA . ARG D 1 319 ? 36.628 -24.772 3.507 1.00 113.05 325 ARG D CA 1
ATOM 12257 C C . ARG D 1 319 ? 36.875 -25.086 2.031 1.00 114.20 325 ARG D C 1
ATOM 12258 O O . ARG D 1 319 ? 37.925 -24.742 1.479 1.00 114.52 325 ARG D O 1
ATOM 12266 N N . ASP D 1 320 ? 35.906 -25.748 1.402 1.00 114.75 326 ASP D N 1
ATOM 12267 C CA . ASP D 1 320 ? 35.984 -26.076 -0.017 1.00 115.47 326 ASP D CA 1
ATOM 12268 C C . ASP D 1 320 ? 35.029 -25.080 -0.655 1.00 116.55 326 ASP D C 1
ATOM 12269 O O . ASP D 1 320 ? 34.184 -25.428 -1.475 1.00 116.29 326 ASP D O 1
ATOM 12274 N N . ASN D 1 321 ? 35.182 -23.830 -0.239 1.00 118.44 327 ASN D N 1
ATOM 12275 C CA . ASN D 1 321 ? 34.349 -22.733 -0.695 1.00 120.59 327 ASN D CA 1
ATOM 12276 C C . ASN D 1 321 ? 34.385 -22.439 -2.186 1.00 122.36 327 ASN D C 1
ATOM 12277 O O . ASN D 1 321 ? 35.419 -22.051 -2.737 1.00 122.00 327 ASN D O 1
ATOM 12282 N N . PRO D 1 322 ? 33.245 -22.636 -2.862 1.00 124.13 328 PRO D N 1
ATOM 12283 C CA . PRO D 1 322 ? 33.151 -22.373 -4.299 1.00 125.53 328 PRO D CA 1
ATOM 12284 C C . PRO D 1 322 ? 32.909 -20.869 -4.458 1.00 126.85 328 PRO D C 1
ATOM 12285 O O . PRO D 1 322 ? 33.283 -20.269 -5.464 1.00 127.75 328 PRO D O 1
ATOM 12289 N N . ASP D 1 323 ? 32.281 -20.283 -3.438 1.00 127.42 329 ASP D N 1
ATOM 12290 C CA . ASP D 1 323 ? 31.952 -18.857 -3.391 1.00 128.26 329 ASP D CA 1
ATOM 12291 C C . ASP D 1 323 ? 31.042 -18.607 -2.185 1.00 128.58 329 ASP D C 1
ATOM 12292 O O . ASP D 1 323 ? 29.844 -18.891 -2.236 1.00 128.10 329 ASP D O 1
ATOM 12297 N N . SER D 1 324 ? 31.615 -18.080 -1.104 1.00 129.20 330 SER D N 1
ATOM 12298 C CA . SER D 1 324 ? 30.859 -17.798 0.118 1.00 129.99 330 SER D CA 1
ATOM 12299 C C . SER D 1 324 ? 31.192 -16.410 0.645 1.00 130.69 330 SER D C 1
ATOM 12300 O O . SER D 1 324 ? 32.361 -16.024 0.677 1.00 131.03 330 SER D O 1
ATOM 12303 N N . THR D 1 325 ? 30.171 -15.670 1.074 1.00 131.05 331 THR D N 1
ATOM 12304 C CA . THR D 1 325 ? 30.377 -14.321 1.598 1.00 131.31 331 THR D CA 1
ATOM 12305 C C . THR D 1 325 ? 31.088 -14.390 2.945 1.00 131.25 331 THR D C 1
ATOM 12306 O O . THR D 1 325 ? 31.182 -13.393 3.660 1.00 131.56 331 THR D O 1
ATOM 12310 N N . LEU D 1 326 ? 31.589 -15.572 3.288 1.00 131.03 332 LEU D N 1
ATOM 12311 C CA . LEU D 1 326 ? 32.287 -15.754 4.553 1.00 130.84 332 LEU D CA 1
ATOM 12312 C C . LEU D 1 326 ? 33.801 -15.706 4.372 1.00 130.87 332 LEU D C 1
ATOM 12313 O O . LEU D 1 326 ? 34.410 -14.638 4.453 1.00 130.88 332 LEU D O 1
ATOM 12318 N N . LEU D 1 327 ? 34.403 -16.864 4.122 1.00 130.61 333 LEU D N 1
ATOM 12319 C CA . LEU D 1 327 ? 35.848 -16.950 3.944 1.00 130.74 333 LEU D CA 1
ATOM 12320 C C . LEU D 1 327 ? 36.360 -16.215 2.702 1.00 130.86 333 LEU D C 1
ATOM 12321 O O . LEU D 1 327 ? 35.665 -16.116 1.686 1.00 130.85 333 LEU D O 1
ATOM 12326 N N . ASP D 1 328 ? 37.586 -15.703 2.799 1.00 130.66 334 ASP D N 1
ATOM 12327 C CA . ASP D 1 328 ? 38.221 -14.974 1.705 1.00 129.90 334 ASP D CA 1
ATOM 12328 C C . ASP D 1 328 ? 39.691 -15.361 1.543 1.00 129.61 334 ASP D C 1
ATOM 12329 O O . ASP D 1 328 ? 40.101 -16.470 1.898 1.00 129.92 334 ASP D O 1
ATOM 12334 N N . ALA D 1 329 ? 40.476 -14.433 1.000 1.00 128.52 335 ALA D N 1
ATOM 12335 C CA . ALA D 1 329 ? 41.900 -14.650 0.784 1.00 127.03 335 ALA D CA 1
ATOM 12336 C C . ALA D 1 329 ? 42.596 -14.937 2.107 1.00 126.42 335 ALA D C 1
ATOM 12337 O O . ALA D 1 329 ? 42.962 -16.079 2.395 1.00 126.34 335 ALA D O 1
ATOM 12339 N N . SER D 1 330 ? 42.778 -13.889 2.905 1.00 125.57 336 SER D N 1
ATOM 12340 C CA . SER D 1 330 ? 43.427 -14.013 4.202 1.00 124.77 336 SER D CA 1
ATOM 12341 C C . SER D 1 330 ? 42.520 -14.761 5.165 1.00 124.74 336 SER D C 1
ATOM 12342 O O . SER D 1 330 ? 42.357 -14.364 6.317 1.00 124.64 336 SER D O 1
ATOM 12345 N N . ALA D 1 331 ? 41.933 -15.849 4.681 1.00 124.56 337 ALA D N 1
ATOM 12346 C CA . ALA D 1 331 ? 41.038 -16.664 5.484 1.00 123.68 337 ALA D CA 1
ATOM 12347 C C . ALA D 1 331 ? 41.699 -17.985 5.853 1.00 123.16 337 ALA D C 1
ATOM 12348 O O . ALA D 1 331 ? 42.073 -18.194 7.008 1.00 122.45 337 ALA D O 1
ATOM 12350 N N . ARG D 1 332 ? 41.846 -18.874 4.874 1.00 122.81 338 ARG D N 1
ATOM 12351 C CA . ARG D 1 332 ? 42.468 -20.169 5.129 1.00 123.27 338 ARG D CA 1
ATOM 12352 C C . ARG D 1 332 ? 43.830 -19.979 5.779 1.00 124.86 338 ARG D C 1
ATOM 12353 O O . ARG D 1 332 ? 44.455 -20.942 6.230 1.00 125.03 338 ARG D O 1
ATOM 12361 N N . THR D 1 333 ? 44.283 -18.731 5.820 1.00 126.36 339 THR D N 1
ATOM 12362 C CA . THR D 1 333 ? 45.570 -18.391 6.413 1.00 127.92 339 THR D CA 1
ATOM 12363 C C . THR D 1 333 ? 45.775 -19.027 7.794 1.00 129.02 339 THR D C 1
ATOM 12364 O O . THR D 1 333 ? 46.665 -19.863 7.979 1.00 129.18 339 THR D O 1
ATOM 12368 N N . ALA D 1 334 ? 44.947 -18.635 8.758 1.00 129.90 340 ALA D N 1
ATOM 12369 C CA . ALA D 1 334 ? 45.050 -19.166 10.111 1.00 130.17 340 ALA D CA 1
ATOM 12370 C C . ALA D 1 334 ? 44.336 -20.507 10.230 1.00 130.34 340 ALA D C 1
ATOM 12371 O O . ALA D 1 334 ? 44.590 -21.270 11.160 1.00 130.12 340 ALA D O 1
ATOM 12373 N N . LEU D 1 335 ? 43.450 -20.793 9.281 1.00 130.88 341 LEU D N 1
ATOM 12374 C CA . LEU D 1 335 ? 42.699 -22.043 9.287 1.00 131.67 341 LEU D CA 1
ATOM 12375 C C . LEU D 1 335 ? 43.546 -23.276 8.974 1.00 131.90 341 LEU D C 1
ATOM 12376 O O . LEU D 1 335 ? 43.015 -24.348 8.685 1.00 131.91 341 LEU D O 1
ATOM 12381 N N . GLU D 1 336 ? 44.865 -23.119 9.029 1.00 132.30 342 GLU D N 1
ATOM 12382 C CA . GLU D 1 336 ? 45.777 -24.232 8.785 1.00 132.42 342 GLU D CA 1
ATOM 12383 C C . GLU D 1 336 ? 46.345 -24.666 10.126 1.00 132.07 342 GLU D C 1
ATOM 12384 O O . GLU D 1 336 ? 46.613 -25.843 10.351 1.00 131.58 342 GLU D O 1
ATOM 12390 N N . ALA D 1 337 ? 46.515 -23.694 11.016 1.00 132.40 343 ALA D N 1
ATOM 12391 C CA . ALA D 1 337 ? 47.046 -23.940 12.348 1.00 133.44 343 ALA D CA 1
ATOM 12392 C C . ALA D 1 337 ? 46.142 -24.890 13.122 1.00 134.35 343 ALA D C 1
ATOM 12393 O O . ALA D 1 337 ? 46.520 -25.389 14.183 1.00 134.77 343 ALA D O 1
ATOM 12395 N N . LEU D 1 338 ? 44.944 -25.130 12.593 1.00 135.04 344 LEU D N 1
ATOM 12396 C CA . LEU D 1 338 ? 43.990 -26.031 13.234 1.00 135.55 344 LEU D CA 1
ATOM 12397 C C . LEU D 1 338 ? 44.415 -27.478 13.028 1.00 135.95 344 LEU D C 1
ATOM 12398 O O . LEU D 1 338 ? 44.099 -28.352 13.839 1.00 136.08 344 LEU D O 1
ATOM 12403 N N . ASP D 1 339 ? 45.137 -27.715 11.936 1.00 136.16 345 ASP D N 1
ATOM 12404 C CA . ASP D 1 339 ? 45.599 -29.051 11.582 1.00 136.20 345 ASP D CA 1
ATOM 12405 C C . ASP D 1 339 ? 46.962 -29.391 12.180 1.00 136.60 345 ASP D C 1
ATOM 12406 O O . ASP D 1 339 ? 47.931 -29.611 11.455 1.00 136.25 345 ASP D O 1
ATOM 12411 N N . THR D 1 340 ? 47.023 -29.429 13.510 1.00 137.52 346 THR D N 1
ATOM 12412 C CA . THR D 1 340 ? 48.249 -29.751 14.238 1.00 138.25 346 THR D CA 1
ATOM 12413 C C . THR D 1 340 ? 47.911 -30.724 15.369 1.00 139.40 346 THR D C 1
ATOM 12414 O O . THR D 1 340 ? 46.743 -30.889 15.723 1.00 139.65 346 THR D O 1
ATOM 12418 N N . PRO D 1 341 ? 48.929 -31.385 15.948 1.00 140.29 347 PRO D N 1
ATOM 12419 C CA . PRO D 1 341 ? 48.696 -32.337 17.041 1.00 140.73 347 PRO D CA 1
ATOM 12420 C C . PRO D 1 341 ? 48.328 -31.647 18.356 1.00 141.04 347 PRO D C 1
ATOM 12421 O O . PRO D 1 341 ? 47.811 -32.283 19.278 1.00 140.97 347 PRO D O 1
ATOM 12425 N N . ASN D 1 342 ? 48.601 -30.345 18.433 1.00 141.23 348 ASN D N 1
ATOM 12426 C CA . ASN D 1 342 ? 48.290 -29.559 19.622 1.00 141.27 348 ASN D CA 1
ATOM 12427 C C . ASN D 1 342 ? 48.647 -28.080 19.470 1.00 140.14 348 ASN D C 1
ATOM 12428 O O . ASN D 1 342 ? 49.649 -27.605 20.004 1.00 139.98 348 ASN D O 1
ATOM 12433 N N . TRP D 1 343 ? 47.811 -27.358 18.734 1.00 138.97 349 TRP D N 1
ATOM 12434 C CA . TRP D 1 343 ? 48.003 -25.931 18.513 1.00 138.15 349 TRP D CA 1
ATOM 12435 C C . TRP D 1 343 ? 47.346 -25.156 19.652 1.00 137.87 349 TRP D C 1
ATOM 12436 O O . TRP D 1 343 ? 47.464 -23.934 19.732 1.00 137.43 349 TRP D O 1
ATOM 12447 N N . PHE D 1 344 ? 46.654 -25.878 20.530 1.00 137.80 350 PHE D N 1
ATOM 12448 C CA . PHE D 1 344 ? 45.942 -25.262 21.646 1.00 137.80 350 PHE D CA 1
ATOM 12449 C C . PHE D 1 344 ? 46.725 -24.992 22.934 1.00 137.69 350 PHE D C 1
ATOM 12450 O O . PHE D 1 344 ? 46.128 -24.652 23.957 1.00 137.77 350 PHE D O 1
ATOM 12458 N N . ASP D 1 345 ? 48.049 -25.134 22.895 1.00 137.28 351 ASP D N 1
ATOM 12459 C CA . ASP D 1 345 ? 48.866 -24.868 24.081 1.00 136.30 351 ASP D CA 1
ATOM 12460 C C . ASP D 1 345 ? 49.856 -23.727 23.834 1.00 135.92 351 ASP D C 1
ATOM 12461 O O . ASP D 1 345 ? 50.237 -23.012 24.764 1.00 135.72 351 ASP D O 1
ATOM 12466 N N . ASP D 1 346 ? 50.259 -23.555 22.577 1.00 135.35 352 ASP D N 1
ATOM 12467 C CA . ASP D 1 346 ? 51.190 -22.492 22.203 1.00 134.51 352 ASP D CA 1
ATOM 12468 C C . ASP D 1 346 ? 50.436 -21.230 21.787 1.00 133.56 352 ASP D C 1
ATOM 12469 O O . ASP D 1 346 ? 50.008 -21.102 20.637 1.00 133.30 352 ASP D O 1
ATOM 12474 N N . ALA D 1 347 ? 50.284 -20.305 22.734 1.00 132.42 353 ALA D N 1
ATOM 12475 C CA . ALA D 1 347 ? 49.581 -19.040 22.510 1.00 131.29 353 ALA D CA 1
ATOM 12476 C C . ALA D 1 347 ? 49.893 -18.424 21.152 1.00 130.62 353 ALA D C 1
ATOM 12477 O O . ALA D 1 347 ? 49.083 -17.688 20.586 1.00 130.09 353 ALA D O 1
ATOM 12479 N N . ASP D 1 348 ? 51.079 -18.724 20.639 1.00 130.25 354 ASP D N 1
ATOM 12480 C CA . ASP D 1 348 ? 51.503 -18.215 19.346 1.00 129.71 354 ASP D CA 1
ATOM 12481 C C . ASP D 1 348 ? 50.449 -18.544 18.278 1.00 129.02 354 ASP D C 1
ATOM 12482 O O . ASP D 1 348 ? 49.508 -17.776 18.067 1.00 128.55 354 ASP D O 1
ATOM 12487 N N . THR D 1 349 ? 50.603 -19.694 17.626 1.00 128.22 355 THR D N 1
ATOM 12488 C CA . THR D 1 349 ? 49.688 -20.122 16.567 1.00 126.96 355 THR D CA 1
ATOM 12489 C C . THR D 1 349 ? 48.321 -20.607 17.055 1.00 125.62 355 THR D C 1
ATOM 12490 O O . THR D 1 349 ? 47.949 -21.764 16.842 1.00 125.68 355 THR D O 1
ATOM 12494 N N . ALA D 1 350 ? 47.572 -19.715 17.696 1.00 123.60 356 ALA D N 1
ATOM 12495 C CA . ALA D 1 350 ? 46.244 -20.049 18.203 1.00 120.99 356 ALA D CA 1
ATOM 12496 C C . ALA D 1 350 ? 45.487 -18.782 18.571 1.00 119.21 356 ALA D C 1
ATOM 12497 O O . ALA D 1 350 ? 44.312 -18.639 18.241 1.00 118.60 356 ALA D O 1
ATOM 12499 N N . ASP D 1 351 ? 46.167 -17.869 19.258 1.00 117.57 357 ASP D N 1
ATOM 12500 C CA . ASP D 1 351 ? 45.572 -16.598 19.666 1.00 115.74 357 ASP D CA 1
ATOM 12501 C C . ASP D 1 351 ? 45.129 -15.841 18.409 1.00 114.13 357 ASP D C 1
ATOM 12502 O O . ASP D 1 351 ? 44.277 -14.948 18.464 1.00 112.75 357 ASP D O 1
ATOM 12507 N N . ARG D 1 352 ? 45.723 -16.215 17.279 1.00 112.49 358 ARG D N 1
ATOM 12508 C CA . ARG D 1 352 ? 45.424 -15.606 15.989 1.00 111.05 358 ARG D CA 1
ATOM 12509 C C . ARG D 1 352 ? 44.191 -16.277 15.381 1.00 109.32 358 ARG D C 1
ATOM 12510 O O . ARG D 1 352 ? 43.546 -15.739 14.477 1.00 109.32 358 ARG D O 1
ATOM 12518 N N . LEU D 1 353 ? 43.866 -17.455 15.899 1.00 106.64 359 LEU D N 1
ATOM 12519 C CA . LEU D 1 353 ? 42.726 -18.222 15.425 1.00 103.33 359 LEU D CA 1
ATOM 12520 C C . LEU D 1 353 ? 41.434 -18.012 16.206 1.00 101.55 359 LEU D C 1
ATOM 12521 O O . LEU D 1 353 ? 40.378 -18.459 15.769 1.00 102.58 359 LEU D O 1
ATOM 12526 N N . LYS D 1 354 ? 41.504 -17.343 17.353 1.00 98.31 360 LYS D N 1
ATOM 12527 C CA . LYS D 1 354 ? 40.314 -17.125 18.172 1.00 94.69 360 LYS D CA 1
ATOM 12528 C C . LYS D 1 354 ? 39.251 -16.215 17.554 1.00 93.88 360 LYS D C 1
ATOM 12529 O O . LYS D 1 354 ? 38.095 -16.617 17.429 1.00 94.78 360 LYS D O 1
ATOM 12535 N N . PRO D 1 355 ? 39.622 -14.988 17.148 1.00 92.30 361 PRO D N 1
ATOM 12536 C CA . PRO D 1 355 ? 38.656 -14.056 16.553 1.00 90.21 361 PRO D CA 1
ATOM 12537 C C . PRO D 1 355 ? 38.121 -14.415 15.161 1.00 88.22 361 PRO D C 1
ATOM 12538 O O . PRO D 1 355 ? 37.117 -13.857 14.718 1.00 87.06 361 PRO D O 1
ATOM 12542 N N . ILE D 1 356 ? 38.786 -15.337 14.473 1.00 86.72 362 ILE D N 1
ATOM 12543 C CA . ILE D 1 356 ? 38.339 -15.758 13.145 1.00 86.15 362 ILE D CA 1
ATOM 12544 C C . ILE D 1 356 ? 37.315 -16.874 13.285 1.00 85.73 362 ILE D C 1
ATOM 12545 O O . ILE D 1 356 ? 36.285 -16.892 12.597 1.00 85.34 362 ILE D O 1
ATOM 12550 N N . VAL D 1 357 ? 37.632 -17.809 14.179 1.00 84.63 363 VAL D N 1
ATOM 12551 C CA . VAL D 1 357 ? 36.791 -18.961 14.477 1.00 82.27 363 VAL D CA 1
ATOM 12552 C C . VAL D 1 357 ? 35.489 -18.512 15.132 1.00 80.98 363 VAL D C 1
ATOM 12553 O O . VAL D 1 357 ? 34.413 -18.970 14.749 1.00 80.06 363 VAL D O 1
ATOM 12557 N N . LEU D 1 358 ? 35.585 -17.619 16.116 1.00 79.31 364 LEU D N 1
ATOM 12558 C CA . LEU D 1 358 ? 34.386 -17.135 16.788 1.00 78.69 364 LEU D CA 1
ATOM 12559 C C . LEU D 1 358 ? 33.525 -16.384 15.789 1.00 80.09 364 LEU D C 1
ATOM 12560 O O . LEU D 1 358 ? 32.306 -16.524 15.777 1.00 81.36 364 LEU D O 1
ATOM 12565 N N . GLN D 1 359 ? 34.163 -15.585 14.945 1.00 81.20 365 GLN D N 1
ATOM 12566 C CA . GLN D 1 359 ? 33.428 -14.838 13.943 1.00 81.73 365 GLN D CA 1
ATOM 12567 C C . GLN D 1 359 ? 32.632 -15.833 13.100 1.00 81.10 365 GLN D C 1
ATOM 12568 O O . GLN D 1 359 ? 31.474 -15.593 12.765 1.00 81.15 365 GLN D O 1
ATOM 12574 N N . LEU D 1 360 ? 33.255 -16.958 12.771 1.00 80.20 366 LEU D N 1
ATOM 12575 C CA . LEU D 1 360 ? 32.600 -17.964 11.953 1.00 81.74 366 LEU D CA 1
ATOM 12576 C C . LEU D 1 360 ? 31.551 -18.786 12.684 1.00 82.24 366 LEU D C 1
ATOM 12577 O O . LEU D 1 360 ? 30.552 -19.194 12.088 1.00 83.24 366 LEU D O 1
ATOM 12582 N N . ALA D 1 361 ? 31.774 -19.035 13.971 1.00 81.92 367 ALA D N 1
ATOM 12583 C CA . ALA D 1 361 ? 30.820 -19.799 14.768 1.00 78.50 367 ALA D CA 1
ATOM 12584 C C . ALA D 1 361 ? 29.538 -18.981 14.859 1.00 76.49 367 ALA D C 1
ATOM 12585 O O . ALA D 1 361 ? 28.441 -19.509 14.707 1.00 76.11 367 ALA D O 1
ATOM 12587 N N . ALA D 1 362 ? 29.688 -17.683 15.092 1.00 74.56 368 ALA D N 1
ATOM 12588 C CA . ALA D 1 362 ? 28.541 -16.793 15.185 1.00 74.10 368 ALA D CA 1
ATOM 12589 C C . ALA D 1 362 ? 27.728 -16.901 13.903 1.00 74.25 368 ALA D C 1
ATOM 12590 O O . ALA D 1 362 ? 26.549 -16.554 13.871 1.00 74.89 368 ALA D O 1
ATOM 12592 N N . ALA D 1 363 ? 28.366 -17.386 12.844 1.00 73.69 369 ALA D N 1
ATOM 12593 C CA . ALA D 1 363 ? 27.694 -17.537 11.566 1.00 73.70 369 ALA D CA 1
ATOM 12594 C C . ALA D 1 363 ? 27.004 -18.889 11.522 1.00 73.63 369 ALA D C 1
ATOM 12595 O O . ALA D 1 363 ? 25.898 -19.016 10.997 1.00 74.34 369 ALA D O 1
ATOM 12597 N N . TYR D 1 364 ? 27.672 -19.889 12.087 1.00 73.43 370 TYR D N 1
ATOM 12598 C CA . TYR D 1 364 ? 27.176 -21.267 12.140 1.00 73.61 370 TYR D CA 1
ATOM 12599 C C . TYR D 1 364 ? 25.897 -21.421 12.962 1.00 73.47 370 TYR D C 1
ATOM 12600 O O . TYR D 1 364 ? 25.095 -22.320 12.708 1.00 73.18 370 TYR D O 1
ATOM 12609 N N . PHE D 1 365 ? 25.719 -20.551 13.952 1.00 72.84 371 PHE D N 1
ATOM 12610 C CA . PHE D 1 365 ? 24.543 -20.597 14.809 1.00 71.70 371 PHE D CA 1
ATOM 12611 C C . PHE D 1 365 ? 23.401 -19.765 14.262 1.00 71.93 371 PHE D C 1
ATOM 12612 O O . PHE D 1 365 ? 22.340 -20.295 13.974 1.00 73.16 371 PHE D O 1
ATOM 12620 N N . LEU D 1 366 ? 23.620 -18.466 14.109 1.00 72.84 372 LEU D N 1
ATOM 12621 C CA . LEU D 1 366 ? 22.563 -17.582 13.640 1.00 75.03 372 LEU D CA 1
ATOM 12622 C C . LEU D 1 366 ? 22.153 -17.659 12.176 1.00 77.36 372 LEU D C 1
ATOM 12623 O O . LEU D 1 366 ? 21.072 -17.186 11.811 1.00 78.23 372 LEU D O 1
ATOM 12628 N N . GLN D 1 367 ? 22.983 -18.257 11.332 1.00 79.06 373 GLN D N 1
ATOM 12629 C CA . GLN D 1 367 ? 22.627 -18.337 9.922 1.00 80.30 373 GLN D CA 1
ATOM 12630 C C . GLN D 1 367 ? 22.483 -19.753 9.396 1.00 80.30 373 GLN D C 1
ATOM 12631 O O . GLN D 1 367 ? 21.408 -20.123 8.929 1.00 80.00 373 GLN D O 1
ATOM 12637 N N . ALA D 1 368 ? 23.551 -20.543 9.471 1.00 80.05 374 ALA D N 1
ATOM 12638 C CA . ALA D 1 368 ? 23.507 -21.926 8.996 1.00 80.59 374 ALA D CA 1
ATOM 12639 C C . ALA D 1 368 ? 22.248 -22.641 9.478 1.00 80.72 374 ALA D C 1
ATOM 12640 O O . ALA D 1 368 ? 21.935 -22.642 10.674 1.00 80.49 374 ALA D O 1
ATOM 12642 N N . LYS D 1 369 ? 21.529 -23.245 8.535 1.00 81.18 375 LYS D N 1
ATOM 12643 C CA . LYS D 1 369 ? 20.295 -23.959 8.844 1.00 81.52 375 LYS D CA 1
ATOM 12644 C C . LYS D 1 369 ? 20.305 -25.367 8.281 1.00 82.58 375 LYS D C 1
ATOM 12645 O O . LYS D 1 369 ? 21.000 -25.656 7.308 1.00 81.79 375 LYS D O 1
ATOM 12651 N N . GLY D 1 370 ? 19.530 -26.240 8.914 1.00 84.63 376 GLY D N 1
ATOM 12652 C CA . GLY D 1 370 ? 19.437 -27.614 8.467 1.00 86.83 376 GLY D CA 1
ATOM 12653 C C . GLY D 1 370 ? 18.356 -27.739 7.409 1.00 88.57 376 GLY D C 1
ATOM 12654 O O . GLY D 1 370 ? 17.546 -26.819 7.237 1.00 88.06 376 GLY D O 1
ATOM 12655 N N . PRO D 1 371 ? 18.305 -28.874 6.695 1.00 89.55 377 PRO D N 1
ATOM 12656 C CA . PRO D 1 371 ? 17.310 -29.114 5.642 1.00 90.48 377 PRO D CA 1
ATOM 12657 C C . PRO D 1 371 ? 15.880 -28.661 5.959 1.00 90.91 377 PRO D C 1
ATOM 12658 O O . PRO D 1 371 ? 15.121 -28.312 5.053 1.00 90.39 377 PRO D O 1
ATOM 12662 N N . ASN D 1 372 ? 15.516 -28.656 7.238 1.00 91.29 378 ASN D N 1
ATOM 12663 C CA . ASN D 1 372 ? 14.168 -28.256 7.635 1.00 91.93 378 ASN D CA 1
ATOM 12664 C C . ASN D 1 372 ? 14.044 -26.781 8.043 1.00 91.32 378 ASN D C 1
ATOM 12665 O O . ASN D 1 372 ? 13.014 -26.363 8.580 1.00 91.13 378 ASN D O 1
ATOM 12670 N N . GLY D 1 373 ? 15.086 -25.992 7.795 1.00 89.73 379 GLY D N 1
ATOM 12671 C CA . GLY D 1 373 ? 15.028 -24.587 8.160 1.00 87.23 379 GLY D CA 1
ATOM 12672 C C . GLY D 1 373 ? 15.349 -24.325 9.622 1.00 85.39 379 GLY D C 1
ATOM 12673 O O . GLY D 1 373 ? 15.294 -23.180 10.083 1.00 85.32 379 GLY D O 1
ATOM 12674 N N . ARG D 1 374 ? 15.678 -25.384 10.356 1.00 82.75 380 ARG D N 1
ATOM 12675 C CA . ARG D 1 374 ? 16.020 -25.255 11.767 1.00 80.49 380 ARG D CA 1
ATOM 12676 C C . ARG D 1 374 ? 17.524 -25.022 11.919 1.00 77.36 380 ARG D C 1
ATOM 12677 O O . ARG D 1 374 ? 18.285 -25.210 10.969 1.00 77.67 380 ARG D O 1
ATOM 12685 N N . PRO D 1 375 ? 17.967 -24.580 13.111 1.00 73.63 381 PRO D N 1
ATOM 12686 C CA . PRO D 1 375 ? 19.398 -24.352 13.313 1.00 70.51 381 PRO D CA 1
ATOM 12687 C C . PRO D 1 375 ? 20.184 -25.616 12.978 1.00 68.46 381 PRO D C 1
ATOM 12688 O O . PRO D 1 375 ? 19.826 -26.714 13.402 1.00 67.16 381 PRO D O 1
ATOM 12692 N N . LEU D 1 376 ? 21.255 -25.447 12.214 1.00 67.76 382 LEU D N 1
ATOM 12693 C CA . LEU D 1 376 ? 22.096 -26.558 11.780 1.00 67.42 382 LEU D CA 1
ATOM 12694 C C . LEU D 1 376 ? 22.583 -27.479 12.901 1.00 66.70 382 LEU D C 1
ATOM 12695 O O . LEU D 1 376 ? 22.505 -28.709 12.779 1.00 66.78 382 LEU D O 1
ATOM 12700 N N . ASP D 1 377 ? 23.082 -26.895 13.989 1.00 64.20 383 ASP D N 1
ATOM 12701 C CA . ASP D 1 377 ? 23.604 -27.696 15.087 1.00 61.26 383 ASP D CA 1
ATOM 12702 C C . ASP D 1 377 ? 22.572 -28.399 15.953 1.00 59.11 383 ASP D C 1
ATOM 12703 O O . ASP D 1 377 ? 21.609 -27.790 16.419 1.00 58.56 383 ASP D O 1
ATOM 12708 N N . PRO D 1 378 ? 22.776 -29.702 16.200 1.00 56.71 384 PRO D N 1
ATOM 12709 C CA . PRO D 1 378 ? 21.842 -30.468 17.023 1.00 55.60 384 PRO D CA 1
ATOM 12710 C C . PRO D 1 378 ? 21.647 -29.929 18.433 1.00 55.95 384 PRO D C 1
ATOM 12711 O O . PRO D 1 378 ? 20.504 -29.788 18.887 1.00 57.15 384 PRO D O 1
ATOM 12715 N N . VAL D 1 379 ? 22.750 -29.612 19.116 1.00 54.30 385 VAL D N 1
ATOM 12716 C CA . VAL D 1 379 ? 22.686 -29.110 20.487 1.00 51.65 385 VAL D CA 1
ATOM 12717 C C . VAL D 1 379 ? 22.062 -27.713 20.594 1.00 51.57 385 VAL D C 1
ATOM 12718 O O . VAL D 1 379 ? 21.470 -27.370 21.621 1.00 51.78 385 VAL D O 1
ATOM 12722 N N . ALA D 1 380 ? 22.180 -26.897 19.554 1.00 49.73 386 ALA D N 1
ATOM 12723 C CA . ALA D 1 380 ? 21.557 -25.576 19.624 1.00 50.77 386 ALA D CA 1
ATOM 12724 C C . ALA D 1 380 ? 20.053 -25.742 19.386 1.00 50.32 386 ALA D C 1
ATOM 12725 O O . ALA D 1 380 ? 19.235 -24.927 19.816 1.00 50.80 386 ALA D O 1
ATOM 12727 N N . ARG D 1 381 ? 19.705 -26.816 18.692 1.00 47.91 387 ARG D N 1
ATOM 12728 C CA . ARG D 1 381 ? 18.328 -27.125 18.387 1.00 46.22 387 ARG D CA 1
ATOM 12729 C C . ARG D 1 381 ? 17.652 -27.587 19.688 1.00 45.25 387 ARG D C 1
ATOM 12730 O O . ARG D 1 381 ? 16.489 -27.274 19.963 1.00 45.24 387 ARG D O 1
ATOM 12738 N N . PHE D 1 382 ? 18.398 -28.321 20.499 1.00 42.83 388 PHE D N 1
ATOM 12739 C CA . PHE D 1 382 ? 17.882 -28.811 21.762 1.00 40.14 388 PHE D CA 1
ATOM 12740 C C . PHE D 1 382 ? 17.626 -27.678 22.751 1.00 39.62 388 PHE D C 1
ATOM 12741 O O . PHE D 1 382 ? 16.498 -27.490 23.221 1.00 41.95 388 PHE D O 1
ATOM 12749 N N . HIS D 1 383 ? 18.673 -26.924 23.066 1.00 37.92 389 HIS D N 1
ATOM 12750 C CA . HIS D 1 383 ? 18.572 -25.837 24.035 1.00 37.70 389 HIS D CA 1
ATOM 12751 C C . HIS D 1 383 ? 17.700 -24.675 23.580 1.00 37.67 389 HIS D C 1
ATOM 12752 O O . HIS D 1 383 ? 16.901 -24.146 24.366 1.00 37.17 389 HIS D O 1
ATOM 12759 N N . LEU D 1 384 ? 17.860 -24.261 22.325 1.00 37.09 390 LEU D N 1
ATOM 12760 C CA . LEU D 1 384 ? 17.044 -23.173 21.804 1.00 37.91 390 LEU D CA 1
ATOM 12761 C C . LEU D 1 384 ? 15.609 -23.676 21.843 1.00 39.41 390 LEU D C 1
ATOM 12762 O O . LEU D 1 384 ? 14.678 -22.909 22.138 1.00 37.74 390 LEU D O 1
ATOM 12767 N N . GLY D 1 385 ? 15.463 -24.978 21.552 1.00 39.14 391 GLY D N 1
ATOM 12768 C CA . GLY D 1 385 ? 14.177 -25.657 21.582 1.00 37.30 391 GLY D CA 1
ATOM 12769 C C . GLY D 1 385 ? 13.595 -25.623 22.978 1.00 37.35 391 GLY D C 1
ATOM 12770 O O . GLY D 1 385 ? 12.381 -25.483 23.133 1.00 37.65 391 GLY D O 1
ATOM 12771 N N . ASN D 1 386 ? 14.454 -25.738 23.995 1.00 37.96 392 ASN D N 1
ATOM 12772 C CA . ASN D 1 386 ? 14.014 -25.676 25.401 1.00 37.77 392 ASN D CA 1
ATOM 12773 C C . ASN D 1 386 ? 13.881 -24.245 25.975 1.00 38.47 392 ASN D C 1
ATOM 12774 O O . ASN D 1 386 ? 13.697 -24.062 27.179 1.00 38.10 392 ASN D O 1
ATOM 12779 N N . GLY D 1 387 ? 13.974 -23.232 25.118 1.00 39.51 393 GLY D N 1
ATOM 12780 C CA . GLY D 1 387 ? 13.815 -21.862 25.578 1.00 41.29 393 GLY D CA 1
ATOM 12781 C C . GLY D 1 387 ? 15.048 -21.135 26.084 1.00 42.70 393 GLY D C 1
ATOM 12782 O O . GLY D 1 387 ? 14.936 -20.058 26.691 1.00 39.50 393 GLY D O 1
ATOM 12783 N N . ALA D 1 388 ? 16.221 -21.715 25.831 1.00 44.94 394 ALA D N 1
ATOM 12784 C CA . ALA D 1 388 ? 17.488 -21.128 26.274 1.00 48.10 394 ALA D CA 1
ATOM 12785 C C . ALA D 1 388 ? 17.969 -20.074 25.294 1.00 50.14 394 ALA D C 1
ATOM 12786 O O . ALA D 1 388 ? 17.464 -19.965 24.171 1.00 51.82 394 ALA D O 1
ATOM 12788 N N . ARG D 1 389 ? 18.952 -19.293 25.720 1.00 51.78 395 ARG D N 1
ATOM 12789 C CA . ARG D 1 389 ? 19.503 -18.255 24.860 1.00 53.09 395 ARG D CA 1
ATOM 12790 C C . ARG D 1 389 ? 20.975 -18.497 24.613 1.00 52.81 395 ARG D C 1
ATOM 12791 O O . ARG D 1 389 ? 21.694 -18.881 25.529 1.00 54.72 395 ARG D O 1
ATOM 12799 N N . LEU D 1 390 ? 21.416 -18.297 23.374 1.00 52.49 396 LEU D N 1
ATOM 12800 C CA . LEU D 1 390 ? 22.830 -18.436 23.036 1.00 52.17 396 LEU D CA 1
ATOM 12801 C C . LEU D 1 390 ? 23.438 -17.212 23.740 1.00 53.41 396 LEU D C 1
ATOM 12802 O O . LEU D 1 390 ? 23.177 -16.067 23.342 1.00 51.15 396 LEU D O 1
ATOM 12807 N N . ASP D 1 391 ? 24.230 -17.452 24.789 1.00 54.06 397 ASP D N 1
ATOM 12808 C CA . ASP D 1 391 ? 24.785 -16.355 25.580 1.00 55.35 397 ASP D CA 1
ATOM 12809 C C . ASP D 1 391 ? 26.286 -16.069 25.444 1.00 55.81 397 ASP D C 1
ATOM 12810 O O . ASP D 1 391 ? 26.727 -14.946 25.704 1.00 55.71 397 ASP D O 1
ATOM 12815 N N . ARG D 1 392 ? 27.069 -17.060 25.032 1.00 54.45 398 ARG D N 1
ATOM 12816 C CA . ARG D 1 392 ? 28.496 -16.845 24.902 1.00 54.38 398 ARG D CA 1
ATOM 12817 C C . ARG D 1 392 ? 29.186 -17.929 24.106 1.00 55.90 398 ARG D C 1
ATOM 12818 O O . ARG D 1 392 ? 28.760 -19.080 24.107 1.00 54.87 398 ARG D O 1
ATOM 12826 N N . LEU D 1 393 ? 30.257 -17.542 23.422 1.00 57.80 399 LEU D N 1
ATOM 12827 C CA . LEU D 1 393 ? 31.052 -18.478 22.641 1.00 61.25 399 LEU D CA 1
ATOM 12828 C C . LEU D 1 393 ? 32.378 -18.693 23.379 1.00 62.48 399 LEU D C 1
ATOM 12829 O O . LEU D 1 393 ? 33.097 -17.742 23.671 1.00 63.25 399 LEU D O 1
ATOM 12834 N N . ASN D 1 394 ? 32.694 -19.941 23.696 1.00 64.38 400 ASN D N 1
ATOM 12835 C CA . ASN D 1 394 ? 33.931 -20.236 24.405 1.00 66.70 400 ASN D CA 1
ATOM 12836 C C . ASN D 1 394 ? 34.955 -20.885 23.497 1.00 68.84 400 ASN D C 1
ATOM 12837 O O . ASN D 1 394 ? 34.895 -22.090 23.228 1.00 66.82 400 ASN D O 1
ATOM 12842 N N . PHE D 1 395 ? 35.896 -20.073 23.021 1.00 72.33 401 PHE D N 1
ATOM 12843 C CA . PHE D 1 395 ? 36.947 -20.563 22.140 1.00 75.29 401 PHE D CA 1
ATOM 12844 C C . PHE D 1 395 ? 37.782 -21.615 22.879 1.00 76.87 401 PHE D C 1
ATOM 12845 O O . PHE D 1 395 ? 38.232 -21.376 24.004 1.00 77.27 401 PHE D O 1
ATOM 12853 N N . LEU D 1 396 ? 37.984 -22.776 22.262 1.00 77.56 402 LEU D N 1
ATOM 12854 C CA . LEU D 1 396 ? 38.755 -23.833 22.911 1.00 80.37 402 LEU D CA 1
ATOM 12855 C C . LEU D 1 396 ? 38.370 -24.029 24.385 1.00 80.83 402 LEU D C 1
ATOM 12856 O O . LEU D 1 396 ? 39.203 -23.876 25.270 1.00 80.37 402 LEU D O 1
ATOM 12861 N N . GLY D 1 397 ? 37.112 -24.368 24.645 1.00 81.59 403 GLY D N 1
ATOM 12862 C CA . GLY D 1 397 ? 36.672 -24.578 26.012 1.00 81.79 403 GLY D CA 1
ATOM 12863 C C . GLY D 1 397 ? 36.880 -26.021 26.437 1.00 83.04 403 GLY D C 1
ATOM 12864 O O . GLY D 1 397 ? 36.802 -26.348 27.626 1.00 83.63 403 GLY D O 1
ATOM 12865 N N . ASP D 1 398 ? 37.134 -26.888 25.460 1.00 83.07 404 ASP D N 1
ATOM 12866 C CA . ASP D 1 398 ? 37.380 -28.302 25.716 1.00 84.01 404 ASP D CA 1
ATOM 12867 C C . ASP D 1 398 ? 38.572 -28.727 24.879 1.00 85.83 404 ASP D C 1
ATOM 12868 O O . ASP D 1 398 ? 38.550 -28.595 23.656 1.00 84.92 404 ASP D O 1
ATOM 12873 N N . ARG D 1 399 ? 39.611 -29.235 25.535 1.00 88.37 405 ARG D N 1
ATOM 12874 C CA . ARG D 1 399 ? 40.815 -29.665 24.828 1.00 91.73 405 ARG D CA 1
ATOM 12875 C C . ARG D 1 399 ? 40.822 -31.152 24.480 1.00 93.42 405 ARG D C 1
ATOM 12876 O O . ARG D 1 399 ? 41.551 -31.583 23.582 1.00 93.92 405 ARG D O 1
ATOM 12884 N N . SER D 1 400 ? 40.013 -31.928 25.194 1.00 95.15 406 SER D N 1
ATOM 12885 C CA . SER D 1 400 ? 39.926 -33.368 24.972 1.00 96.98 406 SER D CA 1
ATOM 12886 C C . SER D 1 400 ? 39.938 -33.740 23.488 1.00 97.99 406 SER D C 1
ATOM 12887 O O . SER D 1 400 ? 39.600 -32.921 22.629 1.00 98.15 406 SER D O 1
ATOM 12890 N N . PRO D 1 401 ? 40.336 -34.987 23.168 1.00 98.69 407 PRO D N 1
ATOM 12891 C CA . PRO D 1 401 ? 40.394 -35.475 21.784 1.00 98.94 407 PRO D CA 1
ATOM 12892 C C . PRO D 1 401 ? 39.042 -35.446 21.067 1.00 99.19 407 PRO D C 1
ATOM 12893 O O . PRO D 1 401 ? 38.981 -35.276 19.847 1.00 98.60 407 PRO D O 1
ATOM 12897 N N . ASN D 1 402 ? 37.962 -35.617 21.826 1.00 99.69 408 ASN D N 1
ATOM 12898 C CA . ASN D 1 402 ? 36.621 -35.586 21.248 1.00 100.25 408 ASN D CA 1
ATOM 12899 C C . ASN D 1 402 ? 36.256 -34.155 20.863 1.00 100.96 408 ASN D C 1
ATOM 12900 O O . ASN D 1 402 ? 35.812 -33.896 19.744 1.00 101.79 408 ASN D O 1
ATOM 12905 N N . GLY D 1 403 ? 36.446 -33.228 21.798 1.00 101.45 409 GLY D N 1
ATOM 12906 C CA . GLY D 1 403 ? 36.137 -31.836 21.530 1.00 101.82 409 GLY D CA 1
ATOM 12907 C C . GLY D 1 403 ? 36.815 -31.352 20.264 1.00 101.98 409 GLY D C 1
ATOM 12908 O O . GLY D 1 403 ? 36.230 -30.620 19.470 1.00 101.23 409 GLY D O 1
ATOM 12917 N N . ARG D 1 405 ? 37.722 -33.123 17.607 1.00 100.66 411 ARG D N 1
ATOM 12918 C CA . ARG D 1 405 ? 37.078 -33.698 16.435 1.00 99.77 411 ARG D CA 1
ATOM 12919 C C . ARG D 1 405 ? 35.735 -33.059 16.084 1.00 98.99 411 ARG D C 1
ATOM 12920 O O . ARG D 1 405 ? 35.326 -33.075 14.921 1.00 99.55 411 ARG D O 1
ATOM 12928 N N . GLN D 1 406 ? 35.052 -32.489 17.072 1.00 97.06 412 GLN D N 1
ATOM 12929 C CA . GLN D 1 406 ? 33.744 -31.893 16.820 1.00 95.13 412 GLN D CA 1
ATOM 12930 C C . GLN D 1 406 ? 33.723 -30.436 16.372 1.00 93.75 412 GLN D C 1
ATOM 12931 O O . GLN D 1 406 ? 33.066 -30.100 15.386 1.00 94.02 412 GLN D O 1
ATOM 12937 N N . SER D 1 407 ? 34.432 -29.568 17.082 1.00 91.91 413 SER D N 1
ATOM 12938 C CA . SER D 1 407 ? 34.430 -28.153 16.726 1.00 90.10 413 SER D CA 1
ATOM 12939 C C . SER D 1 407 ? 35.709 -27.426 17.112 1.00 88.76 413 SER D C 1
ATOM 12940 O O . SER D 1 407 ? 35.683 -26.224 17.377 1.00 88.08 413 SER D O 1
ATOM 12943 N N . HIS D 1 408 ? 36.822 -28.150 17.141 1.00 87.66 414 HIS D N 1
ATOM 12944 C CA . HIS D 1 408 ? 38.109 -27.567 17.509 1.00 86.16 414 HIS D CA 1
ATOM 12945 C C . HIS D 1 408 ? 38.022 -26.959 18.899 1.00 84.65 414 HIS D C 1
ATOM 12946 O O . HIS D 1 408 ? 38.196 -25.748 19.073 1.00 84.43 414 HIS D O 1
ATOM 12953 N N . GLY D 1 409 ? 37.737 -27.807 19.882 1.00 82.69 415 GLY D N 1
ATOM 12954 C CA . GLY D 1 409 ? 37.631 -27.357 21.259 1.00 80.62 415 GLY D CA 1
ATOM 12955 C C . GLY D 1 409 ? 36.639 -26.238 21.535 1.00 79.08 415 GLY D C 1
ATOM 12956 O O . GLY D 1 409 ? 36.717 -25.609 22.586 1.00 79.48 415 GLY D O 1
ATOM 12957 N N . LEU D 1 410 ? 35.705 -25.990 20.618 1.00 76.92 416 LEU D N 1
ATOM 12958 C CA . LEU D 1 410 ? 34.713 -24.929 20.802 1.00 73.98 416 LEU D CA 1
ATOM 12959 C C . LEU D 1 410 ? 33.511 -25.370 21.621 1.00 72.50 416 LEU D C 1
ATOM 12960 O O . LEU D 1 410 ? 32.984 -26.465 21.432 1.00 71.45 416 LEU D O 1
ATOM 12973 N N . VAL D 1 412 ? 29.881 -23.515 23.834 1.00 63.75 418 VAL D N 1
ATOM 12974 C CA . VAL D 1 412 ? 29.095 -22.298 24.010 1.00 59.73 418 VAL D CA 1
ATOM 12975 C C . VAL D 1 412 ? 28.287 -22.393 25.284 1.00 57.40 418 VAL D C 1
ATOM 12976 O O . VAL D 1 412 ? 28.072 -23.481 25.806 1.00 57.43 418 VAL D O 1
ATOM 12980 N N . ASN D 1 413 ? 27.841 -21.249 25.781 1.00 54.25 419 ASN D N 1
ATOM 12981 C CA . ASN D 1 413 ? 27.035 -21.214 26.988 1.00 54.05 419 ASN D CA 1
ATOM 12982 C C . ASN D 1 413 ? 25.607 -20.753 26.687 1.00 53.19 419 ASN D C 1
ATOM 12983 O O . ASN D 1 413 ? 25.397 -19.629 26.204 1.00 53.15 419 ASN D O 1
ATOM 12988 N N . TYR D 1 414 ? 24.624 -21.607 26.964 1.00 50.15 420 TYR D N 1
ATOM 12989 C CA . TYR D 1 414 ? 23.231 -21.217 26.759 1.00 45.77 420 TYR D CA 1
ATOM 12990 C C . TYR D 1 414 ? 22.735 -20.755 28.116 1.00 45.08 420 TYR D C 1
ATOM 12991 O O . TYR D 1 414 ? 23.171 -21.265 29.145 1.00 44.70 420 TYR D O 1
ATOM 13000 N N . LEU D 1 415 ? 21.845 -19.773 28.127 1.00 45.04 421 LEU D N 1
ATOM 13001 C CA . LEU D 1 415 ? 21.321 -19.268 29.384 1.00 46.00 421 LEU D CA 1
ATOM 13002 C C . LEU D 1 415 ? 19.842 -19.600 29.504 1.00 46.56 421 LEU D C 1
ATOM 13003 O O . LEU D 1 415 ? 19.093 -19.523 28.523 1.00 47.60 421 LEU D O 1
ATOM 13008 N N . TYR D 1 416 ? 19.434 -19.976 30.713 1.00 46.50 422 TYR D N 1
ATOM 13009 C CA . TYR D 1 416 ? 18.049 -20.333 30.998 1.00 46.23 422 TYR D CA 1
ATOM 13010 C C . TYR D 1 416 ? 17.455 -19.454 32.076 1.00 47.64 422 TYR D C 1
ATOM 13011 O O . TYR D 1 416 ? 18.027 -19.304 33.140 1.00 51.35 422 TYR D O 1
ATOM 13020 N N . ALA D 1 417 ? 16.300 -18.879 31.815 1.00 49.00 423 ALA D N 1
ATOM 13021 C CA . ALA D 1 417 ? 15.651 -18.055 32.815 1.00 52.63 423 ALA D CA 1
ATOM 13022 C C . ALA D 1 417 ? 14.197 -18.474 32.744 1.00 55.47 423 ALA D C 1
ATOM 13023 O O . ALA D 1 417 ? 13.573 -18.389 31.683 1.00 56.36 423 ALA D O 1
ATOM 13025 N N . LEU D 1 418 ? 13.659 -18.947 33.863 1.00 57.88 424 LEU D N 1
ATOM 13026 C CA . LEU D 1 418 ? 12.279 -19.418 33.885 1.00 58.56 424 LEU D CA 1
ATOM 13027 C C . LEU D 1 418 ? 11.324 -18.418 33.268 1.00 60.25 424 LEU D C 1
ATOM 13028 O O . LEU D 1 418 ? 10.388 -18.804 32.559 1.00 62.20 424 LEU D O 1
ATOM 13033 N N . GLY D 1 419 ? 11.565 -17.137 33.516 1.00 60.02 425 GLY D N 1
ATOM 13034 C CA . GLY D 1 419 ? 10.696 -16.124 32.947 1.00 60.76 425 GLY D CA 1
ATOM 13035 C C . GLY D 1 419 ? 10.777 -15.953 31.431 1.00 60.86 425 GLY D C 1
ATOM 13036 O O . GLY D 1 419 ? 9.887 -15.346 30.827 1.00 61.71 425 GLY D O 1
ATOM 13037 N N . ASP D 1 420 ? 11.820 -16.481 30.798 1.00 59.60 426 ASP D N 1
ATOM 13038 C CA . ASP D 1 420 ? 11.957 -16.311 29.356 1.00 60.07 426 ASP D CA 1
ATOM 13039 C C . ASP D 1 420 ? 11.796 -17.598 28.534 1.00 59.69 426 ASP D C 1
ATOM 13040 O O . ASP D 1 420 ? 11.512 -17.552 27.330 1.00 59.03 426 ASP D O 1
ATOM 13045 N N . ILE D 1 421 ? 11.962 -18.743 29.193 1.00 58.10 427 ILE D N 1
ATOM 13046 C CA . ILE D 1 421 ? 11.832 -20.045 28.553 1.00 55.13 427 ILE D CA 1
ATOM 13047 C C . ILE D 1 421 ? 10.660 -20.146 27.579 1.00 55.34 427 ILE D C 1
ATOM 13048 O O . ILE D 1 421 ? 10.850 -20.389 26.389 1.00 54.35 427 ILE D O 1
ATOM 13053 N N . GLU D 1 422 ? 9.451 -19.951 28.086 1.00 55.68 428 GLU D N 1
ATOM 13054 C CA . GLU D 1 422 ? 8.258 -20.017 27.259 1.00 56.16 428 GLU D CA 1
ATOM 13055 C C . GLU D 1 422 ? 8.302 -19.111 26.042 1.00 54.57 428 GLU D C 1
ATOM 13056 O O . GLU D 1 422 ? 8.007 -19.553 24.925 1.00 55.80 428 GLU D O 1
ATOM 13062 N N . ALA D 1 423 ? 8.653 -17.844 26.254 1.00 51.24 429 ALA D N 1
ATOM 13063 C CA . ALA D 1 423 ? 8.718 -16.885 25.157 1.00 47.00 429 ALA D CA 1
ATOM 13064 C C . ALA D 1 423 ? 9.739 -17.284 24.088 1.00 46.98 429 ALA D C 1
ATOM 13065 O O . ALA D 1 423 ? 9.422 -17.298 22.889 1.00 43.89 429 ALA D O 1
ATOM 13067 N N . ASN D 1 424 ? 10.960 -17.613 24.516 1.00 46.06 430 ASN D N 1
ATOM 13068 C CA . ASN D 1 424 ? 12.000 -17.997 23.563 1.00 46.93 430 ASN D CA 1
ATOM 13069 C C . ASN D 1 424 ? 11.556 -19.205 22.773 1.00 45.88 430 ASN D C 1
ATOM 13070 O O . ASN D 1 424 ? 11.734 -19.258 21.559 1.00 46.91 430 ASN D O 1
ATOM 13075 N N . HIS D 1 425 ? 10.974 -20.179 23.465 1.00 45.60 431 HIS D N 1
ATOM 13076 C CA . HIS D 1 425 ? 10.490 -21.384 22.800 1.00 42.62 431 HIS D CA 1
ATOM 13077 C C . HIS D 1 425 ? 9.397 -21.009 21.808 1.00 42.12 431 HIS D C 1
ATOM 13078 O O . HIS D 1 425 ? 9.463 -21.373 20.633 1.00 40.83 431 HIS D O 1
ATOM 13085 N N . GLU D 1 426 ? 8.391 -20.281 22.287 1.00 41.49 432 GLU D N 1
ATOM 13086 C CA . GLU D 1 426 ? 7.286 -19.880 21.428 1.00 44.32 432 GLU D CA 1
ATOM 13087 C C . GLU D 1 426 ? 7.765 -19.079 20.229 1.00 46.26 432 GLU D C 1
ATOM 13088 O O . GLU D 1 426 ? 7.399 -19.384 19.088 1.00 46.07 432 GLU D O 1
ATOM 13094 N N . ALA D 1 427 ? 8.598 -18.068 20.497 1.00 48.18 433 ALA D N 1
ATOM 13095 C CA . ALA D 1 427 ? 9.136 -17.194 19.457 1.00 47.24 433 ALA D CA 1
ATOM 13096 C C . ALA D 1 427 ? 9.968 -17.972 18.465 1.00 46.81 433 ALA D C 1
ATOM 13097 O O . ALA D 1 427 ? 9.956 -17.673 17.274 1.00 47.29 433 ALA D O 1
ATOM 13099 N N . LEU D 1 428 ? 10.704 -18.964 18.952 1.00 46.13 434 LEU D N 1
ATOM 13100 C CA . LEU D 1 428 ? 11.514 -19.778 18.057 1.00 46.97 434 LEU D CA 1
ATOM 13101 C C . LEU D 1 428 ? 10.632 -20.696 17.225 1.00 49.38 434 LEU D C 1
ATOM 13102 O O . LEU D 1 428 ? 10.791 -20.770 16.010 1.00 51.77 434 LEU D O 1
ATOM 13107 N N . PHE D 1 429 ? 9.712 -21.403 17.880 1.00 50.82 435 PHE D N 1
ATOM 13108 C CA . PHE D 1 429 ? 8.831 -22.335 17.178 1.00 52.61 435 PHE D CA 1
ATOM 13109 C C . PHE D 1 429 ? 7.781 -21.671 16.279 1.00 53.88 435 PHE D C 1
ATOM 13110 O O . PHE D 1 429 ? 7.553 -22.124 15.152 1.00 53.08 435 PHE D O 1
ATOM 13118 N N . GLU D 1 430 ? 7.152 -20.602 16.760 1.00 54.04 436 GLU D N 1
ATOM 13119 C CA . GLU D 1 430 ? 6.151 -19.915 15.961 1.00 55.62 436 GLU D CA 1
ATOM 13120 C C . GLU D 1 430 ? 6.753 -19.088 14.820 1.00 57.74 436 GLU D C 1
ATOM 13121 O O . GLU D 1 430 ? 6.178 -19.029 13.736 1.00 58.90 436 GLU D O 1
ATOM 13127 N N . ARG D 1 431 ? 7.911 -18.469 15.044 1.00 59.41 437 ARG D N 1
ATOM 13128 C CA . ARG D 1 431 ? 8.520 -17.640 14.008 1.00 60.15 437 ARG D CA 1
ATOM 13129 C C . ARG D 1 431 ? 9.956 -17.922 13.585 1.00 60.76 437 ARG D C 1
ATOM 13130 O O . ARG D 1 431 ? 10.576 -17.071 12.955 1.00 60.45 437 ARG D O 1
ATOM 13138 N N . GLY D 1 432 ? 10.485 -19.100 13.906 1.00 61.71 438 GLY D N 1
ATOM 13139 C CA . GLY D 1 432 ? 11.858 -19.427 13.524 1.00 61.34 438 GLY D CA 1
ATOM 13140 C C . GLY D 1 432 ? 12.919 -18.452 14.035 1.00 61.65 438 GLY D C 1
ATOM 13141 O O . GLY D 1 432 ? 14.072 -18.496 13.611 1.00 61.58 438 GLY D O 1
ATOM 13142 N N . GLN D 1 433 ? 12.519 -17.589 14.963 1.00 60.84 439 GLN D N 1
ATOM 13143 C CA . GLN D 1 433 ? 13.381 -16.578 15.554 1.00 60.84 439 GLN D CA 1
ATOM 13144 C C . GLN D 1 433 ? 14.327 -17.088 16.636 1.00 59.88 439 GLN D C 1
ATOM 13145 O O . GLN D 1 433 ? 13.892 -17.441 17.729 1.00 61.33 439 GLN D O 1
ATOM 13151 N N . ILE D 1 434 ? 15.624 -17.096 16.335 1.00 58.12 440 ILE D N 1
ATOM 13152 C CA . ILE D 1 434 ? 16.651 -17.551 17.277 1.00 55.67 440 ILE D CA 1
ATOM 13153 C C . ILE D 1 434 ? 16.889 -16.554 18.406 1.00 55.81 440 ILE D C 1
ATOM 13154 O O . ILE D 1 434 ? 16.804 -15.351 18.206 1.00 56.42 440 ILE D O 1
ATOM 13159 N N . ALA D 1 435 ? 17.183 -17.060 19.596 1.00 56.71 441 ALA D N 1
ATOM 13160 C CA . ALA D 1 435 ? 17.433 -16.190 20.736 1.00 58.70 441 ALA D CA 1
ATOM 13161 C C . ALA D 1 435 ? 18.909 -16.236 21.114 1.00 59.74 441 ALA D C 1
ATOM 13162 O O . ALA D 1 435 ? 19.383 -17.224 21.679 1.00 59.20 441 ALA D O 1
ATOM 13164 N N . ALA D 1 436 ? 19.623 -15.158 20.788 1.00 60.64 442 ALA D N 1
ATOM 13165 C CA . ALA D 1 436 ? 21.048 -15.042 21.070 1.00 60.56 442 ALA D CA 1
ATOM 13166 C C . ALA D 1 436 ? 21.336 -13.695 21.698 1.00 60.36 442 ALA D C 1
ATOM 13167 O O . ALA D 1 436 ? 20.608 -12.735 21.472 1.00 59.60 442 ALA D O 1
ATOM 13169 N N . ALA D 1 437 ? 22.399 -13.631 22.495 1.00 61.57 443 ALA D N 1
ATOM 13170 C CA . ALA D 1 437 ? 22.791 -12.386 23.157 1.00 61.37 443 ALA D CA 1
ATOM 13171 C C . ALA D 1 437 ? 23.427 -11.448 22.134 1.00 61.26 443 ALA D C 1
ATOM 13172 O O . ALA D 1 437 ? 24.034 -11.905 21.163 1.00 59.39 443 ALA D O 1
ATOM 13174 N N . SER D 1 438 ? 23.283 -10.143 22.352 1.00 62.76 444 SER D N 1
ATOM 13175 C CA . SER D 1 438 ? 23.847 -9.145 21.441 1.00 64.51 444 SER D CA 1
ATOM 13176 C C . SER D 1 438 ? 25.321 -9.425 21.217 1.00 64.56 444 SER D C 1
ATOM 13177 O O . SER D 1 438 ? 25.813 -9.391 20.087 1.00 63.78 444 SER D O 1
ATOM 13180 N N . ALA D 1 439 ? 26.018 -9.721 22.305 1.00 65.29 445 ALA D N 1
ATOM 13181 C CA . ALA D 1 439 ? 27.441 -10.014 22.241 1.00 67.38 445 ALA D CA 1
ATOM 13182 C C . ALA D 1 439 ? 27.781 -11.133 21.252 1.00 67.67 445 ALA D C 1
ATOM 13183 O O . ALA D 1 439 ? 28.937 -11.530 21.145 1.00 68.10 445 ALA D O 1
ATOM 13185 N N . VAL D 1 440 ? 26.784 -11.636 20.529 1.00 68.92 446 VAL D N 1
ATOM 13186 C CA . VAL D 1 440 ? 27.011 -12.721 19.577 1.00 71.04 446 VAL D CA 1
ATOM 13187 C C . VAL D 1 440 ? 26.400 -12.418 18.211 1.00 72.55 446 VAL D C 1
ATOM 13188 O O . VAL D 1 440 ? 26.941 -12.819 17.174 1.00 71.63 446 VAL D O 1
ATOM 13192 N N . ARG D 1 441 ? 25.266 -11.722 18.213 1.00 74.37 447 ARG D N 1
ATOM 13193 C CA . ARG D 1 441 ? 24.592 -11.360 16.972 1.00 77.11 447 ARG D CA 1
ATOM 13194 C C . ARG D 1 441 ? 25.472 -10.379 16.198 1.00 79.14 447 ARG D C 1
ATOM 13195 O O . ARG D 1 441 ? 25.217 -10.078 15.028 1.00 79.51 447 ARG D O 1
ATOM 13203 N N . LYS D 1 442 ? 26.499 -9.871 16.871 1.00 80.78 448 LYS D N 1
ATOM 13204 C CA . LYS D 1 442 ? 27.416 -8.918 16.267 1.00 81.52 448 LYS D CA 1
ATOM 13205 C C . LYS D 1 442 ? 28.582 -9.641 15.599 1.00 82.96 448 LYS D C 1
ATOM 13206 O O . LYS D 1 442 ? 29.029 -9.247 14.525 1.00 83.31 448 LYS D O 1
ATOM 13212 N N . LEU D 1 443 ? 29.067 -10.707 16.224 1.00 84.89 449 LEU D N 1
ATOM 13213 C CA . LEU D 1 443 ? 30.177 -11.459 15.659 1.00 87.98 449 LEU D CA 1
ATOM 13214 C C . LEU D 1 443 ? 29.880 -12.078 14.293 1.00 90.26 449 LEU D C 1
ATOM 13215 O O . LEU D 1 443 ? 30.719 -12.792 13.738 1.00 90.53 449 LEU D O 1
ATOM 13220 N N . VAL D 1 444 ? 28.692 -11.819 13.752 1.00 93.11 450 VAL D N 1
ATOM 13221 C CA . VAL D 1 444 ? 28.337 -12.348 12.435 1.00 95.71 450 VAL D CA 1
ATOM 13222 C C . VAL D 1 444 ? 28.934 -11.440 11.365 1.00 97.46 450 VAL D C 1
ATOM 13223 O O . VAL D 1 444 ? 28.690 -10.229 11.353 1.00 96.58 450 VAL D O 1
ATOM 13227 N N . PRO D 1 445 ? 29.730 -12.017 10.452 1.00 99.66 451 PRO D N 1
ATOM 13228 C CA . PRO D 1 445 ? 30.365 -11.249 9.373 1.00 101.66 451 PRO D CA 1
ATOM 13229 C C . PRO D 1 445 ? 29.418 -10.284 8.647 1.00 103.34 451 PRO D C 1
ATOM 13230 O O . PRO D 1 445 ? 29.720 -9.067 8.627 1.00 103.94 451 PRO D O 1
#

Secondary structure (DSSP, 8-state):
--TTHHHHHHHHHHHHHHHHH-----HHHHHHHHHHHHH---HHHHHHHHHHHHHHHHHS-HHHHHHHHHHHHHTSS--HHHHHHHHHHHHH---HHHHHHHHHHHS-HHHHHHHHHTTSTTHHHHHH--HHHHHHTTT-GGGHHHHHHHHHHHHHHS-GGG-EEEEESTTSBHHHHHHHHHH--SS---SHHHHHHHH--TTEEEEEEE-GGGTT--SEEEEEEEESS--S-HHHHH-TTS----TTT--EEEEEEEEE--GGGTT----S-HHHHHHHHHHHH-TT--EEEE----TTHHHHHHHHHH-TT-TT--HHHHHHHGGGSSTTGGG-HHHHHHHHHHHHHHHHHHHHH-B-SSSSBSSHHHHHHHHTT-EEEE--TTS--SS----STT--EEEE-TTTHHHHHHIIIII----B-HHHHTT--/--HHHHHHHHHHHHT---HHHHHHHHHHHHHHHHTS-HHHHHHHHHHHHTTTS--HHHHHHHHHHHHH---HHHHHHHHHHHS-HHHHHHHHHTTSTTHHHHHH--HHHHHHTTT-GGGHHHHHHHHHHHHHHS-GGG-EEEE--TTSBHHHHHHHHHH--SS---SHHHHHHHHSSTTEEEEEEE-TTSTT-EEEEEEEE--SS--S-SHHHH-SS-----GGG-SEEEEEEEEE--GGGTT----S-HHHHHHHHHHHH-TT--EEEEE---TTSHHHHHHHTT-S--TT--HHHHHHTGGGGSS--TT-SSTTSSHHHHHHHHHHHHHHT-B-SSSSBS-HHHHHHHHTT-EEEE--TT---SS----STT--EEEE-TTTHHHHHHHHHHS----B-HHHH--/--THHHHHHHHHHHHHHHHTT-----HHHHHHHHHHHHT---SHHHHHHHHHHHHHHHHS-HHHHHHHHHHHHHTSS--HHHHHHHHHHHHH---HHHHHHHHHHTS-THHHHHHHHTTSTTHHHHHH--HHHHTTTTT-TTHHHHHHHHHHHHHHHS-GGG-EEEE--TTSBHHHHHHHHHH--SS--SSHHHHHHHH--TTEEEEEEEBTTBTT--SEEEEEEEESS--S-HHHHT-TTS----GGG-SEEEEEEEEE--GGGTT----S-HHHHHHHHHHHH-TT--EEEE----TTSHHHHHHHHH-TT-TT--HHHHHHHGGGSSSS-SSSHHHHHHHHHHHHHHHHIIIII-B-SSSSBSSHHHHHHHHTT-EEEE--TTS--SS----STT--EEEE-STTHHHHHHIIIII----B-HHHHTT-/--HHHHHHHHHHHHT---HHHHHHHHHHHHHHHHHS-HHHHHHHHHHHHTTTSB-HHHHHHHHHHHHH---HHHHHHHHHHTSBHHHHHHHHHTTSTTHHHHHH--HHHHHHTTT-GGGHHHHHHHHHHHHHHS-GGG-EEEE--TTSBHHHHHHHHHH--SS---SHHHHHHHHSSTTEEEEEEEBTTBTT--SEEEEEEEESS--S-SHHHHSS-S----GGG--EEEEEEEEE--GGGTT----S-HHHHHHHHHHHH-TT--EEEE----TTSHHHHHHHTS-SS-SS--TTTTTGGGTTSSS-TTS-SHHHHTTHHHHHHHHHHHHHT-B-TTSSBSSHHHHHHHHTT-EEEE--TT---SS----SS---EEEE-HHHHHHHHHHHHHH----B-HHHHSS--

Nearest PDB structures (foldseek):
  4ksa-assembly1_A  TM=1.002E+00  e=2.781E-76  Rhodopseudomonas palustris CGA009
  4ksa-assembly1_C  TM=9.993E-01  e=8.788E-66  Rhodopseudomonas palustris CGA009
  4ksa-assembly1_B  TM=9.754E-01  e=5.316E-62  Rhodopseudomonas palustris CGA009
  4ksf-assembly1_A  TM=9.111E-01  e=2.006E-41  Allorhizobium ampelinum S4
  2ygw-assembly1_B  TM=8.001E-01  e=1.178E-28  Homo sapiens

Radius of gyration: 39.63 Å; Cα contacts (8 Å, |Δi|>4): 2725; chains: 4; bounding box: 101×93×118 Å

InterPro domains:
  IPR007956 Malonyl-CoA decarboxylase, C-terminal [PF05292] (177-422)
  IPR035372 Malonyl-CoA decarboxylase, N-terminal [PF17408] (91-174)
  IPR038351 Malonyl-CoA decarboxylase, N-terminal domain superfamily [G3DSA:1.20.140.90] (31-173)
  IPR038917 Malonyl-CoA decarboxylase [PTHR28641] (38-450)
  IPR042303 Malonyl-CoA decarboxylase, C-terminal catalytic domain superfamily [G3DSA:3.40.630.150] (176-457)

Solvent-accessible surface area: 73844 Å² total

Foldseek 3Di:
DPVVVVVVVLVVVLVVLQVVLVEDEALVVLLVLLVCLLPDDDPVVNQVSLLHSLRHLVRYDLVRVVSNLVCCLPVQFFDPVVLVVLVVVCVVPVDPVSVVVNVVRHGTNLLVSLVSSLSHRCSLVSLLCLLVLVVCCVVPVSSVVVNVSSQVVVLVVLALVQKDKDKDAPVDDPVLLVVVQVVDDPQHHDDVVRSNVQRVFQQKTKMFIDGSSDHSYGQKIWIKGFAADDDLACCQVRDPPHDGDHSLPGAEIETEDIDGRRSSCPPHDSDQQPVLVVVVVSCVVHVSYQWYKYRDAFFCQLVVVVVQLVPPPRPDQDPVNNVLCVCLVDDPLVVPPVNQVSCVLSLLQSVLCLQQPNADVPRARNGPVLSRCLLNQWAFEAKRRQNDPDVPSNGNSNIGMTTDHSPRSVVSNCCCVVVVDHHYDCVRNVSYD/DALVVLVVLLVVLLPDDDLVVNLVSLQVSLVDLVPDDPVRVVSNLLCCLPVFFFDVVQLVVLVVVCVVPVDPVSVVSNVVRRHTNLLVSLVSSLVHVCSLVSLLVLLSLVVCCVVPVSSVVSNVSSLVVVLVVLDLVQKDKDWDAPVHDPVLLVLVQVFFDQDHQDDVVLSNVQHPQQQWTKMFIDGPSDPSYGQKMWTKGFAADEDLACCQPSDPPDDGAHLLRGAEIETETMTGRRSSCPPHDSDLAPVVVVVVVSCVVRVSYAWYKYNGAFQAALVVVVVVVVDPDDPLDDPVQVVLCCQLVDDDPVPDPPSPVSNQVSLLLVVLCLAVPNDDPDLARPGPVLSNLLLNQWAWEAKSPLRYPDPVSSGSSSITMTTDHPPRRVVSNCCCVVPVDHHYDPVSNVD/DCCVVVVLVVVLVVLQVVLVPDEAEALVVLVVLLVVLLPDDDPVVNLVSLLVSLHHLVNYDLVRVVSNLVCCLVVFFFDVVQLVVLVVVCVVPVDPVSVVSNVVRRHTRLLVSLVSSLVHNCSLVSLLCLLSLVVCCVVPVSSVVVNVSVLVVVLVQLALVQKDKDWPAPVDDPVLLVVCQVVVDPQHHDDVVSSNVQRVAQQKTKMFIDGSSDHSYRQKIWIKGFAADDDLAVCPSPPPPDDGDHLLHGQEIETADMDGRRSSCPPRDSDQQPVLVVVVVSCVVHVNRNWYKYNYAFFPQLVVVVVQLVPCVHPDAHPVRNPLVCCLVDPDDCPPVVSNVVCVLVLLLVVLCQALPDADDPLHRPTPVLRRLLLQQWEFEAKRAQNDCDPPSNRNSNITMTIDDSVRSVVSNCCCVVPNDRHYHPVSNVSD/DALVVLLVLLVVLLPDDDDVVNLVSLQVSLVVLVVYDPHRVVSNLVCCLPVFFFDVVQLVVLVVVCVVPVDPVSVVSNVVRNGGNLLVSLVSNLSHVCSLVSVLVLLSLVVCCVVPVSSVVSNVSSLVVLLVQLALVQWDKDWDAPVHDPVLLVLCQVQFPDDHQDDVVLSNLQHVFQQWTKMFIDGPSDPSHRQKMWIKGFAADAAQACCVVRDPPDHGDHNLVGAEIEGAGMTRGRSSCPPRDSAQQPVVVVVVVSCVVRVSHAWYKYNDAFQCALVVVVVCVVPPDDPQADDCRCVLVCCLPDPPSPPPCPSPVVVQLNLLLVVLCQAVPDADPVLARPTPVLNNQLLQQWEFEAKRQLNYDDPVSNGNSSITMTTDHSVRRVVSNCCCVVPVDHHYDPVRNVSHD

Sequence (1681 aa):
TTADRASEFLGGLFNSLTERGRSQPSGDELIALSETLLSRRGEASGVALAASLLAGYEAADEDDKLAFLDALAEQFGPDLAELNTAIEAFRADASAEATGELLRAAEPRRQELIRRLNHAPGGTAALVKREAVLARIAAHPQLRHVDDDFVHLFTSWFNRGFLVLQRIDWTTPANILEKIIRYEQVHTIHDWDDLRARLAPPDRRCYGFFHPRLVDEPLIFVEVALTKDSPAAIAPLLDLEREPIAASDATTAVFYSISNTQQGLAGISFGNFLIKQVVEEIKRELPNVQTFVTLSPVPGFAKWLKRERDNPDSTLLDASARTALEALDTPNWFDDADTADRLKPIVLQLAAAYFLQAKGPNGRPLDPVARFHLGNGARLDRLNFLGDRSPNGRQSHGLVNYLYALGDIEANHEALFERGQIAAASAVRKLVPPSGDELIALSETLLSRRGEASGVALAASLLAGYEAADEDDKLAFLDALAEQFGPDLAELNTAIEAFRADASAEATGELLRAAEPRRQELIRRLNHAPGGTAALVKREAVLARIAAHPQLRHVDDDFVHLFTSWFNRGFLVLQRIDWTTPANILEKIIRYEQVHTIHDWDDLRARLAPPDRRCYGFFHPRLVDEPLIFVEVALTKDSPAAIAPLLDLEREPIAASDATTAVFYSISNTQQGLAGISFGNFLIKQVVEEIKRELPNVQTFVTLSPVPGFAKWLKRERDNPDSTLLDASARTALEALDTPNWFDDADTADRLKPIVLQLAAAYFLQAKGPNGRPLDPVARFHLGNGARLDRLNFLGDRSPNGRQSHGLVNYLYALGDIEANHEALFERGQIAAASAVRKLADRASEFLGGLFNSLTERGRSLSQPSGDELIALSETLLSRRGEASGVALAASLLAGYEAADEDDKLAFLDALAEQFGPDLAELNTAIEAFRADASAEATGELLRAAEPRRQELIRRLNHAPGGTAALVKREAVLARIAAHPQLRHVDDDFVHLFTSWFNRGFLVLQRIDWTTPANILEKIIRYEQVHTIHDWDDLRARLAPPDRRCYGFFHPRLVDEPLIFVEVALTKDSPAAIAPLLDLEREPIAASDATTAVFYSISNTQQGLAGISFGNFLIKQVVEEIKRELPNVQTFVTLSPVPGFAKWLKRERDNPDSTLLDASARTALEALDTPNWFDDADTADRLKPIVLQLAAAYFLQAKGPNGRPLDPVARFHLGNGARLDRLNFLGDRSPNGRQSHGLVNYLYALGDIEANHEALFERGQIAAASAVRKLVPSGDELIALSETLLSRRGEASGVALAASLLAGYEAADEDDKLAFLDALAEQFGPDLAELNTAIEAFRADASAEATGELLRAAEPRRQELIRRLNHAPGGTAALVKREAVLARIAAHPQLRHVDDDFVHLFTSWFNRGFLVLQRIDWTTPANILEKIIRYEQVHTIHDWDDLRARLAPPDRRCYGFFHPRLVDEPLIFVEVALTKDSPAAIAPLLDLEREPIAASDATTAVFYSISNTQQGLAGISFGNFLIKQVVEEIKRELPNVQTFVTLSPVPGFAKWLKRERDNPDSTLLDASARTALEALDTPNWFDDADTADRLKPIVLQLAAAYFLQAKGPNGRPLDPVARFHLGNGARLDRLNFLGDRSPNGRQSHGLVNYLYALGDIEANHEALFERGQIAAASAVRKLVP

B-factor: mean 69.01, std 26.62, range [21.23, 159.08]

Organism: Rhodopseudomonas palustris (strain ATCC BAA-98 / CGA009) (NCBI:txid258594)

CATH classification: 3.40.630.180 (+1 more: 1.20.140.90)